Protein AF-0000000066522223 (afdb_homodimer)

Nearest PDB structures (foldseek):
  5i6i-assembly1_A  TM=8.957E-01  e=1.429E-72  Thermochaetoides thermophila DSM 1495
  5i6g-assembly1_A  TM=9.052E-01  e=1.624E-71  Thermochaetoides thermophila DSM 1495
  5i6i-assembly1_B  TM=8.972E-01  e=7.494E-72  Thermochaetoides thermophila DSM 1495
  5i6h-assembly1_A  TM=8.917E-01  e=3.655E-72  Thermochaetoides thermophila DSM 1495
  5i6f-assembly1_A  TM=8.373E-01  e=1.166E-71  Thermochaetoides thermophila DSM 1495

Solvent-accessible surface area (backbone atoms only — not comparable to full-atom values): 92772 Å² total; per-residue (Å²): 142,75,97,77,83,90,76,92,72,89,82,91,82,76,89,74,86,92,84,90,82,81,78,82,88,85,80,77,85,88,84,90,85,90,83,92,91,82,89,79,78,79,84,70,61,75,66,55,54,60,56,46,51,54,48,50,54,53,49,52,72,65,47,71,79,78,69,84,75,79,83,74,80,86,77,81,80,73,77,62,81,67,71,71,66,78,61,75,72,77,74,75,48,73,65,53,50,42,35,52,52,20,46,75,49,60,31,72,35,60,88,47,50,63,56,52,46,38,55,52,49,51,52,49,35,52,50,32,24,60,56,63,68,49,61,74,81,72,56,62,92,72,46,53,48,72,43,56,47,29,58,31,66,88,74,56,51,49,72,32,75,58,79,47,87,72,54,74,87,59,30,52,47,39,28,51,31,40,37,46,50,61,37,43,42,34,78,89,76,70,44,67,43,74,35,49,35,29,39,37,34,33,25,42,73,40,77,46,14,32,34,31,49,67,27,27,39,44,52,40,29,48,46,52,49,17,56,74,66,21,17,32,37,37,37,39,39,22,26,58,14,63,34,75,53,73,53,64,73,55,68,75,55,57,41,80,40,60,44,96,84,68,40,86,70,50,44,27,27,44,62,71,54,48,52,50,37,53,72,69,52,39,43,61,43,65,44,81,39,75,43,80,64,84,77,63,52,61,32,33,34,58,69,16,38,60,33,35,89,88,56,65,37,26,46,50,17,35,42,24,42,3,31,36,44,22,41,34,39,50,38,31,72,71,19,40,38,35,26,39,34,34,21,30,19,21,33,58,48,30,42,42,40,57,46,28,27,61,20,33,28,25,58,81,18,24,43,31,70,52,54,30,70,62,50,20,59,75,68,73,42,88,57,54,91,45,50,50,73,37,15,10,57,86,30,29,25,53,51,53,60,28,32,40,79,25,85,39,69,69,52,41,46,48,52,51,56,54,54,54,61,54,34,36,53,56,63,52,97,67,53,54,64,56,52,66,40,46,63,40,57,86,58,73,51,84,47,68,26,59,50,73,81,57,75,95,55,66,51,71,49,64,31,58,41,55,19,56,90,91,26,34,20,50,35,36,64,86,43,71,44,76,37,29,72,65,17,42,62,34,35,43,41,30,35,34,19,48,76,31,33,32,27,30,39,41,39,38,21,44,44,75,38,70,47,81,41,76,50,35,74,88,38,87,84,50,62,65,47,72,45,80,39,59,33,21,35,36,43,33,58,26,26,36,49,53,20,51,48,48,47,50,28,50,43,41,45,27,33,33,39,34,46,43,36,25,66,21,63,55,48,47,39,60,36,40,40,61,37,25,61,61,25,43,36,41,27,34,52,40,50,20,67,35,63,34,48,30,39,37,32,25,42,70,58,20,34,35,13,32,64,41,36,30,43,69,30,49,55,19,31,72,33,71,34,49,45,36,34,29,12,71,62,16,39,41,26,58,59,56,30,70,62,47,28,70,73,76,47,38,70,70,53,45,52,52,49,51,50,69,71,35,63,74,50,73,76,45,55,72,67,59,34,52,52,50,48,60,67,46,42,66,62,45,49,52,50,46,27,53,58,45,42,28,51,18,25,44,60,21,35,42,73,64,59,58,22,79,41,76,46,50,61,45,49,34,30,40,52,50,45,43,46,49,53,30,48,44,51,50,49,47,52,12,41,51,22,33,78,64,64,70,29,94,37,48,29,53,24,45,52,48,50,50,51,54,46,38,70,76,36,73,87,52,62,85,87,76,46,41,68,60,51,40,51,51,52,53,48,49,58,67,67,54,45,77,74,34,74,84,56,75,76,73,62,78,80,67,78,88,70,78,84,74,79,74,51,65,66,62,43,45,55,53,42,55,72,65,32,85,48,77,73,37,42,19,50,42,37,36,60,51,42,67,38,62,65,50,36,51,27,43,51,50,13,52,51,49,51,50,51,43,47,52,44,46,58,49,52,66,55,55,67,70,64,69,68,68,78,72,131,144,83,95,86,93,98,87,98,81,93,84,93,89,86,92,88,88,93,87,90,90,85,88,87,88,86,89,84,85,86,79,88,82,80,88,77,82,80,89,76,78,78,83,70,64,71,66,54,56,58,55,48,54,55,50,50,54,55,50,53,72,66,50,70,82,78,68,87,74,81,80,78,82,83,75,85,79,76,79,62,81,67,70,70,66,77,61,75,72,77,75,74,47,73,65,53,48,42,36,51,52,20,44,75,50,60,32,71,37,58,88,46,49,65,57,53,46,39,54,51,49,52,53,49,34,51,51,34,25,59,56,64,68,49,62,74,82,73,55,63,92,72,46,53,49,74,44,56,46,29,57,32,64,89,74,55,51,49,73,32,75,57,78,47,88,73,54,75,88,59,30,49,49,38,27,49,32,40,36,44,51,61,37,44,42,35,79,90,76,70,44,66,44,74,35,47,35,31,39,38,32,33,25,43,73,40,78,46,14,32,33,32,50,66,27,26,39,43,53,39,29,48,46,52,48,16,57,74,67,20,16,32,36,37,38,40,40,21,28,59,13,62,33,74,53,74,51,63,73,55,68,76,54,56,42,80,41,59,45,98,85,69,40,85,70,50,43,27,26,45,65,72,54,49,52,52,36,53,72,69,52,40,42,62,44,67,44,84,41,73,43,80,69,84,77,63,52,62,32,33,33,60,69,16,38,59,33,36,90,89,56,66,38,25,46,50,18,35,41,26,43,2,30,37,44,22,41,32,40,50,38,30,72,70,20,38,37,34,27,40,34,35,22,30,20,21,33,58,47,30,42,43,39,57,46,26,27,61,20,34,28,26,57,79,19,23,44,32,69,51,53,30,70,62,50,21,59,76,68,72,43,87,58,53,92,44,51,49,72,38,15,9,57,85,32,29,25,53,51,54,60,28,31,40,79,25,84,39,70,69,52,41,44,49,52,50,56,55,54,54,61,54,35,36,53,56,61,50,97,68,52,54,64,55,51,66,41,45,61,41,56,87,60,75,51,84,47,68,26,60,50,73,81,56,75,95,55,65,51,70,49,63,30,57,41,53,19,56,90,90,27,35,20,50,34,35,65,85,42,72,45,76,39,28,73,65,16,42,62,36,34,46,39,30,35,32,20,48,76,30,34,32,29,30,38,40,39,37,21,44,43,75,37,70,48,79,41,76,49,37,73,86,38,87,85,50,63,63,48,72,45,79,39,59,34,22,36,36,44,33,58,26,25,36,49,51,21,51,48,50,46,51,29,50,44,38,43,27,34,34,40,34,46,43,36,26,68,22,63,54,47,48,44,60,37,41,40,60,35,25,62,59,23,43,36,41,26,33,50,39,50,20,67,35,64,36,49,30,39,38,32,26,42,71,58,20,35,35,13,33,65,41,36,30,44,69,32,52,55,19,31,72,34,69,36,49,47,37,34,29,13,72,63,16,38,42,26,57,60,54,28,68,62,47,28,70,72,76,49,37,68,71,54,45,51,50,49,52,49,70,72,35,63,74,50,74,76,45,55,73,67,59,34,52,52,49,48,61,68,45,41,66,61,45,48,52,50,46,28,51,58,45,42,29,52,20,25,44,60,20,36,42,73,62,58,57,20,81,41,76,46,50,63,46,50,35,30,41,52,49,45,43,46,49,52,30,47,44,51,50,48,47,54,13,41,52,21,33,76,63,65,70,29,93,36,48,28,53,22,46,51,48,51,50,50,53,45,37,71,76,37,72,88,53,63,84,86,77,45,41,69,58,51,39,52,52,50,52,48,49,59,68,70,57,42,75,75,35,75,86,52,73,74,71,62,78,79,66,79,90,73,79,85,74,80,78,53,68,67,61,45,46,56,54,47,53,75,68,30,82,49,77,74,32,42,20,50,44,36,36,60,51,42,67,38,62,66,49,37,50,25,44,51,51,15,51,50,48,52,50,53,46,52,53,47,48,58,56,50,60,61,53,59,70,64,60,68,70,66,81,124

Organism: Trypanosoma cruzi (strain CL Brener) (NCBI:txid353153)

Sequence (1742 aa):
PESSEDVVLTTPSKLTENTNDFSSGPKDKGNGSNGTNNNHNSNLAPRTLLRTLSKLEALRNLLPSRDKMETPGPETSDEIEESLPLGPYPMVSSKQLKRLQARSLKTVYVHDWPLLLETVLRNQWEKHASGRGFSWKCIPKEVLRAKELFLDASDGKTLCEKRPLGHIPCGMIVWLVTIVPPTYYDSDTDTAGIRRIVMVANDIAFQSGSFAVPEDDVFSAASELARRLRVPFVYISANSGARLGLSVEVKKRFRVALSETNELEYLYLLPEDYEELMRLGVRLSVEPRQEKDGNGETRYVIRGIVGAPDEYLGVENLRGSGLVAGQMSKNYSEVPTISVVTGRSVGIGAYLNRIGRRVIQTDDAPLILTGAGALNRLLGKEVYSDNGQLGGKRIMVPNGVTHWCTKNNYSSAEALLCWLNYVPPTVDPLRCCPRVLALPNYDPVDRDVTFMPKGGEAYDPRHLVCGVGDRLGLFDRGSWTESLEGWAKSVVTGRATLGGIPCGIILVETRMTRKHDPADPADPTSASSFIPQAGQVWFPDSARKTADALDDFHHERLPCFILANWRGFSGGMRDMFDEVLKFGASIVDNVRVYNCPLFIYIPPCGELRGGAWVVVDPSINHNGVVEMYCDPTSRGGVMEASGVVEIKFRENDVRELIRRSNPHLAALDHQRLRDEENRLLPLYRDVAIRFADLHDTHFRMQATGAVRGVVPWKDSRRLFHAKLQRKLKELSVAVSMVEAKEVGSISEGVRKIEAAFAQDHPDIPWGTNDALHMQWLTEKVELNGVFLSGVSLLPPSPAISLPSPLTAVEEVTRLTAQCQGTDALENCFESLFEDENMLKAAMGAMQRIRDRAEKVGKLTFTEAEMASKPEPESSEDVVLTTPSKLTENTNDFSSGPKDKGNGSNGTNNNHNSNLAPRTLLRTLSKLEALRNLLPSRDKMETPGPETSDEIEESLPLGPYPMVSSKQLKRLQARSLKTVYVHDWPLLLETVLRNQWEKHASGRGFSWKCIPKEVLRAKELFLDASDGKTLCEKRPLGHIPCGMIVWLVTIVPPTYYDSDTDTAGIRRIVMVANDIAFQSGSFAVPEDDVFSAASELARRLRVPFVYISANSGARLGLSVEVKKRFRVALSETNELEYLYLLPEDYEELMRLGVRLSVEPRQEKDGNGETRYVIRGIVGAPDEYLGVENLRGSGLVAGQMSKNYSEVPTISVVTGRSVGIGAYLNRIGRRVIQTDDAPLILTGAGALNRLLGKEVYSDNGQLGGKRIMVPNGVTHWCTKNNYSSAEALLCWLNYVPPTVDPLRCCPRVLALPNYDPVDRDVTFMPKGGEAYDPRHLVCGVGDRLGLFDRGSWTESLEGWAKSVVTGRATLGGIPCGIILVETRMTRKHDPADPADPTSASSFIPQAGQVWFPDSARKTADALDDFHHERLPCFILANWRGFSGGMRDMFDEVLKFGASIVDNVRVYNCPLFIYIPPCGELRGGAWVVVDPSINHNGVVEMYCDPTSRGGVMEASGVVEIKFRENDVRELIRRSNPHLAALDHQRLRDEENRLLPLYRDVAIRFADLHDTHFRMQATGAVRGVVPWKDSRRLFHAKLQRKLKELSVAVSMVEAKEVGSISEGVRKIEAAFAQDHPDIPWGTNDALHMQWLTEKVELNGVFLSGVSLLPPSPAISLPSPLTAVEEVTRLTAQCQGTDALENCFESLFEDENMLKAAMGAMQRIRDRAEKVGKLTFTEAEMASKPE

Radius of gyration: 41.24 Å; Cα contacts (8 Å, |Δi|>4): 3186; chains: 2; bounding box: 144×120×149 Å

Structure (mmCIF, N/CA/C/O backbone):
data_AF-0000000066522223-model_v1
#
loop_
_entity.id
_entity.type
_entity.pdbx_description
1 polymer 'Acetyl-CoA carboxylase, putative'
#
loop_
_atom_site.group_PDB
_atom_site.id
_atom_site.type_symbol
_atom_site.label_atom_id
_atom_site.label_alt_id
_atom_site.label_comp_id
_atom_site.label_asym_id
_atom_site.label_entity_id
_atom_site.label_seq_id
_atom_site.pdbx_PDB_ins_code
_atom_site.Cartn_x
_atom_site.Cartn_y
_atom_site.Cartn_z
_atom_site.occupancy
_atom_site.B_iso_or_equiv
_atom_site.auth_seq_id
_atom_site.auth_comp_id
_atom_site.auth_asym_id
_atom_site.auth_atom_id
_atom_site.pdbx_PDB_model_num
ATOM 1 N N . PRO A 1 1 ? 59.938 28.812 11.406 1 16.27 1 PRO A N 1
ATOM 2 C CA . PRO A 1 1 ? 59.094 29.938 11.766 1 16.27 1 PRO A CA 1
ATOM 3 C C . PRO A 1 1 ? 58.031 30.266 10.688 1 16.27 1 PRO A C 1
ATOM 5 O O . PRO A 1 1 ? 56.875 30.422 11 1 16.27 1 PRO A O 1
ATOM 8 N N . GLU A 1 2 ? 58.375 30.969 9.516 1 15.09 2 GLU A N 1
ATOM 9 C CA . GLU A 1 2 ? 57.812 32.219 9.031 1 15.09 2 GLU A CA 1
ATOM 10 C C . GLU A 1 2 ? 56.625 31.984 8.102 1 15.09 2 GLU A C 1
ATOM 12 O O . GLU A 1 2 ? 55.562 32.594 8.258 1 15.09 2 GLU A O 1
ATOM 17 N N . SER A 1 3 ? 56.812 31.828 6.699 1 17.23 3 SER A N 1
ATOM 18 C CA . SER A 1 3 ? 56.281 32.844 5.805 1 17.23 3 SER A CA 1
ATOM 19 C C . SER A 1 3 ? 54.812 32.562 5.484 1 17.23 3 SER A C 1
ATOM 21 O O . SER A 1 3 ? 54.469 31.484 5.016 1 17.23 3 SER A O 1
ATOM 23 N N . SER A 1 4 ? 53.781 33.312 5.926 1 17.52 4 SER A N 1
ATOM 24 C CA . SER A 1 4 ? 52.375 33.531 6.266 1 17.52 4 SER A CA 1
ATOM 25 C C . SER A 1 4 ? 51.531 33.781 5.016 1 17.52 4 SER A C 1
ATOM 27 O O . SER A 1 4 ? 50.375 33.375 4.965 1 17.52 4 SER A O 1
ATOM 29 N N . GLU A 1 5 ? 51.938 34.656 4.012 1 16.45 5 GLU A N 1
ATOM 30 C CA . GLU A 1 5 ? 51.125 35.812 3.744 1 16.45 5 GLU A CA 1
ATOM 31 C C . GLU A 1 5 ? 49.938 35.469 2.852 1 16.45 5 GLU A C 1
ATOM 33 O O . GLU A 1 5 ? 48.781 35.625 3.258 1 16.45 5 GLU A O 1
ATOM 38 N N . ASP A 1 6 ? 49.719 36.219 1.603 1 17.31 6 ASP A N 1
ATOM 39 C CA . ASP A 1 6 ? 48.75 37.188 1.149 1 17.31 6 ASP A CA 1
ATOM 40 C C . ASP A 1 6 ? 47.594 36.531 0.39 1 17.31 6 ASP A C 1
ATOM 42 O O . ASP A 1 6 ? 47.781 35.469 -0.19 1 17.31 6 ASP A O 1
ATOM 46 N N . VAL A 1 7 ? 46.188 37.156 0.317 1 19.3 7 VAL A N 1
ATOM 47 C CA . VAL A 1 7 ? 44.719 37.219 0.294 1 19.3 7 VAL A CA 1
ATOM 48 C C . VAL A 1 7 ? 44.25 37.406 -1.139 1 19.3 7 VAL A C 1
ATOM 50 O O . VAL A 1 7 ? 43.094 37.781 -1.361 1 19.3 7 VAL A O 1
ATOM 53 N N . VAL A 1 8 ? 44.875 36.969 -2.266 1 18.52 8 VAL A N 1
ATOM 54 C CA . VAL A 1 8 ? 44.688 37.719 -3.506 1 18.52 8 VAL A CA 1
ATOM 55 C C . VAL A 1 8 ? 43.281 37.531 -4.012 1 18.52 8 VAL A C 1
ATOM 57 O O . VAL A 1 8 ? 42.875 36.406 -4.387 1 18.52 8 VAL A O 1
ATOM 60 N N . LEU A 1 9 ? 42.156 38.312 -3.58 1 17.22 9 LEU A N 1
ATOM 61 C CA . LEU A 1 9 ? 40.688 38.219 -3.654 1 17.22 9 LEU A CA 1
ATOM 62 C C . LEU A 1 9 ? 40.219 38.531 -5.062 1 17.22 9 LEU A C 1
ATOM 64 O O . LEU A 1 9 ? 39.281 37.906 -5.551 1 17.22 9 LEU A O 1
ATOM 68 N N . THR A 1 10 ? 40.719 39.531 -5.777 1 16.66 10 THR A N 1
ATOM 69 C CA . THR A 1 10 ? 39.812 40.531 -6.312 1 16.66 10 THR A CA 1
ATOM 70 C C . THR A 1 10 ? 39.031 40 -7.512 1 16.66 10 THR A C 1
ATOM 72 O O . THR A 1 10 ? 39.406 38.969 -8.078 1 16.66 10 THR A O 1
ATOM 75 N N . THR A 1 11 ? 38.531 40.906 -8.625 1 17.25 11 THR A N 1
ATOM 76 C CA . THR A 1 11 ? 37.438 41.688 -9.188 1 17.25 11 THR A CA 1
ATOM 77 C C . THR A 1 11 ? 37.125 41.219 -10.602 1 17.25 11 THR A C 1
ATOM 79 O O . THR A 1 11 ? 38 41.094 -11.445 1 17.25 11 THR A O 1
ATOM 82 N N . PRO A 1 12 ? 35.969 40.531 -10.812 1 17.75 12 PRO A N 1
ATOM 83 C CA . PRO A 1 12 ? 35.438 39.875 -12.016 1 17.75 12 PRO A CA 1
ATOM 84 C C . PRO A 1 12 ? 35.156 40.875 -13.148 1 17.75 12 PRO A C 1
ATOM 86 O O . PRO A 1 12 ? 34.625 41.938 -12.914 1 17.75 12 PRO A O 1
ATOM 89 N N . SER A 1 13 ? 35.844 40.75 -14.328 1 16.36 13 SER A N 1
ATOM 90 C CA . SER A 1 13 ? 36.062 41.531 -15.516 1 16.36 13 SER A CA 1
ATOM 91 C C . SER A 1 13 ? 34.812 41.688 -16.359 1 16.36 13 SER A C 1
ATOM 93 O O . SER A 1 13 ? 34 40.75 -16.453 1 16.36 13 SER A O 1
ATOM 95 N N . LYS A 1 14 ? 34.5 42.906 -16.922 1 16.83 14 LYS A N 1
ATOM 96 C CA . LYS A 1 14 ? 33.531 43.812 -17.531 1 16.83 14 LYS A CA 1
ATOM 97 C C . LYS A 1 14 ? 33.281 43.438 -18.984 1 16.83 14 LYS A C 1
ATOM 99 O O . LYS A 1 14 ? 32.688 44.219 -19.734 1 16.83 14 LYS A O 1
ATOM 104 N N . LEU A 1 15 ? 33.125 42.219 -19.469 1 15.61 15 LEU A N 1
ATOM 105 C CA . LEU A 1 15 ? 33.281 42.094 -20.922 1 15.61 15 LEU A CA 1
ATOM 106 C C . LEU A 1 15 ? 32.156 42.844 -21.656 1 15.61 15 LEU A C 1
ATOM 108 O O . LEU A 1 15 ? 30.984 42.5 -21.5 1 15.61 15 LEU A O 1
ATOM 112 N N . THR A 1 16 ? 32.406 43.906 -22.25 1 15.72 16 THR A N 1
ATOM 113 C CA . THR A 1 16 ? 31.609 44.969 -22.828 1 15.72 16 THR A CA 1
ATOM 114 C C . THR A 1 16 ? 30.938 44.5 -24.109 1 15.72 16 THR A C 1
ATOM 116 O O . THR A 1 16 ? 29.734 44.688 -24.281 1 15.72 16 THR A O 1
ATOM 119 N N . GLU A 1 17 ? 31.484 44.625 -25.406 1 15.31 17 GLU A N 1
ATOM 120 C CA . GLU A 1 17 ? 31 45.656 -26.297 1 15.31 17 GLU A CA 1
ATOM 121 C C . GLU A 1 17 ? 29.938 45.125 -27.25 1 15.31 17 GLU A C 1
ATOM 123 O O . GLU A 1 17 ? 28.828 45.656 -27.328 1 15.31 17 GLU A O 1
ATOM 128 N N . ASN A 1 18 ? 30.234 45.031 -28.734 1 15.58 18 ASN A N 1
ATOM 129 C CA . ASN A 1 18 ? 29.75 45.969 -29.75 1 15.58 18 ASN A CA 1
ATOM 130 C C . ASN A 1 18 ? 28.578 45.375 -30.547 1 15.58 18 ASN A C 1
ATOM 132 O O . ASN A 1 18 ? 28.359 44.156 -30.516 1 15.58 18 ASN A O 1
ATOM 136 N N . THR A 1 19 ? 28.344 45.875 -31.922 1 16.11 19 THR A N 1
ATOM 137 C CA . THR A 1 19 ? 27.312 46.594 -32.656 1 16.11 19 THR A CA 1
ATOM 138 C C . THR A 1 19 ? 26.531 45.656 -33.562 1 16.11 19 THR A C 1
ATOM 140 O O . THR A 1 19 ? 25.297 45.625 -33.531 1 16.11 19 THR A O 1
ATOM 143 N N . ASN A 1 20 ? 26.969 45.344 -34.938 1 15.48 20 ASN A N 1
ATOM 144 C CA . ASN A 1 20 ? 26.203 45.969 -36.031 1 15.48 20 ASN A CA 1
ATOM 145 C C . ASN A 1 20 ? 25.125 45.062 -36.562 1 15.48 20 ASN A C 1
ATOM 147 O O . ASN A 1 20 ? 25.125 43.844 -36.281 1 15.48 20 ASN A O 1
ATOM 151 N N . ASP A 1 21 ? 25 44.969 -38.094 1 16.34 21 ASP A N 1
ATOM 152 C CA . ASP A 1 21 ? 24.031 45.375 -39.094 1 16.34 21 ASP A CA 1
ATOM 153 C C . ASP A 1 21 ? 23.328 44.156 -39.688 1 16.34 21 ASP A C 1
ATOM 155 O O . ASP A 1 21 ? 23.984 43.219 -40.125 1 16.34 21 ASP A O 1
ATOM 159 N N . PHE A 1 22 ? 22.031 43.875 -39.562 1 16.22 22 PHE A N 1
ATOM 160 C CA . PHE A 1 22 ? 21.094 42.781 -39.781 1 16.22 22 PHE A CA 1
ATOM 161 C C . PHE A 1 22 ? 20.797 42.594 -41.25 1 16.22 22 PHE A C 1
ATOM 163 O O . PHE A 1 22 ? 19.906 41.844 -41.625 1 16.22 22 PHE A O 1
ATOM 170 N N . SER A 1 23 ? 21.672 43.031 -42.25 1 15.27 23 SER A N 1
ATOM 171 C CA . SER A 1 23 ? 20.656 43.375 -43.25 1 15.27 23 SER A CA 1
ATOM 172 C C . SER A 1 23 ? 19.953 42.125 -43.781 1 15.27 23 SER A C 1
ATOM 174 O O . SER A 1 23 ? 18.734 42.062 -43.781 1 15.27 23 SER A O 1
ATOM 176 N N . SER A 1 24 ? 20.391 41.656 -45.062 1 15.76 24 SER A N 1
ATOM 177 C CA . SER A 1 24 ? 19.625 41.688 -46.281 1 15.76 24 SER A CA 1
ATOM 178 C C . SER A 1 24 ? 18.891 40.406 -46.531 1 15.76 24 SER A C 1
ATOM 180 O O . SER A 1 24 ? 19.188 39.375 -45.906 1 15.76 24 SER A O 1
ATOM 182 N N . GLY A 1 25 ? 18.562 40.125 -47.906 1 15.53 25 GLY A N 1
ATOM 183 C CA . GLY A 1 25 ? 17.359 39.875 -48.688 1 15.53 25 GLY A CA 1
ATOM 184 C C . GLY A 1 25 ? 17.062 38.406 -48.875 1 15.53 25 GLY A C 1
ATOM 185 O O . GLY A 1 25 ? 17.422 37.594 -48.031 1 15.53 25 GLY A O 1
ATOM 186 N N . PRO A 1 26 ? 17.031 37.938 -50.188 1 16.86 26 PRO A N 1
ATOM 187 C CA . PRO A 1 26 ? 15.93 37.406 -51 1 16.86 26 PRO A CA 1
ATOM 188 C C . PRO A 1 26 ? 15.922 35.875 -51.094 1 16.86 26 PRO A C 1
ATOM 190 O O . PRO A 1 26 ? 16.953 35.25 -50.875 1 16.86 26 PRO A O 1
ATOM 193 N N . LYS A 1 27 ? 14.758 35.25 -51.25 1 15.77 27 LYS A N 1
ATOM 194 C CA . LYS A 1 27 ? 14.102 33.969 -51.094 1 15.77 27 LYS A CA 1
ATOM 195 C C . LYS A 1 27 ? 14.398 33.031 -52.25 1 15.77 27 LYS A C 1
ATOM 197 O O . LYS A 1 27 ? 13.93 31.891 -52.281 1 15.77 27 LYS A O 1
ATOM 202 N N . ASP A 1 28 ? 14.953 33.375 -53.375 1 15.37 28 ASP A N 1
ATOM 203 C CA . ASP A 1 28 ? 14.117 32.781 -54.406 1 15.37 28 ASP A CA 1
ATOM 204 C C . ASP A 1 28 ? 14.328 31.266 -54.5 1 15.37 28 ASP A C 1
ATOM 206 O O . ASP A 1 28 ? 13.367 30.5 -54.594 1 15.37 28 ASP A O 1
ATOM 210 N N . LYS A 1 29 ? 15.531 30.734 -54.906 1 14.74 29 LYS A N 1
ATOM 211 C CA . LYS A 1 29 ? 15.609 30.062 -56.219 1 14.74 29 LYS A CA 1
ATOM 212 C C . LYS A 1 29 ? 15.117 28.625 -56.125 1 14.74 29 LYS A C 1
ATOM 214 O O . LYS A 1 29 ? 15.07 28.047 -55.031 1 14.74 29 LYS A O 1
ATOM 219 N N . GLY A 1 30 ? 15.477 27.844 -57.125 1 15.52 30 GLY A N 1
ATOM 220 C CA . GLY A 1 30 ? 14.914 27 -58.156 1 15.52 30 GLY A CA 1
ATOM 221 C C . GLY A 1 30 ? 14.906 25.531 -57.781 1 15.52 30 GLY A C 1
ATOM 222 O O . GLY A 1 30 ? 14.992 25.188 -56.594 1 15.52 30 GLY A O 1
ATOM 223 N N . ASN A 1 31 ? 15.539 24.672 -58.594 1 15.98 31 ASN A N 1
ATOM 224 C CA . ASN A 1 31 ? 15.07 23.672 -59.531 1 15.98 31 ASN A CA 1
ATOM 225 C C . ASN A 1 31 ? 15.305 22.266 -59.031 1 15.98 31 ASN A C 1
ATOM 227 O O . ASN A 1 31 ? 14.375 21.453 -59 1 15.98 31 ASN A O 1
ATOM 231 N N . GLY A 1 32 ? 16.547 21.625 -59.219 1 15.2 32 GLY A N 1
ATOM 232 C CA . GLY A 1 32 ? 16.688 20.531 -60.156 1 15.2 32 GLY A CA 1
ATOM 233 C C . GLY A 1 32 ? 16.484 19.172 -59.531 1 15.2 32 GLY A C 1
ATOM 234 O O . GLY A 1 32 ? 16.328 19.062 -58.312 1 15.2 32 GLY A O 1
ATOM 235 N N . SER A 1 33 ? 17.359 18.094 -59.875 1 16.11 33 SER A N 1
ATOM 236 C CA . SER A 1 33 ? 17.266 16.859 -60.656 1 16.11 33 SER A CA 1
ATOM 237 C C . SER A 1 33 ? 17.328 15.633 -59.781 1 16.11 33 SER A C 1
ATOM 239 O O . SER A 1 33 ? 16.469 14.766 -59.844 1 16.11 33 SER A O 1
ATOM 241 N N . ASN A 1 34 ? 18.578 14.984 -59.469 1 15.47 34 ASN A N 1
ATOM 242 C CA . ASN A 1 34 ? 18.938 13.711 -60.062 1 15.47 34 ASN A CA 1
ATOM 243 C C . ASN A 1 34 ? 18.703 12.547 -59.094 1 15.47 34 ASN A C 1
ATOM 245 O O . ASN A 1 34 ? 18.469 12.758 -57.906 1 15.47 34 ASN A O 1
ATOM 249 N N . GLY A 1 35 ? 19.688 11.477 -58.844 1 15.91 35 GLY A N 1
ATOM 250 C CA . GLY A 1 35 ? 19.859 10.086 -59.25 1 15.91 35 GLY A CA 1
ATOM 251 C C . GLY A 1 35 ? 19.812 9.133 -58.062 1 15.91 35 GLY A C 1
ATOM 252 O O . GLY A 1 35 ? 19.172 8.086 -58.125 1 15.91 35 GLY A O 1
ATOM 253 N N . THR A 1 36 ? 20.594 9.211 -56.781 1 15.55 36 THR A N 1
ATOM 254 C CA . THR A 1 36 ? 21.5 8.086 -56.625 1 15.55 36 THR A CA 1
ATOM 255 C C . THR A 1 36 ? 20.812 6.93 -55.906 1 15.55 36 THR A C 1
ATOM 257 O O . THR A 1 36 ? 19.781 7.121 -55.25 1 15.55 36 THR A O 1
ATOM 260 N N . ASN A 1 37 ? 21.734 5.852 -55.219 1 16.97 37 ASN A N 1
ATOM 261 C CA . ASN A 1 37 ? 22.078 4.434 -55.188 1 16.97 37 ASN A CA 1
ATOM 262 C C . ASN A 1 37 ? 21.516 3.734 -53.969 1 16.97 37 ASN A C 1
ATOM 264 O O . ASN A 1 37 ? 21.156 4.387 -53 1 16.97 37 ASN A O 1
ATOM 268 N N . ASN A 1 38 ? 21.781 2.301 -53.688 1 17.91 38 ASN A N 1
ATOM 269 C CA . ASN A 1 38 ? 21.281 0.953 -53.469 1 17.91 38 ASN A CA 1
ATOM 270 C C . ASN A 1 38 ? 21.531 0.492 -52.031 1 17.91 38 ASN A C 1
ATOM 272 O O . ASN A 1 38 ? 21.281 -0.668 -51.688 1 17.91 38 ASN A O 1
ATOM 276 N N . ASN A 1 39 ? 22.078 1.184 -50.875 1 17.25 39 ASN A N 1
ATOM 277 C CA . ASN A 1 39 ? 22.906 0.386 -49.969 1 17.25 39 ASN A CA 1
ATOM 278 C C . ASN A 1 39 ? 22.062 -0.336 -48.938 1 17.25 39 ASN A C 1
ATOM 280 O O . ASN A 1 39 ? 21.578 0.283 -48 1 17.25 39 ASN A O 1
ATOM 284 N N . HIS A 1 40 ? 21.344 -1.464 -49.156 1 19.45 40 HIS A N 1
ATOM 285 C CA . HIS A 1 40 ? 20.406 -2.111 -48.25 1 19.45 40 HIS A CA 1
ATOM 286 C C . HIS A 1 40 ? 21.156 -2.941 -47.188 1 19.45 40 HIS A C 1
ATOM 288 O O . HIS A 1 40 ? 20.531 -3.721 -46.469 1 19.45 40 HIS A O 1
ATOM 294 N N . ASN A 1 41 ? 22.5 -3.055 -46.844 1 20.89 41 ASN A N 1
ATOM 295 C CA . ASN A 1 41 ? 23.125 -4.277 -46.344 1 20.89 41 ASN A CA 1
ATOM 296 C C . ASN A 1 41 ? 22.938 -4.449 -44.844 1 20.89 41 ASN A C 1
ATOM 298 O O . ASN A 1 41 ? 23.531 -5.344 -44.25 1 20.89 41 ASN A O 1
ATOM 302 N N . SER A 1 42 ? 22.484 -3.658 -43.906 1 22.11 42 SER A N 1
ATOM 303 C CA . SER A 1 42 ? 23.156 -3.631 -42.594 1 22.11 42 SER A CA 1
ATOM 304 C C . SER A 1 42 ? 22.578 -4.672 -41.656 1 22.11 42 SER A C 1
ATOM 306 O O . SER A 1 42 ? 23 -4.777 -40.5 1 22.11 42 SER A O 1
ATOM 308 N N . ASN A 1 43 ? 21.453 -5.395 -41.812 1 23.48 43 ASN A N 1
ATOM 309 C CA . ASN A 1 43 ? 20.781 -5.84 -40.625 1 23.48 43 ASN A CA 1
ATOM 310 C C . ASN A 1 43 ? 21.344 -7.172 -40.125 1 23.48 43 ASN A C 1
ATOM 312 O O . ASN A 1 43 ? 20.688 -7.879 -39.344 1 23.48 43 ASN A O 1
ATOM 316 N N . LEU A 1 44 ? 22.359 -7.977 -40.75 1 28.09 44 LEU A N 1
ATOM 317 C CA . LEU A 1 44 ? 22.609 -9.398 -40.562 1 28.09 44 LEU A CA 1
ATOM 318 C C . LEU A 1 44 ? 23.375 -9.664 -39.281 1 28.09 44 LEU A C 1
ATOM 320 O O . LEU A 1 44 ? 23.703 -10.805 -38.969 1 28.09 44 LEU A O 1
ATOM 324 N N . ALA A 1 45 ? 23.812 -8.906 -38.406 1 28 45 ALA A N 1
ATOM 325 C CA . ALA A 1 45 ? 25.047 -9.141 -37.625 1 28 45 ALA A CA 1
ATOM 326 C C . ALA A 1 45 ? 24.781 -10.031 -36.406 1 28 45 ALA A C 1
ATOM 328 O O . ALA A 1 45 ? 25.578 -10.914 -36.094 1 28 45 ALA A O 1
ATOM 329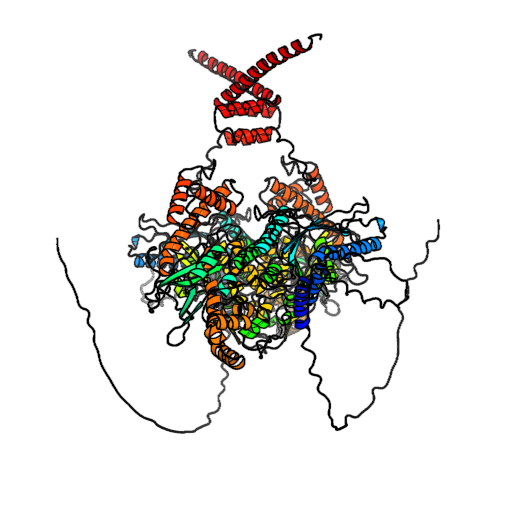 N N . PRO A 1 46 ? 23.656 -9.852 -35.75 1 34.59 46 PRO A N 1
ATOM 330 C CA . PRO A 1 46 ? 23.797 -10.391 -34.375 1 34.59 46 PRO A CA 1
ATOM 331 C C . PRO A 1 46 ? 23.656 -11.906 -34.344 1 34.59 46 PRO A C 1
ATOM 333 O O . PRO A 1 46 ? 24.109 -12.539 -33.375 1 34.59 46 PRO A O 1
ATOM 336 N N . ARG A 1 47 ? 22.922 -12.562 -35.344 1 36.19 47 ARG A N 1
ATOM 337 C CA . ARG A 1 47 ? 22.656 -14 -35.344 1 36.19 47 ARG A CA 1
ATOM 338 C C . ARG A 1 47 ? 23.906 -14.797 -35.688 1 36.19 47 ARG A C 1
ATOM 340 O O . ARG A 1 47 ? 24.016 -15.977 -35.344 1 36.19 47 ARG A O 1
ATOM 347 N N . THR A 1 48 ? 24.719 -14.141 -36.406 1 34.91 48 THR A N 1
ATOM 348 C CA . THR A 1 48 ? 25.906 -14.812 -36.938 1 34.91 48 THR A CA 1
ATOM 349 C C . THR A 1 48 ? 26.906 -15.109 -35.844 1 34.91 48 THR A C 1
ATOM 351 O O . THR A 1 48 ? 27.547 -16.172 -35.844 1 34.91 48 THR A O 1
ATOM 354 N N . LEU A 1 49 ? 26.891 -14.18 -34.844 1 36.72 49 LEU A N 1
ATOM 355 C CA . LEU A 1 49 ? 27.922 -14.359 -33.812 1 36.72 49 LEU A CA 1
ATOM 356 C C . LEU A 1 49 ? 27.531 -15.477 -32.844 1 36.72 49 LEU A C 1
ATOM 358 O O . LEU A 1 49 ? 28.375 -16.297 -32.469 1 36.72 49 LEU A O 1
ATOM 362 N N . LEU A 1 50 ? 26.266 -15.656 -32.5 1 39.56 50 LEU A N 1
ATOM 363 C CA . LEU A 1 50 ? 25.859 -16.688 -31.547 1 39.56 50 LEU A CA 1
ATOM 364 C C . LEU A 1 50 ? 26 -18.078 -32.156 1 39.56 50 LEU A C 1
ATOM 366 O O . LEU A 1 50 ? 26.438 -19.016 -31.5 1 39.56 50 LEU A O 1
ATOM 370 N N . ARG A 1 51 ? 25.688 -18.297 -33.469 1 44.06 51 ARG A N 1
ATOM 371 C CA . ARG A 1 51 ? 25.922 -19.531 -34.219 1 44.06 51 ARG A CA 1
ATOM 372 C C . ARG A 1 51 ? 27.406 -19.844 -34.344 1 44.06 51 ARG A C 1
ATOM 374 O O . ARG A 1 51 ? 27.812 -21.016 -34.25 1 44.06 51 ARG A O 1
ATOM 381 N N . THR A 1 52 ? 28.172 -18.766 -34.438 1 43.97 52 THR A N 1
ATOM 382 C CA . THR A 1 52 ? 29.625 -18.953 -34.562 1 43.97 52 THR A CA 1
ATOM 383 C C . THR A 1 52 ? 30.188 -19.438 -33.219 1 43.97 52 THR A C 1
ATOM 385 O O . THR A 1 52 ? 31.047 -20.328 -33.188 1 43.97 52 THR A O 1
ATOM 388 N N . LEU A 1 53 ? 29.609 -18.953 -32.125 1 46.06 53 LEU A N 1
ATOM 389 C CA . LEU A 1 53 ? 30.094 -19.359 -30.812 1 46.06 53 LEU A CA 1
ATOM 390 C C . LEU A 1 53 ? 29.688 -20.781 -30.484 1 46.06 53 LEU A C 1
ATOM 392 O O . LEU A 1 53 ? 30.484 -21.562 -29.953 1 46.06 53 LEU A O 1
ATOM 396 N N . SER A 1 54 ? 28.5 -21.234 -30.859 1 46.28 54 SER A N 1
ATOM 397 C CA . SER A 1 54 ? 28.109 -22.625 -30.688 1 46.28 54 SER A CA 1
ATOM 398 C C . SER A 1 54 ? 28.906 -23.547 -31.609 1 46.28 54 SER A C 1
ATOM 400 O O . SER A 1 54 ? 29.312 -24.641 -31.203 1 46.28 54 SER A O 1
ATOM 402 N N . LYS A 1 55 ? 29.203 -23.203 -32.844 1 46.66 55 LYS A N 1
ATOM 403 C CA . LYS A 1 55 ? 30.031 -23.953 -33.781 1 46.66 55 LYS A CA 1
ATOM 404 C C . LYS A 1 55 ? 31.484 -24.047 -33.312 1 46.66 55 LYS A C 1
ATOM 406 O O . LYS A 1 55 ? 32.125 -25.078 -33.438 1 46.66 55 LYS A O 1
ATOM 411 N N . LEU A 1 56 ? 31.891 -22.984 -32.688 1 46.31 56 LEU A N 1
ATOM 412 C CA . LEU A 1 56 ? 33.25 -23 -32.188 1 46.31 56 LEU A CA 1
ATOM 413 C C . LEU A 1 56 ? 33.375 -23.938 -30.984 1 46.31 56 LEU A C 1
ATOM 415 O O . LEU A 1 56 ? 34.375 -24.672 -30.875 1 46.31 56 LEU A O 1
ATOM 419 N N . GLU A 1 57 ? 32.375 -24.031 -30.156 1 45.94 57 GLU A N 1
ATOM 420 C CA . GLU A 1 57 ? 32.375 -24.984 -29.047 1 45.94 57 GLU A CA 1
ATOM 421 C C . GLU A 1 57 ? 32.25 -26.422 -29.562 1 45.94 57 GLU A C 1
ATOM 423 O O . GLU A 1 57 ? 32.938 -27.312 -29.062 1 45.94 57 GLU A O 1
ATOM 428 N N . ALA A 1 58 ? 31.422 -26.703 -30.562 1 43.91 58 ALA A N 1
ATOM 429 C CA . ALA A 1 58 ? 31.328 -28.016 -31.203 1 43.91 58 ALA A CA 1
ATOM 430 C C . ALA A 1 58 ? 32.625 -28.359 -31.922 1 43.91 58 ALA A C 1
ATOM 432 O O . ALA A 1 58 ? 33.062 -29.5 -31.891 1 43.91 58 ALA A O 1
ATOM 433 N N . LEU A 1 59 ? 33.188 -27.391 -32.594 1 41 59 LEU A N 1
ATOM 434 C CA . LEU A 1 59 ? 34.469 -27.641 -33.281 1 41 59 LEU A CA 1
ATOM 435 C C . LEU A 1 59 ? 35.562 -27.969 -32.281 1 41 59 LEU A C 1
ATOM 437 O O . LEU A 1 59 ? 36.406 -28.828 -32.531 1 41 59 LEU A O 1
ATOM 441 N N . ARG A 1 60 ? 35.438 -27.359 -31.109 1 40.03 60 ARG A N 1
ATOM 442 C CA . ARG A 1 60 ? 36.406 -27.656 -30.078 1 40.03 60 ARG A CA 1
ATOM 443 C C . ARG A 1 60 ? 36.312 -29.109 -29.625 1 40.03 60 ARG A C 1
ATOM 445 O O . ARG A 1 60 ? 37.344 -29.75 -29.375 1 40.03 60 ARG A O 1
ATOM 452 N N . ASN A 1 61 ? 35.062 -29.5 -29.484 1 39 61 ASN A N 1
ATOM 453 C CA . ASN A 1 61 ? 34.906 -30.891 -29.047 1 39 61 ASN A CA 1
ATOM 454 C C . ASN A 1 61 ? 35.406 -31.875 -30.109 1 39 61 ASN A C 1
ATOM 456 O O . ASN A 1 61 ? 35.469 -33.062 -29.859 1 39 61 ASN A O 1
ATOM 460 N N . LEU A 1 62 ? 35.312 -31.484 -31.391 1 34.72 62 LEU A N 1
ATOM 461 C CA . LEU A 1 62 ? 35.812 -32.375 -32.438 1 34.72 62 LEU A CA 1
ATOM 462 C C . LEU A 1 62 ? 37.312 -32.375 -32.5 1 34.72 62 LEU A C 1
ATOM 464 O O . LEU A 1 62 ? 37.906 -33.062 -33.344 1 34.72 62 LEU A O 1
ATOM 468 N N . LEU A 1 63 ? 37.875 -31.266 -31.922 1 33.41 63 LEU A N 1
ATOM 469 C CA . LEU A 1 63 ? 39.312 -31.281 -32.062 1 33.41 63 LEU A CA 1
ATOM 470 C C . LEU A 1 63 ? 39.938 -32.375 -31.219 1 33.41 63 LEU A C 1
ATOM 472 O O . LEU A 1 63 ? 39.594 -32.531 -30.047 1 33.41 63 LEU A O 1
ATOM 476 N N . PRO A 1 64 ? 40.438 -33.438 -31.844 1 30.81 64 PRO A N 1
ATOM 477 C CA . PRO A 1 64 ? 41.062 -34.562 -31.156 1 30.81 64 PRO A CA 1
ATOM 478 C C . PRO A 1 64 ? 42.031 -34.125 -30.047 1 30.81 64 PRO A C 1
ATOM 480 O O . PRO A 1 64 ? 42.562 -33.031 -30.094 1 30.81 64 PRO A O 1
ATOM 483 N N . SER A 1 65 ? 41.781 -34.688 -28.906 1 31.61 65 SER A N 1
ATOM 484 C CA . SER A 1 65 ? 42.719 -34.625 -27.781 1 31.61 65 SER A CA 1
ATOM 485 C C . SER A 1 65 ? 44.156 -34.875 -28.234 1 31.61 65 SER A C 1
ATOM 487 O O . SER A 1 65 ? 44.438 -35.938 -28.812 1 31.61 65 SER A O 1
ATOM 489 N N . ARG A 1 66 ? 44.844 -33.906 -28.734 1 30.2 66 ARG A N 1
ATOM 490 C CA . ARG A 1 66 ? 46.219 -34.156 -29.172 1 30.2 66 ARG A CA 1
ATOM 491 C C . ARG A 1 66 ? 47 -34.969 -28.141 1 30.2 66 ARG A C 1
ATOM 493 O O . ARG A 1 66 ? 47.188 -34.5 -27.016 1 30.2 66 ARG A O 1
ATOM 500 N N . ASP A 1 67 ? 47 -36.25 -28.297 1 24.25 67 ASP A N 1
ATOM 501 C CA . ASP A 1 67 ? 48.062 -37.031 -27.641 1 24.25 67 ASP A CA 1
ATOM 502 C C . ASP A 1 67 ? 49.438 -36.438 -27.891 1 24.25 67 ASP A C 1
ATOM 504 O O . ASP A 1 67 ? 49.656 -35.75 -28.891 1 24.25 67 ASP A O 1
ATOM 508 N N . LYS A 1 68 ? 50.219 -36.594 -26.891 1 29.58 68 LYS A N 1
ATOM 509 C CA . LYS A 1 68 ? 51.625 -36.25 -26.719 1 29.58 68 LYS A CA 1
ATOM 510 C C . LYS A 1 68 ? 52.469 -36.719 -27.891 1 29.58 68 LYS A C 1
ATOM 512 O O . LYS A 1 68 ? 52.844 -37.875 -27.969 1 29.58 68 LYS A O 1
ATOM 517 N N . MET A 1 69 ? 52.188 -36.312 -29.219 1 23.45 69 MET A N 1
ATOM 518 C CA . MET A 1 69 ? 53.156 -36.875 -30.188 1 23.45 69 MET A CA 1
ATOM 519 C C . MET A 1 69 ? 54.594 -36.531 -29.812 1 23.45 69 MET A C 1
ATOM 521 O O . MET A 1 69 ? 54.844 -35.438 -29.297 1 23.45 69 MET A O 1
ATOM 525 N N . GLU A 1 70 ? 55.5 -37.562 -29.859 1 24.53 70 GLU A N 1
ATOM 526 C CA . GLU A 1 70 ? 56.938 -37.781 -29.641 1 24.53 70 GLU A CA 1
ATOM 527 C C . GLU A 1 70 ? 57.781 -36.844 -30.469 1 24.53 70 GLU A C 1
ATOM 529 O O . GLU A 1 70 ? 57.531 -36.656 -31.672 1 24.53 70 GLU A O 1
ATOM 534 N N . THR A 1 71 ? 58.438 -35.906 -29.766 1 26.05 71 THR A N 1
ATOM 535 C CA . THR A 1 71 ? 59.406 -34.906 -30.156 1 26.05 71 THR A CA 1
ATOM 536 C C . THR A 1 71 ? 60.531 -35.531 -30.984 1 26.05 71 THR A C 1
ATOM 538 O O . THR A 1 71 ? 61.312 -36.344 -30.469 1 26.05 71 THR A O 1
ATOM 541 N N . PRO A 1 72 ? 60.219 -35.781 -32.281 1 24.95 72 PRO A N 1
ATOM 542 C CA . PRO A 1 72 ? 61.344 -36.406 -33 1 24.95 72 PRO A CA 1
ATOM 543 C C . PRO A 1 72 ? 62.625 -35.594 -32.875 1 24.95 72 PRO A C 1
ATOM 545 O O . PRO A 1 72 ? 62.594 -34.406 -32.5 1 24.95 72 PRO A O 1
ATOM 548 N N . GLY A 1 73 ? 63.812 -36.219 -33.469 1 23.88 73 GLY A N 1
ATOM 549 C CA . GLY A 1 73 ? 65.25 -36.094 -33.406 1 23.88 73 GLY A CA 1
ATOM 550 C C . GLY A 1 73 ? 65.75 -34.781 -34.031 1 23.88 73 GLY A C 1
ATOM 551 O O . GLY A 1 73 ? 65.062 -34.094 -34.719 1 23.88 73 GLY A O 1
ATOM 552 N N . PRO A 1 74 ? 67.125 -34.469 -33.844 1 25.81 74 PRO A N 1
ATOM 553 C CA . PRO A 1 74 ? 67.938 -33.25 -33.781 1 25.81 74 PRO A CA 1
ATOM 554 C C . PRO A 1 74 ? 68.125 -32.594 -35.156 1 25.81 74 PRO A C 1
ATOM 556 O O . PRO A 1 74 ? 68.938 -31.656 -35.25 1 25.81 74 PRO A O 1
ATOM 559 N N . GLU A 1 75 ? 67.5 -33.219 -36.25 1 22.81 75 GLU A N 1
ATOM 560 C CA . GLU A 1 75 ? 68.438 -32.969 -37.375 1 22.81 75 GLU A CA 1
ATOM 561 C C . GLU A 1 75 ? 68.625 -31.453 -37.594 1 22.81 75 GLU A C 1
ATOM 563 O O . GLU A 1 75 ? 67.875 -30.641 -37 1 22.81 75 GLU A O 1
ATOM 568 N N . THR A 1 76 ? 69 -31.125 -38.938 1 25.44 76 THR A N 1
ATOM 569 C CA . THR A 1 76 ? 69.875 -30.219 -39.688 1 25.44 76 THR A CA 1
ATOM 570 C C . THR A 1 76 ? 69.25 -28.812 -39.75 1 25.44 76 THR A C 1
ATOM 572 O O . THR A 1 76 ? 68.062 -28.656 -39.75 1 25.44 76 THR A O 1
ATOM 575 N N . SER A 1 77 ? 70.188 -27.766 -39.625 1 24.7 77 SER A N 1
ATOM 576 C CA . SER A 1 77 ? 70.188 -26.344 -39.312 1 24.7 77 SER A CA 1
ATOM 577 C C . SER A 1 77 ? 69.5 -25.547 -40.406 1 24.7 77 SER A C 1
ATOM 579 O O . SER A 1 77 ? 69.562 -24.312 -40.438 1 24.7 77 SER A O 1
ATOM 581 N N . ASP A 1 78 ? 69 -26.156 -41.469 1 26 78 ASP A N 1
ATOM 582 C CA . ASP A 1 78 ? 68.75 -25.188 -42.531 1 26 78 ASP A CA 1
ATOM 583 C C . ASP A 1 78 ? 67.812 -24.109 -42.094 1 26 78 ASP A C 1
ATOM 585 O O . ASP A 1 78 ? 66.875 -24.375 -41.344 1 26 78 ASP A O 1
ATOM 589 N N . GLU A 1 79 ? 68.312 -22.828 -42.25 1 27.3 79 GLU A N 1
ATOM 590 C CA . GLU A 1 79 ? 67.812 -21.516 -41.875 1 27.3 79 GLU A CA 1
ATOM 591 C C . GLU A 1 79 ? 66.438 -21.297 -42.438 1 27.3 79 GLU A C 1
ATOM 593 O O . GLU A 1 79 ? 66.25 -20.578 -43.406 1 27.3 79 GLU A O 1
ATOM 598 N N . ILE A 1 80 ? 65.688 -22.359 -42.844 1 26.75 80 ILE A N 1
ATOM 599 C CA . ILE A 1 80 ? 64.5 -21.891 -43.531 1 26.75 80 ILE A CA 1
ATOM 600 C C . ILE A 1 80 ? 63.75 -20.938 -42.625 1 26.75 80 ILE A C 1
ATOM 602 O O . ILE A 1 80 ? 63.594 -21.188 -41.406 1 26.75 80 ILE A O 1
ATOM 606 N N . GLU A 1 81 ? 63.688 -19.672 -43.156 1 28.78 81 GLU A N 1
ATOM 607 C CA . GLU A 1 81 ? 62.844 -18.609 -42.625 1 28.78 81 GLU A CA 1
ATOM 608 C C . GLU A 1 81 ? 61.531 -19.156 -42.062 1 28.78 81 GLU A C 1
ATOM 610 O O . GLU A 1 81 ? 60.719 -19.719 -42.812 1 28.78 81 GLU A O 1
ATOM 615 N N . GLU A 1 82 ? 61.625 -19.844 -40.969 1 27.55 82 GLU A N 1
ATOM 616 C CA . GLU A 1 82 ? 60.5 -20.531 -40.344 1 27.55 82 GLU A CA 1
ATOM 617 C C . GLU A 1 82 ? 59.281 -19.609 -40.25 1 27.55 82 GLU A C 1
ATOM 619 O O . GLU A 1 82 ? 59.375 -18.516 -39.656 1 27.55 82 GLU A O 1
ATOM 624 N N . SER A 1 83 ? 58.562 -19.547 -41.406 1 30.25 83 SER A N 1
ATOM 625 C CA . SER A 1 83 ? 57.25 -18.906 -41.312 1 30.25 83 SER A CA 1
ATOM 626 C C . SER A 1 83 ? 56.594 -19.141 -39.969 1 30.25 83 SER A C 1
ATOM 628 O O . SER A 1 83 ? 56.531 -20.281 -39.5 1 30.25 83 SER A O 1
ATOM 630 N N . LEU A 1 84 ? 56.844 -18.219 -39.031 1 29.69 84 LEU A N 1
ATOM 631 C CA . LEU A 1 84 ? 56.156 -18.266 -37.75 1 29.69 84 LEU A CA 1
ATOM 632 C C . LEU A 1 84 ? 54.719 -18.734 -37.938 1 29.69 84 LEU A C 1
ATOM 634 O O . LEU A 1 84 ? 53.938 -18.109 -38.656 1 29.69 84 LEU A O 1
ATOM 638 N N . PRO A 1 85 ? 54.562 -20.047 -38.062 1 33.56 85 PRO A N 1
ATOM 639 C CA . PRO A 1 85 ? 53.125 -20.422 -38.094 1 33.56 85 PRO A CA 1
ATOM 640 C C . PRO A 1 85 ? 52.281 -19.562 -37.156 1 33.56 85 PRO A C 1
ATOM 642 O O . PRO A 1 85 ? 52.75 -19.156 -36.094 1 33.56 85 PRO A O 1
ATOM 645 N N . LEU A 1 86 ? 51.562 -18.578 -37.719 1 33.59 86 LEU A N 1
ATOM 646 C CA . LEU A 1 86 ? 50.531 -17.938 -36.938 1 33.59 86 LEU A CA 1
ATOM 647 C C . LEU A 1 86 ? 49.938 -18.906 -35.906 1 33.59 86 LEU A C 1
ATOM 649 O O . LEU A 1 86 ? 49.5 -20 -36.281 1 33.59 86 LEU A O 1
ATOM 653 N N . GLY A 1 87 ? 50.688 -19.203 -34.875 1 34.81 87 GLY A N 1
ATOM 654 C CA . GLY A 1 87 ? 50.125 -20.031 -33.812 1 34.81 87 GLY A CA 1
ATOM 655 C C . GLY A 1 87 ? 48.625 -19.875 -33.688 1 34.81 87 GLY A C 1
ATOM 656 O O . GLY A 1 87 ? 48.031 -18.922 -34.219 1 34.81 87 GLY A O 1
ATOM 657 N N . PRO A 1 88 ? 47.938 -20.969 -33.625 1 37.09 88 PRO A N 1
ATOM 658 C CA . PRO A 1 88 ? 46.5 -20.891 -33.438 1 37.09 88 PRO A CA 1
ATOM 659 C C . PRO A 1 88 ? 46.062 -19.75 -32.531 1 37.09 88 PRO A C 1
ATOM 661 O O . PRO A 1 88 ? 46.844 -19.359 -31.641 1 37.09 88 PRO A O 1
ATOM 664 N N . TYR A 1 89 ? 45.438 -18.688 -33.031 1 40.09 89 TYR A N 1
ATOM 665 C CA . TYR A 1 89 ? 44.812 -17.688 -32.156 1 40.09 89 TYR A CA 1
ATOM 666 C C . TYR A 1 89 ? 44.438 -18.297 -30.812 1 40.09 89 TYR A C 1
ATOM 668 O O . TYR A 1 89 ? 43.938 -19.422 -30.75 1 40.09 89 TYR A O 1
ATOM 676 N N . PRO A 1 90 ? 45.094 -17.984 -29.797 1 46.44 90 PRO A N 1
ATOM 677 C CA . PRO A 1 90 ? 44.75 -18.484 -28.453 1 46.44 90 PRO A CA 1
ATOM 678 C C . PRO A 1 90 ? 43.25 -18.703 -28.281 1 46.44 90 PRO A C 1
ATOM 680 O O . PRO A 1 90 ? 42.438 -17.922 -28.797 1 46.44 90 PRO A O 1
ATOM 683 N N . MET A 1 91 ? 42.844 -19.922 -28.156 1 50.72 91 MET A N 1
ATOM 684 C CA . MET A 1 91 ? 41.469 -20.328 -27.906 1 50.72 91 MET A CA 1
ATOM 685 C C . MET A 1 91 ? 40.875 -19.531 -26.75 1 50.72 91 MET A C 1
ATOM 687 O O . MET A 1 91 ? 41.5 -19.344 -25.719 1 50.72 91 MET A O 1
ATOM 691 N N . VAL A 1 92 ? 39.969 -18.656 -27.016 1 66 92 VAL A N 1
ATOM 692 C CA . VAL A 1 92 ? 39.219 -17.891 -26.016 1 66 92 VAL A CA 1
ATOM 693 C C . VAL A 1 92 ? 38.781 -18.812 -24.875 1 66 92 VAL A C 1
ATOM 695 O O . VAL A 1 92 ? 38.25 -19.906 -25.109 1 66 92 VAL A O 1
ATOM 698 N N . SER A 1 93 ? 39.312 -18.641 -23.703 1 78.81 93 SER A N 1
ATOM 699 C CA . SER A 1 93 ? 38.969 -19.406 -22.516 1 78.81 93 SER A CA 1
ATOM 700 C C . SER A 1 93 ? 37.438 -19.422 -22.297 1 78.81 93 SER A C 1
ATOM 702 O O . SER A 1 93 ? 36.719 -18.609 -22.875 1 78.81 93 SER A O 1
ATOM 704 N N . SER A 1 94 ? 37 -20.516 -21.688 1 83.75 94 SER A N 1
ATOM 705 C CA . SER A 1 94 ? 35.562 -20.609 -21.359 1 83.75 94 SER A CA 1
ATOM 706 C C . SER A 1 94 ? 35.062 -19.359 -20.656 1 83.75 94 SER A C 1
ATOM 708 O O . SER A 1 94 ? 33.969 -18.891 -20.906 1 83.75 94 SER A O 1
ATOM 710 N N . LYS A 1 95 ? 35.844 -18.875 -19.812 1 86.69 95 LYS A N 1
ATOM 711 C CA . LYS A 1 95 ? 35.5 -17.656 -19.094 1 86.69 95 LYS A CA 1
ATOM 712 C C . LYS A 1 95 ? 35.375 -16.469 -20.047 1 86.69 95 LYS A C 1
ATOM 714 O O . LYS A 1 95 ? 34.469 -15.648 -19.922 1 86.69 95 LYS A O 1
ATOM 719 N N . GLN A 1 96 ? 36.219 -16.344 -20.891 1 87.19 96 GLN A N 1
ATOM 720 C CA . GLN A 1 96 ? 36.219 -15.234 -21.859 1 87.19 96 GLN A CA 1
ATOM 721 C C . GLN A 1 96 ? 35 -15.32 -22.766 1 87.19 96 GLN A C 1
ATOM 723 O O . GLN A 1 96 ? 34.438 -14.297 -23.172 1 87.19 96 GLN A O 1
ATOM 728 N N . LEU A 1 97 ? 34.688 -16.531 -23.078 1 87.06 97 LEU A N 1
ATOM 729 C CA . LEU A 1 97 ? 33.5 -16.719 -23.891 1 87.06 97 LEU A CA 1
ATOM 730 C C . LEU A 1 97 ? 32.25 -16.25 -23.141 1 87.06 97 LEU A C 1
ATOM 732 O O . LEU A 1 97 ? 31.375 -15.617 -23.734 1 87.06 97 LEU A O 1
ATOM 736 N N . LYS A 1 98 ? 32.188 -16.641 -21.938 1 91.06 98 LYS A N 1
ATOM 737 C CA . LYS A 1 98 ? 31.047 -16.219 -21.125 1 91.06 98 LYS A CA 1
ATOM 738 C C . LYS A 1 98 ? 31.016 -14.703 -20.953 1 91.06 98 LYS A C 1
ATOM 740 O O . LYS A 1 98 ? 29.953 -14.094 -20.938 1 91.06 98 LYS A O 1
ATOM 745 N N . ARG A 1 99 ? 32.125 -14.086 -20.859 1 91.94 99 ARG A N 1
ATOM 746 C CA . ARG A 1 99 ? 32.219 -12.633 -20.797 1 91.94 99 ARG A CA 1
ATOM 747 C C . ARG A 1 99 ? 31.688 -11.984 -22.062 1 91.94 99 ARG A C 1
ATOM 749 O O . ARG A 1 99 ? 31 -10.961 -22.016 1 91.94 99 ARG A O 1
ATOM 756 N N . LEU A 1 100 ? 32.031 -12.539 -23.172 1 90.62 100 LEU A N 1
ATOM 757 C CA . LEU A 1 100 ? 31.578 -12.016 -24.453 1 90.62 100 LEU A CA 1
ATOM 758 C C . LEU A 1 100 ? 30.062 -12.148 -24.578 1 90.62 100 LEU A C 1
ATOM 760 O O . LEU A 1 100 ? 29.406 -11.266 -25.125 1 90.62 100 LEU A O 1
ATOM 764 N N . GLN A 1 101 ? 29.578 -13.234 -24.094 1 90.69 101 GLN A N 1
ATOM 765 C CA . GLN A 1 101 ? 28.141 -13.43 -24.094 1 90.69 101 GLN A CA 1
ATOM 766 C C . GLN A 1 101 ? 27.438 -12.367 -23.266 1 90.69 101 GLN A C 1
ATOM 768 O O . GLN A 1 101 ? 26.438 -11.797 -23.688 1 90.69 101 GLN A O 1
ATOM 773 N N . ALA A 1 102 ? 27.938 -12.18 -22.094 1 92.5 102 ALA A N 1
ATOM 774 C CA . ALA A 1 102 ? 27.375 -11.164 -21.219 1 92.5 102 ALA A CA 1
ATOM 775 C C . ALA A 1 102 ? 27.453 -9.781 -21.859 1 92.5 102 ALA A C 1
ATOM 777 O O . ALA A 1 102 ? 26.484 -9.016 -21.828 1 92.5 102 ALA A O 1
ATOM 778 N N . ARG A 1 103 ? 28.516 -9.445 -22.453 1 90.06 103 ARG A N 1
ATOM 779 C CA . ARG A 1 103 ? 28.719 -8.148 -23.094 1 90.06 103 ARG A CA 1
ATOM 780 C C . ARG A 1 103 ? 27.734 -7.953 -24.25 1 90.06 103 ARG A C 1
ATOM 782 O O . ARG A 1 103 ? 27.234 -6.848 -24.453 1 90.06 103 ARG A O 1
ATOM 789 N N . SER A 1 104 ? 27.531 -9.016 -24.953 1 91.44 104 SER A N 1
ATOM 790 C CA . SER A 1 104 ? 26.594 -8.945 -26.062 1 91.44 104 SER A CA 1
ATOM 791 C C . SER A 1 104 ? 25.188 -8.633 -25.594 1 91.44 104 SER A C 1
ATOM 793 O O . SER A 1 104 ? 24.359 -8.117 -26.359 1 91.44 104 SER A O 1
ATOM 795 N N . LEU A 1 105 ? 24.953 -8.961 -24.391 1 91.81 105 LEU A N 1
ATOM 796 C CA . LEU A 1 105 ? 23.656 -8.703 -23.797 1 91.81 105 LEU A CA 1
ATOM 797 C C . LEU A 1 105 ? 23.688 -7.453 -22.938 1 91.81 105 LEU A C 1
ATOM 799 O O . LEU A 1 105 ? 22.781 -7.234 -22.109 1 91.81 105 LEU A O 1
ATOM 803 N N . LYS A 1 106 ? 24.75 -6.691 -23.016 1 91 106 LYS A N 1
ATOM 804 C CA . LYS A 1 106 ? 24.922 -5.371 -22.406 1 91 106 LYS A CA 1
ATOM 805 C C . LYS A 1 106 ? 24.969 -5.461 -20.891 1 91 106 LYS A C 1
ATOM 807 O O . LYS A 1 106 ? 24.359 -4.645 -20.188 1 91 106 LYS A O 1
ATOM 812 N N . THR A 1 107 ? 25.531 -6.492 -20.406 1 94 107 THR A N 1
ATOM 813 C CA . THR A 1 107 ? 25.75 -6.648 -18.984 1 94 107 THR A CA 1
ATOM 814 C C . THR A 1 107 ? 27.172 -7.164 -18.703 1 94 107 THR A C 1
ATOM 816 O O . THR A 1 107 ? 27.938 -7.41 -19.641 1 94 107 THR A O 1
ATOM 819 N N . VAL A 1 108 ? 27.547 -7.148 -17.453 1 93.62 108 VAL A N 1
ATOM 820 C CA . VAL A 1 108 ? 28.828 -7.66 -16.969 1 93.62 108 VAL A CA 1
ATOM 821 C C . VAL A 1 108 ? 28.703 -9.141 -16.609 1 93.62 108 VAL A C 1
ATOM 823 O O . VAL A 1 108 ? 27.656 -9.57 -16.109 1 93.62 108 VAL A O 1
ATOM 826 N N . TYR A 1 109 ? 29.797 -9.875 -17.062 1 95.75 109 TYR A N 1
ATOM 827 C CA . TYR A 1 109 ? 29.797 -11.266 -16.625 1 95.75 109 TYR A CA 1
ATOM 828 C C . TYR A 1 109 ? 29.609 -11.359 -15.109 1 95.75 109 TYR A C 1
ATOM 830 O O . TYR A 1 109 ? 30.25 -10.641 -14.352 1 95.75 109 TYR A O 1
ATOM 838 N N . VAL A 1 110 ? 28.766 -12.227 -14.664 1 97 110 VAL A N 1
ATOM 839 C CA . VAL A 1 110 ? 28.25 -12.266 -13.305 1 97 110 VAL A CA 1
ATOM 840 C C . VAL A 1 110 ? 29.406 -12.367 -12.32 1 97 110 VAL A C 1
ATOM 842 O O . VAL A 1 110 ? 29.406 -11.727 -11.266 1 97 110 VAL A O 1
ATOM 845 N N . HIS A 1 111 ? 30.422 -13.141 -12.555 1 95.88 111 HIS A N 1
ATOM 846 C CA . HIS A 1 111 ? 31.516 -13.391 -11.625 1 95.88 111 HIS A CA 1
ATOM 847 C C . HIS A 1 111 ? 32.5 -12.234 -11.594 1 95.88 111 HIS A C 1
ATOM 849 O O . HIS A 1 111 ? 33.438 -12.203 -10.773 1 95.88 111 HIS A O 1
ATOM 855 N N . ASP A 1 112 ? 32.281 -11.211 -12.422 1 96.75 112 ASP A N 1
ATOM 856 C CA . ASP A 1 112 ? 33.156 -10.039 -12.453 1 96.75 112 ASP A CA 1
ATOM 857 C C . ASP A 1 112 ? 32.562 -8.914 -11.594 1 96.75 112 ASP A C 1
ATOM 859 O O . ASP A 1 112 ? 33.25 -7.902 -11.367 1 96.75 112 ASP A O 1
ATOM 863 N N . TRP A 1 113 ? 31.391 -8.992 -11.109 1 97.56 113 TRP A N 1
ATOM 864 C CA . TRP A 1 113 ? 30.734 -7.938 -10.336 1 97.56 113 TRP A CA 1
ATOM 865 C C . TRP A 1 113 ? 31.531 -7.613 -9.078 1 97.56 113 TRP A C 1
ATOM 867 O O . TRP A 1 113 ? 31.719 -6.445 -8.734 1 97.56 113 TRP A O 1
ATOM 877 N N . PRO A 1 114 ? 32 -8.648 -8.273 1 98.06 114 PRO A N 1
ATOM 878 C CA . PRO A 1 114 ? 32.844 -8.305 -7.109 1 98.06 114 PRO A CA 1
ATOM 879 C C . PRO A 1 114 ? 34.062 -7.48 -7.473 1 98.06 114 PRO A C 1
ATOM 881 O O . PRO A 1 114 ? 34.438 -6.551 -6.746 1 98.06 114 PRO A O 1
ATOM 884 N N . LEU A 1 115 ? 34.656 -7.867 -8.594 1 97.19 115 LEU A N 1
ATOM 885 C CA . LEU A 1 115 ? 35.812 -7.121 -9.055 1 97.19 115 LEU A CA 1
ATOM 886 C C . LEU A 1 115 ? 35.438 -5.688 -9.414 1 97.19 115 LEU A C 1
ATOM 888 O O . LEU A 1 115 ? 36.188 -4.754 -9.133 1 97.19 115 LEU A O 1
ATOM 892 N N . LEU A 1 116 ? 34.344 -5.539 -10.109 1 97.81 116 LEU A N 1
ATOM 893 C CA . LEU A 1 116 ? 33.844 -4.211 -10.461 1 97.81 116 LEU A CA 1
ATOM 894 C C . LEU A 1 116 ? 33.625 -3.371 -9.211 1 97.81 116 LEU A C 1
ATOM 896 O O . LEU A 1 116 ? 34 -2.203 -9.156 1 97.81 116 LEU A O 1
ATOM 900 N N . LEU A 1 117 ? 33 -3.895 -8.188 1 98.5 117 LEU A N 1
ATOM 901 C CA . LEU A 1 117 ? 32.719 -3.197 -6.93 1 98.5 117 LEU A CA 1
ATOM 902 C C . LEU A 1 117 ? 34.031 -2.812 -6.234 1 98.5 117 LEU A C 1
ATOM 904 O O . LEU A 1 117 ? 34.125 -1.718 -5.676 1 98.5 117 LEU A O 1
ATOM 908 N N . GLU A 1 118 ? 34.938 -3.752 -6.262 1 98.25 118 GLU A N 1
ATOM 909 C CA . GLU A 1 118 ? 36.25 -3.488 -5.66 1 98.25 118 GLU A CA 1
ATOM 910 C C . GLU A 1 118 ? 36.938 -2.299 -6.324 1 98.25 118 GLU A C 1
ATOM 912 O O . GLU A 1 118 ? 37.5 -1.443 -5.645 1 98.25 118 GLU A O 1
ATOM 917 N N . THR A 1 119 ? 36.875 -2.273 -7.609 1 97.94 119 THR A N 1
ATOM 918 C CA . THR A 1 119 ? 37.5 -1.195 -8.375 1 97.94 119 THR A CA 1
ATOM 919 C C . THR A 1 119 ? 36.875 0.149 -8.016 1 97.94 119 THR A C 1
ATOM 921 O O . THR A 1 119 ? 37.562 1.128 -7.781 1 97.94 119 THR A O 1
ATOM 924 N N . VAL A 1 120 ? 35.562 0.203 -7.992 1 98.12 120 VAL A N 1
ATOM 925 C CA . VAL A 1 120 ? 34.844 1.435 -7.668 1 98.12 120 VAL A CA 1
ATOM 926 C C . VAL A 1 120 ? 35.156 1.85 -6.234 1 98.12 120 VAL A C 1
ATOM 928 O O . VAL A 1 120 ? 35.375 3.035 -5.953 1 98.12 120 VAL A O 1
ATOM 931 N N . LEU A 1 121 ? 35.219 0.896 -5.34 1 97.81 121 LEU A N 1
ATOM 932 C CA . LEU A 1 121 ? 35.469 1.169 -3.93 1 97.81 121 LEU A CA 1
ATOM 933 C C . LEU A 1 121 ? 36.875 1.735 -3.729 1 97.81 121 LEU A C 1
ATOM 935 O O . LEU A 1 121 ? 37.062 2.629 -2.904 1 97.81 121 LEU A O 1
ATOM 939 N N . ARG A 1 122 ? 37.812 1.207 -4.418 1 97.12 122 ARG A N 1
ATOM 940 C CA . ARG A 1 122 ? 39.188 1.72 -4.348 1 97.12 122 ARG A CA 1
ATOM 941 C C . ARG A 1 122 ? 39.25 3.17 -4.816 1 97.12 122 ARG A C 1
ATOM 943 O O . ARG A 1 122 ? 39.969 3.982 -4.234 1 97.12 122 ARG A O 1
ATOM 950 N N . ASN A 1 123 ? 38.562 3.422 -5.852 1 96.62 123 ASN A N 1
ATOM 951 C CA . ASN A 1 123 ? 38.5 4.797 -6.332 1 96.62 123 ASN A CA 1
ATOM 952 C C . ASN A 1 123 ? 37.875 5.719 -5.289 1 96.62 123 ASN A C 1
ATOM 954 O O . ASN A 1 123 ? 38.281 6.867 -5.133 1 96.62 123 ASN A O 1
ATOM 958 N N . GLN A 1 124 ? 36.875 5.277 -4.602 1 96.06 124 GLN A N 1
ATOM 959 C CA . GLN A 1 124 ? 36.25 6.051 -3.543 1 96.06 124 GLN A CA 1
ATOM 960 C C . GLN A 1 124 ? 37.219 6.32 -2.395 1 96.06 124 GLN A C 1
ATOM 962 O O . GLN A 1 124 ? 37.219 7.406 -1.813 1 96.06 124 GLN A O 1
ATOM 967 N N . TRP A 1 125 ? 38 5.32 -2.082 1 96.56 125 TRP A N 1
ATOM 968 C CA . TRP A 1 125 ? 39.031 5.477 -1.053 1 96.56 125 TRP A CA 1
ATOM 969 C C . TRP A 1 125 ? 40.031 6.559 -1.439 1 96.56 125 TRP A C 1
ATOM 971 O O . TRP A 1 125 ? 40.406 7.395 -0.612 1 96.56 125 TRP A O 1
ATOM 981 N N . GLU A 1 126 ? 40.438 6.547 -2.637 1 95.81 126 GLU A N 1
ATOM 982 C CA . GLU A 1 126 ? 41.406 7.531 -3.119 1 95.81 126 GLU A CA 1
ATOM 983 C C . GLU A 1 126 ? 40.812 8.945 -3.066 1 95.81 126 GLU A C 1
ATOM 985 O O . GLU A 1 126 ? 41.5 9.883 -2.637 1 95.81 126 GLU A O 1
ATOM 990 N N . LYS A 1 127 ? 39.656 9.008 -3.477 1 93.56 127 LYS A N 1
ATOM 991 C CA . LYS A 1 127 ? 38.969 10.305 -3.432 1 93.56 127 LYS A CA 1
ATOM 992 C C . LYS A 1 127 ? 38.812 10.797 -1.993 1 93.56 127 LYS A C 1
ATOM 994 O O . LYS A 1 127 ? 39 11.984 -1.715 1 93.56 127 LYS A O 1
ATOM 999 N N . HIS A 1 128 ? 38.469 9.906 -1.124 1 94.12 128 HIS A N 1
ATOM 1000 C CA . HIS A 1 128 ? 38.281 10.234 0.287 1 94.12 128 HIS A CA 1
ATOM 1001 C C . HIS A 1 128 ? 39.594 10.68 0.918 1 94.12 128 HIS A C 1
ATOM 1003 O O . HIS A 1 128 ? 39.656 11.68 1.637 1 94.12 128 HIS A O 1
ATOM 1009 N N . ALA A 1 129 ? 40.625 9.938 0.634 1 93.5 129 ALA A N 1
ATOM 1010 C CA . ALA A 1 129 ? 41.969 10.266 1.161 1 93.5 129 ALA A CA 1
ATOM 1011 C C . ALA A 1 129 ? 42.438 11.625 0.652 1 93.5 129 ALA A C 1
ATOM 1013 O O . ALA A 1 129 ? 42.969 12.43 1.417 1 93.5 129 ALA A O 1
ATOM 1014 N N . SER A 1 130 ? 42.25 11.836 -0.561 1 92.31 130 SER A N 1
ATOM 1015 C CA . SER A 1 130 ? 42.625 13.109 -1.159 1 92.31 130 SER A CA 1
ATOM 1016 C C . SER A 1 130 ? 41.812 14.266 -0.583 1 92.31 130 SER A C 1
ATOM 1018 O O . SER A 1 130 ? 42.375 15.344 -0.328 1 92.31 130 SER A O 1
ATOM 1020 N N . GLY A 1 131 ? 40.562 14.016 -0.534 1 89.69 131 GLY A N 1
ATOM 1021 C CA . GLY A 1 131 ? 39.688 15.055 -0.008 1 89.69 131 GLY A CA 1
ATOM 1022 C C . GLY A 1 131 ? 40.031 15.438 1.424 1 89.69 131 GLY A C 1
ATOM 1023 O O . GLY A 1 131 ? 39.938 16.609 1.794 1 89.69 131 GLY A O 1
ATOM 1024 N N . ARG A 1 132 ? 40.438 14.508 2.279 1 91.12 132 ARG A N 1
ATOM 1025 C CA . ARG A 1 132 ? 40.719 14.727 3.695 1 91.12 132 ARG A CA 1
ATOM 1026 C C . ARG A 1 132 ? 42.188 15 3.934 1 91.12 132 ARG A C 1
ATOM 1028 O O . ARG A 1 132 ? 42.594 15.352 5.043 1 91.12 132 ARG A O 1
ATOM 1035 N N . GLY A 1 133 ? 42.938 14.836 2.916 1 89.69 133 GLY A N 1
ATOM 1036 C CA . GLY A 1 133 ? 44.375 15.039 3.029 1 89.69 133 GLY A CA 1
ATOM 1037 C C . GLY A 1 133 ? 45.094 13.914 3.762 1 89.69 133 GLY A C 1
ATOM 1038 O O . GLY A 1 133 ? 46.094 14.141 4.449 1 89.69 133 GLY A O 1
ATOM 1039 N N . PHE A 1 134 ? 44.5 12.719 3.639 1 90 134 PHE A N 1
ATOM 1040 C CA . PHE A 1 134 ? 45.125 11.562 4.266 1 90 134 PHE A CA 1
ATOM 1041 C C . PHE A 1 134 ? 46.156 10.945 3.344 1 90 134 PHE A C 1
ATOM 1043 O O . PHE A 1 134 ? 46.156 11.164 2.133 1 90 134 PHE A O 1
ATOM 1050 N N . SER A 1 135 ? 47.062 10.172 3.963 1 89.94 135 SER A N 1
ATOM 1051 C CA . SER A 1 135 ? 48 9.367 3.188 1 89.94 135 SER A CA 1
ATOM 1052 C C . SER A 1 135 ? 47.281 8.164 2.551 1 89.94 135 SER A C 1
ATOM 1054 O O . SER A 1 135 ? 46.312 7.633 3.109 1 89.94 135 SER A O 1
ATOM 1056 N N . TRP A 1 136 ? 47.781 7.77 1.461 1 90.69 136 TRP A N 1
ATOM 1057 C CA . TRP A 1 136 ? 47.219 6.605 0.778 1 90.69 136 TRP A CA 1
ATOM 1058 C C . TRP A 1 136 ? 47.469 5.332 1.579 1 90.69 136 TRP A C 1
ATOM 1060 O O . TRP A 1 136 ? 46.844 4.301 1.321 1 90.69 136 TRP A O 1
ATOM 1070 N N . LYS A 1 137 ? 48.281 5.406 2.531 1 89.44 137 LYS A N 1
ATOM 1071 C CA . LYS A 1 137 ? 48.594 4.266 3.391 1 89.44 137 LYS A CA 1
ATOM 1072 C C . LYS A 1 137 ? 47.375 3.865 4.215 1 89.44 137 LYS A C 1
ATOM 1074 O O . LYS A 1 137 ? 47.281 2.742 4.719 1 89.44 137 LYS A O 1
ATOM 1079 N N . CYS A 1 138 ? 46.438 4.77 4.25 1 91.19 138 CYS A N 1
ATOM 1080 C CA . CYS A 1 138 ? 45.219 4.48 5.043 1 91.19 138 CYS A CA 1
ATOM 1081 C C . CYS A 1 138 ? 44.281 3.541 4.293 1 91.19 138 CYS A C 1
ATOM 1083 O O . CYS A 1 138 ? 43.375 2.959 4.891 1 91.19 138 CYS A O 1
ATOM 1085 N N . ILE A 1 139 ? 44.531 3.367 3.053 1 95.31 139 ILE A N 1
ATOM 1086 C CA . ILE A 1 139 ? 43.656 2.51 2.244 1 95.31 139 ILE A CA 1
ATOM 1087 C C . ILE A 1 139 ? 43.969 1.043 2.547 1 95.31 139 ILE A C 1
ATOM 1089 O O . ILE A 1 139 ? 45.094 0.583 2.352 1 95.31 139 ILE A O 1
ATOM 1093 N N . PRO A 1 140 ? 43.031 0.333 2.977 1 94.75 140 PRO A N 1
ATOM 1094 C CA . PRO A 1 140 ? 43.25 -1.08 3.285 1 94.75 140 PRO A CA 1
ATOM 1095 C C . PRO A 1 140 ? 43.688 -1.888 2.062 1 94.75 140 PRO A C 1
ATOM 1097 O O . PRO A 1 140 ? 43.25 -1.588 0.94 1 94.75 140 PRO A O 1
ATOM 1100 N N . LYS A 1 141 ? 44.406 -2.982 2.342 1 92.88 141 LYS A N 1
ATOM 1101 C CA . LYS A 1 141 ? 44.844 -3.857 1.26 1 92.88 141 LYS A CA 1
ATOM 1102 C C . LYS A 1 141 ? 43.656 -4.562 0.606 1 92.88 141 LYS A C 1
ATOM 1104 O O . LYS A 1 141 ? 43.594 -4.652 -0.621 1 92.88 141 LYS A O 1
ATOM 1109 N N . GLU A 1 142 ? 42.812 -5 1.44 1 95.31 142 GLU A N 1
ATOM 1110 C CA . GLU A 1 142 ? 41.594 -5.617 0.966 1 95.31 142 GLU A CA 1
ATOM 1111 C C . GLU A 1 142 ? 40.375 -4.766 1.319 1 95.31 142 GLU A C 1
ATOM 1113 O O . GLU A 1 142 ? 39.938 -4.738 2.473 1 95.31 142 GLU A O 1
ATOM 1118 N N . VAL A 1 143 ? 39.844 -4.145 0.247 1 97.44 143 VAL A N 1
ATOM 1119 C CA . VAL A 1 143 ? 38.719 -3.238 0.508 1 97.44 143 VAL A CA 1
ATOM 1120 C C . VAL A 1 143 ? 37.406 -3.979 0.321 1 97.44 143 VAL A C 1
ATOM 1122 O O . VAL A 1 143 ? 36.344 -3.514 0.773 1 97.44 143 VAL A O 1
ATOM 1125 N N . LEU A 1 144 ? 37.469 -5.16 -0.353 1 98.06 144 LEU A N 1
ATOM 1126 C CA . LEU A 1 144 ? 36.281 -5.965 -0.596 1 98.06 144 LEU A CA 1
ATOM 1127 C C . LEU A 1 144 ? 36.625 -7.449 -0.656 1 98.06 144 LEU A C 1
ATOM 1129 O O . LEU A 1 144 ? 37.656 -7.828 -1.245 1 98.06 144 LEU A O 1
ATOM 1133 N N . ARG A 1 145 ? 35.906 -8.25 0.048 1 97.69 145 ARG A N 1
ATOM 1134 C CA . ARG A 1 145 ? 36 -9.703 -0.005 1 97.69 145 ARG A CA 1
ATOM 1135 C C . ARG A 1 145 ? 34.656 -10.344 -0.303 1 97.69 145 ARG A C 1
ATOM 1137 O O . ARG A 1 145 ? 33.688 -10.18 0.456 1 97.69 145 ARG A O 1
ATOM 1144 N N . ALA A 1 146 ? 34.594 -11.031 -1.448 1 98 146 ALA A N 1
ATOM 1145 C CA . ALA A 1 146 ? 33.344 -11.727 -1.829 1 98 146 ALA A CA 1
ATOM 1146 C C . ALA A 1 146 ? 33.531 -13.234 -1.711 1 98 146 ALA A C 1
ATOM 1148 O O . ALA A 1 146 ? 34.344 -13.836 -2.422 1 98 146 ALA A O 1
ATOM 1149 N N . LYS A 1 147 ? 32.812 -13.805 -0.818 1 97.56 147 LYS A N 1
ATOM 1150 C CA . LYS A 1 147 ? 32.781 -15.258 -0.662 1 97.56 147 LYS A CA 1
ATOM 1151 C C . LYS A 1 147 ? 31.547 -15.867 -1.305 1 97.56 147 LYS A C 1
ATOM 1153 O O . LYS A 1 147 ? 30.438 -15.648 -0.838 1 97.56 147 LYS A O 1
ATOM 1158 N N . GLU A 1 148 ? 31.75 -16.609 -2.334 1 96.94 148 GLU A N 1
ATOM 1159 C CA . GLU A 1 148 ? 30.625 -17.281 -2.988 1 96.94 148 GLU A CA 1
ATOM 1160 C C . GLU A 1 148 ? 30.078 -18.422 -2.123 1 96.94 148 GLU A C 1
ATOM 1162 O O . GLU A 1 148 ? 30.844 -19.141 -1.49 1 96.94 148 GLU A O 1
ATOM 1167 N N . LEU A 1 149 ? 28.781 -18.531 -2.084 1 97.31 149 LEU A N 1
ATOM 1168 C CA . LEU A 1 149 ? 28.125 -19.578 -1.301 1 97.31 149 LEU A CA 1
ATOM 1169 C C . LEU A 1 149 ? 27.359 -20.531 -2.207 1 97.31 149 LEU A C 1
ATOM 1171 O O . LEU A 1 149 ? 26.953 -20.156 -3.311 1 97.31 149 LEU A O 1
ATOM 1175 N N . PHE A 1 150 ? 27.219 -21.797 -1.726 1 96.12 150 PHE A N 1
ATOM 1176 C CA . PHE A 1 150 ? 26.547 -22.828 -2.51 1 96.12 150 PHE A CA 1
ATOM 1177 C C . PHE A 1 150 ? 25.469 -23.516 -1.694 1 96.12 150 PHE A C 1
ATOM 1179 O O . PHE A 1 150 ? 25.625 -23.766 -0.498 1 96.12 150 PHE A O 1
ATOM 1186 N N . LEU A 1 151 ? 24.406 -23.766 -2.391 1 94.62 151 LEU A N 1
ATOM 1187 C CA . LEU A 1 151 ? 23.281 -24.406 -1.724 1 94.62 151 LEU A CA 1
ATOM 1188 C C . LEU A 1 151 ? 23.609 -25.859 -1.376 1 94.62 151 LEU A C 1
ATOM 1190 O O . LEU A 1 151 ? 24.125 -26.594 -2.213 1 94.62 151 LEU A O 1
ATOM 1194 N N . ASP A 1 152 ? 23.297 -26.172 -0.105 1 89 152 ASP A N 1
ATOM 1195 C CA . ASP A 1 152 ? 23.453 -27.547 0.321 1 89 152 ASP A CA 1
ATOM 1196 C C . ASP A 1 152 ? 22.344 -28.438 -0.246 1 89 152 ASP A C 1
ATOM 1198 O O . ASP A 1 152 ? 21.172 -28.25 0.08 1 89 152 ASP A O 1
ATOM 1202 N N . ALA A 1 153 ? 22.688 -29.406 -0.966 1 81.5 153 ALA A N 1
ATOM 1203 C CA . ALA A 1 153 ? 21.734 -30.266 -1.649 1 81.5 153 ALA A CA 1
ATOM 1204 C C . ALA A 1 153 ? 20.984 -31.156 -0.656 1 81.5 153 ALA A C 1
ATOM 1206 O O . ALA A 1 153 ? 19.891 -31.641 -0.942 1 81.5 153 ALA A O 1
ATOM 1207 N N . SER A 1 154 ? 21.578 -31.328 0.497 1 81.56 154 SER A N 1
ATOM 1208 C CA . SER A 1 154 ? 21 -32.25 1.477 1 81.56 154 SER A CA 1
ATOM 1209 C C . SER A 1 154 ? 19.719 -31.656 2.082 1 81.56 154 SER A C 1
ATOM 1211 O O . SER A 1 154 ? 18.734 -32.375 2.273 1 81.56 154 SER A O 1
ATOM 1213 N N . ASP A 1 155 ? 19.719 -30.328 2.307 1 81.94 155 ASP A N 1
ATOM 1214 C CA . ASP A 1 155 ? 18.531 -29.75 2.93 1 81.94 155 ASP A CA 1
ATOM 1215 C C . ASP A 1 155 ? 17.859 -28.734 1.999 1 81.94 155 ASP A C 1
ATOM 1217 O O . ASP A 1 155 ? 16.703 -28.375 2.207 1 81.94 155 ASP A O 1
ATOM 1221 N N . GLY A 1 156 ? 18.547 -28.359 1.054 1 82.38 156 GLY A N 1
ATOM 1222 C CA . GLY A 1 156 ? 17.969 -27.453 0.082 1 82.38 156 GLY A CA 1
ATOM 1223 C C . GLY A 1 156 ? 17.688 -26.078 0.655 1 82.38 156 GLY A C 1
ATOM 1224 O O . GLY A 1 156 ? 16.906 -25.312 0.083 1 82.38 156 GLY A O 1
ATOM 1225 N N . LYS A 1 157 ? 18.266 -25.719 1.766 1 85.69 157 LYS A N 1
ATOM 1226 C CA . LYS A 1 157 ? 17.922 -24.469 2.436 1 85.69 157 LYS A CA 1
ATOM 1227 C C . LYS A 1 157 ? 19.188 -23.75 2.914 1 85.69 157 LYS A C 1
ATOM 1229 O O . LYS A 1 157 ? 19.266 -22.516 2.879 1 85.69 157 LYS A O 1
ATOM 1234 N N . THR A 1 158 ? 20.188 -24.484 3.211 1 90 158 THR A N 1
ATOM 1235 C CA . THR A 1 158 ? 21.359 -23.906 3.834 1 90 158 THR A CA 1
ATOM 1236 C C . THR A 1 158 ? 22.438 -23.609 2.791 1 90 158 THR A C 1
ATOM 1238 O O . THR A 1 158 ? 22.641 -24.391 1.857 1 90 158 THR A O 1
ATOM 1241 N N . LEU A 1 159 ? 23.062 -22.453 2.951 1 94.12 159 LEU A N 1
ATOM 1242 C CA . LEU A 1 159 ? 24.172 -22.062 2.082 1 94.12 159 LEU A CA 1
ATOM 1243 C C . LEU A 1 159 ? 25.516 -22.391 2.738 1 94.12 159 LEU A C 1
ATOM 1245 O O . LEU A 1 159 ? 25.688 -22.156 3.936 1 94.12 159 LEU A O 1
ATOM 1249 N N . CYS A 1 160 ? 26.422 -22.969 1.912 1 92.06 160 CYS A N 1
ATOM 1250 C CA . CYS A 1 160 ? 27.734 -23.359 2.408 1 92.06 160 CYS A CA 1
ATOM 1251 C C . CYS A 1 160 ? 28.844 -22.703 1.602 1 92.06 160 CYS A C 1
ATOM 1253 O O . CYS A 1 160 ? 28.625 -22.297 0.459 1 92.06 160 CYS A O 1
ATOM 1255 N N . GLU A 1 161 ? 30.016 -22.641 2.193 1 91.06 161 GLU A N 1
ATOM 1256 C CA . GLU A 1 161 ? 31.156 -22 1.556 1 91.06 161 GLU A CA 1
ATOM 1257 C C . GLU A 1 161 ? 31.828 -22.922 0.546 1 91.06 161 GLU A C 1
ATOM 1259 O O . GLU A 1 161 ? 32.438 -22.469 -0.421 1 91.06 161 GLU A O 1
ATOM 1264 N N . LYS A 1 162 ? 31.672 -24.172 0.859 1 89.19 162 LYS A N 1
ATOM 1265 C CA . LYS A 1 162 ? 32.281 -25.141 -0.062 1 89.19 162 LYS A CA 1
ATOM 1266 C C . LYS A 1 162 ? 31.188 -25.828 -0.904 1 89.19 162 LYS A C 1
ATOM 1268 O O . LYS A 1 162 ? 30.094 -26.109 -0.409 1 89.19 162 LYS A O 1
ATOM 1273 N N . ARG A 1 163 ? 31.594 -26 -2.09 1 88.94 163 ARG A N 1
ATOM 1274 C CA . ARG A 1 163 ? 30.672 -26.688 -2.988 1 88.94 163 ARG A CA 1
ATOM 1275 C C . ARG A 1 163 ? 30.438 -28.125 -2.539 1 88.94 163 ARG A C 1
ATOM 1277 O O . ARG A 1 163 ? 31.359 -28.953 -2.547 1 88.94 163 ARG A O 1
ATOM 1284 N N . PRO A 1 164 ? 29.266 -28.375 -2.105 1 84.31 164 PRO A N 1
ATOM 1285 C CA . PRO A 1 164 ? 29 -29.734 -1.618 1 84.31 164 PRO A CA 1
ATOM 1286 C C . PRO A 1 164 ? 29.016 -30.781 -2.736 1 84.31 164 PRO A C 1
ATOM 1288 O O . PRO A 1 164 ? 28.922 -30.422 -3.914 1 84.31 164 PRO A O 1
ATOM 1291 N N . LEU A 1 165 ? 29.109 -32.031 -2.166 1 81.75 165 LEU A N 1
ATOM 1292 C CA . LEU A 1 165 ? 28.938 -33.125 -3.1 1 81.75 165 LEU A CA 1
ATOM 1293 C C . LEU A 1 165 ? 27.516 -33.156 -3.643 1 81.75 165 LEU A C 1
ATOM 1295 O O . LEU A 1 165 ? 26.562 -32.969 -2.898 1 81.75 165 LEU A O 1
ATOM 1299 N N . GLY A 1 166 ? 27.312 -33.094 -4.918 1 82.25 166 GLY A N 1
ATOM 1300 C CA . GLY A 1 166 ? 25.984 -33.156 -5.5 1 82.25 166 GLY A CA 1
ATOM 1301 C C . GLY A 1 166 ? 25.438 -31.812 -5.883 1 82.25 166 GLY A C 1
ATOM 1302 O O . GLY A 1 166 ? 24.25 -31.672 -6.152 1 82.25 166 GLY A O 1
ATOM 1303 N N . HIS A 1 167 ? 26.25 -30.891 -5.727 1 86.81 167 HIS A N 1
ATOM 1304 C CA . HIS A 1 167 ? 25.875 -29.531 -6.113 1 86.81 167 HIS A CA 1
ATOM 1305 C C . HIS A 1 167 ? 25.141 -29.531 -7.453 1 86.81 167 HIS A C 1
ATOM 1307 O O . HIS A 1 167 ? 25.578 -30.188 -8.406 1 86.81 167 HIS A O 1
ATOM 1313 N N . ILE A 1 168 ? 23.984 -28.922 -7.449 1 86.19 168 ILE A N 1
ATOM 1314 C CA . ILE A 1 168 ? 23.203 -28.781 -8.68 1 86.19 168 ILE A CA 1
ATOM 1315 C C . ILE A 1 168 ? 23.578 -27.469 -9.367 1 86.19 168 ILE A C 1
ATOM 1317 O O . ILE A 1 168 ? 23.344 -26.391 -8.836 1 86.19 168 ILE A O 1
ATOM 1321 N N . PRO A 1 169 ? 24.156 -27.562 -10.477 1 89.56 169 PRO A N 1
ATOM 1322 C CA . PRO A 1 169 ? 24.5 -26.328 -11.195 1 89.56 169 PRO A CA 1
ATOM 1323 C C . PRO A 1 169 ? 23.266 -25.484 -11.547 1 89.56 169 PRO A C 1
ATOM 1325 O O . PRO A 1 169 ? 22.219 -26.031 -11.914 1 89.56 169 PRO A O 1
ATOM 1328 N N . CYS A 1 170 ? 23.391 -24.172 -11.32 1 92.69 170 CYS A N 1
ATOM 1329 C CA . CYS A 1 170 ? 22.297 -23.281 -11.672 1 92.69 170 CYS A CA 1
ATOM 1330 C C . CYS A 1 170 ? 22.812 -21.891 -12.016 1 92.69 170 CYS A C 1
ATOM 1332 O O . CYS A 1 170 ? 24 -21.625 -11.883 1 92.69 170 CYS A O 1
ATOM 1334 N N . GLY A 1 171 ? 21.922 -21.062 -12.555 1 96.44 171 GLY A N 1
ATOM 1335 C CA . GLY A 1 171 ? 22.281 -19.75 -13.039 1 96.44 171 GLY A CA 1
ATOM 1336 C C . GLY A 1 171 ? 22.094 -18.656 -12 1 96.44 171 GLY A C 1
ATOM 1337 O O . GLY A 1 171 ? 21.906 -17.484 -12.344 1 96.44 171 GLY A O 1
ATOM 1338 N N . MET A 1 172 ? 22 -18.969 -10.75 1 97.81 172 MET A N 1
ATOM 1339 C CA . MET A 1 172 ? 21.891 -18.016 -9.648 1 97.81 172 MET A CA 1
ATOM 1340 C C . MET A 1 172 ? 23.109 -18.094 -8.734 1 97.81 172 MET A C 1
ATOM 1342 O O . MET A 1 172 ? 23.438 -19.156 -8.211 1 97.81 172 MET A O 1
ATOM 1346 N N . ILE A 1 173 ? 23.797 -16.969 -8.617 1 97.81 173 ILE A N 1
ATOM 1347 C CA . ILE A 1 173 ? 25.031 -16.922 -7.832 1 97.81 173 ILE A CA 1
ATOM 1348 C C . ILE A 1 173 ? 24.812 -16.094 -6.566 1 97.81 173 ILE A C 1
ATOM 1350 O O . ILE A 1 173 ? 24.109 -15.086 -6.594 1 97.81 173 ILE A O 1
ATOM 1354 N N . VAL A 1 174 ? 25.359 -16.531 -5.41 1 98.19 174 VAL A N 1
ATOM 1355 C CA . VAL A 1 174 ? 25.203 -15.82 -4.145 1 98.19 174 VAL A CA 1
ATOM 1356 C C . VAL A 1 174 ? 26.578 -15.586 -3.506 1 98.19 174 VAL A C 1
ATOM 1358 O O . VAL A 1 174 ? 27.438 -16.469 -3.535 1 98.19 174 VAL A O 1
ATOM 1361 N N . TRP A 1 175 ? 26.766 -14.406 -2.992 1 98.5 175 TRP A N 1
ATOM 1362 C CA . TRP A 1 175 ? 27.984 -14.062 -2.252 1 98.5 175 TRP A CA 1
ATOM 1363 C C . TRP A 1 175 ? 27.641 -13.453 -0.896 1 98.5 175 TRP A C 1
ATOM 1365 O O . TRP A 1 175 ? 26.641 -12.758 -0.758 1 98.5 175 TRP A O 1
ATOM 1375 N N . LEU A 1 176 ? 28.359 -13.766 0.09 1 98.44 176 LEU A N 1
ATOM 1376 C CA . LEU A 1 176 ? 28.516 -12.898 1.251 1 98.44 176 LEU A CA 1
ATOM 1377 C C . LEU A 1 176 ? 29.672 -11.922 1.05 1 98.44 176 LEU A C 1
ATOM 1379 O O . LEU A 1 176 ? 30.828 -12.336 0.951 1 98.44 176 LEU A O 1
ATOM 1383 N N . VAL A 1 177 ? 29.344 -10.656 0.941 1 98.69 177 VAL A N 1
ATOM 1384 C CA . VAL A 1 177 ? 30.359 -9.664 0.583 1 98.69 177 VAL A CA 1
ATOM 1385 C C . VAL A 1 177 ? 30.688 -8.797 1.801 1 98.69 177 VAL A C 1
ATOM 1387 O O . VAL A 1 177 ? 29.781 -8.266 2.451 1 98.69 177 VAL A O 1
ATOM 1390 N N . THR A 1 178 ? 31.906 -8.719 2.123 1 98.38 178 THR A N 1
ATOM 1391 C CA . THR A 1 178 ? 32.406 -7.82 3.16 1 98.38 178 THR A CA 1
ATOM 1392 C C . THR A 1 178 ? 33.062 -6.59 2.539 1 98.38 178 THR A C 1
ATOM 1394 O O . THR A 1 178 ? 33.969 -6.711 1.72 1 98.38 178 THR A O 1
ATOM 1397 N N . ILE A 1 179 ? 32.625 -5.449 2.906 1 98.31 179 ILE A N 1
ATOM 1398 C CA . ILE A 1 179 ? 33.062 -4.188 2.33 1 98.31 179 ILE A CA 1
ATOM 1399 C C . ILE A 1 179 ? 33.688 -3.318 3.414 1 98.31 179 ILE A C 1
ATOM 1401 O O . ILE A 1 179 ? 33.219 -3.275 4.547 1 98.31 179 ILE A O 1
ATOM 1405 N N . VAL A 1 180 ? 34.781 -2.662 3.082 1 97.69 180 VAL A N 1
ATOM 1406 C CA . VAL A 1 180 ? 35.406 -1.668 3.949 1 97.69 180 VAL A CA 1
ATOM 1407 C C . VAL A 1 180 ? 35.312 -0.285 3.312 1 97.69 180 VAL A C 1
ATOM 1409 O O . VAL A 1 180 ? 36.25 0.193 2.689 1 97.69 180 VAL A O 1
ATOM 1412 N N . PRO A 1 181 ? 34.25 0.428 3.566 1 97.12 181 PRO A N 1
ATOM 1413 C CA . PRO A 1 181 ? 34.062 1.719 2.902 1 97.12 181 PRO A CA 1
ATOM 1414 C C . PRO A 1 181 ? 34.875 2.834 3.521 1 97.12 181 PRO A C 1
ATOM 1416 O O . PRO A 1 181 ? 35.094 2.844 4.734 1 97.12 181 PRO A O 1
ATOM 1419 N N . PRO A 1 182 ? 35.312 3.771 2.738 1 96.38 182 PRO A N 1
ATOM 1420 C CA . PRO A 1 182 ? 36.094 4.887 3.279 1 96.38 182 PRO A CA 1
ATOM 1421 C C . PRO A 1 182 ? 35.281 5.73 4.277 1 96.38 182 PRO A C 1
ATOM 1423 O O . PRO A 1 182 ? 35.875 6.348 5.172 1 96.38 182 PRO A O 1
ATOM 1426 N N . THR A 1 183 ? 33.969 5.723 4.176 1 95.88 183 THR A N 1
ATOM 1427 C CA . THR A 1 183 ? 33.125 6.531 5.043 1 95.88 183 THR A CA 1
ATOM 1428 C C . THR A 1 183 ? 33.125 5.977 6.465 1 95.88 183 THR A C 1
ATOM 1430 O O . THR A 1 183 ? 32.688 6.648 7.398 1 95.88 183 THR A O 1
ATOM 1433 N N . TYR A 1 184 ? 33.625 4.719 6.617 1 95.94 184 TYR A N 1
ATOM 1434 C CA . TYR A 1 184 ? 33.688 4.098 7.938 1 95.94 184 TYR A CA 1
ATOM 1435 C C . TYR A 1 184 ? 35.094 4.27 8.547 1 95.94 184 TYR A C 1
ATOM 1437 O O . TYR A 1 184 ? 35.344 3.748 9.633 1 95.94 184 TYR A O 1
ATOM 1445 N N . TYR A 1 185 ? 35.969 4.988 7.918 1 94.62 185 TYR A N 1
ATOM 1446 C CA . TYR A 1 185 ? 37.312 5.188 8.383 1 94.62 185 TYR A CA 1
ATOM 1447 C C . TYR A 1 185 ? 37.375 6.203 9.516 1 94.62 185 TYR A C 1
ATOM 1449 O O . TYR A 1 185 ? 36.781 7.281 9.422 1 94.62 185 TYR A O 1
ATOM 1457 N N . ASP A 1 186 ? 38.031 5.797 10.539 1 91.94 186 ASP A N 1
ATOM 1458 C CA . ASP A 1 186 ? 38.281 6.676 11.68 1 91.94 186 ASP A CA 1
ATOM 1459 C C . ASP A 1 186 ? 39.75 7.129 11.703 1 91.94 186 ASP A C 1
ATOM 1461 O O . ASP A 1 186 ? 40.656 6.348 12.055 1 91.94 186 ASP A O 1
ATOM 1465 N N . SER A 1 187 ? 39.938 8.32 11.453 1 88.75 187 SER A N 1
ATOM 1466 C CA . SER A 1 187 ? 41.312 8.852 11.352 1 88.75 187 SER A CA 1
ATOM 1467 C C . SER A 1 187 ? 41.969 8.938 12.719 1 88.75 187 SER A C 1
ATOM 1469 O O . SER A 1 187 ? 43.188 8.883 12.82 1 88.75 187 SER A O 1
ATOM 1471 N N . ASP A 1 188 ? 41.188 9.094 13.711 1 88.69 188 ASP A N 1
ATOM 1472 C CA . ASP A 1 188 ? 41.75 9.203 15.055 1 88.69 188 ASP A CA 1
ATOM 1473 C C . ASP A 1 188 ? 42.375 7.883 15.5 1 88.69 188 ASP A C 1
ATOM 1475 O O . ASP A 1 188 ? 43.438 7.871 16.109 1 88.69 188 ASP A O 1
ATOM 1479 N N . THR A 1 189 ? 41.719 6.789 15.125 1 91.56 189 THR A N 1
ATOM 1480 C CA . THR A 1 189 ? 42.188 5.473 15.547 1 91.56 189 THR A CA 1
ATOM 1481 C C . THR A 1 189 ? 42.875 4.754 14.391 1 91.56 189 THR A C 1
ATOM 1483 O O . THR A 1 189 ? 43.469 3.695 14.578 1 91.56 189 THR A O 1
ATOM 1486 N N . ASP A 1 190 ? 42.781 5.348 13.25 1 90.94 190 ASP A N 1
ATOM 1487 C CA . ASP A 1 190 ? 43.344 4.75 12.031 1 90.94 190 ASP A CA 1
ATOM 1488 C C . ASP A 1 190 ? 42.781 3.348 11.812 1 90.94 190 ASP A C 1
ATOM 1490 O O . ASP A 1 190 ? 43.531 2.393 11.617 1 90.94 190 ASP A O 1
ATOM 1494 N N . THR A 1 191 ? 41.469 3.236 12.008 1 91.75 191 THR A N 1
ATOM 1495 C CA . THR A 1 191 ? 40.75 1.984 11.789 1 91.75 191 THR A CA 1
ATOM 1496 C C . THR A 1 191 ? 39.594 2.193 10.836 1 91.75 191 THR A C 1
ATOM 1498 O O . THR A 1 191 ? 39 3.281 10.789 1 91.75 191 THR A O 1
ATOM 1501 N N . ALA A 1 192 ? 39.344 1.167 10.039 1 91.94 192 ALA A N 1
ATOM 1502 C CA . ALA A 1 192 ? 38.219 1.218 9.125 1 91.94 192 ALA A CA 1
ATOM 1503 C C . ALA A 1 192 ? 37.188 0.148 9.469 1 91.94 192 ALA A C 1
ATOM 1505 O O . ALA A 1 192 ? 37.5 -1.037 9.555 1 91.94 192 ALA A O 1
ATOM 1506 N N . GLY A 1 193 ? 35.938 0.588 9.695 1 93.94 193 GLY A N 1
ATOM 1507 C CA . GLY A 1 193 ? 34.875 -0.352 9.938 1 93.94 193 GLY A CA 1
ATOM 1508 C C . GLY A 1 193 ? 34.469 -1.147 8.711 1 93.94 193 GLY A C 1
ATOM 1509 O O . GLY A 1 193 ? 34.906 -0.831 7.598 1 93.94 193 GLY A O 1
ATOM 1510 N N . ILE A 1 194 ? 33.719 -2.244 8.977 1 96 194 ILE A N 1
ATOM 1511 C CA . ILE A 1 194 ? 33.312 -3.104 7.867 1 96 194 ILE A CA 1
ATOM 1512 C C . ILE A 1 194 ? 31.781 -3.176 7.812 1 96 194 ILE A C 1
ATOM 1514 O O . ILE A 1 194 ? 31.094 -2.869 8.797 1 96 194 ILE A O 1
ATOM 1518 N N . ARG A 1 195 ? 31.25 -3.453 6.699 1 97.06 195 ARG A N 1
ATOM 1519 C CA . ARG A 1 195 ? 29.859 -3.854 6.539 1 97.06 195 ARG A CA 1
ATOM 1520 C C . ARG A 1 195 ? 29.75 -5.082 5.645 1 97.06 195 ARG A C 1
ATOM 1522 O O . ARG A 1 195 ? 30.641 -5.363 4.848 1 97.06 195 ARG A O 1
ATOM 1529 N N . ARG A 1 196 ? 28.688 -5.75 5.844 1 98.25 196 ARG A N 1
ATOM 1530 C CA . ARG A 1 196 ? 28.422 -6.945 5.047 1 98.25 196 ARG A CA 1
ATOM 1531 C C . ARG A 1 196 ? 27.109 -6.828 4.293 1 98.25 196 ARG A C 1
ATOM 1533 O O . ARG A 1 196 ? 26.188 -6.137 4.738 1 98.25 196 ARG A O 1
ATOM 1540 N N . ILE A 1 197 ? 27.016 -7.457 3.15 1 98.75 197 ILE A N 1
ATOM 1541 C CA . ILE A 1 197 ? 25.797 -7.578 2.379 1 98.75 197 ILE A CA 1
ATOM 1542 C C . ILE A 1 197 ? 25.672 -8.992 1.808 1 98.75 197 ILE A C 1
ATOM 1544 O O . ILE A 1 197 ? 26.688 -9.695 1.67 1 98.75 197 ILE A O 1
ATOM 1548 N N . VAL A 1 198 ? 24.469 -9.461 1.585 1 98.81 198 VAL A N 1
ATOM 1549 C CA . VAL A 1 198 ? 24.219 -10.641 0.761 1 98.81 198 VAL A CA 1
ATOM 1550 C C . VAL A 1 198 ? 23.875 -10.211 -0.665 1 98.81 198 VAL A C 1
ATOM 1552 O O . VAL A 1 198 ? 22.922 -9.461 -0.882 1 98.81 198 VAL A O 1
ATOM 1555 N N . MET A 1 199 ? 24.703 -10.602 -1.572 1 98.81 199 MET A N 1
ATOM 1556 C CA . MET A 1 199 ? 24.516 -10.242 -2.975 1 98.81 199 MET A CA 1
ATOM 1557 C C . MET A 1 199 ? 24.125 -11.469 -3.801 1 98.81 199 MET A C 1
ATOM 1559 O O . MET A 1 199 ? 24.781 -12.5 -3.734 1 98.81 199 MET A O 1
ATOM 1563 N N . VAL A 1 200 ? 23.016 -11.359 -4.465 1 98.69 200 VAL A N 1
ATOM 1564 C CA . VAL A 1 200 ? 22.516 -12.414 -5.336 1 98.69 200 VAL A CA 1
ATOM 1565 C C . VAL A 1 200 ? 22.438 -11.906 -6.773 1 98.69 200 VAL A C 1
ATOM 1567 O O . VAL A 1 200 ? 22.062 -10.75 -7.012 1 98.69 200 VAL A O 1
ATOM 1570 N N . ALA A 1 201 ? 22.828 -12.789 -7.785 1 98.56 201 ALA A N 1
ATOM 1571 C CA . ALA A 1 201 ? 22.875 -12.32 -9.164 1 98.56 201 ALA A CA 1
ATOM 1572 C C . ALA A 1 201 ? 22.484 -13.43 -10.141 1 98.56 201 ALA A C 1
ATOM 1574 O O . ALA A 1 201 ? 22.828 -14.594 -9.93 1 98.56 201 ALA A O 1
ATOM 1575 N N . ASN A 1 202 ? 21.797 -13.055 -11.203 1 98.25 202 ASN A N 1
ATOM 1576 C CA . ASN A 1 202 ? 21.531 -13.969 -12.305 1 98.25 202 ASN A CA 1
ATOM 1577 C C . ASN A 1 202 ? 22.734 -14.094 -13.234 1 98.25 202 ASN A C 1
ATOM 1579 O O . ASN A 1 202 ? 23.375 -13.094 -13.562 1 98.25 202 ASN A O 1
ATOM 1583 N N . ASP A 1 203 ? 23.062 -15.328 -13.617 1 97.25 203 ASP A N 1
ATOM 1584 C CA . ASP A 1 203 ? 24.031 -15.562 -14.688 1 97.25 203 ASP A CA 1
ATOM 1585 C C . ASP A 1 203 ? 23.344 -15.688 -16.047 1 97.25 203 ASP A C 1
ATOM 1587 O O . ASP A 1 203 ? 22.875 -16.766 -16.422 1 97.25 203 ASP A O 1
ATOM 1591 N N . ILE A 1 204 ? 23.375 -14.664 -16.781 1 95.62 204 ILE A N 1
ATOM 1592 C CA . ILE A 1 204 ? 22.641 -14.602 -18.031 1 95.62 204 ILE A CA 1
ATOM 1593 C C . ILE A 1 204 ? 23.234 -15.578 -19.047 1 95.62 204 ILE A C 1
ATOM 1595 O O . ILE A 1 204 ? 22.578 -15.969 -20.016 1 95.62 204 ILE A O 1
ATOM 1599 N N . ALA A 1 205 ? 24.531 -15.977 -18.828 1 94.44 205 ALA A N 1
ATOM 1600 C CA . ALA A 1 205 ? 25.219 -16.906 -19.719 1 94.44 205 ALA A CA 1
ATOM 1601 C C . ALA A 1 205 ? 24.75 -18.344 -19.469 1 94.44 205 ALA A C 1
ATOM 1603 O O . ALA A 1 205 ? 25.031 -19.234 -20.281 1 94.44 205 ALA A O 1
ATOM 1604 N N . PHE A 1 206 ? 24.141 -18.562 -18.359 1 95.56 206 PHE A N 1
ATOM 1605 C CA . PHE A 1 206 ? 23.562 -19.859 -18.047 1 95.56 206 PHE A CA 1
ATOM 1606 C C . PHE A 1 206 ? 22.078 -19.891 -18.391 1 95.56 206 PHE A C 1
ATOM 1608 O O . PHE A 1 206 ? 21.25 -19.391 -17.641 1 95.56 206 PHE A O 1
ATOM 1615 N N . GLN A 1 207 ? 21.688 -20.516 -19.484 1 94.44 207 GLN A N 1
ATOM 1616 C CA . GLN A 1 207 ? 20.312 -20.656 -19.938 1 94.44 207 GLN A CA 1
ATOM 1617 C C . GLN A 1 207 ? 19.594 -19.297 -19.938 1 94.44 207 GLN A C 1
ATOM 1619 O O . GLN A 1 207 ? 18.484 -19.172 -19.406 1 94.44 207 GLN A O 1
ATOM 1624 N N . SER A 1 208 ? 20.266 -18.266 -20.312 1 93.88 208 SER A N 1
ATOM 1625 C CA . SER A 1 208 ? 19.781 -16.891 -20.469 1 93.88 208 SER A CA 1
ATOM 1626 C C . SER A 1 208 ? 19.328 -16.312 -19.141 1 93.88 208 SER A C 1
ATOM 1628 O O . SER A 1 208 ? 18.438 -15.469 -19.094 1 93.88 208 SER A O 1
ATOM 1630 N N . GLY A 1 209 ? 19.812 -16.844 -18.047 1 96.56 209 GLY A N 1
ATOM 1631 C CA . GLY A 1 209 ? 19.5 -16.328 -16.719 1 96.56 209 GLY A CA 1
ATOM 1632 C C . GLY A 1 209 ? 18.109 -16.672 -16.25 1 96.56 209 GLY A C 1
ATOM 1633 O O . GLY A 1 209 ? 17.562 -16.031 -15.359 1 96.56 209 GLY A O 1
ATOM 1634 N N . SER A 1 210 ? 17.438 -17.672 -16.859 1 96.81 210 SER A N 1
ATOM 1635 C CA . SER A 1 210 ? 16.047 -18 -16.562 1 96.81 210 SER A CA 1
ATOM 1636 C C . SER A 1 210 ? 15.93 -18.625 -15.172 1 96.81 210 SER A C 1
ATOM 1638 O O . SER A 1 210 ? 16.906 -19.172 -14.648 1 96.81 210 SER A O 1
ATOM 1640 N N . PHE A 1 211 ? 14.758 -18.531 -14.594 1 98 211 PHE A N 1
ATOM 1641 C CA . PHE A 1 211 ? 14.461 -19.047 -13.258 1 98 211 PHE A CA 1
ATOM 1642 C C . PHE A 1 211 ? 13.867 -20.438 -13.336 1 98 211 PHE A C 1
ATOM 1644 O O . PHE A 1 211 ? 12.852 -20.656 -14 1 98 211 PHE A O 1
ATOM 1651 N N . ALA A 1 212 ? 14.484 -21.375 -12.75 1 97.56 212 ALA A N 1
ATOM 1652 C CA . ALA A 1 212 ? 13.969 -22.703 -12.477 1 97.56 212 ALA A CA 1
ATOM 1653 C C . ALA A 1 212 ? 14.117 -23.062 -11 1 97.56 212 ALA A C 1
ATOM 1655 O O . ALA A 1 212 ? 14.68 -22.281 -10.219 1 97.56 212 ALA A O 1
ATOM 1656 N N . VAL A 1 213 ? 13.688 -24.156 -10.594 1 96.19 213 VAL A N 1
ATOM 1657 C CA . VAL A 1 213 ? 13.594 -24.562 -9.195 1 96.19 213 VAL A CA 1
ATOM 1658 C C . VAL A 1 213 ? 14.961 -24.422 -8.523 1 96.19 213 VAL A C 1
ATOM 1660 O O . VAL A 1 213 ? 15.062 -23.859 -7.43 1 96.19 213 VAL A O 1
ATOM 1663 N N . PRO A 1 214 ? 16.094 -24.828 -9.148 1 95.69 214 PRO A N 1
ATOM 1664 C CA . PRO A 1 214 ? 17.391 -24.656 -8.477 1 95.69 214 PRO A CA 1
ATOM 1665 C C . PRO A 1 214 ? 17.734 -23.188 -8.227 1 95.69 214 PRO A C 1
ATOM 1667 O O . PRO A 1 214 ? 18.25 -22.844 -7.156 1 95.69 214 PRO A O 1
ATOM 1670 N N . GLU A 1 215 ? 17.547 -22.328 -9.281 1 97.69 215 GLU A N 1
ATOM 1671 C CA . GLU A 1 215 ? 17.781 -20.906 -9.109 1 97.69 215 GLU A CA 1
ATOM 1672 C C . GLU A 1 215 ? 16.922 -20.312 -7.996 1 97.69 215 GLU A C 1
ATOM 1674 O O . GLU A 1 215 ? 17.391 -19.516 -7.191 1 97.69 215 GLU A O 1
ATOM 1679 N N . ASP A 1 216 ? 15.625 -20.75 -7.992 1 97.75 216 ASP A N 1
ATOM 1680 C CA . ASP A 1 216 ? 14.68 -20.266 -6.992 1 97.75 216 ASP A CA 1
ATOM 1681 C C . ASP A 1 216 ? 15.117 -20.656 -5.582 1 97.75 216 ASP A C 1
ATOM 1683 O O . ASP A 1 216 ? 14.992 -19.859 -4.645 1 97.75 216 ASP A O 1
ATOM 1687 N N . ASP A 1 217 ? 15.594 -21.844 -5.438 1 96.94 217 ASP A N 1
ATOM 1688 C CA . ASP A 1 217 ? 16.031 -22.344 -4.137 1 96.94 217 ASP A CA 1
ATOM 1689 C C . ASP A 1 217 ? 17.234 -21.547 -3.623 1 96.94 217 ASP A C 1
ATOM 1691 O O . ASP A 1 217 ? 17.312 -21.219 -2.436 1 96.94 217 ASP A O 1
ATOM 1695 N N . VAL A 1 218 ? 18.141 -21.25 -4.516 1 97.69 218 VAL A N 1
ATOM 1696 C CA . VAL A 1 218 ? 19.328 -20.484 -4.129 1 97.69 218 VAL A CA 1
ATOM 1697 C C . VAL A 1 218 ? 18.906 -19.078 -3.707 1 97.69 218 VAL A C 1
ATOM 1699 O O . VAL A 1 218 ? 19.375 -18.562 -2.688 1 97.69 218 VAL A O 1
ATOM 1702 N N . PHE A 1 219 ? 18.078 -18.438 -4.5 1 98.44 219 PHE A N 1
ATOM 1703 C CA . PHE A 1 219 ? 17.578 -17.109 -4.168 1 98.44 219 PHE A CA 1
ATOM 1704 C C . PHE A 1 219 ? 16.891 -17.094 -2.811 1 98.44 219 PHE A C 1
ATOM 1706 O O . PHE A 1 219 ? 17.094 -16.188 -2.006 1 98.44 219 PHE A O 1
ATOM 1713 N N . SER A 1 220 ? 16.031 -18.109 -2.588 1 98.12 220 SER A N 1
ATOM 1714 C CA . SER A 1 220 ? 15.32 -18.234 -1.321 1 98.12 220 SER A CA 1
ATOM 1715 C C . SER A 1 220 ? 16.297 -18.359 -0.151 1 98.12 220 SER A C 1
ATOM 1717 O O . SER A 1 220 ? 16.125 -17.688 0.869 1 98.12 220 SER A O 1
ATOM 1719 N N . ALA A 1 221 ? 17.297 -19.203 -0.291 1 97.88 221 ALA A N 1
ATOM 1720 C CA . ALA A 1 221 ? 18.281 -19.406 0.759 1 97.88 221 ALA A CA 1
ATOM 1721 C C . ALA A 1 221 ? 19.062 -18.125 1.034 1 97.88 221 ALA A C 1
ATOM 1723 O O . ALA A 1 221 ? 19.359 -17.812 2.188 1 97.88 221 ALA A O 1
ATOM 1724 N N . ALA A 1 222 ? 19.375 -17.422 -0.004 1 98.56 222 ALA A N 1
ATOM 1725 C CA . ALA A 1 222 ? 20.078 -16.156 0.138 1 98.56 222 ALA A CA 1
ATOM 1726 C C . ALA A 1 222 ? 19.234 -15.133 0.903 1 98.56 222 ALA A C 1
ATOM 1728 O O . ALA A 1 222 ? 19.766 -14.375 1.727 1 98.56 222 ALA A O 1
ATOM 1729 N N . SER A 1 223 ? 17.984 -15.07 0.553 1 98.62 223 SER A N 1
ATOM 1730 C CA . SER A 1 223 ? 17.062 -14.172 1.241 1 98.62 223 SER A CA 1
ATOM 1731 C C . SER A 1 223 ? 17.016 -14.469 2.738 1 98.62 223 SER A C 1
ATOM 1733 O O . SER A 1 223 ? 17.094 -13.547 3.557 1 98.62 223 SER A O 1
ATOM 1735 N N . GLU A 1 224 ? 16.922 -15.719 3.061 1 97.56 224 GLU A N 1
ATOM 1736 C CA . GLU A 1 224 ? 16.875 -16.125 4.461 1 97.56 224 GLU A CA 1
ATOM 1737 C C . GLU A 1 224 ? 18.172 -15.781 5.176 1 97.56 224 GLU A C 1
ATOM 1739 O O . GLU A 1 224 ? 18.172 -15.391 6.344 1 97.56 224 GLU A O 1
ATOM 1744 N N . LEU A 1 225 ? 19.266 -15.953 4.449 1 97.75 225 LEU A N 1
ATOM 1745 C CA . LEU A 1 225 ? 20.578 -15.617 5.02 1 97.75 225 LEU A CA 1
ATOM 1746 C C . LEU A 1 225 ? 20.641 -14.125 5.359 1 97.75 225 LEU A C 1
ATOM 1748 O O . LEU A 1 225 ? 21.094 -13.758 6.449 1 97.75 225 LEU A O 1
ATOM 1752 N N . ALA A 1 226 ? 20.219 -13.273 4.469 1 98.56 226 ALA A N 1
ATOM 1753 C CA . ALA A 1 226 ? 20.25 -11.828 4.691 1 98.56 226 ALA A CA 1
ATOM 1754 C C . ALA A 1 226 ? 19.438 -11.438 5.914 1 98.56 226 ALA A C 1
ATOM 1756 O O . ALA A 1 226 ? 19.859 -10.609 6.723 1 98.56 226 ALA A O 1
ATOM 1757 N N . ARG A 1 227 ? 18.266 -12.016 6.023 1 97.75 227 ARG A N 1
ATOM 1758 C CA . ARG A 1 227 ? 17.406 -11.703 7.156 1 97.75 227 ARG A CA 1
ATOM 1759 C C . ARG A 1 227 ? 18 -12.227 8.461 1 97.75 227 ARG A C 1
ATOM 1761 O O . ARG A 1 227 ? 17.938 -11.547 9.492 1 97.75 227 ARG A O 1
ATOM 1768 N N . ARG A 1 228 ? 18.578 -13.438 8.406 1 96.31 228 ARG A N 1
ATOM 1769 C CA . ARG A 1 228 ? 19.203 -14.008 9.594 1 96.31 228 ARG A CA 1
ATOM 1770 C C . ARG A 1 228 ? 20.359 -13.133 10.07 1 96.31 228 ARG A C 1
ATOM 1772 O O . ARG A 1 228 ? 20.531 -12.922 11.273 1 96.31 228 ARG A O 1
ATOM 1779 N N . LEU A 1 229 ? 21.125 -12.617 9.086 1 97.06 229 LEU A N 1
ATOM 1780 C CA . LEU A 1 229 ? 22.297 -11.797 9.414 1 97.06 229 LEU A CA 1
ATOM 1781 C C . LEU A 1 229 ? 21.875 -10.344 9.617 1 97.06 229 LEU A C 1
ATOM 1783 O O . LEU A 1 229 ? 22.672 -9.531 10.102 1 97.06 229 LEU A O 1
ATOM 1787 N N . ARG A 1 230 ? 20.625 -9.977 9.25 1 97.56 230 ARG A N 1
ATOM 1788 C CA . ARG A 1 230 ? 20.094 -8.617 9.344 1 97.56 230 ARG A CA 1
ATOM 1789 C C . ARG A 1 230 ? 20.938 -7.637 8.539 1 97.56 230 ARG A C 1
ATOM 1791 O O . ARG A 1 230 ? 21.266 -6.551 9.023 1 97.56 230 ARG A O 1
ATOM 1798 N N . VAL A 1 231 ? 21.375 -8.086 7.34 1 98.44 231 VAL A N 1
ATOM 1799 C CA . VAL A 1 231 ? 22.188 -7.254 6.469 1 98.44 231 VAL A CA 1
ATOM 1800 C C . VAL A 1 231 ? 21.438 -6.969 5.172 1 98.44 231 VAL A C 1
ATOM 1802 O O . VAL A 1 231 ? 20.484 -7.66 4.836 1 98.44 231 VAL A O 1
ATOM 1805 N N . PRO A 1 232 ? 21.859 -5.902 4.422 1 98.62 232 PRO A N 1
ATOM 1806 C CA . PRO A 1 232 ? 21.188 -5.562 3.166 1 98.62 232 PRO A CA 1
ATOM 1807 C C . PRO A 1 232 ? 21.219 -6.703 2.148 1 98.62 232 PRO A C 1
ATOM 1809 O O . PRO A 1 232 ? 22.219 -7.434 2.07 1 98.62 232 PRO A O 1
ATOM 1812 N N . PHE A 1 233 ? 20.156 -6.875 1.441 1 98.88 233 PHE A N 1
ATOM 1813 C CA . PHE A 1 233 ? 20.016 -7.816 0.334 1 98.88 233 PHE A CA 1
ATOM 1814 C C . PHE A 1 233 ? 20.172 -7.098 -1.003 1 98.88 233 PHE A C 1
ATOM 1816 O O . PHE A 1 233 ? 19.344 -6.266 -1.364 1 98.88 233 PHE A O 1
ATOM 1823 N N . VAL A 1 234 ? 21.203 -7.402 -1.772 1 98.94 234 VAL A N 1
ATOM 1824 C CA . VAL A 1 234 ? 21.5 -6.773 -3.057 1 98.94 234 VAL A CA 1
ATOM 1825 C C . VAL A 1 234 ? 21.219 -7.758 -4.188 1 98.94 234 VAL A C 1
ATOM 1827 O O . VAL A 1 234 ? 21.812 -8.844 -4.238 1 98.94 234 VAL A O 1
ATOM 1830 N N . TYR A 1 235 ? 20.375 -7.383 -5.07 1 98.88 235 TYR A N 1
ATOM 1831 C CA . TYR A 1 235 ? 20.016 -8.242 -6.191 1 98.88 235 TYR A CA 1
ATOM 1832 C C . TYR A 1 235 ? 20.5 -7.66 -7.512 1 98.88 235 TYR A C 1
ATOM 1834 O O . TYR A 1 235 ? 20.109 -6.559 -7.902 1 98.88 235 TYR A O 1
ATOM 1842 N N . ILE A 1 236 ? 21.391 -8.359 -8.219 1 98.75 236 ILE A N 1
ATOM 1843 C CA . ILE A 1 236 ? 21.797 -8.016 -9.578 1 98.75 236 ILE A CA 1
ATOM 1844 C C . ILE A 1 236 ? 20.953 -8.789 -10.586 1 98.75 236 ILE A C 1
ATOM 1846 O O . ILE A 1 236 ? 21.188 -9.977 -10.812 1 98.75 236 ILE A O 1
ATOM 1850 N N . SER A 1 237 ? 20.141 -8.078 -11.273 1 98.62 237 SER A N 1
ATOM 1851 C CA . SER A 1 237 ? 19.109 -8.703 -12.094 1 98.62 237 SER A CA 1
ATOM 1852 C C . SER A 1 237 ? 19.484 -8.68 -13.57 1 98.62 237 SER A C 1
ATOM 1854 O O . SER A 1 237 ? 19.641 -7.605 -14.156 1 98.62 237 SER A O 1
ATOM 1856 N N . ALA A 1 238 ? 19.688 -9.766 -14.211 1 98.12 238 ALA A N 1
ATOM 1857 C CA . ALA A 1 238 ? 19.891 -10.023 -15.641 1 98.12 238 ALA A CA 1
ATOM 1858 C C . ALA A 1 238 ? 19.344 -11.391 -16.031 1 98.12 238 ALA A C 1
ATOM 1860 O O . ALA A 1 238 ? 20.016 -12.406 -15.859 1 98.12 238 ALA A O 1
ATOM 1861 N N . ASN A 1 239 ? 18.156 -11.383 -16.594 1 97.75 239 ASN A N 1
ATOM 1862 C CA . ASN A 1 239 ? 17.5 -12.672 -16.766 1 97.75 239 ASN A CA 1
ATOM 1863 C C . ASN A 1 239 ? 16.406 -12.602 -17.828 1 97.75 239 ASN A C 1
ATOM 1865 O O . ASN A 1 239 ? 16.094 -11.523 -18.344 1 97.75 239 ASN A O 1
ATOM 1869 N N . SER A 1 240 ? 15.883 -13.797 -18.125 1 95 240 SER A N 1
ATOM 1870 C CA . SER A 1 240 ? 14.852 -13.906 -19.156 1 95 240 SER A CA 1
ATOM 1871 C C . SER A 1 240 ? 13.547 -14.445 -18.578 1 95 240 SER A C 1
ATOM 1873 O O . SER A 1 240 ? 12.703 -14.969 -19.297 1 95 240 SER A O 1
ATOM 1875 N N . GLY A 1 241 ? 13.414 -14.414 -17.266 1 95.62 241 GLY A N 1
ATOM 1876 C CA . GLY A 1 241 ? 12.164 -14.828 -16.641 1 95.62 241 GLY A CA 1
ATOM 1877 C C . GLY A 1 241 ? 12.133 -16.312 -16.297 1 95.62 241 GLY A C 1
ATOM 1878 O O . GLY A 1 241 ? 13.18 -16.922 -16.078 1 95.62 241 GLY A O 1
ATOM 1879 N N . ALA A 1 242 ? 10.891 -16.844 -16.156 1 96.44 242 ALA A N 1
ATOM 1880 C CA . ALA A 1 242 ? 10.734 -18.234 -15.781 1 96.44 242 ALA A CA 1
ATOM 1881 C C . ALA A 1 242 ? 11.125 -19.172 -16.922 1 96.44 242 ALA A C 1
ATOM 1883 O O . ALA A 1 242 ? 10.805 -18.891 -18.078 1 96.44 242 ALA A O 1
ATOM 1884 N N . ARG A 1 243 ? 11.766 -20.266 -16.562 1 96.06 243 ARG A N 1
ATOM 1885 C CA . ARG A 1 243 ? 12.219 -21.219 -17.578 1 96.06 243 ARG A CA 1
ATOM 1886 C C . ARG A 1 243 ? 11.039 -21.984 -18.172 1 96.06 243 ARG A C 1
ATOM 1888 O O . ARG A 1 243 ? 10.109 -22.359 -17.469 1 96.06 243 ARG A O 1
ATOM 1895 N N . LEU A 1 244 ? 11.047 -22.078 -19.484 1 93.44 244 LEU A N 1
ATOM 1896 C CA . LEU A 1 244 ? 10.055 -22.844 -20.25 1 93.44 244 LEU A CA 1
ATOM 1897 C C . LEU A 1 244 ? 10.703 -24.016 -20.969 1 93.44 244 LEU A C 1
ATOM 1899 O O . LEU A 1 244 ? 11.836 -23.906 -21.438 1 93.44 244 LEU A O 1
ATOM 1903 N N . GLY A 1 245 ? 9.93 -25.156 -20.922 1 93.88 245 GLY A N 1
ATOM 1904 C CA . GLY A 1 245 ? 10.484 -26.297 -21.641 1 93.88 245 GLY A CA 1
ATOM 1905 C C . GLY A 1 245 ? 9.453 -27.359 -21.969 1 93.88 245 GLY A C 1
ATOM 1906 O O . GLY A 1 245 ? 8.289 -27.25 -21.578 1 93.88 245 GLY A O 1
ATOM 1907 N N . LEU A 1 246 ? 9.859 -28.266 -22.812 1 96.75 246 LEU A N 1
ATOM 1908 C CA . LEU A 1 246 ? 9.141 -29.484 -23.172 1 96.75 246 LEU A CA 1
ATOM 1909 C C . LEU A 1 246 ? 9.992 -30.719 -22.875 1 96.75 246 LEU A C 1
ATOM 1911 O O . LEU A 1 246 ? 11.219 -30.641 -22.891 1 96.75 246 LEU A O 1
ATOM 1915 N N . SER A 1 247 ? 9.305 -31.812 -22.562 1 97.12 247 SER A N 1
ATOM 1916 C CA . SER A 1 247 ? 10.047 -33.062 -22.344 1 97.12 247 SER A CA 1
ATOM 1917 C C . SER A 1 247 ? 10.727 -33.531 -23.609 1 97.12 247 SER A C 1
ATOM 1919 O O . SER A 1 247 ? 10.062 -33.906 -24.578 1 97.12 247 SER A O 1
ATOM 1921 N N . VAL A 1 248 ? 12.039 -33.594 -23.609 1 94.38 248 VAL A N 1
ATOM 1922 C CA . VAL A 1 248 ? 12.82 -33.906 -24.797 1 94.38 248 VAL A CA 1
ATOM 1923 C C . VAL A 1 248 ? 12.664 -35.406 -25.141 1 94.38 248 VAL A C 1
ATOM 1925 O O . VAL A 1 248 ? 12.508 -35.75 -26.312 1 94.38 248 VAL A O 1
ATOM 1928 N N . GLU A 1 249 ? 12.641 -36.25 -24.156 1 95.38 249 GLU A N 1
ATOM 1929 C CA . GLU A 1 249 ? 12.586 -37.688 -24.391 1 95.38 249 GLU A CA 1
ATOM 1930 C C . GLU A 1 249 ? 11.234 -38.094 -24.953 1 95.38 249 GLU A C 1
ATOM 1932 O O . GLU A 1 249 ? 11.164 -39 -25.797 1 95.38 249 GLU A O 1
ATOM 1937 N N . VAL A 1 250 ? 10.172 -37.469 -24.469 1 97.19 250 VAL A N 1
ATOM 1938 C CA . VAL A 1 250 ? 8.859 -37.781 -25 1 97.19 250 VAL A CA 1
ATOM 1939 C C . VAL A 1 250 ? 8.734 -37.25 -26.422 1 97.19 250 VAL A C 1
ATOM 1941 O O . VAL A 1 250 ? 8.156 -37.875 -27.297 1 97.19 250 VAL A O 1
ATOM 1944 N N . LYS A 1 251 ? 9.266 -36.062 -26.609 1 96.06 251 LYS A N 1
ATOM 1945 C CA . LYS A 1 251 ? 9.219 -35.375 -27.906 1 96.06 251 LYS A CA 1
ATOM 1946 C C . LYS A 1 251 ? 9.82 -36.25 -29 1 96.06 251 LYS A C 1
ATOM 1948 O O . LYS A 1 251 ? 9.328 -36.281 -30.125 1 96.06 251 LYS A O 1
ATOM 1953 N N . LYS A 1 252 ? 10.758 -37.094 -28.688 1 94.12 252 LYS A N 1
ATOM 1954 C CA . LYS A 1 252 ? 11.5 -37.906 -29.656 1 94.12 252 LYS A CA 1
ATOM 1955 C C . LYS A 1 252 ? 10.742 -39.188 -29.984 1 94.12 252 LYS A C 1
ATOM 1957 O O . LYS A 1 252 ? 11.047 -39.875 -30.969 1 94.12 252 LYS A O 1
ATOM 1962 N N . ARG A 1 253 ? 9.672 -39.5 -29.188 1 95.62 253 ARG A N 1
ATOM 1963 C CA . ARG A 1 253 ? 9.195 -40.875 -29.281 1 95.62 253 ARG A CA 1
ATOM 1964 C C . ARG A 1 253 ? 7.703 -40.906 -29.578 1 95.62 253 ARG A C 1
ATOM 1966 O O . ARG A 1 253 ? 7.191 -41.938 -30.062 1 95.62 253 ARG A O 1
ATOM 1973 N N . PHE A 1 254 ? 6.969 -39.875 -29.25 1 96.81 254 PHE A N 1
ATOM 1974 C CA . PHE A 1 254 ? 5.516 -39.969 -29.359 1 96.81 254 PHE A CA 1
ATOM 1975 C C . PHE A 1 254 ? 5.094 -40.125 -30.812 1 96.81 254 PHE A C 1
ATOM 1977 O O . PHE A 1 254 ? 5.84 -39.75 -31.719 1 96.81 254 PHE A O 1
ATOM 1984 N N . ARG A 1 255 ? 3.941 -40.656 -31 1 93.75 255 ARG A N 1
ATOM 1985 C CA . ARG A 1 255 ? 3.355 -40.844 -32.312 1 93.75 255 ARG A CA 1
ATOM 1986 C C . ARG A 1 255 ? 1.984 -40.188 -32.438 1 93.75 255 ARG A C 1
ATOM 1988 O O . ARG A 1 255 ? 1.424 -39.75 -31.422 1 93.75 255 ARG A O 1
ATOM 1995 N N . VAL A 1 256 ? 1.516 -40.125 -33.719 1 95.06 256 VAL A N 1
ATOM 1996 C CA . VAL A 1 256 ? 0.299 -39.344 -34 1 95.06 256 VAL A CA 1
ATOM 1997 C C . VAL A 1 256 ? -0.783 -40.281 -34.531 1 95.06 256 VAL A C 1
ATOM 1999 O O . VAL A 1 256 ? -0.53 -41.094 -35.438 1 95.06 256 VAL A O 1
ATOM 2002 N N . ALA A 1 257 ? -1.912 -40.219 -33.875 1 92.5 257 ALA A N 1
ATOM 2003 C CA . ALA A 1 257 ? -3.076 -40.938 -34.375 1 92.5 257 ALA A CA 1
ATOM 2004 C C . ALA A 1 257 ? -4.012 -40 -35.125 1 92.5 257 ALA A C 1
ATOM 2006 O O . ALA A 1 257 ? -4.508 -39.031 -34.531 1 92.5 257 ALA A O 1
ATOM 2007 N N . LEU A 1 258 ? -4.254 -40.312 -36.375 1 90.62 258 LEU A N 1
ATOM 2008 C CA . LEU A 1 258 ? -5.129 -39.5 -37.188 1 90.62 258 LEU A CA 1
ATOM 2009 C C . LEU A 1 258 ? -6.406 -40.25 -37.531 1 90.62 258 LEU A C 1
ATOM 2011 O O . LEU A 1 258 ? -6.387 -41.469 -37.688 1 90.62 258 LEU A O 1
ATOM 2015 N N . SER A 1 259 ? -7.441 -39.531 -37.594 1 89.25 259 SER A N 1
ATOM 2016 C CA . SER A 1 259 ? -8.695 -40.156 -38.031 1 89.25 259 SER A CA 1
ATOM 2017 C C . SER A 1 259 ? -8.688 -40.438 -39.531 1 89.25 259 SER A C 1
ATOM 2019 O O . SER A 1 259 ? -7.73 -40.062 -40.25 1 89.25 259 SER A O 1
ATOM 2021 N N . GLU A 1 260 ? -9.859 -40.969 -39.969 1 85.88 260 GLU A N 1
ATOM 2022 C CA . GLU A 1 260 ? -10.016 -41.281 -41.375 1 85.88 260 GLU A CA 1
ATOM 2023 C C . GLU A 1 260 ? -10.055 -40 -42.219 1 85.88 260 GLU A C 1
ATOM 2025 O O . GLU A 1 260 ? -9.648 -40 -43.375 1 85.88 260 GLU A O 1
ATOM 2030 N N . THR A 1 261 ? -10.484 -38.969 -41.625 1 89.5 261 THR A N 1
ATOM 2031 C CA . THR A 1 261 ? -10.57 -37.656 -42.312 1 89.5 261 THR A CA 1
ATOM 2032 C C . THR A 1 261 ? -9.305 -36.844 -42.062 1 89.5 261 THR A C 1
ATOM 2034 O O . THR A 1 261 ? -9.297 -35.625 -42.281 1 89.5 261 THR A O 1
ATOM 2037 N N . ASN A 1 262 ? -8.281 -37.469 -41.531 1 85.5 262 ASN A N 1
ATOM 2038 C CA . ASN A 1 262 ? -6.977 -36.875 -41.312 1 85.5 262 ASN A CA 1
ATOM 2039 C C . ASN A 1 262 ? -7.043 -35.781 -40.25 1 85.5 262 ASN A C 1
ATOM 2041 O O . ASN A 1 262 ? -6.469 -34.719 -40.406 1 85.5 262 ASN A O 1
ATOM 2045 N N . GLU A 1 263 ? -7.848 -36.062 -39.281 1 90.75 263 GLU A N 1
ATOM 2046 C CA . GLU A 1 263 ? -7.902 -35.188 -38.125 1 90.75 263 GLU A CA 1
ATOM 2047 C C . GLU A 1 263 ? -7.145 -35.781 -36.938 1 90.75 263 GLU A C 1
ATOM 2049 O O . GLU A 1 263 ? -7.168 -37 -36.719 1 90.75 263 GLU A O 1
ATOM 2054 N N . LEU A 1 264 ? -6.449 -34.906 -36.25 1 93.06 264 LEU A N 1
ATOM 2055 C CA . LEU A 1 264 ? -5.684 -35.375 -35.094 1 93.06 264 LEU A CA 1
ATOM 2056 C C . LEU A 1 264 ? -6.609 -35.938 -34.031 1 93.06 264 LEU A C 1
ATOM 2058 O O . LEU A 1 264 ? -7.535 -35.25 -33.562 1 93.06 264 LEU A O 1
ATOM 2062 N N . GLU A 1 265 ? -6.434 -37.156 -33.562 1 93.25 265 GLU A N 1
ATOM 2063 C CA . GLU A 1 265 ? -7.254 -37.781 -32.562 1 93.25 265 GLU A CA 1
ATOM 2064 C C . GLU A 1 265 ? -6.543 -37.781 -31.203 1 93.25 265 GLU A C 1
ATOM 2066 O O . GLU A 1 265 ? -7.039 -37.219 -30.234 1 93.25 265 GLU A O 1
ATOM 2071 N N . TYR A 1 266 ? -5.469 -38.406 -31.109 1 95 266 TYR A N 1
ATOM 2072 C CA . TYR A 1 266 ? -4.691 -38.469 -29.875 1 95 266 TYR A CA 1
ATOM 2073 C C . TYR A 1 266 ? -3.223 -38.75 -30.156 1 95 266 TYR A C 1
ATOM 2075 O O . TYR A 1 266 ? -2.869 -39.156 -31.281 1 95 266 TYR A O 1
ATOM 2083 N N . LEU A 1 267 ? -2.398 -38.438 -29.25 1 96.94 267 LEU A N 1
ATOM 2084 C CA . LEU A 1 267 ? -0.985 -38.781 -29.266 1 96.94 267 LEU A CA 1
ATOM 2085 C C . LEU A 1 267 ? -0.729 -40.031 -28.406 1 96.94 267 LEU A C 1
ATOM 2087 O O . LEU A 1 267 ? -1.371 -40.219 -27.375 1 96.94 267 LEU A O 1
ATOM 2091 N N . TYR A 1 268 ? 0.198 -40.875 -28.906 1 96.06 268 TYR A N 1
ATOM 2092 C CA . TYR A 1 268 ? 0.374 -42.125 -28.172 1 96.06 268 TYR A CA 1
ATOM 2093 C C . TYR A 1 268 ? 1.819 -42.594 -28.25 1 96.06 268 TYR A C 1
ATOM 2095 O O . TYR A 1 268 ? 2.633 -42 -28.969 1 96.06 268 TYR A O 1
ATOM 2103 N N . LEU A 1 269 ? 2.131 -43.594 -27.438 1 96.38 269 LEU A N 1
ATOM 2104 C CA . LEU A 1 269 ? 3.406 -44.281 -27.406 1 96.38 269 LEU A CA 1
ATOM 2105 C C . LEU A 1 269 ? 3.203 -45.781 -27.672 1 96.38 269 LEU A C 1
ATOM 2107 O O . LEU A 1 269 ? 2.17 -46.344 -27.312 1 96.38 269 LEU A O 1
ATOM 2111 N N . LEU A 1 270 ? 4.18 -46.312 -28.344 1 94.31 270 LEU A N 1
ATOM 2112 C CA . LEU A 1 270 ? 4.223 -47.75 -28.422 1 94.31 270 LEU A CA 1
ATOM 2113 C C . LEU A 1 270 ? 4.781 -48.375 -27.141 1 94.31 270 LEU A C 1
ATOM 2115 O O . LEU A 1 270 ? 5.465 -47.688 -26.375 1 94.31 270 LEU A O 1
ATOM 2119 N N . PRO A 1 271 ? 4.461 -49.594 -26.906 1 95 271 PRO A N 1
ATOM 2120 C CA . PRO A 1 271 ? 4.914 -50.219 -25.656 1 95 271 PRO A CA 1
ATOM 2121 C C . PRO A 1 271 ? 6.422 -50.125 -25.453 1 95 271 PRO A C 1
ATOM 2123 O O . PRO A 1 271 ? 6.879 -49.844 -24.344 1 95 271 PRO A O 1
ATOM 2126 N N . GLU A 1 272 ? 7.219 -50.281 -26.531 1 94.94 272 GLU A N 1
ATOM 2127 C CA . GLU A 1 272 ? 8.672 -50.188 -26.422 1 94.94 272 GLU A CA 1
ATOM 2128 C C . GLU A 1 272 ? 9.117 -48.781 -26.016 1 94.94 272 GLU A C 1
ATOM 2130 O O . GLU A 1 272 ? 10.031 -48.625 -25.203 1 94.94 272 GLU A O 1
ATOM 2135 N N . ASP A 1 273 ? 8.484 -47.844 -26.562 1 95.44 273 ASP A N 1
ATOM 2136 C CA . ASP A 1 273 ? 8.812 -46.438 -26.25 1 95.44 273 ASP A CA 1
ATOM 2137 C C . ASP A 1 273 ? 8.391 -46.094 -24.828 1 95.44 273 ASP A C 1
ATOM 2139 O O . ASP A 1 273 ? 9.102 -45.344 -24.125 1 95.44 273 ASP A O 1
ATOM 2143 N N . TYR A 1 274 ? 7.227 -46.562 -24.406 1 96.38 274 TYR A N 1
ATOM 2144 C CA . TYR A 1 274 ? 6.746 -46.312 -23.062 1 96.38 274 TYR A CA 1
ATOM 2145 C C . TYR A 1 274 ? 7.699 -46.906 -22.031 1 96.38 274 TYR A C 1
ATOM 2147 O O . TYR A 1 274 ? 8.039 -46.25 -21.031 1 96.38 274 TYR A O 1
ATOM 2155 N N . GLU A 1 275 ? 8.156 -48.094 -22.25 1 96 275 GLU A N 1
ATOM 2156 C CA . GLU A 1 275 ? 9.078 -48.781 -21.344 1 96 275 GLU A CA 1
ATOM 2157 C C . GLU A 1 275 ? 10.414 -48.031 -21.266 1 96 275 GLU A C 1
ATOM 2159 O O . GLU A 1 275 ? 11.008 -47.938 -20.188 1 96 275 GLU A O 1
ATOM 2164 N N . GLU A 1 276 ? 10.875 -47.625 -22.438 1 96.06 276 GLU A N 1
ATOM 2165 C CA . GLU A 1 276 ? 12.125 -46.844 -22.453 1 96.06 276 GLU A CA 1
ATOM 2166 C C . GLU A 1 276 ? 12.008 -45.562 -21.641 1 96.06 276 GLU A C 1
ATOM 2168 O O . GLU A 1 276 ? 12.938 -45.219 -20.922 1 96.06 276 GLU A O 1
ATOM 2173 N N . LEU A 1 277 ? 10.891 -44.875 -21.766 1 96.88 277 LEU A N 1
ATOM 2174 C CA . LEU A 1 277 ? 10.672 -43.656 -21 1 96.88 277 LEU A CA 1
ATOM 2175 C C . LEU A 1 277 ? 10.633 -43.969 -19.5 1 96.88 277 LEU A C 1
ATOM 2177 O O . LEU A 1 277 ? 11.172 -43.188 -18.703 1 96.88 277 LEU A O 1
ATOM 2181 N N . MET A 1 278 ? 10.031 -45.062 -19.094 1 95.25 278 MET A N 1
ATOM 2182 C CA . MET A 1 278 ? 9.992 -45.469 -17.688 1 95.25 278 MET A CA 1
ATOM 2183 C C . MET A 1 278 ? 11.391 -45.75 -17.172 1 95.25 278 MET A C 1
ATOM 2185 O O . MET A 1 278 ? 11.719 -45.406 -16.031 1 95.25 278 MET A O 1
ATOM 2189 N N . ARG A 1 279 ? 12.18 -46.312 -18.016 1 95.31 279 ARG A N 1
ATOM 2190 C CA . ARG A 1 279 ? 13.555 -46.625 -17.641 1 95.31 279 ARG A CA 1
ATOM 2191 C C . ARG A 1 279 ? 14.359 -45.344 -17.422 1 95.31 279 ARG A C 1
ATOM 2193 O O . ARG A 1 279 ? 15.234 -45.281 -16.547 1 95.31 279 ARG A O 1
ATOM 2200 N N . LEU A 1 280 ? 14.016 -44.375 -18.172 1 94.62 280 LEU A N 1
ATOM 2201 C CA . LEU A 1 280 ? 14.727 -43.094 -18.078 1 94.62 280 LEU A CA 1
ATOM 2202 C C . LEU A 1 280 ? 14.18 -42.25 -16.938 1 94.62 280 LEU A C 1
ATOM 2204 O O . LEU A 1 280 ? 14.688 -41.156 -16.688 1 94.62 280 LEU A O 1
ATOM 2208 N N . GLY A 1 281 ? 13.18 -42.688 -16.266 1 94.12 281 GLY A N 1
ATOM 2209 C CA . GLY A 1 281 ? 12.609 -41.969 -15.141 1 94.12 281 GLY A CA 1
ATOM 2210 C C . GLY A 1 281 ? 11.656 -40.875 -15.547 1 94.12 281 GLY A C 1
ATOM 2211 O O . GLY A 1 281 ? 11.352 -39.969 -14.758 1 94.12 281 GLY A O 1
ATOM 2212 N N . VAL A 1 282 ? 11.164 -40.875 -16.844 1 96.56 282 VAL A N 1
ATOM 2213 C CA . VAL A 1 282 ? 10.219 -39.875 -17.328 1 96.56 282 VAL A CA 1
ATOM 2214 C C . VAL A 1 282 ? 8.805 -40.219 -16.875 1 96.56 282 VAL A C 1
ATOM 2216 O O . VAL A 1 282 ? 8.336 -41.344 -17.094 1 96.56 282 VAL A O 1
ATOM 2219 N N . ARG A 1 283 ? 8.195 -39.344 -16.172 1 96.06 283 ARG A N 1
ATOM 2220 C CA . ARG A 1 283 ? 6.84 -39.562 -15.688 1 96.06 283 ARG A CA 1
ATOM 2221 C C . ARG A 1 283 ? 5.805 -38.969 -16.641 1 96.06 283 ARG A C 1
ATOM 2223 O O . ARG A 1 283 ? 5.988 -37.875 -17.172 1 96.06 283 ARG A O 1
ATOM 2230 N N . LEU A 1 284 ? 4.797 -39.656 -16.969 1 95.5 284 LEU A N 1
ATOM 2231 C CA . LEU A 1 284 ? 3.672 -39.219 -17.781 1 95.5 284 LEU A CA 1
ATOM 2232 C C . LEU A 1 284 ? 2.412 -40 -17.453 1 95.5 284 LEU A C 1
ATOM 2234 O O . LEU A 1 284 ? 2.484 -41.062 -16.828 1 95.5 284 LEU A O 1
ATOM 2238 N N . SER A 1 285 ? 1.312 -39.469 -17.672 1 95.94 285 SER A N 1
ATOM 2239 C CA . SER A 1 285 ? 0.022 -40.156 -17.547 1 95.94 285 SER A CA 1
ATOM 2240 C C . SER A 1 285 ? -0.448 -40.688 -18.891 1 95.94 285 SER A C 1
ATOM 2242 O O . SER A 1 285 ? -0.568 -39.969 -19.859 1 95.94 285 SER A O 1
ATOM 2244 N N . VAL A 1 286 ? -0.685 -42.031 -18.938 1 96.56 286 VAL A N 1
ATOM 2245 C CA . VAL A 1 286 ? -1.088 -42.656 -20.188 1 96.56 286 VAL A CA 1
ATOM 2246 C C . VAL A 1 286 ? -2.311 -43.562 -19.953 1 96.56 286 VAL A C 1
ATOM 2248 O O . VAL A 1 286 ? -2.596 -43.938 -18.828 1 96.56 286 VAL A O 1
ATOM 2251 N N . GLU A 1 287 ? -3.039 -43.75 -21 1 95.75 287 GLU A N 1
ATOM 2252 C CA . GLU A 1 287 ? -4.176 -44.688 -21.016 1 95.75 287 GLU A CA 1
ATOM 2253 C C . GLU A 1 287 ? -3.992 -45.75 -22.078 1 95.75 287 GLU A C 1
ATOM 2255 O O . GLU A 1 287 ? -3.945 -45.469 -23.281 1 95.75 287 GLU A O 1
ATOM 2260 N N . PRO A 1 288 ? -3.918 -47 -21.641 1 94.44 288 PRO A N 1
ATOM 2261 C CA . PRO A 1 288 ? -3.781 -48.062 -22.641 1 94.44 288 PRO A CA 1
ATOM 2262 C C . PRO A 1 288 ? -5.031 -48.25 -23.5 1 94.44 288 PRO A C 1
ATOM 2264 O O . PRO A 1 288 ? -6.152 -48.156 -22.984 1 94.44 288 PRO A O 1
ATOM 2267 N N . ARG A 1 289 ? -4.762 -48.312 -24.719 1 92.56 289 ARG A N 1
ATOM 2268 C CA . ARG A 1 289 ? -5.836 -48.5 -25.688 1 92.56 289 ARG A CA 1
ATOM 2269 C C . ARG A 1 289 ? -5.48 -49.562 -26.719 1 92.56 289 ARG A C 1
ATOM 2271 O O . ARG A 1 289 ? -4.348 -49.625 -27.203 1 92.56 289 ARG A O 1
ATOM 2278 N N . GLN A 1 290 ? -6.445 -50.5 -26.906 1 89.12 290 GLN A N 1
ATOM 2279 C CA . GLN A 1 290 ? -6.262 -51.531 -27.938 1 89.12 290 GLN A CA 1
ATOM 2280 C C . GLN A 1 290 ? -6.941 -51.094 -29.234 1 89.12 290 GLN A C 1
ATOM 2282 O O . GLN A 1 290 ? -8.133 -50.781 -29.25 1 89.12 290 GLN A O 1
ATOM 2287 N N . GLU A 1 291 ? -6.16 -50.906 -30.203 1 80.75 291 GLU A N 1
ATOM 2288 C CA . GLU A 1 291 ? -6.758 -50.5 -31.484 1 80.75 291 GLU A CA 1
ATOM 2289 C C . GLU A 1 291 ? -7.379 -51.719 -32.188 1 80.75 291 GLU A C 1
ATOM 2291 O O . GLU A 1 291 ? -6.824 -52.812 -32.156 1 80.75 291 GLU A O 1
ATOM 2296 N N . LYS A 1 292 ? -8.664 -51.531 -32.312 1 67.19 292 LYS A N 1
ATOM 2297 C CA . LYS A 1 292 ? -9.453 -52.594 -32.938 1 67.19 292 LYS A CA 1
ATOM 2298 C C . LYS A 1 292 ? -8.945 -52.906 -34.344 1 67.19 292 LYS A C 1
ATOM 2300 O O . LYS A 1 292 ? -9.312 -53.906 -34.938 1 67.19 292 LYS A O 1
ATOM 2305 N N . ASP A 1 293 ? -8.266 -51.812 -34.812 1 54.25 293 ASP A N 1
ATOM 2306 C CA . ASP A 1 293 ? -7.957 -52.188 -36.188 1 54.25 293 ASP A CA 1
ATOM 2307 C C . ASP A 1 293 ? -6.871 -53.25 -36.25 1 54.25 293 ASP A C 1
ATOM 2309 O O . ASP A 1 293 ? -5.918 -53.219 -35.469 1 54.25 293 ASP A O 1
ATOM 2313 N N . GLY A 1 294 ? -7.18 -54.406 -36.875 1 57.06 294 GLY A N 1
ATOM 2314 C CA . GLY A 1 294 ? -6.688 -55.688 -37.344 1 57.06 294 GLY A CA 1
ATOM 2315 C C . GLY A 1 294 ? -5.348 -56.062 -36.75 1 57.06 294 GLY A C 1
ATOM 2316 O O . GLY A 1 294 ? -5.047 -57.25 -36.594 1 57.06 294 GLY A O 1
ATOM 2317 N N . ASN A 1 295 ? -4.477 -55.094 -36.594 1 59.16 295 ASN A N 1
ATOM 2318 C CA . ASN A 1 295 ? -3.156 -55.625 -36.25 1 59.16 295 ASN A CA 1
ATOM 2319 C C . ASN A 1 295 ? -2.969 -55.781 -34.75 1 59.16 295 ASN A C 1
ATOM 2321 O O . ASN A 1 295 ? -1.936 -56.25 -34.281 1 59.16 295 ASN A O 1
ATOM 2325 N N . GLY A 1 296 ? -3.996 -55.438 -33.969 1 71.88 296 GLY A N 1
ATOM 2326 C CA . GLY A 1 296 ? -3.973 -55.719 -32.531 1 71.88 296 GLY A CA 1
ATOM 2327 C C . GLY A 1 296 ? -2.914 -54.938 -31.797 1 71.88 296 GLY A C 1
ATOM 2328 O O . GLY A 1 296 ? -2.383 -55.406 -30.781 1 71.88 296 GLY A O 1
ATOM 2329 N N . GLU A 1 297 ? -2.48 -53.719 -32.312 1 85.69 297 GLU A N 1
ATOM 2330 C CA . GLU A 1 297 ? -1.39 -52.969 -31.688 1 85.69 297 GLU A CA 1
ATOM 2331 C C . GLU A 1 297 ? -1.854 -52.281 -30.406 1 85.69 297 GLU A C 1
ATOM 2333 O O . GLU A 1 297 ? -2.92 -51.656 -30.391 1 85.69 297 GLU A O 1
ATOM 2338 N N . THR A 1 298 ? -1.062 -52.5 -29.328 1 92.12 298 THR A N 1
ATOM 2339 C CA . THR A 1 298 ? -1.317 -51.812 -28.078 1 92.12 298 THR A CA 1
ATOM 2340 C C . THR A 1 298 ? -0.707 -50.406 -28.094 1 92.12 298 THR A C 1
ATOM 2342 O O . THR A 1 298 ? 0.477 -50.25 -28.406 1 92.12 298 THR A O 1
ATOM 2345 N N . ARG A 1 299 ? -1.581 -49.375 -27.844 1 94.62 299 ARG A N 1
ATOM 2346 C CA . ARG A 1 299 ? -1.132 -47.969 -27.812 1 94.62 299 ARG A CA 1
ATOM 2347 C C . ARG A 1 299 ? -1.344 -47.375 -26.422 1 94.62 299 ARG A C 1
ATOM 2349 O O . ARG A 1 299 ? -2.344 -47.656 -25.766 1 94.62 299 ARG A O 1
ATOM 2356 N N . TYR A 1 300 ? -0.383 -46.656 -25.938 1 96.81 300 TYR A N 1
ATOM 2357 C CA . TYR A 1 300 ? -0.498 -45.875 -24.719 1 96.81 300 TYR A CA 1
ATOM 2358 C C . TYR A 1 300 ? -0.809 -44.406 -25.016 1 96.81 300 TYR A C 1
ATOM 2360 O O . TYR A 1 300 ? 0.099 -43.625 -25.281 1 96.81 300 TYR A O 1
ATOM 2368 N N . VAL A 1 301 ? -2.105 -44.031 -24.891 1 97.25 301 VAL A N 1
ATOM 2369 C CA . VAL A 1 301 ? -2.541 -42.688 -25.203 1 97.25 301 VAL A CA 1
ATOM 2370 C C . VAL A 1 301 ? -2.053 -41.719 -24.125 1 97.25 301 VAL A C 1
ATOM 2372 O O . VAL A 1 301 ? -2.299 -41.938 -22.938 1 97.25 301 VAL A O 1
ATOM 2375 N N . ILE A 1 302 ? -1.382 -40.656 -24.516 1 97.88 302 ILE A N 1
ATOM 2376 C CA . ILE A 1 302 ? -0.798 -39.719 -23.578 1 97.88 302 ILE A CA 1
ATOM 2377 C C . ILE A 1 302 ? -1.868 -38.719 -23.094 1 97.88 302 ILE A C 1
ATOM 2379 O O . ILE A 1 302 ? -2.508 -38.062 -23.891 1 97.88 302 ILE A O 1
ATOM 2383 N N . ARG A 1 303 ? -2.043 -38.656 -21.734 1 97 303 ARG A N 1
ATOM 2384 C CA . ARG A 1 303 ? -3.039 -37.75 -21.141 1 97 303 ARG A CA 1
ATOM 2385 C C . ARG A 1 303 ? -2.371 -36.594 -20.438 1 97 303 ARG A C 1
ATOM 2387 O O . ARG A 1 303 ? -3.01 -35.562 -20.203 1 97 303 ARG A O 1
ATOM 2394 N N . GLY A 1 304 ? -1.139 -36.688 -20.125 1 97.5 304 GLY A N 1
ATOM 2395 C CA . GLY A 1 304 ? -0.35 -35.656 -19.484 1 97.5 304 GLY A CA 1
ATOM 2396 C C . GLY A 1 304 ? 1.128 -36 -19.406 1 97.5 304 GLY A C 1
ATOM 2397 O O . GLY A 1 304 ? 1.503 -37.156 -19.297 1 97.5 304 GLY A O 1
ATOM 2398 N 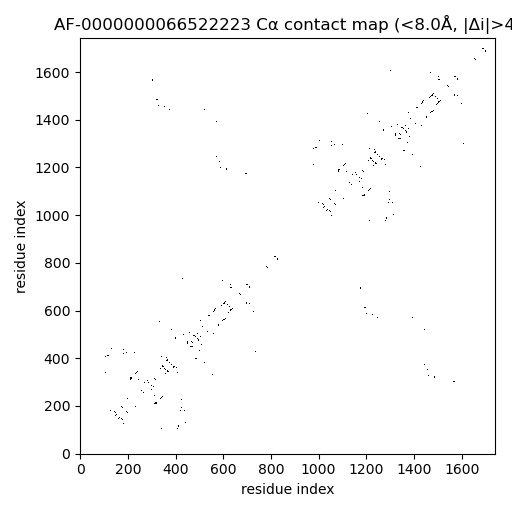N . ILE A 1 305 ? 1.941 -34.969 -19.5 1 98.06 305 ILE A N 1
ATOM 2399 C CA . ILE A 1 305 ? 3.387 -35.156 -19.469 1 98.06 305 ILE A CA 1
ATOM 2400 C C . ILE A 1 305 ? 3.979 -34.438 -18.266 1 98.06 305 ILE A C 1
ATOM 2402 O O . ILE A 1 305 ? 3.836 -33.188 -18.156 1 98.06 305 ILE A O 1
ATOM 2406 N N . VAL A 1 306 ? 4.621 -35.094 -17.344 1 97.31 306 VAL A N 1
ATOM 2407 C CA . VAL A 1 306 ? 5.273 -34.5 -16.172 1 97.31 306 VAL A CA 1
ATOM 2408 C C . VAL A 1 306 ? 6.738 -34.219 -16.5 1 97.31 306 VAL A C 1
ATOM 2410 O O . VAL A 1 306 ? 7.238 -33.125 -16.234 1 97.31 306 VAL A O 1
ATOM 2413 N N . GLY A 1 307 ? 7.477 -35.156 -17.109 1 96.06 307 GLY A N 1
ATOM 2414 C CA . GLY A 1 307 ? 8.875 -35 -17.469 1 96.06 307 GLY A CA 1
ATOM 2415 C C . GLY A 1 307 ? 9.812 -35.719 -16.516 1 96.06 307 GLY A C 1
ATOM 2416 O O . GLY A 1 307 ? 9.359 -36.438 -15.609 1 96.06 307 GLY A O 1
ATOM 2417 N N . ALA A 1 308 ? 11.086 -35.594 -16.797 1 94.75 308 ALA A N 1
ATOM 2418 C CA . ALA A 1 308 ? 12.133 -36.219 -15.961 1 94.75 308 ALA A CA 1
ATOM 2419 C C . ALA A 1 308 ? 12.398 -35.344 -14.719 1 94.75 308 ALA A C 1
ATOM 2421 O O . ALA A 1 308 ? 12.062 -34.156 -14.688 1 94.75 308 ALA A O 1
ATOM 2422 N N . PRO A 1 309 ? 12.984 -35.906 -13.648 1 88.75 309 PRO A N 1
ATOM 2423 C CA . PRO A 1 309 ? 13.219 -35.188 -12.406 1 88.75 309 PRO A CA 1
ATOM 2424 C C . PRO A 1 309 ? 14.141 -33.969 -12.578 1 88.75 309 PRO A C 1
ATOM 2426 O O . PRO A 1 309 ? 14.047 -33 -11.828 1 88.75 309 PRO A O 1
ATOM 2429 N N . ASP A 1 310 ? 15.016 -34.062 -13.531 1 88.69 310 ASP A N 1
ATOM 2430 C CA . ASP A 1 310 ? 15.977 -32.969 -13.719 1 88.69 310 ASP A CA 1
ATOM 2431 C C . ASP A 1 310 ? 15.523 -32 -14.82 1 88.69 310 ASP A C 1
ATOM 2433 O O . ASP A 1 310 ? 16.281 -31.141 -15.234 1 88.69 310 ASP A O 1
ATOM 2437 N N . GLU A 1 311 ? 14.266 -32.219 -15.281 1 92.88 311 GLU A N 1
ATOM 2438 C CA . GLU A 1 311 ? 13.688 -31.297 -16.25 1 92.88 311 GLU A CA 1
ATOM 2439 C C . GLU A 1 311 ? 12.781 -30.266 -15.578 1 92.88 311 GLU A C 1
ATOM 2441 O O . GLU A 1 311 ? 11.922 -30.625 -14.773 1 92.88 311 GLU A O 1
ATOM 2446 N N . TYR A 1 312 ? 13.109 -29.047 -15.805 1 95 312 TYR A N 1
ATOM 2447 C CA . TYR A 1 312 ? 12.289 -27.938 -15.312 1 95 312 TYR A CA 1
ATOM 2448 C C . TYR A 1 312 ? 11.531 -27.281 -16.453 1 95 312 TYR A C 1
ATOM 2450 O O . TYR A 1 312 ? 12.062 -26.406 -17.156 1 95 312 TYR A O 1
ATOM 2458 N N . LEU A 1 313 ? 10.203 -27.562 -16.516 1 94.81 313 LEU A N 1
ATOM 2459 C CA . LEU A 1 313 ? 9.539 -27.359 -17.797 1 94.81 313 LEU A CA 1
ATOM 2460 C C . LEU A 1 313 ? 8.492 -26.25 -17.703 1 94.81 313 LEU A C 1
ATOM 2462 O O . LEU A 1 313 ? 8.133 -25.641 -18.703 1 94.81 313 LEU A O 1
ATOM 2466 N N . GLY A 1 314 ? 7.91 -26.078 -16.422 1 95.06 314 GLY A N 1
ATOM 2467 C CA . GLY A 1 314 ? 6.789 -25.156 -16.484 1 95.06 314 GLY A CA 1
ATOM 2468 C C . GLY A 1 314 ? 6.312 -24.719 -15.102 1 95.06 314 GLY A C 1
ATOM 2469 O O . GLY A 1 314 ? 6.922 -23.844 -14.477 1 95.06 314 GLY A O 1
ATOM 2470 N N . VAL A 1 315 ? 5.195 -25.344 -14.57 1 97 315 VAL A N 1
ATOM 2471 C CA . VAL A 1 315 ? 4.453 -24.859 -13.406 1 97 315 VAL A CA 1
ATOM 2472 C C . VAL A 1 315 ? 5.34 -24.922 -12.164 1 97 315 VAL A C 1
ATOM 2474 O O . VAL A 1 315 ? 5.188 -24.109 -11.25 1 97 315 VAL A O 1
ATOM 2477 N N . GLU A 1 316 ? 6.273 -25.906 -12.078 1 97.31 316 GLU A N 1
ATOM 2478 C CA . GLU A 1 316 ? 7.176 -25.953 -10.93 1 97.31 316 GLU A CA 1
ATOM 2479 C C . GLU A 1 316 ? 8.07 -24.719 -10.875 1 97.31 316 GLU A C 1
ATOM 2481 O O . GLU A 1 316 ? 8.438 -24.266 -9.789 1 97.31 316 GLU A O 1
ATOM 2486 N N . ASN A 1 317 ? 8.422 -24.219 -12.07 1 97.94 317 ASN A N 1
ATOM 2487 C CA . ASN A 1 317 ? 9.203 -22.984 -12.133 1 97.94 317 ASN A CA 1
ATOM 2488 C C . ASN A 1 317 ? 8.375 -21.766 -11.727 1 97.94 317 ASN A C 1
ATOM 2490 O O . ASN A 1 317 ? 8.891 -20.844 -11.109 1 97.94 317 ASN A O 1
ATOM 2494 N N . LEU A 1 318 ? 7.094 -21.781 -12.086 1 98 318 LEU A N 1
ATOM 2495 C CA . LEU A 1 318 ? 6.195 -20.719 -11.672 1 98 318 LEU A CA 1
ATOM 2496 C C . LEU A 1 318 ? 5.988 -20.734 -10.156 1 98 318 LEU A C 1
ATOM 2498 O O . LEU A 1 318 ? 5.93 -19.688 -9.523 1 98 318 LEU A O 1
ATOM 2502 N N . ARG A 1 319 ? 5.824 -21.922 -9.594 1 97.94 319 ARG A N 1
ATOM 2503 C CA . ARG A 1 319 ? 5.758 -22.047 -8.141 1 97.94 319 ARG A CA 1
ATOM 2504 C C . ARG A 1 319 ? 7.008 -21.484 -7.48 1 97.94 319 ARG A C 1
ATOM 2506 O O . ARG A 1 319 ? 6.922 -20.781 -6.477 1 97.94 319 ARG A O 1
ATOM 2513 N N . GLY A 1 320 ? 8.203 -21.859 -8.023 1 98 320 GLY A N 1
ATOM 2514 C CA . GLY A 1 320 ? 9.445 -21.281 -7.551 1 98 320 GLY A CA 1
ATOM 2515 C C . GLY A 1 320 ? 9.469 -19.766 -7.633 1 98 320 GLY A C 1
ATOM 2516 O O . GLY A 1 320 ? 9.969 -19.094 -6.727 1 98 320 GLY A O 1
ATOM 2517 N N . SER A 1 321 ? 8.938 -19.25 -8.742 1 98.19 321 SER A N 1
ATOM 2518 C CA . SER A 1 321 ? 8.844 -17.812 -8.914 1 98.19 321 SER A CA 1
ATOM 2519 C C . SER A 1 321 ? 7.965 -17.172 -7.84 1 98.19 321 SER A C 1
ATOM 2521 O O . SER A 1 321 ? 8.266 -16.094 -7.34 1 98.19 321 SER A O 1
ATOM 2523 N N . GLY A 1 322 ? 6.844 -17.844 -7.527 1 98.19 322 GLY A N 1
ATOM 2524 C CA . GLY A 1 322 ? 6.051 -17.375 -6.398 1 98.19 322 GLY A CA 1
ATOM 2525 C C . GLY A 1 322 ? 6.824 -17.359 -5.094 1 98.19 322 GLY A C 1
ATOM 2526 O O . GLY A 1 322 ? 6.715 -16.406 -4.32 1 98.19 322 GLY A O 1
ATOM 2527 N N . LEU A 1 323 ? 7.641 -18.391 -4.852 1 98.19 323 LEU A N 1
ATOM 2528 C CA . LEU A 1 323 ? 8.461 -18.516 -3.652 1 98.19 323 LEU A CA 1
ATOM 2529 C C . LEU A 1 323 ? 9.406 -17.328 -3.523 1 98.19 323 LEU A C 1
ATOM 2531 O O . LEU A 1 323 ? 9.484 -16.703 -2.465 1 98.19 323 LEU A O 1
ATOM 2535 N N . VAL A 1 324 ? 10.117 -17.031 -4.602 1 98.56 324 VAL A N 1
ATOM 2536 C CA . VAL A 1 324 ? 11.125 -15.977 -4.512 1 98.56 324 VAL A CA 1
ATOM 2537 C C . VAL A 1 324 ? 10.438 -14.609 -4.43 1 98.56 324 VAL A C 1
ATOM 2539 O O . VAL A 1 324 ? 10.961 -13.688 -3.797 1 98.56 324 VAL A O 1
ATOM 2542 N N . ALA A 1 325 ? 9.234 -14.453 -5.062 1 98.69 325 ALA A N 1
ATOM 2543 C CA . ALA A 1 325 ? 8.469 -13.227 -4.895 1 98.69 325 ALA A CA 1
ATOM 2544 C C . ALA A 1 325 ? 8.102 -13 -3.432 1 98.69 325 ALA A C 1
ATOM 2546 O O . ALA A 1 325 ? 8.258 -11.891 -2.912 1 98.69 325 ALA A O 1
ATOM 2547 N N . GLY A 1 326 ? 7.594 -14.062 -2.783 1 98.69 326 GLY A N 1
ATOM 2548 C CA . GLY A 1 326 ? 7.301 -13.969 -1.361 1 98.69 326 GLY A CA 1
ATOM 2549 C C . GLY A 1 326 ? 8.516 -13.641 -0.521 1 98.69 326 GLY A C 1
ATOM 2550 O O . GLY A 1 326 ? 8.438 -12.844 0.414 1 98.69 326 GLY A O 1
ATOM 2551 N N . GLN A 1 327 ? 9.656 -14.273 -0.846 1 98.69 327 GLN A N 1
ATOM 2552 C CA . GLN A 1 327 ? 10.906 -14.023 -0.128 1 98.69 327 GLN A CA 1
ATOM 2553 C C . GLN A 1 327 ? 11.344 -12.57 -0.271 1 98.69 327 GLN A C 1
ATOM 2555 O O . GLN A 1 327 ? 11.734 -11.938 0.71 1 98.69 327 GLN A O 1
ATOM 2560 N N . MET A 1 328 ? 11.25 -12.047 -1.508 1 98.88 328 MET A N 1
ATOM 2561 C CA . MET A 1 328 ? 11.664 -10.664 -1.728 1 98.88 328 MET A CA 1
ATOM 2562 C C . MET A 1 328 ? 10.75 -9.695 -0.989 1 98.88 328 MET A C 1
ATOM 2564 O O . MET A 1 328 ? 11.211 -8.695 -0.441 1 98.88 328 MET A O 1
ATOM 2568 N N . SER A 1 329 ? 9.453 -9.969 -1.035 1 98.75 329 SER A N 1
ATOM 2569 C CA . SER A 1 329 ? 8.508 -9.156 -0.274 1 98.75 329 SER A CA 1
ATOM 2570 C C . SER A 1 329 ? 8.867 -9.125 1.207 1 98.75 329 SER A C 1
ATOM 2572 O O . SER A 1 329 ? 8.828 -8.07 1.843 1 98.75 329 SER A O 1
ATOM 2574 N N . LYS A 1 330 ? 9.211 -10.266 1.769 1 98.5 330 LYS A N 1
ATOM 2575 C CA . LYS A 1 330 ? 9.625 -10.344 3.164 1 98.5 330 LYS A CA 1
ATOM 2576 C C . LYS A 1 330 ? 10.953 -9.617 3.381 1 98.5 330 LYS A C 1
ATOM 2578 O O . LYS A 1 330 ? 11.156 -8.969 4.41 1 98.5 330 LYS A O 1
ATOM 2583 N N . ASN A 1 331 ? 11.906 -9.805 2.414 1 98.75 331 ASN A N 1
ATOM 2584 C CA . ASN A 1 331 ? 13.156 -9.055 2.49 1 98.75 331 ASN A CA 1
ATOM 2585 C C . ASN A 1 331 ? 12.898 -7.559 2.633 1 98.75 331 ASN A C 1
ATOM 2587 O O . ASN A 1 331 ? 13.438 -6.918 3.541 1 98.75 331 ASN A O 1
ATOM 2591 N N . TYR A 1 332 ? 12.094 -7.02 1.802 1 98.25 332 TYR A N 1
ATOM 2592 C CA . TYR A 1 332 ? 11.812 -5.59 1.844 1 98.25 332 TYR A CA 1
ATOM 2593 C C . TYR A 1 332 ? 11.297 -5.176 3.219 1 98.25 332 TYR A C 1
ATOM 2595 O O . TYR A 1 332 ? 11.609 -4.086 3.705 1 98.25 332 TYR A O 1
ATOM 2603 N N . SER A 1 333 ? 10.523 -6.016 3.789 1 97.06 333 SER A N 1
ATOM 2604 C CA . SER A 1 333 ? 9.906 -5.699 5.07 1 97.06 333 SER A CA 1
ATOM 2605 C C . SER A 1 333 ? 10.914 -5.77 6.207 1 97.06 333 SER A C 1
ATOM 2607 O O . SER A 1 333 ? 10.75 -5.105 7.234 1 97.06 333 SER A O 1
ATOM 2609 N N . GLU A 1 334 ? 12.016 -6.559 6.059 1 97.06 334 GLU A N 1
ATOM 2610 C CA . GLU A 1 334 ? 12.805 -6.875 7.246 1 97.06 334 GLU A CA 1
ATOM 2611 C C . GLU A 1 334 ? 14.234 -6.352 7.117 1 97.06 334 GLU A C 1
ATOM 2613 O O . GLU A 1 334 ? 14.883 -6.062 8.117 1 97.06 334 GLU A O 1
ATOM 2618 N N . VAL A 1 335 ? 14.727 -6.297 5.887 1 97.94 335 VAL A N 1
ATOM 2619 C CA . VAL A 1 335 ? 16.094 -5.816 5.672 1 97.94 335 VAL A CA 1
ATOM 2620 C C . VAL A 1 335 ? 16.109 -4.848 4.492 1 97.94 335 VAL A C 1
ATOM 2622 O O . VAL A 1 335 ? 15.211 -4.863 3.648 1 97.94 335 VAL A O 1
ATOM 2625 N N . PRO A 1 336 ? 17.094 -3.969 4.422 1 98 336 PRO A N 1
ATOM 2626 C CA . PRO A 1 336 ? 17.172 -3.094 3.248 1 98 336 PRO A CA 1
ATOM 2627 C C . PRO A 1 336 ? 17.438 -3.863 1.954 1 98 336 PRO A C 1
ATOM 2629 O O . PRO A 1 336 ? 18.297 -4.754 1.921 1 98 336 PRO A O 1
ATOM 2632 N N . THR A 1 337 ? 16.703 -3.617 0.944 1 98.75 337 THR A N 1
ATOM 2633 C CA . THR A 1 337 ? 16.844 -4.258 -0.358 1 98.75 337 THR A CA 1
ATOM 2634 C C . THR A 1 337 ? 17.172 -3.227 -1.433 1 98.75 337 THR A C 1
ATOM 2636 O O . THR A 1 337 ? 16.688 -2.098 -1.392 1 98.75 337 THR A O 1
ATOM 2639 N N . ILE A 1 338 ? 17.984 -3.588 -2.371 1 98.81 338 ILE A N 1
ATOM 2640 C CA . ILE A 1 338 ? 18.281 -2.783 -3.549 1 98.81 338 ILE A CA 1
ATOM 2641 C C . ILE A 1 338 ? 18.594 -3.699 -4.73 1 98.81 338 ILE A C 1
ATOM 2643 O O . ILE A 1 338 ? 19.062 -4.828 -4.543 1 98.81 338 ILE A O 1
ATOM 2647 N N . SER A 1 339 ? 18.297 -3.256 -5.949 1 98.62 339 SER A N 1
ATOM 2648 C CA . SER A 1 339 ? 18.531 -4.059 -7.145 1 98.62 339 SER A CA 1
ATOM 2649 C C . SER A 1 339 ? 19.25 -3.254 -8.219 1 98.62 339 SER A C 1
ATOM 2651 O O . SER A 1 339 ? 19.031 -2.049 -8.359 1 98.62 339 SER A O 1
ATOM 2653 N N . VAL A 1 340 ? 20.109 -3.896 -8.938 1 98.62 340 VAL A N 1
ATOM 2654 C CA . VAL A 1 340 ? 20.719 -3.373 -10.148 1 98.62 340 VAL A CA 1
ATOM 2655 C C . VAL A 1 340 ? 20.188 -4.133 -11.367 1 98.62 340 VAL A C 1
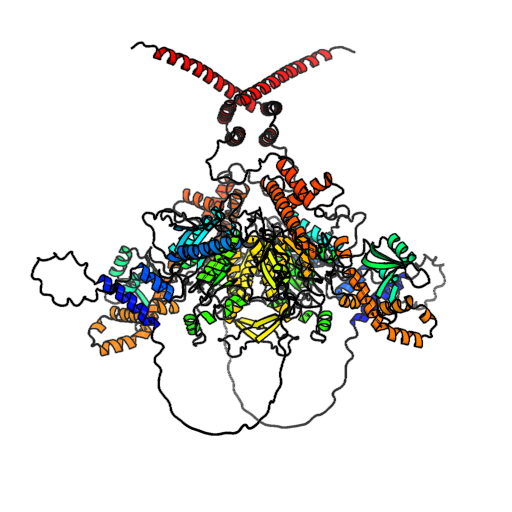ATOM 2657 O O . VAL A 1 340 ? 20.344 -5.355 -11.453 1 98.62 340 VAL A O 1
ATOM 2660 N N . VAL A 1 341 ? 19.531 -3.439 -12.219 1 98.62 341 VAL A N 1
ATOM 2661 C CA . VAL A 1 341 ? 19.031 -4.035 -13.453 1 98.62 341 VAL A CA 1
ATOM 2662 C C . VAL A 1 341 ? 20 -3.764 -14.594 1 98.62 341 VAL A C 1
ATOM 2664 O O . VAL A 1 341 ? 20.219 -2.609 -14.977 1 98.62 341 VAL A O 1
ATOM 2667 N N . THR A 1 342 ? 20.594 -4.781 -15.102 1 97.69 342 THR A N 1
ATOM 2668 C CA . THR A 1 342 ? 21.531 -4.715 -16.203 1 97.69 342 THR A CA 1
ATOM 2669 C C . THR A 1 342 ? 21.203 -5.762 -17.266 1 97.69 342 THR A C 1
ATOM 2671 O O . THR A 1 342 ? 20.656 -6.824 -16.953 1 97.69 342 THR A O 1
ATOM 2674 N N . GLY A 1 343 ? 21.453 -5.461 -18.5 1 95.81 343 GLY A N 1
ATOM 2675 C CA . GLY A 1 343 ? 21 -6.328 -19.578 1 95.81 343 GLY A CA 1
ATOM 2676 C C . GLY A 1 343 ? 19.5 -6.27 -19.781 1 95.81 343 GLY A C 1
ATOM 2677 O O . GLY A 1 343 ? 18.984 -5.367 -20.453 1 95.81 343 GLY A O 1
ATOM 2678 N N . ARG A 1 344 ? 18.797 -7.246 -19.234 1 95.62 344 ARG A N 1
ATOM 2679 C CA . ARG A 1 344 ? 17.328 -7.27 -19.25 1 95.62 344 ARG A CA 1
ATOM 2680 C C . ARG A 1 344 ? 16.781 -8.031 -18.047 1 95.62 344 ARG A C 1
ATOM 2682 O O . ARG A 1 344 ? 17.469 -8.883 -17.484 1 95.62 344 ARG A O 1
ATOM 2689 N N . SER A 1 345 ? 15.688 -7.672 -17.656 1 97.44 345 SER A N 1
ATOM 2690 C CA . SER A 1 345 ? 14.969 -8.375 -16.594 1 97.44 345 SER A CA 1
ATOM 2691 C C . SER A 1 345 ? 13.508 -8.602 -16.984 1 97.44 345 SER A C 1
ATOM 2693 O O . SER A 1 345 ? 12.758 -7.648 -17.188 1 97.44 345 SER A O 1
ATOM 2695 N N . VAL A 1 346 ? 13.102 -9.844 -17.062 1 95.44 346 VAL A N 1
ATOM 2696 C CA . VAL A 1 346 ? 11.82 -10.195 -17.656 1 95.44 346 VAL A CA 1
ATOM 2697 C C . VAL A 1 346 ? 10.969 -10.961 -16.656 1 95.44 346 VAL A C 1
ATOM 2699 O O . VAL A 1 346 ? 11.484 -11.781 -15.891 1 95.44 346 VAL A O 1
ATOM 2702 N N . GLY A 1 347 ? 9.672 -10.703 -16.656 1 95.25 347 GLY A N 1
ATOM 2703 C CA . GLY A 1 347 ? 8.727 -11.469 -15.859 1 95.25 347 GLY A CA 1
ATOM 2704 C C . GLY A 1 347 ? 8.984 -11.375 -14.367 1 95.25 347 GLY A C 1
ATOM 2705 O O . GLY A 1 347 ? 8.977 -10.281 -13.797 1 95.25 347 GLY A O 1
ATOM 2706 N N . ILE A 1 348 ? 9.273 -12.547 -13.719 1 97.25 348 ILE A N 1
ATOM 2707 C CA . ILE A 1 348 ? 9.523 -12.625 -12.281 1 97.25 348 ILE A CA 1
ATOM 2708 C C . ILE A 1 348 ? 10.711 -11.742 -11.922 1 97.25 348 ILE A C 1
ATOM 2710 O O . ILE A 1 348 ? 10.75 -11.141 -10.844 1 97.25 348 ILE A O 1
ATOM 2714 N N . GLY A 1 349 ? 11.68 -11.648 -12.859 1 97.75 349 GLY A N 1
ATOM 2715 C CA . GLY A 1 349 ? 12.781 -10.734 -12.609 1 97.75 349 GLY A CA 1
ATOM 2716 C C . GLY A 1 349 ? 12.336 -9.297 -12.414 1 97.75 349 GLY A C 1
ATOM 2717 O O . GLY A 1 349 ? 12.789 -8.617 -11.492 1 97.75 349 GLY A O 1
ATOM 2718 N N . ALA A 1 350 ? 11.461 -8.859 -13.305 1 97.5 350 ALA A N 1
ATOM 2719 C CA . ALA A 1 350 ? 10.914 -7.508 -13.188 1 97.5 350 ALA A CA 1
ATOM 2720 C C . ALA A 1 350 ? 10.148 -7.336 -11.883 1 97.5 350 ALA A C 1
ATOM 2722 O O . ALA A 1 350 ? 10.289 -6.312 -11.203 1 97.5 350 ALA A O 1
ATOM 2723 N N . TYR A 1 351 ? 9.391 -8.289 -11.492 1 97.38 351 TYR A N 1
ATOM 2724 C CA . TYR A 1 351 ? 8.617 -8.234 -10.258 1 97.38 351 TYR A CA 1
ATOM 2725 C C . TYR A 1 351 ? 9.531 -8.188 -9.047 1 97.38 351 TYR A C 1
ATOM 2727 O O . TYR A 1 351 ? 9.266 -7.457 -8.086 1 97.38 351 TYR A O 1
ATOM 2735 N N . LEU A 1 352 ? 10.562 -9 -9.055 1 98.62 352 LEU A N 1
ATOM 2736 C CA . LEU A 1 352 ? 11.484 -9.008 -7.922 1 98.62 352 LEU A CA 1
ATOM 2737 C C . LEU A 1 352 ? 12.094 -7.625 -7.711 1 98.62 352 LEU A C 1
ATOM 2739 O O . LEU A 1 352 ? 12.242 -7.176 -6.57 1 98.62 352 LEU A O 1
ATOM 2743 N N . ASN A 1 353 ? 12.43 -7.012 -8.828 1 98.56 353 ASN A N 1
ATOM 2744 C CA . ASN A 1 353 ? 12.984 -5.664 -8.742 1 98.56 353 ASN A CA 1
ATOM 2745 C C . ASN A 1 353 ? 11.977 -4.684 -8.141 1 98.56 353 ASN A C 1
ATOM 2747 O O . ASN A 1 353 ? 12.328 -3.877 -7.277 1 98.56 353 ASN A O 1
ATOM 2751 N N . ARG A 1 354 ? 10.773 -4.734 -8.586 1 98.06 354 ARG A N 1
ATOM 2752 C CA . ARG A 1 354 ? 9.766 -3.803 -8.086 1 98.06 354 ARG A CA 1
ATOM 2753 C C . ARG A 1 354 ? 9.414 -4.094 -6.633 1 98.06 354 ARG A C 1
ATOM 2755 O O . ARG A 1 354 ? 9.211 -3.174 -5.84 1 98.06 354 ARG A O 1
ATOM 2762 N N . ILE A 1 355 ? 9.312 -5.387 -6.23 1 98.44 355 ILE A N 1
ATOM 2763 C CA . ILE A 1 355 ? 8.969 -5.781 -4.867 1 98.44 355 ILE A CA 1
ATOM 2764 C C . ILE A 1 355 ? 10.055 -5.316 -3.904 1 98.44 355 ILE A C 1
ATOM 2766 O O . ILE A 1 355 ? 9.766 -4.785 -2.832 1 98.44 355 ILE A O 1
ATOM 2770 N N . GLY A 1 356 ? 11.297 -5.492 -4.293 1 98.44 356 GLY A N 1
ATOM 2771 C CA . GLY A 1 356 ? 12.414 -5.094 -3.449 1 98.44 356 GLY A CA 1
ATOM 2772 C C . GLY A 1 356 ? 12.648 -3.596 -3.434 1 98.44 356 GLY A C 1
ATOM 2773 O O . GLY A 1 356 ? 13.312 -3.076 -2.533 1 98.44 356 GLY A O 1
ATOM 2774 N N . ARG A 1 357 ? 12.195 -2.928 -4.461 1 97.5 357 ARG A N 1
ATOM 2775 C CA . ARG A 1 357 ? 12.312 -1.483 -4.633 1 97.5 357 ARG A CA 1
ATOM 2776 C C . ARG A 1 357 ? 13.781 -1.051 -4.609 1 97.5 357 ARG A C 1
ATOM 2778 O O . ARG A 1 357 ? 14.68 -1.876 -4.777 1 97.5 357 ARG A O 1
ATOM 2785 N N . ARG A 1 358 ? 14.047 0.335 -4.582 1 98.31 358 ARG A N 1
ATOM 2786 C CA . ARG A 1 358 ? 15.375 0.907 -4.785 1 98.31 358 ARG A CA 1
ATOM 2787 C C . ARG A 1 358 ? 16.062 0.284 -6 1 98.31 358 ARG A C 1
ATOM 2789 O O . ARG A 1 358 ? 17 -0.505 -5.855 1 98.31 358 ARG A O 1
ATOM 2796 N N . VAL A 1 359 ? 15.664 0.645 -7.137 1 98.75 359 VAL A N 1
ATOM 2797 C CA . VAL A 1 359 ? 16.094 0.025 -8.383 1 98.75 359 VAL A CA 1
ATOM 2798 C C . VAL A 1 359 ? 17.062 0.944 -9.109 1 98.75 359 VAL A C 1
ATOM 2800 O O . VAL A 1 359 ? 16.75 2.098 -9.406 1 98.75 359 VAL A O 1
ATOM 2803 N N . ILE A 1 360 ? 18.219 0.482 -9.328 1 98.75 360 ILE A N 1
ATOM 2804 C CA . ILE A 1 360 ? 19.188 1.1 -10.234 1 98.75 360 ILE A CA 1
ATOM 2805 C C . ILE A 1 360 ? 19.094 0.443 -11.609 1 98.75 360 ILE A C 1
ATOM 2807 O O . ILE A 1 360 ? 19.328 -0.759 -11.742 1 98.75 360 ILE A O 1
ATOM 2811 N N . GLN A 1 361 ? 18.688 1.168 -12.609 1 98.44 361 GLN A N 1
ATOM 2812 C CA . GLN A 1 361 ? 18.516 0.625 -13.953 1 98.44 361 GLN A CA 1
ATOM 2813 C C . GLN A 1 361 ? 19.516 1.246 -14.938 1 98.44 361 GLN A C 1
ATOM 2815 O O . GLN A 1 361 ? 19.578 2.469 -15.07 1 98.44 361 GLN A O 1
ATOM 2820 N N . THR A 1 362 ? 20.312 0.393 -15.602 1 96.69 362 THR A N 1
ATOM 2821 C CA . THR A 1 362 ? 21.188 0.929 -16.641 1 96.69 362 THR A CA 1
ATOM 2822 C C . THR A 1 362 ? 20.359 1.398 -17.844 1 96.69 362 THR A C 1
ATOM 2824 O O . THR A 1 362 ? 19.312 0.826 -18.156 1 96.69 362 THR A O 1
ATOM 2827 N N . ASP A 1 363 ? 20.812 2.307 -18.562 1 93.31 363 ASP A N 1
ATOM 2828 C CA . ASP A 1 363 ? 20.094 3.008 -19.625 1 93.31 363 ASP A CA 1
ATOM 2829 C C . ASP A 1 363 ? 19.594 2.029 -20.672 1 93.31 363 ASP A C 1
ATOM 2831 O O . ASP A 1 363 ? 18.562 2.266 -21.297 1 93.31 363 ASP A O 1
ATOM 2835 N N . ASP A 1 364 ? 20.219 0.982 -20.859 1 92.44 364 ASP A N 1
ATOM 2836 C CA . ASP A 1 364 ? 19.891 0.06 -21.938 1 92.44 364 ASP A CA 1
ATOM 2837 C C . ASP A 1 364 ? 19.281 -1.228 -21.391 1 92.44 364 ASP A C 1
ATOM 2839 O O . ASP A 1 364 ? 19.172 -2.229 -22.094 1 92.44 364 ASP A O 1
ATOM 2843 N N . ALA A 1 365 ? 18.906 -1.247 -20.188 1 96 365 ALA A N 1
ATOM 2844 C CA . ALA A 1 365 ? 18.391 -2.471 -19.562 1 96 365 ALA A CA 1
ATOM 2845 C C . ALA A 1 365 ? 16.891 -2.381 -19.312 1 96 365 ALA A C 1
ATOM 2847 O O . ALA A 1 365 ? 16.453 -1.848 -18.297 1 96 365 ALA A O 1
ATOM 2848 N N . PRO A 1 366 ? 16.078 -2.996 -20.188 1 96.25 366 PRO A N 1
ATOM 2849 C CA . PRO A 1 366 ? 14.633 -2.9 -20 1 96.25 366 PRO A CA 1
ATOM 2850 C C . PRO A 1 366 ? 14.117 -3.811 -18.891 1 96.25 366 PRO A C 1
ATOM 2852 O O . PRO A 1 366 ? 14.648 -4.902 -18.672 1 96.25 366 PRO A O 1
ATOM 2855 N N . LEU A 1 367 ? 13.133 -3.369 -18.125 1 96.31 367 LEU A N 1
ATOM 2856 C CA . LEU A 1 367 ? 12.281 -4.137 -17.219 1 96.31 367 LEU A CA 1
ATOM 2857 C C . LEU A 1 367 ? 10.922 -4.418 -17.859 1 96.31 367 LEU A C 1
ATOM 2859 O O . LEU A 1 367 ? 10.125 -3.502 -18.062 1 96.31 367 LEU A O 1
ATOM 2863 N N . ILE A 1 368 ? 10.664 -5.723 -18.172 1 95.69 368 ILE A N 1
ATOM 2864 C CA . ILE A 1 368 ? 9.461 -5.961 -18.953 1 95.69 368 ILE A CA 1
ATOM 2865 C C . ILE A 1 368 ? 8.742 -7.199 -18.438 1 95.69 368 ILE A C 1
ATOM 2867 O O . ILE A 1 368 ? 9.352 -8.047 -17.766 1 95.69 368 ILE A O 1
ATOM 2871 N N . LEU A 1 369 ? 7.449 -7.305 -18.672 1 93.19 369 LEU A N 1
ATOM 2872 C CA . LEU A 1 369 ? 6.66 -8.492 -18.375 1 93.19 369 LEU A CA 1
ATOM 2873 C C . LEU A 1 369 ? 6.574 -9.414 -19.578 1 93.19 369 LEU A C 1
ATOM 2875 O O . LEU A 1 369 ? 6.535 -10.633 -19.438 1 93.19 369 LEU A O 1
ATOM 2879 N N . THR A 1 370 ? 6.367 -8.773 -20.703 1 88.44 370 THR A N 1
ATOM 2880 C CA . THR A 1 370 ? 6.324 -9.469 -21.984 1 88.44 370 THR A CA 1
ATOM 2881 C C . THR A 1 370 ? 7.234 -8.789 -23 1 88.44 370 THR A C 1
ATOM 2883 O O . THR A 1 370 ? 7.25 -7.559 -23.094 1 88.44 370 THR A O 1
ATOM 2886 N N . GLY A 1 371 ? 7.938 -9.594 -23.734 1 88.06 371 GLY A N 1
ATOM 2887 C CA . GLY A 1 371 ? 8.836 -9.047 -24.734 1 88.06 371 GLY A CA 1
ATOM 2888 C C . GLY A 1 371 ? 8.102 -8.453 -25.938 1 88.06 371 GLY A C 1
ATOM 2889 O O . GLY A 1 371 ? 6.973 -8.844 -26.234 1 88.06 371 GLY A O 1
ATOM 2890 N N . ALA A 1 372 ? 8.766 -7.566 -26.641 1 90.94 372 ALA A N 1
ATOM 2891 C CA . ALA A 1 372 ? 8.203 -6.867 -27.797 1 90.94 372 ALA A CA 1
ATOM 2892 C C . ALA A 1 372 ? 7.766 -7.855 -28.875 1 90.94 372 ALA A C 1
ATOM 2894 O O . ALA A 1 372 ? 6.684 -7.715 -29.453 1 90.94 372 ALA A O 1
ATOM 2895 N N . GLY A 1 373 ? 8.633 -8.828 -29.141 1 85.69 373 GLY A N 1
ATOM 2896 C CA . GLY A 1 373 ? 8.297 -9.812 -30.156 1 85.69 373 GLY A CA 1
ATOM 2897 C C . GLY A 1 373 ? 7.016 -10.57 -29.844 1 85.69 373 GLY A C 1
ATOM 2898 O O . GLY A 1 373 ? 6.152 -10.727 -30.719 1 85.69 373 GLY A O 1
ATOM 2899 N N . ALA A 1 374 ? 6.949 -11.047 -28.672 1 81.06 374 ALA A N 1
ATOM 2900 C CA . ALA A 1 374 ? 5.77 -11.789 -28.234 1 81.06 374 ALA A CA 1
ATOM 2901 C C . ALA A 1 374 ? 4.523 -10.914 -28.281 1 81.06 374 ALA A C 1
ATOM 2903 O O . ALA A 1 374 ? 3.445 -11.375 -28.656 1 81.06 374 ALA A O 1
ATOM 2904 N N . LEU A 1 375 ? 4.566 -9.703 -27.891 1 88 375 LEU A N 1
ATOM 2905 C CA . LEU A 1 375 ? 3.438 -8.781 -27.891 1 88 375 LEU A CA 1
ATOM 2906 C C . LEU A 1 375 ? 2.984 -8.477 -29.312 1 88 375 LEU A C 1
ATOM 2908 O O . LEU A 1 375 ? 1.784 -8.375 -29.578 1 88 375 LEU A O 1
ATOM 2912 N N . ASN A 1 376 ? 3.945 -8.219 -30.188 1 89.88 376 ASN A N 1
ATOM 2913 C CA . ASN A 1 376 ? 3.621 -7.961 -31.578 1 89.88 376 ASN A CA 1
ATOM 2914 C C . ASN A 1 376 ? 2.854 -9.125 -32.188 1 89.88 376 ASN A C 1
ATOM 2916 O O . ASN A 1 376 ? 1.923 -8.914 -32.969 1 89.88 376 ASN A O 1
ATOM 2920 N N . ARG A 1 377 ? 3.23 -10.273 -31.844 1 81.56 377 ARG A N 1
ATOM 2921 C CA . ARG A 1 377 ? 2.533 -11.461 -32.344 1 81.56 377 ARG A CA 1
ATOM 2922 C C . ARG A 1 377 ? 1.097 -11.492 -31.828 1 81.56 377 ARG A C 1
ATOM 2924 O O . ARG A 1 377 ? 0.171 -11.805 -32.562 1 81.56 377 ARG A O 1
ATOM 2931 N N . LEU A 1 378 ? 0.95 -11.242 -30.578 1 79.12 378 LEU A N 1
ATOM 2932 C CA . LEU A 1 378 ? -0.371 -11.234 -29.953 1 79.12 378 LEU A CA 1
ATOM 2933 C C . LEU A 1 378 ? 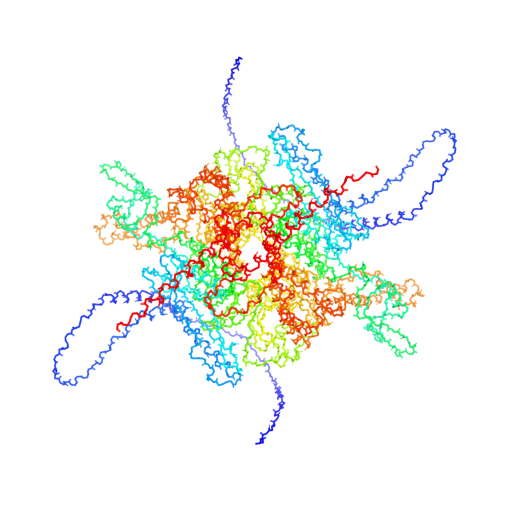-1.266 -10.18 -30.609 1 79.12 378 LEU A C 1
ATOM 2935 O O . LEU A 1 378 ? -2.467 -10.406 -30.781 1 79.12 378 LEU A O 1
ATOM 2939 N N . LEU A 1 379 ? -0.657 -9.055 -30.938 1 83.19 379 LEU A N 1
ATOM 2940 C CA . LEU A 1 379 ? -1.408 -7.949 -31.531 1 83.19 379 LEU A CA 1
ATOM 2941 C C . LEU A 1 379 ? -1.611 -8.164 -33.031 1 83.19 379 LEU A C 1
ATOM 2943 O O . LEU A 1 379 ? -2.451 -7.508 -33.625 1 83.19 379 LEU A O 1
ATOM 2947 N N . GLY A 1 380 ? -0.85 -9.039 -33.656 1 83.56 380 GLY A N 1
ATOM 2948 C CA . GLY A 1 380 ? -0.929 -9.328 -35.094 1 83.56 380 GLY A CA 1
ATOM 2949 C C . GLY A 1 380 ? -0.327 -8.234 -35.969 1 83.56 380 GLY A C 1
ATOM 2950 O O . GLY A 1 380 ? -0.617 -8.156 -37.156 1 83.56 380 GLY A O 1
ATOM 2951 N N . LYS A 1 381 ? 0.315 -7.352 -35.312 1 88.81 381 LYS A N 1
ATOM 2952 C CA . LYS A 1 381 ? 0.967 -6.25 -36 1 88.81 381 LYS A CA 1
ATOM 2953 C C . LYS A 1 381 ? 2.262 -5.844 -35.312 1 88.81 381 LYS A C 1
ATOM 2955 O O . LYS A 1 381 ? 2.422 -6.062 -34.125 1 88.81 381 LYS A O 1
ATOM 2960 N N . GLU A 1 382 ? 3.203 -5.375 -36.094 1 90.62 382 GLU A N 1
ATOM 2961 C CA . GLU A 1 382 ? 4.457 -4.887 -35.5 1 90.62 382 GLU A CA 1
ATOM 2962 C C . GLU A 1 382 ? 4.293 -3.49 -34.938 1 90.62 382 GLU A C 1
ATOM 2964 O O . GLU A 1 382 ? 4.496 -2.49 -35.625 1 90.62 382 GLU A O 1
ATOM 2969 N N . VAL A 1 383 ? 4.047 -3.404 -33.75 1 91.5 383 VAL A N 1
ATOM 2970 C CA . VAL A 1 383 ? 3.779 -2.15 -33.062 1 91.5 383 VAL A CA 1
ATOM 2971 C C . VAL A 1 383 ? 5.043 -1.68 -32.344 1 91.5 383 VAL A C 1
ATOM 2973 O O . VAL A 1 383 ? 5.395 -0.499 -32.406 1 91.5 383 VAL A O 1
ATOM 2976 N N . TYR A 1 384 ? 5.746 -2.633 -31.703 1 93.44 384 TYR A N 1
ATOM 2977 C CA . TYR A 1 384 ? 6.922 -2.291 -30.922 1 93.44 384 TYR A CA 1
ATOM 2978 C C . TYR A 1 384 ? 8.203 -2.705 -31.625 1 93.44 384 TYR A C 1
ATOM 2980 O O . TYR A 1 384 ? 8.297 -3.816 -32.156 1 93.44 384 TYR A O 1
ATOM 2988 N N . SER A 1 385 ? 9.18 -1.813 -31.609 1 91.75 385 SER A N 1
ATOM 2989 C CA . SER A 1 385 ? 10.445 -2.084 -32.281 1 91.75 385 SER A CA 1
ATOM 2990 C C . SER A 1 385 ? 11.43 -2.791 -31.359 1 91.75 385 SER A C 1
ATOM 2992 O O . SER A 1 385 ? 12.266 -3.578 -31.812 1 91.75 385 SER A O 1
ATOM 2994 N N . ASP A 1 386 ? 11.398 -2.439 -30.078 1 91.88 386 ASP A N 1
ATOM 2995 C CA . ASP A 1 386 ? 12.32 -3.061 -29.125 1 91.88 386 ASP A CA 1
ATOM 2996 C C . ASP A 1 386 ? 11.742 -3.055 -27.719 1 91.88 386 ASP A C 1
ATOM 2998 O O . ASP A 1 386 ? 10.719 -2.408 -27.453 1 91.88 386 ASP A O 1
ATOM 3002 N N . ASN A 1 387 ? 12.461 -3.771 -26.844 1 94.31 387 ASN A N 1
ATOM 3003 C CA . ASN A 1 387 ? 12.016 -3.92 -25.469 1 94.31 387 ASN A CA 1
ATOM 3004 C C . ASN A 1 387 ? 12.117 -2.607 -24.703 1 94.31 387 ASN A C 1
ATOM 3006 O O . ASN A 1 387 ? 11.461 -2.428 -23.672 1 94.31 387 ASN A O 1
ATOM 3010 N N . GLY A 1 388 ? 12.93 -1.683 -25.109 1 94.25 388 GLY A N 1
ATOM 3011 C CA . GLY A 1 388 ? 13.086 -0.385 -24.469 1 94.25 388 GLY A CA 1
ATOM 3012 C C . GLY A 1 388 ? 11.812 0.438 -24.469 1 94.25 388 GLY A C 1
ATOM 3013 O O . GLY A 1 388 ? 11.57 1.214 -23.547 1 94.25 388 GLY A O 1
ATOM 3014 N N . GLN A 1 389 ? 10.992 0.246 -25.453 1 94.12 389 GLN A N 1
ATOM 3015 C CA . GLN A 1 389 ? 9.734 0.97 -25.562 1 94.12 389 GLN A CA 1
ATOM 3016 C C . GLN A 1 389 ? 8.734 0.497 -24.516 1 94.12 389 GLN A C 1
ATOM 3018 O O . GLN A 1 389 ? 7.777 1.206 -24.188 1 94.12 389 GLN A O 1
ATOM 3023 N N . LEU A 1 390 ? 9.031 -0.671 -24 1 95.38 390 LEU A N 1
ATOM 3024 C CA . LEU A 1 390 ? 8.094 -1.291 -23.062 1 95.38 390 LEU A CA 1
ATOM 3025 C C . LEU A 1 390 ? 8.539 -1.071 -21.625 1 95.38 390 LEU A C 1
ATOM 3027 O O . LEU A 1 390 ? 7.703 -0.969 -20.719 1 95.38 390 LEU A O 1
ATOM 3031 N N . GLY A 1 391 ? 9.812 -1.044 -21.438 1 97 391 GLY A N 1
ATOM 3032 C CA . GLY A 1 391 ? 10.273 -1.032 -20.047 1 97 391 GLY A CA 1
ATOM 3033 C C . GLY A 1 391 ? 11.625 -0.357 -19.875 1 97 391 GLY A C 1
ATOM 3034 O O . GLY A 1 391 ? 12.32 -0.587 -18.891 1 97 391 GLY A O 1
ATOM 3035 N N . GLY A 1 392 ? 12.016 0.433 -20.781 1 96.5 392 GLY A N 1
ATOM 3036 C CA . GLY A 1 392 ? 13.266 1.181 -20.688 1 96.5 392 GLY A CA 1
ATOM 3037 C C . GLY A 1 392 ? 13.164 2.404 -19.812 1 96.5 392 GLY A C 1
ATOM 3038 O O . GLY A 1 392 ? 12.195 2.551 -19.047 1 96.5 392 GLY A O 1
ATOM 3039 N N . LYS A 1 393 ? 14.148 3.232 -19.844 1 95.12 393 LYS A N 1
ATOM 3040 C CA . LYS A 1 393 ? 14.266 4.395 -18.969 1 95.12 393 LYS A CA 1
ATOM 3041 C C . LYS A 1 393 ? 13.133 5.387 -19.219 1 95.12 393 LYS A C 1
ATOM 3043 O O . LYS A 1 393 ? 12.711 6.094 -18.312 1 95.12 393 LYS A O 1
ATOM 3048 N N . ARG A 1 394 ? 12.594 5.422 -20.422 1 94.94 394 ARG A N 1
ATOM 3049 C CA . ARG A 1 394 ? 11.547 6.383 -20.766 1 94.94 394 ARG A CA 1
ATOM 3050 C C . ARG A 1 394 ? 10.203 5.969 -20.172 1 94.94 394 ARG A C 1
ATOM 3052 O O . ARG A 1 394 ? 9.266 6.766 -20.125 1 94.94 394 ARG A O 1
ATOM 3059 N N . ILE A 1 395 ? 10.125 4.746 -19.703 1 96.5 395 ILE A N 1
ATOM 3060 C CA . ILE A 1 395 ? 8.906 4.234 -19.094 1 96.5 395 ILE A CA 1
ATOM 3061 C C . ILE A 1 395 ? 9.086 4.121 -17.578 1 96.5 395 ILE A C 1
ATOM 3063 O O . ILE A 1 395 ? 8.305 4.688 -16.812 1 96.5 395 ILE A O 1
ATOM 3067 N N . MET A 1 396 ? 10.148 3.516 -17.141 1 97.75 396 MET A N 1
ATOM 3068 C CA . MET A 1 396 ? 10.312 3.109 -15.742 1 97.75 396 MET A CA 1
ATOM 3069 C C . MET A 1 396 ? 10.719 4.297 -14.875 1 97.75 396 MET A C 1
ATOM 3071 O O . MET A 1 396 ? 10.359 4.363 -13.703 1 97.75 396 MET A O 1
ATOM 3075 N N . VAL A 1 397 ? 11.469 5.277 -15.398 1 97.31 397 VAL A N 1
ATOM 3076 C CA . VAL A 1 397 ? 11.906 6.441 -14.633 1 97.31 397 VAL A CA 1
ATOM 3077 C C . VAL A 1 397 ? 10.719 7.359 -14.359 1 97.31 397 VAL A C 1
ATOM 3079 O O . VAL A 1 397 ? 10.438 7.699 -13.211 1 97.31 397 VAL A O 1
ATOM 3082 N N . PRO A 1 398 ? 9.938 7.66 -15.367 1 96.75 398 PRO A N 1
ATOM 3083 C CA . PRO A 1 398 ? 8.852 8.617 -15.125 1 96.75 398 PRO A CA 1
ATOM 3084 C C . PRO A 1 398 ? 7.664 7.984 -14.391 1 96.75 398 PRO A C 1
ATOM 3086 O O . PRO A 1 398 ? 6.711 8.688 -14.039 1 96.75 398 PRO A O 1
ATOM 3089 N N . ASN A 1 399 ? 7.617 6.707 -14.242 1 96.5 399 ASN A N 1
ATOM 3090 C CA . ASN A 1 399 ? 6.504 6.125 -13.5 1 96.5 399 ASN A CA 1
ATOM 3091 C C . ASN A 1 399 ? 6.926 5.711 -12.094 1 96.5 399 ASN A C 1
ATOM 3093 O O . ASN A 1 399 ? 6.129 5.145 -11.344 1 96.5 399 ASN A O 1
ATOM 3097 N N . GLY A 1 400 ? 8.164 5.922 -11.742 1 97.38 400 GLY A N 1
ATOM 3098 C CA . GLY A 1 400 ? 8.609 5.793 -10.367 1 97.38 400 GLY A CA 1
ATOM 3099 C C . GLY A 1 400 ? 9.039 4.383 -10.008 1 97.38 400 GLY A C 1
ATOM 3100 O O . GLY A 1 400 ? 9.203 4.062 -8.828 1 97.38 400 GLY A O 1
ATOM 3101 N N . VAL A 1 401 ? 9.219 3.432 -10.992 1 98.06 401 VAL A N 1
ATOM 3102 C CA . VAL A 1 401 ? 9.742 2.1 -10.711 1 98.06 401 VAL A CA 1
ATOM 3103 C C . VAL A 1 401 ? 11.258 2.172 -10.523 1 98.06 401 VAL A C 1
ATOM 3105 O O . VAL A 1 401 ? 11.797 1.59 -9.578 1 98.06 401 VAL A O 1
ATOM 3108 N N . THR A 1 402 ? 11.898 2.906 -11.422 1 98.38 402 THR A N 1
ATOM 3109 C CA . THR A 1 402 ? 13.352 3.07 -11.344 1 98.38 402 THR A CA 1
ATOM 3110 C C . THR A 1 402 ? 13.711 4.25 -10.453 1 98.38 402 THR A C 1
ATOM 3112 O O . THR A 1 402 ? 13.258 5.371 -10.672 1 98.38 402 THR A O 1
ATOM 3115 N N . HIS A 1 403 ? 14.531 4.039 -9.5 1 98.5 403 HIS A N 1
ATOM 3116 C CA . HIS A 1 403 ? 14.977 5.078 -8.578 1 98.5 403 HIS A CA 1
ATOM 3117 C C . HIS A 1 403 ? 16.141 5.875 -9.164 1 98.5 403 HIS A C 1
ATOM 3119 O O . HIS A 1 403 ? 16.203 7.098 -9 1 98.5 403 HIS A O 1
ATOM 3125 N N . TRP A 1 404 ? 17.109 5.156 -9.758 1 98.56 404 TRP A N 1
ATOM 3126 C CA . TRP A 1 404 ? 18.281 5.766 -10.383 1 98.56 404 TRP A CA 1
ATOM 3127 C C . TRP A 1 404 ? 18.531 5.16 -11.758 1 98.56 404 TRP A C 1
ATOM 3129 O O . TRP A 1 404 ? 18.562 3.936 -11.906 1 98.56 404 TRP A O 1
ATOM 3139 N N . CYS A 1 405 ? 18.672 6.004 -12.727 1 97.88 405 CYS A N 1
ATOM 3140 C CA . CYS A 1 405 ? 19.078 5.578 -14.062 1 97.88 405 CYS A CA 1
ATOM 3141 C C . CYS A 1 405 ? 20.547 5.898 -14.312 1 97.88 405 CYS A C 1
ATOM 3143 O O . CYS A 1 405 ? 20.969 7.047 -14.18 1 97.88 405 CYS A O 1
ATOM 3145 N N . THR A 1 406 ? 21.328 4.863 -14.625 1 97.88 406 THR A N 1
ATOM 3146 C CA . THR A 1 406 ? 22.75 5.047 -14.805 1 97.88 406 THR A CA 1
ATOM 3147 C C . THR A 1 406 ? 23.172 4.746 -16.234 1 97.88 406 THR A C 1
ATOM 3149 O O . THR A 1 406 ? 22.484 4 -16.938 1 97.88 406 THR A O 1
ATOM 3152 N N . LYS A 1 407 ? 24.312 5.281 -16.609 1 96.12 407 LYS A N 1
ATOM 3153 C CA . LYS A 1 407 ? 24.766 5.18 -18 1 96.12 407 LYS A CA 1
ATOM 3154 C C . LYS A 1 407 ? 25.344 3.793 -18.281 1 96.12 407 LYS A C 1
ATOM 3156 O O . LYS A 1 407 ? 25.25 3.303 -19.406 1 96.12 407 LYS A O 1
ATOM 3161 N N . ASN A 1 408 ? 26.047 3.225 -17.391 1 95.75 408 ASN A N 1
ATOM 3162 C CA . ASN A 1 408 ? 26.703 1.935 -17.547 1 95.75 408 ASN A CA 1
ATOM 3163 C C . ASN A 1 408 ? 26.828 1.204 -16.203 1 95.75 408 ASN A C 1
ATOM 3165 O O . ASN A 1 408 ? 26.359 1.703 -15.18 1 95.75 408 ASN A O 1
ATOM 3169 N N . ASN A 1 409 ? 27.375 0.028 -16.25 1 96.62 409 ASN A N 1
ATOM 3170 C CA . ASN A 1 409 ? 27.453 -0.814 -15.07 1 96.62 409 ASN A CA 1
ATOM 3171 C C . ASN A 1 409 ? 28.422 -0.239 -14.031 1 96.62 409 ASN A C 1
ATOM 3173 O O . ASN A 1 409 ? 28.234 -0.428 -12.828 1 96.62 409 ASN A O 1
ATOM 3177 N N . TYR A 1 410 ? 29.438 0.47 -14.422 1 97.12 410 TYR A N 1
ATOM 3178 C CA . TYR A 1 410 ? 30.344 1.134 -13.492 1 97.12 410 TYR A CA 1
ATOM 3179 C C . TYR A 1 410 ? 29.609 2.158 -12.648 1 97.12 410 TYR A C 1
ATOM 3181 O O . TYR A 1 410 ? 29.734 2.172 -11.422 1 97.12 410 TYR A O 1
ATOM 3189 N N . SER A 1 411 ? 28.812 2.98 -13.328 1 97.94 411 SER A N 1
ATOM 3190 C CA . SER A 1 411 ? 28.016 3.986 -12.625 1 97.94 411 SER A CA 1
ATOM 3191 C C . SER A 1 411 ? 26.969 3.336 -11.727 1 97.94 411 SER A C 1
ATOM 3193 O O . SER A 1 411 ? 26.625 3.887 -10.68 1 97.94 411 SER A O 1
ATOM 3195 N N . SER A 1 412 ? 26.453 2.205 -12.18 1 98.25 412 SER A N 1
ATOM 3196 C CA . SER A 1 412 ? 25.516 1.473 -11.336 1 98.25 412 SER A CA 1
ATOM 3197 C C . SER A 1 412 ? 26.188 1 -10.047 1 98.25 412 SER A C 1
ATOM 3199 O O . SER A 1 412 ? 25.578 1.053 -8.969 1 98.25 412 SER A O 1
ATOM 3201 N N . ALA A 1 413 ? 27.406 0.524 -10.156 1 98.5 413 ALA A N 1
ATOM 3202 C CA . ALA A 1 413 ? 28.172 0.113 -8.977 1 98.5 413 ALA A CA 1
ATOM 3203 C C . ALA A 1 413 ? 28.422 1.294 -8.047 1 98.5 413 ALA A C 1
ATOM 3205 O O . ALA A 1 413 ? 28.359 1.148 -6.82 1 98.5 413 ALA A O 1
ATOM 3206 N N . GLU A 1 414 ? 28.688 2.428 -8.625 1 98.12 414 GLU A N 1
ATOM 3207 C CA . GLU A 1 414 ? 28.891 3.637 -7.832 1 98.12 414 GLU A CA 1
ATOM 3208 C C . GLU A 1 414 ? 27.625 3.988 -7.051 1 98.12 414 GLU A C 1
ATOM 3210 O O . GLU A 1 414 ? 27.688 4.293 -5.855 1 98.12 414 GLU A O 1
ATOM 3215 N N . ALA A 1 415 ? 26.5 3.947 -7.758 1 98.38 415 ALA A N 1
ATOM 3216 C CA . ALA A 1 415 ? 25.219 4.273 -7.125 1 98.38 415 ALA A CA 1
ATOM 3217 C C . ALA A 1 415 ? 24.891 3.287 -6.008 1 98.38 415 ALA A C 1
ATOM 3219 O O . ALA A 1 415 ? 24.391 3.68 -4.957 1 98.38 415 ALA A O 1
ATOM 3220 N N . LEU A 1 416 ? 25.156 2.029 -6.27 1 98.62 416 LEU A N 1
ATOM 3221 C CA . LEU A 1 416 ? 24.906 0.987 -5.281 1 98.62 416 LEU A CA 1
ATOM 3222 C C . LEU A 1 416 ? 25.719 1.239 -4.012 1 98.62 416 LEU A C 1
ATOM 3224 O O . LEU A 1 416 ? 25.172 1.224 -2.908 1 98.62 416 LEU A O 1
ATOM 3228 N N . LEU A 1 417 ? 27.016 1.484 -4.152 1 98.44 417 LEU A N 1
ATOM 3229 C CA . LEU A 1 417 ? 27.906 1.69 -3.01 1 98.44 417 LEU A CA 1
ATOM 3230 C C . LEU A 1 417 ? 27.531 2.969 -2.264 1 98.44 417 LEU A C 1
ATOM 3232 O O . LEU A 1 417 ? 27.641 3.027 -1.036 1 98.44 417 LEU A O 1
ATOM 3236 N N . CYS A 1 418 ? 27.094 3.945 -3.006 1 97.5 418 CYS A N 1
ATOM 3237 C CA . CYS A 1 418 ? 26.641 5.188 -2.385 1 97.5 418 CYS A CA 1
ATOM 3238 C C . CYS A 1 418 ? 25.422 4.945 -1.511 1 97.5 418 CYS A C 1
ATOM 3240 O O . CYS A 1 418 ? 25.359 5.414 -0.373 1 97.5 418 CYS A O 1
ATOM 3242 N N . TRP A 1 419 ? 24.438 4.234 -2.035 1 98.31 419 TRP A N 1
ATOM 3243 C CA . TRP A 1 419 ? 23.234 3.941 -1.283 1 98.31 419 TRP A CA 1
ATOM 3244 C C . TRP A 1 419 ? 23.547 3.131 -0.031 1 98.31 419 TRP A C 1
ATOM 3246 O O . TRP A 1 419 ? 22.953 3.359 1.03 1 98.31 419 TRP A O 1
ATOM 3256 N N . LEU A 1 420 ? 24.453 2.197 -0.127 1 98.25 420 LEU A N 1
ATOM 3257 C CA . LEU A 1 420 ? 24.828 1.336 0.993 1 98.25 420 LEU A CA 1
ATOM 3258 C C . LEU A 1 420 ? 25.391 2.156 2.145 1 98.25 420 LEU A C 1
ATOM 3260 O O . LEU A 1 420 ? 25.297 1.753 3.307 1 98.25 420 LEU A O 1
ATOM 3264 N N . ASN A 1 421 ? 25.969 3.32 1.821 1 96.56 421 ASN A N 1
ATOM 3265 C CA . ASN A 1 421 ? 26.469 4.191 2.877 1 96.56 421 ASN A CA 1
ATOM 3266 C C . ASN A 1 421 ? 25.344 4.691 3.777 1 96.56 421 ASN A C 1
ATOM 3268 O O . ASN A 1 421 ? 25.531 4.848 4.984 1 96.56 421 ASN A O 1
ATOM 3272 N N . TYR A 1 422 ? 24.219 4.922 3.219 1 97.69 422 TYR A N 1
ATOM 3273 C CA . TYR A 1 422 ? 23.141 5.562 3.965 1 97.69 422 TYR A CA 1
ATOM 3274 C C . TYR A 1 422 ? 22.438 4.566 4.887 1 97.69 422 TYR A C 1
ATOM 3276 O O . TYR A 1 422 ? 21.938 4.941 5.945 1 97.69 422 TYR A O 1
ATOM 3284 N N . VAL A 1 423 ? 22.422 3.287 4.508 1 97.44 423 VAL A N 1
ATOM 3285 C CA . VAL A 1 423 ? 21.672 2.314 5.297 1 97.44 423 VAL A CA 1
ATOM 3286 C C . VAL A 1 423 ? 22.578 1.716 6.375 1 97.44 423 VAL A C 1
ATOM 3288 O O . VAL A 1 423 ? 23.797 1.597 6.184 1 97.44 423 VAL A O 1
ATOM 3291 N N . PRO A 1 424 ? 22.016 1.337 7.488 1 96.88 424 PRO A N 1
ATOM 3292 C CA . PRO A 1 424 ? 22.828 0.731 8.547 1 96.88 424 PRO A CA 1
ATOM 3293 C C . PRO A 1 424 ? 23.484 -0.579 8.109 1 96.88 424 PRO A C 1
ATOM 3295 O O . PRO A 1 424 ? 22.906 -1.322 7.309 1 96.88 424 PRO A O 1
ATOM 3298 N N . PRO A 1 425 ? 24.688 -0.842 8.648 1 96.75 425 PRO A N 1
ATOM 3299 C CA . PRO A 1 425 ? 25.344 -2.105 8.297 1 96.75 425 PRO A CA 1
ATOM 3300 C C . PRO A 1 425 ? 24.531 -3.326 8.727 1 96.75 425 PRO A C 1
ATOM 3302 O O . PRO A 1 425 ? 24.5 -4.332 8.008 1 96.75 425 PRO A O 1
ATOM 3305 N N . THR A 1 426 ? 23.938 -3.232 9.859 1 96.5 426 THR A N 1
ATOM 3306 C CA . THR A 1 426 ? 23 -4.23 10.359 1 96.5 426 THR A CA 1
ATOM 3307 C C . THR A 1 426 ? 21.734 -3.566 10.859 1 96.5 426 THR A C 1
ATOM 3309 O O . THR A 1 426 ? 21.781 -2.514 11.5 1 96.5 426 THR A O 1
ATOM 3312 N N . VAL A 1 427 ? 20.625 -4.18 10.508 1 95.19 427 VAL A N 1
ATOM 3313 C CA . VAL A 1 427 ? 19.359 -3.533 10.836 1 95.19 427 VAL A CA 1
ATOM 3314 C C . VAL A 1 427 ? 18.781 -4.152 12.102 1 95.19 427 VAL A C 1
ATOM 3316 O O . VAL A 1 427 ? 19.016 -5.328 12.398 1 95.19 427 VAL A O 1
ATOM 3319 N N . ASP A 1 428 ? 18.141 -3.283 12.875 1 91.19 428 ASP A N 1
ATOM 3320 C CA . ASP A 1 428 ? 17.328 -3.678 14.023 1 91.19 428 ASP A CA 1
ATOM 3321 C C . ASP A 1 428 ? 15.859 -3.338 13.797 1 91.19 428 ASP A C 1
ATOM 3323 O O . ASP A 1 428 ? 15.531 -2.27 13.273 1 91.19 428 ASP A O 1
ATOM 3327 N N . PRO A 1 429 ? 15.031 -4.293 14.148 1 85.62 429 PRO A N 1
ATOM 3328 C CA . PRO A 1 429 ? 13.617 -4.047 13.852 1 85.62 429 PRO A CA 1
ATOM 3329 C C . PRO A 1 429 ? 13.039 -2.883 14.656 1 85.62 429 PRO A C 1
ATOM 3331 O O . PRO A 1 429 ? 12.078 -2.244 14.219 1 85.62 429 PRO A O 1
ATOM 3334 N N . LEU A 1 430 ? 13.602 -2.572 15.812 1 90.62 430 LEU A N 1
ATOM 3335 C CA . LEU A 1 430 ? 13.016 -1.532 16.656 1 90.62 430 LEU A CA 1
ATOM 3336 C C . LEU A 1 430 ? 13.961 -0.34 16.766 1 90.62 430 LEU A C 1
ATOM 3338 O O . LEU A 1 430 ? 13.531 0.81 16.656 1 90.62 430 LEU A O 1
ATOM 3342 N N . ARG A 1 431 ? 15.203 -0.63 16.859 1 92.88 431 ARG A N 1
ATOM 3343 C CA . ARG A 1 431 ? 16.156 0.431 17.141 1 92.88 431 ARG A CA 1
ATOM 3344 C C . ARG A 1 431 ? 16.625 1.114 15.859 1 92.88 431 ARG A C 1
ATOM 3346 O O . ARG A 1 431 ? 16.953 0.445 14.875 1 92.88 431 ARG A O 1
ATOM 3353 N N . CYS A 1 432 ? 16.531 2.41 15.82 1 95.06 432 CYS A N 1
ATOM 3354 C CA . CYS A 1 432 ? 17.109 3.213 14.75 1 95.06 432 CYS A CA 1
ATOM 3355 C C . CYS A 1 432 ? 18.547 3.607 15.07 1 95.06 432 CYS A C 1
ATOM 3357 O O . CYS A 1 432 ? 18.781 4.434 15.945 1 95.06 432 CYS A O 1
ATOM 3359 N N . CYS A 1 433 ? 19.469 3.008 14.352 1 93.5 433 CYS A N 1
ATOM 3360 C CA . CYS A 1 433 ? 20.875 3.223 14.648 1 93.5 433 CYS A CA 1
ATOM 3361 C C . CYS A 1 433 ? 21.672 3.512 13.375 1 93.5 433 CYS A C 1
ATOM 3363 O O . CYS A 1 433 ? 22.547 2.74 13 1 93.5 433 CYS A O 1
ATOM 3365 N N . PRO A 1 434 ? 21.438 4.668 12.82 1 96.06 434 PRO A N 1
ATOM 3366 C CA . PRO A 1 434 ? 22.234 5.008 11.641 1 96.06 434 PRO A CA 1
ATOM 3367 C C . PRO A 1 434 ? 23.719 5.105 11.945 1 96.06 434 PRO A C 1
ATOM 3369 O O . PRO A 1 434 ? 24.109 5.566 13.016 1 96.06 434 PRO A O 1
ATOM 3372 N N . ARG A 1 435 ? 24.547 4.699 11.023 1 94.75 435 ARG A N 1
ATOM 3373 C CA . ARG A 1 435 ? 26 4.828 11.148 1 94.75 435 ARG A CA 1
ATOM 3374 C C . ARG A 1 435 ? 26.453 6.23 10.773 1 94.75 435 ARG A C 1
ATOM 3376 O O . ARG A 1 435 ? 26.141 6.723 9.688 1 94.75 435 ARG A O 1
ATOM 3383 N N . VAL A 1 436 ? 27.172 6.863 11.688 1 96.06 436 VAL A N 1
ATOM 3384 C CA . VAL A 1 436 ? 27.734 8.172 11.367 1 96.06 436 VAL A CA 1
ATOM 3385 C C . VAL A 1 436 ? 28.812 8.031 10.305 1 96.06 436 VAL A C 1
ATOM 3387 O O . VAL A 1 436 ? 29.734 7.227 10.461 1 96.06 436 VAL A O 1
ATOM 3390 N N . LEU A 1 437 ? 28.781 8.758 9.242 1 96.44 437 LEU A N 1
ATOM 3391 C CA . LEU A 1 437 ? 29.672 8.625 8.102 1 96.44 437 LEU A CA 1
ATOM 3392 C C . LEU A 1 437 ? 30.766 9.695 8.141 1 96.44 437 LEU A C 1
ATOM 3394 O O . LEU A 1 437 ? 30.5 10.844 8.492 1 96.44 437 LEU A O 1
ATOM 3398 N N . ALA A 1 438 ? 31.984 9.266 7.863 1 94.19 438 ALA A N 1
ATOM 3399 C CA . ALA A 1 438 ? 33.062 10.203 7.598 1 94.19 438 ALA A CA 1
ATOM 3400 C C . ALA A 1 438 ? 33.031 10.695 6.152 1 94.19 438 ALA A C 1
ATOM 3402 O O . ALA A 1 438 ? 33.25 9.922 5.219 1 94.19 438 ALA A O 1
ATOM 3403 N N . LEU A 1 439 ? 32.781 11.969 5.992 1 92.19 439 LEU A N 1
ATOM 3404 C CA . LEU A 1 439 ? 32.656 12.523 4.648 1 92.19 439 LEU A CA 1
ATOM 3405 C C . LEU A 1 439 ? 34 13.039 4.129 1 92.19 439 LEU A C 1
ATOM 3407 O O . LEU A 1 439 ? 34.875 13.406 4.914 1 92.19 439 LEU A O 1
ATOM 3411 N N . PRO A 1 440 ? 34.125 13.039 2.846 1 87.75 440 PRO A N 1
ATOM 3412 C CA . PRO A 1 440 ? 35.375 13.523 2.264 1 87.75 440 PRO A CA 1
ATOM 3413 C C . PRO A 1 440 ? 35.656 14.992 2.572 1 87.75 440 PRO A C 1
ATOM 3415 O O . PRO A 1 440 ? 36.812 15.398 2.67 1 87.75 440 PRO A O 1
ATOM 3418 N N . ASN A 1 441 ? 34.594 15.742 2.621 1 84.38 441 ASN A N 1
ATOM 3419 C CA . ASN A 1 441 ? 34.719 17.156 2.961 1 84.38 441 ASN A CA 1
ATOM 3420 C C . ASN A 1 441 ? 34.125 17.469 4.328 1 84.38 441 ASN A C 1
ATOM 3422 O O . ASN A 1 441 ? 32.969 17.172 4.578 1 84.38 441 ASN A O 1
ATOM 3426 N N . TYR A 1 442 ? 34.969 17.938 5.109 1 83.94 442 TYR A N 1
ATOM 3427 C CA . TYR A 1 442 ? 34.531 18.266 6.457 1 83.94 442 TYR A CA 1
ATOM 3428 C C . TYR A 1 442 ? 33.5 19.406 6.426 1 83.94 442 TYR A C 1
ATOM 3430 O O . TYR A 1 442 ? 33.688 20.359 5.668 1 83.94 442 TYR A O 1
ATOM 3438 N N . ASP A 1 443 ? 32.469 19.344 7.117 1 92.81 443 ASP A N 1
ATOM 3439 C CA . ASP A 1 443 ? 31.438 20.359 7.293 1 92.81 443 ASP A CA 1
ATOM 3440 C C . ASP A 1 443 ? 31.016 20.469 8.758 1 92.81 443 ASP A C 1
ATOM 3442 O O . ASP A 1 443 ? 30.359 19.578 9.289 1 92.81 443 ASP A O 1
ATOM 3446 N N . PRO A 1 444 ? 31.328 21.547 9.391 1 95.31 444 PRO A N 1
ATOM 3447 C CA . PRO A 1 444 ? 31.031 21.672 10.82 1 95.31 444 PRO A CA 1
ATOM 3448 C C . PRO A 1 444 ? 29.531 21.703 11.109 1 95.31 444 PRO A C 1
ATOM 3450 O O . PRO A 1 444 ? 28.766 22.312 10.359 1 95.31 444 PRO A O 1
ATOM 3453 N N . VAL A 1 445 ? 29.156 21.078 12.203 1 96.75 445 VAL A N 1
ATOM 3454 C CA . VAL A 1 445 ? 27.766 21.062 12.617 1 96.75 445 VAL A CA 1
ATOM 3455 C C . VAL A 1 445 ? 27.328 22.469 13.031 1 96.75 445 VAL A C 1
ATOM 3457 O O . VAL A 1 445 ? 26.234 22.906 12.711 1 96.75 445 VAL A O 1
ATOM 3460 N N . ASP A 1 446 ? 28.266 23.125 13.758 1 97.25 446 ASP A N 1
ATOM 3461 C CA . ASP A 1 446 ? 27.969 24.453 14.266 1 97.25 446 ASP A CA 1
ATOM 3462 C C . ASP A 1 446 ? 28.312 25.531 13.234 1 97.25 446 ASP A C 1
ATOM 3464 O O . ASP A 1 446 ? 29.375 26.156 13.312 1 97.25 446 ASP A O 1
ATOM 3468 N N . ARG A 1 447 ? 27.531 25.766 12.297 1 97 447 ARG A N 1
ATOM 3469 C CA . ARG A 1 447 ? 27.625 26.844 11.32 1 97 447 ARG A CA 1
ATOM 3470 C C . ARG A 1 447 ? 26.234 27.359 10.938 1 97 447 ARG A C 1
ATOM 3472 O O . ARG A 1 447 ? 25.234 26.656 11.141 1 97 447 ARG A O 1
ATOM 3479 N N . ASP A 1 448 ? 26.219 28.516 10.305 1 97.88 448 ASP A N 1
ATOM 3480 C CA . ASP A 1 448 ? 24.969 29.094 9.828 1 97.88 448 ASP A CA 1
ATOM 3481 C C . ASP A 1 448 ? 24.516 28.438 8.523 1 97.88 448 ASP A C 1
ATOM 3483 O O . ASP A 1 448 ? 25.344 27.984 7.734 1 97.88 448 ASP A O 1
ATOM 3487 N N . VAL A 1 449 ? 23.281 28.266 8.383 1 98.5 449 VAL A N 1
ATOM 3488 C CA . VAL A 1 449 ? 22.703 28.047 7.059 1 98.5 449 VAL A CA 1
ATOM 3489 C C . VAL A 1 449 ? 22.531 29.375 6.332 1 98.5 449 VAL A C 1
ATOM 3491 O O . VAL A 1 449 ? 21.828 30.266 6.816 1 98.5 449 VAL A O 1
ATOM 3494 N N . THR A 1 450 ? 23.141 29.5 5.195 1 97.69 450 THR A N 1
ATOM 3495 C CA . THR A 1 450 ? 23.203 30.844 4.629 1 97.69 450 THR A CA 1
ATOM 3496 C C . THR A 1 450 ? 22.359 30.938 3.369 1 97.69 450 THR A C 1
ATOM 3498 O O . THR A 1 450 ? 22.047 32.031 2.902 1 97.69 450 THR A O 1
ATOM 3501 N N . PHE A 1 451 ? 21.969 29.812 2.77 1 97.19 451 PHE A N 1
ATOM 3502 C CA . PHE A 1 451 ? 20.984 29.906 1.707 1 97.19 451 PHE A CA 1
ATOM 3503 C C . PHE A 1 451 ? 19.641 30.359 2.262 1 97.19 451 PHE A C 1
ATOM 3505 O O . PHE A 1 451 ? 19.141 29.797 3.238 1 97.19 451 PHE A O 1
ATOM 3512 N N . MET A 1 452 ? 19 31.359 1.645 1 95.25 452 MET A N 1
ATOM 3513 C CA . MET A 1 452 ? 17.734 31.891 2.113 1 95.25 452 MET A CA 1
ATOM 3514 C C . MET A 1 452 ? 16.781 32.156 0.943 1 95.25 452 MET A C 1
ATOM 3516 O O . MET A 1 452 ? 17.078 32.969 0.072 1 95.25 452 MET A O 1
ATOM 3520 N N . PRO A 1 453 ? 15.648 31.359 0.957 1 93.81 453 PRO A N 1
ATOM 3521 C CA . PRO A 1 453 ? 14.664 31.672 -0.079 1 93.81 453 PRO A CA 1
ATOM 3522 C C . PRO A 1 453 ? 14.031 33.062 0.112 1 93.81 453 PRO A C 1
ATOM 3524 O O . PRO A 1 453 ? 13.898 33.531 1.245 1 93.81 453 PRO A O 1
ATOM 3527 N N . LYS A 1 454 ? 13.656 33.625 -0.995 1 87.81 454 LYS A N 1
ATOM 3528 C CA . LYS A 1 454 ? 12.961 34.906 -0.938 1 87.81 454 LYS A CA 1
ATOM 3529 C C . LYS A 1 454 ? 11.445 34.719 -0.895 1 87.81 454 LYS A C 1
ATOM 3531 O O . LYS A 1 454 ? 10.914 33.812 -1.554 1 87.81 454 LYS A O 1
ATOM 3536 N N . GLY A 1 455 ? 10.852 35.5 -0.083 1 84.19 455 GLY A N 1
ATOM 3537 C CA . GLY A 1 455 ? 9.406 35.406 0.064 1 84.19 455 GLY A CA 1
ATOM 3538 C C . GLY A 1 455 ? 8.664 35.625 -1.237 1 84.19 455 GLY A C 1
ATOM 3539 O O . GLY A 1 455 ? 9 36.5 -2.016 1 84.19 455 GLY A O 1
ATOM 3540 N N . GLY A 1 456 ? 7.727 34.688 -1.512 1 83.19 456 GLY A N 1
ATOM 3541 C CA . GLY A 1 456 ? 6.832 34.875 -2.645 1 83.19 456 GLY A CA 1
ATOM 3542 C C . GLY A 1 456 ? 7.438 34.406 -3.959 1 83.19 456 GLY A C 1
ATOM 3543 O O . GLY A 1 456 ? 6.773 34.438 -4.996 1 83.19 456 GLY A O 1
ATOM 3544 N N . GLU A 1 457 ? 8.719 34.031 -3.918 1 90.44 457 GLU A N 1
ATOM 3545 C CA . GLU A 1 457 ? 9.367 33.594 -5.156 1 90.44 457 GLU A CA 1
ATOM 3546 C C . GLU A 1 457 ? 9.594 32.094 -5.156 1 90.44 457 GLU A C 1
ATOM 3548 O O . GLU A 1 457 ? 9.938 31.5 -4.125 1 90.44 457 GLU A O 1
ATOM 3553 N N . ALA A 1 458 ? 9.383 31.578 -6.336 1 94.62 458 ALA A N 1
ATOM 3554 C CA . ALA A 1 458 ? 9.688 30.156 -6.508 1 94.62 458 ALA A CA 1
ATOM 3555 C C . ALA A 1 458 ? 11.188 29.906 -6.5 1 94.62 458 ALA A C 1
ATOM 3557 O O . ALA A 1 458 ? 11.969 30.766 -6.93 1 94.62 458 ALA A O 1
ATOM 3558 N N . TYR A 1 459 ? 11.68 28.828 -6.004 1 96.12 459 TYR A N 1
ATOM 3559 C CA . TYR A 1 459 ? 13.086 28.453 -5.953 1 96.12 459 TYR A CA 1
ATOM 3560 C C . TYR A 1 459 ? 13.25 26.938 -6.047 1 96.12 459 TYR A C 1
ATOM 3562 O O . TYR A 1 459 ? 12.273 26.188 -5.941 1 96.12 459 TYR A O 1
ATOM 3570 N N . ASP A 1 460 ? 14.438 26.484 -6.367 1 97.44 460 ASP A N 1
ATOM 3571 C CA . ASP A 1 460 ? 14.789 25.062 -6.348 1 97.44 460 ASP A CA 1
ATOM 3572 C C . ASP A 1 460 ? 14.945 24.562 -4.918 1 97.44 460 ASP A C 1
ATOM 3574 O O . ASP A 1 460 ? 15.883 24.938 -4.215 1 97.44 460 ASP A O 1
ATOM 3578 N N . PRO A 1 461 ? 14.039 23.703 -4.473 1 97.88 461 PRO A N 1
ATOM 3579 C CA . PRO A 1 461 ? 14.062 23.281 -3.07 1 97.88 461 PRO A CA 1
ATOM 3580 C C . PRO A 1 461 ? 15.32 22.484 -2.715 1 97.88 461 PRO A C 1
ATOM 3582 O O . PRO A 1 461 ? 15.648 22.344 -1.535 1 97.88 461 PRO A O 1
ATOM 3585 N N . ARG A 1 462 ? 16.062 21.938 -3.635 1 98.19 462 ARG A N 1
ATOM 3586 C CA . ARG A 1 462 ? 17.312 21.219 -3.391 1 98.19 462 ARG A CA 1
ATOM 3587 C C . ARG A 1 462 ? 18.328 22.125 -2.699 1 98.19 462 ARG A C 1
ATOM 3589 O O . ARG A 1 462 ? 19.188 21.656 -1.954 1 98.19 462 ARG A O 1
ATOM 3596 N N . HIS A 1 463 ? 18.203 23.406 -2.922 1 97.75 463 HIS A N 1
ATOM 3597 C CA . HIS A 1 463 ? 19.141 24.375 -2.342 1 97.75 463 HIS A CA 1
ATOM 3598 C C . HIS A 1 463 ? 18.984 24.438 -0.827 1 97.75 463 HIS A C 1
ATOM 3600 O O . HIS A 1 463 ? 19.906 24.844 -0.12 1 97.75 463 HIS A O 1
ATOM 3606 N N . LEU A 1 464 ? 17.781 24.094 -0.308 1 98.38 464 LEU A N 1
ATOM 3607 C CA . LEU A 1 464 ? 17.594 24.031 1.137 1 98.38 464 LEU A CA 1
ATOM 3608 C C . LEU A 1 464 ? 18.516 22.969 1.759 1 98.38 464 LEU A C 1
ATOM 3610 O O . LEU A 1 464 ? 18.938 23.125 2.904 1 98.38 464 LEU A O 1
ATOM 3614 N N . VAL A 1 465 ? 18.812 21.969 0.958 1 98.06 465 VAL A N 1
ATOM 3615 C CA . VAL A 1 465 ? 19.578 20.828 1.441 1 98.06 465 VAL A CA 1
ATOM 3616 C C . VAL A 1 465 ? 21.062 21.062 1.158 1 98.06 465 VAL A C 1
ATOM 3618 O O . VAL A 1 465 ? 21.891 21.031 2.074 1 98.06 465 VAL A O 1
ATOM 3621 N N . CYS A 1 466 ? 21.438 21.453 -0.093 1 94.5 466 CYS A N 1
ATOM 3622 C CA . CYS A 1 466 ? 22.812 21.438 -0.581 1 94.5 466 CYS A CA 1
ATOM 3623 C C . CYS A 1 466 ? 23.391 22.859 -0.599 1 94.5 466 CYS A C 1
ATOM 3625 O O . CYS A 1 466 ? 24.609 23.031 -0.682 1 94.5 466 CYS A O 1
ATOM 3627 N N . GLY A 1 467 ? 22.578 23.797 -0.499 1 95.5 467 GLY A N 1
ATOM 3628 C CA . GLY A 1 467 ? 23.047 25.141 -0.772 1 95.5 467 GLY A CA 1
ATOM 3629 C C . GLY A 1 467 ? 23.266 25.422 -2.25 1 95.5 467 GLY A C 1
ATOM 3630 O O . GLY A 1 467 ? 22.891 24.594 -3.094 1 95.5 467 GLY A O 1
ATOM 3631 N N . VAL A 1 468 ? 23.688 26.609 -2.527 1 94.62 468 VAL A N 1
ATOM 3632 C CA . VAL A 1 468 ? 23.984 27.016 -3.898 1 94.62 468 VAL A CA 1
ATOM 3633 C C . VAL A 1 468 ? 25.203 27.922 -3.924 1 94.62 468 VAL A C 1
ATOM 3635 O O . VAL A 1 468 ? 25.234 28.969 -3.266 1 94.62 468 VAL A O 1
ATOM 3638 N N . GLY A 1 469 ? 26.203 27.531 -4.66 1 92.94 469 GLY A N 1
ATOM 3639 C CA . GLY A 1 469 ? 27.438 28.281 -4.68 1 92.94 469 GLY A CA 1
ATOM 3640 C C . GLY A 1 469 ? 28.078 28.406 -3.312 1 92.94 469 GLY A C 1
ATOM 3641 O O . GLY A 1 469 ? 28.344 27.406 -2.654 1 92.94 469 GLY A O 1
ATOM 3642 N N . ASP A 1 470 ? 28.203 29.688 -2.877 1 92.88 470 ASP A N 1
ATOM 3643 C CA . ASP A 1 470 ? 28.844 29.938 -1.592 1 92.88 470 ASP A CA 1
ATOM 3644 C C . ASP A 1 470 ? 27.828 29.953 -0.459 1 92.88 470 ASP A C 1
ATOM 3646 O O . ASP A 1 470 ? 28.188 30.016 0.716 1 92.88 470 ASP A O 1
ATOM 3650 N N . ARG A 1 471 ? 26.625 29.875 -0.8 1 96.38 471 ARG A N 1
ATOM 3651 C CA . ARG A 1 471 ? 25.562 29.812 0.202 1 96.38 471 ARG A CA 1
ATOM 3652 C C . ARG A 1 471 ? 25.312 28.375 0.645 1 96.38 471 ARG A C 1
ATOM 3654 O O . ARG A 1 471 ? 25.156 27.484 -0.19 1 96.38 471 ARG A O 1
ATOM 3661 N N . LEU A 1 472 ? 25.281 28.109 1.905 1 97.12 472 LEU A N 1
ATOM 3662 C CA . LEU A 1 472 ? 25.281 26.766 2.469 1 97.12 472 LEU A CA 1
ATOM 3663 C C . LEU A 1 472 ? 23.875 26.328 2.85 1 97.12 472 LEU A C 1
ATOM 3665 O O . LEU A 1 472 ? 23.078 27.141 3.33 1 97.12 472 LEU A O 1
ATOM 3669 N N . GLY A 1 473 ? 23.578 25.031 2.609 1 97.94 473 GLY A N 1
ATOM 3670 C CA . GLY A 1 473 ? 22.297 24.453 2.969 1 97.94 473 GLY A CA 1
ATOM 3671 C C . GLY A 1 473 ? 22.297 23.812 4.348 1 97.94 473 GLY A C 1
ATOM 3672 O O . GLY A 1 473 ? 23.25 23.969 5.105 1 97.94 473 GLY A O 1
ATOM 3673 N N . LEU A 1 474 ? 21.219 23.188 4.711 1 98.56 474 LEU A N 1
ATOM 3674 C CA . LEU A 1 474 ? 20.969 22.641 6.043 1 98.56 474 LEU A CA 1
ATOM 3675 C C . LEU A 1 474 ? 21.812 21.391 6.277 1 98.56 474 LEU A C 1
ATOM 3677 O O . LEU A 1 474 ? 22.297 21.156 7.387 1 98.56 474 LEU A O 1
ATOM 3681 N N . PHE A 1 475 ? 22.047 20.547 5.289 1 98.56 475 PHE A N 1
ATOM 3682 C CA . PHE A 1 475 ? 22.703 19.25 5.449 1 98.56 475 PHE A CA 1
ATOM 3683 C C . PHE A 1 475 ? 24.172 19.328 5.035 1 98.56 475 PHE A C 1
ATOM 3685 O O . PHE A 1 475 ? 24.641 20.391 4.594 1 98.56 475 PHE A O 1
ATOM 3692 N N . ASP A 1 476 ? 24.891 18.203 5.227 1 97.5 476 ASP A N 1
ATOM 3693 C CA . ASP A 1 476 ? 26.328 18.188 4.957 1 97.5 476 ASP A CA 1
ATOM 3694 C C . ASP A 1 476 ? 26.609 18.453 3.477 1 97.5 476 ASP A C 1
ATOM 3696 O O . ASP A 1 476 ? 25.938 17.891 2.607 1 97.5 476 ASP A O 1
ATOM 3700 N N . ARG A 1 477 ? 27.594 19.25 3.254 1 94.44 477 ARG A N 1
ATOM 3701 C CA . ARG A 1 477 ? 27.984 19.578 1.883 1 94.44 477 ARG A CA 1
ATOM 3702 C C . ARG A 1 477 ? 28.375 18.312 1.121 1 94.44 477 ARG A C 1
ATOM 3704 O O . ARG A 1 477 ? 29.172 17.5 1.615 1 94.44 477 ARG A O 1
ATOM 3711 N N . GLY A 1 478 ? 27.734 18.172 -0.027 1 93.12 478 GLY A N 1
ATOM 3712 C CA . GLY A 1 478 ? 28.109 17.078 -0.917 1 93.12 478 GLY A CA 1
ATOM 3713 C C . GLY A 1 478 ? 27.469 15.758 -0.547 1 93.12 478 GLY A C 1
ATOM 3714 O O . GLY A 1 478 ? 27.75 14.727 -1.161 1 93.12 478 GLY A O 1
ATOM 3715 N N . SER A 1 479 ? 26.594 15.688 0.368 1 96.06 479 SER A N 1
ATOM 3716 C CA . SER A 1 479 ? 26.047 14.43 0.858 1 96.06 479 SER A CA 1
ATOM 3717 C C . SER A 1 479 ? 24.719 14.094 0.18 1 96.06 479 SER A C 1
ATOM 3719 O O . SER A 1 479 ? 24.219 12.977 0.311 1 96.06 479 SER A O 1
ATOM 3721 N N . TRP A 1 480 ? 24.172 14.969 -0.64 1 97.19 480 TRP A N 1
ATOM 3722 C CA . TRP A 1 480 ? 22.828 14.828 -1.215 1 97.19 480 TRP A CA 1
ATOM 3723 C C . TRP A 1 480 ? 22.828 13.805 -2.346 1 97.19 480 TRP A C 1
ATOM 3725 O O . TRP A 1 480 ? 23.656 13.883 -3.262 1 97.19 480 TRP A O 1
ATOM 3735 N N . THR A 1 481 ? 21.969 12.82 -2.238 1 98 481 THR A N 1
ATOM 3736 C CA . THR A 1 481 ? 21.672 11.875 -3.307 1 98 481 THR A CA 1
ATOM 3737 C C . THR A 1 481 ? 20.156 11.82 -3.578 1 98 481 THR A C 1
ATOM 3739 O O . THR A 1 481 ? 19.406 11.273 -2.773 1 98 481 THR A O 1
ATOM 3742 N N . GLU A 1 482 ? 19.75 12.375 -4.73 1 98.31 482 GLU A N 1
ATOM 3743 C CA . GLU A 1 482 ? 18.328 12.422 -5.078 1 98.31 482 GLU A CA 1
ATOM 3744 C C . GLU A 1 482 ? 17.859 11.07 -5.609 1 98.31 482 GLU A C 1
ATOM 3746 O O . GLU A 1 482 ? 18.625 10.352 -6.262 1 98.31 482 GLU A O 1
ATOM 3751 N N . SER A 1 483 ? 16.734 10.633 -5.25 1 98.12 483 SER A N 1
ATOM 3752 C CA . SER A 1 483 ? 16.094 9.438 -5.785 1 98.12 483 SER A CA 1
ATOM 3753 C C . SER A 1 483 ? 14.773 9.781 -6.469 1 98.12 483 SER A C 1
ATOM 3755 O O . SER A 1 483 ? 14.078 10.711 -6.059 1 98.12 483 SER A O 1
ATOM 3757 N N . LEU A 1 484 ? 14.406 9.055 -7.543 1 98.19 484 LEU A N 1
ATOM 3758 C CA . LEU A 1 484 ? 13.156 9.195 -8.281 1 98.19 484 LEU A CA 1
ATOM 3759 C C . LEU A 1 484 ? 13.039 10.578 -8.906 1 98.19 484 LEU A C 1
ATOM 3761 O O . LEU A 1 484 ? 11.961 11.172 -8.93 1 98.19 484 LEU A O 1
ATOM 3765 N N . GLU A 1 485 ? 14.133 11.102 -9.375 1 96.88 485 GLU A N 1
ATOM 3766 C CA . GLU A 1 485 ? 14.203 12.469 -9.883 1 96.88 485 GLU A CA 1
ATOM 3767 C C . GLU A 1 485 ? 13.297 12.656 -11.094 1 96.88 485 GLU A C 1
ATOM 3769 O O . GLU A 1 485 ? 12.727 13.734 -11.281 1 96.88 485 GLU A O 1
ATOM 3774 N N . GLY A 1 486 ? 13.055 11.672 -11.844 1 96.69 486 GLY A N 1
ATOM 3775 C CA . GLY A 1 486 ? 12.297 11.797 -13.078 1 96.69 486 GLY A CA 1
ATOM 3776 C C . GLY A 1 486 ? 10.812 11.531 -12.898 1 96.69 486 GLY A C 1
ATOM 3777 O O . GLY A 1 486 ? 10.047 11.57 -13.867 1 96.69 486 GLY A O 1
ATOM 3778 N N . TRP A 1 487 ? 10.375 11.312 -11.719 1 97.62 487 TRP A N 1
ATOM 3779 C CA . TRP A 1 487 ? 8.984 10.961 -11.445 1 97.62 487 TRP A CA 1
ATOM 3780 C C . TRP A 1 487 ? 8.367 11.93 -10.445 1 97.62 487 TRP A C 1
ATOM 3782 O O . TRP A 1 487 ? 9 12.289 -9.445 1 97.62 487 TRP A O 1
ATOM 3792 N N . ALA A 1 488 ? 7.07 12.352 -10.734 1 98 488 ALA A N 1
ATOM 3793 C CA . ALA A 1 488 ? 6.312 13.172 -9.789 1 98 488 ALA A CA 1
ATOM 3794 C C . ALA A 1 488 ? 7.152 14.336 -9.281 1 98 488 ALA A C 1
ATOM 3796 O O . ALA A 1 488 ? 7.355 14.484 -8.07 1 98 488 ALA A O 1
ATOM 3797 N N . LYS A 1 489 ? 7.453 15.25 -10.125 1 97.88 489 LYS A N 1
ATOM 3798 C CA . LYS A 1 489 ? 8.531 16.219 -9.938 1 97.88 489 LYS A CA 1
ATOM 3799 C C . LYS A 1 489 ? 8.094 17.344 -9 1 97.88 489 LYS A C 1
ATOM 3801 O O . LYS A 1 489 ? 8.922 18.141 -8.57 1 97.88 489 LYS A O 1
ATOM 3806 N N . SER A 1 490 ? 6.848 17.375 -8.633 1 98 490 SER A N 1
ATOM 3807 C CA . SER A 1 490 ? 6.402 18.406 -7.688 1 98 490 SER A CA 1
ATOM 3808 C C . SER A 1 490 ? 6.867 18.094 -6.27 1 98 490 SER A C 1
ATOM 3810 O O . SER A 1 490 ? 6.746 18.922 -5.371 1 98 490 SER A O 1
ATOM 3812 N N . VAL A 1 491 ? 7.355 16.922 -6.07 1 98.62 491 VAL A N 1
ATOM 3813 C CA . VAL A 1 491 ? 7.992 16.516 -4.82 1 98.62 491 VAL A CA 1
ATOM 3814 C C . VAL A 1 491 ? 9.398 15.992 -5.098 1 98.62 491 VAL A C 1
ATOM 3816 O O . VAL A 1 491 ? 9.617 15.266 -6.07 1 98.62 491 VAL A O 1
ATOM 3819 N N . VAL A 1 492 ? 10.336 16.422 -4.332 1 98.75 492 VAL A N 1
ATOM 3820 C CA . VAL A 1 492 ? 11.727 15.992 -4.453 1 98.75 492 VAL A CA 1
ATOM 3821 C C . VAL A 1 492 ? 12.094 15.102 -3.266 1 98.75 492 VAL A C 1
ATOM 3823 O O . VAL A 1 492 ? 11.852 15.469 -2.113 1 98.75 492 VAL A O 1
ATOM 3826 N N . THR A 1 493 ? 12.648 13.898 -3.502 1 98.81 493 THR A N 1
ATOM 3827 C CA . THR A 1 493 ? 13.039 12.984 -2.434 1 98.81 493 THR A CA 1
ATOM 3828 C C . THR A 1 493 ? 14.492 12.555 -2.592 1 98.81 493 THR A C 1
ATOM 3830 O O . THR A 1 493 ? 15.031 12.562 -3.701 1 98.81 493 THR A O 1
ATOM 3833 N N . GLY A 1 494 ? 15.141 12.273 -1.526 1 98.75 494 GLY A N 1
ATOM 3834 C CA . GLY A 1 494 ? 16.516 11.812 -1.537 1 98.75 494 GLY A CA 1
ATOM 3835 C C . GLY A 1 494 ? 17.062 11.547 -0.149 1 98.75 494 GLY A C 1
ATOM 3836 O O . GLY A 1 494 ? 16.312 11.414 0.812 1 98.75 494 GLY A O 1
ATOM 3837 N N . ARG A 1 495 ? 18.375 11.352 -0.042 1 98.62 495 ARG A N 1
ATOM 3838 C CA . ARG A 1 495 ? 19.094 11.125 1.208 1 98.62 495 ARG A CA 1
ATOM 3839 C C . ARG A 1 495 ? 20.266 12.086 1.351 1 98.62 495 ARG A C 1
ATOM 3841 O O . ARG A 1 495 ? 20.875 12.492 0.353 1 98.62 495 ARG A O 1
ATOM 3848 N N . ALA A 1 496 ? 20.547 12.453 2.506 1 98.44 496 ALA A N 1
ATOM 3849 C CA . ALA A 1 496 ? 21.703 13.273 2.877 1 98.44 496 ALA A CA 1
ATOM 3850 C C . ALA A 1 496 ? 22.109 13.016 4.324 1 98.44 496 ALA A C 1
ATOM 3852 O O . ALA A 1 496 ? 21.453 12.242 5.035 1 98.44 496 ALA A O 1
ATOM 3853 N N . THR A 1 497 ? 23.25 13.57 4.734 1 98.31 497 THR A N 1
ATOM 3854 C CA . THR A 1 497 ? 23.672 13.422 6.117 1 98.31 497 THR A CA 1
ATOM 3855 C C . THR A 1 497 ? 23.641 14.758 6.844 1 98.31 497 THR A C 1
ATOM 3857 O O . THR A 1 497 ? 23.812 15.812 6.227 1 98.31 497 THR A O 1
ATOM 3860 N N . LEU A 1 498 ? 23.312 14.742 8.031 1 98.56 498 LEU A N 1
ATOM 3861 C CA . LEU A 1 498 ? 23.406 15.867 8.961 1 98.56 498 LEU A CA 1
ATOM 3862 C C . LEU A 1 498 ? 24.391 15.555 10.078 1 98.56 498 LEU A C 1
ATOM 3864 O O . LEU A 1 498 ? 24.094 14.758 10.977 1 98.56 498 LEU A O 1
ATOM 3868 N N . GLY A 1 499 ? 25.578 16.203 10.07 1 97.19 499 GLY A N 1
ATOM 3869 C CA . GLY A 1 499 ? 26.641 15.82 10.992 1 97.19 499 GLY A CA 1
ATOM 3870 C C . GLY A 1 499 ? 27.109 14.398 10.797 1 97.19 499 GLY A C 1
ATOM 3871 O O . GLY A 1 499 ? 27.406 13.695 11.766 1 97.19 499 GLY A O 1
ATOM 3872 N N . GLY A 1 500 ? 27 13.938 9.586 1 97.12 500 GLY A N 1
ATOM 3873 C CA . GLY A 1 500 ? 27.422 12.586 9.258 1 97.12 500 GLY A CA 1
ATOM 3874 C C . GLY A 1 500 ? 26.312 11.562 9.406 1 97.12 500 GLY A C 1
ATOM 3875 O O . GLY A 1 500 ? 26.438 10.43 8.93 1 97.12 500 GLY A O 1
ATOM 3876 N N . ILE A 1 501 ? 25.188 11.867 10.047 1 98.19 501 ILE A N 1
ATOM 3877 C CA . ILE A 1 501 ? 24.094 10.93 10.297 1 98.19 501 ILE A CA 1
ATOM 3878 C C . ILE A 1 501 ? 23.188 10.859 9.062 1 98.19 501 ILE A C 1
ATOM 3880 O O . ILE A 1 501 ? 22.594 11.852 8.664 1 98.19 501 ILE A O 1
ATOM 3884 N N . PRO A 1 502 ? 23.062 9.711 8.43 1 98.56 502 PRO A N 1
ATOM 3885 C CA . PRO A 1 502 ? 22.203 9.586 7.246 1 98.56 502 PRO A CA 1
ATOM 3886 C C . PRO A 1 502 ? 20.734 9.836 7.547 1 98.56 502 PRO A C 1
ATOM 3888 O O . PRO A 1 502 ? 20.219 9.359 8.562 1 98.56 502 PRO A O 1
ATOM 3891 N N . CYS A 1 503 ? 20.078 10.586 6.676 1 98.81 503 CYS A N 1
ATOM 3892 C CA . CYS A 1 503 ? 18.656 10.914 6.805 1 98.81 503 CYS A CA 1
ATOM 3893 C C . CYS A 1 503 ? 17.953 10.844 5.449 1 98.81 503 CYS A C 1
ATOM 3895 O O . CYS A 1 503 ? 18.578 11.109 4.414 1 98.81 503 CYS A O 1
ATOM 3897 N N . GLY A 1 504 ? 16.672 10.336 5.484 1 98.81 504 GLY A N 1
ATOM 3898 C CA . GLY A 1 504 ? 15.805 10.578 4.34 1 98.81 504 GLY A CA 1
ATOM 3899 C C . GLY A 1 504 ? 15.203 11.969 4.324 1 98.81 504 GLY A C 1
ATOM 3900 O O . GLY A 1 504 ? 14.883 12.523 5.375 1 98.81 504 GLY A O 1
ATOM 3901 N N . ILE A 1 505 ? 15.039 12.555 3.1 1 98.94 505 ILE A N 1
ATOM 3902 C CA . ILE A 1 505 ? 14.586 13.938 3 1 98.94 505 ILE A CA 1
ATOM 3903 C C . ILE A 1 505 ? 13.469 14.039 1.963 1 98.94 505 ILE A C 1
ATOM 3905 O O . ILE A 1 505 ? 13.586 13.508 0.859 1 98.94 505 ILE A O 1
ATOM 3909 N N . ILE A 1 506 ? 12.406 14.68 2.264 1 98.94 506 ILE A N 1
ATOM 3910 C CA . ILE A 1 506 ? 11.32 15.008 1.354 1 98.94 506 ILE A CA 1
ATOM 3911 C C . ILE A 1 506 ? 11.18 16.516 1.23 1 98.94 506 ILE A C 1
ATOM 3913 O O . ILE A 1 506 ? 11.047 17.219 2.236 1 98.94 506 ILE A O 1
ATOM 3917 N N . LEU A 1 507 ? 11.281 17.016 0.027 1 98.81 507 LEU A N 1
ATOM 3918 C CA . LEU A 1 507 ? 11.195 18.438 -0.285 1 98.81 507 LEU A CA 1
ATOM 3919 C C . LEU A 1 507 ? 10 18.734 -1.185 1 98.81 507 LEU A C 1
ATOM 3921 O O . LEU A 1 507 ? 9.469 17.828 -1.835 1 98.81 507 LEU A O 1
ATOM 3925 N N . VAL A 1 508 ? 9.633 19.953 -1.173 1 98.56 508 VAL A N 1
ATOM 3926 C CA . VAL A 1 508 ? 8.492 20.406 -1.966 1 98.56 508 VAL A CA 1
ATOM 3927 C C . VAL A 1 508 ? 8.977 21.328 -3.082 1 98.56 508 VAL A C 1
ATOM 3929 O O . VAL A 1 508 ? 9.625 22.344 -2.82 1 98.56 508 VAL A O 1
ATOM 3932 N N . GLU A 1 509 ? 8.648 20.953 -4.312 1 98.25 509 GLU A N 1
ATOM 3933 C CA . GLU A 1 509 ? 8.969 21.797 -5.457 1 98.25 509 GLU A CA 1
ATOM 3934 C C . GLU A 1 509 ? 8.086 23.031 -5.488 1 98.25 509 GLU A C 1
ATOM 3936 O O . GLU A 1 509 ? 6.863 22.938 -5.352 1 98.25 509 GLU A O 1
ATOM 3941 N N . THR A 1 510 ? 8.727 24.219 -5.562 1 97.44 510 THR A N 1
ATOM 3942 C CA . THR A 1 510 ? 7.977 25.469 -5.531 1 97.44 510 THR A CA 1
ATOM 3943 C C . THR A 1 510 ? 7.699 25.969 -6.945 1 97.44 510 THR A C 1
ATOM 3945 O O . THR A 1 510 ? 6.801 26.781 -7.152 1 97.44 510 THR A O 1
ATOM 3948 N N . ARG A 1 511 ? 8.5 25.578 -7.965 1 95.94 511 ARG A N 1
ATOM 3949 C CA . ARG A 1 511 ? 8.352 25.969 -9.359 1 95.94 511 ARG A CA 1
ATOM 3950 C C . ARG A 1 511 ? 7.316 25.109 -10.07 1 95.94 511 ARG A C 1
ATOM 3952 O O . ARG A 1 511 ? 6.988 24.016 -9.602 1 95.94 511 ARG A O 1
ATOM 3959 N N . MET A 1 512 ? 6.781 25.531 -11.109 1 96.31 512 MET A N 1
ATOM 3960 C CA . MET A 1 512 ? 5.902 24.734 -11.969 1 96.31 512 MET A CA 1
ATOM 3961 C C . MET A 1 512 ? 6.664 23.594 -12.625 1 96.31 512 MET A C 1
ATOM 3963 O O . MET A 1 512 ? 7.805 23.766 -13.062 1 96.31 512 MET A O 1
ATOM 3967 N N . THR A 1 513 ? 6.051 22.438 -12.578 1 96.62 513 THR A N 1
ATOM 3968 C CA . THR A 1 513 ? 6.629 21.266 -13.25 1 96.62 513 THR A CA 1
ATOM 3969 C C . THR A 1 513 ? 5.664 20.719 -14.289 1 96.62 513 THR A C 1
ATOM 3971 O O . THR A 1 513 ? 4.543 21.203 -14.438 1 96.62 513 THR A O 1
ATOM 3974 N N . ARG A 1 514 ? 6.191 19.812 -15.078 1 94.19 514 ARG A N 1
ATOM 3975 C CA . ARG A 1 514 ? 5.363 19.188 -16.109 1 94.19 514 ARG A CA 1
ATOM 3976 C C . ARG A 1 514 ? 5.453 17.672 -16.047 1 94.19 514 ARG A C 1
ATOM 3978 O O . ARG A 1 514 ? 6.543 17.109 -15.906 1 94.19 514 ARG A O 1
ATOM 3985 N N . LYS A 1 515 ? 4.316 17.047 -16.031 1 94.31 515 LYS A N 1
ATOM 3986 C CA . LYS A 1 515 ? 4.234 15.586 -16.109 1 94.31 515 LYS A CA 1
ATOM 3987 C C . LYS A 1 515 ? 4.074 15.125 -17.547 1 94.31 515 LYS A C 1
ATOM 3989 O O . LYS A 1 515 ? 3.195 15.602 -18.266 1 94.31 515 LYS A O 1
ATOM 3994 N N . HIS A 1 516 ? 4.988 14.289 -17.953 1 91.25 516 HIS A N 1
ATOM 3995 C CA . HIS A 1 516 ? 4.965 13.773 -19.328 1 91.25 516 HIS A CA 1
ATOM 3996 C C . HIS A 1 516 ? 3.99 12.609 -19.453 1 91.25 516 HIS A C 1
ATOM 3998 O O . HIS A 1 516 ? 3.984 11.703 -18.625 1 91.25 516 HIS A O 1
ATOM 4004 N N . ASP A 1 517 ? 3.096 12.688 -20.438 1 91.06 517 ASP A N 1
ATOM 4005 C CA . ASP A 1 517 ? 2.211 11.602 -20.844 1 91.06 517 ASP A CA 1
ATOM 4006 C C . ASP A 1 517 ? 2.559 11.117 -22.25 1 91.06 517 ASP A C 1
ATOM 4008 O O . ASP A 1 517 ? 2.184 11.75 -23.234 1 91.06 517 ASP A O 1
ATOM 4012 N N . PRO A 1 518 ? 3.213 9.969 -22.344 1 92.88 518 PRO A N 1
ATOM 4013 C CA . PRO A 1 518 ? 3.709 9.523 -23.656 1 92.88 518 PRO A CA 1
ATOM 4014 C C . PRO A 1 518 ? 2.602 8.984 -24.547 1 92.88 518 PRO A C 1
ATOM 4016 O O . PRO A 1 518 ? 1.556 8.555 -24.062 1 92.88 518 PRO A O 1
ATOM 4019 N N . ALA A 1 519 ? 2.838 9.07 -25.844 1 92.25 519 ALA A N 1
ATOM 4020 C CA . ALA A 1 519 ? 1.961 8.398 -26.812 1 92.25 519 ALA A CA 1
ATOM 4021 C C . ALA A 1 519 ? 2.111 6.883 -26.734 1 92.25 519 ALA A C 1
ATOM 4023 O O . ALA A 1 519 ? 3.184 6.379 -26.391 1 92.25 519 ALA A O 1
ATOM 4024 N N . ASP A 1 520 ? 1.062 6.188 -26.969 1 88.56 520 ASP A N 1
ATOM 4025 C CA . ASP A 1 520 ? 1.072 4.727 -27.016 1 88.56 520 ASP A CA 1
ATOM 4026 C C . ASP A 1 520 ? 1.214 4.223 -28.453 1 88.56 520 ASP A C 1
ATOM 4028 O O . ASP A 1 520 ? 0.325 4.43 -29.281 1 88.56 520 ASP A O 1
ATOM 4032 N N . PRO A 1 521 ? 2.227 3.543 -28.719 1 88.81 521 PRO A N 1
ATOM 4033 C CA . PRO A 1 521 ? 2.402 3.025 -30.078 1 88.81 521 PRO A CA 1
ATOM 4034 C C . PRO A 1 521 ? 1.263 2.104 -30.516 1 88.81 521 PRO A C 1
ATOM 4036 O O . PRO A 1 521 ? 0.986 1.977 -31.719 1 88.81 521 PRO A O 1
ATOM 4039 N N . ALA A 1 522 ? 0.629 1.471 -29.594 1 88.25 522 ALA A N 1
ATOM 4040 C CA . ALA A 1 522 ? -0.438 0.525 -29.906 1 88.25 522 ALA A CA 1
ATOM 4041 C C . ALA A 1 522 ? -1.742 1.254 -30.219 1 88.25 522 ALA A C 1
ATOM 4043 O O . ALA A 1 522 ? -2.686 0.656 -30.734 1 88.25 522 ALA A O 1
ATOM 4044 N N . ASP A 1 523 ? -1.861 2.541 -29.891 1 86.81 523 ASP A N 1
ATOM 4045 C CA . ASP A 1 523 ? -3.027 3.375 -30.172 1 86.81 523 ASP A CA 1
ATOM 4046 C C . ASP A 1 523 ? -2.676 4.504 -31.141 1 86.81 523 ASP A C 1
ATOM 4048 O O . ASP A 1 523 ? -2.201 5.562 -30.719 1 86.81 523 ASP A O 1
ATOM 4052 N N . PRO A 1 524 ? -3.084 4.367 -32.312 1 85.25 524 PRO A N 1
ATOM 4053 C CA . PRO A 1 524 ? -2.709 5.363 -33.312 1 85.25 524 PRO A CA 1
ATOM 4054 C C . PRO A 1 524 ? -3.324 6.734 -33.031 1 85.25 524 PRO A C 1
ATOM 4056 O O . PRO A 1 524 ? -2.857 7.742 -33.562 1 85.25 524 PRO A O 1
ATOM 4059 N N . THR A 1 525 ? -4.297 6.766 -32.219 1 84.31 525 THR A N 1
ATOM 4060 C CA . THR A 1 525 ? -4.973 8.031 -31.938 1 84.31 525 THR A CA 1
ATOM 4061 C C . THR A 1 525 ? -4.336 8.742 -30.75 1 84.31 525 THR A C 1
ATOM 4063 O O . THR A 1 525 ? -4.668 9.891 -30.453 1 84.31 525 THR A O 1
ATOM 4066 N N . SER A 1 526 ? -3.416 8.023 -30.141 1 86.62 526 SER A N 1
ATOM 4067 C CA . SER A 1 526 ? -2.799 8.594 -28.953 1 86.62 526 SER A CA 1
ATOM 4068 C C . SER A 1 526 ? -1.725 9.617 -29.312 1 86.62 526 SER A C 1
ATOM 4070 O O . SER A 1 526 ? -1.131 9.539 -30.391 1 86.62 526 SER A O 1
ATOM 4072 N N . ALA A 1 527 ? -1.604 10.703 -28.5 1 87.81 527 ALA A N 1
ATOM 4073 C CA . ALA A 1 527 ? -0.573 11.727 -28.672 1 87.81 527 ALA A CA 1
ATOM 4074 C C . ALA A 1 527 ? 0.157 12 -27.375 1 87.81 527 ALA A C 1
ATOM 4076 O O . ALA A 1 527 ? -0.423 11.867 -26.281 1 87.81 527 ALA A O 1
ATOM 4077 N N . SER A 1 528 ? 1.457 12.273 -27.5 1 90.44 528 SER A N 1
ATOM 4078 C CA . SER A 1 528 ? 2.205 12.695 -26.312 1 90.44 528 SER A CA 1
ATOM 4079 C C . SER A 1 528 ? 1.752 14.07 -25.828 1 90.44 528 SER A C 1
ATOM 4081 O O . SER A 1 528 ? 1.357 14.914 -26.641 1 90.44 528 SER A O 1
ATOM 4083 N N . SER A 1 529 ? 1.676 14.211 -24.562 1 88.81 529 SER A N 1
ATOM 4084 C CA . SER A 1 529 ? 1.281 15.5 -24 1 88.81 529 SER A CA 1
ATOM 4085 C C . SER A 1 529 ? 1.98 15.758 -22.672 1 88.81 529 SER A C 1
ATOM 4087 O O . SER A 1 529 ? 2.623 14.867 -22.125 1 88.81 529 SER A O 1
ATOM 4089 N N . PHE A 1 530 ? 2.031 17.047 -22.297 1 91.06 530 PHE A N 1
ATOM 4090 C CA . PHE A 1 530 ? 2.562 17.453 -21.016 1 91.06 530 PHE A CA 1
ATOM 4091 C C . PHE A 1 530 ? 1.475 18.109 -20.156 1 91.06 530 PHE A C 1
ATOM 4093 O O . PHE A 1 530 ? 0.691 18.922 -20.656 1 91.06 530 PHE A O 1
ATOM 4100 N N . ILE A 1 531 ? 1.367 17.688 -18.969 1 90.81 531 ILE A N 1
ATOM 4101 C CA . ILE A 1 531 ? 0.391 18.234 -18.031 1 90.81 531 ILE A CA 1
ATOM 4102 C C . ILE A 1 531 ? 1.095 19.109 -17 1 90.81 531 ILE A C 1
ATOM 4104 O O . ILE A 1 531 ? 1.946 18.641 -16.25 1 90.81 531 ILE A O 1
ATOM 4108 N N . PRO A 1 532 ? 0.774 20.359 -17.016 1 93.25 532 PRO A N 1
ATOM 4109 C CA . PRO A 1 532 ? 1.396 21.234 -16.016 1 93.25 532 PRO A CA 1
ATOM 4110 C C . PRO A 1 532 ? 0.988 20.891 -14.586 1 93.25 532 PRO A C 1
ATOM 4112 O O . PRO A 1 532 ? -0.166 20.531 -14.344 1 93.25 532 PRO A O 1
ATOM 4115 N N . GLN A 1 533 ? 1.85 20.969 -13.664 1 95.62 533 GLN A N 1
ATOM 4116 C CA . GLN A 1 533 ? 1.619 20.75 -12.242 1 95.62 533 GLN A CA 1
ATOM 4117 C C . GLN A 1 533 ? 2.186 21.891 -11.406 1 95.62 533 GLN A C 1
ATOM 4119 O O . GLN A 1 533 ? 3.389 22.141 -11.438 1 95.62 533 GLN A O 1
ATOM 4124 N N . ALA A 1 534 ? 1.306 22.516 -10.719 1 94.81 534 ALA A N 1
ATOM 4125 C CA . ALA A 1 534 ? 1.685 23.688 -9.906 1 94.81 534 ALA A CA 1
ATOM 4126 C C . ALA A 1 534 ? 2.611 23.281 -8.766 1 94.81 534 ALA A C 1
ATOM 4128 O O . ALA A 1 534 ? 2.492 22.172 -8.227 1 94.81 534 ALA A O 1
ATOM 4129 N N . GLY A 1 535 ? 3.518 24.172 -8.438 1 96.56 535 GLY A N 1
ATOM 4130 C CA . GLY A 1 535 ? 4.344 23.938 -7.258 1 96.56 535 GLY A CA 1
ATOM 4131 C C . GLY A 1 535 ? 3.561 23.984 -5.961 1 96.56 535 GLY A C 1
ATOM 4132 O O . GLY A 1 535 ? 2.467 24.562 -5.91 1 96.56 535 GLY A O 1
ATOM 4133 N N . GLN A 1 536 ? 4.07 23.266 -4.953 1 97.12 536 GLN A N 1
ATOM 4134 C CA . GLN A 1 536 ? 3.553 23.297 -3.588 1 97.12 536 GLN A CA 1
ATOM 4135 C C . GLN A 1 536 ? 2.17 22.656 -3.514 1 97.12 536 GLN A C 1
ATOM 4137 O O . GLN A 1 536 ? 1.387 22.953 -2.611 1 97.12 536 GLN A O 1
ATOM 4142 N N . VAL A 1 537 ? 1.869 21.859 -4.504 1 96.69 537 VAL A N 1
ATOM 4143 C CA . VAL A 1 537 ? 0.592 21.156 -4.539 1 96.69 537 VAL A CA 1
ATOM 4144 C C . VAL A 1 537 ? 0.834 19.656 -4.727 1 96.69 537 VAL A C 1
ATOM 4146 O O . VAL A 1 537 ? 1.693 19.266 -5.516 1 96.69 537 VAL A O 1
ATOM 4149 N N . TRP A 1 538 ? 0.09 18.859 -4.004 1 97.88 538 TRP A N 1
ATOM 4150 C CA . TRP A 1 538 ? 0.143 17.422 -4.215 1 97.88 538 TRP A CA 1
ATOM 4151 C C . TRP A 1 538 ? -0.798 17 -5.34 1 97.88 538 TRP A C 1
ATOM 4153 O O . TRP A 1 538 ? -1.96 17.406 -5.371 1 97.88 538 TRP A O 1
ATOM 4163 N N . PHE A 1 539 ? -0.294 16.312 -6.199 1 97.69 539 PHE A N 1
ATOM 4164 C CA . PHE A 1 539 ? -1.038 15.586 -7.223 1 97.69 539 PHE A CA 1
ATOM 4165 C C . PHE A 1 539 ? -1.057 14.094 -6.918 1 97.69 539 PHE A C 1
ATOM 4167 O O . PHE A 1 539 ? -0.398 13.633 -5.984 1 97.69 539 PHE A O 1
ATOM 4174 N N . PRO A 1 540 ? -1.865 13.266 -7.652 1 97.19 540 PRO A N 1
ATOM 4175 C CA . PRO A 1 540 ? -1.875 11.828 -7.371 1 97.19 540 PRO A CA 1
ATOM 4176 C C . PRO A 1 540 ? -0.478 11.211 -7.402 1 97.19 540 PRO A C 1
ATOM 4178 O O . PRO A 1 540 ? -0.111 10.461 -6.496 1 97.19 540 PRO A O 1
ATOM 4181 N N . ASP A 1 541 ? 0.321 11.539 -8.398 1 97.62 541 ASP A N 1
ATOM 4182 C CA . ASP A 1 541 ? 1.644 10.938 -8.531 1 97.62 541 ASP A CA 1
ATOM 4183 C C . ASP A 1 541 ? 2.58 11.422 -7.422 1 97.62 541 ASP A C 1
ATOM 4185 O O . ASP A 1 541 ? 3.305 10.617 -6.824 1 97.62 541 ASP A O 1
ATOM 4189 N N . SER A 1 542 ? 2.607 12.703 -7.113 1 98.31 542 SER A N 1
ATOM 4190 C CA . SER A 1 542 ? 3.525 13.219 -6.102 1 98.31 542 SER A CA 1
ATOM 4191 C C . SER A 1 542 ? 3.094 12.797 -4.703 1 98.31 542 SER A C 1
ATOM 4193 O O . SER A 1 542 ? 3.934 12.602 -3.822 1 98.31 542 SER A O 1
ATOM 4195 N N . ALA A 1 543 ? 1.745 12.695 -4.477 1 98.31 543 ALA A N 1
ATOM 4196 C CA . ALA A 1 543 ? 1.284 12.109 -3.219 1 98.31 543 ALA A CA 1
ATOM 4197 C C . ALA A 1 543 ? 1.777 10.68 -3.064 1 98.31 543 ALA A C 1
ATOM 4199 O O . ALA A 1 543 ? 2.252 10.289 -1.995 1 98.31 543 ALA A O 1
ATOM 4200 N N . ARG A 1 544 ? 1.716 9.93 -4.113 1 97.94 544 ARG A N 1
ATOM 4201 C CA . ARG A 1 544 ? 2.215 8.562 -4.094 1 97.94 544 ARG A CA 1
ATOM 4202 C C . ARG A 1 544 ? 3.717 8.531 -3.84 1 97.94 544 ARG A C 1
ATOM 4204 O O . ARG A 1 544 ? 4.203 7.703 -3.064 1 97.94 544 ARG A O 1
ATOM 4211 N N . LYS A 1 545 ? 4.418 9.383 -4.527 1 98.5 545 LYS A N 1
ATOM 4212 C CA . LYS A 1 545 ? 5.859 9.438 -4.324 1 98.5 545 LYS A CA 1
ATOM 4213 C C . LYS A 1 545 ? 6.199 9.711 -2.863 1 98.5 545 LYS A C 1
ATOM 4215 O O . LYS A 1 545 ? 7.137 9.125 -2.316 1 98.5 545 LYS A O 1
ATOM 4220 N N . THR A 1 546 ? 5.457 10.641 -2.258 1 98.81 546 THR A N 1
ATOM 4221 C CA . THR A 1 546 ? 5.676 10.969 -0.854 1 98.81 546 THR A CA 1
ATOM 4222 C C . THR A 1 546 ? 5.453 9.742 0.029 1 98.81 546 THR A C 1
ATOM 4224 O O . THR A 1 546 ? 6.277 9.438 0.894 1 98.81 546 THR A O 1
ATOM 4227 N N . ALA A 1 547 ? 4.391 9.047 -0.254 1 98.56 547 ALA A N 1
ATOM 4228 C CA . ALA A 1 547 ? 4.078 7.844 0.509 1 98.56 547 ALA A CA 1
ATOM 4229 C C . ALA A 1 547 ? 5.152 6.777 0.315 1 98.56 547 ALA A C 1
ATOM 4231 O O . ALA A 1 547 ? 5.609 6.168 1.282 1 98.56 547 ALA A O 1
ATOM 4232 N N . ASP A 1 548 ? 5.547 6.539 -0.913 1 97.94 548 ASP A N 1
ATOM 4233 C CA . ASP A 1 548 ? 6.559 5.531 -1.228 1 97.94 548 ASP A CA 1
ATOM 4234 C C . ASP A 1 548 ? 7.895 5.867 -0.571 1 97.94 548 ASP A C 1
ATOM 4236 O O . ASP A 1 548 ? 8.586 4.98 -0.068 1 97.94 548 ASP A O 1
ATOM 4240 N N . ALA A 1 549 ? 8.266 7.137 -0.587 1 98.69 549 ALA A N 1
ATOM 4241 C CA . ALA A 1 549 ? 9.531 7.559 0.009 1 98.69 549 ALA A CA 1
ATOM 4242 C C . ALA A 1 549 ? 9.531 7.324 1.517 1 98.69 549 ALA A C 1
ATOM 4244 O O . ALA A 1 549 ? 10.516 6.836 2.074 1 98.69 549 ALA A O 1
ATOM 4245 N N . LEU A 1 550 ? 8.43 7.695 2.176 1 98.75 550 LEU A N 1
ATOM 4246 C CA . LEU A 1 550 ? 8.312 7.449 3.609 1 98.75 550 LEU A CA 1
ATOM 4247 C C . LEU A 1 550 ? 8.461 5.965 3.92 1 98.75 550 LEU A C 1
ATOM 4249 O O . LEU A 1 550 ? 9.156 5.59 4.867 1 98.75 550 LEU A O 1
ATOM 4253 N N . ASP A 1 551 ? 7.852 5.148 3.129 1 98.31 551 ASP A N 1
ATOM 4254 C CA . ASP A 1 551 ? 7.926 3.699 3.299 1 98.31 551 ASP A CA 1
ATOM 4255 C C . ASP A 1 551 ? 9.359 3.199 3.121 1 98.31 551 ASP A C 1
ATOM 4257 O O . ASP A 1 551 ? 9.836 2.383 3.91 1 98.31 551 ASP A O 1
ATOM 4261 N N . ASP A 1 552 ? 10.008 3.674 2.051 1 98.44 552 ASP A N 1
ATOM 4262 C CA . ASP A 1 552 ? 11.391 3.289 1.786 1 98.44 552 ASP A CA 1
ATOM 4263 C C . ASP A 1 552 ? 12.305 3.691 2.943 1 98.44 552 ASP A C 1
ATOM 4265 O O . ASP A 1 552 ? 13.086 2.873 3.439 1 98.44 552 ASP A O 1
ATOM 4269 N N . PHE A 1 553 ? 12.234 4.957 3.396 1 98.56 553 PHE A N 1
ATOM 4270 C CA . PHE A 1 553 ? 13.086 5.453 4.469 1 98.56 553 PHE A CA 1
ATOM 4271 C C . PHE A 1 553 ? 12.836 4.68 5.758 1 98.56 553 PHE A C 1
ATOM 4273 O O . PHE A 1 553 ? 13.773 4.379 6.5 1 98.56 553 PHE A O 1
ATOM 4280 N N . HIS A 1 554 ? 11.578 4.371 6 1 97.62 554 HIS A N 1
ATOM 4281 C CA . HIS A 1 554 ? 11.211 3.592 7.176 1 97.62 554 HIS A CA 1
ATOM 4282 C C . HIS A 1 554 ? 11.906 2.234 7.176 1 97.62 554 HIS A C 1
ATOM 4284 O O . HIS A 1 554 ? 12.469 1.822 8.188 1 97.62 554 HIS A O 1
ATOM 4290 N N . HIS A 1 555 ? 11.883 1.585 6.031 1 96.5 555 HIS A N 1
ATOM 4291 C CA . HIS A 1 555 ? 12.438 0.24 5.93 1 96.5 555 HIS A CA 1
ATOM 4292 C C . HIS A 1 555 ? 13.953 0.278 5.801 1 96.5 555 HIS A C 1
ATOM 4294 O O . HIS A 1 555 ? 14.625 -0.73 6.027 1 96.5 555 HIS A O 1
ATOM 4300 N N . GLU A 1 556 ? 14.484 1.425 5.457 1 97.5 556 GLU A N 1
ATOM 4301 C CA . GLU A 1 556 ? 15.93 1.637 5.48 1 97.5 556 GLU A CA 1
ATOM 4302 C C . GLU A 1 556 ? 16.406 2.037 6.875 1 97.5 556 GLU A C 1
ATOM 4304 O O . GLU A 1 556 ? 17.609 2.174 7.113 1 97.5 556 GLU A O 1
ATOM 4309 N N . ARG A 1 557 ? 15.453 2.277 7.793 1 97.25 557 ARG A N 1
ATOM 4310 C CA . ARG A 1 557 ? 15.719 2.652 9.18 1 97.25 557 ARG A CA 1
ATOM 4311 C C . ARG A 1 557 ? 16.438 3.996 9.258 1 97.25 557 ARG A C 1
ATOM 4313 O O . ARG A 1 557 ? 17.422 4.141 9.984 1 97.25 557 ARG A O 1
ATOM 4320 N N . LEU A 1 558 ? 15.891 4.922 8.477 1 98.25 558 LEU A N 1
ATOM 4321 C CA . LEU A 1 558 ? 16.484 6.25 8.438 1 98.25 558 LEU A CA 1
ATOM 4322 C C . LEU A 1 558 ? 15.641 7.254 9.203 1 98.25 558 LEU A C 1
ATOM 4324 O O . LEU A 1 558 ? 14.406 7.199 9.148 1 98.25 558 LEU A O 1
ATOM 4328 N N . PRO A 1 559 ? 16.344 8.156 10.016 1 98.69 559 PRO A N 1
ATOM 4329 C CA . PRO A 1 559 ? 15.602 9.383 10.336 1 98.69 559 PRO A CA 1
ATOM 4330 C C . PRO A 1 559 ? 15.109 10.117 9.086 1 98.69 559 PRO A C 1
ATOM 4332 O O . PRO A 1 559 ? 15.68 9.945 8 1 98.69 559 PRO A O 1
ATOM 4335 N N . CYS A 1 560 ? 14.078 10.859 9.234 1 98.81 560 CYS A N 1
ATOM 4336 C CA . CYS A 1 560 ? 13.492 11.516 8.07 1 98.81 560 CYS A CA 1
ATOM 4337 C C . CYS A 1 560 ? 13.188 12.984 8.359 1 98.81 560 CYS A C 1
ATOM 4339 O O . CYS A 1 560 ? 12.789 13.328 9.477 1 98.81 560 CYS A O 1
ATOM 4341 N N . PHE A 1 561 ? 13.477 13.852 7.422 1 98.94 561 PHE A N 1
ATOM 4342 C CA . PHE A 1 561 ? 13.102 15.266 7.449 1 98.94 561 PHE A CA 1
ATOM 4343 C C . PHE A 1 561 ? 12.117 15.586 6.328 1 98.94 561 PHE A C 1
ATOM 4345 O O . PHE A 1 561 ? 12.398 15.32 5.16 1 98.94 561 PHE A O 1
ATOM 4352 N N . ILE A 1 562 ? 11.023 16.078 6.656 1 98.94 562 ILE A N 1
ATOM 4353 C CA . ILE A 1 562 ? 10.094 16.641 5.688 1 98.94 562 ILE A CA 1
ATOM 4354 C C . ILE A 1 562 ? 10.102 18.172 5.793 1 98.94 562 ILE A C 1
ATOM 4356 O O . ILE A 1 562 ? 9.672 18.719 6.805 1 98.94 562 ILE A O 1
ATOM 4360 N N . LEU A 1 563 ? 10.656 18.844 4.836 1 98.81 563 LEU A N 1
ATOM 4361 C CA . LEU A 1 563 ? 10.516 20.297 4.766 1 98.81 563 LEU A CA 1
ATOM 4362 C C . LEU A 1 563 ? 9.203 20.672 4.09 1 98.81 563 LEU A C 1
ATOM 4364 O O . LEU A 1 563 ? 9.148 20.844 2.869 1 98.81 563 LEU A O 1
ATOM 4368 N N . ALA A 1 564 ? 8.234 20.844 4.93 1 98.56 564 ALA A N 1
ATOM 4369 C CA . ALA A 1 564 ? 6.832 20.891 4.523 1 98.56 564 ALA A CA 1
ATOM 4370 C C . ALA A 1 564 ? 6.453 22.281 4.008 1 98.56 564 ALA A C 1
ATOM 4372 O O . ALA A 1 564 ? 6.453 23.25 4.77 1 98.56 564 ALA A O 1
ATOM 4373 N N . ASN A 1 565 ? 6.145 22.406 2.738 1 98.19 565 ASN A N 1
ATOM 4374 C CA . ASN A 1 565 ? 5.734 23.625 2.072 1 98.19 565 ASN A CA 1
ATOM 4375 C C . ASN A 1 565 ? 4.625 23.375 1.054 1 98.19 565 ASN A C 1
ATOM 4377 O O . ASN A 1 565 ? 4.816 23.594 -0.144 1 98.19 565 ASN A O 1
ATOM 4381 N N . TRP A 1 566 ? 3.455 22.922 1.565 1 97.81 566 TRP A N 1
ATOM 4382 C CA . TRP A 1 566 ? 2.342 22.562 0.689 1 97.81 566 TRP A CA 1
ATOM 4383 C C . TRP A 1 566 ? 1.137 23.469 0.956 1 97.81 566 TRP A C 1
ATOM 4385 O O . TRP A 1 566 ? 0.715 23.625 2.104 1 97.81 566 TRP A O 1
ATOM 4395 N N . ARG A 1 567 ? 0.583 23.891 -0.083 1 93.94 567 ARG A N 1
ATOM 4396 C CA . ARG A 1 567 ? -0.653 24.672 -0.019 1 93.94 567 ARG A CA 1
ATOM 4397 C C . ARG A 1 567 ? -1.872 23.75 -0.005 1 93.94 567 ARG A C 1
ATOM 4399 O O . ARG A 1 567 ? -2.975 24.188 0.342 1 93.94 567 ARG A O 1
ATOM 4406 N N . GLY A 1 568 ? -1.672 22.562 -0.443 1 93.88 568 GLY A N 1
ATOM 4407 C CA . GLY A 1 568 ? -2.779 21.609 -0.43 1 93.88 568 GLY A CA 1
ATOM 4408 C C . GLY A 1 568 ? -2.66 20.547 -1.495 1 93.88 568 GLY A C 1
ATOM 4409 O O . GLY A 1 568 ? -1.574 20.312 -2.033 1 93.88 568 GLY A O 1
ATOM 4410 N N . PHE A 1 569 ? -3.818 19.812 -1.717 1 95.5 569 PHE A N 1
ATOM 4411 C CA . PHE A 1 569 ? -3.969 18.812 -2.768 1 95.5 569 PHE A CA 1
ATOM 4412 C C . PHE A 1 569 ? -4.703 19.406 -3.969 1 95.5 569 PHE A C 1
ATOM 4414 O O . PHE A 1 569 ? -5.566 20.266 -3.814 1 95.5 569 PHE A O 1
ATOM 4421 N N . SER A 1 570 ? -4.309 18.844 -5.059 1 92.94 570 SER A N 1
ATOM 4422 C CA . SER A 1 570 ? -5.141 19.141 -6.215 1 92.94 570 SER A CA 1
ATOM 4423 C C . SER A 1 570 ? -6.523 18.516 -6.082 1 92.94 570 SER A C 1
ATOM 4425 O O . SER A 1 570 ? -6.641 17.297 -5.918 1 92.94 570 SER A O 1
ATOM 4427 N N . GLY A 1 571 ? -7.543 19.344 -6.117 1 89.06 571 GLY A N 1
ATOM 4428 C CA . GLY A 1 571 ? -8.891 18.844 -5.871 1 89.06 571 GLY A CA 1
ATOM 4429 C C . GLY A 1 571 ? -9.773 18.891 -7.102 1 89.06 571 GLY A C 1
ATOM 4430 O O . GLY A 1 571 ? -11 18.781 -6.996 1 89.06 571 GLY A O 1
ATOM 4431 N N . GLY A 1 572 ? -9.203 19.031 -8.25 1 91.25 572 GLY A N 1
ATOM 4432 C CA . GLY A 1 572 ? -9.977 19.016 -9.477 1 91.25 572 GLY A CA 1
ATOM 4433 C C . GLY A 1 572 ? -10.508 17.641 -9.828 1 91.25 572 GLY A C 1
ATOM 4434 O O . GLY A 1 572 ? -10.039 16.641 -9.297 1 91.25 572 GLY A O 1
ATOM 4435 N N . MET A 1 573 ? -11.438 17.672 -10.703 1 94.06 573 MET A N 1
ATOM 4436 C CA . MET A 1 573 ? -12.141 16.438 -11.047 1 94.06 573 MET A CA 1
ATOM 4437 C C . MET A 1 573 ? -11.156 15.359 -11.5 1 94.06 573 MET A C 1
ATOM 4439 O O . MET A 1 573 ? -11.25 14.211 -11.062 1 94.06 573 MET A O 1
ATOM 4443 N N . ARG A 1 574 ? -10.258 15.734 -12.375 1 94.19 574 ARG A N 1
ATOM 4444 C CA . ARG A 1 574 ? -9.32 14.773 -12.938 1 94.19 574 ARG A CA 1
ATOM 4445 C C . ARG A 1 574 ? -8.469 14.141 -11.844 1 94.19 574 ARG A C 1
ATOM 4447 O O . ARG A 1 574 ? -8.281 12.922 -11.812 1 94.19 574 ARG A O 1
ATOM 4454 N N . ASP A 1 575 ? -7.938 14.93 -10.992 1 95.69 575 ASP A N 1
ATOM 4455 C CA . ASP A 1 575 ? -7.07 14.43 -9.938 1 95.69 575 ASP A CA 1
ATOM 4456 C C . ASP A 1 575 ? -7.859 13.609 -8.922 1 95.69 575 ASP A C 1
ATOM 4458 O O . ASP A 1 575 ? -7.355 12.609 -8.391 1 95.69 575 ASP A O 1
ATOM 4462 N N . MET A 1 576 ? -9.094 14.055 -8.625 1 96.69 576 MET A N 1
ATOM 4463 C CA . MET A 1 576 ? -9.961 13.258 -7.766 1 96.69 576 MET A CA 1
ATOM 4464 C C . MET A 1 576 ? -10.242 11.898 -8.398 1 96.69 576 MET A C 1
ATOM 4466 O O . MET A 1 576 ? -10.188 10.867 -7.715 1 96.69 576 MET A O 1
ATOM 4470 N N . PHE A 1 577 ? -10.516 11.898 -9.688 1 96.94 577 PHE A N 1
ATOM 4471 C CA . PHE A 1 577 ? -10.781 10.672 -10.43 1 96.94 577 PHE A CA 1
ATOM 4472 C C . PHE A 1 577 ? -9.547 9.773 -10.445 1 96.94 577 PHE A C 1
ATOM 4474 O O . PHE A 1 577 ? -9.664 8.555 -10.367 1 96.94 577 PHE A O 1
ATOM 4481 N N . ASP A 1 578 ? -8.391 10.383 -10.516 1 95.94 578 ASP A N 1
ATOM 4482 C CA . ASP A 1 578 ? -7.129 9.648 -10.57 1 95.94 578 ASP A CA 1
ATOM 4483 C C . ASP A 1 578 ? -6.648 9.281 -9.164 1 95.94 578 ASP A C 1
ATOM 4485 O O . ASP A 1 578 ? -5.457 9.062 -8.953 1 95.94 578 ASP A O 1
ATOM 4489 N N . GLU A 1 579 ? -7.551 9.266 -8.25 1 96.81 579 GLU A N 1
ATOM 4490 C CA . GLU A 1 579 ? -7.422 8.602 -6.953 1 96.81 579 GLU A CA 1
ATOM 4491 C C . GLU A 1 579 ? -6.457 9.359 -6.043 1 96.81 579 GLU A C 1
ATOM 4493 O O . GLU A 1 579 ? -5.703 8.742 -5.285 1 96.81 579 GLU A O 1
ATOM 4498 N N . VAL A 1 580 ? -6.391 10.719 -6.059 1 97.19 580 VAL A N 1
ATOM 4499 C CA . VAL A 1 580 ? -5.543 11.523 -5.18 1 97.19 580 VAL A CA 1
ATOM 4500 C C . VAL A 1 580 ? -5.891 11.227 -3.721 1 97.19 580 VAL A C 1
ATOM 4502 O O . VAL A 1 580 ? -5.016 11.234 -2.855 1 97.19 580 VAL A O 1
ATOM 4505 N N . LEU A 1 581 ? -7.133 10.961 -3.451 1 96.62 581 LEU A N 1
ATOM 4506 C CA . LEU A 1 581 ? -7.59 10.648 -2.102 1 96.62 581 LEU A CA 1
ATOM 4507 C C . LEU A 1 581 ? -6.922 9.383 -1.578 1 96.62 581 LEU A C 1
ATOM 4509 O O . LEU A 1 581 ? -6.543 9.312 -0.407 1 96.62 581 LEU A O 1
ATOM 4513 N N . LYS A 1 582 ? -6.793 8.352 -2.438 1 96.94 582 LYS A N 1
ATOM 4514 C CA . LYS A 1 582 ? -6.137 7.102 -2.047 1 96.94 582 LYS A CA 1
ATOM 4515 C C . LYS A 1 582 ? -4.668 7.336 -1.722 1 96.94 582 LYS A C 1
ATOM 4517 O O . LYS A 1 582 ? -4.152 6.805 -0.735 1 96.94 582 LYS A O 1
ATOM 4522 N N . PHE A 1 583 ? -4.004 8.109 -2.52 1 97.38 583 PHE A N 1
ATOM 4523 C CA . PHE A 1 583 ? -2.568 8.297 -2.367 1 97.38 583 PHE A CA 1
ATOM 4524 C C . PHE A 1 583 ? -2.266 9.211 -1.182 1 97.38 583 PHE A C 1
ATOM 4526 O O . PHE A 1 583 ? -1.276 9.008 -0.475 1 97.38 583 PHE A O 1
ATOM 4533 N N . GLY A 1 584 ? -3.152 10.219 -0.993 1 97.25 584 GLY A N 1
ATOM 4534 C CA . GLY A 1 584 ? -3.014 11.008 0.224 1 97.25 584 GLY A CA 1
ATOM 4535 C C . GLY A 1 584 ? -3.193 10.188 1.486 1 97.25 584 GLY A C 1
ATOM 4536 O O . GLY A 1 584 ? -2.461 10.367 2.461 1 97.25 584 GLY A O 1
ATOM 4537 N N . ALA A 1 585 ? -4.152 9.312 1.474 1 97.56 585 ALA A N 1
ATOM 4538 C CA . ALA A 1 585 ? -4.398 8.422 2.605 1 97.56 585 ALA A CA 1
ATOM 4539 C C . ALA A 1 585 ? -3.178 7.555 2.898 1 97.56 585 ALA A C 1
ATOM 4541 O O . ALA A 1 585 ? -2.889 7.25 4.059 1 97.56 585 ALA A O 1
ATOM 4542 N N . SER A 1 586 ? -2.434 7.18 1.861 1 97.88 586 SER A N 1
ATOM 4543 C CA . SER A 1 586 ? -1.252 6.34 2.025 1 97.88 586 SER A CA 1
ATOM 4544 C C . SER A 1 586 ? -0.143 7.082 2.762 1 97.88 586 SER A C 1
ATOM 4546 O O . SER A 1 586 ? 0.673 6.465 3.451 1 97.88 586 SER A O 1
ATOM 4548 N N . ILE A 1 587 ? -0.077 8.406 2.611 1 98.62 587 ILE A N 1
ATOM 4549 C CA . ILE A 1 587 ? 0.891 9.188 3.371 1 98.62 587 ILE A CA 1
ATOM 4550 C C . ILE A 1 587 ? 0.595 9.07 4.863 1 98.62 587 ILE A C 1
ATOM 4552 O O . ILE A 1 587 ? 1.5 8.82 5.664 1 98.62 587 ILE A O 1
ATOM 4556 N N . VAL A 1 588 ? -0.714 9.18 5.23 1 98.62 588 VAL A N 1
ATOM 4557 C CA . VAL A 1 588 ? -1.148 9.062 6.617 1 98.62 588 VAL A CA 1
ATOM 4558 C C . VAL A 1 588 ? -0.737 7.707 7.18 1 98.62 588 VAL A C 1
ATOM 4560 O O . VAL A 1 588 ? -0.184 7.621 8.281 1 98.62 588 VAL A O 1
ATOM 4563 N N . ASP A 1 589 ? -0.943 6.629 6.414 1 98.38 589 ASP A N 1
ATOM 4564 C CA . ASP A 1 589 ? -0.616 5.27 6.844 1 98.38 589 ASP A CA 1
ATOM 4565 C C . ASP A 1 589 ? 0.873 5.141 7.156 1 98.38 589 ASP A C 1
ATOM 4567 O O . ASP A 1 589 ? 1.249 4.531 8.164 1 98.38 589 ASP A O 1
ATOM 4571 N N . ASN A 1 590 ? 1.667 5.699 6.258 1 98.62 590 ASN A N 1
ATOM 4572 C CA . ASN A 1 590 ? 3.107 5.512 6.402 1 98.62 590 ASN A CA 1
ATOM 4573 C C . ASN A 1 590 ? 3.68 6.398 7.504 1 98.62 590 ASN A C 1
ATOM 4575 O O . ASN A 1 590 ? 4.637 6.012 8.18 1 98.62 590 ASN A O 1
ATOM 4579 N N . VAL A 1 591 ? 3.068 7.621 7.742 1 98.75 591 VAL A N 1
ATOM 4580 C CA . VAL A 1 591 ? 3.48 8.453 8.867 1 98.75 591 VAL A CA 1
ATOM 4581 C C . VAL A 1 591 ? 3.088 7.781 10.18 1 98.75 591 VAL A C 1
ATOM 4583 O O . VAL A 1 591 ? 3.852 7.805 11.148 1 98.75 591 VAL A O 1
ATOM 4586 N N . ARG A 1 592 ? 1.962 7.18 10.273 1 98.44 592 ARG A N 1
ATOM 4587 C CA . ARG A 1 592 ? 1.424 6.57 11.484 1 98.44 592 ARG A CA 1
ATOM 4588 C C . ARG A 1 592 ? 2.367 5.504 12.023 1 98.44 592 ARG A C 1
ATOM 4590 O O . ARG A 1 592 ? 2.615 5.441 13.234 1 98.44 592 ARG A O 1
ATOM 4597 N N . VAL A 1 593 ? 2.967 4.711 11.109 1 97.62 593 VAL A N 1
ATOM 4598 C CA . VAL A 1 593 ? 3.689 3.521 11.555 1 97.62 593 VAL A CA 1
ATOM 4599 C C . VAL A 1 593 ? 5.184 3.824 11.633 1 97.62 593 VAL A C 1
ATOM 4601 O O . VAL A 1 593 ? 5.969 2.99 12.086 1 97.62 593 VAL A O 1
ATOM 4604 N N . TYR A 1 594 ? 5.613 5.02 11.148 1 98 594 TYR A N 1
ATOM 4605 C CA . TYR A 1 594 ? 7.039 5.34 11.172 1 98 594 TYR A CA 1
ATOM 4606 C C . TYR A 1 594 ? 7.605 5.219 12.578 1 98 594 TYR A C 1
ATOM 4608 O O . TYR A 1 594 ? 6.98 5.66 13.547 1 98 594 TYR A O 1
ATOM 4616 N N . ASN A 1 595 ? 8.758 4.602 12.844 1 97.25 595 ASN A N 1
ATOM 4617 C CA . ASN A 1 595 ? 9.258 4.402 14.203 1 97.25 595 ASN A CA 1
ATOM 4618 C C . ASN A 1 595 ? 10.719 4.824 14.328 1 97.25 595 ASN A C 1
ATOM 4620 O O . ASN A 1 595 ? 11.422 4.367 15.227 1 97.25 595 ASN A O 1
ATOM 4624 N N . CYS A 1 596 ? 11.258 5.59 13.352 1 98 596 CYS A N 1
ATOM 4625 C CA . CYS A 1 596 ? 12.492 6.355 13.414 1 98 596 CYS A CA 1
ATOM 4626 C C . CYS A 1 596 ? 12.203 7.848 13.547 1 98 596 CYS A C 1
ATOM 4628 O O . CYS A 1 596 ? 11.086 8.289 13.289 1 98 596 CYS A O 1
ATOM 4630 N N . PRO A 1 597 ? 13.219 8.625 14.023 1 98.5 597 PRO A N 1
ATOM 4631 C CA . PRO A 1 597 ? 12.938 10.062 14.156 1 98.5 597 PRO A CA 1
ATOM 4632 C C . PRO A 1 597 ? 12.406 10.68 12.867 1 98.5 597 PRO A C 1
ATOM 4634 O O . PRO A 1 597 ? 12.977 10.469 11.789 1 98.5 597 PRO A O 1
ATOM 4637 N N . LEU A 1 598 ? 11.312 11.352 12.953 1 98.81 598 LEU A N 1
ATOM 4638 C CA . LEU A 1 598 ? 10.727 12.07 11.828 1 98.81 598 LEU A CA 1
ATOM 4639 C C . LEU A 1 598 ? 10.477 13.531 12.195 1 98.81 598 LEU A C 1
ATOM 4641 O O . LEU A 1 598 ? 9.68 13.828 13.086 1 98.81 598 LEU A O 1
ATOM 4645 N N . PHE A 1 599 ? 11.188 14.438 11.547 1 98.81 599 PHE A N 1
ATOM 4646 C CA . PHE A 1 599 ? 11.047 15.867 11.781 1 98.81 599 PHE A CA 1
ATOM 4647 C C . PHE A 1 599 ? 10.305 16.531 10.633 1 98.81 599 PHE A C 1
ATOM 4649 O O . PHE A 1 599 ? 10.695 16.391 9.469 1 98.81 599 PHE A O 1
ATOM 4656 N N . ILE A 1 600 ? 9.273 17.156 10.953 1 98.81 600 ILE A N 1
ATOM 4657 C CA . ILE A 1 600 ? 8.555 18.016 10.008 1 98.81 600 ILE A CA 1
ATOM 4658 C C . ILE A 1 600 ? 8.898 19.484 10.273 1 98.81 600 ILE A C 1
ATOM 4660 O O . ILE A 1 600 ? 8.828 19.938 11.414 1 98.81 600 ILE A O 1
ATOM 4664 N N . TYR A 1 601 ? 9.344 20.203 9.281 1 98.75 601 TYR A N 1
ATOM 4665 C CA . TYR A 1 601 ? 9.758 21.594 9.43 1 98.75 601 TYR A CA 1
ATOM 4666 C C . TYR A 1 601 ? 9.164 22.469 8.328 1 98.75 601 TYR A C 1
ATOM 4668 O O . TYR A 1 601 ? 9.32 22.172 7.145 1 98.75 601 TYR A O 1
ATOM 4676 N N . ILE A 1 602 ? 8.375 23.5 8.68 1 98.75 602 ILE A N 1
ATOM 4677 C CA . ILE A 1 602 ? 7.945 24.484 7.695 1 98.75 602 ILE A CA 1
ATOM 4678 C C . ILE A 1 602 ? 9.062 25.5 7.457 1 98.75 602 ILE A C 1
ATOM 4680 O O . ILE A 1 602 ? 9.367 26.312 8.336 1 98.75 602 ILE A O 1
ATOM 4684 N N . PRO A 1 603 ? 9.656 25.516 6.27 1 98.25 603 PRO A N 1
ATOM 4685 C CA . PRO A 1 603 ? 10.836 26.344 5.996 1 98.25 603 PRO A CA 1
ATOM 4686 C C . PRO A 1 603 ? 10.492 27.828 5.863 1 98.25 603 PRO A C 1
ATOM 4688 O O . PRO A 1 603 ? 9.32 28.203 5.953 1 98.25 603 PRO A O 1
ATOM 4691 N N . PRO A 1 604 ? 11.562 28.719 5.715 1 97.44 604 PRO A N 1
ATOM 4692 C CA . PRO A 1 604 ? 11.305 30.156 5.617 1 97.44 604 PRO A CA 1
ATOM 4693 C C . PRO A 1 604 ? 10.344 30.5 4.48 1 97.44 604 PRO A C 1
ATOM 4695 O O . PRO A 1 604 ? 10.5 30 3.363 1 97.44 604 PRO A O 1
ATOM 4698 N N . CYS A 1 605 ? 9.383 31.328 4.852 1 96.12 605 CYS A N 1
ATOM 4699 C CA . CYS A 1 605 ? 8.375 31.797 3.908 1 96.12 605 CYS A CA 1
ATOM 4700 C C . CYS A 1 605 ? 7.516 30.641 3.402 1 96.12 605 CYS A C 1
ATOM 4702 O O . CYS A 1 605 ? 6.82 30.781 2.391 1 96.12 605 CYS A O 1
ATOM 4704 N N . GLY A 1 606 ? 7.668 29.484 4.031 1 96.88 606 GLY A N 1
ATOM 4705 C CA . GLY A 1 606 ? 6.848 28.328 3.662 1 96.88 606 GLY A CA 1
ATOM 4706 C C . GLY A 1 606 ? 5.465 28.359 4.285 1 96.88 606 GLY A C 1
ATOM 4707 O O . GLY A 1 606 ? 5.207 29.156 5.199 1 96.88 606 GLY A O 1
ATOM 4708 N N . GLU A 1 607 ? 4.57 27.562 3.734 1 97 607 GLU A N 1
ATOM 4709 C CA . GLU A 1 607 ? 3.221 27.453 4.285 1 97 607 GLU A CA 1
ATOM 4710 C C . GLU A 1 607 ? 2.725 26.016 4.258 1 97 607 GLU A C 1
ATOM 4712 O O . GLU A 1 607 ? 3.146 25.219 3.408 1 97 607 GLU A O 1
ATOM 4717 N N . LEU A 1 608 ? 1.989 25.641 5.164 1 97.94 608 LEU A N 1
ATOM 4718 C CA . LEU A 1 608 ? 1.301 24.359 5.25 1 97.94 608 LEU A CA 1
ATOM 4719 C C . LEU A 1 608 ? -0.184 24.547 5.535 1 97.94 608 LEU A C 1
ATOM 4721 O O . LEU A 1 608 ? -0.552 25.109 6.57 1 97.94 608 LEU A O 1
ATOM 4725 N N . ARG A 1 609 ? -1.064 24.062 4.625 1 95.56 609 ARG A N 1
ATOM 4726 C CA . ARG A 1 609 ? -2.467 24.453 4.691 1 95.56 609 ARG A CA 1
ATOM 4727 C C . ARG A 1 609 ? -3.387 23.25 4.566 1 95.56 609 ARG A C 1
ATOM 4729 O O . ARG A 1 609 ? -3.105 22.328 3.795 1 95.56 609 ARG A O 1
ATOM 4736 N N . GLY A 1 610 ? -4.445 23.219 5.328 1 94 610 GLY A N 1
ATOM 4737 C CA . GLY A 1 610 ? -5.582 22.328 5.133 1 94 610 GLY A CA 1
ATOM 4738 C C . GLY A 1 610 ? -5.203 20.859 5.164 1 94 610 GLY A C 1
ATOM 4739 O O . GLY A 1 610 ? -4.543 20.406 6.098 1 94 610 GLY A O 1
ATOM 4740 N N . GLY A 1 611 ? -5.605 20.234 4.055 1 92.94 611 GLY A N 1
ATOM 4741 C CA . GLY A 1 611 ? -5.387 18.797 3.953 1 92.94 611 GLY A CA 1
ATOM 4742 C C . GLY A 1 611 ? -3.92 18.422 3.965 1 92.94 611 GLY A C 1
ATOM 4743 O O . GLY A 1 611 ? -3.561 17.328 4.414 1 92.94 611 GLY A O 1
ATOM 4744 N N . ALA A 1 612 ? -3.131 19.266 3.527 1 95.88 612 ALA A N 1
ATOM 4745 C CA . ALA A 1 612 ? -1.7 18.984 3.537 1 95.88 612 ALA A CA 1
ATOM 4746 C C . ALA A 1 612 ? -1.175 18.859 4.965 1 95.88 612 ALA A C 1
ATOM 4748 O O . ALA A 1 612 ? -0.342 18 5.258 1 95.88 612 ALA A O 1
ATOM 4749 N N . TRP A 1 613 ? -1.656 19.781 5.832 1 97.25 613 TRP A N 1
ATOM 4750 C CA . TRP A 1 613 ? -1.28 19.672 7.238 1 97.25 613 TRP A CA 1
ATOM 4751 C C . TRP A 1 613 ? -1.739 18.328 7.82 1 97.25 613 TRP A C 1
ATOM 4753 O O . TRP A 1 613 ? -0.981 17.656 8.523 1 97.25 613 TRP A O 1
ATOM 4763 N N . VAL A 1 614 ? -2.877 17.922 7.477 1 95.88 614 VAL A N 1
ATOM 4764 C CA . VAL A 1 614 ? -3.557 16.781 8.078 1 95.88 614 VAL A CA 1
ATOM 4765 C C . VAL A 1 614 ? -2.787 15.5 7.773 1 95.88 614 VAL A C 1
ATOM 4767 O O . VAL A 1 614 ? -2.754 14.578 8.594 1 95.88 614 VAL A O 1
ATOM 4770 N N . VAL A 1 615 ? -2.121 15.453 6.645 1 96.38 615 VAL A N 1
ATOM 4771 C CA . VAL A 1 615 ? -1.501 14.188 6.266 1 96.38 615 VAL A CA 1
ATOM 4772 C C . VAL A 1 615 ? -0.049 14.156 6.738 1 96.38 615 VAL A C 1
ATOM 4774 O O . VAL A 1 615 ? 0.646 13.156 6.57 1 96.38 615 VAL A O 1
ATOM 4777 N N . VAL A 1 616 ? 0.499 15.266 7.281 1 97.31 616 VAL A N 1
ATOM 4778 C CA . VAL A 1 616 ? 1.852 15.258 7.832 1 97.31 616 VAL A CA 1
ATOM 4779 C C . VAL A 1 616 ? 1.851 15.898 9.219 1 97.31 616 VAL A C 1
ATOM 4781 O O . VAL A 1 616 ? 2.625 16.828 9.484 1 97.31 616 VAL A O 1
ATOM 4784 N N . ASP A 1 617 ? 1.066 15.516 10.094 1 98 617 ASP A N 1
ATOM 4785 C CA . ASP A 1 617 ? 0.99 15.992 11.469 1 98 617 ASP A CA 1
ATOM 4786 C C . ASP A 1 617 ? 1.53 14.945 12.445 1 98 617 ASP A C 1
ATOM 4788 O O . ASP A 1 617 ? 1.306 13.75 12.258 1 98 617 ASP A O 1
ATOM 4792 N N . PRO A 1 618 ? 2.223 15.414 13.492 1 97.81 618 PRO A N 1
ATOM 4793 C CA . PRO A 1 618 ? 2.805 14.469 14.453 1 97.81 618 PRO A CA 1
ATOM 4794 C C . PRO A 1 618 ? 1.754 13.578 15.109 1 97.81 618 PRO A C 1
ATOM 4796 O O . PRO A 1 618 ? 2.047 12.438 15.477 1 97.81 618 PRO A O 1
ATOM 4799 N N . SER A 1 619 ? 0.532 14.109 15.266 1 97.81 619 SER A N 1
ATOM 4800 C CA . SER A 1 619 ? -0.51 13.391 15.992 1 97.81 619 SER A CA 1
ATOM 4801 C C . SER A 1 619 ? -0.954 12.141 15.242 1 97.81 619 SER A C 1
ATOM 4803 O O . SER A 1 619 ? -1.61 11.273 15.812 1 97.81 619 SER A O 1
ATOM 4805 N N . ILE A 1 620 ? -0.589 12.008 14.008 1 98.44 620 ILE A N 1
ATOM 4806 C CA . ILE A 1 620 ? -0.907 10.844 13.188 1 98.44 620 ILE A CA 1
ATOM 4807 C C . ILE A 1 620 ? -0.175 9.617 13.719 1 98.44 620 ILE A C 1
ATOM 4809 O O . ILE A 1 620 ? -0.702 8.508 13.68 1 98.44 620 ILE A O 1
ATOM 4813 N N . ASN A 1 621 ? 1.021 9.859 14.219 1 98.44 621 ASN A N 1
ATOM 4814 C CA . ASN A 1 621 ? 1.964 8.789 14.523 1 98.44 621 ASN A CA 1
ATOM 4815 C C . ASN A 1 621 ? 1.637 8.125 15.859 1 98.44 621 ASN A C 1
ATOM 4817 O O . ASN A 1 621 ? 1.278 8.797 16.828 1 98.44 621 ASN A O 1
ATOM 4821 N N . HIS A 1 622 ? 1.756 6.844 15.953 1 97.12 622 HIS A N 1
ATOM 4822 C CA . HIS A 1 622 ? 1.388 6.105 17.156 1 97.12 622 HIS A CA 1
ATOM 4823 C C . HIS A 1 622 ? 2.623 5.586 17.875 1 97.12 622 HIS A C 1
ATOM 4825 O O . HIS A 1 622 ? 2.508 4.82 18.844 1 97.12 622 HIS A O 1
ATOM 4831 N N . ASN A 1 623 ? 3.85 6.07 17.422 1 96.94 623 ASN A N 1
ATOM 4832 C CA . ASN A 1 623 ? 5.082 5.605 18.062 1 96.94 623 ASN A CA 1
ATOM 4833 C C . ASN A 1 623 ? 5.777 6.734 18.828 1 96.94 623 ASN A C 1
ATOM 4835 O O . ASN A 1 623 ? 6.754 6.496 19.531 1 96.94 623 ASN A O 1
ATOM 4839 N N . GLY A 1 624 ? 5.289 7.914 18.703 1 96.06 624 GLY A N 1
ATOM 4840 C CA . GLY A 1 624 ? 5.859 9.047 19.422 1 96.06 624 GLY A CA 1
ATOM 4841 C C . GLY A 1 624 ? 7.195 9.5 18.859 1 96.06 624 GLY A C 1
ATOM 4842 O O . GLY A 1 624 ? 8.055 9.992 19.594 1 96.06 624 GLY A O 1
ATOM 4843 N N . VAL A 1 625 ? 7.355 9.406 17.516 1 97.81 625 VAL A N 1
ATOM 4844 C CA . VAL A 1 625 ? 8.688 9.633 16.953 1 97.81 625 VAL A CA 1
ATOM 4845 C C . VAL A 1 625 ? 8.688 10.914 16.141 1 97.81 625 VAL A C 1
ATOM 4847 O O . VAL A 1 625 ? 9.742 11.391 15.719 1 97.81 625 VAL A O 1
ATOM 4850 N N . VAL A 1 626 ? 7.543 11.555 15.859 1 98.25 626 VAL A N 1
ATOM 4851 C CA . VAL A 1 626 ? 7.414 12.68 14.938 1 98.25 626 VAL A CA 1
ATOM 4852 C C . VAL A 1 626 ? 7.41 13.992 15.719 1 98.25 626 VAL A C 1
ATOM 4854 O O . VAL A 1 626 ? 6.711 14.117 16.734 1 98.25 626 VAL A O 1
ATOM 4857 N N . GLU A 1 627 ? 8.188 14.914 15.359 1 97.81 627 GLU A N 1
ATOM 4858 C CA . GLU A 1 627 ? 8.203 16.281 15.883 1 97.81 627 GLU A CA 1
ATOM 4859 C C . GLU A 1 627 ? 8.062 17.297 14.766 1 97.81 627 GLU A C 1
ATOM 4861 O O . GLU A 1 627 ? 8.555 17.094 13.648 1 97.81 627 GLU A O 1
ATOM 4866 N N . MET A 1 628 ? 7.348 18.344 15.055 1 98.38 628 MET A N 1
ATOM 4867 C CA . MET A 1 628 ? 7.105 19.375 14.039 1 98.38 628 MET A CA 1
ATOM 4868 C C . MET A 1 628 ? 7.574 20.734 14.523 1 98.38 628 MET A C 1
ATOM 4870 O O . MET A 1 628 ? 7.371 21.094 15.688 1 98.38 628 MET A O 1
ATOM 4874 N N . TYR A 1 629 ? 8.273 21.469 13.68 1 98.56 629 TYR A N 1
ATOM 4875 C CA . TYR A 1 629 ? 8.805 22.812 13.922 1 98.56 629 TYR A CA 1
ATOM 4876 C C . TYR A 1 629 ? 8.5 23.75 12.758 1 98.56 629 TYR A C 1
ATOM 4878 O O . TYR A 1 629 ? 8.047 23.297 11.703 1 98.56 629 TYR A O 1
ATOM 4886 N N . CYS A 1 630 ? 8.695 25.047 12.945 1 98.5 630 CYS A N 1
ATOM 4887 C CA . CYS A 1 630 ? 8.469 25.969 11.844 1 98.5 630 CYS A CA 1
ATOM 4888 C C . CYS A 1 630 ? 9.414 27.172 11.93 1 98.5 630 CYS A C 1
ATOM 4890 O O . CYS A 1 630 ? 9.93 27.484 13.008 1 98.5 630 CYS A O 1
ATOM 4892 N N . ASP A 1 631 ? 9.695 27.75 10.812 1 98.5 631 ASP A N 1
ATOM 4893 C CA . ASP A 1 631 ? 10.398 29.016 10.742 1 98.5 631 ASP A CA 1
ATOM 4894 C C . ASP A 1 631 ? 9.492 30.172 11.172 1 98.5 631 ASP A C 1
ATOM 4896 O O . ASP A 1 631 ? 8.273 30.125 10.969 1 98.5 631 ASP A O 1
ATOM 4900 N N . PRO A 1 632 ? 10.094 31.25 11.727 1 97.5 632 PRO A N 1
ATOM 4901 C CA . PRO A 1 632 ? 9.266 32.375 12.18 1 97.5 632 PRO A CA 1
ATOM 4902 C C . PRO A 1 632 ? 8.484 33.031 11.047 1 97.5 632 PRO A C 1
ATOM 4904 O O . PRO A 1 632 ? 7.441 33.656 11.289 1 97.5 632 PRO A O 1
ATOM 4907 N N . THR A 1 633 ? 8.891 32.906 9.859 1 97.19 633 THR A N 1
ATOM 4908 C CA . THR A 1 633 ? 8.242 33.562 8.742 1 97.19 633 THR A CA 1
ATOM 4909 C C . THR A 1 633 ? 7.211 32.656 8.086 1 97.19 633 THR A C 1
ATOM 4911 O O . THR A 1 633 ? 6.562 33.031 7.109 1 97.19 633 THR A O 1
ATOM 4914 N N . SER A 1 634 ? 7.07 31.469 8.562 1 97.12 634 SER A N 1
ATOM 4915 C CA . SER A 1 634 ? 6.176 30.484 7.969 1 97.12 634 SER A CA 1
ATOM 4916 C C . SER A 1 634 ? 4.723 30.766 8.328 1 97.12 634 SER A C 1
ATOM 4918 O O . SER A 1 634 ? 4.441 31.578 9.203 1 97.12 634 SER A O 1
ATOM 4920 N N . ARG A 1 635 ? 3.777 30.188 7.57 1 97.5 635 ARG A N 1
ATOM 4921 C CA . ARG A 1 635 ? 2.346 30.297 7.832 1 97.5 635 ARG A CA 1
ATOM 4922 C C . ARG A 1 635 ? 1.702 28.922 7.926 1 97.5 635 ARG A C 1
ATOM 4924 O O . ARG A 1 635 ? 2.094 27.984 7.207 1 97.5 635 ARG A O 1
ATOM 4931 N N . GLY A 1 636 ? 0.788 28.688 8.797 1 97.56 636 GLY A N 1
ATOM 4932 C CA . GLY A 1 636 ? -0.043 27.5 8.914 1 97.56 636 GLY A CA 1
ATOM 4933 C C . GLY A 1 636 ? -1.508 27.812 9.148 1 97.56 636 GLY A C 1
ATOM 4934 O O . GLY A 1 636 ? -1.837 28.75 9.875 1 97.56 636 GLY A O 1
ATOM 4935 N N . GLY A 1 637 ? -2.383 27.109 8.484 1 96 637 GLY A N 1
ATOM 4936 C CA . GLY A 1 637 ? -3.811 27.328 8.656 1 96 637 GLY A CA 1
ATOM 4937 C C . GLY A 1 637 ? -4.656 26.484 7.727 1 96 637 GLY A C 1
ATOM 4938 O O . GLY A 1 637 ? -4.125 25.703 6.926 1 96 637 GLY A O 1
ATOM 4939 N N . VAL A 1 638 ? -5.969 26.594 7.848 1 93.62 638 VAL A N 1
ATOM 4940 C CA . VAL A 1 638 ? -6.898 25.766 7.086 1 93.62 638 VAL A CA 1
ATOM 4941 C C . VAL A 1 638 ? -6.902 26.203 5.625 1 93.62 638 VAL A C 1
ATOM 4943 O O . VAL A 1 638 ? -6.91 25.375 4.715 1 93.62 638 VAL A O 1
ATOM 4946 N N . MET A 1 639 ? -6.906 27.5 5.469 1 91.12 639 MET A N 1
ATOM 4947 C CA . MET A 1 639 ? -6.875 28.109 4.145 1 91.12 639 MET A CA 1
ATOM 4948 C C . MET A 1 639 ? -6.09 29.422 4.172 1 91.12 639 MET A C 1
ATOM 4950 O O . MET A 1 639 ? -5.793 29.953 5.246 1 91.12 639 MET A O 1
ATOM 4954 N N . GLU A 1 640 ? -5.824 29.875 3.01 1 91.06 640 GLU A N 1
ATOM 4955 C CA . GLU A 1 640 ? -5.133 31.156 2.936 1 91.06 640 GLU A CA 1
ATOM 4956 C C . GLU A 1 640 ? -6.02 32.312 3.439 1 91.06 640 GLU A C 1
ATOM 4958 O O . GLU A 1 640 ? -7.246 32.219 3.348 1 91.06 640 GLU A O 1
ATOM 4963 N N . ALA A 1 641 ? -5.418 33.312 3.838 1 94.25 641 ALA A N 1
ATOM 4964 C CA . ALA A 1 641 ? -6.109 34.438 4.465 1 94.25 641 ALA A CA 1
ATOM 4965 C C . ALA A 1 641 ? -7.168 35.031 3.531 1 94.25 641 ALA A C 1
ATOM 4967 O O . ALA A 1 641 ? -8.258 35.406 3.975 1 94.25 641 ALA A O 1
ATOM 4968 N N . SER A 1 642 ? -6.832 35.125 2.289 1 90.88 642 SER A N 1
ATOM 4969 C CA . SER A 1 642 ? -7.785 35.656 1.324 1 90.88 642 SER A CA 1
ATOM 4970 C C . SER A 1 642 ? -9.047 34.812 1.256 1 90.88 642 SER A C 1
ATOM 4972 O O . SER A 1 642 ? -10.156 35.344 1.12 1 90.88 642 SER A O 1
ATOM 4974 N N . GLY A 1 643 ? -8.82 33.5 1.342 1 88.19 643 GLY A N 1
ATOM 4975 C CA . GLY A 1 643 ? -9.961 32.594 1.341 1 88.19 643 GLY A CA 1
ATOM 4976 C C . GLY A 1 643 ? -10.781 32.688 2.611 1 88.19 643 GLY A C 1
ATOM 4977 O O . GLY A 1 643 ? -12.016 32.625 2.564 1 88.19 643 GLY A O 1
ATOM 4978 N N . VAL A 1 644 ? -10.188 32.875 3.707 1 92.38 644 VAL A N 1
ATOM 4979 C CA . VAL A 1 644 ? -10.859 32.938 5 1 92.38 644 VAL A CA 1
ATOM 4980 C C . VAL A 1 644 ? -11.766 34.156 5.051 1 92.38 644 VAL A C 1
ATOM 4982 O O . VAL A 1 644 ? -12.875 34.125 5.574 1 92.38 644 VAL A O 1
ATOM 4985 N N . VAL A 1 645 ? -11.312 35.25 4.527 1 93.88 645 VAL A N 1
ATOM 4986 C CA . VAL A 1 645 ? -12.016 36.531 4.586 1 93.88 645 VAL A CA 1
ATOM 4987 C C . VAL A 1 645 ? -13.336 36.438 3.82 1 93.88 645 VAL A C 1
ATOM 4989 O O . VAL A 1 645 ? -14.336 37.031 4.207 1 93.88 645 VAL A O 1
ATOM 4992 N N . GLU A 1 646 ? -13.344 35.625 2.855 1 88.19 646 GLU A N 1
ATOM 4993 C CA . GLU A 1 646 ? -14.547 35.469 2.053 1 88.19 646 GLU A CA 1
ATOM 4994 C C . GLU A 1 646 ? -15.633 34.719 2.832 1 88.19 646 GLU A C 1
ATOM 4996 O O . GLU A 1 646 ? -16.812 34.812 2.516 1 88.19 646 GLU A O 1
ATOM 5001 N N . ILE A 1 647 ? -15.219 34.062 3.795 1 87.75 647 ILE A N 1
ATOM 5002 C CA . ILE A 1 647 ? -16.172 33.219 4.531 1 87.75 647 ILE A CA 1
ATOM 5003 C C . ILE A 1 647 ? -16.453 33.875 5.891 1 87.75 647 ILE A C 1
ATOM 5005 O O . ILE A 1 647 ? -17.594 33.844 6.355 1 87.75 647 ILE A O 1
ATOM 5009 N N . LYS A 1 648 ? -15.43 34.5 6.555 1 93.44 648 LYS A N 1
ATOM 5010 C CA . LYS A 1 648 ? -15.562 34.844 7.965 1 93.44 648 LYS A CA 1
ATOM 5011 C C . LYS A 1 648 ? -15.477 36.344 8.156 1 93.44 648 LYS A C 1
ATOM 5013 O O . LYS A 1 648 ? -15.68 36.875 9.266 1 93.44 648 LYS A O 1
ATOM 5018 N N . PHE A 1 649 ? -15.133 37.094 7.242 1 95.44 649 PHE A N 1
ATOM 5019 C CA . PHE A 1 649 ? -15.031 38.531 7.277 1 95.44 649 PHE A CA 1
ATOM 5020 C C . PHE A 1 649 ? -15.625 39.156 6.016 1 95.44 649 PHE A C 1
ATOM 5022 O O . PHE A 1 649 ? -14.945 39.875 5.297 1 95.44 649 PHE A O 1
ATOM 5029 N N . ARG A 1 650 ? -16.922 39.031 5.934 1 92.75 650 ARG A N 1
ATOM 5030 C CA . ARG A 1 650 ? -17.609 39.406 4.699 1 92.75 650 ARG A CA 1
ATOM 5031 C C . ARG A 1 650 ? -17.828 40.906 4.613 1 92.75 650 ARG A C 1
ATOM 5033 O O . ARG A 1 650 ? -17.375 41.656 5.477 1 92.75 650 ARG A O 1
ATOM 5040 N N . GLU A 1 651 ? -18.453 41.344 3.564 1 93.88 651 GLU A N 1
ATOM 5041 C CA . GLU A 1 651 ? -18.562 42.781 3.23 1 93.88 651 GLU A CA 1
ATOM 5042 C C . GLU A 1 651 ? -19.188 43.562 4.379 1 93.88 651 GLU A C 1
ATOM 5044 O O . GLU A 1 651 ? -18.75 44.656 4.684 1 93.88 651 GLU A O 1
ATOM 5049 N N . ASN A 1 652 ? -20.203 43 4.969 1 94.31 652 ASN A N 1
ATOM 5050 C CA . ASN A 1 652 ? -20.844 43.688 6.082 1 94.31 652 ASN A CA 1
ATOM 5051 C C . ASN A 1 652 ? -19.859 43.938 7.23 1 94.31 652 ASN A C 1
ATOM 5053 O O . ASN A 1 652 ? -19.875 44.969 7.871 1 94.31 652 ASN A O 1
ATOM 5057 N N . ASP A 1 653 ? -19.031 42.938 7.492 1 95.19 653 ASP A N 1
ATOM 5058 C CA . ASP A 1 653 ? -18 43.094 8.531 1 95.19 653 ASP A CA 1
ATOM 5059 C C . ASP A 1 653 ? -16.984 44.156 8.164 1 95.19 653 ASP A C 1
ATOM 5061 O O . ASP A 1 653 ? -16.547 44.906 9.031 1 95.19 653 ASP A O 1
ATOM 5065 N N . VAL A 1 654 ? -16.641 44.219 6.934 1 95.75 654 VAL A N 1
ATOM 5066 C CA . VAL A 1 654 ? -15.648 45.188 6.465 1 95.75 654 VAL A CA 1
ATOM 5067 C C . VAL A 1 654 ? -16.219 46.594 6.59 1 95.75 654 VAL A C 1
ATOM 5069 O O . VAL A 1 654 ? -15.508 47.531 6.98 1 95.75 654 VAL A O 1
ATOM 5072 N N . ARG A 1 655 ? -17.453 46.75 6.254 1 94.69 655 ARG A N 1
ATOM 5073 C CA . ARG A 1 655 ? -18.109 48.062 6.367 1 94.69 655 ARG A CA 1
ATOM 5074 C C . ARG A 1 655 ? -18.188 48.5 7.824 1 94.69 655 ARG A C 1
ATOM 5076 O O . ARG A 1 655 ? -18.016 49.688 8.125 1 94.69 655 ARG A O 1
ATOM 5083 N N . GLU A 1 656 ? -18.484 47.531 8.625 1 94 656 GLU A N 1
ATOM 5084 C CA . GLU A 1 656 ? -18.484 47.844 10.047 1 94 656 GLU A CA 1
ATOM 5085 C C . GLU A 1 656 ? -17.094 48.312 10.5 1 94 656 GLU A C 1
ATOM 5087 O O . GLU A 1 656 ? -16.984 49.219 11.312 1 94 656 GLU A O 1
ATOM 5092 N N . LEU A 1 657 ? -16.094 47.688 10.047 1 94.75 657 LEU A N 1
ATOM 5093 C CA . LEU A 1 657 ? -14.711 48.062 10.344 1 94.75 657 LEU A CA 1
ATOM 5094 C C . LEU A 1 657 ? -14.406 49.469 9.852 1 94.75 657 LEU A C 1
ATOM 5096 O O . LEU A 1 657 ? -13.734 50.25 10.539 1 94.75 657 LEU A O 1
ATOM 5100 N N . ILE A 1 658 ? -14.859 49.812 8.664 1 94.19 658 ILE A N 1
ATOM 5101 C CA . ILE A 1 658 ? -14.672 51.156 8.102 1 94.19 658 ILE A CA 1
ATOM 5102 C C . ILE A 1 658 ? -15.297 52.188 9.016 1 94.19 658 ILE A C 1
ATOM 5104 O O . ILE A 1 658 ? -14.68 53.219 9.328 1 94.19 658 ILE A O 1
ATOM 5108 N N . ARG A 1 659 ? -16.469 51.906 9.508 1 92.44 659 ARG A N 1
ATOM 5109 C CA . ARG A 1 659 ? -17.188 52.844 10.359 1 92.44 659 ARG A CA 1
ATOM 5110 C C . ARG A 1 659 ? -16.484 53.031 11.703 1 92.44 659 ARG A C 1
ATOM 5112 O O . ARG A 1 659 ? -16.391 54.156 12.219 1 92.44 659 ARG A O 1
ATOM 5119 N N . ARG A 1 660 ? -15.992 52 12.195 1 90.62 660 ARG A N 1
ATOM 5120 C CA . ARG A 1 660 ? -15.312 52.031 13.484 1 90.62 660 ARG A CA 1
ATOM 5121 C C . ARG A 1 660 ? -13.977 52.781 13.367 1 90.62 660 ARG A C 1
ATOM 5123 O O . ARG A 1 660 ? -13.57 53.5 14.289 1 90.62 660 ARG A O 1
ATOM 5130 N N . SER A 1 661 ? -13.336 52.594 12.273 1 89.31 661 SER A N 1
ATOM 5131 C CA . SER A 1 661 ? -12 53.156 12.07 1 89.31 661 SER A CA 1
ATOM 5132 C C . SER A 1 661 ? -12.062 54.625 11.656 1 89.31 661 SER A C 1
ATOM 5134 O O . SER A 1 661 ? -11.07 55.344 11.742 1 89.31 661 SER A O 1
ATOM 5136 N N . ASN A 1 662 ? -13.219 55 11.172 1 89.31 662 ASN A N 1
ATOM 5137 C CA . ASN A 1 662 ? -13.43 56.375 10.711 1 89.31 662 ASN A CA 1
ATOM 5138 C C . ASN A 1 662 ? -14.672 57 11.344 1 89.31 662 ASN A C 1
ATOM 5140 O O . ASN A 1 662 ? -15.672 57.219 10.664 1 89.31 662 ASN A O 1
ATOM 5144 N N . PRO A 1 663 ? -14.508 57.438 12.508 1 88 663 PRO A N 1
ATOM 5145 C CA . PRO A 1 663 ? -15.688 57.938 13.219 1 88 663 PRO A CA 1
ATOM 5146 C C . PRO A 1 663 ? -16.297 59.188 12.555 1 88 663 PRO A C 1
ATOM 5148 O O . PRO A 1 663 ? -17.484 59.438 12.703 1 88 663 PRO A O 1
ATOM 5151 N N . HIS A 1 664 ? -15.562 59.938 11.805 1 88.75 664 HIS A N 1
ATOM 5152 C CA . HIS A 1 664 ? -16.031 61.156 11.164 1 88.75 664 HIS A CA 1
ATOM 5153 C C . HIS A 1 664 ? -17.094 60.844 10.102 1 88.75 664 HIS A C 1
ATOM 5155 O O . HIS A 1 664 ? -17.875 61.719 9.727 1 88.75 664 HIS A O 1
ATOM 5161 N N . LEU A 1 665 ? -17.109 59.594 9.68 1 91 665 LEU A N 1
ATOM 5162 C CA . LEU A 1 665 ? -18.047 59.219 8.648 1 91 665 LEU A CA 1
ATOM 5163 C C . LEU A 1 665 ? -19.469 59.188 9.195 1 91 665 LEU A C 1
ATOM 5165 O O . LEU A 1 665 ? -20.438 59.281 8.43 1 91 665 LEU A O 1
ATOM 5169 N N . ALA A 1 666 ? -19.609 59.094 10.508 1 87.62 666 ALA A N 1
ATOM 5170 C CA . ALA A 1 666 ? -20.938 59.062 11.125 1 87.62 666 ALA A CA 1
ATOM 5171 C C . ALA A 1 666 ? -21.688 60.375 10.906 1 87.62 666 ALA A C 1
ATOM 5173 O O . ALA A 1 666 ? -22.922 60.375 10.945 1 87.62 666 ALA A O 1
ATOM 5174 N N . ALA A 1 667 ? -20.969 61.406 10.594 1 90.06 667 ALA A N 1
ATOM 5175 C CA . ALA A 1 667 ? -21.562 62.719 10.43 1 90.06 667 ALA A CA 1
ATOM 5176 C C . ALA A 1 667 ? -22.078 62.906 9.008 1 90.06 667 ALA A C 1
ATOM 5178 O O . ALA A 1 667 ? -22.828 63.844 8.742 1 90.06 667 ALA A O 1
ATOM 5179 N N . LEU A 1 668 ? -21.766 62.031 8.242 1 90.5 668 LEU A N 1
ATOM 5180 C CA . LEU A 1 668 ? -22.141 62.156 6.844 1 90.5 668 LEU A CA 1
ATOM 5181 C C . LEU A 1 668 ? -23.562 61.656 6.613 1 90.5 668 LEU A C 1
ATOM 5183 O O . LEU A 1 668 ? -24.062 60.844 7.387 1 90.5 668 LEU A O 1
ATOM 5187 N N . ASP A 1 669 ? -24.25 62.25 5.586 1 89.56 669 ASP A N 1
ATOM 5188 C CA . ASP A 1 669 ? -25.562 61.719 5.215 1 89.56 669 ASP A CA 1
ATOM 5189 C C . ASP A 1 669 ? -25.438 60.312 4.609 1 89.56 669 ASP A C 1
ATOM 5191 O O . ASP A 1 669 ? -24.328 59.875 4.285 1 89.56 669 ASP A O 1
ATOM 5195 N N . HIS A 1 670 ? -26.484 59.656 4.523 1 90.06 670 HIS A N 1
ATOM 5196 C CA . HIS A 1 670 ? -26.516 58.25 4.168 1 90.06 670 HIS A CA 1
ATOM 5197 C C . HIS A 1 670 ? -25.891 58 2.801 1 90.06 670 HIS A C 1
ATOM 5199 O O . HIS A 1 670 ? -25.156 57.031 2.613 1 90.06 670 HIS A O 1
ATOM 5205 N N . GLN A 1 671 ? -26.141 58.875 1.896 1 90.5 671 GLN A N 1
ATOM 5206 C CA . GLN A 1 671 ? -25.609 58.688 0.55 1 90.5 671 GLN A CA 1
ATOM 5207 C C . GLN A 1 671 ? -24.094 58.938 0.524 1 90.5 671 GLN A C 1
ATOM 5209 O O . GLN A 1 671 ? -23.359 58.156 -0.085 1 90.5 671 GLN A O 1
ATOM 5214 N N . ARG A 1 672 ? -23.656 59.938 1.149 1 92 672 ARG A N 1
ATOM 5215 C CA . ARG A 1 672 ? -22.219 60.219 1.194 1 92 672 ARG A CA 1
ATOM 5216 C C . ARG A 1 672 ? -21.469 59.156 1.981 1 92 672 ARG A C 1
ATOM 5218 O O . ARG A 1 672 ? -20.328 58.844 1.66 1 92 672 ARG A O 1
ATOM 5225 N N . LEU A 1 673 ? -22.156 58.688 2.984 1 92.25 673 LEU A N 1
ATOM 5226 C CA . LEU A 1 673 ? -21.578 57.594 3.775 1 92.25 673 LEU A CA 1
ATOM 5227 C C . LEU A 1 673 ? -21.344 56.375 2.92 1 92.25 673 LEU A C 1
ATOM 5229 O O . LEU A 1 673 ? -20.266 55.75 2.963 1 92.25 673 LEU A O 1
ATOM 5233 N N . ARG A 1 674 ? -22.328 56 2.156 1 92.31 674 ARG A N 1
ATOM 5234 C CA . ARG A 1 674 ? -22.234 54.812 1.296 1 92.31 674 ARG A CA 1
ATOM 5235 C C . ARG A 1 674 ? -21.141 55 0.247 1 92.31 674 ARG A C 1
ATOM 5237 O O . ARG A 1 674 ? -20.406 54.062 -0.058 1 92.31 674 ARG A O 1
ATOM 5244 N N . ASP A 1 675 ? -21.047 56.188 -0.263 1 94.06 675 ASP A N 1
ATOM 5245 C CA . ASP A 1 675 ? -20.047 56.469 -1.278 1 94.06 675 ASP A CA 1
ATOM 5246 C C . ASP A 1 675 ? -18.641 56.375 -0.695 1 94.06 675 ASP A C 1
ATOM 5248 O O . ASP A 1 675 ? -17.719 55.844 -1.337 1 94.06 675 ASP A O 1
ATOM 5252 N N . GLU A 1 676 ? -18.547 56.875 0.44 1 93.56 676 GLU A N 1
ATOM 5253 C CA . GLU A 1 676 ? -17.234 56.844 1.1 1 93.56 676 GLU A CA 1
ATOM 5254 C C . GLU A 1 676 ? -16.859 55.406 1.482 1 93.56 676 GLU A C 1
ATOM 5256 O O . GLU A 1 676 ? -15.688 55.031 1.381 1 93.56 676 GLU A O 1
ATOM 5261 N N . GLU A 1 677 ? -17.797 54.719 1.968 1 94.06 677 GLU A N 1
ATOM 5262 C CA . GLU A 1 677 ? -17.562 53.312 2.295 1 94.06 677 GLU A CA 1
ATOM 5263 C C . GLU A 1 677 ? -17.109 52.531 1.062 1 94.06 677 GLU A C 1
ATOM 5265 O O . GLU A 1 677 ? -16.203 51.688 1.138 1 94.06 677 GLU A O 1
ATOM 5270 N N . ASN A 1 678 ? -17.75 52.781 -0.026 1 95.12 678 ASN A N 1
ATOM 5271 C CA . ASN A 1 678 ? -17.391 52.094 -1.271 1 95.12 678 ASN A CA 1
ATOM 5272 C C . ASN A 1 678 ? -15.984 52.438 -1.72 1 95.12 678 ASN A C 1
ATOM 5274 O O . ASN A 1 678 ? -15.266 51.594 -2.252 1 95.12 678 ASN A O 1
ATOM 5278 N N . ARG A 1 679 ? -15.68 53.625 -1.498 1 94.06 679 ARG A N 1
ATOM 5279 C CA . ARG A 1 679 ? -14.344 54.062 -1.869 1 94.06 679 ARG A CA 1
ATOM 5280 C C . ARG A 1 679 ? -13.273 53.375 -1.019 1 94.06 679 ARG A C 1
ATOM 5282 O O . ARG A 1 679 ? -12.203 53.031 -1.519 1 94.06 679 ARG A O 1
ATOM 5289 N N . LEU A 1 680 ? -13.555 53.156 0.203 1 94 680 LEU A N 1
ATOM 5290 C CA . LEU A 1 680 ? -12.586 52.625 1.157 1 94 680 LEU A CA 1
ATOM 5291 C C . LEU A 1 680 ? -12.602 51.094 1.165 1 94 680 LEU A C 1
ATOM 5293 O O . LEU A 1 680 ? -11.68 50.469 1.693 1 94 680 LEU A O 1
ATOM 5297 N N . LEU A 1 681 ? -13.547 50.531 0.549 1 95 681 LEU A N 1
ATOM 5298 C CA . LEU A 1 681 ? -13.812 49.094 0.629 1 95 681 LEU A CA 1
ATOM 5299 C C . LEU A 1 681 ? -12.594 48.312 0.187 1 95 681 LEU A C 1
ATOM 5301 O O . LEU A 1 681 ? -12.188 47.375 0.869 1 95 681 LEU A O 1
ATOM 5305 N N . PRO A 1 682 ? -11.922 48.625 -0.941 1 93.69 682 PRO A N 1
ATOM 5306 C CA . PRO A 1 682 ? -10.758 47.844 -1.363 1 93.69 682 PRO A CA 1
ATOM 5307 C C . PRO A 1 682 ? -9.617 47.875 -0.351 1 93.69 682 PRO A C 1
ATOM 5309 O O . PRO A 1 682 ? -9 46.844 -0.073 1 93.69 682 PRO A O 1
ATOM 5312 N N . LEU A 1 683 ? -9.383 48.969 0.163 1 94.75 683 LEU A N 1
ATOM 5313 C CA . LEU A 1 683 ? -8.328 49.125 1.158 1 94.75 683 LEU A CA 1
ATOM 5314 C C . LEU A 1 683 ? -8.625 48.312 2.4 1 94.75 683 LEU A C 1
ATOM 5316 O O . LEU A 1 683 ? -7.734 47.625 2.928 1 94.75 683 LEU A O 1
ATOM 5320 N N . TYR A 1 684 ? -9.797 48.344 2.777 1 95.69 684 TYR A N 1
ATOM 5321 C CA . TYR A 1 684 ? -10.141 47.656 4.023 1 95.69 684 TYR A CA 1
ATOM 5322 C C . TYR A 1 684 ? -10.32 46.156 3.803 1 95.69 684 TYR A C 1
ATOM 5324 O O . TYR A 1 684 ? -10.297 45.375 4.758 1 95.69 684 TYR A O 1
ATOM 5332 N N . ARG A 1 685 ? -10.531 45.781 2.627 1 95.56 685 ARG A N 1
ATOM 5333 C CA . ARG A 1 685 ? -10.422 44.375 2.32 1 95.56 685 ARG A CA 1
ATOM 5334 C C . ARG A 1 685 ? -9 43.844 2.559 1 95.56 685 ARG A C 1
ATOM 5336 O O . ARG A 1 685 ? -8.805 42.75 3.068 1 95.56 685 ARG A O 1
ATOM 5343 N N . ASP A 1 686 ? -8.109 44.594 2.174 1 95.56 686 ASP A N 1
ATOM 5344 C CA . ASP A 1 686 ? -6.715 44.25 2.428 1 95.56 686 ASP A CA 1
ATOM 5345 C C . ASP A 1 686 ? -6.426 44.188 3.926 1 95.56 686 ASP A C 1
ATOM 5347 O O . ASP A 1 686 ? -5.633 43.375 4.375 1 95.56 686 ASP A O 1
ATOM 5351 N N . VAL A 1 687 ? -7.043 45.094 4.637 1 96.69 687 VAL A N 1
ATOM 5352 C CA . VAL A 1 687 ? -6.914 45.094 6.09 1 96.69 687 VAL A CA 1
ATOM 5353 C C . VAL A 1 687 ? -7.461 43.781 6.66 1 96.69 687 VAL A C 1
ATOM 5355 O O . VAL A 1 687 ? -6.852 43.188 7.547 1 96.69 687 VAL A O 1
ATOM 5358 N N . ALA A 1 688 ? -8.594 43.375 6.098 1 97.25 688 ALA A N 1
ATOM 5359 C CA . ALA A 1 688 ? -9.211 42.125 6.547 1 97.25 688 ALA A CA 1
ATOM 5360 C C . ALA A 1 688 ? -8.297 40.938 6.273 1 97.25 688 ALA A C 1
ATOM 5362 O O . ALA A 1 688 ? -8.195 40.031 7.094 1 97.25 688 ALA A O 1
ATOM 5363 N N . ILE A 1 689 ? -7.668 40.969 5.164 1 97 689 ILE A N 1
ATOM 5364 C CA . ILE A 1 689 ? -6.754 39.875 4.793 1 97 689 ILE A CA 1
ATOM 5365 C C . ILE A 1 689 ? -5.559 39.875 5.746 1 97 689 ILE A C 1
ATOM 5367 O O . ILE A 1 689 ? -5.137 38.812 6.207 1 97 689 ILE A O 1
ATOM 5371 N N . ARG A 1 690 ? -5.059 41 6.039 1 97.38 690 ARG A N 1
ATOM 5372 C CA . ARG A 1 690 ? -3.957 41.094 6.996 1 97.38 690 ARG A CA 1
ATOM 5373 C C . ARG A 1 690 ? -4.379 40.594 8.367 1 97.38 690 ARG A C 1
ATOM 5375 O O . ARG A 1 690 ? -3.611 39.906 9.039 1 97.38 690 ARG A O 1
ATOM 5382 N N . PHE A 1 691 ? -5.555 41 8.789 1 97.56 691 PHE A N 1
ATOM 5383 C CA . PHE A 1 691 ? -6.094 40.531 10.062 1 97.56 691 PHE A CA 1
ATOM 5384 C C . PHE A 1 691 ? -6.172 39 10.094 1 97.56 691 PHE A C 1
ATOM 5386 O O . PHE A 1 691 ? -5.75 38.375 11.07 1 97.56 691 PHE A O 1
ATOM 5393 N N . ALA A 1 692 ? -6.691 38.406 8.992 1 97.75 692 ALA A N 1
ATOM 5394 C CA . ALA A 1 692 ? -6.797 36.969 8.898 1 97.75 692 ALA A CA 1
ATOM 5395 C C . ALA A 1 692 ? -5.418 36.312 8.93 1 97.75 692 ALA A C 1
ATOM 5397 O O . ALA A 1 692 ? -5.234 35.281 9.562 1 97.75 692 ALA A O 1
ATOM 5398 N N . ASP A 1 693 ? -4.48 36.844 8.305 1 97.44 693 ASP A N 1
ATOM 5399 C CA . ASP A 1 693 ? -3.117 36.344 8.211 1 97.44 693 ASP A CA 1
ATOM 5400 C C . ASP A 1 693 ? -2.475 36.25 9.594 1 97.44 693 ASP A C 1
ATOM 5402 O O . ASP A 1 693 ? -1.649 35.344 9.836 1 97.44 693 ASP A O 1
ATOM 5406 N N . LEU A 1 694 ? -2.824 37.156 10.484 1 98 694 LEU A N 1
ATOM 5407 C CA . LEU A 1 694 ? -2.25 37.219 11.828 1 98 694 LEU A CA 1
ATOM 5408 C C . LEU A 1 694 ? -2.654 36 12.641 1 98 694 LEU A C 1
ATOM 5410 O O . LEU A 1 694 ? -2.061 35.719 13.688 1 98 694 LEU A O 1
ATOM 5414 N N . HIS A 1 695 ? -3.67 35.25 12.156 1 98 695 HIS A N 1
ATOM 5415 C CA . HIS A 1 695 ? -4.09 34 12.797 1 98 695 HIS A CA 1
ATOM 5416 C C . HIS A 1 695 ? -3.268 32.812 12.297 1 98 695 HIS A C 1
ATOM 5418 O O . HIS A 1 695 ? -3.42 31.703 12.797 1 98 695 HIS A O 1
ATOM 5424 N N . ASP A 1 696 ? -2.393 32.969 11.297 1 97.56 696 ASP A N 1
ATOM 5425 C CA . ASP A 1 696 ? -1.657 31.891 10.656 1 97.56 696 ASP A CA 1
ATOM 5426 C C . ASP A 1 696 ? -0.18 31.922 11.047 1 97.56 696 ASP A C 1
ATOM 5428 O O . ASP A 1 696 ? 0.614 31.109 10.555 1 97.56 696 ASP A O 1
ATOM 5432 N N . THR A 1 697 ? 0.231 32.75 11.945 1 97.75 697 THR A N 1
ATOM 5433 C CA . THR A 1 697 ? 1.637 33 12.25 1 97.75 697 THR A CA 1
ATOM 5434 C C . THR A 1 697 ? 2.17 31.922 13.203 1 97.75 697 THR A C 1
ATOM 5436 O O . THR A 1 697 ? 1.398 31.141 13.75 1 97.75 697 THR A O 1
ATOM 5439 N N . HIS A 1 698 ? 3.553 31.906 13.391 1 97.62 698 HIS A N 1
ATOM 5440 C CA . HIS A 1 698 ? 4.215 30.938 14.258 1 97.62 698 HIS A CA 1
ATOM 5441 C C . HIS A 1 698 ? 3.781 31.125 15.711 1 97.62 698 HIS A C 1
ATOM 5443 O O . HIS A 1 698 ? 3.832 30.172 16.5 1 97.62 698 HIS A O 1
ATOM 5449 N N . PHE A 1 699 ? 3.271 32.375 16.047 1 96.62 699 PHE A N 1
ATOM 5450 C CA . PHE A 1 699 ? 2.82 32.625 17.406 1 96.62 699 PHE A CA 1
ATOM 5451 C C . PHE A 1 699 ? 1.65 31.719 17.766 1 96.62 699 PHE A C 1
ATOM 5453 O O . PHE A 1 699 ? 1.646 31.109 18.828 1 96.62 699 PHE A O 1
ATOM 5460 N N . ARG A 1 700 ? 0.728 31.688 16.875 1 96.94 700 ARG A N 1
ATOM 5461 C CA . ARG A 1 700 ? -0.443 30.859 17.141 1 96.94 700 ARG A CA 1
ATOM 5462 C C . ARG A 1 700 ? -0.092 29.375 17.047 1 96.94 700 ARG A C 1
ATOM 5464 O O . ARG A 1 700 ? -0.561 28.562 17.859 1 96.94 700 ARG A O 1
ATOM 5471 N N . MET A 1 701 ? 0.708 28.969 16.047 1 97.75 701 MET A N 1
ATOM 5472 C CA . MET A 1 701 ? 1.089 27.562 15.867 1 97.75 701 MET A CA 1
ATOM 5473 C C . MET A 1 701 ? 1.769 27.031 17.125 1 97.75 701 MET A C 1
ATOM 5475 O O . MET A 1 701 ? 1.48 25.906 17.547 1 97.75 701 MET A O 1
ATOM 5479 N N . GLN A 1 702 ? 2.652 27.812 17.688 1 96.25 702 GLN A N 1
ATOM 5480 C CA . GLN A 1 702 ? 3.361 27.391 18.891 1 96.25 702 GLN A CA 1
ATOM 5481 C C . GLN A 1 702 ? 2.436 27.391 20.094 1 96.25 702 GLN A C 1
ATOM 5483 O O . GLN A 1 702 ? 2.449 26.453 20.906 1 96.25 702 GLN A O 1
ATOM 5488 N N . ALA A 1 703 ? 1.592 28.422 20.219 1 95.81 703 ALA A N 1
ATOM 5489 C CA . ALA A 1 703 ? 0.731 28.594 21.391 1 95.81 703 ALA A CA 1
ATOM 5490 C C . ALA A 1 703 ? -0.318 27.484 21.469 1 95.81 703 ALA A C 1
ATOM 5492 O O . ALA A 1 703 ? -0.701 27.062 22.547 1 95.81 703 ALA A O 1
ATOM 5493 N N . THR A 1 704 ? -0.805 27.047 20.312 1 95.81 704 THR A N 1
ATOM 5494 C CA . THR A 1 704 ? -1.836 26.016 20.266 1 95.81 704 THR A CA 1
ATOM 5495 C C . THR A 1 704 ? -1.214 24.625 20.344 1 95.81 704 THR A C 1
ATOM 5497 O O . THR A 1 704 ? -1.928 23.625 20.422 1 95.81 704 THR A O 1
ATOM 5500 N N . GLY A 1 705 ? 0.09 24.5 20.281 1 94.12 705 GLY A N 1
ATOM 5501 C CA . GLY A 1 705 ? 0.776 23.219 20.375 1 94.12 705 GLY A CA 1
ATOM 5502 C C . GLY A 1 705 ? 0.844 22.484 19.047 1 94.12 705 GLY A C 1
ATOM 5503 O O . GLY A 1 705 ? 1.207 21.297 19 1 94.12 705 GLY A O 1
ATOM 5504 N N . ALA A 1 706 ? 0.505 23.156 17.953 1 96.81 706 ALA A N 1
ATOM 5505 C CA . ALA A 1 706 ? 0.562 22.531 16.641 1 96.81 706 ALA A CA 1
ATOM 5506 C C . ALA A 1 706 ? 2.006 22.266 16.219 1 96.81 706 ALA A C 1
ATOM 5508 O O . ALA A 1 706 ? 2.287 21.297 15.516 1 96.81 706 ALA A O 1
ATOM 5509 N N . VAL A 1 707 ? 2.877 23.141 16.641 1 97.31 707 VAL A N 1
ATOM 5510 C CA . VAL A 1 707 ? 4.309 22.906 16.484 1 97.31 707 VAL A CA 1
ATOM 5511 C C . VAL A 1 707 ? 4.988 22.875 17.844 1 97.31 707 VAL A C 1
ATOM 5513 O O . VAL A 1 707 ? 4.539 23.531 18.781 1 97.31 707 VAL A O 1
ATOM 5516 N N . ARG A 1 708 ? 6.004 22.141 17.938 1 95.38 708 ARG A N 1
ATOM 5517 C CA . ARG A 1 708 ? 6.723 22.016 19.203 1 95.38 708 ARG A CA 1
ATOM 5518 C C . ARG A 1 708 ? 7.551 23.25 19.5 1 95.38 708 ARG A C 1
ATOM 5520 O O . ARG A 1 708 ? 7.762 23.594 20.672 1 95.38 708 ARG A O 1
ATOM 5527 N N . GLY A 1 709 ? 8.023 23.844 18.469 1 95.81 709 GLY A N 1
ATOM 5528 C CA . GLY A 1 709 ? 8.836 25.047 18.656 1 95.81 709 GLY A CA 1
ATOM 5529 C C . GLY A 1 709 ? 9.156 25.75 17.344 1 95.81 709 GLY A C 1
ATOM 5530 O O . GLY A 1 709 ? 8.789 25.281 16.281 1 95.81 709 GLY A O 1
ATOM 5531 N N . VAL A 1 710 ? 9.742 26.938 17.547 1 97.12 710 VAL A N 1
ATOM 5532 C CA . VAL A 1 710 ? 10.156 27.75 16.406 1 97.12 710 VAL A CA 1
ATOM 5533 C C . VAL A 1 710 ? 11.664 27.609 16.203 1 97.12 710 VAL A C 1
ATOM 5535 O O . VAL A 1 710 ? 12.445 27.812 17.141 1 97.12 710 VAL A O 1
ATOM 5538 N N . VAL A 1 711 ? 12.086 27.234 14.992 1 97.94 711 VAL A N 1
ATOM 5539 C CA . VAL A 1 711 ? 13.492 27.078 14.648 1 97.94 711 VAL A CA 1
ATOM 5540 C C . VAL A 1 711 ? 13.867 28.031 13.516 1 97.94 711 VAL A C 1
ATOM 5542 O O . VAL A 1 711 ? 13.531 27.781 12.352 1 97.94 711 VAL A O 1
ATOM 5545 N N . PRO A 1 712 ? 14.609 29.094 13.867 1 98.12 712 PRO A N 1
ATOM 5546 C CA . PRO A 1 712 ? 15.047 30 12.797 1 98.12 712 PRO A CA 1
ATOM 5547 C C . PRO A 1 712 ? 15.961 29.297 11.781 1 98.12 712 PRO A C 1
ATOM 5549 O O . PRO A 1 712 ? 16.844 28.531 12.172 1 98.12 712 PRO A O 1
ATOM 5552 N N . TRP A 1 713 ? 15.805 29.578 10.555 1 98.31 713 TRP A N 1
ATOM 5553 C CA . TRP A 1 713 ? 16.469 28.906 9.445 1 98.31 713 TRP A CA 1
ATOM 5554 C C . TRP A 1 713 ? 17.984 29.031 9.57 1 98.31 713 TRP A C 1
ATOM 5556 O O . TRP A 1 713 ? 18.703 28.047 9.383 1 98.31 713 TRP A O 1
ATOM 5566 N N . LYS A 1 714 ? 18.5 30.141 9.984 1 97.94 714 LYS A N 1
ATOM 5567 C CA . LYS A 1 714 ? 19.922 30.391 10.109 1 97.94 714 LYS A CA 1
ATOM 5568 C C . LYS A 1 714 ? 20.578 29.406 11.078 1 97.94 714 LYS A C 1
ATOM 5570 O O . LYS A 1 714 ? 21.719 28.984 10.875 1 97.94 714 LYS A O 1
ATOM 5575 N N . ASP A 1 715 ? 19.797 28.953 12.094 1 97.69 715 ASP A N 1
ATOM 5576 C CA . ASP A 1 715 ? 20.328 28.094 13.148 1 97.69 715 ASP A CA 1
ATOM 5577 C C . ASP A 1 715 ? 19.812 26.656 12.992 1 97.69 715 ASP A C 1
ATOM 5579 O O . ASP A 1 715 ? 20.078 25.812 13.836 1 97.69 715 ASP A O 1
ATOM 5583 N N . SER A 1 716 ? 19.156 26.422 11.945 1 98.5 716 SER A N 1
ATOM 5584 C CA . SER A 1 716 ? 18.438 25.156 11.781 1 98.5 716 SER A CA 1
ATOM 5585 C C . SER A 1 716 ? 19.406 23.969 11.82 1 98.5 716 SER A C 1
ATOM 5587 O O . SER A 1 716 ? 19.109 22.953 12.438 1 98.5 716 SER A O 1
ATOM 5589 N N . ARG A 1 717 ? 20.547 24.047 11.195 1 98.38 717 ARG A N 1
ATOM 5590 C CA . ARG A 1 717 ? 21.5 22.953 11.125 1 98.38 717 ARG A CA 1
ATOM 5591 C C . ARG A 1 717 ? 21.906 22.5 12.523 1 98.38 717 ARG A C 1
ATOM 5593 O O . ARG A 1 717 ? 21.797 21.312 12.852 1 98.38 717 ARG A O 1
ATOM 5600 N N . ARG A 1 718 ? 22.453 23.422 13.375 1 97.5 718 ARG A N 1
ATOM 5601 C CA . ARG A 1 718 ? 22.938 23.078 14.703 1 97.5 718 ARG A CA 1
ATOM 5602 C C . ARG A 1 718 ? 21.797 22.578 15.602 1 97.5 718 ARG A C 1
ATOM 5604 O O . ARG A 1 718 ? 21.984 21.641 16.375 1 97.5 718 ARG A O 1
ATOM 5611 N N . LEU A 1 719 ? 20.641 23.219 15.477 1 97.75 719 LEU A N 1
ATOM 5612 C CA . LEU A 1 719 ? 19.516 22.844 16.328 1 97.75 719 LEU A CA 1
ATOM 5613 C C . LEU A 1 719 ? 18.953 21.484 15.938 1 97.75 719 LEU A C 1
ATOM 5615 O O . LEU A 1 719 ? 18.656 20.656 16.797 1 97.75 719 LEU A O 1
ATOM 5619 N N . PHE A 1 720 ? 18.797 21.188 14.641 1 98.5 720 PHE A N 1
ATOM 5620 C CA . PHE A 1 720 ? 18.234 19.906 14.211 1 98.5 720 PHE A CA 1
ATOM 5621 C C . PHE A 1 720 ? 19.219 18.766 14.438 1 98.5 720 PHE A C 1
ATOM 5623 O O . PHE A 1 720 ? 18.812 17.641 14.695 1 98.5 720 PHE A O 1
ATOM 5630 N N . HIS A 1 721 ? 20.531 19.109 14.305 1 98.25 721 HIS A N 1
ATOM 5631 C CA . HIS A 1 721 ? 21.484 18.078 14.672 1 98.25 721 HIS A CA 1
ATOM 5632 C C . HIS A 1 721 ? 21.328 17.672 16.141 1 98.25 721 HIS A C 1
ATOM 5634 O O . HIS A 1 721 ? 21.344 16.484 16.469 1 98.25 721 HIS A O 1
ATOM 5640 N N . ALA A 1 722 ? 21.188 18.688 17 1 97.44 722 ALA A N 1
ATOM 5641 C CA . ALA A 1 722 ? 21 18.422 18.422 1 97.44 722 ALA A CA 1
ATOM 5642 C C . ALA A 1 722 ? 19.703 17.656 18.672 1 97.44 722 ALA A C 1
ATOM 5644 O O . ALA A 1 722 ? 19.672 16.719 19.469 1 97.44 722 ALA A O 1
ATOM 5645 N N . LYS A 1 723 ? 18.641 18.094 18.016 1 98.06 723 LYS A N 1
ATOM 5646 C CA . LYS A 1 723 ? 17.344 17.438 18.156 1 98.06 723 LYS A CA 1
ATOM 5647 C C . LYS A 1 723 ? 17.422 15.984 17.672 1 98.06 723 LYS A C 1
ATOM 5649 O O . LYS A 1 723 ? 16.75 15.109 18.219 1 98.06 723 LYS A O 1
ATOM 5654 N N . LEU A 1 724 ? 18.109 15.789 16.531 1 98.25 724 LEU A N 1
ATOM 5655 C CA . LEU A 1 724 ? 18.266 14.453 15.961 1 98.25 724 LEU A CA 1
ATOM 5656 C C . LEU A 1 724 ? 19 13.531 16.922 1 98.25 724 LEU A C 1
ATOM 5658 O O . LEU A 1 724 ? 18.562 12.406 17.172 1 98.25 724 LEU A O 1
ATOM 5662 N N . GLN A 1 725 ? 20.078 14.016 17.516 1 96.75 725 GLN A N 1
ATOM 5663 C CA . GLN A 1 725 ? 20.844 13.234 18.484 1 96.75 725 GLN A CA 1
ATOM 5664 C C . GLN A 1 725 ? 20 12.891 19.703 1 96.75 725 GLN A C 1
ATOM 5666 O O . GLN A 1 725 ? 20.016 11.75 20.188 1 96.75 725 GLN A O 1
ATOM 5671 N N . ARG A 1 726 ? 19.344 13.859 20.188 1 97 726 ARG A N 1
ATOM 5672 C CA . ARG A 1 726 ? 18.5 13.664 21.359 1 97 726 ARG A CA 1
ATOM 5673 C C . ARG A 1 726 ? 17.406 12.648 21.078 1 97 726 ARG A C 1
ATOM 5675 O O . ARG A 1 726 ? 17.156 11.758 21.891 1 97 726 ARG A O 1
ATOM 5682 N N . LYS A 1 727 ? 16.719 12.797 19.922 1 97.56 727 LYS A N 1
ATOM 5683 C CA . LYS A 1 727 ? 15.602 11.914 19.594 1 97.56 727 LYS A CA 1
ATOM 5684 C C . LYS A 1 727 ? 16.078 10.477 19.375 1 97.56 727 LYS A C 1
ATOM 5686 O O . LYS A 1 727 ? 15.391 9.523 19.734 1 97.56 727 LYS A O 1
ATOM 5691 N N . LEU A 1 728 ? 17.266 10.336 18.734 1 97.25 728 LEU A N 1
ATOM 5692 C CA . LEU A 1 728 ? 17.859 9.016 18.578 1 97.25 728 LEU A CA 1
ATOM 5693 C C . LEU A 1 728 ? 18.109 8.367 19.938 1 97.25 728 LEU A C 1
ATOM 5695 O O . LEU A 1 728 ? 17.797 7.191 20.141 1 97.25 728 LEU A O 1
ATOM 5699 N N . LYS A 1 729 ? 18.672 9.141 20.875 1 95.88 729 LYS A N 1
ATOM 5700 C CA . LYS A 1 729 ? 18.938 8.625 22.219 1 95.88 729 LYS A CA 1
ATOM 5701 C C . LYS A 1 729 ? 17.641 8.305 22.953 1 95.88 729 LYS A C 1
ATOM 5703 O O . LYS A 1 729 ? 17.531 7.27 23.609 1 95.88 729 LYS A O 1
ATOM 5708 N N . GLU A 1 730 ? 16.703 9.203 22.859 1 96.69 730 GLU A N 1
ATOM 5709 C CA . GLU A 1 730 ? 15.391 9.016 23.453 1 96.69 730 GLU A CA 1
ATOM 5710 C C . GLU A 1 730 ? 14.766 7.695 23 1 96.69 730 GLU A C 1
ATOM 5712 O O . GLU A 1 730 ? 14.312 6.906 23.844 1 96.69 730 GLU A O 1
ATOM 5717 N N . LEU A 1 731 ? 14.758 7.457 21.719 1 97.06 731 LEU A N 1
ATOM 5718 C CA . LEU A 1 731 ? 14.133 6.266 21.172 1 97.06 731 LEU A CA 1
ATOM 5719 C C . LEU A 1 731 ? 14.922 5.012 21.531 1 97.06 731 LEU A C 1
ATOM 5721 O O . LEU A 1 731 ? 14.336 3.943 21.734 1 97.06 731 LEU A O 1
ATOM 5725 N N . SER A 1 732 ? 16.25 5.18 21.578 1 95.56 732 SER A N 1
ATOM 5726 C CA . SER A 1 732 ? 17.078 4.051 22.016 1 95.56 732 SER A CA 1
ATOM 5727 C C . SER A 1 732 ? 16.688 3.6 23.422 1 95.56 732 SER A C 1
ATOM 5729 O O . SER A 1 732 ? 16.578 2.4 23.688 1 95.56 732 SER A O 1
ATOM 5731 N N . VAL A 1 733 ? 16.484 4.547 24.297 1 95.12 733 VAL A N 1
ATOM 5732 C CA . VAL A 1 733 ? 16.094 4.254 25.688 1 95.12 733 VAL A CA 1
ATOM 5733 C C . VAL A 1 733 ? 14.695 3.652 25.703 1 95.12 733 VAL A C 1
ATOM 5735 O O . VAL A 1 733 ? 14.453 2.674 26.422 1 95.12 733 VAL A O 1
ATOM 5738 N N . ALA A 1 734 ? 13.812 4.199 24.938 1 96.62 734 ALA A N 1
ATOM 5739 C CA . ALA A 1 734 ? 12.445 3.691 24.875 1 96.62 734 ALA A CA 1
ATOM 5740 C C . ALA A 1 734 ? 12.422 2.244 24.391 1 96.62 734 ALA A C 1
ATOM 5742 O O . ALA A 1 734 ? 11.688 1.413 24.922 1 96.62 734 ALA A O 1
ATOM 5743 N N . VAL A 1 735 ? 13.195 1.98 23.391 1 95.5 735 VAL A N 1
ATOM 5744 C CA . VAL A 1 735 ? 13.25 0.638 22.812 1 95.5 735 VAL A CA 1
ATOM 5745 C C . VAL A 1 735 ? 13.812 -0.337 23.844 1 95.5 735 VAL A C 1
ATOM 5747 O O . VAL A 1 735 ? 13.352 -1.476 23.953 1 95.5 735 VAL A O 1
ATOM 5750 N N . SER A 1 736 ? 14.82 0.132 24.562 1 93.94 736 SER A N 1
ATOM 5751 C CA . SER A 1 736 ? 15.375 -0.701 25.625 1 93.94 736 SER A CA 1
ATOM 5752 C C . SER A 1 736 ? 14.312 -1.064 26.656 1 93.94 736 SER A C 1
ATOM 5754 O O . SER A 1 736 ? 14.305 -2.18 27.188 1 93.94 736 SER A O 1
ATOM 5756 N N . MET A 1 737 ? 13.438 -0.154 26.938 1 94.44 737 MET A N 1
ATOM 5757 C CA . MET A 1 737 ? 12.344 -0.411 27.875 1 94.44 737 MET A CA 1
ATOM 5758 C C . MET A 1 737 ? 11.383 -1.449 27.312 1 94.44 737 MET A C 1
ATOM 5760 O O . MET A 1 737 ? 10.852 -2.277 28.047 1 94.44 737 MET A O 1
ATOM 5764 N N . VAL A 1 738 ? 11.125 -1.383 26.047 1 94.62 738 VAL A N 1
ATOM 5765 C CA . VAL A 1 738 ? 10.242 -2.35 25.406 1 94.62 738 VAL A CA 1
ATOM 5766 C C . VAL A 1 738 ? 10.875 -3.74 25.453 1 94.62 738 VAL A C 1
ATOM 5768 O O . VAL A 1 738 ? 10.203 -4.723 25.781 1 94.62 738 VAL A O 1
ATOM 5771 N N . GLU A 1 739 ? 12.133 -3.723 25.031 1 90.56 739 GLU A N 1
ATOM 5772 C CA . GLU A 1 739 ? 12.859 -4.988 25.047 1 90.56 739 GLU A CA 1
ATOM 5773 C C . GLU A 1 739 ? 12.898 -5.598 26.438 1 90.56 739 GLU A C 1
ATOM 5775 O O . GLU A 1 739 ? 12.867 -6.82 26.594 1 90.56 739 GLU A O 1
ATOM 5780 N N . ALA A 1 740 ? 12.883 -4.77 27.469 1 90.62 740 ALA A N 1
ATOM 5781 C CA . ALA A 1 740 ? 12.898 -5.215 28.859 1 90.62 740 ALA A CA 1
ATOM 5782 C C . ALA A 1 740 ? 11.484 -5.512 29.359 1 90.62 740 ALA A C 1
ATOM 5784 O O . ALA A 1 740 ? 11.297 -5.914 30.5 1 90.62 740 ALA A O 1
ATOM 5785 N N . LYS A 1 741 ? 10.461 -5.25 28.531 1 90.62 741 LYS A N 1
ATOM 5786 C CA . LYS A 1 741 ? 9.047 -5.492 28.828 1 90.62 741 LYS A CA 1
ATOM 5787 C C . LYS A 1 741 ? 8.555 -4.594 29.953 1 90.62 741 LYS A C 1
ATOM 5789 O O . LYS A 1 741 ? 7.707 -4.996 30.75 1 90.62 741 LYS A O 1
ATOM 5794 N N . GLU A 1 742 ? 9.219 -3.48 30.078 1 91.12 742 GLU A N 1
ATOM 5795 C CA . GLU A 1 742 ? 8.766 -2.479 31.047 1 91.12 742 GLU A CA 1
ATOM 5796 C C . GLU A 1 742 ? 7.566 -1.704 30.5 1 91.12 742 GLU A C 1
ATOM 5798 O O . GLU A 1 742 ? 6.738 -1.219 31.281 1 91.12 742 GLU A O 1
ATOM 5803 N N . VAL A 1 743 ? 7.688 -1.491 29.266 1 93.94 743 VAL A N 1
ATOM 5804 C CA . VAL A 1 743 ? 6.582 -0.834 28.562 1 93.94 743 VAL A CA 1
ATOM 5805 C C . VAL A 1 743 ? 6.133 -1.692 27.391 1 93.94 743 VAL A C 1
ATOM 5807 O O . VAL A 1 743 ? 6.867 -2.574 26.938 1 93.94 743 VAL A O 1
ATOM 5810 N N . GLY A 1 744 ? 4.91 -1.441 26.953 1 91.44 744 GLY A N 1
ATOM 5811 C CA . GLY A 1 744 ? 4.34 -2.266 25.906 1 91.44 744 GLY A CA 1
ATOM 5812 C C . GLY A 1 744 ? 4.633 -1.743 24.516 1 91.44 744 GLY A C 1
ATOM 5813 O O . GLY A 1 744 ? 4.492 -2.471 23.531 1 91.44 744 GLY A O 1
ATOM 5814 N N . SER A 1 745 ? 5.027 -0.504 24.422 1 94.75 745 SER A N 1
ATOM 5815 C CA . SER A 1 745 ? 5.258 0.1 23.109 1 94.75 745 SER A CA 1
ATOM 5816 C C . SER A 1 745 ? 6.281 1.229 23.188 1 94.75 745 SER A C 1
ATOM 5818 O O . SER A 1 745 ? 6.578 1.723 24.281 1 94.75 745 SER A O 1
ATOM 5820 N N . ILE A 1 746 ? 6.824 1.613 22.031 1 96.19 746 ILE A N 1
ATOM 5821 C CA . ILE A 1 746 ? 7.785 2.713 21.969 1 96.19 746 ILE A CA 1
ATOM 5822 C C . ILE A 1 746 ? 7.129 3.998 22.469 1 96.19 746 ILE A C 1
ATOM 5824 O O . ILE A 1 746 ? 7.746 4.766 23.203 1 96.19 746 ILE A O 1
ATOM 5828 N N . SER A 1 747 ? 5.93 4.215 22.094 1 96.31 747 SER A N 1
ATOM 5829 C CA . SER A 1 747 ? 5.199 5.41 22.5 1 96.31 747 SER A CA 1
ATOM 5830 C C . SER A 1 747 ? 5.07 5.488 24.016 1 96.31 747 SER A C 1
ATOM 5832 O O . SER A 1 747 ? 5.18 6.566 24.594 1 96.31 747 SER A O 1
ATOM 5834 N N . GLU A 1 748 ? 4.82 4.398 24.641 1 95.62 748 GLU A N 1
ATOM 5835 C CA . GLU A 1 748 ? 4.742 4.367 26.094 1 95.62 748 GLU A CA 1
ATOM 5836 C C . GLU A 1 748 ? 6.098 4.676 26.719 1 95.62 748 GLU A C 1
ATOM 5838 O O . GLU A 1 748 ? 6.168 5.328 27.766 1 95.62 748 GLU A O 1
ATOM 5843 N N . GLY A 1 749 ? 7.094 4.137 26.047 1 96.38 749 GLY A N 1
ATOM 5844 C CA . GLY A 1 749 ? 8.43 4.461 26.5 1 96.38 749 GLY A CA 1
ATOM 5845 C C . GLY A 1 749 ? 8.75 5.941 26.438 1 96.38 749 GLY A C 1
ATOM 5846 O O . GLY A 1 749 ? 9.297 6.512 27.391 1 96.38 749 GLY A O 1
ATOM 5847 N N . VAL A 1 750 ? 8.367 6.555 25.391 1 96.62 750 VAL A N 1
ATOM 5848 C CA . VAL A 1 750 ? 8.602 7.98 25.203 1 96.62 750 VAL A CA 1
ATOM 5849 C C . VAL A 1 750 ? 7.832 8.781 26.25 1 96.62 750 VAL A C 1
ATOM 5851 O O . VAL A 1 750 ? 8.375 9.719 26.844 1 96.62 750 VAL A O 1
ATOM 5854 N N . ARG A 1 751 ? 6.617 8.391 26.531 1 94.94 751 ARG A N 1
ATOM 5855 C CA . ARG A 1 751 ? 5.809 9.078 27.547 1 94.94 751 ARG A CA 1
ATOM 5856 C C . ARG A 1 751 ? 6.43 8.938 28.922 1 94.94 751 ARG A C 1
ATOM 5858 O O . ARG A 1 751 ? 6.41 9.883 29.719 1 94.94 751 ARG A O 1
ATOM 5865 N N . LYS A 1 752 ? 6.938 7.797 29.156 1 95.12 752 LYS A N 1
ATOM 5866 C CA . LYS A 1 752 ? 7.578 7.559 30.438 1 95.12 752 LYS A CA 1
ATOM 5867 C C . LYS A 1 752 ? 8.828 8.414 30.609 1 95.12 752 LYS A C 1
ATOM 5869 O O . LYS A 1 752 ? 9.102 8.922 31.688 1 95.12 752 LYS A O 1
ATOM 5874 N N . ILE A 1 753 ? 9.531 8.516 29.578 1 96 753 ILE A N 1
ATOM 5875 C CA . ILE A 1 753 ? 10.734 9.336 29.594 1 96 753 ILE A CA 1
ATOM 5876 C C . ILE A 1 753 ? 10.359 10.797 29.859 1 96 753 ILE A C 1
ATOM 5878 O O . ILE A 1 753 ? 10.961 11.453 30.703 1 96 753 ILE A O 1
ATOM 5882 N N . GLU A 1 754 ? 9.367 11.297 29.141 1 94.88 754 GLU A N 1
ATOM 5883 C CA . GLU A 1 754 ? 8.93 12.68 29.297 1 94.88 754 GLU A CA 1
ATOM 5884 C C . GLU A 1 754 ? 8.406 12.938 30.703 1 94.88 754 GLU A C 1
ATOM 5886 O O . GLU A 1 754 ? 8.688 13.984 31.297 1 94.88 754 GLU A O 1
ATOM 5891 N N . ALA A 1 755 ? 7.723 11.961 31.25 1 94.25 755 ALA A N 1
ATOM 5892 C CA . ALA A 1 755 ? 7.184 12.094 32.594 1 94.25 755 ALA A CA 1
ATOM 5893 C C . ALA A 1 755 ? 8.297 12.117 33.656 1 94.25 755 ALA A C 1
ATOM 5895 O O . ALA A 1 755 ? 8.242 12.891 34.594 1 94.25 755 ALA A O 1
ATOM 5896 N N . ALA A 1 756 ? 9.219 11.227 33.438 1 93.38 756 ALA A N 1
ATOM 5897 C CA . ALA A 1 756 ? 10.352 11.172 34.375 1 93.38 756 ALA A CA 1
ATOM 5898 C C . ALA A 1 756 ? 11.141 12.477 34.344 1 93.38 756 ALA A C 1
ATOM 5900 O O . ALA A 1 756 ? 11.586 12.969 35.375 1 93.38 756 ALA A O 1
ATOM 5901 N N . PHE A 1 757 ? 11.367 12.977 33.219 1 95.69 757 PHE A N 1
ATOM 5902 C CA . PHE A 1 757 ? 12.086 14.242 33.094 1 95.69 757 PHE A CA 1
ATOM 5903 C C . PHE A 1 757 ? 11.312 15.367 33.781 1 95.69 757 PHE A C 1
ATOM 5905 O O . PHE A 1 757 ? 11.898 16.219 34.438 1 95.69 757 PHE A O 1
ATOM 5912 N N . ALA A 1 758 ? 10.023 15.453 33.5 1 94.5 758 ALA A N 1
ATOM 5913 C CA . ALA A 1 758 ? 9.172 16.5 34.062 1 94.5 758 ALA A CA 1
ATOM 5914 C C . ALA A 1 758 ? 9.219 16.453 35.594 1 94.5 758 ALA A C 1
ATOM 5916 O O . ALA A 1 758 ? 9.109 17.5 36.25 1 94.5 758 ALA A O 1
ATOM 5917 N N . GLN A 1 759 ? 9.422 15.359 36.188 1 94 759 GLN A N 1
ATOM 5918 C CA . GLN A 1 759 ? 9.547 15.227 37.625 1 94 759 GLN A CA 1
ATOM 5919 C C . GLN A 1 759 ? 10.867 15.828 38.125 1 94 759 GLN A C 1
ATOM 5921 O O . GLN A 1 759 ? 10.898 16.5 39.156 1 94 759 GLN A O 1
ATOM 5926 N N . ASP A 1 760 ? 11.844 15.539 37.344 1 93.75 760 ASP A N 1
ATOM 5927 C CA . ASP A 1 760 ? 13.172 16.016 37.719 1 93.75 760 ASP A CA 1
ATOM 5928 C C . ASP A 1 760 ? 13.328 17.5 37.375 1 93.75 760 ASP A C 1
ATOM 5930 O O . ASP A 1 760 ? 14.047 18.219 38.094 1 93.75 760 ASP A O 1
ATOM 5934 N N . HIS A 1 761 ? 12.766 17.875 36.312 1 94.44 761 HIS A N 1
ATOM 5935 C CA . HIS A 1 761 ? 12.859 19.25 35.844 1 94.44 761 HIS A CA 1
ATOM 5936 C C . HIS A 1 761 ? 11.477 19.812 35.5 1 94.44 761 HIS A C 1
ATOM 5938 O O . HIS A 1 761 ? 11.164 20.062 34.344 1 94.44 761 HIS A O 1
ATOM 5944 N N . PRO A 1 762 ? 10.68 20.172 36.469 1 92.25 762 PRO A N 1
ATOM 5945 C CA . PRO A 1 762 ? 9.289 20.578 36.25 1 92.25 762 PRO A CA 1
ATOM 5946 C C . PRO A 1 762 ? 9.156 21.875 35.469 1 92.25 762 PRO A C 1
ATOM 5948 O O . PRO A 1 762 ? 8.141 22.094 34.812 1 92.25 762 PRO A O 1
ATOM 5951 N N . ASP A 1 763 ? 10.164 22.656 35.375 1 91.62 763 ASP A N 1
ATOM 5952 C CA . ASP A 1 763 ? 10.047 23.969 34.781 1 91.62 763 ASP A CA 1
ATOM 5953 C C . ASP A 1 763 ? 10.555 23.938 33.312 1 91.62 763 ASP A C 1
ATOM 5955 O O . ASP A 1 763 ? 10.508 24.953 32.625 1 91.62 763 ASP A O 1
ATOM 5959 N N . ILE A 1 764 ? 11 22.828 32.875 1 92.81 764 ILE A N 1
ATOM 5960 C CA . ILE A 1 764 ? 11.555 22.734 31.516 1 92.81 764 ILE A CA 1
ATOM 5961 C C . ILE A 1 764 ? 10.781 21.703 30.719 1 92.81 764 ILE A C 1
ATOM 5963 O O . ILE A 1 764 ? 11.016 20.5 30.859 1 92.81 764 ILE A O 1
ATOM 5967 N N . PRO A 1 765 ? 9.969 22.203 29.828 1 89.25 765 PRO A N 1
ATOM 5968 C CA . PRO A 1 765 ? 9.234 21.234 29 1 89.25 765 PRO A CA 1
ATOM 5969 C C . PRO A 1 765 ? 10.148 20.406 28.109 1 89.25 765 PRO A C 1
ATOM 5971 O O . PRO A 1 765 ? 11.117 20.938 27.547 1 89.25 765 PRO A O 1
ATOM 5974 N N . TRP A 1 766 ? 9.859 19.141 28.016 1 90.06 766 TRP A N 1
ATOM 5975 C CA . TRP A 1 766 ? 10.625 18.234 27.156 1 90.06 766 TRP A CA 1
ATOM 5976 C C . TRP A 1 766 ? 10.641 18.734 25.719 1 90.06 766 TRP A C 1
ATOM 5978 O O . TRP A 1 766 ? 9.617 19.188 25.203 1 90.06 766 TRP A O 1
ATOM 5988 N N . GLY A 1 767 ? 11.734 18.75 25.109 1 84.88 767 GLY A N 1
ATOM 5989 C CA . GLY A 1 767 ? 11.891 19.141 23.719 1 84.88 767 GLY A CA 1
ATOM 5990 C C . GLY A 1 767 ? 12.336 20.594 23.562 1 84.88 767 GLY A C 1
ATOM 5991 O O . GLY A 1 767 ? 12.602 21.031 22.438 1 84.88 767 GLY A O 1
ATOM 5992 N N . THR A 1 768 ? 12.523 21.359 24.641 1 86.56 768 THR A N 1
ATOM 5993 C CA . THR A 1 768 ? 12.852 22.781 24.562 1 86.56 768 THR A CA 1
ATOM 5994 C C . THR A 1 768 ? 14.336 23 24.812 1 86.56 768 THR A C 1
ATOM 5996 O O . THR A 1 768 ? 14.875 24.078 24.516 1 86.56 768 THR A O 1
ATOM 5999 N N . ASN A 1 769 ? 14.961 22.016 25.375 1 91.69 769 ASN A N 1
ATOM 6000 C CA . ASN A 1 769 ? 16.391 22.078 25.672 1 91.69 769 ASN A CA 1
ATOM 6001 C C . ASN A 1 769 ? 17.094 20.766 25.359 1 91.69 769 ASN A C 1
ATOM 6003 O O . ASN A 1 769 ? 17.391 19.984 26.266 1 91.69 769 ASN A O 1
ATOM 6007 N N . ASP A 1 770 ? 17.484 20.641 24.203 1 94.06 770 ASP A N 1
ATOM 6008 C CA . ASP A 1 770 ? 17.953 19.359 23.688 1 94.06 770 ASP A CA 1
ATOM 6009 C C . ASP A 1 770 ? 19.266 18.953 24.359 1 94.06 770 ASP A C 1
ATOM 6011 O O . ASP A 1 770 ? 19.5 17.766 24.609 1 94.06 770 ASP A O 1
ATOM 6015 N N . ALA A 1 771 ? 20.141 19.875 24.625 1 92.19 771 ALA A N 1
ATOM 6016 C CA . ALA A 1 771 ? 21.422 19.578 25.281 1 92.19 771 ALA A CA 1
ATOM 6017 C C . ALA A 1 771 ? 21.188 19 26.672 1 92.19 771 ALA A C 1
ATOM 6019 O O . ALA A 1 771 ? 21.828 18.016 27.062 1 92.19 771 ALA A O 1
ATOM 6020 N N . LEU A 1 772 ? 20.312 19.672 27.375 1 93.75 772 LEU A N 1
ATOM 6021 C CA . LEU A 1 772 ? 20 19.188 28.719 1 93.75 772 LEU A CA 1
ATOM 6022 C C . LEU A 1 772 ? 19.328 17.812 28.672 1 93.75 772 LEU A C 1
ATOM 6024 O O . LEU A 1 772 ? 19.625 16.953 29.484 1 93.75 772 LEU A O 1
ATOM 6028 N N . HIS A 1 773 ? 18.422 17.672 27.766 1 95.12 773 HIS A N 1
ATOM 6029 C CA . HIS A 1 773 ? 17.734 16.391 27.609 1 95.12 773 HIS A CA 1
ATOM 6030 C C . HIS A 1 773 ? 18.719 15.266 27.328 1 95.12 773 HIS A C 1
ATOM 6032 O O . HIS A 1 773 ? 18.609 14.172 27.891 1 95.12 773 HIS A O 1
ATOM 6038 N N . MET A 1 774 ? 19.703 15.531 26.438 1 94.44 774 MET A N 1
ATOM 6039 C CA . MET A 1 774 ? 20.719 14.547 26.062 1 94.44 774 MET A CA 1
ATOM 6040 C C . MET A 1 774 ? 21.562 14.164 27.266 1 94.44 774 MET A C 1
ATOM 6042 O O . MET A 1 774 ? 21.844 12.984 27.5 1 94.44 774 MET A O 1
ATOM 6046 N N . GLN A 1 775 ? 21.953 15.164 27.969 1 93.44 775 GLN A N 1
ATOM 6047 C CA . GLN A 1 775 ? 22.734 14.93 29.172 1 93.44 775 GLN A CA 1
ATOM 6048 C C . GLN A 1 775 ? 21.969 14.102 30.188 1 93.44 775 GLN A C 1
ATOM 6050 O O . GLN A 1 775 ? 22.5 13.148 30.75 1 93.44 775 GLN A O 1
ATOM 6055 N N . TRP A 1 776 ? 20.719 14.492 30.375 1 94.75 776 TRP A N 1
ATOM 6056 C CA . TRP A 1 776 ? 19.859 13.812 31.328 1 94.75 776 TRP A CA 1
ATOM 6057 C C . TRP A 1 776 ? 19.641 12.352 30.922 1 94.75 776 TRP A C 1
ATOM 6059 O O . TRP A 1 776 ? 19.719 11.453 31.766 1 94.75 776 TRP A O 1
ATOM 6069 N N . LEU A 1 777 ? 19.422 12.086 29.703 1 95 777 LEU A N 1
ATOM 6070 C CA . LEU A 1 777 ? 19.219 10.734 29.188 1 95 777 LEU A CA 1
ATOM 6071 C C . LEU A 1 777 ? 20.469 9.891 29.391 1 95 777 LEU A C 1
ATOM 6073 O O . LEU A 1 777 ? 20.375 8.719 29.781 1 95 777 LEU A O 1
ATOM 6077 N N . THR A 1 778 ? 21.594 10.484 29.078 1 92.12 778 THR A N 1
ATOM 6078 C CA . THR A 1 778 ? 22.859 9.773 29.203 1 92.12 778 THR A CA 1
ATOM 6079 C C . THR A 1 778 ? 23.141 9.406 30.656 1 92.12 778 THR A C 1
ATOM 6081 O O . THR A 1 778 ? 23.609 8.305 30.938 1 92.12 778 THR A O 1
ATOM 6084 N N . GLU A 1 779 ? 22.781 10.281 31.531 1 89.88 779 GLU A N 1
ATOM 6085 C CA . GLU A 1 779 ? 22.969 10.055 32.969 1 89.88 779 GLU A CA 1
ATOM 6086 C C . GLU A 1 779 ? 22.047 8.961 33.469 1 89.88 779 GLU A C 1
ATOM 6088 O O . GLU A 1 779 ? 22.438 8.133 34.281 1 89.88 779 GLU A O 1
ATOM 6093 N N . LYS A 1 780 ? 20.875 9.008 33 1 88.06 780 LYS A N 1
ATOM 6094 C CA . LYS A 1 780 ? 19.875 8.023 33.438 1 88.06 780 LYS A CA 1
ATOM 6095 C C . LYS A 1 780 ? 20.234 6.629 32.938 1 88.06 780 LYS A C 1
ATOM 6097 O O . LYS A 1 780 ? 19.953 5.633 33.594 1 88.06 780 LYS A O 1
ATOM 6102 N N . VAL A 1 781 ? 20.766 6.531 31.75 1 85 781 VAL A N 1
ATOM 6103 C CA . VAL A 1 781 ? 21.156 5.242 31.188 1 85 781 VAL A CA 1
ATOM 6104 C C . VAL A 1 781 ? 22.359 4.684 31.938 1 85 781 VAL A C 1
ATOM 6106 O O . VAL A 1 781 ? 22.453 3.48 32.188 1 85 781 VAL A O 1
ATOM 6109 N N . GLU A 1 782 ? 23.328 5.566 32.156 1 68.88 782 GLU A N 1
ATOM 6110 C CA . GLU A 1 782 ? 24.531 5.148 32.875 1 68.88 782 GLU A CA 1
ATOM 6111 C C . GLU A 1 782 ? 24.219 4.754 34.312 1 68.88 782 GLU A C 1
ATOM 6113 O O . GLU A 1 782 ? 24.812 3.812 34.844 1 68.88 782 GLU A O 1
ATOM 6118 N N . LEU A 1 783 ? 23.375 5.621 34.875 1 54.16 783 LEU A N 1
ATOM 6119 C CA . LEU A 1 783 ? 23.062 5.348 36.281 1 54.16 783 LEU A CA 1
ATOM 6120 C C . LEU A 1 783 ? 22.125 4.145 36.375 1 54.16 783 LEU A C 1
ATOM 6122 O O . LEU A 1 783 ? 21.734 3.764 37.5 1 54.16 783 LEU A O 1
ATOM 6126 N N . ASN A 1 784 ? 22.281 3.154 35.438 1 54.38 784 ASN A N 1
ATOM 6127 C CA . ASN A 1 784 ? 21.781 1.784 35.344 1 54.38 784 ASN A CA 1
ATOM 6128 C C . ASN A 1 784 ? 20.266 1.744 35.188 1 54.38 784 ASN A C 1
ATOM 6130 O O . ASN A 1 784 ? 19.734 1.008 34.375 1 54.38 784 ASN A O 1
ATOM 6134 N N . GLY A 1 785 ? 19.344 1.72 36.375 1 47.38 785 GLY A N 1
ATOM 6135 C CA . GLY A 1 785 ? 18.172 1.001 36.875 1 47.38 785 GLY A CA 1
ATOM 6136 C C . GLY A 1 785 ? 16.875 1.776 36.719 1 47.38 785 GLY A C 1
ATOM 6137 O O . GLY A 1 785 ? 15.828 1.333 37.188 1 47.38 785 GLY A O 1
ATOM 6138 N N . VAL A 1 786 ? 17 2.924 36.438 1 48.34 786 VAL A N 1
ATOM 6139 C CA . VAL A 1 786 ? 15.742 3.594 36.719 1 48.34 786 VAL A CA 1
ATOM 6140 C C . VAL A 1 786 ? 14.695 3.199 35.688 1 48.34 786 VAL A C 1
ATOM 6142 O O . VAL A 1 786 ? 13.516 3.043 36 1 48.34 786 VAL A O 1
ATOM 6145 N N . PHE A 1 787 ? 15.133 3.338 34.406 1 55.06 787 PHE A N 1
ATOM 6146 C CA . PHE A 1 787 ? 14.086 2.93 33.469 1 55.06 787 PHE A CA 1
ATOM 6147 C C . PHE A 1 787 ? 14.078 1.416 33.312 1 55.06 787 PHE A C 1
ATOM 6149 O O . PHE A 1 787 ? 13.102 0.848 32.812 1 55.06 787 PHE A O 1
ATOM 6156 N N . LEU A 1 788 ? 15.211 0.797 33.438 1 47.88 788 LEU A N 1
ATOM 6157 C CA . LEU A 1 788 ? 15.352 -0.635 33.219 1 47.88 788 LEU A CA 1
ATOM 6158 C C . LEU A 1 788 ? 15.453 -1.396 34.531 1 47.88 788 LEU A C 1
ATOM 6160 O O . LEU A 1 788 ? 16.406 -1.201 35.312 1 47.88 788 LEU A O 1
ATOM 6164 N N . SER A 1 789 ? 14.414 -1.445 35.219 1 35.78 789 SER A N 1
ATOM 6165 C CA . SER A 1 789 ? 14.484 -2.416 36.312 1 35.78 789 SER A CA 1
ATOM 6166 C C . SER A 1 789 ? 15.016 -3.76 35.844 1 35.78 789 SER A C 1
ATOM 6168 O O . SER A 1 789 ? 14.422 -4.383 34.938 1 35.78 789 SER A O 1
ATOM 6170 N N . GLY A 1 790 ? 16.297 -4.297 36.219 1 33.97 790 GLY A N 1
ATOM 6171 C CA . GLY A 1 790 ? 16.984 -5.582 36.156 1 33.97 790 GLY A CA 1
ATOM 6172 C C . GLY A 1 790 ? 17.688 -5.816 34.844 1 33.97 790 GLY A C 1
ATOM 6173 O O . GLY A 1 790 ? 18.234 -6.895 34.625 1 33.97 790 GLY A O 1
ATOM 6174 N N . VAL A 1 791 ? 17.266 -5.211 33.719 1 32.91 791 VAL A N 1
ATOM 6175 C CA . VAL A 1 791 ? 17.844 -5.805 32.5 1 32.91 791 VAL A CA 1
ATOM 6176 C C . VAL A 1 791 ? 19.188 -5.152 32.188 1 32.91 791 VAL A C 1
ATOM 6178 O O . VAL A 1 791 ? 19.297 -3.924 32.156 1 32.91 791 VAL A O 1
ATOM 6181 N N . SER A 1 792 ? 20.312 -5.707 32.594 1 29.36 792 SER A N 1
ATOM 6182 C CA . SER A 1 792 ? 21.656 -5.391 32.125 1 29.36 792 SER A CA 1
ATOM 6183 C C . SER A 1 792 ? 21.656 -4.977 30.641 1 29.36 792 SER A C 1
ATOM 6185 O O . SER A 1 792 ? 21.078 -5.672 29.812 1 29.36 792 SER A O 1
ATOM 6187 N N . LEU A 1 793 ? 21.703 -3.785 30.375 1 32.22 793 LEU A N 1
ATOM 6188 C CA . LEU A 1 793 ? 21.891 -3.295 29.016 1 32.22 793 LEU A CA 1
ATOM 6189 C C . LEU A 1 793 ? 22.953 -4.105 28.281 1 32.22 793 LEU A C 1
ATOM 6191 O O . LEU A 1 793 ? 24.094 -4.199 28.75 1 32.22 793 LEU A O 1
ATOM 6195 N N . LEU A 1 794 ? 22.688 -5.219 27.688 1 28.75 794 LEU A N 1
ATOM 6196 C CA . LEU A 1 794 ? 23.656 -5.965 26.891 1 28.75 794 LEU A CA 1
ATOM 6197 C C . LEU A 1 794 ? 24.5 -5.02 26.047 1 28.75 794 LEU A C 1
ATOM 6199 O O . LEU A 1 794 ? 23.969 -4.117 25.391 1 28.75 794 LEU A O 1
ATOM 6203 N N . PRO A 1 795 ? 25.703 -4.707 26.484 1 28.39 795 PRO A N 1
ATOM 6204 C CA . PRO A 1 795 ? 26.578 -4.016 25.531 1 28.39 795 PRO A CA 1
ATOM 6205 C C . PRO A 1 795 ? 26.406 -4.5 24.094 1 28.39 795 PRO A C 1
ATOM 6207 O O . PRO A 1 795 ? 25.891 -5.598 23.875 1 28.39 795 PRO A O 1
ATOM 6210 N N . PRO A 1 796 ? 26.547 -3.576 23.172 1 27 796 PRO A N 1
ATOM 6211 C CA . PRO A 1 796 ? 26.453 -4.113 21.812 1 27 796 PRO A CA 1
ATOM 6212 C C . PRO A 1 796 ? 27.125 -5.48 21.688 1 27 796 PRO A C 1
ATOM 6214 O O . PRO A 1 796 ? 28.047 -5.805 22.438 1 27 796 PRO A O 1
ATOM 6217 N N . SER A 1 797 ? 26.422 -6.496 21.25 1 25.83 797 SER A N 1
ATOM 6218 C CA . SER A 1 797 ? 26.875 -7.867 21.031 1 25.83 797 SER A CA 1
ATOM 6219 C C . SER A 1 797 ? 28.312 -7.898 20.531 1 25.83 797 SER A C 1
ATOM 6221 O O . SER A 1 797 ? 28.609 -7.359 19.453 1 25.83 797 SER A O 1
ATOM 6223 N N . PRO A 1 798 ? 29.375 -7.906 21.453 1 25.44 798 PRO A N 1
ATOM 6224 C CA . PRO A 1 798 ? 30.625 -8.297 20.781 1 25.44 798 PRO A CA 1
ATOM 6225 C C . PRO A 1 798 ? 30.406 -9.406 19.75 1 25.44 798 PRO A C 1
ATOM 6227 O O . PRO A 1 798 ? 29.344 -10.023 19.719 1 25.44 798 PRO A O 1
ATOM 6230 N N . ALA A 1 799 ? 31.594 -9.938 19.016 1 23.23 799 ALA A N 1
ATOM 6231 C CA . ALA A 1 799 ? 31.625 -11.18 18.25 1 23.23 799 ALA A CA 1
ATOM 6232 C C . ALA A 1 799 ? 30.922 -12.305 19 1 23.23 799 ALA A C 1
ATOM 6234 O O . ALA A 1 799 ? 30.891 -12.312 20.234 1 23.23 799 ALA A O 1
ATOM 6235 N N . ILE A 1 800 ? 30.188 -13.203 18.547 1 25.14 800 ILE A N 1
ATOM 6236 C CA . ILE A 1 800 ? 29.594 -14.469 18.969 1 25.14 800 ILE A CA 1
ATOM 6237 C C . ILE A 1 800 ? 30.547 -15.203 19.906 1 25.14 800 ILE A C 1
ATOM 6239 O O . ILE A 1 800 ? 31.484 -15.859 19.469 1 25.14 800 ILE A O 1
ATOM 6243 N N . SER A 1 801 ? 31.234 -14.609 20.984 1 24.08 801 SER A N 1
ATOM 6244 C CA . SER A 1 801 ? 31.75 -15.656 21.875 1 24.08 801 SER A CA 1
ATOM 6245 C C . SER A 1 801 ? 30.625 -16.531 22.406 1 24.08 801 SER A C 1
ATOM 6247 O O . SER A 1 801 ? 29.484 -16.078 22.531 1 24.08 801 SER A O 1
ATOM 6249 N N . LEU A 1 802 ? 30.891 -17.922 22.641 1 24.72 802 LEU A N 1
ATOM 6250 C CA . LEU A 1 802 ? 30.109 -19.078 23.062 1 24.72 802 LEU A CA 1
ATOM 6251 C C . LEU A 1 802 ? 29.375 -18.766 24.359 1 24.72 802 LEU A C 1
ATOM 6253 O O . LEU A 1 802 ? 29.812 -17.922 25.141 1 24.72 802 LEU A O 1
ATOM 6257 N N . PRO A 1 803 ? 28.359 -19.453 24.656 1 26.47 803 PRO A N 1
ATOM 6258 C CA . PRO A 1 803 ? 27.328 -19.469 25.688 1 26.47 803 PRO A CA 1
ATOM 6259 C C . PRO A 1 803 ? 27.906 -19.469 27.109 1 26.47 803 PRO A C 1
ATOM 6261 O O . PRO A 1 803 ? 28.672 -20.359 27.453 1 26.47 803 PRO A O 1
ATOM 6264 N N . SER A 1 804 ? 28.328 -18.328 27.625 1 28.28 804 SER A N 1
ATOM 6265 C CA . SER A 1 804 ? 28.656 -18.406 29.047 1 28.28 804 SER A CA 1
ATOM 6266 C C . SER A 1 804 ? 27.531 -19.062 29.844 1 28.28 804 SER A C 1
ATOM 6268 O O . SER A 1 804 ? 26.359 -18.938 29.484 1 28.28 804 SER A O 1
ATOM 6270 N N . PRO A 1 805 ? 27.844 -19.938 30.859 1 27.52 805 PRO A N 1
ATOM 6271 C CA . PRO A 1 805 ? 27.016 -20.859 31.625 1 27.52 805 PRO A CA 1
ATOM 6272 C C . PRO A 1 805 ? 25.844 -20.172 32.312 1 27.52 805 PRO A C 1
ATOM 6274 O O . PRO A 1 805 ? 25.922 -18.984 32.656 1 27.52 805 PRO A O 1
ATOM 6277 N N . LEU A 1 806 ? 24.719 -20.656 32.219 1 32.84 806 LEU A N 1
ATOM 6278 C CA . LEU A 1 806 ? 23.406 -20.328 32.75 1 32.84 806 LEU A CA 1
ATOM 6279 C C . LEU A 1 806 ? 23.5 -20 34.219 1 32.84 806 LEU A C 1
ATOM 6281 O O . LEU A 1 806 ? 24.125 -20.734 35 1 32.84 806 LEU A O 1
ATOM 6285 N N . THR A 1 807 ? 23.406 -18.828 34.562 1 35.41 807 THR A N 1
ATOM 6286 C CA . THR A 1 807 ? 23.484 -18.484 35.969 1 35.41 807 THR A CA 1
ATOM 6287 C C . THR A 1 807 ? 22.469 -19.297 36.781 1 35.41 807 THR A C 1
ATOM 6289 O O . THR A 1 807 ? 21.5 -19.828 36.219 1 35.41 807 THR A O 1
ATOM 6292 N N . ALA A 1 808 ? 22.703 -19.656 37.969 1 34.84 808 ALA A N 1
ATOM 6293 C CA . ALA A 1 808 ? 22.031 -20.578 38.875 1 34.84 808 ALA A CA 1
ATOM 6294 C C . ALA A 1 808 ? 20.547 -20.281 38.969 1 34.84 808 ALA A C 1
ATOM 6296 O O . ALA A 1 808 ? 19.719 -21.188 38.969 1 34.84 808 ALA A O 1
ATOM 6297 N N . VAL A 1 809 ? 20.281 -19.047 38.938 1 39.47 809 VAL A N 1
ATOM 6298 C CA . VAL A 1 809 ? 18.906 -18.625 39.156 1 39.47 809 VAL A CA 1
ATOM 6299 C C . VAL A 1 809 ? 18.078 -18.953 37.906 1 39.47 809 VAL A C 1
ATOM 6301 O O . VAL A 1 809 ? 16.938 -19.438 38.031 1 39.47 809 VAL A O 1
ATOM 6304 N N . GLU A 1 810 ? 18.734 -18.719 36.844 1 41.84 810 GLU A N 1
ATOM 6305 C CA . GLU A 1 810 ? 18.109 -19.031 35.562 1 41.84 810 GLU A CA 1
ATOM 6306 C C . GLU A 1 810 ? 17.984 -20.547 35.375 1 41.84 810 GLU A C 1
ATOM 6308 O O . GLU A 1 810 ? 17 -21.016 34.812 1 41.84 810 GLU A O 1
ATOM 6313 N N . GLU A 1 811 ? 18.938 -21.203 35.969 1 41.94 811 GLU A N 1
ATOM 6314 C CA . GLU A 1 811 ? 18.922 -22.656 36.031 1 41.94 811 GLU A CA 1
ATOM 6315 C C . GLU A 1 811 ? 17.828 -23.188 36.938 1 41.94 811 GLU A C 1
ATOM 6317 O O . GLU A 1 811 ? 17.141 -24.141 36.594 1 41.94 811 GLU A O 1
ATOM 6322 N N . VAL A 1 812 ? 17.656 -22.406 37.969 1 47.34 812 VAL A N 1
ATOM 6323 C CA . VAL A 1 812 ? 16.672 -22.859 38.969 1 47.34 812 VAL A CA 1
ATOM 6324 C C . VAL A 1 812 ? 15.258 -22.703 38.406 1 47.34 812 VAL A C 1
ATOM 6326 O O . VAL A 1 812 ? 14.43 -23.609 38.531 1 47.34 812 VAL A O 1
ATOM 6329 N N . THR A 1 813 ? 15.109 -21.609 37.75 1 44.56 813 THR A N 1
ATOM 6330 C CA . THR A 1 813 ? 13.82 -21.312 37.125 1 44.56 813 THR A CA 1
ATOM 6331 C C . THR A 1 813 ? 13.523 -22.312 36.031 1 44.56 813 THR A C 1
ATOM 6333 O O . THR A 1 813 ? 12.398 -22.797 35.906 1 44.56 813 THR A O 1
ATOM 6336 N N . ARG A 1 814 ? 14.477 -22.578 35.25 1 43.28 814 ARG A N 1
ATOM 6337 C CA . ARG A 1 814 ? 14.406 -23.594 34.219 1 43.28 814 ARG A CA 1
ATOM 6338 C C . ARG A 1 814 ? 14.148 -24.969 34.781 1 43.28 814 ARG A C 1
ATOM 6340 O O . ARG A 1 814 ? 13.312 -25.719 34.281 1 43.28 814 ARG A O 1
ATOM 6347 N N . LEU A 1 815 ? 14.875 -25.219 35.875 1 42.62 815 LEU A N 1
ATOM 6348 C CA . LEU A 1 815 ? 14.797 -26.547 36.5 1 42.62 815 LEU A CA 1
ATOM 6349 C C . LEU A 1 815 ? 13.453 -26.734 37.188 1 42.62 815 LEU A C 1
ATOM 6351 O O . LEU A 1 815 ? 12.859 -27.812 37.094 1 42.62 815 LEU A O 1
ATOM 6355 N N . THR A 1 816 ? 13.055 -25.656 37.781 1 45.88 816 THR A N 1
ATOM 6356 C CA . THR A 1 816 ? 11.812 -25.812 38.531 1 45.88 816 THR A CA 1
ATOM 6357 C C . THR A 1 816 ? 10.633 -26.031 37.594 1 45.88 816 THR A C 1
ATOM 6359 O O . THR A 1 816 ? 9.711 -26.781 37.906 1 45.88 816 THR A O 1
ATOM 6362 N N . ALA A 1 817 ? 10.648 -25.375 36.469 1 43.88 817 ALA A N 1
ATOM 6363 C CA . ALA A 1 817 ? 9.617 -25.531 35.438 1 43.88 817 ALA A CA 1
ATOM 6364 C C . ALA A 1 817 ? 9.625 -26.938 34.875 1 43.88 817 ALA A C 1
ATOM 6366 O O . ALA A 1 817 ? 8.586 -27.469 34.469 1 43.88 817 ALA A O 1
ATOM 6367 N N . GLN A 1 818 ? 10.758 -27.562 34.938 1 40.91 818 GLN A N 1
ATOM 6368 C CA . GLN A 1 818 ? 10.938 -28.922 34.438 1 40.91 818 GLN A CA 1
ATOM 6369 C C . GLN A 1 818 ? 10.508 -29.953 35.469 1 40.91 818 GLN A C 1
ATOM 6371 O O . GLN A 1 818 ? 10.305 -31.125 35.156 1 40.91 818 GLN A O 1
ATOM 6376 N N . CYS A 1 819 ? 10.438 -29.562 36.719 1 40.06 819 CYS A N 1
ATOM 6377 C CA . CYS A 1 819 ? 10.336 -30.562 37.75 1 40.06 819 CYS A CA 1
ATOM 6378 C C . CYS A 1 819 ? 8.875 -30.844 38.094 1 40.06 819 CYS A C 1
ATOM 6380 O O . CYS A 1 819 ? 8.312 -30.219 39 1 40.06 819 CYS A O 1
ATOM 6382 N N . GLN A 1 820 ? 7.996 -31.016 37.344 1 41.59 820 GLN A N 1
ATOM 6383 C CA . GLN A 1 820 ? 6.609 -31.438 37.5 1 41.59 820 GLN A CA 1
ATOM 6384 C C . GLN A 1 820 ? 6.523 -32.938 37.75 1 41.59 820 GLN A C 1
ATOM 6386 O O . GLN A 1 820 ? 6.738 -33.75 36.844 1 41.59 820 GLN A O 1
ATOM 6391 N N . GLY A 1 821 ? 7.227 -33.531 39.094 1 44.44 821 GLY A N 1
ATOM 6392 C CA . GLY A 1 821 ? 7.086 -34.812 39.781 1 44.44 821 GLY A CA 1
ATOM 6393 C C . GLY A 1 821 ? 7.844 -34.875 41.062 1 44.44 821 GLY A C 1
ATOM 6394 O O . GLY A 1 821 ? 8.766 -34.094 41.312 1 44.44 821 GLY A O 1
ATOM 6395 N N . THR A 1 822 ? 7.453 -35.562 42.188 1 47.44 822 THR A N 1
ATOM 6396 C CA . THR A 1 822 ? 7.98 -35.625 43.562 1 47.44 822 THR A CA 1
ATOM 6397 C C . THR A 1 822 ? 9.492 -35.812 43.531 1 47.44 822 THR A C 1
ATOM 6399 O O . THR A 1 822 ? 10.227 -35.156 44.281 1 47.44 822 THR A O 1
ATOM 6402 N N . ASP A 1 823 ? 9.914 -36.781 42.844 1 56.38 823 ASP A N 1
ATOM 6403 C CA . ASP A 1 823 ? 11.312 -37.188 42.75 1 56.38 823 ASP A CA 1
ATOM 6404 C C . ASP A 1 823 ? 12.148 -36.125 42.031 1 56.38 823 ASP A C 1
ATOM 6406 O O . ASP A 1 823 ? 13.32 -35.938 42.375 1 56.38 823 ASP A O 1
ATOM 6410 N N . ALA A 1 824 ? 11.43 -35.375 41.312 1 57.97 824 ALA A N 1
ATOM 6411 C CA . ALA A 1 824 ? 12.055 -34.375 40.469 1 57.97 824 ALA A CA 1
ATOM 6412 C C . ALA A 1 824 ? 12.297 -33.094 41.25 1 57.97 824 ALA A C 1
ATOM 6414 O O . ALA A 1 824 ? 13.32 -32.406 41.062 1 57.97 824 ALA A O 1
ATOM 6415 N N . LEU A 1 825 ? 11.367 -32.875 42.156 1 61.5 825 LEU A N 1
ATOM 6416 C CA . LEU A 1 825 ? 11.555 -31.734 43.031 1 61.5 825 LEU A CA 1
ATOM 6417 C C . LEU A 1 825 ? 12.789 -31.906 43.906 1 61.5 825 LEU A C 1
ATOM 6419 O O . LEU A 1 825 ? 13.555 -30.969 44.094 1 61.5 825 LEU A O 1
ATOM 6423 N N . GLU A 1 826 ? 12.898 -33.125 44.344 1 69.5 826 GLU A N 1
ATOM 6424 C CA . GLU A 1 826 ? 14.055 -33.438 45.188 1 69.5 826 GLU A CA 1
ATOM 6425 C C . GLU A 1 826 ? 15.359 -33.281 44.406 1 69.5 826 GLU A C 1
ATOM 6427 O O . GLU A 1 826 ? 16.344 -32.781 44.906 1 69.5 826 GLU A O 1
ATOM 6432 N N . ASN A 1 827 ? 15.336 -33.656 43.25 1 67.31 827 ASN A N 1
ATOM 6433 C CA . ASN A 1 827 ? 16.5 -33.531 42.375 1 67.31 827 ASN A CA 1
ATOM 6434 C C . ASN A 1 827 ? 16.797 -32.094 42.062 1 67.31 827 ASN A C 1
ATOM 6436 O O . ASN A 1 827 ? 17.969 -31.688 41.969 1 67.31 827 ASN A O 1
ATOM 6440 N N . CYS A 1 828 ? 15.742 -31.438 41.969 1 64.31 828 CYS A N 1
ATOM 6441 C CA . CYS A 1 828 ? 15.875 -30.016 41.688 1 64.31 828 CYS A CA 1
ATOM 6442 C C . CYS A 1 828 ? 16.5 -29.281 42.875 1 64.31 828 CYS A C 1
ATOM 6444 O O . CYS A 1 828 ? 17.406 -28.469 42.719 1 64.31 828 CYS A O 1
ATOM 6446 N N . PHE A 1 829 ? 15.883 -29.641 43.938 1 68.94 829 PHE A N 1
ATOM 6447 C CA . PHE A 1 829 ? 16.453 -29.031 45.125 1 68.94 829 PHE A CA 1
ATOM 6448 C C . PHE A 1 829 ? 17.891 -29.5 45.344 1 68.94 829 PHE A C 1
ATOM 6450 O O . PHE A 1 829 ? 18.734 -28.734 45.781 1 68.94 829 PHE A O 1
ATOM 6457 N N . GLU A 1 830 ? 18.141 -30.672 44.969 1 71.62 830 GLU A N 1
ATOM 6458 C CA . GLU A 1 830 ? 19.5 -31.203 45.094 1 71.62 830 GLU A CA 1
ATOM 6459 C C . GLU A 1 830 ? 20.484 -30.422 44.25 1 71.62 830 GLU A C 1
ATOM 6461 O O . GLU A 1 830 ? 21.578 -30.094 44.688 1 71.62 830 GLU A O 1
ATOM 6466 N N . SER A 1 831 ? 20.062 -30.109 43.156 1 67.19 831 SER A N 1
ATOM 6467 C CA . SER A 1 831 ? 20.891 -29.328 42.219 1 67.19 831 SER A CA 1
ATOM 6468 C C . SER A 1 831 ? 21.031 -27.891 42.719 1 67.19 831 SER A C 1
ATOM 6470 O O . SER A 1 831 ? 22.125 -27.312 42.625 1 67.19 831 SER A O 1
ATOM 6472 N N . LEU A 1 832 ? 19.984 -27.469 43.25 1 66.94 832 LEU A N 1
ATOM 6473 C CA . LEU A 1 832 ? 19.969 -26.109 43.75 1 66.94 832 LEU A CA 1
ATOM 6474 C C . LEU A 1 832 ? 20.891 -25.969 44.969 1 66.94 832 LEU A C 1
ATOM 6476 O O . LEU A 1 832 ? 21.578 -24.953 45.125 1 66.94 832 LEU A O 1
ATOM 6480 N N . PHE A 1 833 ? 20.828 -26.969 45.688 1 70.69 833 PHE A N 1
ATOM 6481 C CA . PHE A 1 833 ? 21.562 -26.922 46.969 1 70.69 833 PHE A CA 1
ATOM 6482 C C . PHE A 1 833 ? 23.016 -27.328 46.75 1 70.69 833 PHE A C 1
ATOM 6484 O O . PHE A 1 833 ? 23.781 -27.391 47.719 1 70.69 833 PHE A O 1
ATOM 6491 N N . GLU A 1 834 ? 23.359 -27.516 45.625 1 68.5 834 GLU A N 1
ATOM 6492 C CA . GLU A 1 834 ? 24.781 -27.656 45.344 1 68.5 834 GLU A CA 1
ATOM 6493 C C . GLU A 1 834 ? 25.516 -26.328 45.531 1 68.5 834 GLU A C 1
ATOM 6495 O O . GLU A 1 834 ? 26.719 -26.328 45.844 1 68.5 834 GLU A O 1
ATOM 6500 N N . ASP A 1 835 ? 24.719 -25.359 45.406 1 63.59 835 ASP A N 1
ATOM 6501 C CA . ASP A 1 835 ? 25.234 -24.047 45.75 1 63.59 835 ASP A CA 1
ATOM 6502 C C . ASP A 1 835 ? 25.141 -23.797 47.25 1 63.59 835 ASP A C 1
ATOM 6504 O O . ASP A 1 835 ? 24.047 -23.859 47.812 1 63.59 835 ASP A O 1
ATOM 6508 N N . GLU A 1 836 ? 26.109 -23.5 47.781 1 71.06 836 GLU A N 1
ATOM 6509 C CA . GLU A 1 836 ? 26.25 -23.406 49.219 1 71.06 836 GLU A CA 1
ATOM 6510 C C . GLU A 1 836 ? 25.406 -22.266 49.781 1 71.06 836 GLU A C 1
ATOM 6512 O O . GLU A 1 836 ? 24.859 -22.375 50.875 1 71.06 836 GLU A O 1
ATOM 6517 N N . ASN A 1 837 ? 25.219 -21.344 49.062 1 67.25 837 ASN A N 1
ATOM 6518 C CA . ASN A 1 837 ? 24.453 -20.203 49.531 1 67.25 837 ASN A CA 1
ATOM 6519 C C . ASN A 1 837 ? 22.953 -20.5 49.562 1 67.25 837 ASN A C 1
ATOM 6521 O O . ASN A 1 837 ? 22.25 -20.047 50.438 1 67.25 837 ASN A O 1
ATOM 6525 N N . MET A 1 838 ? 22.547 -21.266 48.625 1 67.5 838 MET A N 1
ATOM 6526 C CA . MET A 1 838 ? 21.141 -21.688 48.562 1 67.5 838 MET A CA 1
ATOM 6527 C C . MET A 1 838 ? 20.812 -22.672 49.688 1 67.5 838 MET A C 1
ATOM 6529 O O . MET A 1 838 ? 19.75 -22.578 50.312 1 67.5 838 MET A O 1
ATOM 6533 N N . LEU A 1 839 ? 21.797 -23.375 49.812 1 72.06 839 LEU A N 1
ATOM 6534 C CA . LEU A 1 839 ? 21.641 -24.359 50.875 1 72.06 839 LEU A CA 1
ATOM 6535 C C . LEU A 1 839 ? 21.594 -23.672 52.219 1 72.06 839 LEU A C 1
ATOM 6537 O O . LEU A 1 839 ? 20.734 -24 53.062 1 72.06 839 LEU A O 1
ATOM 6541 N N . LYS A 1 840 ? 22.422 -22.734 52.438 1 76.56 840 LYS A N 1
ATOM 6542 C CA . LYS A 1 840 ? 22.453 -22 53.688 1 76.56 840 LYS A CA 1
ATOM 6543 C C . LYS A 1 840 ? 21.172 -21.203 53.906 1 76.56 840 LYS A C 1
ATOM 6545 O O . LYS A 1 840 ? 20.641 -21.141 55 1 76.56 840 LYS A O 1
ATOM 6550 N N . ALA A 1 841 ? 20.672 -20.625 52.875 1 72.75 841 ALA A N 1
ATOM 6551 C CA . ALA A 1 841 ? 19.453 -19.828 52.938 1 72.75 841 ALA A CA 1
ATOM 6552 C C . ALA A 1 841 ? 18.234 -20.719 53.188 1 72.75 841 ALA A C 1
ATOM 6554 O O . ALA A 1 841 ? 17.344 -20.359 53.969 1 72.75 841 ALA A O 1
ATOM 6555 N N . ALA A 1 842 ? 18.234 -21.812 52.531 1 73.12 842 ALA A N 1
ATOM 6556 C CA . ALA A 1 842 ? 17.141 -22.766 52.719 1 73.12 842 ALA A CA 1
ATOM 6557 C C . ALA A 1 842 ? 17.156 -23.328 54.156 1 73.12 842 ALA A C 1
ATOM 6559 O O . ALA A 1 842 ? 16.109 -23.453 54.781 1 73.12 842 ALA A O 1
ATOM 6560 N N . MET A 1 843 ? 18.438 -23.547 54.594 1 77.62 843 MET A N 1
ATOM 6561 C CA . MET A 1 843 ? 18.594 -24.031 55.938 1 77.62 843 MET A CA 1
ATOM 6562 C C . MET A 1 843 ? 18.172 -22.969 56.969 1 77.62 843 MET A C 1
ATOM 6564 O O . MET A 1 843 ? 17.531 -23.281 57.969 1 77.62 843 MET A O 1
ATOM 6568 N N . GLY A 1 844 ? 18.453 -21.797 56.656 1 75.25 844 GLY A N 1
ATOM 6569 C CA . GLY A 1 844 ? 18.016 -20.688 57.469 1 75.25 844 GLY A CA 1
ATOM 6570 C C . GLY A 1 844 ? 16.516 -20.516 57.5 1 75.25 844 GLY A C 1
ATOM 6571 O O . GLY A 1 844 ? 15.938 -20.25 58.562 1 75.25 844 GLY A O 1
ATOM 6572 N N . ALA A 1 845 ? 15.898 -20.719 56.469 1 72.88 845 ALA A N 1
ATOM 6573 C CA . ALA A 1 845 ? 14.445 -20.625 56.344 1 72.88 845 ALA A CA 1
ATOM 6574 C C . ALA A 1 845 ? 13.758 -21.75 57.125 1 72.88 845 ALA A C 1
ATOM 6576 O O . ALA A 1 845 ? 12.742 -21.531 57.781 1 72.88 845 ALA A O 1
ATOM 6577 N N . MET A 1 846 ? 14.32 -22.875 56.969 1 74.62 846 MET A N 1
ATOM 6578 C CA . MET A 1 846 ? 13.773 -24.031 57.688 1 74.62 846 MET A CA 1
ATOM 6579 C C . MET A 1 846 ? 13.898 -23.844 59.188 1 74.62 846 MET A C 1
ATOM 6581 O O . MET A 1 846 ? 13 -24.234 59.938 1 74.62 846 MET A O 1
ATOM 6585 N N . GLN A 1 847 ? 15.023 -23.281 59.594 1 76.06 847 GLN A N 1
ATOM 6586 C CA . GLN A 1 847 ? 15.219 -23 61 1 76.06 847 GLN A CA 1
ATOM 6587 C C . GLN A 1 847 ? 14.203 -21.969 61.531 1 76.06 847 GLN A C 1
ATOM 6589 O O . GLN A 1 847 ? 13.656 -22.109 62.625 1 76.06 847 GLN A O 1
ATOM 6594 N N . ARG A 1 848 ? 13.844 -21.125 60.719 1 73.62 848 ARG A N 1
ATOM 6595 C CA . ARG A 1 848 ? 12.883 -20.094 61.094 1 73.62 848 ARG A CA 1
ATOM 6596 C C . ARG A 1 848 ? 11.477 -20.656 61.188 1 73.62 848 ARG A C 1
ATOM 6598 O O . ARG A 1 848 ? 10.711 -20.297 62.094 1 73.62 848 ARG A O 1
ATOM 6605 N N . ILE A 1 849 ? 11.219 -21.531 60.312 1 68.62 849 ILE A N 1
ATOM 6606 C CA . ILE A 1 849 ? 9.914 -22.188 60.312 1 68.62 849 ILE A CA 1
ATOM 6607 C C . ILE A 1 849 ? 9.797 -23.094 61.562 1 68.62 849 ILE A C 1
ATOM 6609 O O . ILE A 1 849 ? 8.75 -23.109 62.219 1 68.62 849 ILE A O 1
ATOM 6613 N N . ARG A 1 850 ? 10.867 -23.688 61.906 1 69.44 850 ARG A N 1
ATOM 6614 C CA . ARG A 1 850 ? 10.891 -24.531 63.094 1 69.44 850 ARG A CA 1
ATOM 6615 C C . ARG A 1 850 ? 10.789 -23.672 64.375 1 69.44 850 ARG A C 1
ATOM 6617 O O . ARG A 1 850 ? 10.086 -24.047 65.312 1 69.44 850 ARG A O 1
ATOM 6624 N N . ASP A 1 851 ? 11.406 -22.625 64.25 1 69.44 851 ASP A N 1
ATOM 6625 C CA . ASP A 1 851 ? 11.367 -21.734 65.375 1 69.44 851 ASP A CA 1
ATOM 6626 C C . ASP A 1 851 ? 9.977 -21.141 65.562 1 69.44 851 ASP A C 1
ATOM 6628 O O . ASP A 1 851 ? 9.508 -20.969 66.688 1 69.44 851 ASP A O 1
ATOM 6632 N N . ARG A 1 852 ? 9.359 -20.969 64.5 1 61.81 852 ARG A N 1
ATOM 6633 C CA . ARG A 1 852 ? 7.996 -20.453 64.5 1 61.81 852 ARG A CA 1
ATOM 6634 C C . ARG A 1 852 ? 7.008 -21.516 64.938 1 61.81 852 ARG A C 1
ATOM 6636 O O . ARG A 1 852 ? 6.07 -21.25 65.688 1 61.81 852 ARG A O 1
ATOM 6643 N N . ALA A 1 853 ? 7.184 -22.641 64.375 1 54.62 853 ALA A N 1
ATOM 6644 C CA . ALA A 1 853 ? 6.336 -23.766 64.75 1 54.62 853 ALA A CA 1
ATOM 6645 C C . ALA A 1 853 ? 6.52 -24.078 66.25 1 54.62 853 ALA A C 1
ATOM 6647 O O . ALA A 1 853 ? 5.559 -24.422 66.938 1 54.62 853 ALA A O 1
ATOM 6648 N N . GLU A 1 854 ? 7.684 -23.969 66.562 1 54.53 854 GLU A N 1
ATOM 6649 C CA . GLU A 1 854 ? 7.934 -24.156 68 1 54.53 854 GLU A CA 1
ATOM 6650 C C . GLU A 1 854 ? 7.359 -23 68.812 1 54.53 854 GLU A C 1
ATOM 6652 O O . GLU A 1 854 ? 6.871 -23.203 69.938 1 54.53 854 GLU A O 1
ATOM 6657 N N . LYS A 1 855 ? 7.344 -21.938 68.125 1 49.38 855 LYS A N 1
ATOM 6658 C CA . LYS A 1 855 ? 6.746 -20.812 68.812 1 49.38 855 LYS A CA 1
ATOM 6659 C C . LYS A 1 855 ? 5.223 -20.906 68.812 1 49.38 855 LYS A C 1
ATOM 6661 O O . LYS A 1 855 ? 4.574 -20.531 69.812 1 49.38 855 LYS A O 1
ATOM 6666 N N . VAL A 1 856 ? 4.715 -21.344 67.625 1 43.22 856 VAL A N 1
ATOM 6667 C CA . VAL A 1 856 ? 3.27 -21.531 67.562 1 43.22 856 VAL A CA 1
ATOM 6668 C C . VAL A 1 856 ? 2.877 -22.719 68.438 1 43.22 856 VAL A C 1
ATOM 6670 O O . VAL A 1 856 ? 1.839 -22.688 69.125 1 43.22 856 VAL A O 1
ATOM 6673 N N . GLY A 1 857 ? 3.682 -23.672 68.312 1 36.69 857 GLY A N 1
ATOM 6674 C CA . GLY A 1 857 ? 3.422 -24.75 69.25 1 36.69 857 GLY A CA 1
ATOM 6675 C C . GLY A 1 857 ? 3.463 -24.312 70.688 1 36.69 857 GLY A C 1
ATOM 6676 O O . GLY A 1 857 ? 2.803 -24.906 71.562 1 36.69 857 GLY A O 1
ATOM 6677 N N . LYS A 1 858 ? 4.211 -23.359 70.875 1 41.56 858 LYS A N 1
ATOM 6678 C CA . LYS A 1 858 ? 4.273 -22.891 72.25 1 41.56 858 LYS A CA 1
ATOM 6679 C C . LYS A 1 858 ? 3.086 -21.984 72.562 1 41.56 858 LYS A C 1
ATOM 6681 O O . LYS A 1 858 ? 2.668 -21.875 73.688 1 41.56 858 LYS A O 1
ATOM 6686 N N . LEU A 1 859 ? 2.725 -21.25 71.438 1 33.44 859 LEU A N 1
ATOM 6687 C CA . LEU A 1 859 ? 1.666 -20.297 71.75 1 33.44 859 LEU A CA 1
ATOM 6688 C C . LEU A 1 859 ? 0.333 -21 71.938 1 33.44 859 LEU A C 1
ATOM 6690 O O . LEU A 1 859 ? -0.556 -20.484 72.625 1 33.44 859 LEU A O 1
ATOM 6694 N N . THR A 1 860 ? 0.073 -22.031 71.25 1 34.06 860 THR A N 1
ATOM 6695 C CA . THR A 1 860 ? -1.203 -22.719 71.375 1 34.06 860 THR A CA 1
ATOM 6696 C C . THR A 1 860 ? -1.307 -23.328 72.812 1 34.06 860 THR A C 1
ATOM 6698 O O . THR A 1 860 ? -2.402 -23.656 73.25 1 34.06 860 THR A O 1
ATOM 6701 N N . PHE A 1 861 ? -0.242 -23.531 73.375 1 30.17 861 PHE A N 1
ATOM 6702 C CA . PHE A 1 861 ? -0.382 -24.188 74.688 1 30.17 861 PHE A CA 1
ATOM 6703 C C . PHE A 1 861 ? -0.816 -23.203 75.75 1 30.17 861 PHE A C 1
ATOM 6705 O O . PHE A 1 861 ? -1.284 -23.594 76.812 1 30.17 861 PHE A O 1
ATOM 6712 N N . THR A 1 862 ? -0.457 -22.016 75.562 1 33.38 862 THR A N 1
ATOM 6713 C CA . THR A 1 862 ? -0.648 -21.203 76.75 1 33.38 862 THR A CA 1
ATOM 6714 C C . THR A 1 862 ? -2.119 -20.844 76.938 1 33.38 862 THR A C 1
ATOM 6716 O O . THR A 1 862 ? -2.57 -20.578 78.062 1 33.38 862 THR A O 1
ATOM 6719 N N . GLU A 1 863 ? -2.816 -20.688 75.812 1 33.84 863 GLU A N 1
ATOM 6720 C CA . GLU A 1 863 ? -4.121 -20.062 76 1 33.84 863 GLU A CA 1
ATOM 6721 C C . GLU A 1 863 ? -5.105 -21.031 76.625 1 33.84 863 GLU A C 1
ATOM 6723 O O . GLU A 1 863 ? -6.152 -20.609 77.125 1 33.84 863 GLU A O 1
ATOM 6728 N N . ALA A 1 864 ? -4.895 -22.297 76.562 1 29.47 864 ALA A N 1
ATOM 6729 C CA . ALA A 1 864 ? -5.863 -23.219 77.188 1 29.47 864 ALA A CA 1
ATOM 6730 C C . ALA A 1 864 ? -5.898 -23.094 78.688 1 29.47 864 ALA A C 1
ATOM 6732 O O . ALA A 1 864 ? -6.879 -23.484 79.312 1 29.47 864 ALA A O 1
ATOM 6733 N N . GLU A 1 865 ? -4.812 -22.719 79.25 1 29.98 865 GLU A N 1
ATOM 6734 C CA . GLU A 1 865 ? -4.816 -22.828 80.75 1 29.98 865 GLU A CA 1
ATOM 6735 C C . GLU A 1 865 ? -5.625 -21.703 81.375 1 29.98 865 GLU A C 1
ATOM 6737 O O . GLU A 1 865 ? -6.07 -21.812 82.5 1 29.98 865 GLU A O 1
ATOM 6742 N N . MET A 1 866 ? -5.574 -20.594 80.75 1 28.73 866 MET A N 1
ATOM 6743 C CA . MET A 1 866 ? -5.988 -19.5 81.562 1 28.73 866 MET A CA 1
ATOM 6744 C C . MET A 1 866 ? -7.504 -19.469 81.75 1 28.73 866 MET A C 1
ATOM 6746 O O . MET A 1 866 ? -8.047 -18.578 82.438 1 28.73 866 MET A O 1
ATOM 6750 N N . ALA A 1 867 ? -8.32 -20.297 81.062 1 29.84 867 ALA A N 1
ATOM 6751 C CA . ALA A 1 867 ? -9.766 -20.078 81.062 1 29.84 867 ALA A CA 1
ATOM 6752 C C . ALA A 1 867 ? -10.391 -20.578 82.312 1 29.84 867 ALA A C 1
ATOM 6754 O O . ALA A 1 867 ? -11.617 -20.562 82.5 1 29.84 867 ALA A O 1
ATOM 6755 N N . SER A 1 868 ? -9.719 -21.266 83.312 1 24.09 868 SER A N 1
ATOM 6756 C CA . SER A 1 868 ? -10.539 -21.875 84.375 1 24.09 868 SER A CA 1
ATOM 6757 C C . SER A 1 868 ? -10.906 -20.859 85.438 1 24.09 868 SER A C 1
ATOM 6759 O O . SER A 1 868 ? -11.609 -21.188 86.375 1 24.09 868 SER A O 1
ATOM 6761 N N . LYS A 1 869 ? -10.219 -19.891 85.875 1 23.27 869 LYS A N 1
ATOM 6762 C CA . LYS A 1 869 ? -10.953 -19.109 86.875 1 23.27 869 LYS A CA 1
ATOM 6763 C C . LYS A 1 869 ? -12.18 -18.453 86.25 1 23.27 869 LYS A C 1
ATOM 6765 O O . LYS A 1 869 ? -12.133 -17.984 85.125 1 23.27 869 LYS A O 1
ATOM 6770 N N . PRO A 1 870 ? -13.055 -18.359 86.938 1 24.45 870 PRO A N 1
ATOM 6771 C CA . PRO A 1 870 ? -14.094 -18.406 88 1 24.45 870 PRO A CA 1
ATOM 6772 C C . PRO A 1 870 ? -14.555 -17.016 88.375 1 24.45 870 PRO A C 1
ATOM 6774 O O . PRO A 1 870 ? -13.75 -16.219 88.938 1 24.45 870 PRO A O 1
ATOM 6777 N N . GLU A 1 871 ? -14.969 -16.062 87.438 1 21.19 871 GLU A N 1
ATOM 6778 C CA . GLU A 1 871 ? -15.734 -15.141 88.25 1 21.19 871 GLU A CA 1
ATOM 6779 C C . GLU A 1 871 ? -16.766 -15.891 89.125 1 21.19 871 GLU A C 1
ATOM 6781 O O . GLU A 1 871 ? -17.406 -16.812 88.625 1 21.19 871 GLU A O 1
ATOM 6786 N N . PRO B 1 1 ? -53.438 -45.219 9.359 1 15.12 1 PRO B N 1
ATOM 6787 C CA . PRO B 1 1 ? -53.812 -45.875 8.094 1 15.12 1 PRO B CA 1
ATOM 6788 C C . PRO B 1 1 ? -53.156 -45.219 6.891 1 15.12 1 PRO B C 1
ATOM 6790 O O . PRO B 1 1 ? -52.594 -44.125 7.008 1 15.12 1 PRO B O 1
ATOM 6793 N N . GLU B 1 2 ? -53.969 -44.844 5.703 1 14.13 2 GLU B N 1
ATOM 6794 C CA . GLU B 1 2 ? -54.062 -45.156 4.277 1 14.13 2 GLU B CA 1
ATOM 6795 C C . GLU B 1 2 ? -53.375 -44.062 3.453 1 14.13 2 GLU B C 1
ATOM 6797 O O . GLU B 1 2 ? -52.562 -44.344 2.58 1 14.13 2 GLU B O 1
ATOM 6802 N N . SER B 1 3 ? -54.125 -42.906 2.955 1 15.58 3 SER B N 1
ATOM 6803 C CA . SER B 1 3 ? -54.594 -42.781 1.579 1 15.58 3 SER B CA 1
ATOM 6804 C C . SER B 1 3 ? -53.531 -42.156 0.687 1 15.58 3 SER B C 1
ATOM 6806 O O . SER B 1 3 ? -52.75 -41.281 1.133 1 15.58 3 SER B O 1
ATOM 6808 N N . SER B 1 4 ? -53.375 -42.312 -0.788 1 15.88 4 SER B N 1
ATOM 6809 C CA . SER B 1 4 ? -52.656 -42.75 -1.976 1 15.88 4 SER B CA 1
ATOM 6810 C C . SER B 1 4 ? -52.219 -41.531 -2.811 1 15.88 4 SER B C 1
ATOM 6812 O O . SER B 1 4 ? -51.062 -41.406 -3.18 1 15.88 4 SER B O 1
ATOM 6814 N N . GLU B 1 5 ? -53.062 -40.781 -3.805 1 15.32 5 GLU B N 1
ATOM 6815 C CA . GLU B 1 5 ? -53.062 -40.906 -5.258 1 15.32 5 GLU B CA 1
ATOM 6816 C C . GLU B 1 5 ? -52.094 -39.938 -5.914 1 15.32 5 GLU B C 1
ATOM 6818 O O . GLU B 1 5 ? -51.719 -38.938 -5.309 1 15.32 5 GLU B O 1
ATOM 6823 N N . ASP B 1 6 ? -52.188 -39.5 -7.594 1 15.96 6 ASP B N 1
ATOM 6824 C CA . ASP B 1 6 ? -51.594 -39.781 -8.898 1 15.96 6 ASP B CA 1
ATOM 6825 C C . ASP B 1 6 ? -50.938 -38.531 -9.477 1 15.96 6 ASP B C 1
ATOM 6827 O O . ASP B 1 6 ? -51.125 -37.438 -8.945 1 15.96 6 ASP B O 1
ATOM 6831 N N . VAL B 1 7 ? -51.281 -37.906 -11.125 1 16 7 VAL B N 1
ATOM 6832 C CA . VAL B 1 7 ? -50.906 -38.188 -12.508 1 16 7 VAL B CA 1
ATOM 6833 C C . VAL B 1 7 ? -50.5 -36.906 -13.211 1 16 7 VAL B C 1
ATOM 6835 O O . VAL B 1 7 ? -49.438 -36.844 -13.844 1 16 7 VAL B O 1
ATOM 6838 N N . VAL B 1 8 ? -51.312 -35.75 -13.82 1 16.2 8 VAL B N 1
ATOM 6839 C CA . VAL B 1 8 ? -51.5 -35.531 -15.25 1 16.2 8 VAL B CA 1
ATOM 6840 C C . VAL B 1 8 ? -50.469 -34.562 -15.789 1 16.2 8 VAL B C 1
ATOM 6842 O O . VAL B 1 8 ? -50.25 -33.5 -15.211 1 16.2 8 VAL B O 1
ATOM 6845 N N . LEU B 1 9 ? -49.562 -34.719 -17.156 1 16.34 9 LEU B N 1
ATOM 6846 C CA . LEU B 1 9 ? -48.406 -34.469 -18.031 1 16.34 9 LEU B CA 1
ATOM 6847 C C . LEU B 1 9 ? -48.75 -33.406 -19.078 1 16.34 9 LEU B C 1
ATOM 6849 O O . LEU B 1 9 ? -47.875 -33 -19.844 1 16.34 9 LEU B O 1
ATOM 6853 N N . THR B 1 10 ? -49.875 -32.719 -19.344 1 15.45 10 THR B N 1
ATOM 6854 C CA . THR B 1 10 ? -50.312 -32.469 -20.719 1 15.45 10 THR B CA 1
ATOM 6855 C C . THR B 1 10 ? -49.344 -31.516 -21.422 1 15.45 10 THR B C 1
ATOM 6857 O O . THR B 1 10 ? -48.812 -30.594 -20.781 1 15.45 10 THR B O 1
ATOM 6860 N N . THR B 1 11 ? -49.094 -31.5 -23.047 1 16 11 THR B N 1
ATOM 6861 C CA . THR B 1 11 ? -48.281 -31.562 -24.281 1 16 11 THR B CA 1
ATOM 6862 C C . THR B 1 11 ? -48.375 -30.25 -25.047 1 16 11 THR B C 1
ATOM 6864 O O . THR B 1 11 ? -47.375 -29.766 -25.578 1 16 11 THR B O 1
ATOM 6867 N N . PRO B 1 12 ? -49.562 -29.562 -25.578 1 15.16 12 PRO B N 1
ATOM 6868 C CA . PRO B 1 12 ? -49.844 -29.484 -27.016 1 15.16 12 PRO B CA 1
ATOM 6869 C C . PRO B 1 12 ? -49 -28.406 -27.719 1 15.16 12 PRO B C 1
ATOM 6871 O O . PRO B 1 12 ? -48.438 -27.531 -27.062 1 15.16 12 PRO B O 1
ATOM 6874 N N . SER B 1 13 ? -49.469 -27.922 -29.141 1 15.46 13 SER B N 1
ATOM 6875 C CA . SER B 1 13 ? -49.281 -27.953 -30.594 1 15.46 13 SER B CA 1
ATOM 6876 C C . SER B 1 13 ? -48.875 -26.578 -31.125 1 15.46 13 SER B C 1
ATOM 6878 O O . SER B 1 13 ? -47.875 -26.438 -31.812 1 15.46 13 SER B O 1
ATOM 6880 N N . LYS B 1 14 ? -49.844 -25.734 -32.031 1 15.53 14 LYS B N 1
ATOM 6881 C CA . LYS B 1 14 ? -49.969 -25.656 -33.5 1 15.53 14 LYS B CA 1
ATOM 6882 C C . LYS B 1 14 ? -49.344 -24.375 -34.031 1 15.53 14 LYS B C 1
ATOM 6884 O O . LYS B 1 14 ? -48.562 -24.438 -34.969 1 15.53 14 LYS B O 1
ATOM 6889 N N . LEU B 1 15 ? -50.125 -23.062 -34.281 1 15.05 15 LEU B N 1
ATOM 6890 C CA . LEU B 1 15 ? -50.562 -22.594 -35.562 1 15.05 15 LEU B CA 1
ATOM 6891 C C . LEU B 1 15 ? -49.531 -21.672 -36.188 1 15.05 15 LEU B C 1
ATOM 6893 O O . LEU B 1 15 ? -48.75 -21.016 -35.5 1 15.05 15 LEU B O 1
ATOM 6897 N N . THR B 1 16 ? -49.75 -21.141 -37.594 1 15.32 16 THR B N 1
ATOM 6898 C CA . THR B 1 16 ? -49.219 -21.016 -38.938 1 15.32 16 THR B CA 1
ATOM 6899 C C . THR B 1 16 ? -48.688 -19.609 -39.188 1 15.32 16 THR B C 1
ATOM 6901 O O . THR B 1 16 ? -47.562 -19.422 -39.625 1 15.32 16 THR B O 1
ATOM 6904 N N . GLU B 1 17 ? -49.375 -18.641 -40.125 1 14.94 17 GLU B N 1
ATOM 6905 C CA . GLU B 1 17 ? -49 -18.312 -41.531 1 14.94 17 GLU B CA 1
ATOM 6906 C C . GLU B 1 17 ? -48.312 -16.969 -41.625 1 14.94 17 GLU B C 1
ATOM 6908 O O . GLU B 1 17 ? -47.219 -16.875 -42.188 1 14.94 17 GLU B O 1
ATOM 6913 N N . ASN B 1 18 ? -49.031 -15.727 -42.125 1 14.8 18 ASN B N 1
ATOM 6914 C CA . ASN B 1 18 ? -48.969 -15.172 -43.5 1 14.8 18 ASN B CA 1
ATOM 6915 C C . ASN B 1 18 ? -48 -14.008 -43.594 1 14.8 18 ASN B C 1
ATOM 6917 O O . ASN B 1 18 ? -47.594 -13.438 -42.562 1 14.8 18 ASN B O 1
ATOM 6921 N N . THR B 1 19 ? -48.219 -12.945 -44.719 1 15.35 19 THR B N 1
ATOM 6922 C CA . THR B 1 19 ? -47.562 -12.484 -45.938 1 15.35 19 THR B CA 1
ATOM 6923 C C . THR B 1 19 ? -46.938 -11.102 -45.75 1 15.35 19 THR B C 1
ATOM 6925 O O . THR B 1 19 ? -45.781 -10.898 -46.062 1 15.35 19 THR B O 1
ATOM 6928 N N . ASN B 1 20 ? -47.594 -9.828 -46.25 1 14.8 20 ASN B N 1
ATOM 6929 C CA . ASN B 1 20 ? -47.219 -9.164 -47.5 1 14.8 20 ASN B CA 1
ATOM 6930 C C . ASN B 1 20 ? -46.281 -7.98 -47.219 1 14.8 20 ASN B C 1
ATOM 6932 O O . ASN B 1 20 ? -46.062 -7.594 -46.062 1 14.8 20 ASN B O 1
ATOM 6936 N N . ASP B 1 21 ? -46.656 -6.582 -47.812 1 15.34 21 ASP B N 1
ATOM 6937 C CA . ASP B 1 21 ? -46.25 -5.77 -48.938 1 15.34 21 ASP B CA 1
ATOM 6938 C C . ASP B 1 21 ? -45.406 -4.582 -48.469 1 15.34 21 ASP B C 1
ATOM 6940 O O . ASP B 1 21 ? -45.469 -4.199 -47.312 1 15.34 21 ASP B O 1
ATOM 6944 N N . PHE B 1 22 ? -45.062 -3.543 -49.531 1 15.89 22 PHE B N 1
ATOM 6945 C CA . PHE B 1 22 ? -43.969 -2.822 -50.125 1 15.89 22 PHE B CA 1
ATOM 6946 C C . PHE B 1 22 ? -43.781 -1.441 -49.5 1 15.89 22 PHE B C 1
ATOM 6948 O O . PHE B 1 22 ? -42.688 -1.043 -49.156 1 15.89 22 PHE B O 1
ATOM 6955 N N . SER B 1 23 ? -44.781 -0.372 -49.531 1 14.46 23 SER B N 1
ATOM 6956 C CA . SER B 1 23 ? -44.562 0.705 -50.469 1 14.46 23 SER B CA 1
ATOM 6957 C C . SER B 1 23 ? -43.75 1.835 -49.875 1 14.46 23 SER B C 1
ATOM 6959 O O . SER B 1 23 ? -43.531 1.887 -48.656 1 14.46 23 SER B O 1
ATOM 6961 N N . SER B 1 24 ? -44.219 3.236 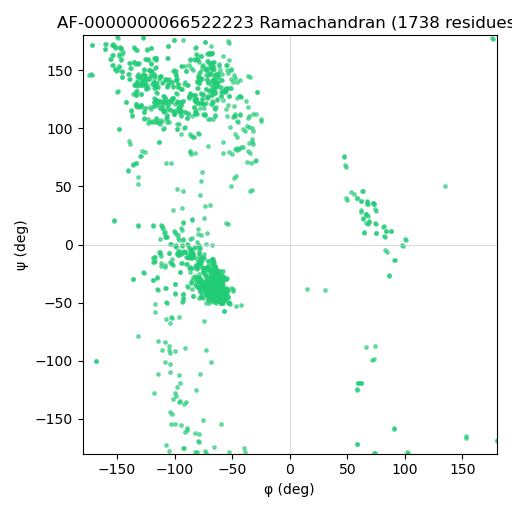-50.125 1 15.16 24 SER B N 1
ATOM 6962 C CA . SER B 1 24 ? -43.812 4.352 -50.969 1 15.16 24 SER B CA 1
ATOM 6963 C C . SER B 1 24 ? -43.094 5.422 -50.156 1 15.16 24 SER B C 1
ATOM 6965 O O . SER B 1 24 ? -43.125 5.395 -48.938 1 15.16 24 SER B O 1
ATOM 6967 N N . GLY B 1 25 ? -43.344 6.77 -50.562 1 15.16 25 GLY B N 1
ATOM 6968 C CA . GLY B 1 25 ? -42.562 7.844 -51.156 1 15.16 25 GLY B CA 1
ATOM 6969 C C . GLY B 1 25 ? -42.062 8.859 -50.156 1 15.16 25 GLY B C 1
ATOM 6970 O O . GLY B 1 25 ? -42.344 8.742 -48.969 1 15.16 25 GLY B O 1
ATOM 6971 N N . PRO B 1 26 ? -42.281 10.242 -50.438 1 15.8 26 PRO B N 1
ATOM 6972 C CA . PRO B 1 26 ? -41.344 11.328 -50.781 1 15.8 26 PRO B CA 1
ATOM 6973 C C . PRO B 1 26 ? -41.094 12.273 -49.625 1 15.8 26 PRO B C 1
ATOM 6975 O O . PRO B 1 26 ? -39.969 12.594 -49.281 1 15.8 26 PRO B O 1
ATOM 6978 N N . LYS B 1 27 ? -42.188 13.141 -49.125 1 14.66 27 LYS B N 1
ATOM 6979 C CA . LYS B 1 27 ? -42.188 14.555 -49.469 1 14.66 27 LYS B CA 1
ATOM 6980 C C . LYS B 1 27 ? -41.406 15.375 -48.438 1 14.66 27 LYS B C 1
ATOM 6982 O O . LYS B 1 27 ? -41.188 14.938 -47.312 1 14.66 27 LYS B O 1
ATOM 6987 N N . ASP B 1 28 ? -41.688 16.703 -48.344 1 15.07 28 ASP B N 1
ATOM 6988 C CA . ASP B 1 28 ? -41 17.969 -48.562 1 15.07 28 ASP B CA 1
ATOM 6989 C C . ASP B 1 28 ? -40.625 18.609 -47.219 1 15.07 28 ASP B C 1
ATOM 6991 O O . ASP B 1 28 ? -39.469 18.984 -47 1 15.07 28 ASP B O 1
ATOM 6995 N N . LYS B 1 29 ? -41.562 19.531 -46.562 1 14.84 29 LYS B N 1
ATOM 6996 C CA . LYS B 1 29 ? -41.438 20.984 -46.625 1 14.84 29 LYS B CA 1
ATOM 6997 C C . LYS B 1 29 ? -40.719 21.531 -45.406 1 14.84 29 LYS B C 1
ATOM 6999 O O . LYS B 1 29 ? -40.531 20.828 -44.406 1 14.84 29 LYS B O 1
ATOM 7004 N N . GLY B 1 30 ? -41.25 22.656 -44.812 1 15.23 30 GLY B N 1
ATOM 7005 C CA . GLY B 1 30 ? -40.75 24.016 -44.719 1 15.23 30 GLY B CA 1
ATOM 7006 C C . GLY B 1 30 ? -40.156 24.344 -43.375 1 15.23 30 GLY B C 1
ATOM 7007 O O . GLY B 1 30 ? -40.219 23.531 -42.438 1 15.23 30 GLY B O 1
ATOM 7008 N N . ASN B 1 31 ? -40.281 25.625 -42.844 1 15.96 31 ASN B N 1
ATOM 7009 C CA . ASN B 1 31 ? -39.5 26.812 -42.562 1 15.96 31 ASN B CA 1
ATOM 7010 C C . ASN B 1 31 ? -39.438 27.125 -41.062 1 15.96 31 ASN B C 1
ATOM 7012 O O . ASN B 1 31 ? -38.656 27.969 -40.625 1 15.96 31 ASN B O 1
ATOM 7016 N N . GLY B 1 32 ? -40.25 26.562 -40.094 1 15.04 32 GLY B N 1
ATOM 7017 C CA . GLY B 1 32 ? -40.719 27.625 -39.219 1 15.04 32 GLY B CA 1
ATOM 7018 C C . GLY B 1 32 ? -39.656 28.078 -38.25 1 15.04 32 GLY B C 1
ATOM 7019 O O . GLY B 1 32 ? -38.75 27.312 -37.875 1 15.04 32 GLY B O 1
ATOM 7020 N N . SER B 1 33 ? -39.719 29.375 -37.844 1 16.34 33 SER B N 1
ATOM 7021 C CA . SER B 1 33 ? -38.906 30.516 -37.375 1 16.34 33 SER B CA 1
ATOM 7022 C C . SER B 1 33 ? -38.531 30.359 -35.906 1 16.34 33 SER B C 1
ATOM 7024 O O . SER B 1 33 ? -37.344 30.391 -35.562 1 16.34 33 SER B O 1
ATOM 7026 N N . ASN B 1 34 ? -39.062 31.203 -34.969 1 15.98 34 ASN B N 1
ATOM 7027 C CA . ASN B 1 34 ? -38.406 32.344 -34.312 1 15.98 34 ASN B CA 1
ATOM 7028 C C . ASN B 1 34 ? -38.062 32.031 -32.844 1 15.98 34 ASN B C 1
ATOM 7030 O O . ASN B 1 34 ? -36.938 32.312 -32.406 1 15.98 34 ASN B O 1
ATOM 7034 N N . GLY B 1 35 ? -39.031 31.766 -31.797 1 16.17 35 GLY B N 1
ATOM 7035 C CA . GLY B 1 35 ? -39.156 32.688 -30.672 1 16.17 35 GLY B CA 1
ATOM 7036 C C . GLY B 1 35 ? -38.312 32.25 -29.469 1 16.17 35 GLY B C 1
ATOM 7037 O O . GLY B 1 35 ? -38.469 31.141 -28.984 1 16.17 35 GLY B O 1
ATOM 7038 N N . THR B 1 36 ? -37.094 32.688 -29.219 1 17.12 36 THR B N 1
ATOM 7039 C CA . THR B 1 36 ? -36.062 32.281 -28.281 1 17.12 36 THR B CA 1
ATOM 7040 C C . THR B 1 36 ? -36.375 32.781 -26.875 1 17.12 36 THR B C 1
ATOM 7042 O O . THR B 1 36 ? -35.531 32.75 -25.984 1 17.12 36 THR B O 1
ATOM 7045 N N . ASN B 1 37 ? -37.594 32.5 -26.219 1 17.12 37 ASN B N 1
ATOM 7046 C CA . ASN B 1 37 ? -37.875 33.219 -24.984 1 17.12 37 ASN B CA 1
ATOM 7047 C C . ASN B 1 37 ? -36.938 32.812 -23.859 1 17.12 37 ASN B C 1
ATOM 7049 O O . ASN B 1 37 ? -36.438 31.703 -23.844 1 17.12 37 ASN B O 1
ATOM 7053 N N . ASN B 1 38 ? -36.594 33.781 -22.797 1 17.69 38 ASN B N 1
ATOM 7054 C CA . ASN B 1 38 ? -35.656 34.344 -21.812 1 17.69 38 ASN B CA 1
ATOM 7055 C C . ASN B 1 38 ? -35.875 33.688 -20.438 1 17.69 38 ASN B C 1
ATOM 7057 O O . ASN B 1 38 ? -35.375 34.188 -19.438 1 17.69 38 ASN B O 1
ATOM 7061 N N . ASN B 1 39 ? -36.312 32.375 -20.125 1 17.69 39 ASN B N 1
ATOM 7062 C CA . ASN B 1 39 ? -36.844 32.156 -18.781 1 17.69 39 ASN B CA 1
ATOM 7063 C C . ASN B 1 39 ? -35.75 31.938 -17.766 1 17.69 39 ASN B C 1
ATOM 7065 O O . ASN B 1 39 ? -35.125 30.875 -17.75 1 17.69 39 ASN B O 1
ATOM 7069 N N . HIS B 1 40 ? -35 32.969 -17.219 1 20.38 40 HIS B N 1
ATOM 7070 C CA . HIS B 1 40 ? -33.812 32.906 -16.344 1 20.38 40 HIS B CA 1
ATOM 7071 C C . HIS B 1 40 ? -34.219 32.562 -14.906 1 20.38 40 HIS B C 1
ATOM 7073 O O . HIS B 1 40 ? -33.406 32.625 -13.992 1 20.38 40 HIS B O 1
ATOM 7079 N N . ASN B 1 41 ? -35.375 32.188 -14.336 1 21.03 41 ASN B N 1
ATOM 7080 C CA . ASN B 1 41 ? -35.781 32.5 -12.969 1 21.03 41 ASN B CA 1
ATOM 7081 C C . ASN B 1 41 ? -35.188 31.516 -11.961 1 21.03 41 ASN B C 1
ATOM 7083 O O . ASN B 1 41 ? -35.562 31.531 -10.789 1 21.03 41 ASN B O 1
ATOM 7087 N N . SER B 1 42 ? -34.562 30.375 -12.148 1 22.7 42 SER B N 1
ATOM 7088 C CA . SER B 1 42 ? -34.844 29.281 -11.219 1 22.7 42 SER B CA 1
ATOM 7089 C C . SER B 1 42 ? -33.906 29.344 -10.008 1 22.7 42 SER B C 1
ATOM 7091 O O . SER B 1 42 ? -33.969 28.5 -9.117 1 22.7 42 SER B O 1
ATOM 7093 N N . ASN B 1 43 ? -32.812 30.156 -9.859 1 24.42 43 ASN B N 1
ATOM 7094 C CA . ASN B 1 43 ? -31.781 29.672 -8.977 1 24.42 43 ASN B CA 1
ATOM 7095 C C . ASN B 1 43 ? -32.031 30.078 -7.531 1 24.42 43 ASN B C 1
ATOM 7097 O O . ASN B 1 43 ? -31.094 30.078 -6.715 1 24.42 43 ASN B O 1
ATOM 7101 N N . LEU B 1 44 ? -33.094 30.891 -7.016 1 26.45 44 LEU B N 1
ATOM 7102 C CA . LEU B 1 44 ? -33.125 31.641 -5.762 1 26.45 44 LEU B CA 1
ATOM 7103 C C . LEU B 1 44 ? -33.469 30.719 -4.594 1 26.45 44 LEU B C 1
ATOM 7105 O O . LEU B 1 44 ? -33.594 31.172 -3.453 1 26.45 44 LEU B O 1
ATOM 7109 N N . ALA B 1 45 ? -33.688 29.438 -4.574 1 28.44 45 ALA B N 1
ATOM 7110 C CA . ALA B 1 45 ? -34.531 28.766 -3.584 1 28.44 45 ALA B CA 1
ATOM 7111 C C . ALA B 1 45 ? -33.781 28.562 -2.27 1 28.44 45 ALA B C 1
ATOM 7113 O O . ALA B 1 45 ? -34.344 28.75 -1.19 1 28.44 45 ALA B O 1
ATOM 7114 N N . PRO B 1 46 ? -32.469 28.266 -2.299 1 35.66 46 PRO B N 1
ATOM 7115 C CA . PRO B 1 46 ? -32.031 27.609 -1.063 1 35.66 46 PRO B CA 1
ATOM 7116 C C . PRO B 1 46 ? -31.688 28.594 0.048 1 35.66 46 PRO B C 1
ATOM 7118 O O . PRO B 1 46 ? -31.625 28.219 1.22 1 35.66 46 PRO B O 1
ATOM 7121 N N . ARG B 1 47 ? -31.25 29.859 -0.251 1 36.41 47 ARG B N 1
ATOM 7122 C CA . ARG B 1 47 ? -30.797 30.828 0.736 1 36.41 47 ARG B CA 1
ATOM 7123 C C . ARG B 1 47 ? -31.953 31.359 1.575 1 36.41 47 ARG B C 1
ATOM 7125 O O . ARG B 1 47 ? -31.75 31.844 2.691 1 36.41 47 ARG B O 1
ATOM 7132 N N . THR B 1 48 ? -33.031 31.312 0.958 1 35.78 48 THR B N 1
ATOM 7133 C CA . THR B 1 48 ? -34.219 31.922 1.595 1 35.78 48 THR B CA 1
ATOM 7134 C C . THR B 1 48 ? -34.656 31.109 2.795 1 35.78 48 THR B C 1
ATOM 7136 O O . THR B 1 48 ? -35.062 31.656 3.818 1 35.78 48 THR B O 1
ATOM 7139 N N . LEU B 1 49 ? -34.438 29.75 2.664 1 37.97 49 LEU B N 1
ATOM 7140 C CA . LEU B 1 49 ? -35 28.922 3.732 1 37.97 49 LEU B CA 1
ATOM 7141 C C . LEU B 1 49 ? -34.094 28.984 4.973 1 37.97 49 LEU B C 1
ATOM 7143 O O . LEU B 1 49 ? -34.594 29.078 6.094 1 37.97 49 LEU B O 1
ATOM 7147 N N . LEU B 1 50 ? -32.781 29.125 4.84 1 40.09 50 LEU B N 1
ATOM 7148 C CA . LEU B 1 50 ? -31.906 29.156 6.004 1 40.09 50 LEU B CA 1
ATOM 7149 C C . LEU B 1 50 ? -32.062 30.469 6.77 1 40.09 50 LEU B C 1
ATOM 7151 O O . LEU B 1 50 ? -32.062 30.469 8 1 40.09 50 LEU B O 1
ATOM 7155 N N . ARG B 1 51 ? -32.281 31.641 6.117 1 45.5 51 ARG B N 1
ATOM 7156 C CA . ARG B 1 51 ? -32.562 32.938 6.727 1 45.5 51 ARG B CA 1
ATOM 7157 C C . ARG B 1 51 ? -33.875 32.906 7.465 1 45.5 51 ARG B C 1
ATOM 7159 O O . ARG B 1 51 ? -34 33.5 8.547 1 45.5 51 ARG B O 1
ATOM 7166 N N . THR B 1 52 ? -34.812 32.156 6.871 1 45.31 52 THR B N 1
ATOM 7167 C CA . THR B 1 52 ? -36.125 32.094 7.496 1 45.31 52 THR B CA 1
ATOM 7168 C C . THR B 1 52 ? -36.062 31.312 8.797 1 45.31 52 THR B C 1
ATOM 7170 O O . THR B 1 52 ? -36.688 31.703 9.797 1 45.31 52 THR B O 1
ATOM 7173 N N . LEU B 1 53 ? -35.188 30.312 8.844 1 47.19 53 LEU B N 1
ATOM 7174 C CA . LEU B 1 53 ? -35.062 29.469 10.039 1 47.19 53 LEU B CA 1
ATOM 7175 C C . LEU B 1 53 ? -34.344 30.219 11.148 1 47.19 53 LEU B C 1
ATOM 7177 O O . LEU B 1 53 ? -34.75 30.156 12.312 1 47.19 53 LEU B O 1
ATOM 7181 N N . SER B 1 54 ? -33.344 31.031 10.867 1 47.03 54 SER B N 1
ATOM 7182 C CA . SER B 1 54 ? -32.688 31.859 11.859 1 47.03 54 SER B CA 1
ATOM 7183 C C . SER B 1 54 ? -33.625 32.969 12.375 1 47.03 54 SER B C 1
ATOM 7185 O O . SER B 1 54 ? -33.656 33.25 13.57 1 47.03 54 SER B O 1
ATOM 7187 N N . LYS B 1 55 ? -34.438 33.594 11.555 1 48.16 55 LYS B N 1
ATOM 7188 C CA . LYS B 1 55 ? -35.406 34.625 11.938 1 48.16 55 LYS B CA 1
ATOM 7189 C C . LYS B 1 55 ? -36.531 34.031 12.805 1 48.16 55 LYS B C 1
ATOM 7191 O O . LYS B 1 55 ? -36.969 34.656 13.758 1 48.16 55 LYS B O 1
ATOM 7196 N N . LEU B 1 56 ? -36.844 32.812 12.531 1 46.88 56 LEU B N 1
ATOM 7197 C CA . LEU B 1 56 ? -37.875 32.188 13.336 1 46.88 56 LEU B CA 1
ATOM 7198 C C . LEU B 1 56 ? -37.375 31.875 14.742 1 46.88 56 LEU B C 1
ATOM 7200 O O . LEU B 1 56 ? -38.094 32.062 15.719 1 46.88 56 LEU B O 1
ATOM 7204 N N . GLU B 1 57 ? -36.125 31.531 14.883 1 46.84 57 GLU B N 1
ATOM 7205 C CA . GLU B 1 57 ? -35.531 31.312 16.203 1 46.84 57 GLU B CA 1
ATOM 7206 C C . GLU B 1 57 ? -35.406 32.625 16.969 1 46.84 57 GLU B C 1
ATOM 7208 O O . GLU B 1 57 ? -35.688 32.688 18.172 1 46.84 57 GLU B O 1
ATOM 7213 N N . ALA B 1 58 ? -35 33.719 16.328 1 44.62 58 ALA B N 1
ATOM 7214 C CA . ALA B 1 58 ? -34.938 35.031 16.938 1 44.62 58 ALA B CA 1
ATOM 7215 C C . ALA B 1 58 ? -36.344 35.531 17.312 1 44.62 58 ALA B C 1
ATOM 7217 O O . ALA B 1 58 ? -36.531 36.156 18.375 1 44.62 58 ALA B O 1
ATOM 7218 N N . LEU B 1 59 ? -37.281 35.312 16.469 1 41.81 59 LEU B N 1
ATOM 7219 C CA . LEU B 1 59 ? -38.656 35.75 16.766 1 41.81 59 LEU B CA 1
ATOM 7220 C C . LEU B 1 59 ? -39.188 35 17.984 1 41.81 59 LEU B C 1
ATOM 7222 O O . LEU B 1 59 ? -39.906 35.594 18.797 1 41.81 59 LEU B O 1
ATOM 7226 N N . ARG B 1 60 ? -38.781 33.781 18.125 1 41.09 60 ARG B N 1
ATOM 7227 C CA . ARG B 1 60 ? -39.219 33 19.281 1 41.09 60 ARG B CA 1
ATOM 7228 C C . ARG B 1 60 ? -38.719 33.594 20.594 1 41.09 60 ARG B C 1
ATOM 7230 O O . ARG B 1 60 ? -39.438 33.625 21.578 1 41.09 60 ARG B O 1
ATOM 7237 N N . ASN B 1 61 ? -37.469 34.031 20.516 1 39.53 61 ASN B N 1
ATOM 7238 C CA . ASN B 1 61 ? -36.938 34.594 21.75 1 39.53 61 ASN B CA 1
ATOM 7239 C C . ASN B 1 61 ? -37.625 35.906 22.109 1 39.53 61 ASN B C 1
ATOM 7241 O O . ASN B 1 61 ? -37.406 36.438 23.188 1 39.53 61 ASN B O 1
ATOM 7245 N N . LEU B 1 62 ? -38.125 36.656 21.125 1 35.25 62 LEU B N 1
ATOM 7246 C CA . LEU B 1 62 ? -38.812 37.906 21.406 1 35.25 62 LEU B CA 1
ATOM 7247 C C . LEU B 1 62 ? -40.25 37.656 21.922 1 35.25 62 LEU B C 1
ATOM 7249 O O . LEU B 1 62 ? -40.969 38.594 22.234 1 35.25 62 LEU B O 1
ATOM 7253 N N . LEU B 1 63 ? -40.719 36.406 21.625 1 34.31 63 LEU B N 1
ATOM 7254 C CA . LEU B 1 63 ? -42.094 36.25 22.062 1 34.31 63 LEU B CA 1
ATOM 7255 C C . LEU B 1 63 ? -42.188 36.188 23.578 1 34.31 63 LEU B C 1
ATOM 7257 O O . LEU B 1 63 ? -41.406 35.469 24.219 1 34.31 63 LEU B O 1
ATOM 7261 N N . PRO B 1 64 ? -42.688 37.188 24.219 1 32.06 64 PRO B N 1
ATOM 7262 C CA . PRO B 1 64 ? -42.812 37.312 25.672 1 32.06 64 PRO B CA 1
ATOM 7263 C C . PRO B 1 64 ? -43.375 36.031 26.312 1 32.06 64 PRO B C 1
ATOM 7265 O O . PRO B 1 64 ? -44.062 35.25 25.656 1 32.06 64 PRO B O 1
ATOM 7268 N N . SER B 1 65 ? -42.625 35.531 27.281 1 32.22 65 SER B N 1
ATOM 7269 C CA . SER B 1 65 ? -43.094 34.438 28.156 1 32.22 65 SER B CA 1
ATOM 7270 C C . SER B 1 65 ? -44.5 34.688 28.656 1 32.22 65 SER B C 1
ATOM 7272 O O . SER B 1 65 ? -44.781 35.688 29.312 1 32.22 65 SER B O 1
ATOM 7274 N N . ARG B 1 66 ? -45.531 34.375 27.922 1 30.81 66 ARG B N 1
ATOM 7275 C CA . ARG B 1 66 ? -46.906 34.562 28.359 1 30.81 66 ARG B CA 1
ATOM 7276 C C . ARG B 1 66 ? -47.094 34.031 29.766 1 30.81 66 ARG B C 1
ATOM 7278 O O . ARG B 1 66 ? -46.938 32.812 30 1 30.81 66 ARG B O 1
ATOM 7285 N N . ASP B 1 67 ? -47 34.844 30.734 1 25.22 67 ASP B N 1
ATOM 7286 C CA . ASP B 1 67 ? -47.5 34.594 32.062 1 25.22 67 ASP B CA 1
ATOM 7287 C C . ASP B 1 67 ? -48.938 34.062 32.031 1 25.22 67 ASP B C 1
ATOM 7289 O O . ASP B 1 67 ? -49.688 34.375 31.109 1 25.22 67 ASP B O 1
ATOM 7293 N N . LYS B 1 68 ? -49.219 33.188 32.906 1 29.58 68 LYS B N 1
ATOM 7294 C CA . LYS B 1 68 ? -50.438 32.469 33.25 1 29.58 68 LYS B CA 1
ATOM 7295 C C . LYS B 1 68 ? -51.594 33.438 33.438 1 29.58 68 LYS B C 1
ATOM 7297 O O . LYS B 1 68 ? -51.812 33.969 34.531 1 29.58 68 LYS B O 1
ATOM 7302 N N . MET B 1 69 ? -51.938 34.438 32.5 1 23.66 69 MET B N 1
ATOM 7303 C CA . MET B 1 69 ? -53.094 35.25 32.844 1 23.66 69 MET B CA 1
ATOM 7304 C C . MET B 1 69 ? -54.344 34.375 33.094 1 23.66 69 MET B C 1
ATOM 7306 O O . MET B 1 69 ? -54.562 33.406 32.375 1 23.66 69 MET B O 1
ATOM 7310 N N . GLU B 1 70 ? -55.062 34.594 34.219 1 25.94 70 GLU B N 1
ATOM 7311 C CA . GLU B 1 70 ? -56.25 34.094 34.906 1 25.94 70 GLU B CA 1
ATOM 7312 C C . GLU B 1 70 ? -57.469 34.219 34 1 25.94 70 GLU B C 1
ATOM 7314 O O . GLU B 1 70 ? -57.812 35.312 33.531 1 25.94 70 GLU B O 1
ATOM 7319 N N . THR B 1 71 ? -57.719 33.188 33.188 1 26.58 71 THR B N 1
ATOM 7320 C CA . THR B 1 71 ? -58.875 33.094 32.312 1 26.58 71 THR B CA 1
ATOM 7321 C C . THR B 1 71 ? -60.156 33.344 33.094 1 26.58 71 THR B C 1
ATOM 7323 O O . THR B 1 71 ? -60.438 32.688 34.094 1 26.58 71 THR B O 1
ATOM 7326 N N . PRO B 1 72 ? -60.719 34.594 32.969 1 26.5 72 PRO B N 1
ATOM 7327 C CA . PRO B 1 72 ? -61.969 35.031 33.625 1 26.5 72 PRO B CA 1
ATOM 7328 C C . PRO B 1 72 ? -63.125 34.062 33.344 1 26.5 72 PRO B C 1
ATOM 7330 O O . PRO B 1 72 ? -63.062 33.25 32.406 1 26.5 72 PRO B O 1
ATOM 7333 N N . GLY B 1 73 ? -64.375 34.344 34.094 1 24.83 73 GLY B N 1
ATOM 7334 C CA . GLY B 1 73 ? -65.625 33.656 34.406 1 24.83 73 GLY B CA 1
ATOM 7335 C C . GLY B 1 73 ? -66.5 33.375 33.188 1 24.83 73 GLY B C 1
ATOM 7336 O O . GLY B 1 73 ? -66.25 33.875 32.094 1 24.83 73 GLY B O 1
ATOM 7337 N N . PRO B 1 74 ? -67.812 32.812 33.375 1 26.95 74 PRO B N 1
ATOM 7338 C CA . PRO B 1 74 ? -68.688 31.922 32.656 1 26.95 74 PRO B CA 1
ATOM 7339 C C . PRO B 1 74 ? -69.438 32.625 31.516 1 26.95 74 PRO B C 1
ATOM 7341 O O . PRO B 1 74 ? -70.375 32.094 30.938 1 26.95 74 PRO B O 1
ATOM 7344 N N . GLU B 1 75 ? -69.062 33.875 31.078 1 23.38 75 GLU B N 1
ATOM 7345 C CA . GLU B 1 75 ? -70.188 34.5 30.469 1 23.38 75 GLU B CA 1
ATOM 7346 C C . GLU B 1 75 ? -70.812 33.625 29.391 1 23.38 75 GLU B C 1
ATOM 7348 O O . GLU B 1 75 ? -70.188 32.688 28.922 1 23.38 75 GLU B O 1
ATOM 7353 N N . THR B 1 76 ? -71.938 34.219 28.703 1 26.5 76 THR B N 1
ATOM 7354 C CA . THR B 1 76 ? -73.188 33.938 27.969 1 26.5 76 THR B CA 1
ATOM 7355 C C . THR B 1 76 ? -72.875 33.312 26.609 1 26.5 76 THR B C 1
ATOM 7357 O O . THR B 1 76 ? -71.75 33.531 26.062 1 26.5 76 THR B O 1
ATOM 7360 N N . SER B 1 77 ? -73.812 32.375 26.094 1 25.47 77 SER B N 1
ATOM 7361 C CA . SER B 1 77 ? -73.938 31.266 25.172 1 25.47 77 SER B CA 1
ATOM 7362 C C . SER B 1 77 ? -73.75 31.734 23.719 1 25.47 77 SER B C 1
ATOM 7364 O O . SER B 1 77 ? -74 30.953 22.781 1 25.47 77 SER B O 1
ATOM 7366 N N . ASP B 1 78 ? -73.75 33 23.422 1 26.61 78 ASP B N 1
ATOM 7367 C CA . ASP B 1 78 ? -74 33.25 22.016 1 26.61 78 ASP B CA 1
ATOM 7368 C C . ASP B 1 78 ? -73.062 32.5 21.109 1 26.61 78 ASP B C 1
ATOM 7370 O O . ASP B 1 78 ? -71.875 32.406 21.406 1 26.61 78 ASP B O 1
ATOM 7374 N N . GLU B 1 79 ? -73.688 31.609 20.219 1 27.62 79 GLU B N 1
ATOM 7375 C CA . GLU B 1 79 ? -73.125 30.641 19.266 1 27.62 79 GLU B CA 1
ATOM 7376 C C . GLU B 1 79 ? -72.125 31.312 18.312 1 27.62 79 GLU B C 1
ATOM 7378 O O . GLU B 1 79 ? -72.5 31.672 17.188 1 27.62 79 GLU B O 1
ATOM 7383 N N . ILE B 1 80 ? -71.625 32.469 18.641 1 27.05 80 ILE B N 1
ATOM 7384 C CA . ILE B 1 80 ? -70.812 32.969 17.516 1 27.05 80 ILE B CA 1
ATOM 7385 C C . ILE B 1 80 ? -69.875 31.906 17.031 1 27.05 80 ILE B C 1
ATOM 7387 O O . ILE B 1 80 ? -69.25 31.219 17.844 1 27.05 80 ILE B O 1
ATOM 7391 N N . GLU B 1 81 ? -70.062 31.531 15.711 1 28.94 81 GLU B N 1
ATOM 7392 C CA . GLU B 1 81 ? -69.188 30.688 14.922 1 28.94 81 GLU B CA 1
ATOM 7393 C C . GLU B 1 81 ? -67.75 30.953 15.258 1 28.94 81 GLU B C 1
ATOM 7395 O O . GLU B 1 81 ? -67.25 32.062 15.062 1 28.94 81 GLU B O 1
ATOM 7400 N N . GLU B 1 82 ? -67.375 30.531 16.422 1 27.94 82 GLU B N 1
ATOM 7401 C CA . GLU B 1 82 ? -66 30.75 16.953 1 27.94 82 GLU B CA 1
ATOM 7402 C C . GLU B 1 82 ? -64.938 30.422 15.898 1 27.94 82 GLU B C 1
ATOM 7404 O O . GLU B 1 82 ? -64.938 29.328 15.359 1 27.94 82 GLU B O 1
ATOM 7409 N N . SER B 1 83 ? -64.75 31.469 15.008 1 30.3 83 SER B N 1
ATOM 7410 C CA . SER B 1 83 ? -63.594 31.344 14.141 1 30.3 83 SER B CA 1
ATOM 7411 C C . SER B 1 83 ? -62.469 30.625 14.844 1 30.3 83 SER B C 1
ATOM 7413 O O . SER B 1 83 ? -62.094 30.984 15.961 1 30.3 83 SER B O 1
ATOM 7415 N N . LEU B 1 84 ? -62.469 29.297 14.734 1 29.89 84 LEU B N 1
ATOM 7416 C CA . LEU B 1 84 ? -61.312 28.531 15.227 1 29.89 84 LEU B CA 1
ATOM 7417 C C . LEU B 1 84 ? -60.031 29.312 15.008 1 29.89 84 LEU B C 1
ATOM 7419 O O . LEU B 1 84 ? -59.688 29.641 13.875 1 29.89 84 LEU B O 1
ATOM 7423 N N . PRO B 1 85 ? -59.781 30.266 15.875 1 33.97 85 PRO B N 1
ATOM 7424 C CA . PRO B 1 85 ? -58.438 30.828 15.656 1 33.97 85 PRO B CA 1
ATOM 7425 C C . PRO B 1 85 ? -57.438 29.781 15.219 1 33.97 85 PRO B C 1
ATOM 7427 O O . PRO B 1 85 ? -57.5 28.625 15.648 1 33.97 85 PRO B O 1
ATOM 7430 N N . LEU B 1 86 ? -57.156 29.75 13.883 1 33.62 86 LEU B N 1
ATOM 7431 C CA . LEU B 1 86 ? -56 28.984 13.477 1 33.62 86 LEU B CA 1
ATOM 7432 C C . LEU B 1 86 ? -54.938 28.969 14.57 1 33.62 86 LEU B C 1
ATOM 7434 O O . LEU B 1 86 ? -54.5 30.031 15.039 1 33.62 86 LEU B O 1
ATOM 7438 N N . GLY B 1 87 ? -55.188 28.25 15.656 1 35.56 87 GLY B N 1
ATOM 7439 C CA . GLY B 1 87 ? -54.125 28.125 16.641 1 35.56 87 GLY B CA 1
ATOM 7440 C C . GLY B 1 87 ? -52.719 28.219 16.031 1 35.56 87 GLY B C 1
ATOM 7441 O O . GLY B 1 87 ? -52.562 28.125 14.812 1 35.56 87 GLY B O 1
ATOM 7442 N N . PRO B 1 88 ? -51.906 29.031 16.641 1 37.41 88 PRO B N 1
ATOM 7443 C CA . PRO B 1 88 ? -50.531 29.109 16.125 1 37.41 88 PRO B CA 1
ATOM 7444 C C . PRO B 1 88 ? -50.031 27.766 15.625 1 37.41 88 PRO B C 1
ATOM 7446 O O . PRO B 1 88 ? -50.438 26.719 16.094 1 37.41 88 PRO B O 1
ATOM 7449 N N . TYR B 1 89 ? -49.844 27.578 14.32 1 40.62 89 TYR B N 1
ATOM 7450 C CA . TYR B 1 89 ? -49.125 26.422 13.805 1 40.62 89 TYR B CA 1
ATOM 7451 C C . TYR B 1 89 ? -48.156 25.875 14.852 1 40.62 89 TYR B C 1
ATOM 7453 O O . TYR B 1 89 ? -47.5 26.641 15.555 1 40.62 89 TYR B O 1
ATOM 7461 N N . PRO B 1 90 ? -48.438 24.797 15.445 1 46.62 90 PRO B N 1
ATOM 7462 C CA . PRO B 1 90 ? -47.531 24.188 16.406 1 46.62 90 PRO B CA 1
ATOM 7463 C C . PRO B 1 90 ? -46.062 24.5 16.094 1 46.62 90 PRO B C 1
ATOM 7465 O O . PRO B 1 90 ? -45.656 24.531 14.93 1 46.62 90 PRO B O 1
ATOM 7468 N N . MET B 1 91 ? -45.438 25.266 16.938 1 50.91 91 MET B N 1
ATOM 7469 C CA . MET B 1 91 ? -44.031 25.609 16.844 1 50.91 91 MET B CA 1
ATOM 7470 C C . MET B 1 91 ? -43.188 24.359 16.625 1 50.91 91 MET B C 1
ATOM 7472 O O . MET B 1 91 ? -43.375 23.344 17.281 1 50.91 91 MET B O 1
ATOM 7476 N N . VAL B 1 92 ? -42.625 24.188 15.492 1 66.12 92 VAL B N 1
ATOM 7477 C CA . VAL B 1 92 ? -41.688 23.125 15.141 1 66.12 92 VAL B CA 1
ATOM 7478 C C . VAL B 1 92 ? -40.688 22.938 16.266 1 66.12 92 VAL B C 1
ATOM 7480 O O . VAL B 1 92 ? -40.094 23.906 16.766 1 66.12 92 VAL B O 1
ATOM 7483 N N . SER B 1 93 ? -40.75 21.828 16.969 1 79.06 93 SER B N 1
ATOM 7484 C CA . SER B 1 93 ? -39.781 21.5 18.047 1 79.06 93 SER B CA 1
ATOM 7485 C C . SER B 1 93 ? -38.344 21.641 17.562 1 79.06 93 SER B C 1
ATOM 7487 O O . SER B 1 93 ? -38.094 21.719 16.359 1 79.06 93 SER B O 1
ATOM 7489 N N . SER B 1 94 ? -37.5 21.969 18.531 1 84.12 94 SER B N 1
ATOM 7490 C CA . SER B 1 94 ? -36.062 22.078 18.219 1 84.12 94 SER B CA 1
ATOM 7491 C C . SER B 1 94 ? -35.562 20.844 17.453 1 84.12 94 SER B C 1
ATOM 7493 O O . SER B 1 94 ? -34.781 20.969 16.531 1 84.12 94 SER B O 1
ATOM 7495 N N . LYS B 1 95 ? -36.062 19.75 17.844 1 86.75 95 LYS B N 1
ATOM 7496 C CA . LYS B 1 95 ? -35.688 18.516 17.172 1 86.75 95 LYS B CA 1
ATOM 7497 C C . LYS B 1 95 ? -36.188 18.5 15.742 1 86.75 95 LYS B C 1
ATOM 7499 O O . LYS B 1 95 ? -35.469 18.062 14.828 1 86.75 95 LYS B O 1
ATOM 7504 N N . GLN B 1 96 ? -37.312 18.891 15.531 1 87.31 96 GLN B N 1
ATOM 7505 C CA . GLN B 1 96 ? -37.906 18.922 14.188 1 87.31 96 GLN B CA 1
ATOM 7506 C C . GLN B 1 96 ? -37.156 19.906 13.289 1 87.31 96 GLN B C 1
ATOM 7508 O O . GLN B 1 96 ? -37 19.656 12.086 1 87.31 96 GLN B O 1
ATOM 7513 N N . LEU B 1 97 ? -36.75 20.938 13.906 1 87.38 97 LEU B N 1
ATOM 7514 C CA . LEU B 1 97 ? -35.969 21.906 13.148 1 87.38 97 LEU B CA 1
ATOM 7515 C C . LEU B 1 97 ? -34.656 21.297 12.695 1 87.38 97 LEU B C 1
ATOM 7517 O O . LEU B 1 97 ? -34.219 21.516 11.555 1 87.38 97 LEU B O 1
ATOM 7521 N N . LYS B 1 98 ? -34.031 20.656 13.586 1 91.19 98 LYS B N 1
ATOM 7522 C CA . LYS B 1 98 ? -32.781 20 13.258 1 91.19 98 LYS B CA 1
ATOM 7523 C C . LYS B 1 98 ? -32.969 18.922 12.188 1 91.19 98 LYS B C 1
ATOM 7525 O O . LYS B 1 98 ? -32.125 18.75 11.32 1 91.19 98 LYS B O 1
ATOM 7530 N N . ARG B 1 99 ? -34.031 18.25 12.219 1 91.88 99 ARG B N 1
ATOM 7531 C CA . ARG B 1 99 ? -34.375 17.266 11.203 1 91.88 99 ARG B CA 1
ATOM 7532 C C . ARG B 1 99 ? -34.562 17.906 9.836 1 91.88 99 ARG B C 1
ATOM 7534 O O . ARG B 1 99 ? -34.125 17.359 8.828 1 91.88 99 ARG B O 1
ATOM 7541 N N . LEU B 1 100 ? -35.188 19.016 9.82 1 90.75 100 LEU B N 1
ATOM 7542 C CA . LEU B 1 100 ? -35.406 19.734 8.562 1 90.75 100 LEU B CA 1
ATOM 7543 C C . LEU B 1 100 ? -34.062 20.219 7.996 1 90.75 100 LEU B C 1
ATOM 7545 O O . LEU B 1 100 ? -33.844 20.203 6.777 1 90.75 100 LEU B O 1
ATOM 7549 N N . GLN B 1 101 ? -33.219 20.625 8.875 1 90.75 101 GLN B N 1
ATOM 7550 C CA . GLN B 1 101 ? -31.891 21.047 8.445 1 90.75 101 GLN B CA 1
ATOM 7551 C C . GLN B 1 101 ? -31.141 19.875 7.805 1 90.75 101 GLN B C 1
ATOM 7553 O O . GLN B 1 101 ? -30.516 20.047 6.754 1 90.75 101 GLN B O 1
ATOM 7558 N N . ALA B 1 102 ? -31.156 18.781 8.484 1 92.62 102 ALA B N 1
ATOM 7559 C CA . ALA B 1 102 ? -30.5 17.594 7.957 1 92.62 102 ALA B CA 1
ATOM 7560 C C . ALA B 1 102 ? -31.094 17.188 6.609 1 92.62 102 ALA B C 1
ATOM 7562 O O . ALA B 1 102 ? -30.359 16.875 5.672 1 92.62 102 ALA B O 1
ATOM 7563 N N . ARG B 1 103 ? -32.344 17.219 6.473 1 90.19 103 ARG B N 1
ATOM 7564 C CA . ARG B 1 103 ? -33.031 16.828 5.238 1 90.19 103 ARG B CA 1
ATOM 7565 C C . ARG B 1 103 ? -32.656 17.766 4.094 1 90.19 103 ARG B C 1
ATOM 7567 O O . ARG B 1 103 ? -32.5 17.328 2.951 1 90.19 103 ARG B O 1
ATOM 7574 N N . SER B 1 104 ? -32.531 19 4.422 1 91.44 104 SER B N 1
ATOM 7575 C CA . SER B 1 104 ? -32.156 19.984 3.41 1 91.44 104 SER B CA 1
ATOM 7576 C C . SER B 1 104 ? -30.766 19.703 2.865 1 91.44 104 SER B C 1
ATOM 7578 O O . SER B 1 104 ? -30.438 20.109 1.752 1 91.44 104 SER B O 1
ATOM 7580 N N . LEU B 1 105 ? -30.031 19.062 3.66 1 91.75 105 LEU B N 1
ATOM 7581 C CA . LEU B 1 105 ? -28.672 18.703 3.254 1 91.75 105 LEU B CA 1
ATOM 7582 C C . LEU B 1 105 ? -28.609 17.25 2.797 1 91.75 105 LEU B C 1
ATOM 7584 O O . LEU B 1 105 ? -27.516 16.672 2.719 1 91.75 105 LEU B O 1
ATOM 7588 N N . LYS B 1 106 ? -29.734 16.625 2.611 1 91 106 LYS B N 1
ATOM 7589 C CA . LYS B 1 106 ? -29.906 15.312 2 1 91 106 LYS B CA 1
ATOM 7590 C C . LYS B 1 106 ? -29.328 14.211 2.898 1 91 106 LYS B C 1
ATOM 7592 O O . LYS B 1 106 ? -28.672 13.289 2.418 1 91 106 LYS B O 1
ATOM 7597 N N . THR B 1 107 ? -29.438 14.398 4.133 1 94.06 107 THR B N 1
ATOM 7598 C CA . THR B 1 107 ? -29.047 13.375 5.102 1 94.06 107 THR B CA 1
ATOM 7599 C C . THR B 1 107 ? -30.094 13.234 6.191 1 94.06 107 THR B C 1
ATOM 7601 O O . THR B 1 107 ? -31.094 13.953 6.191 1 94.06 107 THR B O 1
ATOM 7604 N N . VAL B 1 108 ? -29.953 12.195 6.992 1 93.69 108 VAL B N 1
ATOM 7605 C CA . VAL B 1 108 ? -30.812 11.914 8.141 1 93.69 108 VAL B CA 1
ATOM 7606 C C . VAL B 1 108 ? -30.266 12.602 9.383 1 93.69 108 VAL B C 1
ATOM 7608 O O . VAL B 1 108 ? -29.047 12.695 9.555 1 93.69 108 VAL B O 1
ATOM 7611 N N . TYR B 1 109 ? -31.281 13.195 10.148 1 95.81 109 TYR B N 1
ATOM 7612 C CA . TYR B 1 109 ? -30.828 13.734 11.43 1 95.81 109 TYR B CA 1
ATOM 7613 C C . TYR B 1 109 ? -30.031 12.695 12.211 1 95.81 109 TYR B C 1
ATOM 7615 O O . TYR B 1 109 ? -30.453 11.547 12.328 1 95.81 109 TYR B O 1
ATOM 7623 N N . VAL B 1 110 ? -28.922 13.086 12.758 1 97.06 110 VAL B N 1
ATOM 7624 C CA . VAL B 1 110 ? -27.922 12.188 13.297 1 97.06 110 VAL B CA 1
ATOM 7625 C C . VAL B 1 110 ? -28.547 11.281 14.359 1 97.06 110 VAL B C 1
ATOM 7627 O O . VAL B 1 110 ? -28.25 10.094 14.43 1 97.06 110 VAL B O 1
ATOM 7630 N N . HIS B 1 111 ? -29.406 11.75 15.219 1 95.94 111 HIS B N 1
ATOM 7631 C CA . HIS B 1 111 ? -29.953 11 16.344 1 95.94 111 HIS B CA 1
ATOM 7632 C C . HIS B 1 111 ? -31.062 10.055 15.875 1 95.94 111 HIS B C 1
ATOM 7634 O O . HIS B 1 111 ? -31.562 9.242 16.656 1 95.94 111 HIS B O 1
ATOM 7640 N N . ASP B 1 112 ? -31.391 10.07 14.586 1 96.81 112 ASP B N 1
ATOM 7641 C CA . ASP B 1 112 ? -32.406 9.18 14.039 1 96.81 112 ASP B CA 1
ATOM 7642 C C . ASP B 1 112 ? -31.766 7.934 13.422 1 96.81 112 ASP B C 1
ATOM 7644 O O . ASP B 1 112 ? -32.469 6.988 13.062 1 96.81 112 ASP B O 1
ATOM 7648 N N . TRP B 1 113 ? -30.5 7.844 13.266 1 97.56 113 TRP B N 1
ATOM 7649 C CA . TRP B 1 113 ? -29.812 6.727 12.617 1 97.56 113 TRP B CA 1
ATOM 7650 C C . TRP B 1 113 ? -30.078 5.426 13.367 1 97.56 113 TRP B C 1
ATOM 7652 O O . TRP B 1 113 ? -30.344 4.391 12.742 1 97.56 113 TRP B O 1
ATOM 7662 N N . PRO B 1 114 ? -30 5.387 14.758 1 98 114 PRO B N 1
ATOM 7663 C CA . PRO B 1 114 ? -30.328 4.133 15.445 1 98 114 PRO B CA 1
ATOM 7664 C C . PRO B 1 114 ? -31.734 3.641 15.125 1 98 114 PRO B C 1
ATOM 7666 O O . PRO B 1 114 ? -31.953 2.438 14.961 1 98 114 PRO B O 1
ATOM 7669 N N . LEU B 1 115 ? -32.625 4.617 15.047 1 97.19 115 LEU B N 1
ATOM 7670 C CA . LEU B 1 115 ? -34 4.254 14.719 1 97.19 115 LEU B CA 1
ATOM 7671 C C . LEU B 1 115 ? -34.094 3.693 13.305 1 97.19 115 LEU B C 1
ATOM 7673 O O . LEU B 1 115 ? -34.812 2.742 13.047 1 97.19 115 LEU B O 1
ATOM 7677 N N . LEU B 1 116 ? -33.406 4.332 12.391 1 97.81 116 LEU B N 1
ATOM 7678 C CA . LEU B 1 116 ? -33.375 3.85 11.016 1 97.81 116 LEU B CA 1
ATOM 7679 C C . LEU B 1 116 ? -32.812 2.43 10.945 1 97.81 116 LEU B C 1
ATOM 7681 O O . LEU B 1 116 ? -33.375 1.573 10.258 1 97.81 116 LEU B O 1
ATOM 7685 N N . LEU B 1 117 ? -31.766 2.107 11.633 1 98.5 117 LEU B N 1
ATOM 7686 C CA . LEU B 1 117 ? -31.156 0.781 11.664 1 98.5 117 LEU B CA 1
ATOM 7687 C C . LEU B 1 117 ? -32.125 -0.239 12.266 1 98.5 117 LEU B C 1
ATOM 7689 O O . LEU B 1 117 ? -32.219 -1.371 11.789 1 98.5 117 LEU B O 1
ATOM 7693 N N . GLU B 1 118 ? -32.781 0.203 13.32 1 98.25 118 GLU B N 1
ATOM 7694 C CA . GLU B 1 118 ? -33.75 -0.672 13.969 1 98.25 118 GLU B CA 1
ATOM 7695 C C . GLU B 1 118 ? -34.875 -1.062 13 1 98.25 118 GLU B C 1
ATOM 7697 O O . GLU B 1 118 ? -35.281 -2.225 12.945 1 98.25 118 GLU B O 1
ATOM 7702 N N . THR B 1 119 ? -35.312 -0.104 12.273 1 97.94 119 THR B N 1
ATOM 7703 C CA . THR B 1 119 ? -36.375 -0.335 11.312 1 97.94 119 THR B CA 1
ATOM 7704 C C . THR B 1 119 ? -35.938 -1.335 10.25 1 97.94 119 THR B C 1
ATOM 7706 O O . THR B 1 119 ? -36.688 -2.27 9.922 1 97.94 119 THR B O 1
ATOM 7709 N N . VAL B 1 120 ? -34.781 -1.135 9.695 1 98.12 120 VAL B N 1
ATOM 7710 C CA . VAL B 1 120 ? -34.25 -2.018 8.656 1 98.12 120 VAL B CA 1
ATOM 7711 C C . VAL B 1 120 ? -34.062 -3.418 9.234 1 98.12 120 VAL B C 1
ATOM 7713 O O . VAL B 1 120 ? -34.344 -4.418 8.57 1 98.12 120 VAL B O 1
ATOM 7716 N N . LEU B 1 121 ? -33.562 -3.488 10.43 1 97.75 121 LEU B N 1
ATOM 7717 C CA . LEU B 1 121 ? -33.281 -4.766 11.078 1 97.75 121 LEU B CA 1
ATOM 7718 C C . LEU B 1 121 ? -34.562 -5.551 11.312 1 97.75 121 LEU B C 1
ATOM 7720 O O . LEU B 1 121 ? -34.594 -6.773 11.164 1 97.75 121 LEU B O 1
ATOM 7724 N N . ARG B 1 122 ? -35.594 -4.887 11.734 1 97.12 122 ARG B N 1
ATOM 7725 C CA . ARG B 1 122 ? -36.875 -5.531 11.93 1 97.12 122 ARG B CA 1
ATOM 7726 C C . ARG B 1 122 ? -37.406 -6.113 10.625 1 97.12 122 ARG B C 1
ATOM 7728 O O . ARG B 1 122 ? -37.969 -7.203 10.609 1 97.12 122 ARG B O 1
ATOM 7735 N N . ASN B 1 123 ? -37.25 -5.355 9.617 1 96.62 123 ASN B N 1
ATOM 7736 C CA . ASN B 1 123 ? -37.656 -5.852 8.305 1 96.62 123 ASN B CA 1
ATOM 7737 C C . ASN B 1 123 ? -36.844 -7.094 7.914 1 96.62 123 ASN B C 1
ATOM 7739 O O . ASN B 1 123 ? -37.406 -8.023 7.309 1 96.62 123 ASN B O 1
ATOM 7743 N N . GLN B 1 124 ? -35.625 -7.145 8.211 1 96 124 GLN B N 1
ATOM 7744 C CA . GLN B 1 124 ? -34.781 -8.305 7.934 1 96 124 GLN B CA 1
ATOM 7745 C C . GLN B 1 124 ? -35.219 -9.523 8.727 1 96 124 GLN B C 1
ATOM 7747 O O . GLN B 1 124 ? -35.219 -10.641 8.219 1 96 124 GLN B O 1
ATOM 7752 N N . TRP B 1 125 ? -35.625 -9.266 9.961 1 96.5 125 TRP B N 1
ATOM 7753 C CA . TRP B 1 125 ? -36.156 -10.336 10.797 1 96.5 125 TRP B CA 1
ATOM 7754 C C . TRP B 1 125 ? -37.406 -10.93 10.18 1 96.5 125 TRP B C 1
ATOM 7756 O O . TRP B 1 125 ? -37.594 -12.148 10.141 1 96.5 125 TRP B O 1
ATOM 7766 N N . GLU B 1 126 ? -38.25 -10.109 9.719 1 95.75 126 GLU B N 1
ATOM 7767 C CA . GLU B 1 126 ? -39.5 -10.562 9.117 1 95.75 126 GLU B CA 1
ATOM 7768 C C . GLU B 1 126 ? -39.25 -11.383 7.855 1 95.75 126 GLU B C 1
ATOM 7770 O O . GLU B 1 126 ? -39.875 -12.43 7.652 1 95.75 126 GLU B O 1
ATOM 7775 N N . LYS B 1 127 ? -38.375 -10.891 7.109 1 93.5 127 LYS B N 1
ATOM 7776 C CA . LYS B 1 127 ? -38 -11.609 5.895 1 93.5 127 LYS B CA 1
ATOM 7777 C C . LYS B 1 127 ? -37.406 -12.969 6.23 1 93.5 127 LYS B C 1
ATOM 7779 O O . LYS B 1 127 ? -37.656 -13.961 5.555 1 93.5 127 LYS B O 1
ATOM 7784 N N . HIS B 1 128 ? -36.562 -12.992 7.207 1 94 128 HIS B N 1
ATOM 7785 C CA . HIS B 1 128 ? -35.906 -14.227 7.637 1 94 128 HIS B CA 1
ATOM 7786 C C . HIS B 1 128 ? -36.906 -15.234 8.164 1 94 128 HIS B C 1
ATOM 7788 O O . HIS B 1 128 ? -36.844 -16.422 7.812 1 94 128 HIS B O 1
ATOM 7794 N N . ALA B 1 129 ? -37.781 -14.742 8.992 1 93.31 129 ALA B N 1
ATOM 7795 C CA . ALA B 1 129 ? -38.844 -15.602 9.547 1 93.31 129 ALA B CA 1
ATOM 7796 C C . ALA B 1 129 ? -39.719 -16.172 8.453 1 93.31 129 ALA B C 1
ATOM 7798 O O . ALA B 1 129 ? -40.062 -17.359 8.469 1 93.31 129 ALA B O 1
ATOM 7799 N N . SER B 1 130 ? -40.062 -15.359 7.57 1 92.25 130 SER B N 1
ATOM 7800 C CA . SER B 1 130 ? -40.906 -15.789 6.457 1 92.25 130 SER B CA 1
ATOM 7801 C C . SER B 1 130 ? -40.188 -16.797 5.574 1 92.25 130 SER B C 1
ATOM 7803 O O . SER B 1 130 ? -40.781 -17.781 5.125 1 92.25 130 SER B O 1
ATOM 7805 N N . GLY B 1 131 ? -39 -16.438 5.281 1 89.5 131 GLY B N 1
ATOM 7806 C CA . GLY B 1 131 ? -38.219 -17.312 4.434 1 89.5 131 GLY B CA 1
ATOM 7807 C C . GLY B 1 131 ? -38 -18.703 5.035 1 89.5 131 GLY B C 1
ATOM 7808 O O . GLY B 1 131 ? -38 -19.703 4.316 1 89.5 131 GLY B O 1
ATOM 7809 N N . ARG B 1 132 ? -37.875 -18.828 6.352 1 90.75 132 ARG B N 1
ATOM 7810 C CA . ARG B 1 132 ? -37.594 -20.094 7.047 1 90.75 132 ARG B CA 1
ATOM 7811 C C . ARG B 1 132 ? -38.875 -20.719 7.562 1 90.75 132 ARG B C 1
ATOM 7813 O O . ARG B 1 132 ? -38.875 -21.859 8.039 1 90.75 132 ARG B O 1
ATOM 7820 N N . GLY B 1 133 ? -39.906 -20 7.445 1 89.38 133 GLY B N 1
ATOM 7821 C CA . GLY B 1 133 ? -41.188 -20.484 7.926 1 89.38 133 GLY B CA 1
ATOM 7822 C C . GLY B 1 133 ? -41.312 -20.469 9.438 1 89.38 133 GLY B C 1
ATOM 7823 O O . GLY B 1 133 ? -41.969 -21.328 10.023 1 89.38 133 GLY B O 1
ATOM 7824 N N . PHE B 1 134 ? -40.625 -19.516 10.039 1 89.81 134 PHE B N 1
ATOM 7825 C CA . PHE B 1 134 ? -40.688 -19.359 11.492 1 89.81 134 PHE B CA 1
ATOM 7826 C C . PHE B 1 134 ? -41.875 -18.484 11.883 1 89.81 134 PHE B C 1
ATOM 7828 O O . PHE B 1 134 ? -42.375 -17.719 11.07 1 89.81 134 PHE B O 1
ATOM 7835 N N . SER B 1 135 ? -42.281 -18.641 13.141 1 89.69 135 SER B N 1
ATOM 7836 C CA . SER B 1 135 ? -43.25 -17.734 13.719 1 89.69 135 SER B CA 1
ATOM 7837 C C . SER B 1 135 ? -42.656 -16.359 13.992 1 89.69 135 SER B C 1
ATOM 7839 O O . SER B 1 135 ? -41.469 -16.25 14.297 1 89.69 135 SER B O 1
ATOM 7841 N N . TRP B 1 136 ? -43.438 -15.391 13.914 1 90.5 136 TRP B N 1
ATOM 7842 C CA . TRP B 1 136 ? -43 -14.031 14.195 1 90.5 136 TRP B CA 1
ATOM 7843 C C . TRP B 1 136 ? -42.656 -13.875 15.672 1 90.5 136 TRP B C 1
ATOM 7845 O O . TRP B 1 136 ? -42 -12.898 16.062 1 90.5 136 TRP B O 1
ATOM 7855 N N . LYS B 1 137 ? -43 -14.789 16.453 1 89.31 137 LYS B N 1
ATOM 7856 C CA . LYS B 1 137 ? -42.688 -14.773 17.891 1 89.31 137 LYS B CA 1
ATOM 7857 C C . LYS B 1 137 ? -41.188 -14.898 18.125 1 89.31 137 LYS B C 1
ATOM 7859 O O . LYS B 1 137 ? -40.688 -14.547 19.203 1 89.31 137 LYS B O 1
ATOM 7864 N N . CYS B 1 138 ? -40.531 -15.312 17.094 1 91.12 138 CYS B N 1
ATOM 7865 C CA . CYS B 1 138 ? -39.094 -15.492 17.234 1 91.12 138 CYS B CA 1
ATOM 7866 C C . CYS B 1 138 ? -38.344 -14.156 17.172 1 91.12 138 CYS B C 1
ATOM 7868 O O . CYS B 1 138 ? -37.188 -14.055 17.562 1 91.12 138 CYS B O 1
ATOM 7870 N N . ILE B 1 139 ? -39.031 -13.164 16.734 1 95.25 139 ILE B N 1
ATOM 7871 C CA . ILE B 1 139 ? -38.406 -11.844 16.609 1 95.25 139 ILE B CA 1
ATOM 7872 C C . ILE B 1 139 ? -38.281 -11.203 17.984 1 95.25 139 ILE B C 1
ATOM 7874 O O . ILE B 1 139 ? -39.281 -10.984 18.672 1 95.25 139 ILE B O 1
ATOM 7878 N N . PRO B 1 140 ? -37.125 -10.883 18.375 1 94.69 140 PRO B N 1
ATOM 7879 C CA . PRO B 1 140 ? -36.938 -10.258 19.688 1 94.69 140 PRO B CA 1
ATOM 7880 C C . PRO B 1 140 ? -37.656 -8.922 19.812 1 94.69 140 PRO B C 1
ATOM 7882 O O . PRO B 1 140 ? -37.781 -8.188 18.828 1 94.69 140 PRO B O 1
ATOM 7885 N N . LYS B 1 141 ? -37.969 -8.57 21.062 1 92.94 141 LYS B N 1
ATOM 7886 C CA . LYS B 1 141 ? -38.625 -7.293 21.328 1 92.94 141 LYS B CA 1
ATOM 7887 C C . LYS B 1 141 ? -37.688 -6.125 21.031 1 92.94 141 LYS B C 1
ATOM 7889 O O . LYS B 1 141 ? -38.094 -5.137 20.422 1 92.94 141 LYS B O 1
ATOM 7894 N N . GLU B 1 142 ? -36.531 -6.312 21.484 1 95.38 142 GLU B N 1
ATOM 7895 C CA . GLU B 1 142 ? -35.469 -5.324 21.203 1 95.38 142 GLU B CA 1
ATOM 7896 C C . GLU B 1 142 ? -34.406 -5.895 20.266 1 95.38 142 GLU B C 1
ATOM 7898 O O . GLU B 1 142 ? -33.562 -6.688 20.688 1 95.38 142 GLU B O 1
ATOM 7903 N N . VAL B 1 143 ? -34.5 -5.383 19.016 1 97.44 143 VAL B N 1
ATOM 7904 C CA . VAL B 1 143 ? -33.562 -5.938 18.031 1 97.44 143 VAL B CA 1
ATOM 7905 C C . VAL B 1 143 ? -32.312 -5.066 17.969 1 97.44 143 VAL B C 1
ATOM 7907 O O . VAL B 1 143 ? -31.281 -5.496 17.438 1 97.44 143 VAL B O 1
ATOM 7910 N N . LEU B 1 144 ? -32.406 -3.826 18.516 1 98.06 144 LEU B N 1
ATOM 7911 C CA . LEU B 1 144 ? -31.281 -2.9 18.516 1 98.06 144 LEU B CA 1
ATOM 7912 C C . LEU B 1 144 ? -31.328 -1.985 19.734 1 98.06 144 LEU B C 1
ATOM 7914 O O . LEU B 1 144 ? -32.406 -1.505 20.109 1 98.06 144 LEU B O 1
ATOM 7918 N N . ARG B 1 145 ? -30.234 -1.854 20.406 1 97.69 145 ARG B N 1
ATOM 7919 C CA . ARG B 1 145 ? -30.078 -0.916 21.516 1 97.69 145 ARG B CA 1
ATOM 7920 C C . ARG B 1 145 ? -28.859 -0.022 21.297 1 97.69 145 ARG B C 1
ATOM 7922 O O . ARG B 1 145 ? -27.734 -0.513 21.188 1 97.69 145 ARG B O 1
ATOM 7929 N N . ALA B 1 146 ? -29.109 1.279 21.188 1 98 146 ALA B N 1
ATOM 7930 C CA . ALA B 1 146 ? -28.031 2.244 21.016 1 98 146 ALA B CA 1
ATOM 7931 C C . ALA B 1 146 ? -27.828 3.082 22.266 1 98 146 ALA B C 1
ATOM 7933 O O . ALA B 1 146 ? -28.734 3.832 22.672 1 98 146 ALA B O 1
ATOM 7934 N N . LYS B 1 147 ? -26.719 2.92 22.891 1 97.62 147 LYS B N 1
ATOM 7935 C CA . LYS B 1 147 ? -26.359 3.727 24.047 1 97.62 147 LYS B CA 1
ATOM 7936 C C . LYS B 1 147 ? -25.391 4.84 23.672 1 97.62 147 LYS B C 1
ATOM 7938 O O . LYS B 1 147 ? -24.234 4.57 23.312 1 97.62 147 LYS B O 1
ATOM 7943 N N . GLU B 1 148 ? -25.828 6.039 23.766 1 97.06 148 GLU B N 1
ATOM 7944 C CA . GLU B 1 148 ? -24.953 7.176 23.469 1 97.06 148 GLU B CA 1
ATOM 7945 C C . GLU B 1 148 ? -23.906 7.352 24.547 1 97.06 148 GLU B C 1
ATOM 7947 O O . GLU B 1 148 ? -24.188 7.188 25.734 1 97.06 148 GLU B O 1
ATOM 7952 N N . LEU B 1 149 ? -22.703 7.66 24.156 1 97.38 149 LEU B N 1
ATOM 7953 C CA . LEU B 1 149 ? -21.594 7.859 25.078 1 97.38 149 LEU B CA 1
ATOM 7954 C C . LEU B 1 149 ? -21.078 9.297 25 1 97.38 149 LEU B C 1
ATOM 7956 O O . LEU B 1 149 ? -21.234 9.969 23.984 1 97.38 149 LEU B O 1
ATOM 7960 N N . PHE B 1 150 ? -20.516 9.766 26.156 1 96.25 150 PHE B N 1
ATOM 7961 C CA . PHE B 1 150 ? -20.031 11.141 26.25 1 96.25 150 PHE B CA 1
ATOM 7962 C C . PHE B 1 150 ? -18.609 11.172 26.766 1 96.25 150 PHE B C 1
ATOM 7964 O O . PHE B 1 150 ? -18.234 10.398 27.656 1 96.25 150 PHE B O 1
ATOM 7971 N N . LEU B 1 151 ? -17.875 12.055 26.156 1 94.75 151 LEU B N 1
ATOM 7972 C CA . LEU B 1 151 ? -16.484 12.18 26.547 1 94.75 151 LEU B CA 1
ATOM 7973 C C . LEU B 1 151 ? -16.359 12.773 27.953 1 94.75 151 LEU B C 1
ATOM 7975 O O . LEU B 1 151 ? -17.016 13.773 28.266 1 94.75 151 LEU B O 1
ATOM 7979 N N . ASP B 1 152 ? -15.523 12.102 28.719 1 89.12 152 ASP B N 1
ATOM 7980 C CA . ASP B 1 152 ? -15.227 12.633 30.047 1 89.12 152 ASP B CA 1
ATOM 7981 C C . ASP B 1 152 ? -14.281 13.828 29.969 1 89.12 152 ASP B C 1
ATOM 7983 O O . ASP B 1 152 ? -13.133 13.688 29.547 1 89.12 152 ASP B O 1
ATOM 7987 N N . ALA B 1 153 ? -14.688 14.914 30.438 1 81.81 153 ALA B N 1
ATOM 7988 C CA . ALA B 1 153 ? -13.922 16.156 30.344 1 81.81 153 ALA B CA 1
ATOM 7989 C C . ALA B 1 153 ? -12.695 16.109 31.25 1 81.81 153 ALA B C 1
ATOM 7991 O O . ALA B 1 153 ? -11.727 16.844 31.016 1 81.81 153 ALA B O 1
ATOM 7992 N N . SER B 1 154 ? -12.734 15.258 32.25 1 82.12 154 SER B N 1
ATOM 7993 C CA . SER B 1 154 ? -11.648 15.211 33.219 1 82.12 154 SER B CA 1
ATOM 7994 C C . SER B 1 154 ? -10.383 14.633 32.594 1 82.12 154 SER B C 1
ATOM 7996 O O . SER B 1 154 ? -9.281 15.125 32.844 1 82.12 154 SER B O 1
ATOM 7998 N N . ASP B 1 155 ? -10.539 13.633 31.703 1 82.31 155 ASP B N 1
ATOM 7999 C CA . ASP B 1 155 ? -9.336 13.023 31.141 1 82.31 155 ASP B CA 1
ATOM 8000 C C . ASP B 1 155 ? -9.297 13.211 29.625 1 82.31 155 ASP B C 1
ATOM 8002 O O . ASP B 1 155 ? -8.25 13.047 29 1 82.31 155 ASP B O 1
ATOM 8006 N N . GLY B 1 156 ? -10.367 13.555 29.109 1 82.81 156 GLY B N 1
ATOM 8007 C CA . GLY B 1 156 ? -10.414 13.812 27.688 1 82.81 156 GLY B CA 1
ATOM 8008 C C . GLY B 1 156 ? -10.188 12.57 26.844 1 82.81 156 GLY B C 1
ATOM 8009 O O . GLY B 1 156 ? -9.867 12.664 25.656 1 82.81 156 GLY B O 1
ATOM 8010 N N . LYS B 1 157 ? -10.336 11.398 27.375 1 85.81 157 LYS B N 1
ATOM 8011 C CA . LYS B 1 157 ? -10.023 10.164 26.672 1 85.81 157 LYS B CA 1
ATOM 8012 C C . LYS B 1 157 ? -11.102 9.109 26.891 1 85.81 157 LYS B C 1
ATOM 8014 O O . LYS B 1 157 ? -11.422 8.344 25.969 1 85.81 157 LYS B O 1
ATOM 8019 N N . THR B 1 158 ? -11.727 9.164 27.984 1 90.12 158 THR B N 1
ATOM 8020 C CA . THR B 1 158 ? -12.648 8.094 28.359 1 90.12 158 THR B CA 1
ATOM 8021 C C . THR B 1 158 ? -14.078 8.477 28 1 90.12 158 THR B C 1
ATOM 8023 O O . THR B 1 158 ? -14.484 9.625 28.172 1 90.12 158 THR B O 1
ATOM 8026 N N . LEU B 1 159 ? -14.812 7.496 27.469 1 94.25 159 LEU B N 1
ATOM 8027 C CA . LEU B 1 159 ? -16.234 7.684 27.156 1 94.25 159 LEU B CA 1
ATOM 8028 C C . LEU B 1 159 ? -17.109 7.137 28.281 1 94.25 159 LEU B C 1
ATOM 8030 O O . LEU B 1 159 ? -16.844 6.055 28.812 1 94.25 159 LEU B O 1
ATOM 8034 N N . CYS B 1 160 ? -18.141 7.961 28.641 1 92.06 160 CYS B N 1
ATOM 8035 C CA . CYS B 1 160 ? -19.031 7.586 29.734 1 92.06 160 CYS B CA 1
ATOM 8036 C C . CYS B 1 160 ? -20.484 7.551 29.25 1 92.06 160 CYS B C 1
ATOM 8038 O O . CYS B 1 160 ? -20.828 8.188 28.25 1 92.06 160 CYS B O 1
ATOM 8040 N N . GLU B 1 161 ? -21.312 6.836 29.984 1 91.12 161 GLU B N 1
ATOM 8041 C CA . GLU B 1 161 ? -22.719 6.676 29.609 1 91.12 161 GLU B CA 1
ATOM 8042 C C . GLU B 1 161 ? -23.531 7.887 30.031 1 91.12 161 GLU B C 1
ATOM 8044 O O . GLU B 1 161 ? -24.562 8.195 29.422 1 91.12 161 GLU B O 1
ATOM 8049 N N . LYS B 1 162 ? -23.031 8.461 31.078 1 89.44 162 LYS B N 1
ATOM 8050 C CA . LYS B 1 162 ? -23.75 9.648 31.547 1 89.44 162 LYS B CA 1
ATOM 8051 C C . LYS B 1 162 ? -22.984 10.922 31.188 1 89.44 162 LYS B C 1
ATOM 8053 O O . LYS B 1 162 ? -21.75 10.953 31.234 1 89.44 162 LYS B O 1
ATOM 8058 N N . ARG B 1 163 ? -23.781 11.844 30.859 1 89.25 163 ARG B N 1
ATOM 8059 C CA . ARG B 1 163 ? -23.188 13.133 30.531 1 89.25 163 ARG B CA 1
ATOM 8060 C C . ARG B 1 163 ? -22.516 13.758 31.75 1 89.25 163 ARG B C 1
ATOM 8062 O O . ARG B 1 163 ? -23.188 14.102 32.719 1 89.25 163 ARG B O 1
ATOM 8069 N N . PRO B 1 164 ? -21.234 13.812 31.703 1 84.56 164 PRO B N 1
ATOM 8070 C CA . PRO B 1 164 ? -20.531 14.367 32.875 1 84.56 164 PRO B CA 1
ATOM 8071 C C . PRO B 1 164 ? -20.781 15.859 33.062 1 84.56 164 PRO B C 1
ATOM 8073 O O . PRO B 1 164 ? -21.25 16.531 32.125 1 84.56 164 PRO B O 1
ATOM 8076 N N . LEU B 1 165 ? -20.406 16.203 34.344 1 82.12 165 LEU B N 1
ATOM 8077 C CA . LEU B 1 165 ? -20.422 17.641 34.594 1 82.12 165 LEU B CA 1
ATOM 8078 C C . LEU B 1 165 ? -19.344 18.344 33.781 1 82.12 165 LEU B C 1
ATOM 8080 O O . LEU B 1 165 ? -18.234 17.844 33.625 1 82.12 165 LEU B O 1
ATOM 8084 N N . GLY B 1 166 ? -19.688 19.297 32.969 1 82.62 166 GLY B N 1
ATOM 8085 C CA . GLY B 1 166 ? -18.703 20.031 32.188 1 82.62 166 GLY B CA 1
ATOM 8086 C C . GLY B 1 166 ? -18.625 19.562 30.734 1 82.62 166 GLY B C 1
ATOM 8087 O O . GLY B 1 166 ? -17.703 19.906 30.016 1 82.62 166 GLY B O 1
ATOM 8088 N N . HIS B 1 167 ? -19.484 18.688 30.469 1 87.06 167 HIS B N 1
ATOM 8089 C CA . HIS B 1 167 ? -19.547 18.188 29.094 1 87.06 167 HIS B CA 1
ATOM 8090 C C . HIS B 1 167 ? -19.422 19.328 28.094 1 87.06 167 HIS B C 1
ATOM 8092 O O . HIS B 1 167 ? -20.078 20.375 28.234 1 87.06 167 HIS B O 1
ATOM 8098 N N . ILE B 1 168 ? -18.5 19.172 27.172 1 86.75 168 ILE B N 1
ATOM 8099 C CA . ILE B 1 168 ? -18.312 20.156 26.109 1 86.75 168 ILE B CA 1
ATOM 8100 C C . ILE B 1 168 ? -19.188 19.766 24.906 1 86.75 168 ILE B C 1
ATOM 8102 O O . ILE B 1 168 ? -18.969 18.734 24.281 1 86.75 168 ILE B O 1
ATOM 8106 N N . PRO B 1 169 ? -20.125 20.547 24.625 1 89.56 169 PRO B N 1
ATOM 8107 C CA . PRO B 1 169 ? -20.953 20.25 23.453 1 89.56 169 PRO B CA 1
ATOM 8108 C C . PRO B 1 169 ? -20.172 20.203 22.156 1 89.56 169 PRO B C 1
ATOM 8110 O O . PRO B 1 169 ? -19.266 21.031 21.953 1 89.56 169 PRO B O 1
ATOM 8113 N N . CYS B 1 170 ? -20.453 19.188 21.328 1 92.81 170 CYS B N 1
ATOM 8114 C CA . CYS B 1 170 ? -19.781 19.094 20.047 1 92.81 170 CYS B CA 1
ATOM 8115 C C . CYS B 1 170 ? -20.656 18.375 19.016 1 92.81 170 CYS B C 1
ATOM 8117 O O . CYS B 1 170 ? -21.734 17.875 19.359 1 92.81 170 CYS B O 1
ATOM 8119 N N . GLY B 1 171 ? -20.234 18.438 17.766 1 96.5 171 GLY B N 1
ATOM 8120 C CA . GLY B 1 171 ? -21.016 17.891 16.672 1 96.5 171 GLY B CA 1
ATOM 8121 C C . GLY B 1 171 ? -20.641 16.453 16.328 1 96.5 171 GLY B C 1
ATOM 8122 O O . GLY B 1 171 ? -20.828 16.016 15.195 1 96.5 171 GLY B O 1
ATOM 8123 N N . MET B 1 172 ? -20 15.734 17.188 1 97.81 172 MET B N 1
ATOM 8124 C CA . MET B 1 172 ? -19.641 14.328 17.016 1 97.81 172 MET B CA 1
ATOM 8125 C C . MET B 1 172 ? -20.359 13.453 18.031 1 97.81 172 MET B C 1
ATOM 8127 O O . MET B 1 172 ? -20.234 13.68 19.234 1 97.81 172 MET B O 1
ATOM 8131 N N . ILE B 1 173 ? -21.156 12.516 17.531 1 97.88 173 ILE B N 1
ATOM 8132 C CA . ILE B 1 173 ? -21.953 11.656 18.391 1 97.88 173 ILE B CA 1
ATOM 8133 C C . ILE B 1 173 ? -21.406 10.234 18.359 1 97.88 173 ILE B C 1
ATOM 8135 O O . ILE B 1 173 ? -20.984 9.75 17.297 1 97.88 173 ILE B O 1
ATOM 8139 N N . VAL B 1 174 ? -21.359 9.531 19.516 1 98.19 174 VAL B N 1
ATOM 8140 C CA . VAL B 1 174 ? -20.844 8.164 19.594 1 98.19 174 VAL B CA 1
ATOM 8141 C C . VAL B 1 174 ? -21.859 7.273 20.312 1 98.19 174 VAL B C 1
ATOM 8143 O O . VAL B 1 174 ? -22.469 7.684 21.297 1 98.19 174 VAL B O 1
ATOM 8146 N N . TRP B 1 175 ? -22.062 6.098 19.781 1 98.56 175 TRP B N 1
ATOM 8147 C CA . TRP B 1 175 ? -22.922 5.094 20.391 1 98.56 175 TRP B CA 1
ATOM 8148 C C . TRP B 1 175 ? -22.188 3.76 20.531 1 98.56 175 TRP B C 1
ATOM 8150 O O . TRP B 1 175 ? -21.359 3.414 19.672 1 98.56 175 TRP B O 1
ATOM 8160 N N . LEU B 1 176 ? -22.391 3.07 21.562 1 98.44 176 LEU B N 1
ATOM 8161 C CA . LEU B 1 176 ? -22.234 1.62 21.594 1 98.44 176 LEU B CA 1
ATOM 8162 C C . LEU B 1 176 ? -23.531 0.927 21.203 1 98.44 176 LEU B C 1
ATOM 8164 O O . LEU B 1 176 ? -24.531 1.037 21.922 1 98.44 176 LEU B O 1
ATOM 8168 N N . VAL B 1 177 ? -23.531 0.273 20.078 1 98.69 177 VAL B N 1
ATOM 8169 C CA . VAL B 1 177 ? -24.766 -0.288 19.547 1 98.69 177 VAL B CA 1
ATOM 8170 C C . VAL B 1 177 ? -24.75 -1.809 19.672 1 98.69 177 VAL B C 1
ATOM 8172 O O . VAL B 1 177 ? -23.797 -2.461 19.266 1 98.69 177 VAL B O 1
ATOM 8175 N N . THR B 1 178 ? -25.75 -2.336 20.266 1 98.38 178 THR B N 1
ATOM 8176 C CA . THR B 1 178 ? -25.953 -3.779 20.344 1 98.38 178 THR B CA 1
ATOM 8177 C C . THR B 1 178 ? -27.031 -4.223 19.359 1 98.38 178 THR B C 1
ATOM 8179 O O . THR B 1 178 ? -28.156 -3.707 19.375 1 98.38 178 THR B O 1
ATOM 8182 N N . ILE B 1 179 ? -26.703 -5.125 18.516 1 98.31 179 ILE B N 1
ATOM 8183 C CA . ILE B 1 179 ? -27.578 -5.582 17.453 1 98.31 179 ILE B CA 1
ATOM 8184 C C . ILE B 1 179 ? -27.875 -7.07 17.625 1 98.31 179 ILE B C 1
ATOM 8186 O O . ILE B 1 179 ? -27 -7.848 18.016 1 98.31 179 ILE B O 1
ATOM 8190 N N . VAL B 1 180 ? -29.125 -7.453 17.391 1 97.69 180 VAL B N 1
ATOM 8191 C CA . VAL B 1 180 ? -29.531 -8.859 17.359 1 97.69 180 VAL B CA 1
ATOM 8192 C C . VAL B 1 180 ? -29.953 -9.234 15.945 1 97.69 180 VAL B C 1
ATOM 8194 O O . VAL B 1 180 ? -31.141 -9.266 15.633 1 97.69 180 VAL B O 1
ATOM 8197 N N . PRO B 1 181 ? -29.047 -9.664 15.109 1 97.12 181 PRO B N 1
ATOM 8198 C CA . PRO B 1 181 ? -29.391 -9.945 13.719 1 97.12 181 PRO B CA 1
ATOM 8199 C C . PRO B 1 181 ? -30.109 -11.289 13.547 1 97.12 181 PRO B C 1
ATOM 8201 O O . PRO B 1 181 ? -29.812 -12.242 14.266 1 97.12 181 PRO B O 1
ATOM 8204 N N . PRO B 1 182 ? -30.969 -11.375 12.594 1 96.31 182 PRO B N 1
ATOM 8205 C CA . PRO B 1 182 ? -31.672 -12.641 12.359 1 96.31 182 PRO B CA 1
ATOM 8206 C C . PRO B 1 182 ? -30.734 -13.766 11.945 1 96.31 182 PRO B C 1
ATOM 8208 O O . PRO B 1 182 ? -31.016 -14.945 12.188 1 96.31 182 PRO B O 1
ATOM 8211 N N . THR B 1 183 ? -29.594 -13.438 11.367 1 95.81 183 THR B N 1
ATOM 8212 C CA . THR B 1 183 ? -28.641 -14.43 10.883 1 95.81 183 THR B CA 1
ATOM 8213 C C . THR B 1 183 ? -27.969 -15.141 12.047 1 95.81 183 THR B C 1
ATOM 8215 O O . THR B 1 183 ? -27.328 -16.172 11.859 1 95.81 183 THR B O 1
ATOM 8218 N N . TYR B 1 184 ? -28.109 -14.562 13.273 1 95.94 184 TYR B N 1
ATOM 8219 C CA . TYR B 1 184 ? -27.531 -15.172 14.461 1 95.94 184 TYR B CA 1
ATOM 8220 C C . TYR B 1 184 ? -28.547 -16.016 15.211 1 95.94 184 TYR B C 1
ATOM 8222 O O . TYR B 1 184 ? -28.266 -16.547 16.281 1 95.94 184 TYR B O 1
ATOM 8230 N N . TYR B 1 185 ? -29.734 -16.156 14.688 1 94.56 185 TYR B N 1
ATOM 8231 C CA . TYR B 1 185 ? -30.812 -16.891 15.336 1 94.56 185 TYR B CA 1
ATOM 8232 C C . TYR B 1 185 ? -30.594 -18.391 15.195 1 94.56 185 TYR B C 1
ATOM 8234 O O . TYR B 1 185 ? -30.312 -18.891 14.102 1 94.56 185 TYR B O 1
ATOM 8242 N N . ASP B 1 186 ? -30.703 -19.031 16.312 1 91.88 186 ASP B N 1
ATOM 8243 C CA . ASP B 1 186 ? -30.656 -20.5 16.344 1 91.88 186 ASP B CA 1
ATOM 8244 C C . ASP B 1 186 ? -32.062 -21.078 16.609 1 91.88 186 ASP B C 1
ATOM 8246 O O . ASP B 1 186 ? -32.562 -21.031 17.734 1 91.88 186 ASP B O 1
ATOM 8250 N N . SER B 1 187 ? -32.562 -21.688 15.656 1 88.62 187 SER B N 1
ATOM 8251 C CA . SER B 1 187 ? -33.906 -22.203 15.758 1 88.62 187 SER B CA 1
ATOM 8252 C C . SER B 1 187 ? -33.969 -23.422 16.672 1 88.62 187 SER B C 1
ATOM 8254 O O . SER B 1 187 ? -35.031 -23.703 17.266 1 88.62 187 SER B O 1
ATOM 8256 N N . ASP B 1 188 ? -32.906 -24.109 16.781 1 88.56 188 ASP B N 1
ATOM 8257 C CA . ASP B 1 188 ? -32.906 -25.297 17.625 1 88.56 188 ASP B CA 1
ATOM 8258 C C . ASP B 1 188 ? -33 -24.906 19.109 1 88.56 188 ASP B C 1
ATOM 8260 O O . ASP B 1 188 ? -33.719 -25.562 19.859 1 88.56 188 ASP B O 1
ATOM 8264 N N . THR B 1 189 ? -32.375 -23.828 19.469 1 91.56 189 THR B N 1
ATOM 8265 C CA . THR B 1 189 ? -32.375 -23.391 20.859 1 91.56 189 THR B CA 1
ATOM 8266 C C . THR B 1 189 ? -33.312 -22.203 21.062 1 91.56 189 THR B C 1
ATOM 8268 O O . THR B 1 189 ? -33.562 -21.797 22.188 1 91.56 189 THR B O 1
ATOM 8271 N N . ASP B 1 190 ? -33.812 -21.719 19.984 1 90.88 190 ASP B N 1
ATOM 8272 C CA . ASP B 1 190 ? -34.656 -20.531 20 1 90.88 190 ASP B CA 1
ATOM 8273 C C . ASP B 1 190 ? -33.969 -19.359 20.719 1 90.88 190 ASP B C 1
ATOM 8275 O O . ASP B 1 190 ? -34.531 -18.766 21.625 1 90.88 190 ASP B O 1
ATOM 8279 N N . THR B 1 191 ? -32.688 -19.188 20.375 1 91.69 191 THR B N 1
ATOM 8280 C CA . THR B 1 191 ? -31.906 -18.094 20.906 1 91.69 191 THR B CA 1
ATOM 8281 C C . THR B 1 191 ? -31.266 -17.281 19.781 1 91.69 191 THR B C 1
ATOM 8283 O O . THR B 1 191 ? -30.984 -17.812 18.703 1 91.69 191 THR B O 1
ATOM 8286 N N . ALA B 1 192 ? -31.172 -15.984 20.047 1 91.88 192 ALA B N 1
ATOM 8287 C CA . ALA B 1 192 ? -30.531 -15.109 19.062 1 91.88 192 ALA B CA 1
ATOM 8288 C C . ALA B 1 192 ? -29.25 -14.492 19.641 1 91.88 192 ALA B C 1
ATOM 8290 O O . ALA B 1 192 ? -29.281 -13.867 20.703 1 91.88 192 ALA B O 1
ATOM 8291 N N . GLY B 1 193 ? -28.156 -14.703 18.938 1 93.88 193 GLY B N 1
ATOM 8292 C CA . GLY B 1 193 ? -26.906 -14.078 19.344 1 93.88 193 GLY B CA 1
ATOM 8293 C C . GLY B 1 193 ? -26.891 -12.57 19.125 1 93.88 193 GLY B C 1
ATOM 8294 O O . GLY B 1 193 ? -27.781 -12.031 18.469 1 93.88 193 GLY B O 1
ATOM 8295 N N . ILE B 1 194 ? -25.891 -11.922 19.781 1 95.94 194 ILE B N 1
ATOM 8296 C CA . ILE B 1 194 ? -25.797 -10.469 19.672 1 95.94 194 ILE B CA 1
ATOM 8297 C C . ILE B 1 194 ? -24.438 -10.086 19.078 1 95.94 194 ILE B C 1
ATOM 8299 O O . ILE B 1 194 ? -23.5 -10.891 19.094 1 95.94 194 ILE B O 1
ATOM 8303 N N . ARG B 1 195 ? -24.359 -8.969 18.5 1 97.06 195 ARG B N 1
ATOM 8304 C CA . ARG B 1 195 ? -23.094 -8.328 18.156 1 97.06 195 ARG B CA 1
ATOM 8305 C C . ARG B 1 195 ? -23.109 -6.852 18.547 1 97.06 195 ARG B C 1
ATOM 8307 O O . ARG B 1 195 ? -24.172 -6.254 18.703 1 97.06 195 ARG B O 1
ATOM 8314 N N . ARG B 1 196 ? -21.953 -6.375 18.734 1 98.25 196 ARG B N 1
ATOM 8315 C CA . ARG B 1 196 ? -21.797 -4.973 19.109 1 98.25 196 ARG B CA 1
ATOM 8316 C C . ARG B 1 196 ? -20.938 -4.223 18.094 1 98.25 196 ARG B C 1
ATOM 8318 O O . ARG B 1 196 ? -20.078 -4.812 17.453 1 98.25 196 ARG B O 1
ATOM 8325 N N . ILE B 1 197 ? -21.203 -2.943 17.922 1 98.75 197 ILE B N 1
ATOM 8326 C CA . ILE B 1 197 ? -20.391 -2.049 17.125 1 98.75 197 ILE B CA 1
ATOM 8327 C C . ILE B 1 197 ? -20.234 -0.703 17.828 1 98.75 197 ILE B C 1
ATOM 8329 O O . ILE B 1 197 ? -21.062 -0.348 18.672 1 98.75 197 ILE B O 1
ATOM 8333 N N . VAL B 1 198 ? -19.141 -0.011 17.578 1 98.81 198 VAL B N 1
ATOM 8334 C CA . VAL B 1 198 ? -19.016 1.4 17.938 1 98.81 198 VAL B CA 1
ATOM 8335 C C . VAL B 1 198 ? -19.359 2.264 16.719 1 98.81 198 VAL B C 1
ATOM 8337 O O . VAL B 1 198 ? -18.75 2.137 15.664 1 98.81 198 VAL B O 1
ATOM 8340 N N . MET B 1 199 ? -20.391 3.029 16.859 1 98.81 199 MET B N 1
ATOM 8341 C CA . MET B 1 199 ? -20.859 3.889 15.773 1 98.81 199 MET B CA 1
ATOM 8342 C C . MET B 1 199 ? -20.594 5.359 16.094 1 98.81 199 MET B C 1
ATOM 8344 O O . MET B 1 199 ? -20.953 5.836 17.172 1 98.81 199 MET B O 1
ATOM 8348 N N . VAL B 1 200 ? -19.891 6.008 15.227 1 98.69 200 VAL B N 1
ATOM 8349 C CA . VAL B 1 200 ? -19.578 7.43 15.352 1 98.69 200 VAL B CA 1
ATOM 8350 C C . VAL B 1 200 ? -20.188 8.195 14.172 1 98.69 200 VAL B C 1
ATOM 8352 O O . VAL B 1 200 ? -20.172 7.715 13.039 1 98.69 200 VAL B O 1
ATOM 8355 N N . ALA B 1 201 ? -20.766 9.438 14.445 1 98.56 201 ALA B N 1
ATOM 8356 C CA . ALA B 1 201 ? -21.453 10.164 13.391 1 98.56 201 ALA B CA 1
ATOM 8357 C C . ALA B 1 201 ? -21.266 11.672 13.547 1 98.56 201 ALA B C 1
ATOM 8359 O O . ALA B 1 201 ? -21.25 12.188 14.664 1 98.56 201 ALA B O 1
ATOM 8360 N N . ASN B 1 202 ? -21.156 12.359 12.43 1 98.31 202 ASN B N 1
ATOM 8361 C CA . ASN B 1 202 ? -21.172 13.82 12.43 1 98.31 202 ASN B CA 1
ATOM 8362 C C . ASN B 1 202 ? -22.594 14.359 12.508 1 98.31 202 ASN B C 1
ATOM 8364 O O . ASN B 1 202 ? -23.5 13.852 11.836 1 98.31 202 ASN B O 1
ATOM 8368 N N . ASP B 1 203 ? -22.812 15.359 13.367 1 97.38 203 ASP B N 1
ATOM 8369 C CA . ASP B 1 203 ? -24.062 16.125 13.367 1 97.38 203 ASP B CA 1
ATOM 8370 C C . ASP B 1 203 ? -23.953 17.344 12.461 1 97.38 203 ASP B C 1
ATOM 8372 O O . ASP B 1 203 ? -23.484 18.406 12.883 1 97.38 203 ASP B O 1
ATOM 8376 N N . ILE B 1 204 ? -24.484 17.25 11.32 1 95.75 204 ILE B N 1
ATOM 8377 C CA . ILE B 1 204 ? -24.328 18.297 10.312 1 95.75 204 ILE B CA 1
ATOM 8378 C C . ILE B 1 204 ? -25.078 19.547 10.75 1 95.75 204 ILE B C 1
ATOM 8380 O O . ILE B 1 204 ? -24.812 20.641 10.266 1 95.75 204 ILE B O 1
ATOM 8384 N N . ALA B 1 205 ? -26.078 19.391 11.688 1 94.62 205 ALA B N 1
ATOM 8385 C CA . ALA B 1 205 ? -26.859 20.516 12.195 1 94.62 205 ALA B CA 1
ATOM 8386 C C . ALA B 1 205 ? -26.078 21.328 13.211 1 94.62 205 ALA B C 1
ATOM 8388 O O . ALA B 1 205 ? -26.469 22.438 13.57 1 94.62 205 ALA B O 1
ATOM 8389 N N . PHE B 1 206 ? -25.016 20.766 13.703 1 95.62 206 PHE B N 1
ATOM 8390 C CA . PHE B 1 206 ? -24.125 21.453 14.617 1 95.62 206 PHE B CA 1
ATOM 8391 C C . PHE B 1 206 ? -22.922 22.031 13.867 1 95.62 206 PHE B C 1
ATOM 8393 O O . PHE B 1 206 ? -21.984 21.297 13.555 1 95.62 206 PHE B O 1
ATOM 8400 N N . GLN B 1 207 ? -22.875 23.328 13.609 1 94.56 207 GLN B N 1
ATOM 8401 C CA . GLN B 1 207 ? -21.812 24.016 12.914 1 94.56 207 GLN B CA 1
ATOM 8402 C C . GLN B 1 207 ? -21.438 23.297 11.617 1 94.56 207 GLN B C 1
ATOM 8404 O O . GLN B 1 207 ? -20.266 23.047 11.352 1 94.56 207 GLN B O 1
ATOM 8409 N N . SER B 1 208 ? -22.406 22.812 10.914 1 93.94 208 SER B N 1
ATOM 8410 C CA . SER B 1 208 ? -22.297 22.156 9.609 1 93.94 208 SER B CA 1
ATOM 8411 C C . SER B 1 208 ? -21.484 20.875 9.695 1 93.94 208 SER B C 1
ATOM 8413 O O . SER B 1 208 ? -20.812 20.484 8.734 1 93.94 208 SER B O 1
ATOM 8415 N N . GLY B 1 209 ? -21.375 20.281 10.859 1 96.62 209 GLY B N 1
ATOM 8416 C CA . GLY B 1 209 ? -20.672 19.031 11.055 1 96.62 209 GLY B CA 1
ATOM 8417 C C . GLY B 1 209 ? -19.156 19.172 11 1 96.62 209 GLY B C 1
ATOM 8418 O O . GLY B 1 209 ? -18.438 18.203 10.773 1 96.62 209 GLY B O 1
ATOM 8419 N N . SER B 1 210 ? -18.609 20.391 11.156 1 96.81 210 SER B N 1
ATOM 8420 C CA . SER B 1 210 ? -17.172 20.641 11.016 1 96.81 210 SER B CA 1
ATOM 8421 C C . SER B 1 210 ? -16.391 20.031 12.164 1 96.81 210 SER B C 1
ATOM 8423 O O . SER B 1 210 ? -16.938 19.797 13.242 1 96.81 210 SER B O 1
ATOM 8425 N N . PHE B 1 211 ? -15.133 19.766 11.93 1 98 211 PHE B N 1
ATOM 8426 C CA . PHE B 1 211 ? -14.234 19.141 12.898 1 98 211 PHE B CA 1
ATOM 8427 C C . PHE B 1 211 ? -13.461 20.203 13.672 1 98 211 PHE B C 1
ATOM 8429 O O . PHE B 1 211 ? -12.773 21.031 13.078 1 98 211 PHE B O 1
ATOM 8436 N N . ALA B 1 212 ? -13.602 20.234 14.922 1 97.62 212 ALA B N 1
ATOM 8437 C CA . ALA B 1 212 ? -12.766 20.969 15.859 1 97.62 212 ALA B CA 1
ATOM 8438 C C . ALA B 1 212 ? -12.242 20.062 16.969 1 97.62 212 ALA B C 1
ATOM 8440 O O . ALA B 1 212 ? -12.586 18.875 17.016 1 97.62 212 ALA B O 1
ATOM 8441 N N . VAL B 1 213 ? -11.477 20.547 17.844 1 96.25 213 VAL B N 1
ATOM 8442 C CA . VAL B 1 213 ? -10.75 19.766 18.844 1 96.25 213 VAL B CA 1
ATOM 8443 C C . VAL B 1 213 ? -11.734 18.906 19.641 1 96.25 213 VAL B C 1
ATOM 8445 O O . VAL B 1 213 ? -11.5 17.703 19.828 1 96.25 213 VAL B O 1
ATOM 8448 N N . PRO B 1 214 ? -12.922 19.406 20.062 1 95.81 214 PRO B N 1
ATOM 8449 C CA . PRO B 1 214 ? -13.844 18.547 20.812 1 95.81 214 PRO B CA 1
ATOM 8450 C C . PRO B 1 214 ? -14.344 17.359 19.984 1 95.81 214 PRO B C 1
ATOM 8452 O O . PRO B 1 214 ? -14.445 16.25 20.5 1 95.81 214 PRO B O 1
ATOM 8455 N N . GLU B 1 215 ? -14.766 17.641 18.703 1 97.69 215 GLU B N 1
ATOM 8456 C CA . GLU B 1 215 ? -15.195 16.562 17.812 1 97.69 215 GLU B CA 1
ATOM 8457 C C . GLU B 1 215 ? -14.086 15.531 17.625 1 97.69 215 GLU B C 1
ATOM 8459 O O . GLU B 1 215 ? -14.352 14.328 17.641 1 97.69 215 GLU B O 1
ATOM 8464 N N . ASP B 1 216 ? -12.836 16.047 17.438 1 97.81 216 ASP B N 1
ATOM 8465 C CA . ASP B 1 216 ? -11.688 15.172 17.219 1 97.81 216 ASP B CA 1
ATOM 8466 C C . ASP B 1 216 ? -11.438 14.289 18.438 1 97.81 216 ASP B C 1
ATOM 8468 O O . ASP B 1 216 ? -11.109 13.109 18.297 1 97.81 216 ASP B O 1
ATOM 8472 N N . ASP B 1 217 ? -11.578 14.844 19.594 1 97 217 ASP B N 1
ATOM 8473 C CA . ASP B 1 217 ? -11.352 14.094 20.828 1 97 217 ASP B CA 1
ATOM 8474 C C . ASP B 1 217 ? -12.375 12.969 20.984 1 97 217 ASP B C 1
ATOM 8476 O O . ASP B 1 217 ? -12.039 11.867 21.406 1 97 217 ASP B O 1
ATOM 8480 N N . VAL B 1 218 ? -13.609 13.273 20.656 1 97.75 218 VAL B N 1
ATOM 8481 C CA . VAL B 1 218 ? -14.664 12.266 20.75 1 97.75 218 VAL B CA 1
ATOM 8482 C C . VAL B 1 218 ? -14.398 11.133 19.75 1 97.75 218 VAL B C 1
ATOM 8484 O O . VAL B 1 218 ? -14.508 9.961 20.094 1 97.75 218 VAL B O 1
ATOM 8487 N N . PHE B 1 219 ? -14.094 11.484 18.516 1 98.5 219 PHE B N 1
ATOM 8488 C CA . PHE B 1 219 ? -13.781 10.484 17.5 1 98.5 219 PHE B CA 1
ATOM 8489 C C . PHE B 1 219 ? -12.625 9.602 17.953 1 98.5 219 PHE B C 1
ATOM 8491 O O . PHE B 1 219 ? -12.664 8.383 17.766 1 98.5 219 PHE B O 1
ATOM 8498 N N . SER B 1 220 ? -11.562 10.25 18.469 1 98.12 220 SER B N 1
ATOM 8499 C CA . SER B 1 220 ? -10.391 9.523 18.953 1 98.12 220 SER B CA 1
ATOM 8500 C C . SER B 1 220 ? -10.773 8.539 20.062 1 98.12 220 SER B C 1
ATOM 8502 O O . SER B 1 220 ? -10.352 7.383 20.031 1 98.12 220 SER B O 1
ATOM 8504 N N . ALA B 1 221 ? -11.562 8.984 21.016 1 97.94 221 ALA B N 1
ATOM 8505 C CA . ALA B 1 221 ? -12 8.133 22.125 1 97.94 221 ALA B CA 1
ATOM 8506 C C . ALA B 1 221 ? -12.836 6.961 21.609 1 97.94 221 ALA B C 1
ATOM 8508 O O . ALA B 1 221 ? -12.711 5.84 22.109 1 97.94 221 ALA B O 1
ATOM 8509 N N . ALA B 1 222 ? -13.664 7.23 20.656 1 98.56 222 ALA B N 1
ATOM 8510 C CA . ALA B 1 222 ? -14.492 6.184 20.078 1 98.56 222 ALA B CA 1
ATOM 8511 C C . ALA B 1 222 ? -13.633 5.129 19.375 1 98.56 222 ALA B C 1
ATOM 8513 O O . ALA B 1 222 ? -13.914 3.932 19.469 1 98.56 222 ALA B O 1
ATOM 8514 N N . SER B 1 223 ? -12.656 5.59 18.641 1 98.62 223 SER B N 1
ATOM 8515 C CA . SER B 1 223 ? -11.727 4.688 17.969 1 98.62 223 SER B CA 1
ATOM 8516 C C . SER B 1 223 ? -11.039 3.76 18.969 1 98.62 223 SER B C 1
ATOM 8518 O O . SER B 1 223 ? -10.969 2.549 18.75 1 98.62 223 SER B O 1
ATOM 8520 N N . GLU B 1 224 ? -10.57 4.34 20.031 1 97.62 224 GLU B N 1
ATOM 8521 C CA . GLU B 1 224 ? -9.898 3.553 21.062 1 97.62 224 GLU B CA 1
ATOM 8522 C C . GLU B 1 224 ? -10.844 2.547 21.703 1 97.62 224 GLU B C 1
ATOM 8524 O O . GLU B 1 224 ? -10.445 1.426 22.031 1 97.62 224 GLU B O 1
ATOM 8529 N N . LEU B 1 225 ? -12.086 2.984 21.891 1 97.81 225 LEU B N 1
ATOM 8530 C CA . LEU B 1 225 ? -13.086 2.09 22.453 1 97.81 225 LEU B CA 1
ATOM 8531 C C . LEU B 1 225 ? -13.305 0.879 21.562 1 97.81 225 LEU B C 1
ATOM 8533 O O . LEU B 1 225 ? -13.344 -0.256 22.031 1 97.81 225 LEU B O 1
ATOM 8537 N N . ALA B 1 226 ? -13.445 1.083 20.266 1 98.56 226 ALA B N 1
ATOM 8538 C CA . ALA B 1 226 ? -13.672 -0.007 19.328 1 98.56 226 ALA B CA 1
ATOM 8539 C C . ALA B 1 226 ? -12.523 -1.009 19.344 1 98.56 226 ALA B C 1
ATOM 8541 O O . ALA B 1 226 ? -12.742 -2.221 19.344 1 98.56 226 ALA B O 1
ATOM 8542 N N . ARG B 1 227 ? -11.328 -0.497 19.375 1 97.75 227 ARG B N 1
ATOM 8543 C CA . ARG B 1 227 ? -10.156 -1.368 19.391 1 97.75 227 ARG B CA 1
ATOM 8544 C C . ARG B 1 227 ? -10.07 -2.131 20.719 1 97.75 227 ARG B C 1
ATOM 8546 O O . ARG B 1 227 ? -9.734 -3.318 20.734 1 97.75 227 ARG B O 1
ATOM 8553 N N . ARG B 1 228 ? -10.367 -1.427 21.812 1 96.38 228 ARG B N 1
ATOM 8554 C CA . ARG B 1 228 ? -10.344 -2.078 23.125 1 96.38 228 ARG B CA 1
ATOM 8555 C C . ARG B 1 228 ? -11.359 -3.215 23.188 1 96.38 228 ARG B C 1
ATOM 8557 O O . ARG B 1 228 ? -11.078 -4.281 23.734 1 96.38 228 ARG B O 1
ATOM 8564 N N . LEU B 1 229 ? -12.547 -2.959 22.578 1 97.12 229 LEU B N 1
ATOM 8565 C CA . LEU B 1 229 ? -13.609 -3.955 22.609 1 97.12 229 LEU B CA 1
ATOM 8566 C C . LEU B 1 229 ? -13.445 -4.949 21.453 1 97.12 229 LEU B C 1
ATOM 8568 O O . LEU B 1 229 ? -14.125 -5.98 21.422 1 97.12 229 LEU B O 1
ATOM 8572 N N . ARG B 1 230 ? -12.539 -4.66 20.484 1 97.5 230 ARG B N 1
ATOM 8573 C CA . ARG B 1 230 ? -12.281 -5.484 19.312 1 97.5 230 ARG B CA 1
ATOM 8574 C C . ARG B 1 230 ? -13.555 -5.676 18.484 1 97.5 230 ARG B C 1
ATOM 8576 O O . ARG B 1 230 ? -13.859 -6.793 18.062 1 97.5 230 ARG B O 1
ATOM 8583 N N . VAL B 1 231 ? -14.336 -4.582 18.375 1 98.44 231 VAL B N 1
ATOM 8584 C CA . VAL B 1 231 ? -15.586 -4.621 17.625 1 98.44 231 VAL B CA 1
ATOM 8585 C C . VAL B 1 231 ? -15.492 -3.684 16.422 1 98.44 231 VAL B C 1
ATOM 8587 O O . VAL B 1 231 ? -14.625 -2.805 16.375 1 98.44 231 VAL B O 1
ATOM 8590 N N . PRO B 1 232 ? -16.375 -3.869 15.383 1 98.62 232 PRO B N 1
ATOM 8591 C CA . PRO B 1 232 ? -16.328 -3.016 14.195 1 98.62 232 PRO B CA 1
ATOM 8592 C C . PRO B 1 232 ? -16.547 -1.539 14.516 1 98.62 232 PRO B C 1
ATOM 8594 O O . PRO B 1 232 ? -17.328 -1.211 15.422 1 98.62 232 PRO B O 1
ATOM 8597 N N . PHE B 1 233 ? -15.844 -0.69 13.852 1 98.88 233 PHE B N 1
ATOM 8598 C CA . PHE B 1 233 ? -15.984 0.759 13.914 1 98.88 233 PHE B CA 1
ATOM 8599 C C . PHE B 1 233 ? -16.797 1.278 12.734 1 98.88 233 PHE B C 1
ATOM 8601 O O . PHE B 1 233 ? -16.359 1.185 11.586 1 98.88 233 PHE B O 1
ATOM 8608 N N . VAL B 1 234 ? -17.969 1.841 12.953 1 98.94 234 VAL B N 1
ATOM 8609 C CA . VAL B 1 234 ? -18.859 2.346 11.922 1 98.94 234 VAL B CA 1
ATOM 8610 C C . VAL B 1 234 ? -18.875 3.873 11.945 1 98.94 234 VAL B C 1
ATOM 8612 O O . VAL B 1 234 ? -19.203 4.48 12.969 1 98.94 234 VAL B O 1
ATOM 8615 N N . TYR B 1 235 ? -18.547 4.453 10.859 1 98.88 235 TYR B N 1
ATOM 8616 C CA . TYR B 1 235 ? -18.5 5.91 10.766 1 98.88 235 TYR B CA 1
ATOM 8617 C C . TYR B 1 235 ? -19.578 6.434 9.828 1 98.88 235 TYR B C 1
ATOM 8619 O O . TYR B 1 235 ? -19.578 6.113 8.641 1 98.88 235 TYR B O 1
ATOM 8627 N N . ILE B 1 236 ? -20.516 7.234 10.32 1 98.75 236 ILE B N 1
ATOM 8628 C CA . ILE B 1 236 ? -21.5 7.949 9.508 1 98.75 236 ILE B CA 1
ATOM 8629 C C . ILE B 1 236 ? -21 9.359 9.219 1 98.75 236 ILE B C 1
ATOM 8631 O O . ILE B 1 236 ? -21.062 10.242 10.086 1 98.75 236 ILE B O 1
ATOM 8635 N N . SER B 1 237 ? -20.672 9.578 8.008 1 98.62 237 SER B N 1
ATOM 8636 C CA . SER B 1 237 ? -19.953 10.789 7.633 1 98.62 237 SER B CA 1
ATOM 8637 C C . SER B 1 237 ? -20.875 11.805 6.984 1 98.62 237 SER B C 1
ATOM 8639 O O . SER B 1 237 ? -21.469 11.539 5.93 1 98.62 237 SER B O 1
ATOM 8641 N N . ALA B 1 238 ? -21.109 12.945 7.535 1 98.19 238 ALA B N 1
ATOM 8642 C CA . ALA B 1 238 ? -21.812 14.133 7.055 1 98.19 238 ALA B CA 1
ATOM 8643 C C . ALA B 1 238 ? -21.203 15.406 7.652 1 98.19 238 ALA B C 1
ATOM 8645 O O . ALA B 1 238 ? -21.547 15.789 8.773 1 98.19 238 ALA B O 1
ATOM 8646 N N . ASN B 1 239 ? -20.375 16.047 6.887 1 97.81 239 ASN B N 1
ATOM 8647 C CA . ASN B 1 239 ? -19.594 17.125 7.496 1 97.81 239 ASN B CA 1
ATOM 8648 C C . ASN B 1 239 ? -19.062 18.094 6.445 1 97.81 239 ASN B C 1
ATOM 8650 O O . ASN B 1 239 ? -19.188 17.859 5.242 1 97.81 239 ASN B O 1
ATOM 8654 N N . SER B 1 240 ? -18.469 19.188 6.965 1 95.12 240 SER B N 1
ATOM 8655 C CA . SER B 1 240 ? -17.938 20.219 6.094 1 95.12 240 SER B CA 1
ATOM 8656 C C . SER B 1 240 ? -16.422 20.375 6.285 1 95.12 240 SER B C 1
ATOM 8658 O O . SER B 1 240 ? -15.859 21.422 5.957 1 95.12 240 SER B O 1
ATOM 8660 N N . GLY B 1 241 ? -15.797 19.406 6.895 1 95.69 241 GLY B N 1
ATOM 8661 C CA . GLY B 1 241 ? -14.344 19.453 7.035 1 95.69 241 GLY B CA 1
ATOM 8662 C C . GLY B 1 241 ? -13.891 20.141 8.312 1 95.69 241 GLY B C 1
ATOM 8663 O O . GLY B 1 241 ? -14.617 20.156 9.305 1 95.69 241 GLY B O 1
ATOM 8664 N N . ALA B 1 242 ? -12.617 20.609 8.297 1 96.56 242 ALA B N 1
ATOM 8665 C CA . ALA B 1 242 ? -12.047 21.234 9.484 1 96.56 242 ALA B CA 1
ATOM 8666 C C . ALA B 1 242 ? -12.672 22.609 9.727 1 96.56 242 ALA B C 1
ATOM 8668 O O . ALA B 1 242 ? -12.898 23.375 8.781 1 96.56 242 ALA B O 1
ATOM 8669 N N . ARG B 1 243 ? -12.883 22.922 10.984 1 96.12 243 ARG B N 1
ATOM 8670 C CA . ARG B 1 243 ? -13.5 24.188 11.344 1 96.12 243 ARG B CA 1
ATOM 8671 C C . ARG B 1 243 ? -12.539 25.359 11.125 1 96.12 243 ARG B C 1
ATOM 8673 O O . ARG B 1 243 ? -11.344 25.234 11.414 1 96.12 243 ARG B O 1
ATOM 8680 N N . LEU B 1 244 ? -13.047 26.406 10.508 1 93.62 244 LEU B N 1
ATOM 8681 C CA . LEU B 1 244 ? -12.312 27.641 10.273 1 93.62 244 LEU B CA 1
ATOM 8682 C C . LEU B 1 244 ? -12.953 28.797 11.023 1 93.62 244 LEU B C 1
ATOM 8684 O O . LEU B 1 244 ? -14.18 28.875 11.141 1 93.62 244 LEU B O 1
ATOM 8688 N N . GLY B 1 245 ? -12.016 29.641 11.602 1 94.06 245 GLY B N 1
ATOM 8689 C CA . GLY B 1 245 ? -12.578 30.797 12.289 1 94.06 245 GLY B CA 1
ATOM 8690 C C . GLY B 1 245 ? -11.578 31.922 12.5 1 94.06 245 GLY B C 1
ATOM 8691 O O . GLY B 1 245 ? -10.398 31.781 12.164 1 94.06 245 GLY B O 1
ATOM 8692 N N . LEU B 1 246 ? -12.102 33.031 12.891 1 96.88 246 LEU B N 1
ATOM 8693 C CA . LEU B 1 246 ? -11.352 34.219 13.336 1 96.88 246 LEU B CA 1
ATOM 8694 C C . LEU B 1 246 ? -11.758 34.625 14.75 1 96.88 246 LEU B C 1
ATOM 8696 O O . LEU B 1 246 ? -12.883 34.344 15.18 1 96.88 246 LEU B O 1
ATOM 8700 N N . SER B 1 247 ? -10.797 35.219 15.461 1 97.19 247 SER B N 1
ATOM 8701 C CA . SER B 1 247 ? -11.133 35.688 16.797 1 97.19 247 SER B CA 1
ATOM 8702 C C . SER B 1 247 ? -12.156 36.812 16.766 1 97.19 247 SER B C 1
ATOM 8704 O O . SER B 1 247 ? -11.867 37.906 16.281 1 97.19 247 SER B O 1
ATOM 8706 N N . VAL B 1 248 ? -13.305 36.594 17.344 1 94.5 248 VAL B N 1
ATOM 8707 C CA . VAL B 1 248 ? -14.422 37.531 17.266 1 94.5 248 VAL B CA 1
ATOM 8708 C C . VAL B 1 248 ? -14.125 38.75 18.125 1 94.5 248 VAL B C 1
ATOM 8710 O O . VAL B 1 248 ? -14.383 39.906 17.703 1 94.5 248 VAL B O 1
ATOM 8713 N N . GLU B 1 249 ? -13.555 38.562 19.266 1 95.44 249 GLU B N 1
ATOM 8714 C CA . GLU B 1 249 ? -13.32 39.656 20.203 1 95.44 249 GLU B CA 1
ATOM 8715 C C . GLU B 1 249 ? -12.25 40.625 19.672 1 95.44 249 GLU B C 1
ATOM 8717 O O . GLU B 1 249 ? -12.344 41.844 19.875 1 95.44 249 GLU B O 1
ATOM 8722 N N . VAL B 1 250 ? -11.234 40.062 19.031 1 97.31 250 VAL B N 1
ATOM 8723 C CA . VAL B 1 250 ? -10.203 40.906 18.469 1 97.31 250 VAL B CA 1
ATOM 8724 C C . VAL B 1 250 ? -10.766 41.656 17.25 1 97.31 250 VAL B C 1
ATOM 8726 O O . VAL B 1 250 ? -10.469 42.812 17.031 1 97.31 250 VAL B O 1
ATOM 8729 N N . LYS B 1 251 ? -11.539 40.938 16.484 1 96.19 251 LYS B N 1
ATOM 8730 C CA . LYS B 1 251 ? -12.148 41.5 15.273 1 96.19 251 LYS B CA 1
ATOM 8731 C C . LYS B 1 251 ? -12.953 42.75 15.586 1 96.19 251 LYS B C 1
ATOM 8733 O O . LYS B 1 251 ? -12.961 43.688 14.797 1 96.19 251 LYS B O 1
ATOM 8738 N N . LYS B 1 252 ? -13.508 42.875 16.75 1 94.25 252 LYS B N 1
ATOM 8739 C CA . LYS B 1 252 ? -14.391 43.969 17.141 1 94.25 252 LYS B CA 1
ATOM 8740 C C . LYS B 1 252 ? -13.594 45.156 17.625 1 94.25 252 LYS B C 1
ATOM 8742 O O . LYS B 1 252 ? -14.117 46.281 17.734 1 94.25 252 LYS B O 1
ATOM 8747 N N . ARG B 1 253 ? -12.266 44.969 17.844 1 95.69 253 ARG B N 1
ATOM 8748 C CA . ARG B 1 253 ? -11.602 46 18.641 1 95.69 253 ARG B CA 1
ATOM 8749 C C . ARG B 1 253 ? -10.375 46.531 17.922 1 95.69 253 ARG B C 1
ATOM 8751 O O . ARG B 1 253 ? -9.906 47.656 18.219 1 95.69 253 ARG B O 1
ATOM 8758 N N . PHE B 1 254 ? -9.789 45.781 17.016 1 96.94 254 PHE B N 1
ATOM 8759 C CA . PHE B 1 254 ? -8.516 46.188 16.453 1 96.94 254 PHE B CA 1
ATOM 8760 C C . PHE B 1 254 ? -8.688 47.469 15.625 1 96.94 254 PHE B C 1
ATOM 8762 O O . PHE B 1 254 ? -9.781 47.781 15.164 1 96.94 254 PHE B O 1
ATOM 8769 N N . ARG B 1 255 ? -7.609 48.156 15.477 1 94 255 ARG B N 1
ATOM 8770 C CA . ARG B 1 255 ? -7.574 49.406 14.695 1 94 255 ARG B CA 1
ATOM 8771 C C . ARG B 1 255 ? -6.512 49.312 13.602 1 94 255 ARG B C 1
ATOM 8773 O O . ARG B 1 255 ? -5.691 48.406 13.586 1 94 255 ARG B O 1
ATOM 8780 N N . VAL B 1 256 ? -6.625 50.344 12.664 1 95.19 256 VAL B N 1
ATOM 8781 C CA . VAL B 1 256 ? -5.793 50.312 11.469 1 95.19 256 VAL B CA 1
ATOM 8782 C C . VAL B 1 256 ? -4.855 51.5 11.445 1 95.19 256 VAL B C 1
ATOM 8784 O O . VAL B 1 256 ? -5.289 52.625 11.656 1 95.19 256 VAL B O 1
ATOM 8787 N N . ALA B 1 257 ? -3.578 51.188 11.32 1 92.69 257 ALA B N 1
ATOM 8788 C CA . ALA B 1 257 ? -2.604 52.25 11.109 1 92.69 257 ALA B CA 1
ATOM 8789 C C . ALA B 1 257 ? -2.248 52.406 9.633 1 92.69 257 ALA B C 1
ATOM 8791 O O . ALA B 1 257 ? -1.757 51.438 9.016 1 92.69 257 ALA B O 1
ATOM 8792 N N . LEU B 1 258 ? -2.467 53.562 9.117 1 90.69 258 LEU B N 1
ATOM 8793 C CA . LEU B 1 258 ? -2.176 53.844 7.715 1 90.69 258 LEU B CA 1
ATOM 8794 C C . LEU B 1 258 ? -1.02 54.844 7.594 1 90.69 258 LEU B C 1
ATOM 8796 O O . LEU B 1 258 ? -0.854 55.719 8.445 1 90.69 258 LEU B O 1
ATOM 8800 N N . SER B 1 259 ? -0.26 54.656 6.609 1 89.5 259 SER B N 1
ATOM 8801 C CA . SER B 1 259 ? 0.809 55.594 6.324 1 89.5 259 SER B CA 1
ATOM 8802 C C . SER B 1 259 ? 0.255 56.906 5.754 1 89.5 259 SER B C 1
ATOM 8804 O O . SER B 1 259 ? -0.946 57 5.5 1 89.5 259 SER B O 1
ATOM 8806 N N . GLU B 1 260 ? 1.244 57.781 5.469 1 86.25 260 GLU B N 1
ATOM 8807 C CA . GLU B 1 260 ? 0.872 59.062 4.883 1 86.25 260 GLU B CA 1
ATOM 8808 C C . GLU B 1 260 ? 0.324 58.906 3.471 1 86.25 260 GLU B C 1
ATOM 8810 O O . GLU B 1 260 ? -0.507 59.688 3.02 1 86.25 260 GLU B O 1
ATOM 8815 N N . THR B 1 261 ? 0.748 57.875 2.828 1 89.81 261 THR B N 1
ATOM 8816 C CA . THR B 1 261 ? 0.298 57.594 1.472 1 89.81 261 THR B CA 1
ATOM 8817 C C . THR B 1 261 ? -0.897 56.625 1.492 1 89.81 261 THR B C 1
ATOM 8819 O O . THR B 1 261 ? -1.234 56.031 0.471 1 89.81 261 THR B O 1
ATOM 8822 N N . ASN B 1 262 ? -1.484 56.438 2.641 1 85.88 262 ASN B N 1
ATOM 8823 C CA . ASN B 1 262 ? -2.686 55.625 2.82 1 85.88 262 ASN B CA 1
ATOM 8824 C C . ASN B 1 262 ? -2.41 54.156 2.555 1 85.88 262 ASN B C 1
ATOM 8826 O O . ASN B 1 262 ? -3.201 53.469 1.894 1 85.88 262 ASN B O 1
ATOM 8830 N N . GLU B 1 263 ? -1.251 53.781 2.951 1 90.88 263 GLU B N 1
ATOM 8831 C CA . GLU B 1 263 ? -0.909 52.344 2.887 1 90.88 263 GLU B CA 1
ATOM 8832 C C . GLU B 1 263 ? -1.001 51.688 4.262 1 90.88 263 GLU B C 1
ATOM 8834 O O . GLU B 1 263 ? -0.657 52.312 5.273 1 90.88 263 GLU B O 1
ATOM 8839 N N . LEU B 1 264 ? -1.514 50.5 4.254 1 93.19 264 LEU B N 1
ATOM 8840 C CA . LEU B 1 264 ? -1.647 49.781 5.508 1 93.19 264 LEU B CA 1
ATOM 8841 C C . LEU B 1 264 ? -0.282 49.5 6.133 1 93.19 264 LEU B C 1
ATOM 8843 O O . LEU B 1 264 ? 0.595 48.938 5.496 1 93.19 264 LEU B O 1
ATOM 8847 N N . GLU B 1 265 ? -0.027 49.906 7.359 1 93.44 265 GLU B N 1
ATOM 8848 C CA . GLU B 1 265 ? 1.242 49.719 8.055 1 93.44 265 GLU B CA 1
ATOM 8849 C C . GLU B 1 265 ? 1.143 48.562 9.055 1 93.44 265 GLU B C 1
ATOM 8851 O O . GLU B 1 265 ? 1.862 47.562 8.945 1 93.44 265 GLU B O 1
ATOM 8856 N N . TYR B 1 266 ? 0.336 48.688 10.008 1 95.12 266 TYR B N 1
ATOM 8857 C CA . TYR B 1 266 ? 0.139 47.625 11 1 95.12 266 TYR B CA 1
ATOM 8858 C C . TYR B 1 266 ? -1.235 47.75 11.648 1 95.12 266 TYR B C 1
ATOM 8860 O O . TYR B 1 266 ? -1.919 48.75 11.492 1 95.12 266 TYR B O 1
ATOM 8868 N N . LEU B 1 267 ? -1.672 46.688 12.211 1 97.06 267 LEU B N 1
ATOM 8869 C CA . LEU B 1 267 ? -2.875 46.656 13.039 1 97.06 267 LEU B CA 1
ATOM 8870 C C . LEU B 1 267 ? -2.523 46.719 14.516 1 97.06 267 LEU B C 1
ATOM 8872 O O . LEU B 1 267 ? -1.499 46.188 14.945 1 97.06 267 LEU B O 1
ATOM 8876 N N . TYR B 1 268 ? -3.385 47.469 15.25 1 96.19 268 TYR B N 1
ATOM 8877 C CA . TYR B 1 268 ? -3.004 47.656 16.641 1 96.19 268 TYR B CA 1
ATOM 8878 C C . TYR B 1 268 ? -4.234 47.75 17.547 1 96.19 268 TYR B C 1
ATOM 8880 O O . TYR B 1 268 ? -5.367 47.781 17.047 1 96.19 268 TYR B O 1
ATOM 8888 N N . LEU B 1 269 ? -4.004 47.719 18.828 1 96.5 269 LEU B N 1
ATOM 8889 C CA . LEU B 1 269 ? -4.996 47.906 19.891 1 96.5 269 LEU B CA 1
ATOM 8890 C C . LEU B 1 269 ? -4.625 49.094 20.781 1 96.5 269 LEU B C 1
ATOM 8892 O O . LEU B 1 269 ? -3.443 49.375 20.984 1 96.5 269 LEU B O 1
ATOM 8896 N N . LEU B 1 270 ? -5.66 49.719 21.219 1 94.38 270 LEU B N 1
ATOM 8897 C CA . LEU B 1 270 ? -5.441 50.688 22.281 1 94.38 270 LEU B CA 1
ATOM 8898 C C . LEU B 1 270 ? -5.316 50 23.625 1 94.38 270 LEU B C 1
ATOM 8900 O O . LEU B 1 270 ? -5.762 48.875 23.797 1 94.38 270 LEU B O 1
ATOM 8904 N N . PRO B 1 271 ? -4.699 50.688 24.547 1 95.06 271 PRO B N 1
ATOM 8905 C CA . PRO B 1 271 ? -4.484 50.062 25.859 1 95.06 271 PRO B CA 1
ATOM 8906 C C . PRO B 1 271 ? -5.777 49.531 26.484 1 95.06 271 PRO B C 1
ATOM 8908 O O . PRO B 1 271 ? -5.793 48.438 27.062 1 95.06 271 PRO B O 1
ATOM 8911 N N . GLU B 1 272 ? -6.898 50.281 26.359 1 95 272 GLU B N 1
ATOM 8912 C CA . GLU B 1 272 ? -8.172 49.875 26.922 1 95 272 GLU B CA 1
ATOM 8913 C C . GLU B 1 272 ? -8.688 48.594 26.266 1 95 272 GLU B C 1
ATOM 8915 O O . GLU B 1 272 ? -9.203 47.688 26.953 1 95 272 GLU B O 1
ATOM 8920 N N . ASP B 1 273 ? -8.516 48.5 25.016 1 95.5 273 ASP B N 1
ATOM 8921 C CA . ASP B 1 273 ? -8.961 47.344 24.281 1 95.5 273 ASP B CA 1
ATOM 8922 C C . ASP B 1 273 ? -8.086 46.125 24.594 1 95.5 273 ASP B C 1
ATOM 8924 O O . ASP B 1 273 ? -8.578 45 24.703 1 95.5 273 ASP B O 1
ATOM 8928 N N . TYR B 1 274 ? -6.785 46.344 24.703 1 96.44 274 TYR B N 1
ATOM 8929 C CA . TYR B 1 274 ? -5.859 45.281 25.047 1 96.44 274 TYR B CA 1
ATOM 8930 C C . TYR B 1 274 ? -6.188 44.688 26.406 1 96.44 274 TYR B C 1
ATOM 8932 O O . TYR B 1 274 ? -6.223 43.469 26.578 1 96.44 274 TYR B O 1
ATOM 8940 N N . GLU B 1 275 ? -6.457 45.531 27.359 1 96.06 275 GLU B N 1
ATOM 8941 C CA . GLU B 1 275 ? -6.789 45.094 28.719 1 96.06 275 GLU B CA 1
ATOM 8942 C C . GLU B 1 275 ? -8.094 44.312 28.734 1 96.06 275 GLU B C 1
ATOM 8944 O O . GLU B 1 275 ? -8.219 43.312 29.469 1 96.06 275 GLU B O 1
ATOM 8949 N N . GLU B 1 276 ? -9.055 44.812 27.984 1 96.12 276 GLU B N 1
ATOM 8950 C CA . GLU B 1 276 ? -10.328 44.125 27.906 1 96.12 276 GLU B CA 1
ATOM 8951 C C . GLU B 1 276 ? -10.156 42.719 27.328 1 96.12 276 GLU B C 1
ATOM 8953 O O . GLU B 1 276 ? -10.773 41.75 27.812 1 96.12 276 GLU B O 1
ATOM 8958 N N . LEU B 1 277 ? -9.344 42.594 26.312 1 96.94 277 LEU B N 1
ATOM 8959 C CA . LEU B 1 277 ? -9.086 41.281 25.719 1 96.94 277 LEU B CA 1
ATOM 8960 C C . LEU B 1 277 ? -8.391 40.344 26.703 1 96.94 277 LEU B C 1
ATOM 8962 O O . LEU B 1 277 ? -8.711 39.156 26.781 1 96.94 277 LEU B O 1
ATOM 8966 N N . MET B 1 278 ? -7.48 40.875 27.5 1 95.31 278 MET B N 1
ATOM 8967 C CA . MET B 1 278 ? -6.801 40.062 28.531 1 95.31 278 MET B CA 1
ATOM 8968 C C . MET B 1 278 ? -7.789 39.594 29.578 1 95.31 278 MET B C 1
ATOM 8970 O O . MET B 1 278 ? -7.699 38.469 30.047 1 95.31 278 MET B O 1
ATOM 8974 N N . ARG B 1 279 ? -8.719 40.438 29.859 1 95.44 279 ARG B N 1
ATOM 8975 C CA . ARG B 1 279 ? -9.742 40.062 30.844 1 95.44 279 ARG B CA 1
ATOM 8976 C C . ARG B 1 279 ? -10.625 38.938 30.328 1 95.44 279 ARG B C 1
ATOM 8978 O O . ARG B 1 279 ? -11.078 38.094 31.094 1 95.44 279 ARG B O 1
ATOM 8985 N N . LEU B 1 280 ? -10.805 38.969 29.062 1 94.69 280 LEU B N 1
ATOM 8986 C CA . LEU B 1 280 ? -11.656 37.938 28.438 1 94.69 280 LEU B CA 1
ATOM 8987 C C . LEU B 1 280 ? -10.883 36.656 28.188 1 94.69 280 LEU B C 1
ATOM 8989 O O . LEU B 1 280 ? -11.445 35.688 27.703 1 94.69 280 LEU B O 1
ATOM 8993 N N . GLY B 1 281 ? -9.633 36.625 28.484 1 94.25 281 GLY B N 1
ATOM 8994 C CA . GLY B 1 281 ? -8.82 35.438 28.312 1 94.25 281 GLY B CA 1
ATOM 8995 C C . GLY B 1 281 ? -8.336 35.219 26.891 1 94.25 281 GLY B C 1
ATOM 8996 O O . GLY B 1 281 ? -7.918 34.125 26.531 1 94.25 281 GLY B O 1
ATOM 8997 N N . VAL B 1 282 ? -8.422 36.281 26.016 1 96.69 282 VAL B N 1
ATOM 8998 C CA . VAL B 1 282 ? -7.965 36.219 24.625 1 96.69 282 VAL B CA 1
ATOM 8999 C C . VAL B 1 282 ? -6.445 36.375 24.578 1 96.69 282 VAL B C 1
ATOM 9001 O O . VAL B 1 282 ? -5.895 37.344 25.109 1 96.69 282 VAL B O 1
ATOM 9004 N N . ARG B 1 283 ? -5.797 35.406 24.031 1 96.12 283 ARG B N 1
ATOM 9005 C CA . ARG B 1 283 ? -4.34 35.438 23.922 1 96.12 283 ARG B CA 1
ATOM 9006 C C . ARG B 1 283 ? -3.908 36 22.562 1 96.12 283 ARG B C 1
ATOM 9008 O O . ARG B 1 283 ? -4.496 35.656 21.547 1 96.12 283 ARG B O 1
ATOM 9015 N N . LEU B 1 284 ? -2.996 36.875 22.516 1 95.62 284 LEU B N 1
ATOM 9016 C CA . LEU B 1 284 ? -2.402 37.406 21.297 1 95.62 284 LEU B CA 1
ATOM 9017 C C . LEU B 1 284 ? -0.991 37.906 21.562 1 95.62 284 LEU B C 1
ATOM 9019 O O . LEU B 1 284 ? -0.602 38.094 22.719 1 95.62 284 LEU B O 1
ATOM 9023 N N . SER B 1 285 ? -0.189 37.938 20.609 1 96.12 285 SER B N 1
ATOM 9024 C CA . SER B 1 285 ? 1.148 38.531 20.672 1 96.12 285 SER B CA 1
ATOM 9025 C C . SER B 1 285 ? 1.142 39.969 20.188 1 96.12 285 SER B C 1
ATOM 9027 O O . SER B 1 285 ? 0.714 40.25 19.062 1 96.12 285 SER B O 1
ATOM 9029 N N . VAL B 1 286 ? 1.595 40.906 21.062 1 96.69 286 VAL B N 1
ATOM 9030 C CA . VAL B 1 286 ? 1.581 42.344 20.703 1 96.69 286 VAL B CA 1
ATOM 9031 C C . VAL B 1 286 ? 2.943 42.938 21.016 1 96.69 286 VAL B C 1
ATOM 9033 O O . VAL B 1 286 ? 3.725 42.406 21.781 1 96.69 286 VAL B O 1
ATOM 9036 N N . GLU B 1 287 ? 3.227 44 20.328 1 95.94 287 GLU B N 1
ATOM 9037 C CA . GLU B 1 287 ? 4.414 44.844 20.547 1 95.94 287 GLU B CA 1
ATOM 9038 C C . GLU B 1 287 ? 4.035 46.281 20.875 1 95.94 287 GLU B C 1
ATOM 9040 O O . GLU B 1 287 ? 3.463 46.969 20.047 1 95.94 287 GLU B O 1
ATOM 9045 N N . PRO B 1 288 ? 4.391 46.719 22.078 1 94.5 288 PRO B N 1
ATOM 9046 C CA . PRO B 1 288 ? 4.082 48.125 22.391 1 94.5 288 PRO B CA 1
ATOM 9047 C C . PRO B 1 288 ? 4.891 49.094 21.562 1 94.5 288 PRO B C 1
ATOM 9049 O O . PRO B 1 288 ? 6.082 48.875 21.328 1 94.5 288 PRO B O 1
ATOM 9052 N N . ARG B 1 289 ? 4.176 50.031 21.078 1 92.75 289 ARG B N 1
ATOM 9053 C CA . ARG B 1 289 ? 4.789 51.062 20.266 1 92.75 289 ARG B CA 1
ATOM 9054 C C . ARG B 1 289 ? 4.27 52.438 20.656 1 92.75 289 ARG B C 1
ATOM 9056 O O . ARG B 1 289 ? 3.072 52.625 20.906 1 92.75 289 ARG B O 1
ATOM 9063 N N . GLN B 1 290 ? 5.238 53.375 20.891 1 89.19 290 GLN B N 1
ATOM 9064 C CA . GLN B 1 290 ? 4.859 54.75 21.172 1 89.19 290 GLN B CA 1
ATOM 9065 C C . GLN B 1 290 ? 4.867 55.594 19.891 1 89.19 290 GLN B C 1
ATOM 9067 O O . GLN B 1 290 ? 5.863 55.625 19.172 1 89.19 290 GLN B O 1
ATOM 9072 N N . GLU B 1 291 ? 3.75 56.031 19.516 1 80.81 291 GLU B N 1
ATOM 9073 C CA . GLU B 1 291 ? 3.701 56.875 18.328 1 80.81 291 GLU B CA 1
ATOM 9074 C C . GLU B 1 291 ? 4.223 58.281 18.609 1 80.81 291 GLU B C 1
ATOM 9076 O O . GLU B 1 291 ? 3.967 58.844 19.672 1 80.81 291 GLU B O 1
ATOM 9081 N N . LYS B 1 292 ? 5.293 58.531 17.875 1 67.19 292 LYS B N 1
ATOM 9082 C CA . LYS B 1 292 ? 5.973 59.812 18.031 1 67.19 292 LYS B CA 1
ATOM 9083 C C . LYS B 1 292 ? 5.031 60.969 17.719 1 67.19 292 LYS B C 1
ATOM 9085 O O . LYS B 1 292 ? 5.34 62.125 18.016 1 67.19 292 LYS B O 1
ATOM 9090 N N . ASP B 1 293 ? 4.004 60.5 16.906 1 53.75 293 ASP B N 1
ATOM 9091 C CA . ASP B 1 293 ? 3.277 61.719 16.531 1 53.75 293 ASP B CA 1
ATOM 9092 C C . ASP B 1 293 ? 2.451 62.25 17.703 1 53.75 293 ASP B C 1
ATOM 9094 O O . ASP B 1 293 ? 1.708 61.5 18.328 1 53.75 293 ASP B O 1
ATOM 9098 N N . GLY B 1 294 ? 2.822 63.375 18.219 1 57.44 294 GLY B N 1
ATOM 9099 C CA . GLY B 1 294 ? 2.43 64.438 19.109 1 57.44 294 GLY B CA 1
ATOM 9100 C C . GLY B 1 294 ? 1.525 64 20.25 1 57.44 294 GLY B C 1
ATOM 9101 O O . GLY B 1 294 ? 1.544 64.625 21.328 1 57.44 294 GLY B O 1
ATOM 9102 N N . ASN B 1 295 ? 0.588 63.094 19.938 1 59.47 295 ASN B N 1
ATOM 9103 C CA . ASN B 1 295 ? -0.376 62.938 21.016 1 59.47 295 ASN B CA 1
ATOM 9104 C C . ASN B 1 295 ? 0.069 61.875 22.016 1 59.47 295 ASN B C 1
ATOM 9106 O O . ASN B 1 295 ? -0.59 61.656 23.047 1 59.47 295 ASN B O 1
ATOM 9110 N N . GLY B 1 296 ? 1.219 61.25 21.781 1 72.75 296 GLY B N 1
ATOM 9111 C CA . GLY B 1 296 ? 1.808 60.375 22.781 1 72.75 296 GLY B CA 1
ATOM 9112 C C . GLY B 1 296 ? 1.002 59.125 23.016 1 72.75 296 GLY B C 1
ATOM 9113 O O . GLY B 1 296 ? 1.02 58.562 24.109 1 72.75 296 GLY B O 1
ATOM 9114 N N . GLU B 1 297 ? 0.16 58.656 22.016 1 85.94 297 GLU B N 1
ATOM 9115 C CA . GLU B 1 297 ? -0.716 57.531 22.203 1 85.94 297 GLU B CA 1
ATOM 9116 C C . GLU B 1 297 ? 0.071 56.219 22.172 1 85.94 297 GLU B C 1
ATOM 9118 O O . GLU B 1 297 ? 0.909 56 21.297 1 85.94 297 GLU B O 1
ATOM 9123 N N . THR B 1 298 ? -0.169 55.406 23.234 1 92.19 298 THR B N 1
ATOM 9124 C CA . THR B 1 298 ? 0.427 54.062 23.281 1 92.19 298 THR B CA 1
ATOM 9125 C C . THR B 1 298 ? -0.399 53.094 22.453 1 92.19 298 THR B C 1
ATOM 9127 O O . THR B 1 298 ? -1.611 52.969 22.656 1 92.19 298 THR B O 1
ATOM 9130 N N . ARG B 1 299 ? 0.29 52.406 21.469 1 94.69 299 ARG B N 1
ATOM 9131 C CA . ARG B 1 299 ? -0.368 51.406 20.625 1 94.69 299 ARG B CA 1
ATOM 9132 C C . ARG B 1 299 ? 0.255 50.031 20.828 1 94.69 299 ARG B C 1
ATOM 9134 O O . ARG B 1 299 ? 1.47 49.906 21 1 94.69 299 ARG B O 1
ATOM 9141 N N . TYR B 1 300 ? -0.558 49.031 20.922 1 96.88 300 TYR B N 1
ATOM 9142 C CA . TYR B 1 300 ? -0.116 47.625 20.938 1 96.88 300 TYR B CA 1
ATOM 9143 C C . TYR B 1 300 ? -0.245 47 19.562 1 96.88 300 TYR B C 1
ATOM 9145 O O . TYR B 1 300 ? -1.314 46.5 19.188 1 96.88 300 TYR B O 1
ATOM 9153 N N . VAL B 1 301 ? 0.897 46.938 18.844 1 97.31 301 VAL B N 1
ATOM 9154 C CA . VAL B 1 301 ? 0.898 46.375 17.484 1 97.31 301 VAL B CA 1
ATOM 9155 C C . VAL B 1 301 ? 0.702 44.875 17.531 1 97.31 301 VAL B C 1
ATOM 9157 O O . VAL B 1 301 ? 1.438 44.156 18.234 1 97.31 301 VAL B O 1
ATOM 9160 N N . ILE B 1 302 ? -0.273 44.344 16.781 1 97.94 302 ILE B N 1
ATOM 9161 C CA . ILE B 1 302 ? -0.605 42.938 16.812 1 97.94 302 ILE B CA 1
ATOM 9162 C C . ILE B 1 302 ? 0.355 42.156 15.914 1 97.94 302 ILE B C 1
ATOM 9164 O O . ILE B 1 302 ? 0.472 42.438 14.719 1 97.94 302 ILE B O 1
ATOM 9168 N N . ARG B 1 303 ? 1.04 41.125 16.516 1 97.12 303 ARG B N 1
ATOM 9169 C CA . ARG B 1 303 ? 1.991 40.312 15.758 1 97.12 303 ARG B CA 1
ATOM 9170 C C . ARG B 1 303 ? 1.439 38.906 15.508 1 97.12 303 ARG B C 1
ATOM 9172 O O . ARG B 1 303 ? 1.901 38.219 14.609 1 97.12 303 ARG B O 1
ATOM 9179 N N . GLY B 1 304 ? 0.494 38.5 16.25 1 97.5 304 GLY B N 1
ATOM 9180 C CA . GLY B 1 304 ? -0.163 37.219 16.125 1 97.5 304 GLY B CA 1
ATOM 9181 C C . GLY B 1 304 ? -1.394 37.062 17 1 97.5 304 GLY B C 1
ATOM 9182 O O . GLY B 1 304 ? -1.454 37.656 18.094 1 97.5 304 GLY B O 1
ATOM 9183 N N . ILE B 1 305 ? -2.369 36.344 16.516 1 98.12 305 ILE B N 1
ATOM 9184 C CA . ILE B 1 305 ? -3.613 36.156 17.25 1 98.12 305 ILE B CA 1
ATOM 9185 C C . ILE B 1 305 ? -3.811 34.688 17.562 1 98.12 305 ILE B C 1
ATOM 9187 O O . ILE B 1 305 ? -3.879 33.844 16.656 1 98.12 305 ILE B O 1
ATOM 9191 N N . VAL B 1 306 ? -3.891 34.281 18.812 1 97.38 306 VAL B N 1
ATOM 9192 C CA . VAL B 1 306 ? -4.125 32.906 19.25 1 97.38 306 VAL B CA 1
ATOM 9193 C C . VAL B 1 306 ? -5.621 32.688 19.453 1 97.38 306 VAL B C 1
ATOM 9195 O O . VAL B 1 306 ? -6.176 31.703 18.969 1 97.38 306 VAL B O 1
ATOM 9198 N N . GLY B 1 307 ? -6.336 33.594 20.109 1 96.12 307 GLY B N 1
ATOM 9199 C CA . GLY B 1 307 ? -7.766 33.5 20.375 1 96.12 307 GLY B CA 1
ATOM 9200 C C . GLY B 1 307 ? -8.086 33.062 21.797 1 96.12 307 GLY B C 1
ATOM 9201 O O . GLY B 1 307 ? -7.18 32.906 22.609 1 96.12 307 GLY B O 1
ATOM 9202 N N . ALA B 1 308 ? -9.367 32.938 22.062 1 94.81 308 ALA B N 1
ATOM 9203 C CA . ALA B 1 308 ? -9.852 32.5 23.375 1 94.81 308 ALA B CA 1
ATOM 9204 C C . ALA B 1 308 ? -9.766 30.984 23.5 1 94.81 308 ALA B C 1
ATOM 9206 O O . ALA B 1 308 ? -9.664 30.266 22.5 1 94.81 308 ALA B O 1
ATOM 9207 N N . PRO B 1 309 ? -9.758 30.422 24.719 1 88.75 309 PRO B N 1
ATOM 9208 C CA . PRO B 1 309 ? -9.609 28.984 24.938 1 88.75 309 PRO B CA 1
ATOM 9209 C C . PRO B 1 309 ? -10.742 28.172 24.297 1 88.75 309 PRO B C 1
ATOM 9211 O O . PRO B 1 309 ? -10.547 27 23.938 1 88.75 309 PRO B O 1
ATOM 9214 N N . ASP B 1 310 ? -11.891 28.75 24.188 1 88.75 310 ASP B N 1
ATOM 9215 C CA . ASP B 1 310 ? -13.031 28.016 23.672 1 88.75 310 ASP B CA 1
ATOM 9216 C C . ASP B 1 310 ? -13.25 28.328 22.188 1 88.75 310 ASP B C 1
ATOM 9218 O O . ASP B 1 310 ? -14.266 27.938 21.609 1 88.75 310 ASP B O 1
ATOM 9222 N N . GLU B 1 311 ? -12.281 29.047 21.594 1 93 311 GLU B N 1
ATOM 9223 C CA . GLU B 1 311 ? -12.336 29.312 20.156 1 93 311 GLU B CA 1
ATOM 9224 C C . GLU B 1 311 ? -11.453 28.328 19.391 1 93 311 GLU B C 1
ATOM 9226 O O . GLU B 1 311 ? -10.289 28.125 19.734 1 93 311 GLU B O 1
ATOM 9231 N N . TYR B 1 312 ? -12.078 27.641 18.5 1 95.06 312 TYR B N 1
ATOM 9232 C CA . TYR B 1 312 ? -11.367 26.734 17.594 1 95.06 312 TYR B CA 1
ATOM 9233 C C . TYR B 1 312 ? -11.266 27.328 16.188 1 95.06 312 TYR B C 1
ATOM 9235 O O . TYR B 1 312 ? -12.195 27.188 15.391 1 95.06 312 TYR B O 1
ATOM 9243 N N . LEU B 1 313 ? -10.031 27.797 15.852 1 94.94 313 LEU B N 1
ATOM 9244 C CA . LEU B 1 313 ? -9.992 28.75 14.75 1 94.94 313 LEU B CA 1
ATOM 9245 C C . LEU B 1 313 ? -9.227 28.188 13.562 1 94.94 313 LEU B C 1
ATOM 9247 O O . LEU B 1 313 ? -9.43 28.625 12.422 1 94.94 313 LEU B O 1
ATOM 9251 N N . GLY B 1 314 ? -8.242 27.25 13.867 1 95.12 314 GLY B N 1
ATOM 9252 C CA . GLY B 1 314 ? -7.434 26.922 12.703 1 95.12 314 GLY B CA 1
ATOM 9253 C C . GLY B 1 314 ? -6.547 25.703 12.914 1 95.12 314 GLY B C 1
ATOM 9254 O O . GLY B 1 314 ? -7.012 24.562 12.836 1 95.12 314 GLY B O 1
ATOM 9255 N N . VAL B 1 315 ? -5.207 25.922 13.219 1 97.06 315 VAL B N 1
ATOM 9256 C CA . VAL B 1 315 ? -4.172 24.891 13.18 1 97.06 315 VAL B CA 1
ATOM 9257 C C . VAL B 1 315 ? -4.469 23.828 14.227 1 97.06 315 VAL B C 1
ATOM 9259 O O . VAL B 1 315 ? -4.129 22.656 14.047 1 97.06 315 VAL B O 1
ATOM 9262 N N . GLU B 1 316 ? -5.07 24.188 15.391 1 97.38 316 GLU B N 1
ATOM 9263 C CA . GLU B 1 316 ? -5.414 23.188 16.391 1 97.38 316 GLU B CA 1
ATOM 9264 C C . GLU B 1 316 ? -6.434 22.188 15.852 1 97.38 316 GLU B C 1
ATOM 9266 O O . GLU B 1 316 ? -6.422 21.016 16.234 1 97.38 316 GLU B O 1
ATOM 9271 N N . ASN B 1 317 ? -7.328 22.703 14.984 1 97.94 317 ASN B N 1
ATOM 9272 C CA . ASN B 1 317 ? -8.289 21.828 14.336 1 97.94 317 ASN B CA 1
ATOM 9273 C C . ASN B 1 317 ? -7.621 20.906 13.32 1 97.94 317 ASN B C 1
ATOM 9275 O O . ASN B 1 317 ? -8.023 19.75 13.156 1 97.94 317 ASN B O 1
ATOM 9279 N N . LEU B 1 318 ? -6.617 21.438 12.633 1 98 318 LEU B N 1
ATOM 9280 C CA . LEU B 1 318 ? -5.859 20.609 11.695 1 98 318 LEU B CA 1
ATOM 9281 C C . LEU B 1 318 ? -5.066 19.531 12.43 1 98 318 LEU B C 1
ATOM 9283 O O . LEU B 1 318 ? -4.973 18.406 11.953 1 98 318 LEU B O 1
ATOM 9287 N N . ARG B 1 319 ? -4.461 19.891 13.547 1 97.94 319 ARG B N 1
ATOM 9288 C CA . ARG B 1 319 ? -3.797 18.906 14.391 1 97.94 319 ARG B CA 1
ATOM 9289 C C . ARG B 1 319 ? -4.77 17.812 14.812 1 97.94 319 ARG B C 1
ATOM 9291 O O . ARG B 1 319 ? -4.434 16.625 14.781 1 97.94 319 ARG B O 1
ATOM 9298 N N . GLY B 1 320 ? -5.98 18.234 15.289 1 98.06 320 GLY B N 1
ATOM 9299 C CA . GLY B 1 320 ? -7.023 17.266 15.602 1 98.06 320 GLY B CA 1
ATOM 9300 C C . GLY B 1 320 ? -7.379 16.375 14.438 1 98.06 320 GLY B C 1
ATOM 9301 O O . GLY B 1 320 ? -7.594 15.164 14.617 1 98.06 320 GLY B O 1
ATOM 9302 N N . SER B 1 321 ? -7.445 16.969 13.25 1 98.25 321 SER B N 1
ATOM 9303 C CA . SER B 1 321 ? -7.711 16.203 12.039 1 98.25 321 SER B CA 1
ATOM 9304 C C . SER B 1 321 ? -6.621 15.164 11.789 1 98.25 321 SER B C 1
ATOM 9306 O O . SER B 1 321 ? -6.906 14.039 11.367 1 98.25 321 SER B O 1
ATOM 9308 N N . GLY B 1 322 ? -5.359 15.57 11.984 1 98.25 322 GLY B N 1
ATOM 9309 C CA . GLY B 1 322 ? -4.285 14.594 11.93 1 98.25 322 GLY B CA 1
ATOM 9310 C C . GLY B 1 322 ? -4.465 13.453 12.914 1 98.25 322 GLY B C 1
ATOM 9311 O O . GLY B 1 322 ? -4.25 12.289 12.562 1 98.25 322 GLY B O 1
ATOM 9312 N N . LEU B 1 323 ? -4.895 13.773 14.141 1 98.25 323 LEU B N 1
ATOM 9313 C CA . LEU B 1 323 ? -5.129 12.789 15.195 1 98.25 323 LEU B CA 1
ATOM 9314 C C . LEU B 1 323 ? -6.16 11.758 14.758 1 98.25 323 LEU B C 1
ATOM 9316 O O . LEU B 1 323 ? -5.93 10.555 14.875 1 98.25 323 LEU B O 1
ATOM 9320 N N . VAL B 1 324 ? -7.289 12.234 14.242 1 98.56 324 VAL B N 1
ATOM 9321 C CA . VAL B 1 324 ? -8.359 11.305 13.906 1 98.56 324 VAL B CA 1
ATOM 9322 C C . VAL B 1 324 ? -7.98 10.508 12.656 1 98.56 324 VAL B C 1
ATOM 9324 O O . VAL B 1 324 ? -8.375 9.352 12.5 1 98.56 324 VAL B O 1
ATOM 9327 N N . ALA B 1 325 ? -7.188 11.125 11.727 1 98.69 325 ALA B N 1
ATOM 9328 C CA . ALA B 1 325 ? -6.672 10.367 10.586 1 98.69 325 ALA B CA 1
ATOM 9329 C C . ALA B 1 325 ? -5.809 9.195 11.047 1 98.69 325 ALA B C 1
ATOM 9331 O O . ALA B 1 325 ? -5.953 8.078 10.555 1 98.69 325 ALA B O 1
ATOM 9332 N N . GLY B 1 326 ? -4.879 9.484 11.984 1 98.69 326 GLY B N 1
ATOM 9333 C CA . GLY B 1 326 ? -4.066 8.422 12.555 1 98.69 326 GLY B CA 1
ATOM 9334 C C . GLY B 1 326 ? -4.891 7.344 13.234 1 98.69 326 GLY B C 1
ATOM 9335 O O . GLY B 1 326 ? -4.598 6.152 13.102 1 98.69 326 GLY B O 1
ATOM 9336 N N . GLN B 1 327 ? -5.918 7.762 13.984 1 98.69 327 GLN B N 1
ATOM 9337 C CA . GLN B 1 327 ? -6.797 6.824 14.68 1 98.69 327 GLN B CA 1
ATOM 9338 C C . GLN B 1 327 ? -7.527 5.922 13.688 1 98.69 327 GLN B C 1
ATOM 9340 O O . GLN B 1 327 ? -7.609 4.711 13.891 1 98.69 327 GLN B O 1
ATOM 9345 N N . MET B 1 328 ? -8.039 6.535 12.602 1 98.88 328 MET B N 1
ATOM 9346 C CA . MET B 1 328 ? -8.773 5.742 11.617 1 98.88 328 MET B CA 1
ATOM 9347 C C . MET B 1 328 ? -7.84 4.754 10.922 1 98.88 328 MET B C 1
ATOM 9349 O O . MET B 1 328 ? -8.227 3.617 10.641 1 98.88 328 MET B O 1
ATOM 9353 N N . SER B 1 329 ? -6.645 5.215 10.57 1 98.75 329 SER B N 1
ATOM 9354 C CA . SER B 1 329 ? -5.652 4.312 9.992 1 98.75 329 SER B CA 1
ATOM 9355 C C . SER B 1 329 ? -5.395 3.117 10.906 1 98.75 329 SER B C 1
ATOM 9357 O O . SER B 1 329 ? -5.309 1.98 10.438 1 98.75 329 SER B O 1
ATOM 9359 N N . LYS B 1 330 ? -5.25 3.357 12.195 1 98.5 330 LYS B N 1
ATOM 9360 C CA . LYS B 1 330 ? -5.051 2.277 13.156 1 98.5 330 LYS B CA 1
ATOM 9361 C C . LYS B 1 330 ? -6.293 1.398 13.258 1 98.5 330 LYS B C 1
ATOM 9363 O O . LYS B 1 330 ? -6.188 0.177 13.391 1 98.5 330 LYS B O 1
ATOM 9368 N N . ASN B 1 331 ? -7.492 2.049 13.273 1 98.75 331 ASN B N 1
ATOM 9369 C CA . ASN B 1 331 ? -8.727 1.271 13.25 1 98.75 331 ASN B CA 1
ATOM 9370 C C . ASN B 1 331 ? -8.734 0.264 12.102 1 98.75 331 ASN B C 1
ATOM 9372 O O . ASN B 1 331 ? -8.969 -0.926 12.32 1 98.75 331 ASN B O 1
ATOM 9376 N N . TYR B 1 332 ? -8.461 0.701 10.93 1 98.25 332 TYR B N 1
ATOM 9377 C CA . TYR B 1 332 ? -8.469 -0.183 9.773 1 98.25 332 TYR B CA 1
ATOM 9378 C C . TYR B 1 332 ? -7.535 -1.372 9.984 1 98.25 332 TYR B C 1
ATOM 9380 O O . TYR B 1 332 ? -7.836 -2.488 9.562 1 98.25 332 TYR B O 1
ATOM 9388 N N . SER B 1 333 ? -6.449 -1.106 10.609 1 97.12 333 SER B N 1
ATOM 9389 C CA . SER B 1 333 ? -5.441 -2.145 10.797 1 97.12 333 SER B CA 1
ATOM 9390 C C . SER B 1 333 ? -5.875 -3.15 11.859 1 97.12 333 SER B C 1
ATOM 9392 O O . SER B 1 333 ? -5.445 -4.305 11.844 1 97.12 333 SER B O 1
ATOM 9394 N N . GLU B 1 334 ? -6.773 -2.754 12.812 1 97.06 334 GLU B N 1
ATOM 9395 C CA . GLU B 1 334 ? -6.941 -3.6 13.992 1 97.06 334 GLU B CA 1
ATOM 9396 C C . GLU B 1 334 ? -8.375 -4.117 14.102 1 97.06 334 GLU B C 1
ATOM 9398 O O . GLU B 1 334 ? -8.617 -5.18 14.672 1 97.06 334 GLU B O 1
ATOM 9403 N N . VAL B 1 335 ? -9.312 -3.33 13.609 1 97.94 335 VAL B N 1
ATOM 9404 C CA . VAL B 1 335 ? -10.711 -3.744 13.672 1 97.94 335 VAL B CA 1
ATOM 9405 C C . VAL B 1 335 ? -11.398 -3.48 12.336 1 97.94 335 VAL B C 1
ATOM 9407 O O . VAL B 1 335 ? -10.922 -2.668 11.539 1 97.94 335 VAL B O 1
ATOM 9410 N N . PRO B 1 336 ? -12.492 -4.172 12.031 1 98 336 PRO B N 1
ATOM 9411 C CA . PRO B 1 336 ? -13.203 -3.865 10.789 1 98 336 PRO B CA 1
ATOM 9412 C C . PRO B 1 336 ? -13.805 -2.459 10.781 1 98 336 PRO B C 1
ATOM 9414 O O . PRO B 1 336 ? -14.406 -2.037 11.773 1 98 336 PRO B O 1
ATOM 9417 N N . THR B 1 337 ? -13.578 -1.716 9.766 1 98.75 337 THR B N 1
ATOM 9418 C CA . THR B 1 337 ? -14.109 -0.365 9.617 1 98.75 337 THR B CA 1
ATOM 9419 C C . THR B 1 337 ? -15.039 -0.28 8.414 1 98.75 337 THR B C 1
ATOM 9421 O O . THR B 1 337 ? -14.812 -0.933 7.395 1 98.75 337 THR B O 1
ATOM 9424 N N . ILE B 1 338 ? -16.062 0.5 8.5 1 98.81 338 ILE B N 1
ATOM 9425 C CA . ILE B 1 338 ? -16.953 0.812 7.395 1 98.81 338 ILE B CA 1
ATOM 9426 C C . ILE B 1 338 ? -17.547 2.213 7.582 1 98.81 338 ILE B C 1
ATOM 9428 O O . ILE B 1 338 ? -17.656 2.699 8.711 1 98.81 338 ILE B O 1
ATOM 9432 N N . SER B 1 339 ? -17.844 2.9 6.484 1 98.62 339 SER B N 1
ATOM 9433 C CA . SER B 1 339 ? -18.375 4.258 6.551 1 98.62 339 SER B CA 1
ATOM 9434 C C . SER B 1 339 ? -19.609 4.414 5.664 1 98.62 339 SER B C 1
ATOM 9436 O O . SER B 1 339 ? -19.688 3.795 4.598 1 98.62 339 SER B O 1
ATOM 9438 N N . VAL B 1 340 ? -20.531 5.191 6.098 1 98.62 340 VAL B N 1
ATOM 9439 C CA . VAL B 1 340 ? -21.672 5.648 5.309 1 98.62 340 VAL B CA 1
ATOM 9440 C C . VAL B 1 340 ? -21.531 7.145 5.027 1 98.62 340 VAL B C 1
ATOM 9442 O O . VAL B 1 340 ? -21.469 7.953 5.953 1 98.62 340 VAL B O 1
ATOM 9445 N N . VAL B 1 341 ? -21.406 7.473 3.793 1 98.62 341 VAL B N 1
ATOM 9446 C CA . VAL B 1 341 ? -21.328 8.875 3.389 1 98.62 341 VAL B CA 1
ATOM 9447 C C . VAL B 1 341 ? -22.719 9.367 2.969 1 98.62 341 VAL B C 1
ATOM 9449 O O . VAL B 1 341 ? -23.281 8.875 1.99 1 98.62 341 VAL B O 1
ATOM 9452 N N . THR B 1 342 ? -23.25 10.281 3.686 1 97.69 342 THR B N 1
ATOM 9453 C CA . THR B 1 342 ? -24.562 10.883 3.434 1 97.69 342 THR B CA 1
ATOM 9454 C C . THR B 1 342 ? -24.484 12.406 3.527 1 97.69 342 THR B C 1
ATOM 9456 O O . THR B 1 342 ? -23.672 12.945 4.285 1 97.69 342 THR B O 1
ATOM 9459 N N . GLY B 1 343 ? -25.234 13.094 2.732 1 95.88 343 GLY B N 1
ATOM 9460 C CA . GLY B 1 343 ? -25.094 14.531 2.635 1 95.88 343 GLY B CA 1
ATOM 9461 C C . GLY B 1 343 ? -23.844 14.953 1.885 1 95.88 343 GLY B C 1
ATOM 9462 O O . GLY B 1 343 ? -23.828 14.992 0.653 1 95.88 343 GLY B O 1
ATOM 9463 N N . ARG B 1 344 ? -22.797 15.297 2.635 1 95.69 344 ARG B N 1
ATOM 9464 C CA . ARG B 1 344 ? -21.5 15.609 2.064 1 95.69 344 ARG B CA 1
ATOM 9465 C C . ARG B 1 344 ? -20.375 15.297 3.053 1 95.69 344 ARG B C 1
ATOM 9467 O O . ARG B 1 344 ? -20.594 15.266 4.266 1 95.69 344 ARG B O 1
ATOM 9474 N N . SER B 1 345 ? -19.297 14.984 2.551 1 97.5 345 SER B N 1
ATOM 9475 C CA . SER B 1 345 ? -18.094 14.773 3.35 1 97.5 345 SER B CA 1
ATOM 9476 C C . SER B 1 345 ? -16.906 15.492 2.742 1 97.5 345 SER B C 1
ATOM 9478 O O . SER B 1 345 ? -16.484 15.18 1.622 1 97.5 345 SER B O 1
ATOM 9480 N N . VAL B 1 346 ? -16.328 16.422 3.463 1 95.62 346 VAL B N 1
ATOM 9481 C CA . VAL B 1 346 ? -15.352 17.344 2.896 1 95.62 346 VAL B CA 1
ATOM 9482 C C . VAL B 1 346 ? -14.031 17.25 3.662 1 95.62 346 VAL B C 1
ATOM 9484 O O . VAL B 1 346 ? -14.031 17.094 4.887 1 95.62 346 VAL B O 1
ATOM 9487 N N . GLY B 1 347 ? -12.914 17.344 2.957 1 95.38 347 GLY B N 1
ATOM 9488 C CA . GLY B 1 347 ? -11.602 17.422 3.58 1 95.38 347 GLY B CA 1
ATOM 9489 C C . GLY B 1 347 ? -11.258 16.188 4.398 1 95.38 347 GLY B C 1
ATOM 9490 O O . GLY B 1 347 ? -11.242 15.07 3.879 1 95.38 347 GLY B O 1
ATOM 9491 N N . ILE B 1 348 ? -11.031 16.375 5.734 1 97.38 348 ILE B N 1
ATOM 9492 C CA . ILE B 1 348 ? -10.664 15.297 6.645 1 97.38 348 ILE B CA 1
ATOM 9493 C C . ILE B 1 348 ? -11.766 14.234 6.652 1 97.38 348 ILE B C 1
ATOM 9495 O O . ILE B 1 348 ? -11.477 13.039 6.785 1 97.38 348 ILE B O 1
ATOM 9499 N N . GLY B 1 349 ? -13.023 14.695 6.469 1 97.81 349 GLY B N 1
ATOM 9500 C CA . GLY B 1 349 ? -14.086 13.711 6.355 1 97.81 349 GLY B CA 1
ATOM 9501 C C . GLY B 1 349 ? -13.891 12.75 5.203 1 97.81 349 GLY B C 1
ATOM 9502 O O . GLY B 1 349 ? -14.055 11.539 5.367 1 97.81 349 GLY B O 1
ATOM 9503 N N . ALA B 1 350 ? -13.555 13.297 4.059 1 97.62 350 ALA B N 1
ATOM 9504 C CA . ALA B 1 350 ? -13.281 12.469 2.889 1 97.62 350 ALA B CA 1
ATOM 9505 C C . ALA B 1 350 ? -12.109 11.523 3.146 1 97.62 350 ALA B C 1
ATOM 9507 O O . ALA B 1 350 ? -12.156 10.344 2.791 1 97.62 350 ALA B O 1
ATOM 9508 N N . TYR B 1 351 ? -11.078 11.992 3.768 1 97.38 351 TYR B N 1
ATOM 9509 C CA . TYR B 1 351 ? -9.906 11.18 4.07 1 97.38 351 TYR B CA 1
ATOM 9510 C C . TYR B 1 351 ? -10.25 10.062 5.047 1 97.38 351 TYR B C 1
ATOM 9512 O O . TYR B 1 351 ? -9.773 8.93 4.898 1 97.38 351 TYR B O 1
ATOM 9520 N N . LEU B 1 352 ? -11.023 10.391 6.062 1 98.62 352 LEU B N 1
ATOM 9521 C CA . LEU B 1 352 ? -11.398 9.367 7.031 1 98.62 352 LEU B CA 1
ATOM 9522 C C . LEU B 1 352 ? -12.125 8.211 6.348 1 98.62 352 LEU B C 1
ATOM 9524 O O . LEU B 1 352 ? -11.891 7.043 6.672 1 98.62 352 LEU B O 1
ATOM 9528 N N . ASN B 1 353 ? -13 8.594 5.43 1 98.56 353 ASN B N 1
ATOM 9529 C CA . ASN B 1 353 ? -13.727 7.566 4.688 1 98.56 353 ASN B CA 1
ATOM 9530 C C . ASN B 1 353 ? -12.773 6.695 3.867 1 98.56 353 ASN B C 1
ATOM 9532 O O . ASN B 1 353 ? -12.898 5.473 3.859 1 98.56 353 ASN B O 1
ATOM 9536 N N . ARG B 1 354 ? -11.859 7.297 3.197 1 98.06 354 ARG B N 1
ATOM 9537 C CA . ARG B 1 354 ? -10.938 6.531 2.359 1 98.06 354 ARG B CA 1
ATOM 9538 C C . ARG B 1 354 ? -9.992 5.691 3.211 1 98.06 354 ARG B C 1
ATOM 9540 O O . ARG B 1 354 ? -9.672 4.555 2.857 1 98.06 354 ARG B O 1
ATOM 9547 N N . ILE B 1 355 ? -9.477 6.227 4.348 1 98.44 355 ILE B N 1
ATOM 9548 C CA . ILE B 1 355 ? -8.547 5.52 5.227 1 98.44 355 ILE B CA 1
ATOM 9549 C C . ILE B 1 355 ? -9.234 4.293 5.824 1 98.44 355 ILE B C 1
ATOM 9551 O O . ILE B 1 355 ? -8.648 3.209 5.871 1 98.44 355 ILE B O 1
ATOM 9555 N N . GLY B 1 356 ? -10.469 4.457 6.246 1 98.44 356 GLY B N 1
ATOM 9556 C CA . GLY B 1 356 ? -11.211 3.357 6.844 1 98.44 356 GLY B CA 1
ATOM 9557 C C . GLY B 1 356 ? -11.703 2.348 5.824 1 98.44 356 GLY B C 1
ATOM 9558 O O . GLY B 1 356 ? -12.047 1.217 6.176 1 98.44 356 GLY B O 1
ATOM 9559 N N . ARG B 1 357 ? -11.844 2.775 4.598 1 97.5 357 ARG B N 1
ATOM 9560 C CA . ARG B 1 357 ? -12.305 1.964 3.473 1 97.5 357 ARG B CA 1
ATOM 9561 C C . ARG B 1 357 ? -13.688 1.385 3.74 1 97.5 357 ARG B C 1
ATOM 9563 O O . ARG B 1 357 ? -14.398 1.854 4.633 1 97.5 357 ARG B O 1
ATOM 9570 N N . ARG B 1 358 ? -14.195 0.437 2.828 1 98.38 358 ARG B N 1
ATOM 9571 C CA . ARG B 1 358 ? -15.578 -0.031 2.814 1 98.38 358 ARG B CA 1
ATOM 9572 C C . ARG B 1 358 ? -16.547 1.139 2.91 1 98.38 358 ARG B C 1
ATOM 9574 O O . ARG B 1 358 ? -17.172 1.35 3.951 1 98.38 358 ARG B O 1
ATOM 9581 N N . VAL B 1 359 ? -16.719 1.831 1.881 1 98.75 359 VAL B N 1
ATOM 9582 C CA . VAL B 1 359 ? -17.469 3.078 1.853 1 98.75 359 VAL B CA 1
ATOM 9583 C C . VAL B 1 359 ? -18.812 2.85 1.167 1 98.75 359 VAL B C 1
ATOM 9585 O O . VAL B 1 359 ? -18.859 2.406 0.018 1 98.75 359 VAL B O 1
ATOM 9588 N N . ILE B 1 360 ? -19.844 3.086 1.854 1 98.81 360 ILE B N 1
ATOM 9589 C CA . ILE B 1 360 ? -21.188 3.186 1.294 1 98.81 360 ILE B CA 1
ATOM 9590 C C . ILE B 1 360 ? -21.531 4.648 1.023 1 98.81 360 ILE B C 1
ATOM 9592 O O . ILE B 1 360 ? -21.562 5.469 1.946 1 98.81 360 ILE B O 1
ATOM 9596 N N . GLN B 1 361 ? -21.719 5.012 -0.211 1 98.44 361 GLN B N 1
ATOM 9597 C CA . GLN B 1 361 ? -21.984 6.395 -0.582 1 98.44 361 GLN B CA 1
ATOM 9598 C C . GLN B 1 361 ? -23.391 6.543 -1.171 1 98.44 361 GLN B C 1
ATOM 9600 O O . GLN B 1 361 ? -23.734 5.855 -2.133 1 98.44 361 GLN B O 1
ATOM 9605 N N . THR B 1 362 ? -24.219 7.43 -0.565 1 96.69 362 THR B N 1
ATOM 9606 C CA . THR B 1 362 ? -25.516 7.703 -1.172 1 96.69 362 THR B CA 1
ATOM 9607 C C . THR B 1 362 ? -25.344 8.469 -2.482 1 96.69 362 THR B C 1
ATOM 9609 O O . THR B 1 362 ? -24.422 9.266 -2.631 1 96.69 362 THR B O 1
ATOM 9612 N N . ASP B 1 363 ? -26.203 8.336 -3.367 1 93.44 363 ASP B N 1
ATOM 9613 C CA . ASP B 1 363 ? -26.125 8.828 -4.738 1 93.44 363 ASP B CA 1
ATOM 9614 C C . ASP B 1 363 ? -25.906 10.344 -4.766 1 93.44 363 ASP B C 1
ATOM 9616 O O . ASP B 1 363 ? -25.281 10.867 -5.691 1 93.44 363 ASP B O 1
ATOM 9620 N N . ASP B 1 364 ? -26.328 11.016 -3.814 1 92.69 364 ASP B N 1
ATOM 9621 C CA . ASP B 1 364 ? -26.266 12.477 -3.826 1 92.69 364 ASP B CA 1
ATOM 9622 C C . ASP B 1 364 ? -25.266 13 -2.805 1 92.69 364 ASP B C 1
ATOM 9624 O O . ASP B 1 364 ? -25.281 14.18 -2.449 1 92.69 364 ASP B O 1
ATOM 9628 N N . ALA B 1 365 ? -24.438 12.18 -2.312 1 96.12 365 ALA B N 1
ATOM 9629 C CA . ALA B 1 365 ? -23.516 12.578 -1.267 1 96.12 365 ALA B CA 1
ATOM 9630 C C . ALA B 1 365 ? -22.078 12.633 -1.798 1 96.12 365 ALA B C 1
ATOM 9632 O O . ALA B 1 365 ? -21.375 11.617 -1.815 1 96.12 365 ALA B O 1
ATOM 9633 N N . PRO B 1 366 ? -21.578 13.836 -2.127 1 96.38 366 PRO B N 1
ATOM 9634 C CA . PRO B 1 366 ? -20.234 13.922 -2.68 1 96.38 366 PRO B CA 1
ATOM 9635 C C . PRO B 1 366 ? -19.141 13.766 -1.614 1 96.38 366 PRO B C 1
ATOM 9637 O O . PRO B 1 366 ? -19.328 14.203 -0.473 1 96.38 366 PRO B O 1
ATOM 9640 N N . LEU B 1 367 ? -18.047 13.102 -1.938 1 96.44 367 LEU B N 1
ATOM 9641 C CA . LEU B 1 367 ? -16.766 13.078 -1.227 1 96.44 367 LEU B CA 1
ATOM 9642 C C . LEU B 1 367 ? -15.758 14 -1.896 1 96.44 367 LEU B C 1
ATOM 9644 O O . LEU B 1 367 ? -15.297 13.727 -3.006 1 96.44 367 LEU B O 1
ATOM 9648 N N . ILE B 1 368 ? -15.383 15.117 -1.182 1 95.94 368 ILE B N 1
ATOM 9649 C CA . ILE B 1 368 ? -14.562 16.094 -1.896 1 95.94 368 ILE B CA 1
ATOM 9650 C C . ILE B 1 368 ? -13.469 16.625 -0.972 1 95.94 368 ILE B C 1
ATOM 9652 O O . ILE B 1 368 ? -13.586 16.531 0.253 1 95.94 368 ILE B O 1
ATOM 9656 N N . LEU B 1 369 ? -12.391 17.109 -1.536 1 93.44 369 LEU B N 1
ATOM 9657 C CA . LEU B 1 369 ? -11.336 17.797 -0.798 1 93.44 369 LEU B CA 1
ATOM 9658 C C . LEU B 1 369 ? -11.562 19.312 -0.791 1 93.44 369 LEU B C 1
ATOM 9660 O O . LEU B 1 369 ? -11.234 19.984 0.187 1 93.44 369 LEU B O 1
ATOM 9664 N N . THR B 1 370 ? -11.938 19.781 -1.944 1 88.81 370 THR B N 1
ATOM 9665 C CA . THR B 1 370 ? -12.273 21.188 -2.121 1 88.81 370 THR B CA 1
ATOM 9666 C C . THR B 1 370 ? -13.625 21.344 -2.811 1 88.81 370 THR B C 1
ATOM 9668 O O . THR B 1 370 ? -13.914 20.641 -3.781 1 88.81 370 THR B O 1
ATOM 9671 N N . GLY B 1 371 ? -14.398 22.266 -2.314 1 88.5 371 GLY B N 1
ATOM 9672 C CA . GLY B 1 371 ? -15.711 22.5 -2.9 1 88.5 371 GLY B CA 1
ATOM 9673 C C . GLY B 1 371 ? -15.648 23.156 -4.266 1 88.5 371 GLY B C 1
ATOM 9674 O O . GLY B 1 371 ? -14.68 23.844 -4.582 1 88.5 371 GLY B O 1
ATOM 9675 N N . ALA B 1 372 ? -16.688 23 -5.035 1 91.19 372 ALA B N 1
ATOM 9676 C CA . ALA B 1 372 ? -16.781 23.531 -6.391 1 91.19 372 ALA B CA 1
ATOM 9677 C C . ALA B 1 372 ? -16.625 25.062 -6.398 1 91.19 372 ALA B C 1
ATOM 9679 O O . ALA B 1 372 ? -15.914 25.609 -7.242 1 91.19 372 ALA B O 1
ATOM 9680 N N . GLY B 1 373 ? -17.328 25.703 -5.469 1 86.06 373 GLY B N 1
ATOM 9681 C CA . GLY B 1 373 ? -17.234 27.156 -5.395 1 86.06 373 GLY B CA 1
ATOM 9682 C C . GLY B 1 373 ? -15.812 27.641 -5.176 1 86.06 373 GLY B C 1
ATOM 9683 O O . GLY B 1 373 ? -15.352 28.562 -5.863 1 86.06 373 GLY B O 1
ATOM 9684 N N . ALA B 1 374 ? -15.188 27.078 -4.223 1 81.62 374 ALA B N 1
ATOM 9685 C CA . ALA B 1 374 ? -13.812 27.453 -3.906 1 81.62 374 ALA B CA 1
ATOM 9686 C C . ALA B 1 374 ? -12.883 27.172 -5.086 1 81.62 374 ALA B C 1
ATOM 9688 O O . ALA B 1 374 ? -11.977 27.969 -5.367 1 81.62 374 ALA B O 1
ATOM 9689 N N . LEU B 1 375 ? -13.008 26.109 -5.762 1 88.31 375 LEU B N 1
ATOM 9690 C CA . LEU B 1 375 ? -12.172 25.734 -6.902 1 88.31 375 LEU B CA 1
ATOM 9691 C C . LEU B 1 375 ? -12.391 26.703 -8.062 1 88.31 375 LEU B C 1
ATOM 9693 O O . LEU B 1 375 ? -11.445 27.078 -8.758 1 88.31 375 LEU B O 1
ATOM 9697 N N . ASN B 1 376 ? -13.648 27.016 -8.336 1 90.06 376 ASN B N 1
ATOM 9698 C CA . ASN B 1 376 ? -13.961 27.969 -9.398 1 90.06 376 ASN B CA 1
ATOM 9699 C C . ASN B 1 376 ? -13.297 29.312 -9.156 1 90.06 376 ASN B C 1
ATOM 9701 O O . ASN B 1 376 ? -12.812 29.953 -10.094 1 90.06 376 ASN B O 1
ATOM 9705 N N . ARG B 1 377 ? -13.273 29.703 -7.961 1 82.12 377 ARG B N 1
ATOM 9706 C CA . ARG B 1 377 ? -12.609 30.953 -7.605 1 82.12 377 ARG B CA 1
ATOM 9707 C C . ARG B 1 377 ? -11.109 30.875 -7.875 1 82.12 377 ARG B C 1
ATOM 9709 O O . ARG B 1 377 ? -10.523 31.812 -8.414 1 82.12 377 ARG B O 1
ATOM 9716 N N . LEU B 1 378 ? -10.531 29.797 -7.461 1 79.38 378 LEU B N 1
ATOM 9717 C CA . LEU B 1 378 ? -9.102 29.594 -7.668 1 79.38 378 LEU B CA 1
ATOM 9718 C C . LEU B 1 378 ? -8.766 29.594 -9.156 1 79.38 378 LEU B C 1
ATOM 9720 O O . LEU B 1 378 ? -7.711 30.094 -9.562 1 79.38 378 LEU B O 1
ATOM 9724 N N . LEU B 1 379 ? -9.664 29.016 -9.945 1 83.44 379 LEU B N 1
ATOM 9725 C CA . LEU B 1 379 ? -9.445 28.906 -11.383 1 83.44 379 LEU B CA 1
ATOM 9726 C C . LEU B 1 379 ? -9.812 30.203 -12.094 1 83.44 379 LEU B C 1
ATOM 9728 O O . LEU B 1 379 ? -9.438 30.406 -13.25 1 83.44 379 LEU B O 1
ATOM 9732 N N . GLY B 1 380 ? -10.57 31.078 -11.469 1 84 380 GLY B N 1
ATOM 9733 C CA . GLY B 1 380 ? -11.008 32.344 -12.031 1 84 380 GLY B CA 1
ATOM 9734 C C . GLY B 1 380 ? -12.102 32.188 -13.07 1 84 380 GLY B C 1
ATOM 9735 O O . GLY B 1 380 ? -12.336 33.094 -13.875 1 84 380 GLY B O 1
ATOM 9736 N N . LYS B 1 381 ? -12.594 31.031 -13.148 1 88.94 381 LYS B N 1
ATOM 9737 C CA . LYS B 1 381 ? -13.672 30.734 -14.086 1 88.94 381 LYS B CA 1
ATOM 9738 C C . LYS B 1 381 ? -14.641 29.703 -13.508 1 88.94 381 LYS B C 1
ATOM 9740 O O . LYS B 1 381 ? -14.258 28.906 -12.641 1 88.94 381 LYS B O 1
ATOM 9745 N N . GLU B 1 382 ? -15.883 29.781 -13.891 1 90.75 382 GLU B N 1
ATOM 9746 C CA . GLU B 1 382 ? -16.875 28.797 -13.461 1 90.75 382 GLU B CA 1
ATOM 9747 C C . GLU B 1 382 ? -16.766 27.516 -14.258 1 90.75 382 GLU B C 1
ATOM 9749 O O . GLU B 1 382 ? -17.406 27.359 -15.305 1 90.75 382 GLU B O 1
ATOM 9754 N N . VAL B 1 383 ? -16.094 26.609 -13.789 1 91.75 383 VAL B N 1
ATOM 9755 C CA . VAL B 1 383 ? -15.828 25.344 -14.469 1 91.75 383 VAL B CA 1
ATOM 9756 C C . VAL B 1 383 ? -16.766 24.266 -13.938 1 91.75 383 VAL B C 1
ATOM 9758 O O . VAL B 1 383 ? -17.344 23.5 -14.711 1 91.75 383 VAL B O 1
ATOM 9761 N N . TYR B 1 384 ? -16.953 24.266 -12.609 1 93.62 384 TYR B N 1
ATOM 9762 C CA . TYR B 1 384 ? -17.766 23.219 -11.977 1 93.62 384 TYR B CA 1
ATOM 9763 C C . TYR B 1 384 ? -19.109 23.766 -11.531 1 93.62 384 TYR B C 1
ATOM 9765 O O . TYR B 1 384 ? -19.188 24.859 -10.945 1 93.62 384 TYR B O 1
ATOM 9773 N N . SER B 1 385 ? -20.156 23 -11.805 1 91.94 385 SER B N 1
ATOM 9774 C CA . SER B 1 385 ? -21.516 23.438 -11.445 1 91.94 385 SER B CA 1
ATOM 9775 C C . SER B 1 385 ? -21.875 23 -10.031 1 91.94 385 SER B C 1
ATOM 9777 O O . SER B 1 385 ? -22.656 23.672 -9.352 1 91.94 385 SER B O 1
ATOM 9779 N N . ASP B 1 386 ? -21.422 21.812 -9.641 1 92.06 386 ASP B N 1
ATOM 9780 C CA . ASP B 1 386 ? -21.75 21.312 -8.312 1 92.06 386 ASP B CA 1
ATOM 9781 C C . ASP B 1 386 ? -20.672 20.359 -7.801 1 92.06 386 ASP B C 1
ATOM 9783 O O . ASP B 1 386 ? -19.781 19.969 -8.555 1 92.06 386 ASP B O 1
ATOM 9787 N N . ASN B 1 387 ? -20.828 20.031 -6.508 1 94.5 387 ASN B N 1
ATOM 9788 C CA . ASN B 1 387 ? -19.844 19.172 -5.848 1 94.5 387 ASN B CA 1
ATOM 9789 C C . ASN B 1 387 ? -19.891 17.75 -6.387 1 94.5 387 ASN B C 1
ATOM 9791 O O . ASN B 1 387 ? -18.938 17 -6.246 1 94.5 387 ASN B O 1
ATOM 9795 N N . GLY B 1 388 ? -20.969 17.312 -6.973 1 94.38 388 GLY B N 1
ATOM 9796 C CA . GLY B 1 388 ? -21.109 15.984 -7.547 1 94.38 388 GLY B CA 1
ATOM 9797 C C . GLY B 1 388 ? -20.125 15.711 -8.672 1 94.38 388 GLY B C 1
ATOM 9798 O O . GLY B 1 388 ? -19.703 14.578 -8.859 1 94.38 388 GLY B O 1
ATOM 9799 N N . GLN B 1 389 ? -19.75 16.734 -9.375 1 94.31 389 GLN B N 1
ATOM 9800 C CA . GLN B 1 389 ? -18.812 16.609 -10.477 1 94.31 389 GLN B CA 1
ATOM 9801 C C . GLN B 1 389 ? -17.406 16.312 -9.961 1 94.31 389 GLN B C 1
ATOM 9803 O O . GLN B 1 389 ? -16.562 15.812 -10.703 1 94.31 389 GLN B O 1
ATOM 9808 N N . LEU B 1 390 ? -17.234 16.609 -8.695 1 95.5 390 LEU B N 1
ATOM 9809 C CA . LEU B 1 390 ? -15.906 16.484 -8.109 1 95.5 390 LEU B CA 1
ATOM 9810 C C . LEU B 1 390 ? -15.766 15.18 -7.336 1 95.5 390 LEU B C 1
ATOM 9812 O O . LEU B 1 390 ? -14.68 14.602 -7.27 1 95.5 390 LEU B O 1
ATOM 9816 N N . GLY B 1 391 ? -16.828 14.773 -6.742 1 97.12 391 GLY B N 1
ATOM 9817 C CA . GLY B 1 391 ? -16.703 13.633 -5.844 1 97.12 391 GLY B CA 1
ATOM 9818 C C . GLY B 1 391 ? -17.984 12.82 -5.719 1 97.12 391 GLY B C 1
ATOM 9819 O O . GLY B 1 391 ? -18.172 12.102 -4.738 1 97.12 391 GLY B O 1
ATOM 9820 N N . GLY B 1 392 ? -18.844 12.922 -6.633 1 96.62 392 GLY B N 1
ATOM 9821 C CA . GLY B 1 392 ? -20.062 12.141 -6.648 1 96.62 392 GLY B CA 1
ATOM 9822 C C . GLY B 1 392 ? -19.859 10.719 -7.137 1 96.62 392 GLY B C 1
ATOM 9823 O O . GLY B 1 392 ? -18.734 10.242 -7.23 1 96.62 392 GLY B O 1
ATOM 9824 N N . LYS B 1 393 ? -20.938 10.023 -7.375 1 95.25 393 LYS B N 1
ATOM 9825 C CA . LYS B 1 393 ? -20.922 8.609 -7.738 1 95.25 393 LYS B CA 1
ATOM 9826 C C . LYS B 1 393 ? -20.203 8.391 -9.062 1 95.25 393 LYS B C 1
ATOM 9828 O O . LYS B 1 393 ? -19.594 7.34 -9.281 1 95.25 393 LYS B O 1
ATOM 9833 N N . ARG B 1 394 ? -20.188 9.375 -9.938 1 95 394 ARG B N 1
ATOM 9834 C CA . ARG B 1 394 ? -19.578 9.227 -11.258 1 95 394 ARG B CA 1
ATOM 9835 C C . ARG B 1 394 ? -18.062 9.312 -11.172 1 95 394 ARG B C 1
ATOM 9837 O O . ARG B 1 394 ? -17.359 8.961 -12.125 1 95 394 ARG B O 1
ATOM 9844 N N . ILE B 1 395 ? -17.562 9.75 -10.047 1 96.56 395 ILE B N 1
ATOM 9845 C CA . ILE B 1 395 ? -16.125 9.852 -9.828 1 96.56 395 ILE B CA 1
ATOM 9846 C C . ILE B 1 395 ? -15.672 8.75 -8.875 1 96.56 395 ILE B C 1
ATOM 9848 O O . ILE B 1 395 ? -14.781 7.965 -9.203 1 96.56 395 ILE B O 1
ATOM 9852 N N . MET B 1 396 ? -16.328 8.602 -7.762 1 97.75 396 MET B N 1
ATOM 9853 C CA . MET B 1 396 ? -15.844 7.777 -6.656 1 97.75 396 MET B CA 1
ATOM 9854 C C . MET B 1 396 ? -16.094 6.297 -6.926 1 97.75 396 MET B C 1
ATOM 9856 O O . MET B 1 396 ? -15.32 5.441 -6.496 1 97.75 396 MET B O 1
ATOM 9860 N N . VAL B 1 397 ? -17.172 5.91 -7.633 1 97.31 397 VAL B N 1
ATOM 9861 C CA . VAL B 1 397 ? -17.484 4.52 -7.926 1 97.31 397 VAL B CA 1
ATOM 9862 C C . VAL B 1 397 ? -16.5 3.965 -8.945 1 97.31 397 VAL B C 1
ATOM 9864 O O . VAL B 1 397 ? -15.859 2.938 -8.703 1 97.31 397 VAL B O 1
ATOM 9867 N N . PRO B 1 398 ? -16.234 4.684 -10.008 1 96.75 398 PRO B N 1
ATOM 9868 C CA . PRO B 1 398 ? -15.359 4.113 -11.023 1 96.75 398 PRO B CA 1
ATOM 9869 C C . PRO B 1 398 ? -13.883 4.199 -10.641 1 96.75 398 PRO B C 1
ATOM 9871 O O . PRO B 1 398 ? -13.023 3.689 -11.367 1 96.75 398 PRO B O 1
ATOM 9874 N N . ASN B 1 399 ? -13.531 4.898 -9.625 1 96.5 399 ASN B N 1
ATOM 9875 C CA . ASN B 1 399 ? -12.125 4.926 -9.242 1 96.5 399 ASN B CA 1
ATOM 9876 C C . ASN B 1 399 ? -11.859 4.055 -8.016 1 96.5 399 ASN B C 1
ATOM 9878 O O . ASN B 1 399 ? -10.734 4.012 -7.508 1 96.5 399 ASN B O 1
ATOM 9882 N N . GLY B 1 400 ? -12.867 3.41 -7.496 1 97.31 400 GLY B N 1
ATOM 9883 C CA . GLY B 1 400 ? -12.695 2.373 -6.492 1 97.31 400 GLY B CA 1
ATOM 9884 C C . GLY B 1 400 ? -12.664 2.914 -5.074 1 97.31 400 GLY B C 1
ATOM 9885 O O . GLY B 1 400 ? -12.273 2.207 -4.145 1 97.31 400 GLY B O 1
ATOM 9886 N N . VAL B 1 401 ? -13.023 4.219 -4.816 1 98.06 401 VAL B N 1
ATOM 9887 C CA . VAL B 1 401 ? -13.125 4.75 -3.461 1 98.06 401 VAL B CA 1
ATOM 9888 C C . VAL B 1 401 ? -14.414 4.27 -2.811 1 98.06 401 VAL B C 1
ATOM 9890 O O . VAL B 1 401 ? -14.414 3.824 -1.661 1 98.06 401 VAL B O 1
ATOM 9893 N N . THR B 1 402 ? -15.492 4.355 -3.58 1 98.31 402 THR B N 1
ATOM 9894 C CA . THR B 1 402 ? -16.797 3.914 -3.092 1 98.31 402 THR B CA 1
ATOM 9895 C C . THR B 1 402 ? -17 2.424 -3.357 1 98.31 402 THR B C 1
ATOM 9897 O O . THR B 1 402 ? -16.891 1.974 -4.5 1 98.31 402 THR B O 1
ATOM 9900 N N . HIS B 1 403 ? -17.312 1.679 -2.361 1 98.5 403 HIS B N 1
ATOM 9901 C CA . HIS B 1 403 ? -17.547 0.244 -2.48 1 98.5 403 HIS B CA 1
ATOM 9902 C C . HIS B 1 403 ? -18.969 -0.052 -2.922 1 98.5 403 HIS B C 1
ATOM 9904 O O . HIS B 1 403 ? -19.203 -0.955 -3.729 1 98.5 403 HIS B O 1
ATOM 9910 N N . TRP B 1 404 ? -19.938 0.661 -2.307 1 98.56 404 TRP B N 1
ATOM 9911 C CA . TRP B 1 404 ? -21.344 0.517 -2.631 1 98.56 404 TRP B CA 1
ATOM 9912 C C . TRP B 1 404 ? -22.016 1.881 -2.799 1 98.56 404 TRP B C 1
ATOM 9914 O O . TRP B 1 404 ? -21.859 2.762 -1.95 1 98.56 404 TRP B O 1
ATOM 9924 N N . CYS B 1 405 ? -22.688 2.035 -3.887 1 97.94 405 CYS B N 1
ATOM 9925 C CA . CYS B 1 405 ? -23.5 3.225 -4.109 1 97.94 405 CYS B CA 1
ATOM 9926 C C . CYS B 1 405 ? -24.984 2.924 -3.895 1 97.94 405 CYS B C 1
ATOM 9928 O O . CYS B 1 405 ? -25.531 2.004 -4.504 1 97.94 405 CYS B O 1
ATOM 9930 N N . THR B 1 406 ? -25.594 3.676 -2.996 1 97.88 406 THR B N 1
ATOM 9931 C CA . THR B 1 406 ? -27 3.412 -2.65 1 97.88 406 THR B CA 1
ATOM 9932 C C . THR B 1 406 ? -27.875 4.602 -3.021 1 97.88 406 THR B C 1
ATOM 9934 O O . THR B 1 406 ? -27.391 5.73 -3.121 1 97.88 406 THR B O 1
ATOM 9937 N N . LYS B 1 407 ? -29.141 4.324 -3.152 1 96.12 407 LYS B N 1
ATOM 9938 C CA . LYS B 1 407 ? -30.078 5.336 -3.623 1 96.12 407 LYS B CA 1
ATOM 9939 C C . LYS B 1 407 ? -30.438 6.316 -2.51 1 96.12 407 LYS B C 1
ATOM 9941 O O . LYS B 1 407 ? -30.719 7.492 -2.771 1 96.12 407 LYS B O 1
ATOM 9946 N N . ASN B 1 408 ? -30.609 5.863 -1.33 1 95.81 408 ASN B N 1
ATOM 9947 C CA . ASN B 1 408 ? -31.016 6.66 -0.177 1 95.81 408 ASN B CA 1
ATOM 9948 C C . ASN B 1 408 ? -30.438 6.098 1.121 1 95.81 408 ASN B C 1
ATOM 9950 O O . ASN B 1 408 ? -29.719 5.098 1.106 1 95.81 408 ASN B O 1
ATOM 9954 N N . ASN B 1 409 ? -30.719 6.77 2.195 1 96.69 409 ASN B N 1
ATOM 9955 C CA . ASN B 1 409 ? -30.156 6.395 3.484 1 96.69 409 ASN B CA 1
ATOM 9956 C C . ASN B 1 409 ? -30.719 5.066 3.984 1 96.69 409 ASN B C 1
ATOM 9958 O O . ASN B 1 409 ? -30.031 4.32 4.684 1 96.69 409 ASN B O 1
ATOM 9962 N N . TYR B 1 410 ? -31.922 4.715 3.652 1 97.12 410 TYR B N 1
ATOM 9963 C CA . TYR B 1 410 ? -32.5 3.422 4.008 1 97.12 410 TYR B CA 1
ATOM 9964 C C . TYR B 1 410 ? -31.688 2.283 3.391 1 97.12 410 TYR B C 1
ATOM 9966 O O . TYR B 1 410 ? -31.328 1.328 4.082 1 97.12 410 TYR B O 1
ATOM 9974 N N . SER B 1 411 ? -31.422 2.426 2.096 1 97.94 411 SER B N 1
ATOM 9975 C CA . SER B 1 411 ? -30.625 1.417 1.397 1 97.94 411 SER B CA 1
ATOM 9976 C C . SER B 1 411 ? -29.203 1.354 1.942 1 97.94 411 SER B C 1
ATOM 9978 O O . SER B 1 411 ? -28.578 0.293 1.937 1 97.94 411 SER B O 1
ATOM 9980 N N . SER B 1 412 ? -28.703 2.514 2.344 1 98.25 412 SER B N 1
ATOM 9981 C CA . SER B 1 412 ? -27.375 2.529 2.963 1 98.25 412 SER B CA 1
ATOM 9982 C C . SER B 1 412 ? -27.359 1.734 4.266 1 98.25 412 SER B C 1
ATOM 9984 O O . SER B 1 412 ? -26.406 1.014 4.551 1 98.25 412 SER B O 1
ATOM 9986 N N . ALA B 1 413 ? -28.422 1.88 5.051 1 98.5 413 ALA B N 1
ATOM 9987 C CA . ALA B 1 413 ? -28.547 1.11 6.285 1 98.5 413 ALA B CA 1
ATOM 9988 C C . ALA B 1 413 ? -28.625 -0.385 5.996 1 98.5 413 ALA B C 1
ATOM 9990 O O . ALA B 1 413 ? -28.062 -1.197 6.727 1 98.5 413 ALA B O 1
ATOM 9991 N N . GLU B 1 414 ? -29.328 -0.727 4.949 1 98.12 414 GLU B N 1
ATOM 9992 C CA . GLU B 1 414 ? -29.422 -2.125 4.539 1 98.12 414 GLU B CA 1
ATOM 9993 C C . GLU B 1 414 ? -28.047 -2.688 4.188 1 98.12 414 GLU B C 1
ATOM 9995 O O . GLU B 1 414 ? -27.688 -3.785 4.621 1 98.12 414 GLU B O 1
ATOM 10000 N N . ALA B 1 415 ? -27.312 -1.908 3.398 1 98.38 415 ALA B N 1
ATOM 10001 C CA . ALA B 1 415 ? -25.984 -2.336 2.979 1 98.38 415 ALA B CA 1
ATOM 10002 C C . ALA B 1 415 ? -25.047 -2.486 4.176 1 98.38 415 ALA B C 1
ATOM 10004 O O . ALA B 1 415 ? -24.25 -3.424 4.234 1 98.38 415 ALA B O 1
ATOM 10005 N N . LEU B 1 416 ? -25.141 -1.545 5.082 1 98.62 416 LEU B N 1
ATOM 10006 C CA . LEU B 1 416 ? -24.328 -1.575 6.285 1 98.62 416 LEU B CA 1
ATOM 10007 C C . LEU B 1 416 ? -24.594 -2.842 7.094 1 98.62 416 LEU B C 1
ATOM 10009 O O . LEU B 1 416 ? -23.656 -3.551 7.469 1 98.62 416 LEU B O 1
ATOM 10013 N N . LEU B 1 417 ? -25.859 -3.146 7.355 1 98.38 417 LEU B N 1
ATOM 10014 C CA . LEU B 1 417 ? -26.234 -4.305 8.156 1 98.38 417 LEU B CA 1
ATOM 10015 C C . LEU B 1 417 ? -25.859 -5.602 7.445 1 98.38 417 LEU B C 1
ATOM 10017 O O . LEU B 1 417 ? -25.469 -6.578 8.094 1 98.38 417 LEU B O 1
ATOM 10021 N N . CYS B 1 418 ? -25.953 -5.586 6.148 1 97.44 418 CYS B N 1
ATOM 10022 C CA . CYS B 1 418 ? -25.531 -6.75 5.371 1 97.44 418 CYS B CA 1
ATOM 10023 C C . CYS B 1 418 ? -24.047 -7.012 5.523 1 97.44 418 CYS B C 1
ATOM 10025 O O . CYS B 1 418 ? -23.625 -8.148 5.754 1 97.44 418 CYS B O 1
ATOM 10027 N N . TRP B 1 419 ? -23.25 -5.98 5.387 1 98.31 419 TRP B N 1
ATOM 10028 C CA . TRP B 1 419 ? -21.797 -6.121 5.52 1 98.31 419 TRP B CA 1
ATOM 10029 C C . TRP B 1 419 ? -21.422 -6.605 6.918 1 98.31 419 TRP B C 1
ATOM 10031 O O . TRP B 1 419 ? -20.516 -7.43 7.074 1 98.31 419 TRP B O 1
ATOM 10041 N N . LEU B 1 420 ? -22.094 -6.113 7.926 1 98.25 420 LEU B N 1
ATOM 10042 C CA . LEU B 1 420 ? -21.812 -6.477 9.312 1 98.25 420 LEU B CA 1
ATOM 10043 C C . LEU B 1 420 ? -22.016 -7.969 9.539 1 98.25 420 LEU B C 1
ATOM 10045 O O . LEU B 1 420 ? -21.391 -8.562 10.414 1 98.25 420 LEU B O 1
ATOM 10049 N N . ASN B 1 421 ? -22.891 -8.578 8.727 1 96.5 421 ASN B N 1
ATOM 10050 C CA . ASN B 1 421 ? -23.094 -10.016 8.836 1 96.5 421 ASN B CA 1
ATOM 10051 C C . ASN B 1 421 ? -21.812 -10.797 8.484 1 96.5 421 ASN B C 1
ATOM 10053 O O . ASN B 1 421 ? -21.531 -11.836 9.086 1 96.5 421 ASN B O 1
ATOM 10057 N N . TYR B 1 422 ? -21.078 -10.297 7.566 1 97.62 422 TYR B N 1
ATOM 10058 C CA . TYR B 1 422 ? -19.938 -11.055 7.051 1 97.62 422 TYR B CA 1
ATOM 10059 C C . TYR B 1 422 ? -18.75 -10.977 8.008 1 97.62 422 TYR B C 1
ATOM 10061 O O . TYR B 1 422 ? -17.953 -11.906 8.078 1 97.62 422 TYR B O 1
ATOM 10069 N N . VAL B 1 423 ? -18.641 -9.883 8.766 1 97.44 423 VAL B N 1
ATOM 10070 C CA . VAL B 1 423 ? -17.469 -9.711 9.617 1 97.44 423 VAL B CA 1
ATOM 10071 C C . VAL B 1 423 ? -17.719 -10.32 10.992 1 97.44 423 VAL B C 1
ATOM 10073 O O . VAL B 1 423 ? -18.859 -10.328 11.461 1 97.44 423 VAL B O 1
ATOM 10076 N N . PRO B 1 424 ? -16.703 -10.805 11.641 1 96.81 424 PRO B N 1
ATOM 10077 C CA . PRO B 1 424 ? -16.891 -11.367 12.984 1 96.81 424 PRO B CA 1
ATOM 10078 C C . PRO B 1 424 ? -17.391 -10.328 13.992 1 96.81 424 PRO B C 1
ATOM 10080 O O . PRO B 1 424 ? -17.047 -9.148 13.891 1 96.81 424 PRO B O 1
ATOM 10083 N N . PRO B 1 425 ? -18.219 -10.797 14.953 1 96.69 425 PRO B N 1
ATOM 10084 C CA . PRO B 1 425 ? -18.688 -9.859 15.969 1 96.69 425 PRO B CA 1
ATOM 10085 C C . PRO B 1 425 ? -17.547 -9.258 16.797 1 96.69 425 PRO B C 1
ATOM 10087 O O . PRO B 1 425 ? -17.594 -8.078 17.141 1 96.69 425 PRO B O 1
ATOM 10090 N N . THR B 1 426 ? -16.578 -10.039 17.078 1 96.5 426 THR B N 1
ATOM 10091 C CA . THR B 1 426 ? -15.344 -9.602 17.719 1 96.5 426 THR B CA 1
ATOM 10092 C C . THR B 1 426 ? -14.133 -10.156 16.984 1 96.5 426 THR B C 1
ATOM 10094 O O . THR B 1 426 ? -14.125 -11.312 16.547 1 96.5 426 THR B O 1
ATOM 10097 N N . VAL B 1 427 ? -13.172 -9.289 16.812 1 95.25 427 VAL B N 1
ATOM 10098 C CA . VAL B 1 427 ? -12.031 -9.703 16 1 95.25 427 VAL B CA 1
ATOM 10099 C C . VAL B 1 427 ? -10.883 -10.141 16.922 1 95.25 427 VAL B C 1
ATOM 10101 O O . VAL B 1 427 ? -10.758 -9.656 18.047 1 95.25 427 VAL B O 1
ATOM 10104 N N . ASP B 1 428 ? -10.164 -11.133 16.422 1 91.12 428 ASP B N 1
ATOM 10105 C CA . ASP B 1 428 ? -8.898 -11.578 17 1 91.12 428 ASP B CA 1
ATOM 10106 C C . ASP B 1 428 ? -7.738 -11.336 16.047 1 91.12 428 ASP B C 1
ATOM 10108 O O . ASP B 1 428 ? -7.863 -11.562 14.844 1 91.12 428 ASP B O 1
ATOM 10112 N N . PRO B 1 429 ? -6.68 -10.828 16.609 1 85.5 429 PRO B N 1
ATOM 10113 C CA . PRO B 1 429 ? -5.574 -10.492 15.711 1 85.5 429 PRO B CA 1
ATOM 10114 C C . PRO B 1 429 ? -4.965 -11.719 15.039 1 85.5 429 PRO B C 1
ATOM 10116 O O . PRO B 1 429 ? -4.402 -11.609 13.945 1 85.5 429 PRO B O 1
ATOM 10119 N N . LEU B 1 430 ? -5.074 -12.883 15.641 1 90.5 430 LEU B N 1
ATOM 10120 C CA . LEU B 1 430 ? -4.418 -14.055 15.078 1 90.5 430 LEU B CA 1
ATOM 10121 C C . LEU B 1 430 ? -5.449 -15.086 14.625 1 90.5 430 LEU B C 1
ATOM 10123 O O . LEU B 1 430 ? -5.336 -15.648 13.531 1 90.5 430 LEU B O 1
ATOM 10127 N N . ARG B 1 431 ? -6.469 -15.219 15.375 1 92.75 431 ARG B N 1
ATOM 10128 C CA . ARG B 1 431 ? -7.422 -16.297 15.117 1 92.75 431 ARG B CA 1
ATOM 10129 C C . ARG B 1 431 ? -8.477 -15.852 14.109 1 92.75 431 ARG B C 1
ATOM 10131 O O . ARG B 1 431 ? -9.039 -14.758 14.219 1 92.75 431 ARG B O 1
ATOM 10138 N N . CYS B 1 432 ? -8.672 -16.625 13.078 1 94.94 432 CYS B N 1
ATOM 10139 C CA . CYS B 1 432 ? -9.766 -16.453 12.141 1 94.94 432 CYS B CA 1
ATOM 10140 C C . CYS B 1 432 ? -11 -17.219 12.586 1 94.94 432 CYS B C 1
ATOM 10142 O O . CYS B 1 432 ? -11.023 -18.453 12.539 1 94.94 432 CYS B O 1
ATOM 10144 N N . CYS B 1 433 ? -12.008 -16.484 13.023 1 93.38 433 CYS B N 1
ATOM 10145 C CA . CYS B 1 433 ? -13.195 -17.125 13.578 1 93.38 433 CYS B CA 1
ATOM 10146 C C . CYS B 1 433 ? -14.469 -16.516 13.008 1 93.38 433 CYS B C 1
ATOM 10148 O O . CYS B 1 433 ? -15.266 -15.914 13.734 1 93.38 433 CYS B O 1
ATOM 10150 N N . PRO B 1 434 ? -14.703 -16.781 11.742 1 96 434 PRO B N 1
ATOM 10151 C CA . PRO B 1 434 ? -15.953 -16.266 11.18 1 96 434 PRO B CA 1
ATOM 10152 C C . PRO B 1 434 ? -17.188 -16.844 11.859 1 96 434 PRO B C 1
ATOM 10154 O O . PRO B 1 434 ? -17.188 -18.031 12.242 1 96 434 PRO B O 1
ATOM 10157 N N . ARG B 1 435 ? -18.203 -16.062 12 1 94.69 435 ARG B N 1
ATOM 10158 C CA . ARG B 1 435 ? -19.484 -16.516 12.555 1 94.69 435 ARG B CA 1
ATOM 10159 C C . ARG B 1 435 ? -20.328 -17.219 11.484 1 94.69 435 ARG B C 1
ATOM 10161 O O . ARG B 1 435 ? -20.562 -16.656 10.414 1 94.69 435 ARG B O 1
ATOM 10168 N N . VAL B 1 436 ? -20.734 -18.438 11.773 1 96 436 VAL B N 1
ATOM 10169 C CA . VAL B 1 436 ? -21.625 -19.141 10.844 1 96 436 VAL B CA 1
ATOM 10170 C C . VAL B 1 436 ? -22.984 -18.469 10.828 1 96 436 VAL B C 1
ATOM 10172 O O . VAL B 1 436 ? -23.594 -18.25 11.883 1 96 436 VAL B O 1
ATOM 10175 N N . LEU B 1 437 ? -23.516 -18.125 9.703 1 96.44 437 LEU B N 1
ATOM 10176 C CA . LEU B 1 437 ? -24.75 -17.359 9.562 1 96.44 437 LEU B CA 1
ATOM 10177 C C . LEU B 1 437 ? -25.922 -18.281 9.211 1 96.44 437 LEU B C 1
ATOM 10179 O O . LEU B 1 437 ? -25.766 -19.219 8.422 1 96.44 437 LEU B O 1
ATOM 10183 N N . ALA B 1 438 ? -27.031 -18.047 9.875 1 94.12 438 ALA B N 1
ATOM 10184 C CA . ALA B 1 438 ? -28.297 -18.656 9.461 1 94.12 438 ALA B CA 1
ATOM 10185 C C . ALA B 1 438 ? -28.922 -17.875 8.312 1 94.12 438 ALA B C 1
ATOM 10187 O O . ALA B 1 438 ? -29.344 -16.719 8.484 1 94.12 438 ALA B O 1
ATOM 10188 N N . LEU B 1 439 ? -29.031 -18.516 7.176 1 92.12 439 LEU B N 1
ATOM 10189 C CA . LEU B 1 439 ? -29.547 -17.828 5.996 1 92.12 439 LEU B CA 1
ATOM 10190 C C . LEU B 1 439 ? -31.047 -18.031 5.863 1 92.12 439 LEU B C 1
ATOM 10192 O O . LEU B 1 439 ? -31.594 -19.016 6.352 1 92.12 439 LEU B O 1
ATOM 10196 N N . PRO B 1 440 ? -31.672 -17.094 5.23 1 87.75 440 PRO B N 1
ATOM 10197 C CA . PRO B 1 440 ? -33.125 -17.203 5.062 1 87.75 440 PRO B CA 1
ATOM 10198 C C . PRO B 1 440 ? -33.531 -18.422 4.23 1 87.75 440 PRO B C 1
ATOM 10200 O O . PRO B 1 440 ? -34.625 -18.969 4.434 1 87.75 440 PRO B O 1
ATOM 10203 N N . ASN B 1 441 ? -32.719 -18.734 3.279 1 84.25 441 ASN B N 1
ATOM 10204 C CA . ASN B 1 441 ? -32.969 -19.906 2.459 1 84.25 441 ASN B CA 1
ATOM 10205 C C . ASN B 1 441 ? -31.953 -21.016 2.715 1 84.25 441 ASN B C 1
ATOM 10207 O O . ASN B 1 441 ? -30.75 -20.781 2.609 1 84.25 441 ASN B O 1
ATOM 10211 N N . TYR B 1 442 ? -32.5 -22.062 3.107 1 83.94 442 TYR B N 1
ATOM 10212 C CA . TYR B 1 442 ? -31.609 -23.188 3.393 1 83.94 442 TYR B CA 1
ATOM 10213 C C . TYR B 1 442 ? -30.953 -23.703 2.121 1 83.94 442 TYR B C 1
ATOM 10215 O O . TYR B 1 442 ? -31.578 -23.766 1.064 1 83.94 442 TYR B O 1
ATOM 10223 N N . ASP B 1 443 ? -29.719 -23.984 2.111 1 92.81 443 ASP B N 1
ATOM 10224 C CA . ASP B 1 443 ? -28.922 -24.547 1.032 1 92.81 443 ASP B CA 1
ATOM 10225 C C . ASP B 1 443 ? -27.984 -25.625 1.559 1 92.81 443 ASP B C 1
ATOM 10227 O O . ASP B 1 443 ? -27.016 -25.328 2.258 1 92.81 443 ASP B O 1
ATOM 10231 N N . PRO B 1 444 ? -28.234 -26.859 1.227 1 95.25 444 PRO B N 1
ATOM 10232 C CA . PRO B 1 444 ? -27.422 -27.938 1.775 1 95.25 444 PRO B CA 1
ATOM 10233 C C . PRO B 1 444 ? -25.969 -27.891 1.307 1 95.25 444 PRO B C 1
ATOM 10235 O O . PRO B 1 444 ? -25.703 -27.547 0.149 1 95.25 444 PRO B O 1
ATOM 10238 N N . VAL B 1 445 ? -25.078 -28.219 2.201 1 96.81 445 VAL B N 1
ATOM 10239 C CA . VAL B 1 445 ? -23.656 -28.25 1.874 1 96.81 445 VAL B CA 1
ATOM 10240 C C . VAL B 1 445 ? -23.375 -29.375 0.867 1 96.81 445 VAL B C 1
ATOM 10242 O O . VAL B 1 445 ? -22.594 -29.188 -0.073 1 96.81 445 VAL B O 1
ATOM 10245 N N . ASP B 1 446 ? -24.047 -30.5 1.14 1 97.25 446 ASP B N 1
ATOM 10246 C CA . ASP B 1 446 ? -23.844 -31.672 0.29 1 97.25 446 ASP B CA 1
ATOM 10247 C C . ASP B 1 446 ? -24.781 -31.641 -0.92 1 97.25 446 ASP B C 1
ATOM 10249 O O . ASP B 1 446 ? -25.828 -32.312 -0.919 1 97.25 446 ASP B O 1
ATOM 10253 N N . ARG B 1 447 ? -24.484 -30.938 -1.905 1 97 447 ARG B N 1
ATOM 10254 C CA . ARG B 1 447 ? -25.172 -30.906 -3.195 1 97 447 ARG B CA 1
ATOM 10255 C C . ARG B 1 447 ? -24.188 -30.672 -4.332 1 97 447 ARG B C 1
ATOM 10257 O O . ARG B 1 447 ? -23.078 -30.203 -4.105 1 97 447 ARG B O 1
ATOM 10264 N N . ASP B 1 448 ? -24.641 -30.953 -5.555 1 97.81 448 ASP B N 1
ATOM 10265 C CA . ASP B 1 448 ? -23.828 -30.719 -6.742 1 97.81 448 ASP B CA 1
ATOM 10266 C C . ASP B 1 448 ? -23.812 -29.234 -7.121 1 97.81 448 ASP B C 1
ATOM 10268 O O . ASP B 1 448 ? -24.781 -28.516 -6.863 1 97.81 448 ASP B O 1
ATOM 10272 N N . VAL B 1 449 ? -22.734 -28.766 -7.559 1 98.5 449 VAL B N 1
ATOM 10273 C CA . VAL B 1 449 ? -22.703 -27.516 -8.312 1 98.5 449 VAL B CA 1
ATOM 10274 C C . VAL B 1 449 ? -23.094 -27.781 -9.766 1 98.5 449 VAL B C 1
ATOM 10276 O O . VAL B 1 449 ? -22.453 -28.578 -10.453 1 98.5 449 VAL B O 1
ATOM 10279 N N . THR B 1 450 ? -24.109 -27.125 -10.227 1 97.62 450 THR B N 1
ATOM 10280 C CA . THR B 1 450 ? -24.672 -27.562 -11.5 1 97.62 450 THR B CA 1
ATOM 10281 C C . THR B 1 450 ? -24.422 -26.516 -12.586 1 97.62 450 THR B C 1
ATOM 10283 O O . THR B 1 450 ? -24.547 -26.797 -13.773 1 97.62 450 THR B O 1
ATOM 10286 N N . PHE B 1 451 ? -24.109 -25.281 -12.219 1 97.19 451 PHE B N 1
ATOM 10287 C CA . PHE B 1 451 ? -23.641 -24.344 -13.242 1 97.19 451 PHE B CA 1
ATOM 10288 C C . PHE B 1 451 ? -22.312 -24.781 -13.812 1 97.19 451 PHE B C 1
ATOM 10290 O O . PHE B 1 451 ? -21.359 -25.047 -13.07 1 97.19 451 PHE B O 1
ATOM 10297 N N . MET B 1 452 ? -22.188 -24.828 -15.141 1 95.12 452 MET B N 1
ATOM 10298 C CA . MET B 1 452 ? -20.953 -25.266 -15.797 1 95.12 452 MET B CA 1
ATOM 10299 C C . MET B 1 452 ? -20.625 -24.359 -16.984 1 95.12 452 MET B C 1
ATOM 10301 O O . MET B 1 452 ? -21.391 -24.281 -17.938 1 95.12 452 MET B O 1
ATOM 10305 N N . PRO B 1 453 ? -19.453 -23.656 -16.828 1 93.75 453 PRO B N 1
ATOM 10306 C CA . PRO B 1 453 ? -19.047 -22.891 -18.016 1 93.75 453 PRO B CA 1
ATOM 10307 C C . PRO B 1 453 ? -18.672 -23.781 -19.203 1 93.75 453 PRO B C 1
ATOM 10309 O O . PRO B 1 453 ? -18.203 -24.906 -19 1 93.75 453 PRO B O 1
ATOM 10312 N N . LYS B 1 454 ? -18.891 -23.25 -20.359 1 87.69 454 LYS B N 1
ATOM 10313 C CA . LYS B 1 454 ? -18.484 -23.969 -21.562 1 87.69 454 LYS B CA 1
ATOM 10314 C C . LYS B 1 454 ? -17.078 -23.594 -22 1 87.69 454 LYS B C 1
ATOM 10316 O O . LYS B 1 454 ? -16.688 -22.422 -21.891 1 87.69 454 LYS B O 1
ATOM 10321 N N . GLY B 1 455 ? -16.375 -24.578 -22.406 1 84 455 GLY B N 1
ATOM 10322 C CA . GLY B 1 455 ? -15.008 -24.344 -22.828 1 84 455 GLY B CA 1
ATOM 10323 C C . GLY B 1 455 ? -14.898 -23.359 -23.969 1 84 455 GLY B C 1
ATOM 10324 O O . GLY B 1 455 ? -15.688 -23.422 -24.922 1 84 455 GLY B O 1
ATOM 10325 N N . GLY B 1 456 ? -13.992 -22.391 -23.812 1 83.12 456 GLY B N 1
ATOM 10326 C CA . GLY B 1 456 ? -13.672 -21.484 -24.891 1 83.12 456 GLY B CA 1
ATOM 10327 C C . GLY B 1 456 ? -14.648 -20.328 -25.016 1 83.12 456 GLY B C 1
ATOM 10328 O O . GLY B 1 456 ? -14.477 -19.438 -25.844 1 83.12 456 GLY B O 1
ATOM 10329 N N . GLU B 1 457 ? -15.703 -20.359 -24.188 1 90.31 457 GLU B N 1
ATOM 10330 C CA . GLU B 1 457 ? -16.688 -19.281 -24.266 1 90.31 457 GLU B CA 1
ATOM 10331 C C . GLU B 1 457 ? -16.594 -18.359 -23.031 1 90.31 457 GLU B C 1
ATOM 10333 O O . GLU B 1 457 ? -16.375 -18.844 -21.922 1 90.31 457 GLU B O 1
ATOM 10338 N N . ALA B 1 458 ? -16.797 -17.109 -23.359 1 94.56 458 ALA B N 1
ATOM 10339 C CA . ALA B 1 458 ? -16.844 -16.141 -22.281 1 94.56 458 ALA B CA 1
ATOM 10340 C C . ALA B 1 458 ? -18.156 -16.297 -21.484 1 94.56 458 ALA B C 1
ATOM 10342 O O . ALA B 1 458 ? -19.188 -16.656 -22.047 1 94.56 458 ALA B O 1
ATOM 10343 N N . TYR B 1 459 ? -18.172 -16.078 -20.219 1 96.12 459 TYR B N 1
ATOM 10344 C CA . TYR B 1 459 ? -19.344 -16.141 -19.344 1 96.12 459 TYR B CA 1
ATOM 10345 C C . TYR B 1 459 ? -19.234 -15.148 -18.203 1 96.12 459 TYR B C 1
ATOM 10347 O O . TYR B 1 459 ? -18.172 -14.57 -17.984 1 96.12 459 TYR B O 1
ATOM 10355 N N . ASP B 1 460 ? -20.344 -14.867 -17.547 1 97.44 460 ASP B N 1
ATOM 10356 C CA . ASP B 1 460 ? -20.375 -14.047 -16.344 1 97.44 460 ASP B CA 1
ATOM 10357 C C . ASP B 1 460 ? -19.844 -14.828 -15.141 1 97.44 460 ASP B C 1
ATOM 10359 O O . ASP B 1 460 ? -20.469 -15.773 -14.68 1 97.44 460 ASP B O 1
ATOM 10363 N N . PRO B 1 461 ? -18.688 -14.438 -14.625 1 97.88 461 PRO B N 1
ATOM 10364 C CA . PRO B 1 461 ? -18.062 -15.227 -13.555 1 97.88 461 PRO B CA 1
ATOM 10365 C C . PRO B 1 461 ? -18.891 -15.234 -12.273 1 97.88 461 PRO B C 1
ATOM 10367 O O . PRO B 1 461 ? -18.688 -16.094 -11.406 1 97.88 461 PRO B O 1
ATOM 10370 N N . ARG B 1 462 ? -19.812 -14.344 -12.055 1 98.19 462 ARG B N 1
ATOM 10371 C CA . ARG B 1 462 ? -20.703 -14.328 -10.891 1 98.19 462 ARG B CA 1
ATOM 10372 C C . ARG B 1 462 ? -21.516 -15.609 -10.805 1 98.19 462 ARG B C 1
ATOM 10374 O O . ARG B 1 462 ? -21.891 -16.031 -9.711 1 98.19 462 ARG B O 1
ATOM 10381 N N . HIS B 1 463 ? -21.734 -16.234 -11.93 1 97.81 463 HIS B N 1
ATOM 10382 C CA . HIS B 1 463 ? -22.516 -17.453 -11.969 1 97.81 463 HIS B CA 1
ATOM 10383 C C . HIS B 1 463 ? -21.797 -18.609 -11.289 1 97.81 463 HIS B C 1
ATOM 10385 O O . HIS B 1 463 ? -22.422 -19.578 -10.852 1 97.81 463 HIS B O 1
ATOM 10391 N N . LEU B 1 464 ? -20.453 -18.547 -11.227 1 98.38 464 LEU B N 1
ATOM 10392 C CA . LEU B 1 464 ? -19.688 -19.547 -10.484 1 98.38 464 LEU B CA 1
ATOM 10393 C C . LEU B 1 464 ? -20.062 -19.516 -9.008 1 98.38 464 LEU B C 1
ATOM 10395 O O . LEU B 1 464 ? -20.016 -20.562 -8.336 1 98.38 464 LEU B O 1
ATOM 10399 N N . VAL B 1 465 ? -20.438 -18.344 -8.555 1 98.06 465 VAL B N 1
ATOM 10400 C CA . VAL B 1 465 ? -20.719 -18.141 -7.137 1 98.06 465 VAL B CA 1
ATOM 10401 C C . VAL B 1 465 ? -22.203 -18.359 -6.867 1 98.06 465 VAL B C 1
ATOM 10403 O O . VAL B 1 465 ? -22.578 -19.188 -6.027 1 98.06 465 VAL B O 1
ATOM 10406 N N . CYS B 1 466 ? -23.125 -17.734 -7.676 1 94.62 466 CYS B N 1
ATOM 10407 C CA . CYS B 1 466 ? -24.547 -17.625 -7.383 1 94.62 466 CYS B CA 1
ATOM 10408 C C . CYS B 1 466 ? -25.344 -18.625 -8.219 1 94.62 466 CYS B C 1
ATOM 10410 O O . CYS B 1 466 ? -26.5 -18.922 -7.902 1 94.62 466 CYS B O 1
ATOM 10412 N N . GLY B 1 467 ? -24.766 -19.141 -9.195 1 95.56 467 GLY B N 1
ATOM 10413 C CA . GLY B 1 467 ? -25.547 -19.875 -10.172 1 95.56 467 GLY B CA 1
ATOM 10414 C C . GLY B 1 467 ? -26.391 -18.984 -11.062 1 95.56 467 GLY B C 1
ATOM 10415 O O . GLY B 1 467 ? -26.234 -17.766 -11.039 1 95.56 467 GLY B O 1
ATOM 10416 N N . VAL B 1 468 ? -27.109 -19.609 -11.93 1 94.69 468 VAL B N 1
ATOM 10417 C CA . VAL B 1 468 ? -28 -18.891 -12.844 1 94.69 468 VAL B CA 1
ATOM 10418 C C . VAL B 1 468 ? -29.281 -19.688 -13.047 1 94.69 468 VAL B C 1
ATOM 10420 O O . VAL B 1 468 ? -29.25 -20.844 -13.469 1 94.69 468 VAL B O 1
ATOM 10423 N N . GLY B 1 469 ? -30.375 -19.078 -12.742 1 92.88 469 GLY B N 1
ATOM 10424 C CA . GLY B 1 469 ? -31.641 -19.781 -12.828 1 92.88 469 GLY B CA 1
ATOM 10425 C C . GLY B 1 469 ? -31.703 -21.016 -11.938 1 92.88 469 GLY B C 1
ATOM 10426 O O . GLY B 1 469 ? -31.484 -20.922 -10.727 1 92.88 469 GLY B O 1
ATOM 10427 N N . ASP B 1 470 ? -31.891 -22.172 -12.617 1 92.75 470 ASP B N 1
ATOM 10428 C CA . ASP B 1 470 ? -32 -23.422 -11.867 1 92.75 470 ASP B CA 1
ATOM 10429 C C . ASP B 1 470 ? -30.656 -24.078 -11.688 1 92.75 470 ASP B C 1
ATOM 10431 O O . ASP B 1 470 ? -30.531 -25.078 -10.977 1 92.75 470 ASP B O 1
ATOM 10435 N N . ARG B 1 471 ? -29.688 -23.547 -12.289 1 96.31 471 ARG B N 1
ATOM 10436 C CA . ARG B 1 471 ? -28.328 -24.062 -12.133 1 96.31 471 ARG B CA 1
ATOM 10437 C C . ARG B 1 471 ? -27.656 -23.438 -10.922 1 96.31 471 ARG B C 1
ATOM 10439 O O . ARG B 1 471 ? -27.656 -22.219 -10.758 1 96.31 471 ARG B O 1
ATOM 10446 N N . LEU B 1 472 ? -27.078 -24.203 -10.07 1 97.12 472 LEU B N 1
ATOM 10447 C CA . LEU B 1 472 ? -26.594 -23.781 -8.766 1 97.12 472 LEU B CA 1
ATOM 10448 C C . LEU B 1 472 ? -25.094 -23.516 -8.797 1 97.12 472 LEU B C 1
ATOM 10450 O O . LEU B 1 472 ? -24.344 -24.234 -9.469 1 97.12 472 LEU B O 1
ATOM 10454 N N . GLY B 1 473 ? -24.672 -22.453 -8.07 1 97.94 473 GLY B N 1
ATOM 10455 C CA . GLY B 1 473 ? -23.266 -22.109 -7.953 1 97.94 473 GLY B CA 1
ATOM 10456 C C . GLY B 1 473 ? -22.594 -22.734 -6.75 1 97.94 473 GLY B C 1
ATOM 10457 O O . GLY B 1 473 ? -23.172 -23.578 -6.074 1 97.94 473 GLY B O 1
ATOM 10458 N N . LEU B 1 474 ? -21.344 -22.391 -6.512 1 98.56 474 LEU B N 1
ATOM 10459 C CA . LEU B 1 474 ? -20.484 -23 -5.492 1 98.56 474 LEU B CA 1
ATOM 10460 C C . LEU B 1 474 ? -20.906 -22.547 -4.098 1 98.56 474 LEU B C 1
ATOM 10462 O O . LEU B 1 474 ? -20.859 -23.328 -3.148 1 98.56 474 LEU B O 1
ATOM 10466 N N . PHE B 1 475 ? -21.359 -21.312 -3.898 1 98.56 475 PHE B N 1
ATOM 10467 C CA . PHE B 1 475 ? -21.625 -20.75 -2.584 1 98.56 475 PHE B CA 1
ATOM 10468 C C . PHE B 1 475 ? -23.109 -20.781 -2.277 1 98.56 475 PHE B C 1
ATOM 10470 O O . PHE B 1 475 ? -23.922 -21.203 -3.111 1 98.56 475 PHE B O 1
ATOM 10477 N N . ASP B 1 476 ? -23.469 -20.359 -1.053 1 97.5 476 ASP B N 1
ATOM 10478 C CA . ASP B 1 476 ? -24.859 -20.422 -0.609 1 97.5 476 ASP B CA 1
ATOM 10479 C C . ASP B 1 476 ? -25.766 -19.531 -1.466 1 97.5 476 ASP B C 1
ATOM 10481 O O . ASP B 1 476 ? -25.406 -18.391 -1.771 1 97.5 476 ASP B O 1
ATOM 10485 N N . ARG B 1 477 ? -26.891 -20.062 -1.786 1 94.38 477 ARG B N 1
ATOM 10486 C CA . ARG B 1 477 ? -27.844 -19.312 -2.59 1 94.38 477 ARG B CA 1
ATOM 10487 C C . ARG B 1 477 ? -28.25 -18.016 -1.892 1 94.38 477 ARG B C 1
ATOM 10489 O O . ARG B 1 477 ? -28.594 -18.031 -0.708 1 94.38 477 ARG B O 1
ATOM 10496 N N . GLY B 1 478 ? -28.109 -16.938 -2.658 1 93.12 478 GLY B N 1
ATOM 10497 C CA . GLY B 1 478 ? -28.578 -15.656 -2.166 1 93.12 478 GLY B CA 1
ATOM 10498 C C . GLY B 1 478 ? -27.609 -14.969 -1.236 1 93.12 478 GLY B C 1
ATOM 10499 O O . GLY B 1 478 ? -27.906 -13.914 -0.679 1 93.12 478 GLY B O 1
ATOM 10500 N N . SER B 1 479 ? -26.438 -15.445 -1.047 1 96.06 479 SER B N 1
ATOM 10501 C CA . SER B 1 479 ? -25.5 -14.906 -0.061 1 96.06 479 SER B CA 1
ATOM 10502 C C . SER B 1 479 ? -24.516 -13.93 -0.702 1 96.06 479 SER B C 1
ATOM 10504 O O . SER B 1 479 ? -23.797 -13.219 -0.002 1 96.06 479 SER B O 1
ATOM 10506 N N . TRP B 1 480 ? -24.531 -13.766 -2.012 1 97.12 480 TRP B N 1
ATOM 10507 C CA . TRP B 1 480 ? -23.531 -12.984 -2.744 1 97.12 480 TRP B CA 1
ATOM 10508 C C . TRP B 1 480 ? -23.781 -11.492 -2.582 1 97.12 480 TRP B C 1
ATOM 10510 O O . TRP B 1 480 ? -24.906 -11.016 -2.799 1 97.12 480 TRP B O 1
ATOM 10520 N N . THR B 1 481 ? -22.781 -10.773 -2.137 1 98 481 THR B N 1
ATOM 10521 C CA . THR B 1 481 ? -22.75 -9.312 -2.115 1 98 481 THR B CA 1
ATOM 10522 C C . THR B 1 481 ? -21.5 -8.781 -2.816 1 98 481 THR B C 1
ATOM 10524 O O . THR B 1 481 ? -20.391 -8.898 -2.291 1 98 481 THR B O 1
ATOM 10527 N N . GLU B 1 482 ? -21.703 -8.195 -4.008 1 98.31 482 GLU B N 1
ATOM 10528 C CA . GLU B 1 482 ? -20.578 -7.688 -4.785 1 98.31 482 GLU B CA 1
ATOM 10529 C C . GLU B 1 482 ? -20.109 -6.34 -4.25 1 98.31 482 GLU B C 1
ATOM 10531 O O . GLU B 1 482 ? -20.906 -5.543 -3.758 1 98.31 482 GLU B O 1
ATOM 10536 N N . SER B 1 483 ? -18.875 -6.113 -4.18 1 98.12 483 SER B N 1
ATOM 10537 C CA . SER B 1 483 ? -18.281 -4.828 -3.824 1 98.12 483 SER B CA 1
ATOM 10538 C C . SER B 1 483 ? -17.438 -4.273 -4.969 1 98.12 483 SER B C 1
ATOM 10540 O O . SER B 1 483 ? -16.844 -5.035 -5.73 1 98.12 483 SER B O 1
ATOM 10542 N N . LEU B 1 484 ? -17.391 -2.939 -5.137 1 98.19 484 LEU B N 1
ATOM 10543 C CA . LEU B 1 484 ? -16.594 -2.229 -6.129 1 98.19 484 LEU B CA 1
ATOM 10544 C C . LEU B 1 484 ? -17.016 -2.617 -7.543 1 98.19 484 LEU B C 1
ATOM 10546 O O . LEU B 1 484 ? -16.156 -2.762 -8.43 1 98.19 484 LEU B O 1
ATOM 10550 N N . GLU B 1 485 ? -18.266 -2.811 -7.746 1 96.88 485 GLU B N 1
ATOM 10551 C CA . GLU B 1 485 ? -18.812 -3.311 -9.008 1 96.88 485 GLU B CA 1
ATOM 10552 C C . GLU B 1 485 ? -18.516 -2.346 -10.156 1 96.88 485 GLU B C 1
ATOM 10554 O O . GLU B 1 485 ? -18.281 -2.77 -11.289 1 96.88 485 GLU B O 1
ATOM 10559 N N . GLY B 1 486 ? -18.406 -1.108 -9.906 1 96.69 486 GLY B N 1
ATOM 10560 C CA . GLY B 1 486 ? -18.25 -0.115 -10.953 1 96.69 486 GLY B CA 1
ATOM 10561 C C . GLY B 1 486 ? -16.797 0.206 -11.25 1 96.69 486 GLY B C 1
ATOM 10562 O O . GLY B 1 486 ? -16.5 1.061 -12.094 1 96.69 486 GLY B O 1
ATOM 10563 N N . TRP B 1 487 ? -15.883 -0.458 -10.648 1 97.62 487 TRP B N 1
ATOM 10564 C CA . TRP B 1 487 ? -14.461 -0.165 -10.797 1 97.62 487 TRP B CA 1
ATOM 10565 C C . TRP B 1 487 ? -13.695 -1.409 -11.227 1 97.62 487 TRP B C 1
ATOM 10567 O O . TRP B 1 487 ? -13.93 -2.504 -10.719 1 97.62 487 TRP B O 1
ATOM 10577 N N . ALA B 1 488 ? -12.727 -1.202 -12.227 1 98 488 ALA B N 1
ATOM 10578 C CA . ALA B 1 488 ? -11.828 -2.279 -12.633 1 98 488 ALA B CA 1
ATOM 10579 C C . ALA B 1 488 ? -12.609 -3.566 -12.906 1 98 488 ALA B C 1
ATOM 10581 O O . ALA B 1 488 ? -12.336 -4.602 -12.289 1 98 488 ALA B O 1
ATOM 10582 N N . LYS B 1 489 ? -13.398 -3.566 -13.906 1 97.94 489 LYS B N 1
ATOM 10583 C CA . LYS B 1 489 ? -14.469 -4.535 -14.102 1 97.94 489 LYS B CA 1
ATOM 10584 C C . LYS B 1 489 ? -13.93 -5.863 -14.625 1 97.94 489 LYS B C 1
ATOM 10586 O O . LYS B 1 489 ? -14.648 -6.859 -14.664 1 97.94 489 LYS B O 1
ATOM 10591 N N . SER B 1 490 ? -12.664 -5.918 -14.953 1 98 490 SER B N 1
ATOM 10592 C CA . SER B 1 490 ? -12.094 -7.184 -15.398 1 98 490 SER B CA 1
ATOM 10593 C C . SER B 1 490 ? -11.883 -8.133 -14.227 1 98 490 SER B C 1
ATOM 10595 O O . SER B 1 490 ? -11.578 -9.312 -14.422 1 98 490 SER B O 1
ATOM 10597 N N . VAL B 1 491 ? -12.016 -7.641 -13.047 1 98.69 491 VAL B N 1
ATOM 10598 C CA . VAL B 1 491 ? -12.008 -8.453 -11.836 1 98.69 491 VAL B CA 1
ATOM 10599 C C . VAL B 1 491 ? -13.281 -8.188 -11.031 1 98.69 491 VAL B C 1
ATOM 10601 O O . VAL B 1 491 ? -13.719 -7.043 -10.906 1 98.69 491 VAL B O 1
ATOM 10604 N N . VAL B 1 492 ? -13.891 -9.211 -10.578 1 98.75 492 VAL B N 1
ATOM 10605 C CA . VAL B 1 492 ? -15.102 -9.117 -9.766 1 98.75 492 VAL B CA 1
ATOM 10606 C C . VAL B 1 492 ? -14.789 -9.523 -8.32 1 98.75 492 VAL B C 1
ATOM 10608 O O . VAL B 1 492 ? -14.18 -10.57 -8.086 1 98.75 492 VAL B O 1
ATOM 10611 N N . THR B 1 493 ? -15.141 -8.695 -7.328 1 98.81 493 THR B N 1
ATOM 10612 C CA . THR B 1 493 ? -14.891 -9 -5.922 1 98.81 493 THR B CA 1
ATOM 10613 C C . THR B 1 493 ? -16.172 -8.891 -5.105 1 98.81 493 THR B C 1
ATOM 10615 O O . THR B 1 493 ? -17.094 -8.164 -5.48 1 98.81 493 THR B O 1
ATOM 10618 N N . GLY B 1 494 ? -16.266 -9.633 -4.07 1 98.75 494 GLY B N 1
ATOM 10619 C CA . GLY B 1 494 ? -17.422 -9.602 -3.184 1 98.75 494 GLY B CA 1
ATOM 10620 C C . GLY B 1 494 ? -17.312 -10.578 -2.029 1 98.75 494 GLY B C 1
ATOM 10621 O O . GLY B 1 494 ? -16.219 -11.078 -1.731 1 98.75 494 GLY B O 1
ATOM 10622 N N . ARG B 1 495 ? -18.391 -10.789 -1.302 1 98.62 495 ARG B N 1
ATOM 10623 C CA . ARG B 1 495 ? -18.5 -11.719 -0.184 1 98.62 495 ARG B CA 1
ATOM 10624 C C . ARG B 1 495 ? -19.688 -12.664 -0.362 1 98.62 495 ARG B C 1
ATOM 10626 O O . ARG B 1 495 ? -20.703 -12.289 -0.954 1 98.62 495 ARG B O 1
ATOM 10633 N N . ALA B 1 496 ? -19.531 -13.82 0.085 1 98.44 496 ALA B N 1
ATOM 10634 C CA . ALA B 1 496 ? -20.578 -14.836 0.13 1 98.44 496 ALA B CA 1
ATOM 10635 C C . ALA B 1 496 ? -20.312 -15.836 1.255 1 98.44 496 ALA B C 1
ATOM 10637 O O . ALA B 1 496 ? -19.312 -15.75 1.952 1 98.44 496 ALA B O 1
ATOM 10638 N N . THR B 1 497 ? -21.281 -16.719 1.504 1 98.31 497 THR B N 1
ATOM 10639 C CA . THR B 1 497 ? -21.094 -17.75 2.525 1 98.31 497 THR B CA 1
ATOM 10640 C C . THR B 1 497 ? -21.031 -19.125 1.894 1 98.31 497 THR B C 1
ATOM 10642 O O . THR B 1 497 ? -21.641 -19.375 0.846 1 98.31 497 THR B O 1
ATOM 10645 N N . LEU B 1 498 ? -20.266 -19.938 2.402 1 98.56 498 LEU B N 1
ATOM 10646 C CA . LEU B 1 498 ? -20.203 -21.359 2.094 1 98.56 498 LEU B CA 1
ATOM 10647 C C . LEU B 1 498 ? -20.578 -22.203 3.314 1 98.56 498 LEU B C 1
ATOM 10649 O O . LEU B 1 498 ? -19.781 -22.312 4.262 1 98.56 498 LEU B O 1
ATOM 10653 N N . GLY B 1 499 ? -21.766 -22.844 3.289 1 97.25 499 GLY B N 1
ATOM 10654 C CA . GLY B 1 499 ? -22.266 -23.5 4.488 1 97.25 499 GLY B CA 1
ATOM 10655 C C . GLY B 1 499 ? -22.5 -22.547 5.641 1 97.25 499 GLY B C 1
ATOM 10656 O O . GLY B 1 499 ? -22.234 -22.875 6.797 1 97.25 499 GLY B O 1
ATOM 10657 N N . GLY B 1 500 ? -22.781 -21.312 5.297 1 97.12 500 GLY B N 1
ATOM 10658 C CA . GLY B 1 500 ? -23.031 -20.297 6.309 1 97.12 500 GLY B CA 1
ATOM 10659 C C . GLY B 1 500 ? -21.781 -19.547 6.711 1 97.12 500 GLY B C 1
ATOM 10660 O O . GLY B 1 500 ? -21.859 -18.5 7.359 1 97.12 500 GLY B O 1
ATOM 10661 N N . ILE B 1 501 ? -20.562 -20 6.367 1 98.19 501 ILE B N 1
ATOM 10662 C CA . ILE B 1 501 ? -19.312 -19.375 6.766 1 98.19 501 ILE B CA 1
ATOM 10663 C C . ILE B 1 501 ? -18.984 -18.234 5.816 1 98.19 501 ILE B C 1
ATOM 10665 O O . ILE B 1 501 ? -18.781 -18.438 4.617 1 98.19 501 ILE B O 1
ATOM 10669 N N . PRO B 1 502 ? -18.891 -17 6.285 1 98.56 502 PRO B N 1
ATOM 10670 C CA . PRO B 1 502 ? -18.578 -15.875 5.414 1 98.56 502 PRO B CA 1
ATOM 10671 C C . PRO B 1 502 ? -17.188 -15.969 4.797 1 98.56 502 PRO B C 1
ATOM 10673 O O . PRO B 1 502 ? -16.219 -16.328 5.484 1 98.56 502 PRO B O 1
ATOM 10676 N N . CYS B 1 503 ? -17.094 -15.664 3.51 1 98.81 503 CYS B N 1
ATOM 10677 C CA . CYS B 1 503 ? -15.828 -15.688 2.77 1 98.81 503 CYS B CA 1
ATOM 10678 C C . CYS B 1 503 ? -15.734 -14.5 1.823 1 98.81 503 CYS B C 1
ATOM 10680 O O . CYS B 1 503 ? -16.75 -14.016 1.322 1 98.81 503 CYS B O 1
ATOM 10682 N N . GLY B 1 504 ? -14.469 -13.953 1.708 1 98.81 504 GLY B N 1
ATOM 10683 C CA . GLY B 1 504 ? -14.203 -13.078 0.579 1 98.81 504 GLY B CA 1
ATOM 10684 C C . GLY B 1 504 ? -13.938 -13.836 -0.711 1 98.81 504 GLY B C 1
ATOM 10685 O O . GLY B 1 504 ? -13.328 -14.906 -0.696 1 98.81 504 GLY B O 1
ATOM 10686 N N . ILE B 1 505 ? -14.383 -13.258 -1.865 1 98.94 505 ILE B N 1
ATOM 10687 C CA . ILE B 1 505 ? -14.289 -13.969 -3.135 1 98.94 505 ILE B CA 1
ATOM 10688 C C . ILE B 1 505 ? -13.719 -13.039 -4.207 1 98.94 505 ILE B C 1
ATOM 10690 O O . ILE B 1 505 ? -14.156 -11.891 -4.336 1 98.94 505 ILE B O 1
ATOM 10694 N N . ILE B 1 506 ? -12.781 -13.469 -4.945 1 98.94 506 ILE B N 1
ATOM 10695 C CA . ILE B 1 506 ? -12.227 -12.781 -6.105 1 98.94 506 ILE B CA 1
ATOM 10696 C C . ILE B 1 506 ? -12.453 -13.617 -7.359 1 98.94 506 ILE B C 1
ATOM 10698 O O . ILE B 1 506 ? -12.07 -14.789 -7.406 1 98.94 506 ILE B O 1
ATOM 10702 N N . LEU B 1 507 ? -13.109 -13.047 -8.336 1 98.81 507 LEU B N 1
ATOM 10703 C CA . LEU B 1 507 ? -13.438 -13.695 -9.602 1 98.81 507 LEU B CA 1
ATOM 10704 C C . LEU B 1 507 ? -12.781 -12.969 -10.773 1 98.81 507 LEU B C 1
ATOM 10706 O O . LEU B 1 507 ? -12.391 -11.805 -10.648 1 98.81 507 LEU B O 1
ATOM 10710 N N . VAL B 1 508 ? -12.703 -13.688 -11.836 1 98.56 508 VAL B N 1
ATOM 10711 C CA . VAL B 1 508 ? -12.086 -13.148 -13.039 1 98.56 508 VAL B CA 1
ATOM 10712 C C . VAL B 1 508 ? -13.141 -12.992 -14.133 1 98.56 508 VAL B C 1
ATOM 10714 O O . VAL B 1 508 ? -13.812 -13.953 -14.5 1 98.56 508 VAL B O 1
ATOM 10717 N N . GLU B 1 509 ? -13.25 -11.75 -14.625 1 98.25 509 GLU B N 1
ATOM 10718 C CA . GLU B 1 509 ? -14.156 -11.492 -15.742 1 98.25 509 GLU B CA 1
ATOM 10719 C C . GLU B 1 509 ? -13.625 -12.086 -17.031 1 98.25 509 GLU B C 1
ATOM 10721 O O . GLU B 1 509 ? -12.453 -11.883 -17.391 1 98.25 509 GLU B O 1
ATOM 10726 N N . THR B 1 510 ? -14.461 -12.906 -17.719 1 97.38 510 THR B N 1
ATOM 10727 C CA . THR B 1 510 ? -14.016 -13.57 -18.938 1 97.38 510 THR B CA 1
ATOM 10728 C C . THR B 1 510 ? -14.422 -12.773 -20.172 1 97.38 510 THR B C 1
ATOM 10730 O O . THR B 1 510 ? -13.867 -12.969 -21.266 1 97.38 510 THR B O 1
ATOM 10733 N N . ARG B 1 511 ? -15.469 -11.914 -20.094 1 96.06 511 ARG B N 1
ATOM 10734 C CA . ARG B 1 511 ? -15.969 -11.086 -21.188 1 96.06 511 ARG B CA 1
ATOM 10735 C C . ARG B 1 511 ? -15.156 -9.805 -21.328 1 96.06 511 ARG B C 1
ATOM 10737 O O . ARG B 1 511 ? -14.461 -9.406 -20.391 1 96.06 511 ARG B O 1
ATOM 10744 N N . MET B 1 512 ? -15.18 -9.18 -22.406 1 96.25 512 MET B N 1
ATOM 10745 C CA . MET B 1 512 ? -14.586 -7.867 -22.625 1 96.25 512 MET B CA 1
ATOM 10746 C C . MET B 1 512 ? -15.305 -6.805 -21.797 1 96.25 512 MET B C 1
ATOM 10748 O O . MET B 1 512 ? -16.531 -6.809 -21.703 1 96.25 512 MET B O 1
ATOM 10752 N N . THR B 1 513 ? -14.516 -5.992 -21.141 1 96.62 513 THR B N 1
ATOM 10753 C CA . THR B 1 513 ? -15.07 -4.871 -20.391 1 96.62 513 THR B CA 1
ATOM 10754 C C . THR B 1 513 ? -14.516 -3.545 -20.906 1 96.62 513 THR B C 1
ATOM 10756 O O . THR B 1 513 ? -13.664 -3.529 -21.797 1 96.62 513 THR B O 1
ATOM 10759 N N . ARG B 1 514 ? -15.117 -2.49 -20.438 1 94.12 514 ARG B N 1
ATOM 10760 C CA . ARG B 1 514 ? -14.664 -1.164 -20.844 1 94.12 514 ARG B CA 1
ATOM 10761 C C . ARG B 1 514 ? -14.422 -0.27 -19.641 1 94.12 514 ARG B C 1
ATOM 10763 O O . ARG B 1 514 ? -15.234 -0.233 -18.703 1 94.12 514 ARG B O 1
ATOM 10770 N N . LYS B 1 515 ? -13.281 0.342 -19.609 1 94.38 515 LYS B N 1
ATOM 10771 C CA . LYS B 1 515 ? -12.945 1.337 -18.594 1 94.38 515 LYS B CA 1
ATOM 10772 C C . LYS B 1 515 ? -13.297 2.746 -19.078 1 94.38 515 LYS B C 1
ATOM 10774 O O . LYS B 1 515 ? -12.891 3.152 -20.172 1 94.38 515 LYS B O 1
ATOM 10779 N N . HIS B 1 516 ? -14.102 3.406 -18.297 1 91.31 516 HIS B N 1
ATOM 10780 C CA . HIS B 1 516 ? -14.531 4.758 -18.641 1 91.31 516 HIS B CA 1
ATOM 10781 C C . HIS B 1 516 ? -13.484 5.785 -18.234 1 91.31 516 HIS B C 1
ATOM 10783 O O . HIS B 1 516 ? -12.961 5.738 -17.109 1 91.31 516 HIS B O 1
ATOM 10789 N N . ASP B 1 517 ? -13.094 6.637 -19.156 1 91.19 517 ASP B N 1
ATOM 10790 C CA . ASP B 1 517 ? -12.258 7.809 -18.922 1 91.19 517 ASP B CA 1
ATOM 10791 C C . ASP B 1 517 ? -13.031 9.102 -19.156 1 91.19 517 ASP B C 1
ATOM 10793 O O . ASP B 1 517 ? -13.211 9.516 -20.312 1 91.19 517 ASP B O 1
ATOM 10797 N N . PRO B 1 518 ? -13.438 9.781 -18.109 1 93 518 PRO B N 1
ATOM 10798 C CA . PRO B 1 518 ? -14.312 10.945 -18.266 1 93 518 PRO B CA 1
ATOM 10799 C C . PRO B 1 518 ? -13.57 12.18 -18.766 1 93 518 PRO B C 1
ATOM 10801 O O . PRO B 1 518 ? -12.352 12.289 -18.594 1 93 518 PRO B O 1
ATOM 10804 N N . ALA B 1 519 ? -14.312 13.055 -19.422 1 92.38 519 ALA B N 1
ATOM 10805 C CA . ALA B 1 519 ? -13.781 14.367 -19.781 1 92.38 519 ALA B CA 1
ATOM 10806 C C . ALA B 1 519 ? -13.586 15.234 -18.547 1 92.38 519 ALA B C 1
ATOM 10808 O O . ALA B 1 519 ? -14.32 15.102 -17.562 1 92.38 519 ALA B O 1
ATOM 10809 N N . ASP B 1 520 ? -12.609 16.062 -18.562 1 88.69 520 ASP B N 1
ATOM 10810 C CA . ASP B 1 520 ? -12.352 17.016 -17.484 1 88.69 520 ASP B CA 1
ATOM 10811 C C . ASP B 1 520 ? -12.945 18.391 -17.812 1 88.69 520 ASP B C 1
ATOM 10813 O O . ASP B 1 520 ? -12.516 19.047 -18.75 1 88.69 520 ASP B O 1
ATOM 10817 N N . PRO B 1 521 ? -13.836 18.828 -17.047 1 89.12 521 PRO B N 1
ATOM 10818 C CA . PRO B 1 521 ? -14.43 20.141 -17.312 1 89.12 521 PRO B CA 1
ATOM 10819 C C . PRO B 1 521 ? -13.398 21.266 -17.297 1 89.12 521 PRO B C 1
ATOM 10821 O O . PRO B 1 521 ? -13.594 22.297 -17.938 1 89.12 521 PRO B O 1
ATOM 10824 N N . ALA B 1 522 ? -12.336 21.078 -16.578 1 88.5 522 ALA B N 1
ATOM 10825 C CA . ALA B 1 522 ? -11.328 22.125 -16.453 1 88.5 522 ALA B CA 1
ATOM 10826 C C . ALA B 1 522 ? -10.422 22.156 -17.688 1 88.5 522 ALA B C 1
ATOM 10828 O O . ALA B 1 522 ? -9.664 23.109 -17.891 1 88.5 522 ALA B O 1
ATOM 10829 N N . ASP B 1 523 ? -10.43 21.125 -18.531 1 86.94 523 ASP B N 1
ATOM 10830 C CA . ASP B 1 523 ? -9.656 21.047 -19.766 1 86.94 523 ASP B CA 1
ATOM 10831 C C . ASP B 1 523 ? -10.578 20.984 -20.984 1 86.94 523 ASP B C 1
ATOM 10833 O O . ASP B 1 523 ? -11.047 19.922 -21.375 1 86.94 523 ASP B O 1
ATOM 10837 N N . PRO B 1 524 ? -10.656 22.047 -21.672 1 85.44 524 PRO B N 1
ATOM 10838 C CA . PRO B 1 524 ? -11.594 22.094 -22.797 1 85.44 524 PRO B CA 1
ATOM 10839 C C . PRO B 1 524 ? -11.203 21.141 -23.922 1 85.44 524 PRO B C 1
ATOM 10841 O O . PRO B 1 524 ? -12.039 20.812 -24.781 1 85.44 524 PRO B O 1
ATOM 10844 N N . THR B 1 525 ? -10.008 20.688 -23.891 1 84.44 525 THR B N 1
ATOM 10845 C CA . THR B 1 525 ? -9.547 19.812 -24.969 1 84.44 525 THR B CA 1
ATOM 10846 C C . THR B 1 525 ? -9.781 18.344 -24.609 1 84.44 525 THR B C 1
ATOM 10848 O O . THR B 1 525 ? -9.594 17.469 -25.453 1 84.44 525 THR B O 1
ATOM 10851 N N . SER B 1 526 ? -10.219 18.141 -23.391 1 86.81 526 SER B N 1
ATOM 10852 C CA . SER B 1 526 ? -10.406 16.766 -22.938 1 86.81 526 SER B CA 1
ATOM 10853 C C . SER B 1 526 ? -11.711 16.188 -23.484 1 86.81 526 SER B C 1
ATOM 10855 O O . SER B 1 526 ? -12.656 16.922 -23.75 1 86.81 526 SER B O 1
ATOM 10857 N N . ALA B 1 527 ? -11.703 14.867 -23.812 1 87.94 527 ALA B N 1
ATOM 10858 C CA . ALA B 1 527 ? -12.898 14.156 -24.266 1 87.94 527 ALA B CA 1
ATOM 10859 C C . ALA B 1 527 ? -13.078 12.852 -23.484 1 87.94 527 ALA B C 1
ATOM 10861 O O . ALA B 1 527 ? -12.109 12.242 -23.047 1 87.94 527 ALA B O 1
ATOM 10862 N N . SER B 1 528 ? -14.352 12.531 -23.234 1 90.44 528 SER B N 1
ATOM 10863 C CA . SER B 1 528 ? -14.633 11.227 -22.625 1 90.44 528 SER B CA 1
ATOM 10864 C C . SER B 1 528 ? -14.305 10.086 -23.578 1 90.44 528 SER B C 1
ATOM 10866 O O . SER B 1 528 ? -14.438 10.234 -24.797 1 90.44 528 SER B O 1
ATOM 10868 N N . SER B 1 529 ? -13.766 9.047 -23.047 1 88.81 529 SER B N 1
ATOM 10869 C CA . SER B 1 529 ? -13.438 7.891 -23.875 1 88.81 529 SER B CA 1
ATOM 10870 C C . SER B 1 529 ? -13.594 6.59 -23.094 1 88.81 529 SER B C 1
ATOM 10872 O O . SER B 1 529 ? -13.766 6.613 -21.875 1 88.81 529 SER B O 1
ATOM 10874 N N . PHE B 1 530 ? -13.75 5.484 -23.844 1 91.12 530 PHE B N 1
ATOM 10875 C CA . PHE B 1 530 ? -13.789 4.148 -23.266 1 91.12 530 PHE B CA 1
ATOM 10876 C C . PHE B 1 530 ? -12.609 3.312 -23.734 1 91.12 530 PHE B C 1
ATOM 10878 O O . PHE B 1 530 ? -12.273 3.32 -24.922 1 91.12 530 PHE B O 1
ATOM 10885 N N . ILE B 1 531 ? -11.945 2.703 -22.828 1 91 531 ILE B N 1
ATOM 10886 C CA . ILE B 1 531 ? -10.797 1.851 -23.141 1 91 531 ILE B CA 1
ATOM 10887 C C . ILE B 1 531 ? -11.195 0.383 -22.984 1 91 531 ILE B C 1
ATOM 10889 O O . ILE B 1 531 ? -11.555 -0.057 -21.891 1 91 531 ILE B O 1
ATOM 10893 N N . PRO B 1 532 ? -11.148 -0.33 -24.031 1 93.25 532 PRO B N 1
ATOM 10894 C CA . PRO B 1 532 ? -11.477 -1.752 -23.922 1 93.25 532 PRO B CA 1
ATOM 10895 C C . PRO B 1 532 ? -10.469 -2.527 -23.078 1 93.25 532 PRO B C 1
ATOM 10897 O O . PRO B 1 532 ? -9.266 -2.258 -23.141 1 93.25 532 PRO B O 1
ATOM 10900 N N . GLN B 1 533 ? -10.891 -3.428 -22.297 1 95.62 533 GLN B N 1
ATOM 10901 C CA . GLN B 1 533 ? -10.07 -4.305 -21.469 1 95.62 533 GLN B CA 1
ATOM 10902 C C . GLN B 1 533 ? -10.469 -5.766 -21.656 1 95.62 533 GLN B C 1
ATOM 10904 O O . GLN B 1 533 ? -11.609 -6.148 -21.391 1 95.62 533 GLN B O 1
ATOM 10909 N N . ALA B 1 534 ? -9.523 -6.512 -22.125 1 94.75 534 ALA B N 1
ATOM 10910 C CA . ALA B 1 534 ? -9.766 -7.922 -22.406 1 94.75 534 ALA B CA 1
ATOM 10911 C C . ALA B 1 534 ? -10.062 -8.703 -21.141 1 94.75 534 ALA B C 1
ATOM 10913 O O . ALA B 1 534 ? -9.523 -8.391 -20.062 1 94.75 534 ALA B O 1
ATOM 10914 N N . GLY B 1 535 ? -10.922 -9.695 -21.266 1 96.5 535 GLY B N 1
ATOM 10915 C CA . GLY B 1 535 ? -11.156 -10.602 -20.141 1 96.5 535 GLY B CA 1
ATOM 10916 C C . GLY B 1 535 ? -9.945 -11.453 -19.812 1 96.5 535 GLY B C 1
ATOM 10917 O O . GLY B 1 535 ? -9.062 -11.641 -20.641 1 96.5 535 GLY B O 1
ATOM 10918 N N . GLN B 1 536 ? -9.852 -11.859 -18.531 1 97.06 536 GLN B N 1
ATOM 10919 C CA . GLN B 1 536 ? -8.852 -12.797 -18.031 1 97.06 536 GLN B CA 1
ATOM 10920 C C . GLN B 1 536 ? -7.457 -12.172 -18.062 1 97.06 536 GLN B C 1
ATOM 10922 O O . GLN B 1 536 ? -6.453 -12.891 -18.125 1 97.06 536 GLN B O 1
ATOM 10927 N N . VAL B 1 537 ? -7.426 -10.875 -18.125 1 96.62 537 VAL B N 1
ATOM 10928 C CA . VAL B 1 537 ? -6.16 -10.148 -18.125 1 96.62 537 VAL B CA 1
ATOM 10929 C C . VAL B 1 537 ? -6.16 -9.102 -17 1 96.62 537 VAL B C 1
ATOM 10931 O O . VAL B 1 537 ? -7.168 -8.43 -16.781 1 96.62 537 VAL B O 1
ATOM 10934 N N . TRP B 1 538 ? -5.047 -8.992 -16.312 1 97.88 538 TRP B N 1
ATOM 10935 C CA . TRP B 1 538 ? -4.902 -7.93 -15.328 1 97.88 538 TRP B CA 1
ATOM 10936 C C . TRP B 1 538 ? -4.426 -6.637 -15.977 1 97.88 538 TRP B C 1
ATOM 10938 O O . TRP B 1 538 ? -3.475 -6.645 -16.766 1 97.88 538 TRP B O 1
ATOM 10948 N N . PHE B 1 539 ? -5.086 -5.656 -15.719 1 97.75 539 PHE B N 1
ATOM 10949 C CA . PHE B 1 539 ? -4.688 -4.285 -16.016 1 97.75 539 PHE B CA 1
ATOM 10950 C C . PHE B 1 539 ? -4.258 -3.562 -14.734 1 97.75 539 PHE B C 1
ATOM 10952 O O . PHE B 1 539 ? -4.383 -4.105 -13.641 1 97.75 539 PHE B O 1
ATOM 10959 N N . PRO B 1 540 ? -3.672 -2.336 -14.828 1 97.25 540 PRO B N 1
ATOM 10960 C CA . PRO B 1 540 ? -3.27 -1.636 -13.609 1 97.25 540 PRO B CA 1
ATOM 10961 C C . PRO B 1 540 ? -4.414 -1.497 -12.602 1 97.25 540 PRO B C 1
ATOM 10963 O O . PRO B 1 540 ? -4.234 -1.775 -11.414 1 97.25 540 PRO B O 1
ATOM 10966 N N . ASP B 1 541 ? -5.59 -1.121 -13.055 1 97.62 541 ASP B N 1
ATOM 10967 C CA . ASP B 1 541 ? -6.711 -0.899 -12.148 1 97.62 541 ASP B CA 1
ATOM 10968 C C . ASP B 1 541 ? -7.203 -2.215 -11.547 1 97.62 541 ASP B C 1
ATOM 10970 O O . ASP B 1 541 ? -7.461 -2.299 -10.352 1 97.62 541 ASP B O 1
ATOM 10974 N N . SER B 1 542 ? -7.355 -3.264 -12.352 1 98.31 542 SER B N 1
ATOM 10975 C CA . SER B 1 542 ? -7.871 -4.527 -11.836 1 98.31 542 SER B CA 1
ATOM 10976 C C . SER B 1 542 ? -6.848 -5.223 -10.945 1 98.31 542 SER B C 1
ATOM 10978 O O . SER B 1 542 ? -7.211 -5.918 -10 1 98.31 542 SER B O 1
ATOM 10980 N N . ALA B 1 543 ? -5.531 -5.059 -11.281 1 98.31 543 ALA B N 1
ATOM 10981 C CA . ALA B 1 543 ? -4.504 -5.543 -10.359 1 98.31 543 ALA B CA 1
ATOM 10982 C C . ALA B 1 543 ? -4.605 -4.844 -9.008 1 98.31 543 ALA B C 1
ATOM 10984 O O . ALA B 1 543 ? -4.531 -5.492 -7.961 1 98.31 543 ALA B O 1
ATOM 10985 N N . ARG B 1 544 ? -4.82 -3.58 -9.031 1 97.94 544 ARG B N 1
ATOM 10986 C CA . ARG B 1 544 ? -4.988 -2.824 -7.797 1 97.94 544 ARG B CA 1
ATOM 10987 C C . ARG B 1 544 ? -6.23 -3.287 -7.035 1 97.94 544 ARG B C 1
ATOM 10989 O O . ARG B 1 544 ? -6.195 -3.439 -5.812 1 97.94 544 ARG B O 1
ATOM 10996 N N . LYS B 1 545 ? -7.293 -3.447 -7.762 1 98.5 545 LYS B N 1
ATOM 10997 C CA . LYS B 1 545 ? -8.516 -3.918 -7.121 1 98.5 545 LYS B CA 1
ATOM 10998 C C . LYS B 1 545 ? -8.289 -5.254 -6.418 1 98.5 545 LYS B C 1
ATOM 11000 O O . LYS B 1 545 ? -8.797 -5.473 -5.312 1 98.5 545 LYS B O 1
ATOM 11005 N N . THR B 1 546 ? -7.562 -6.148 -7.082 1 98.81 546 THR B N 1
ATOM 11006 C CA . THR B 1 546 ? -7.266 -7.449 -6.496 1 98.81 546 THR B CA 1
ATOM 11007 C C . THR B 1 546 ? -6.477 -7.293 -5.199 1 98.81 546 THR B C 1
ATOM 11009 O O . THR B 1 546 ? -6.812 -7.902 -4.184 1 98.81 546 THR B O 1
ATOM 11012 N N . ALA B 1 547 ? -5.5 -6.438 -5.258 1 98.56 547 ALA B N 1
ATOM 11013 C CA . ALA B 1 547 ? -4.684 -6.184 -4.074 1 98.56 547 ALA B CA 1
ATOM 11014 C C . ALA B 1 547 ? -5.516 -5.574 -2.951 1 98.56 547 ALA B C 1
ATOM 11016 O O . ALA B 1 547 ? -5.422 -6.004 -1.799 1 98.56 547 ALA B O 1
ATOM 11017 N N . ASP B 1 548 ? -6.312 -4.582 -3.264 1 97.94 548 ASP B N 1
ATOM 11018 C CA . ASP B 1 548 ? -7.145 -3.904 -2.273 1 97.94 548 ASP B CA 1
ATOM 11019 C C . ASP B 1 548 ? -8.148 -4.871 -1.647 1 97.94 548 ASP B C 1
ATOM 11021 O O . ASP B 1 548 ? -8.391 -4.824 -0.441 1 97.94 548 ASP B O 1
ATOM 11025 N N . ALA B 1 549 ? -8.727 -5.73 -2.455 1 98.69 549 ALA B N 1
ATOM 11026 C CA . ALA B 1 549 ? -9.711 -6.688 -1.951 1 98.69 549 ALA B CA 1
ATOM 11027 C C . ALA B 1 549 ? -9.062 -7.672 -0.978 1 98.69 549 ALA B C 1
ATOM 11029 O O . ALA B 1 549 ? -9.633 -7.973 0.076 1 98.69 549 ALA B O 1
ATOM 11030 N N . LEU B 1 550 ? -7.887 -8.18 -1.345 1 98.75 550 LEU B N 1
ATOM 11031 C CA . LEU B 1 550 ? -7.164 -9.078 -0.448 1 98.75 550 LEU B CA 1
ATOM 11032 C C . LEU B 1 550 ? -6.879 -8.398 0.887 1 98.75 550 LEU B C 1
ATOM 11034 O O . LEU B 1 550 ? -7.055 -9.008 1.947 1 98.75 550 LEU B O 1
ATOM 11038 N N . ASP B 1 551 ? -6.492 -7.172 0.839 1 98.31 551 ASP B N 1
ATOM 11039 C CA . ASP B 1 551 ? -6.207 -6.395 2.043 1 98.31 551 ASP B CA 1
ATOM 11040 C C . ASP B 1 551 ? -7.465 -6.227 2.895 1 98.31 551 ASP B C 1
ATOM 11042 O O . ASP B 1 551 ? -7.418 -6.391 4.117 1 98.31 551 ASP B O 1
ATOM 11046 N N . ASP B 1 552 ? -8.562 -5.852 2.227 1 98.44 552 ASP B N 1
ATOM 11047 C CA . ASP B 1 552 ? -9.836 -5.68 2.926 1 98.44 552 ASP B CA 1
ATOM 11048 C C . ASP B 1 552 ? -10.266 -6.98 3.602 1 98.44 552 ASP B C 1
ATOM 11050 O O . ASP B 1 552 ? -10.609 -6.984 4.785 1 98.44 552 ASP B O 1
ATOM 11054 N N . PHE B 1 553 ? -10.273 -8.102 2.865 1 98.56 553 PHE B N 1
ATOM 11055 C CA . PHE B 1 553 ? -10.703 -9.391 3.402 1 98.56 553 PHE B CA 1
ATOM 11056 C C . PHE B 1 553 ? -9.82 -9.812 4.566 1 98.56 553 PHE B C 1
ATOM 11058 O O . PHE B 1 553 ? -10.305 -10.359 5.559 1 98.56 553 PHE B O 1
ATOM 11065 N N . HIS B 1 554 ? -8.539 -9.555 4.426 1 97.62 554 HIS B N 1
ATOM 11066 C CA . HIS B 1 554 ? -7.586 -9.875 5.484 1 97.62 554 HIS B CA 1
ATOM 11067 C C . HIS B 1 554 ? -7.941 -9.148 6.777 1 97.62 554 HIS B C 1
ATOM 11069 O O . HIS B 1 554 ? -7.965 -9.758 7.848 1 97.62 554 HIS B O 1
ATOM 11075 N N . HIS B 1 555 ? -8.242 -7.867 6.648 1 96.5 555 HIS B N 1
ATOM 11076 C CA . HIS B 1 555 ? -8.523 -7.051 7.824 1 96.5 555 HIS B CA 1
ATOM 11077 C C . HIS B 1 555 ? -9.938 -7.277 8.336 1 96.5 555 HIS B C 1
ATOM 11079 O O . HIS B 1 555 ? -10.258 -6.945 9.477 1 96.5 555 HIS B O 1
ATOM 11085 N N . GLU B 1 556 ? -10.781 -7.855 7.504 1 97.5 556 GLU B N 1
ATOM 11086 C CA . GLU B 1 556 ? -12.102 -8.297 7.934 1 97.5 556 GLU B CA 1
ATOM 11087 C C . GLU B 1 556 ?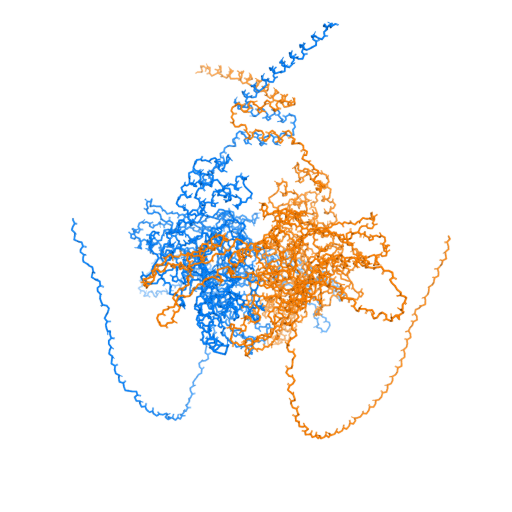 -12.047 -9.688 8.555 1 97.5 556 GLU B C 1
ATOM 11089 O O . GLU B 1 556 ? -13.062 -10.188 9.055 1 97.5 556 GLU B O 1
ATOM 11094 N N . ARG B 1 557 ? -10.883 -10.344 8.5 1 97.25 557 ARG B N 1
ATOM 11095 C CA . ARG B 1 557 ? -10.641 -11.672 9.055 1 97.25 557 ARG B CA 1
ATOM 11096 C C . ARG B 1 557 ? -11.516 -12.719 8.367 1 97.25 557 ARG B C 1
ATOM 11098 O O . ARG B 1 557 ? -12.133 -13.547 9.039 1 97.25 557 ARG B O 1
ATOM 11105 N N . LEU B 1 558 ? -11.516 -12.609 7.043 1 98.25 558 LEU B N 1
ATOM 11106 C CA . LEU B 1 558 ? -12.328 -13.539 6.27 1 98.25 558 LEU B CA 1
ATOM 11107 C C . LEU B 1 558 ? -11.453 -14.578 5.578 1 98.25 558 LEU B C 1
ATOM 11109 O O . LEU B 1 558 ? -10.359 -14.258 5.102 1 98.25 558 LEU B O 1
ATOM 11113 N N . PRO B 1 559 ? -11.938 -15.898 5.609 1 98.69 559 PRO B N 1
ATOM 11114 C CA . PRO B 1 559 ? -11.383 -16.766 4.562 1 98.69 559 PRO B CA 1
ATOM 11115 C C . PRO B 1 559 ? -11.586 -16.203 3.16 1 98.69 559 PRO B C 1
ATOM 11117 O O . PRO B 1 559 ? -12.484 -15.391 2.941 1 98.69 559 PRO B O 1
ATOM 11120 N N . CYS B 1 560 ? -10.75 -16.578 2.264 1 98.81 560 CYS B N 1
ATOM 11121 C CA . CYS B 1 560 ? -10.82 -16.016 0.922 1 98.81 560 CYS B CA 1
ATOM 11122 C C . CYS B 1 560 ? -10.711 -17.094 -0.14 1 98.81 560 CYS B C 1
ATOM 11124 O O . CYS B 1 560 ? -9.977 -18.078 0.034 1 98.81 560 CYS B O 1
ATOM 11126 N N . PHE B 1 561 ? -11.516 -17 -1.176 1 98.94 561 PHE B N 1
ATOM 11127 C CA . PHE B 1 561 ? -11.438 -17.844 -2.363 1 98.94 561 PHE B CA 1
ATOM 11128 C C . PHE B 1 561 ? -11.078 -17.016 -3.592 1 98.94 561 PHE B C 1
ATOM 11130 O O . PHE B 1 561 ? -11.742 -16.031 -3.9 1 98.94 561 PHE B O 1
ATOM 11137 N N . ILE B 1 562 ? -10.062 -17.375 -4.219 1 98.94 562 ILE B N 1
ATOM 11138 C CA . ILE B 1 562 ? -9.727 -16.812 -5.527 1 98.94 562 ILE B CA 1
ATOM 11139 C C . ILE B 1 562 ? -9.984 -17.859 -6.609 1 98.94 562 ILE B C 1
ATOM 11141 O O . ILE B 1 562 ? -9.312 -18.891 -6.66 1 98.94 562 ILE B O 1
ATOM 11145 N N . LEU B 1 563 ? -10.984 -17.672 -7.395 1 98.81 563 LEU B N 1
ATOM 11146 C CA . LEU B 1 563 ? -11.172 -18.516 -8.57 1 98.81 563 LEU B CA 1
ATOM 11147 C C . LEU B 1 563 ? -10.336 -18 -9.742 1 98.81 563 LEU B C 1
ATOM 11149 O O . LEU B 1 563 ? -10.805 -17.172 -10.523 1 98.81 563 LEU B O 1
ATOM 11153 N N . ALA B 1 564 ? -9.172 -18.547 -9.82 1 98.56 564 ALA B N 1
ATOM 11154 C CA . ALA B 1 564 ? -8.086 -18 -10.625 1 98.56 564 ALA B CA 1
ATOM 11155 C C . ALA B 1 564 ? -8.219 -18.406 -12.086 1 98.56 564 ALA B C 1
ATOM 11157 O O . ALA B 1 564 ? -8.078 -19.594 -12.414 1 98.56 564 ALA B O 1
ATOM 11158 N N . ASN B 1 565 ? -8.484 -17.469 -12.969 1 98.19 565 ASN B N 1
ATOM 11159 C CA . ASN B 1 565 ? -8.625 -17.672 -14.414 1 98.19 565 ASN B CA 1
ATOM 11160 C C . ASN B 1 565 ? -7.984 -16.531 -15.195 1 98.19 565 ASN B C 1
ATOM 11162 O O . ASN B 1 565 ? -8.68 -15.797 -15.906 1 98.19 565 ASN B O 1
ATOM 11166 N N . TRP B 1 566 ? -6.645 -16.406 -15.062 1 97.81 566 TRP B N 1
ATOM 11167 C CA . TRP B 1 566 ? -5.926 -15.305 -15.703 1 97.81 566 TRP B CA 1
ATOM 11168 C C . TRP B 1 566 ? -4.914 -15.828 -16.719 1 97.81 566 TRP B C 1
ATOM 11170 O O . TRP B 1 566 ? -4.109 -16.703 -16.391 1 97.81 566 TRP B O 1
ATOM 11180 N N . ARG B 1 567 ? -4.91 -15.219 -17.812 1 93.81 567 ARG B N 1
ATOM 11181 C CA . ARG B 1 567 ? -3.926 -15.508 -18.859 1 93.81 567 ARG B CA 1
ATOM 11182 C C . ARG B 1 567 ? -2.648 -14.703 -18.641 1 93.81 567 ARG B C 1
ATOM 11184 O O . ARG B 1 567 ? -1.607 -15.016 -19.219 1 93.81 567 ARG B O 1
ATOM 11191 N N . GLY B 1 568 ? -2.77 -13.656 -17.891 1 93.81 568 GLY B N 1
ATOM 11192 C CA . GLY B 1 568 ? -1.589 -12.852 -17.625 1 93.81 568 GLY B CA 1
ATOM 11193 C C . GLY B 1 568 ? -1.912 -11.398 -17.328 1 93.81 568 GLY B C 1
ATOM 11194 O O . GLY B 1 568 ? -3.053 -11.062 -17.016 1 93.81 568 GLY B O 1
ATOM 11195 N N . PHE B 1 569 ? -0.821 -10.547 -17.391 1 95.56 569 PHE B N 1
ATOM 11196 C CA . PHE B 1 569 ? -0.912 -9.094 -17.25 1 95.56 569 PHE B CA 1
ATOM 11197 C C . PHE B 1 569 ? -0.852 -8.422 -18.609 1 95.56 569 PHE B C 1
ATOM 11199 O O . PHE B 1 569 ? -0.188 -8.914 -19.531 1 95.56 569 PHE B O 1
ATOM 11206 N N . SER B 1 570 ? -1.533 -7.324 -18.609 1 93.06 570 SER B N 1
ATOM 11207 C CA . SER B 1 570 ? -1.307 -6.48 -19.781 1 93.06 570 SER B CA 1
ATOM 11208 C C . SER B 1 570 ? 0.106 -5.906 -19.781 1 93.06 570 SER B C 1
ATOM 11210 O O . SER B 1 570 ? 0.51 -5.23 -18.828 1 93.06 570 SER B O 1
ATOM 11212 N N . GLY B 1 571 ? 0.853 -6.215 -20.828 1 89.19 571 GLY B N 1
ATOM 11213 C CA . GLY B 1 571 ? 2.25 -5.812 -20.859 1 89.19 571 GLY B CA 1
ATOM 11214 C C . GLY B 1 571 ? 2.547 -4.75 -21.891 1 89.19 571 GLY B C 1
ATOM 11215 O O . GLY B 1 571 ? 3.707 -4.516 -22.234 1 89.19 571 GLY B O 1
ATOM 11216 N N . GLY B 1 572 ? 1.544 -4.102 -22.391 1 91.38 572 GLY B N 1
ATOM 11217 C CA . GLY B 1 572 ? 1.748 -3.016 -23.328 1 91.38 572 GLY B CA 1
ATOM 11218 C C . GLY B 1 572 ? 2.359 -1.781 -22.703 1 91.38 572 GLY B C 1
ATOM 11219 O O . GLY B 1 572 ? 2.344 -1.634 -21.469 1 91.38 572 GLY B O 1
ATOM 11220 N N . MET B 1 573 ? 2.834 -0.969 -23.562 1 94.06 573 MET B N 1
ATOM 11221 C CA . MET B 1 573 ? 3.566 0.207 -23.094 1 94.06 573 MET B CA 1
ATOM 11222 C C . MET B 1 573 ? 2.719 1.032 -22.141 1 94.06 573 MET B C 1
ATOM 11224 O O . MET B 1 573 ? 3.197 1.451 -21.078 1 94.06 573 MET B O 1
ATOM 11228 N N . ARG B 1 574 ? 1.489 1.284 -22.531 1 94.19 574 ARG B N 1
ATOM 11229 C CA . ARG B 1 574 ? 0.614 2.135 -21.719 1 94.19 574 ARG B CA 1
ATOM 11230 C C . ARG B 1 574 ? 0.405 1.547 -20.328 1 94.19 574 ARG B C 1
ATOM 11232 O O . ARG B 1 574 ? 0.491 2.262 -19.328 1 94.19 574 ARG B O 1
ATOM 11239 N N . ASP B 1 575 ? 0.115 0.304 -20.266 1 95.69 575 ASP B N 1
ATOM 11240 C CA . ASP B 1 575 ? -0.147 -0.341 -18.984 1 95.69 575 ASP B CA 1
ATOM 11241 C C . ASP B 1 575 ? 1.124 -0.428 -18.141 1 95.69 575 ASP B C 1
ATOM 11243 O O . ASP B 1 575 ? 1.075 -0.291 -16.922 1 95.69 575 ASP B O 1
ATOM 11247 N N . MET B 1 576 ? 2.264 -0.687 -18.812 1 96.69 576 MET B N 1
ATOM 11248 C CA . MET B 1 576 ? 3.537 -0.652 -18.109 1 96.69 576 MET B CA 1
ATOM 11249 C C . MET B 1 576 ? 3.803 0.736 -17.531 1 96.69 576 MET B C 1
ATOM 11251 O O . MET B 1 576 ? 4.223 0.868 -16.391 1 96.69 576 MET B O 1
ATOM 11255 N N . PHE B 1 577 ? 3.523 1.752 -18.328 1 96.88 577 PHE B N 1
ATOM 11256 C CA . PHE B 1 577 ? 3.699 3.137 -17.906 1 96.88 577 PHE B CA 1
ATOM 11257 C C . PHE B 1 577 ? 2.768 3.475 -16.75 1 96.88 577 PHE B C 1
ATOM 11259 O O . PHE B 1 577 ? 3.145 4.211 -15.836 1 96.88 577 PHE B O 1
ATOM 11266 N N . ASP B 1 578 ? 1.582 2.912 -16.781 1 96.06 578 ASP B N 1
ATOM 11267 C CA . ASP B 1 578 ? 0.578 3.172 -15.75 1 96.06 578 ASP B CA 1
ATOM 11268 C C . ASP B 1 578 ? 0.779 2.258 -14.547 1 96.06 578 ASP B C 1
ATOM 11270 O O . ASP B 1 578 ? -0.161 2.002 -13.789 1 96.06 578 ASP B O 1
ATOM 11274 N N . GLU B 1 579 ? 1.964 1.758 -14.406 1 96.88 579 GLU B N 1
ATOM 11275 C CA . GLU B 1 579 ? 2.49 1.183 -13.172 1 96.88 579 GLU B CA 1
ATOM 11276 C C . GLU B 1 579 ? 1.845 -0.167 -12.875 1 96.88 579 GLU B C 1
ATOM 11278 O O . GLU B 1 579 ? 1.584 -0.494 -11.719 1 96.88 579 GLU B O 1
ATOM 11283 N N . VAL B 1 580 ? 1.516 -1.033 -13.875 1 97.25 580 VAL B N 1
ATOM 11284 C CA . VAL B 1 580 ? 0.95 -2.363 -13.68 1 97.25 580 VAL B CA 1
ATOM 11285 C C . VAL B 1 580 ? 1.898 -3.205 -12.828 1 97.25 580 VAL B C 1
ATOM 11287 O O . VAL B 1 580 ? 1.456 -4.027 -12.023 1 97.25 580 VAL B O 1
ATOM 11290 N N . LEU B 1 581 ? 3.176 -2.99 -12.977 1 96.69 581 LEU B N 1
ATOM 11291 C CA . LEU B 1 581 ? 4.184 -3.717 -12.211 1 96.69 581 LEU B CA 1
ATOM 11292 C C . LEU B 1 581 ? 4.039 -3.438 -10.719 1 96.69 581 LEU B C 1
ATOM 11294 O O . LEU B 1 581 ? 4.172 -4.348 -9.898 1 96.69 581 LEU B O 1
ATOM 11298 N N . LYS B 1 582 ? 3.787 -2.166 -10.344 1 97.06 582 LYS B N 1
ATOM 11299 C CA . LYS B 1 582 ? 3.6 -1.8 -8.945 1 97.06 582 LYS B CA 1
ATOM 11300 C C . LYS B 1 582 ? 2.363 -2.479 -8.359 1 97.06 582 LYS B C 1
ATOM 11302 O O . LYS B 1 582 ? 2.398 -2.984 -7.238 1 97.06 582 LYS B O 1
ATOM 11307 N N . PHE B 1 583 ? 1.3 -2.488 -9.094 1 97.44 583 PHE B N 1
ATOM 11308 C CA . PHE B 1 583 ? 0.036 -3.008 -8.586 1 97.44 583 PHE B CA 1
ATOM 11309 C C . PHE B 1 583 ? 0.064 -4.531 -8.523 1 97.44 583 PHE B C 1
ATOM 11311 O O . PHE B 1 583 ? -0.499 -5.129 -7.602 1 97.44 583 PHE B O 1
ATOM 11318 N N . GLY B 1 584 ? 0.731 -5.141 -9.531 1 97.31 584 GLY B N 1
ATOM 11319 C CA . GLY B 1 584 ? 0.94 -6.578 -9.422 1 97.31 584 GLY B CA 1
ATOM 11320 C C . GLY B 1 584 ? 1.764 -6.969 -8.211 1 97.31 584 GLY B C 1
ATOM 11321 O O . GLY B 1 584 ? 1.461 -7.957 -7.543 1 97.31 584 GLY B O 1
ATOM 11322 N N . ALA B 1 585 ? 2.791 -6.219 -7.949 1 97.62 585 ALA B N 1
ATOM 11323 C CA . ALA B 1 585 ? 3.637 -6.461 -6.781 1 97.62 585 ALA B CA 1
ATOM 11324 C C . ALA B 1 585 ? 2.826 -6.367 -5.488 1 97.62 585 ALA B C 1
ATOM 11326 O O . ALA B 1 585 ? 3.088 -7.102 -4.531 1 97.62 585 ALA B O 1
ATOM 11327 N N . SER B 1 586 ? 1.819 -5.508 -5.461 1 97.94 586 SER B N 1
ATOM 11328 C CA . SER B 1 586 ? 0.991 -5.328 -4.273 1 97.94 586 SER B CA 1
ATOM 11329 C C . SER B 1 586 ? 0.146 -6.566 -3.996 1 97.94 586 SER B C 1
ATOM 11331 O O . SER B 1 586 ? -0.184 -6.855 -2.844 1 97.94 586 SER B O 1
ATOM 11333 N N . ILE B 1 587 ? -0.227 -7.301 -5.039 1 98.69 587 ILE B N 1
ATOM 11334 C CA . ILE B 1 587 ? -0.947 -8.555 -4.836 1 98.69 587 ILE B CA 1
ATOM 11335 C C . ILE B 1 587 ? -0.064 -9.539 -4.07 1 98.69 587 ILE B C 1
ATOM 11337 O O . ILE B 1 587 ? -0.51 -10.156 -3.105 1 98.69 587 ILE B O 1
ATOM 11341 N N . VAL B 1 588 ? 1.235 -9.625 -4.484 1 98.62 588 VAL B N 1
ATOM 11342 C CA . VAL B 1 588 ? 2.197 -10.516 -3.834 1 98.62 588 VAL B CA 1
ATOM 11343 C C . VAL B 1 588 ? 2.316 -10.148 -2.355 1 98.62 588 VAL B C 1
ATOM 11345 O O . VAL B 1 588 ? 2.277 -11.023 -1.489 1 98.62 588 VAL B O 1
ATOM 11348 N N . ASP B 1 589 ? 2.408 -8.859 -2.037 1 98.38 589 ASP B N 1
ATOM 11349 C CA . ASP B 1 589 ? 2.551 -8.383 -0.665 1 98.38 589 ASP B CA 1
ATOM 11350 C C . ASP B 1 589 ? 1.367 -8.82 0.194 1 98.38 589 ASP B C 1
ATOM 11352 O O . ASP B 1 589 ? 1.549 -9.266 1.329 1 98.38 589 ASP B O 1
ATOM 11356 N N . ASN B 1 590 ? 0.187 -8.664 -0.384 1 98.62 590 ASN B N 1
ATOM 11357 C CA . ASN B 1 590 ? -1.009 -8.93 0.409 1 98.62 590 ASN B CA 1
ATOM 11358 C C . ASN B 1 590 ? -1.259 -10.43 0.559 1 98.62 590 ASN B C 1
ATOM 11360 O O . ASN B 1 590 ? -1.771 -10.875 1.586 1 98.62 590 ASN B O 1
ATOM 11364 N N . VAL B 1 591 ? -0.849 -11.258 -0.477 1 98.75 591 VAL B N 1
ATOM 11365 C CA . VAL B 1 591 ? -0.935 -12.711 -0.34 1 98.75 591 VAL B CA 1
ATOM 11366 C C . VAL B 1 591 ? 0.07 -13.195 0.705 1 98.75 591 VAL B C 1
ATOM 11368 O O . VAL B 1 591 ? -0.234 -14.078 1.505 1 98.75 591 VAL B O 1
ATOM 11371 N N . ARG B 1 592 ? 1.231 -12.664 0.759 1 98.38 592 ARG B N 1
ATOM 11372 C CA . ARG B 1 592 ? 2.314 -13.078 1.643 1 98.38 592 ARG B CA 1
ATOM 11373 C C . ARG B 1 592 ? 1.894 -12.984 3.105 1 98.38 592 ARG B C 1
ATOM 11375 O O . ARG B 1 592 ? 2.16 -13.898 3.891 1 98.38 592 ARG B O 1
ATOM 11382 N N . VAL B 1 593 ? 1.155 -11.914 3.451 1 97.62 593 VAL B N 1
ATOM 11383 C CA . VAL B 1 593 ? 0.917 -11.633 4.863 1 97.62 593 VAL B CA 1
ATOM 11384 C C . VAL B 1 593 ? -0.449 -12.172 5.277 1 97.62 593 VAL B C 1
ATOM 11386 O O . VAL B 1 593 ? -0.807 -12.133 6.457 1 97.62 593 VAL B O 1
ATOM 11389 N N . TYR B 1 594 ? -1.264 -12.648 4.297 1 97.94 594 TYR B N 1
ATOM 11390 C CA . TYR B 1 594 ? -2.594 -13.148 4.633 1 97.94 594 TYR B CA 1
ATOM 11391 C C . TYR B 1 594 ? -2.514 -14.234 5.703 1 97.94 594 TYR B C 1
ATOM 11393 O O . TYR B 1 594 ? -1.652 -15.109 5.637 1 97.94 594 TYR B O 1
ATOM 11401 N N . ASN B 1 595 ? -3.326 -14.258 6.762 1 97.25 595 ASN B N 1
ATOM 11402 C CA . ASN B 1 595 ? -3.193 -15.25 7.828 1 97.25 595 ASN B CA 1
ATOM 11403 C C . ASN B 1 595 ? -4.531 -15.898 8.164 1 97.25 595 ASN B C 1
ATOM 11405 O O . ASN B 1 595 ? -4.719 -16.422 9.266 1 97.25 595 ASN B O 1
ATOM 11409 N N . CYS B 1 596 ? -5.551 -15.773 7.273 1 98 596 CYS B N 1
ATOM 11410 C CA . CYS B 1 596 ? -6.781 -16.547 7.23 1 98 596 CYS B CA 1
ATOM 11411 C C . CYS B 1 596 ? -6.762 -17.531 6.066 1 98 596 CYS B C 1
ATOM 11413 O O . CYS B 1 596 ? -5.953 -17.406 5.148 1 98 596 CYS B O 1
ATOM 11415 N N . PRO B 1 597 ? -7.625 -18.578 6.133 1 98.5 597 PRO B N 1
ATOM 11416 C CA . PRO B 1 597 ? -7.605 -19.531 5.023 1 98.5 597 PRO B CA 1
ATOM 11417 C C . PRO B 1 597 ? -7.762 -18.859 3.662 1 98.5 597 PRO B C 1
ATOM 11419 O O . PRO B 1 597 ? -8.664 -18.031 3.479 1 98.5 597 PRO B O 1
ATOM 11422 N N . LEU B 1 598 ? -6.887 -19.141 2.768 1 98.81 598 LEU B N 1
ATOM 11423 C CA . LEU B 1 598 ? -6.949 -18.641 1.397 1 98.81 598 LEU B CA 1
ATOM 11424 C C . LEU B 1 598 ? -6.867 -19.797 0.397 1 98.81 598 LEU B C 1
ATOM 11426 O O . LEU B 1 598 ? -5.852 -20.484 0.33 1 98.81 598 LEU B O 1
ATOM 11430 N N . PHE B 1 599 ? -7.934 -20.016 -0.333 1 98.81 599 PHE B N 1
ATOM 11431 C CA . PHE B 1 599 ? -7.988 -21.062 -1.337 1 98.81 599 PHE B CA 1
ATOM 11432 C C . PHE B 1 599 ? -7.914 -20.484 -2.742 1 98.81 599 PHE B C 1
ATOM 11434 O O . PHE B 1 599 ? -8.703 -19.609 -3.098 1 98.81 599 PHE B O 1
ATOM 11441 N N . ILE B 1 600 ? -6.984 -20.922 -3.449 1 98.81 600 ILE B N 1
ATOM 11442 C CA . ILE B 1 600 ? -6.883 -20.609 -4.871 1 98.81 600 ILE B CA 1
ATOM 11443 C C . ILE B 1 600 ? -7.367 -21.812 -5.695 1 98.81 600 ILE B C 1
ATOM 11445 O O . ILE B 1 600 ? -6.941 -22.938 -5.465 1 98.81 600 ILE B O 1
ATOM 11449 N N . TYR B 1 601 ? -8.305 -21.609 -6.594 1 98.75 601 TYR B N 1
ATOM 11450 C CA . TYR B 1 601 ? -8.883 -22.688 -7.391 1 98.75 601 TYR B CA 1
ATOM 11451 C C . TYR B 1 601 ? -8.961 -22.297 -8.859 1 98.75 601 TYR B C 1
ATOM 11453 O O . TYR B 1 601 ? -9.516 -21.25 -9.203 1 98.75 601 TYR B O 1
ATOM 11461 N N . ILE B 1 602 ? -8.32 -23.062 -9.758 1 98.75 602 ILE B N 1
ATOM 11462 C CA . ILE B 1 602 ? -8.523 -22.859 -11.188 1 98.75 602 ILE B CA 1
ATOM 11463 C C . ILE B 1 602 ? -9.812 -23.547 -11.633 1 98.75 602 ILE B C 1
ATOM 11465 O O . ILE B 1 602 ? -9.891 -24.781 -11.648 1 98.75 602 ILE B O 1
ATOM 11469 N N . PRO B 1 603 ? -10.828 -22.781 -12.039 1 98.25 603 PRO B N 1
ATOM 11470 C CA . PRO B 1 603 ? -12.148 -23.328 -12.336 1 98.25 603 PRO B CA 1
ATOM 11471 C C . PRO B 1 603 ? -12.188 -24.109 -13.656 1 98.25 603 PRO B C 1
ATOM 11473 O O . PRO B 1 603 ? -11.172 -24.188 -14.352 1 98.25 603 PRO B O 1
ATOM 11476 N N . PRO B 1 604 ? -13.375 -24.766 -13.961 1 97.44 604 PRO B N 1
ATOM 11477 C CA . PRO B 1 604 ? -13.469 -25.547 -15.195 1 97.44 604 PRO B CA 1
ATOM 11478 C C . PRO B 1 604 ? -13.133 -24.734 -16.438 1 97.44 604 PRO B C 1
ATOM 11480 O O . PRO B 1 604 ? -13.617 -23.625 -16.594 1 97.44 604 PRO B O 1
ATOM 11483 N N . CYS B 1 605 ? -12.273 -25.344 -17.25 1 96.06 605 CYS B N 1
ATOM 11484 C CA . CYS B 1 605 ? -11.836 -24.75 -18.5 1 96.06 605 CYS B CA 1
ATOM 11485 C C . CYS B 1 605 ? -11.047 -23.469 -18.25 1 96.06 605 CYS B C 1
ATOM 11487 O O . CYS B 1 605 ? -10.859 -22.672 -19.172 1 96.06 605 CYS B O 1
ATOM 11489 N N . GLY B 1 606 ? -10.703 -23.234 -16.984 1 96.88 606 GLY B N 1
ATOM 11490 C CA . GLY B 1 606 ? -9.891 -22.062 -16.656 1 96.88 606 GLY B CA 1
ATOM 11491 C C . GLY B 1 606 ? -8.414 -22.281 -16.891 1 96.88 606 GLY B C 1
ATOM 11492 O O . GLY B 1 606 ? -7.969 -23.422 -17.109 1 96.88 606 GLY B O 1
ATOM 11493 N N . GLU B 1 607 ? -7.668 -21.188 -16.938 1 97 607 GLU B N 1
ATOM 11494 C CA . GLU B 1 607 ? -6.219 -21.281 -17.109 1 97 607 GLU B CA 1
ATOM 11495 C C . GLU B 1 607 ? -5.508 -20.234 -16.234 1 97 607 GLU B C 1
ATOM 11497 O O . GLU B 1 607 ? -6.07 -19.188 -15.93 1 97 607 GLU B O 1
ATOM 11502 N N . LEU B 1 608 ? -4.414 -20.531 -15.773 1 97.94 608 LEU B N 1
ATOM 11503 C CA . LEU B 1 608 ? -3.512 -19.656 -15.039 1 97.94 608 LEU B CA 1
ATOM 11504 C C . LEU B 1 608 ? -2.105 -19.703 -15.633 1 97.94 608 LEU B C 1
ATOM 11506 O O . LEU B 1 608 ? -1.472 -20.75 -15.641 1 97.94 608 LEU B O 1
ATOM 11510 N N . ARG B 1 609 ? -1.593 -18.531 -16.094 1 95.44 609 ARG B N 1
ATOM 11511 C CA . ARG B 1 609 ? -0.386 -18.562 -16.922 1 95.44 609 ARG B CA 1
ATOM 11512 C C . ARG B 1 609 ? 0.623 -17.516 -16.438 1 95.44 609 ARG B C 1
ATOM 11514 O O . ARG B 1 609 ? 0.245 -16.422 -16.047 1 95.44 609 ARG B O 1
ATOM 11521 N N . GLY B 1 610 ? 1.879 -17.859 -16.438 1 93.88 610 GLY B N 1
ATOM 11522 C CA . GLY B 1 610 ? 2.992 -16.938 -16.328 1 93.88 610 GLY B CA 1
ATOM 11523 C C . GLY B 1 610 ? 2.949 -16.094 -15.062 1 93.88 610 GLY B C 1
ATOM 11524 O O . GLY B 1 610 ? 2.822 -16.641 -13.961 1 93.88 610 GLY B O 1
ATOM 11525 N N . GLY B 1 611 ? 2.99 -14.797 -15.336 1 92.81 611 GLY B N 1
ATOM 11526 C CA . GLY B 1 611 ? 3.037 -13.859 -14.227 1 92.81 611 GLY B CA 1
ATOM 11527 C C . GLY B 1 611 ? 1.801 -13.906 -13.352 1 92.81 611 GLY B C 1
ATOM 11528 O O . GLY B 1 611 ? 1.872 -13.625 -12.148 1 92.81 611 GLY B O 1
ATOM 11529 N N . ALA B 1 612 ? 0.759 -14.266 -13.906 1 95.81 612 ALA B N 1
ATOM 11530 C CA . ALA B 1 612 ? -0.463 -14.375 -13.109 1 95.81 612 ALA B CA 1
ATOM 11531 C C . ALA B 1 612 ? -0.339 -15.469 -12.055 1 95.81 612 ALA B C 1
ATOM 11533 O O . ALA B 1 612 ? -0.803 -15.297 -10.93 1 95.81 612 ALA B O 1
ATOM 11534 N N . TRP B 1 613 ? 0.264 -16.609 -12.477 1 97.19 613 TRP B N 1
ATOM 11535 C CA . TRP B 1 613 ? 0.51 -17.656 -11.5 1 97.19 613 TRP B CA 1
ATOM 11536 C C . TRP B 1 613 ? 1.413 -17.156 -10.383 1 97.19 613 TRP B C 1
ATOM 11538 O O . TRP B 1 613 ? 1.146 -17.406 -9.203 1 97.19 613 TRP B O 1
ATOM 11548 N N . VAL B 1 614 ? 2.369 -16.422 -10.703 1 95.75 614 VAL B N 1
ATOM 11549 C CA . VAL B 1 614 ? 3.439 -16.016 -9.797 1 95.75 614 VAL B CA 1
ATOM 11550 C C . VAL B 1 614 ? 2.873 -15.125 -8.695 1 95.75 614 VAL B C 1
ATOM 11552 O O . VAL B 1 614 ? 3.352 -15.156 -7.559 1 95.75 614 VAL B O 1
ATOM 11555 N N . VAL B 1 615 ? 1.837 -14.383 -9 1 96.31 615 VAL B N 1
ATOM 11556 C CA . VAL B 1 615 ? 1.367 -13.414 -8.008 1 96.31 615 VAL B CA 1
ATOM 11557 C C . VAL B 1 615 ? 0.259 -14.047 -7.164 1 96.31 615 VAL B C 1
ATOM 11559 O O . VAL B 1 615 ? -0.235 -13.43 -6.219 1 96.31 615 VAL B O 1
ATOM 11562 N N . VAL B 1 616 ? -0.22 -15.25 -7.504 1 97.31 616 VAL B N 1
ATOM 11563 C CA . VAL B 1 616 ? -1.205 -15.938 -6.672 1 97.31 616 VAL B CA 1
ATOM 11564 C C . VAL B 1 616 ? -0.769 -17.375 -6.438 1 97.31 616 VAL B C 1
ATOM 11566 O O . VAL B 1 616 ? -1.477 -18.312 -6.812 1 97.31 616 VAL B O 1
ATOM 11569 N N . ASP B 1 617 ? 0.322 -17.641 -5.91 1 98 617 ASP B N 1
ATOM 11570 C CA . ASP B 1 617 ? 0.854 -18.953 -5.57 1 98 617 ASP B CA 1
ATOM 11571 C C . ASP B 1 617 ? 0.972 -19.125 -4.059 1 98 617 ASP B C 1
ATOM 11573 O O . ASP B 1 617 ? 1.337 -18.188 -3.348 1 98 617 ASP B O 1
ATOM 11577 N N . PRO B 1 618 ? 0.675 -20.344 -3.578 1 97.81 618 PRO B N 1
ATOM 11578 C CA . PRO B 1 618 ? 0.726 -20.578 -2.133 1 97.81 618 PRO B CA 1
ATOM 11579 C C . PRO B 1 618 ? 2.105 -20.312 -1.538 1 97.81 618 PRO B C 1
ATOM 11581 O O . PRO B 1 618 ? 2.211 -19.906 -0.374 1 97.81 618 PRO B O 1
ATOM 11584 N N . SER B 1 619 ? 3.152 -20.516 -2.34 1 97.75 619 SER B N 1
ATOM 11585 C CA . SER B 1 619 ? 4.516 -20.391 -1.837 1 97.75 619 SER B CA 1
ATOM 11586 C C . SER B 1 619 ? 4.859 -18.953 -1.482 1 97.75 619 SER B C 1
ATOM 11588 O O . SER B 1 619 ? 5.848 -18.703 -0.793 1 97.75 619 SER B O 1
ATOM 11590 N N . ILE B 1 620 ? 4.062 -18.016 -1.897 1 98.44 620 ILE B N 1
ATOM 11591 C CA . ILE B 1 620 ? 4.246 -16.609 -1.591 1 98.44 620 ILE B CA 1
ATOM 11592 C C . ILE B 1 620 ? 4.047 -16.375 -0.095 1 98.44 620 ILE B C 1
ATOM 11594 O O . ILE B 1 620 ? 4.715 -15.523 0.503 1 98.44 620 ILE B O 1
ATOM 11598 N N . ASN B 1 621 ? 3.135 -17.125 0.474 1 98.44 621 ASN B N 1
ATOM 11599 C CA . ASN B 1 621 ? 2.625 -16.859 1.815 1 98.44 621 ASN B CA 1
ATOM 11600 C C . ASN B 1 621 ? 3.578 -17.375 2.889 1 98.44 621 ASN B C 1
ATOM 11602 O O . ASN B 1 621 ? 4.156 -18.453 2.748 1 98.44 621 ASN B O 1
ATOM 11606 N N . HIS B 1 622 ? 3.762 -16.656 3.943 1 97 622 HIS B N 1
ATOM 11607 C CA . HIS B 1 622 ? 4.715 -17.016 4.988 1 97 622 HIS B CA 1
ATOM 11608 C C . HIS B 1 622 ? 3.998 -17.469 6.254 1 97 622 HIS B C 1
ATOM 11610 O O . HIS B 1 622 ? 4.633 -17.688 7.285 1 97 622 HIS B O 1
ATOM 11616 N N . ASN B 1 623 ? 2.619 -17.688 6.145 1 96.94 623 ASN B N 1
ATOM 11617 C CA . ASN B 1 623 ? 1.858 -18.109 7.316 1 96.94 623 ASN B CA 1
ATOM 11618 C C . ASN B 1 623 ? 1.315 -19.516 7.156 1 96.94 623 ASN B C 1
ATOM 11620 O O . ASN B 1 623 ? 0.762 -20.094 8.102 1 96.94 623 ASN B O 1
ATOM 11624 N N . GLY B 1 624 ? 1.478 -20.094 6.004 1 96.06 624 GLY B N 1
ATOM 11625 C CA . GLY B 1 624 ? 1.026 -21.453 5.77 1 96.06 624 GLY B CA 1
ATOM 11626 C C . GLY B 1 624 ? -0.481 -21.578 5.656 1 96.06 624 GLY B C 1
ATOM 11627 O O . GLY B 1 624 ? -1.057 -22.609 6.012 1 96.06 624 GLY B O 1
ATOM 11628 N N . VAL B 1 625 ? -1.137 -20.547 5.078 1 97.81 625 VAL B N 1
ATOM 11629 C CA . VAL B 1 625 ? -2.594 -20.531 5.141 1 97.81 625 VAL B CA 1
ATOM 11630 C C . VAL B 1 625 ? -3.176 -20.719 3.744 1 97.81 625 VAL B C 1
ATOM 11632 O O . VAL B 1 625 ? -4.383 -20.906 3.588 1 97.81 625 VAL B O 1
ATOM 11635 N N . VAL B 1 626 ? -2.389 -20.703 2.672 1 98.25 626 VAL B N 1
ATOM 11636 C CA . VAL B 1 626 ? -2.857 -20.703 1.289 1 98.25 626 VAL B CA 1
ATOM 11637 C C . VAL B 1 626 ? -2.801 -22.125 0.722 1 98.25 626 VAL B C 1
ATOM 11639 O O . VAL B 1 626 ? -1.8 -22.812 0.884 1 98.25 626 VAL B O 1
ATOM 11642 N N . GLU B 1 627 ? -3.82 -22.578 0.147 1 97.81 627 GLU B N 1
ATOM 11643 C CA . GLU B 1 627 ? -3.893 -23.844 -0.589 1 97.81 627 GLU B CA 1
ATOM 11644 C C . GLU B 1 627 ? -4.406 -23.625 -2.01 1 97.81 627 GLU B C 1
ATOM 11646 O O . GLU B 1 627 ? -5.246 -22.75 -2.244 1 97.81 627 GLU B O 1
ATOM 11651 N N . MET B 1 628 ? -3.859 -24.375 -2.93 1 98.38 628 MET B N 1
ATOM 11652 C CA . MET B 1 628 ? -4.242 -24.219 -4.328 1 98.38 628 MET B CA 1
ATOM 11653 C C . MET B 1 628 ? -4.738 -25.531 -4.91 1 98.38 628 MET B C 1
ATOM 11655 O O . MET B 1 628 ? -4.16 -26.594 -4.645 1 98.38 628 MET B O 1
ATOM 11659 N N . TYR B 1 629 ? -5.844 -25.5 -5.637 1 98.56 629 TYR B N 1
ATOM 11660 C CA . TYR B 1 629 ? -6.48 -26.625 -6.297 1 98.56 629 TYR B CA 1
ATOM 11661 C C . TYR B 1 629 ? -6.852 -26.281 -7.734 1 98.56 629 TYR B C 1
ATOM 11663 O O . TYR B 1 629 ? -6.785 -25.125 -8.141 1 98.56 629 TYR B O 1
ATOM 11671 N N . CYS B 1 630 ? -7.211 -27.297 -8.531 1 98.5 630 CYS B N 1
ATOM 11672 C CA . CYS B 1 630 ? -7.625 -27.016 -9.898 1 98.5 630 CYS B CA 1
ATOM 11673 C C . CYS B 1 630 ? -8.672 -28.016 -10.375 1 98.5 630 CYS B C 1
ATOM 11675 O O . CYS B 1 630 ? -8.766 -29.125 -9.836 1 98.5 630 CYS B O 1
ATOM 11677 N N . ASP B 1 631 ? -9.484 -27.594 -11.289 1 98.5 631 ASP B N 1
ATOM 11678 C CA . ASP B 1 631 ? -10.391 -28.5 -12 1 98.5 631 ASP B CA 1
ATOM 11679 C C . ASP B 1 631 ? -9.633 -29.375 -12.992 1 98.5 631 ASP B C 1
ATOM 11681 O O . ASP B 1 631 ? -8.609 -28.953 -13.547 1 98.5 631 ASP B O 1
ATOM 11685 N N . PRO B 1 632 ? -10.156 -30.594 -13.273 1 97.5 632 PRO B N 1
ATOM 11686 C CA . PRO B 1 632 ? -9.453 -31.484 -14.203 1 97.5 632 PRO B CA 1
ATOM 11687 C C . PRO B 1 632 ? -9.328 -30.891 -15.609 1 97.5 632 PRO B C 1
ATOM 11689 O O . PRO B 1 632 ? -8.422 -31.266 -16.359 1 97.5 632 PRO B O 1
ATOM 11692 N N . THR B 1 633 ? -10.148 -30 -15.961 1 97.19 633 THR B N 1
ATOM 11693 C CA . THR B 1 633 ? -10.141 -29.453 -17.312 1 97.19 633 THR B CA 1
ATOM 11694 C C . THR B 1 633 ? -9.305 -28.188 -17.391 1 97.19 633 THR B C 1
ATOM 11696 O O . THR B 1 633 ? -9.188 -27.562 -18.453 1 97.19 633 THR B O 1
ATOM 11699 N N . SER B 1 634 ? -8.742 -27.766 -16.297 1 97.12 634 SER B N 1
ATOM 11700 C CA . SER B 1 634 ? -7.992 -26.516 -16.234 1 97.12 634 SER B CA 1
ATOM 11701 C C . SER B 1 634 ? -6.602 -26.672 -16.844 1 97.12 634 SER B C 1
ATOM 11703 O O . SER B 1 634 ? -6.16 -27.797 -17.109 1 97.12 634 SER B O 1
ATOM 11705 N N . ARG B 1 635 ? -5.949 -25.562 -17.188 1 97.5 635 ARG B N 1
ATOM 11706 C CA . ARG B 1 635 ? -4.582 -25.547 -17.703 1 97.5 635 ARG B CA 1
ATOM 11707 C C . ARG B 1 635 ? -3.701 -24.609 -16.875 1 97.5 635 ARG B C 1
ATOM 11709 O O . ARG B 1 635 ? -4.156 -23.562 -16.406 1 97.5 635 ARG B O 1
ATOM 11716 N N . GLY B 1 636 ? -2.48 -24.938 -16.594 1 97.56 636 GLY B N 1
ATOM 11717 C CA . GLY B 1 636 ? -1.457 -24.109 -15.977 1 97.56 636 GLY B CA 1
ATOM 11718 C C . GLY B 1 636 ? -0.114 -24.203 -16.672 1 97.56 636 GLY B C 1
ATOM 11719 O O . GLY B 1 636 ? 0.291 -25.281 -17.125 1 97.56 636 GLY B O 1
ATOM 11720 N N . GLY B 1 637 ? 0.542 -23.094 -16.859 1 96 637 GLY B N 1
ATOM 11721 C CA . GLY B 1 637 ? 1.845 -23.094 -17.516 1 96 637 GLY B CA 1
ATOM 11722 C C . GLY B 1 637 ? 2.4 -21.688 -17.703 1 96 637 GLY B C 1
ATOM 11723 O O . GLY B 1 637 ? 1.757 -20.703 -17.344 1 96 637 GLY B O 1
ATOM 11724 N N . VAL B 1 638 ? 3.604 -21.594 -18.234 1 93.75 638 VAL B N 1
ATOM 11725 C CA . VAL B 1 638 ? 4.297 -20.328 -18.391 1 93.75 638 VAL B CA 1
ATOM 11726 C C . VAL B 1 638 ? 3.639 -19.5 -19.5 1 93.75 638 VAL B C 1
ATOM 11728 O O . VAL B 1 638 ? 3.447 -18.297 -19.359 1 93.75 638 VAL B O 1
ATOM 11731 N N . MET B 1 639 ? 3.326 -20.203 -20.547 1 91.06 639 MET B N 1
ATOM 11732 C CA . MET B 1 639 ? 2.65 -19.594 -21.688 1 91.06 639 MET B CA 1
ATOM 11733 C C . MET B 1 639 ? 1.7 -20.594 -22.344 1 91.06 639 MET B C 1
ATOM 11735 O O . MET B 1 639 ? 1.751 -21.797 -22.047 1 91.06 639 MET B O 1
ATOM 11739 N N . GLU B 1 640 ? 0.909 -20.078 -23.203 1 90.94 640 GLU B N 1
ATOM 11740 C CA . GLU B 1 640 ? 0.011 -20.969 -23.922 1 90.94 640 GLU B CA 1
ATOM 11741 C C . GLU B 1 640 ? 0.788 -21.891 -24.859 1 90.94 640 GLU B C 1
ATOM 11743 O O . GLU B 1 640 ? 1.869 -21.531 -25.328 1 90.94 640 GLU B O 1
ATOM 11748 N N . ALA B 1 641 ? 0.212 -22.969 -25.172 1 94.12 641 ALA B N 1
ATOM 11749 C CA . ALA B 1 641 ? 0.864 -24.016 -25.953 1 94.12 641 ALA B CA 1
ATOM 11750 C C . ALA B 1 641 ? 1.334 -23.469 -27.297 1 94.12 641 ALA B C 1
ATOM 11752 O O . ALA B 1 641 ? 2.418 -23.828 -27.766 1 94.12 641 ALA B O 1
ATOM 11753 N N . SER B 1 642 ? 0.513 -22.672 -27.906 1 90.81 642 SER B N 1
ATOM 11754 C CA . SER B 1 642 ? 0.886 -22.109 -29.203 1 90.81 642 SER B CA 1
ATOM 11755 C C . SER B 1 642 ? 2.154 -21.266 -29.094 1 90.81 642 SER B C 1
ATOM 11757 O O . SER B 1 642 ? 2.996 -21.297 -30 1 90.81 642 SER B O 1
ATOM 11759 N N . GLY B 1 643 ? 2.24 -20.547 -27.984 1 88.12 643 GLY B N 1
ATOM 11760 C CA . GLY B 1 643 ? 3.436 -19.75 -27.766 1 88.12 643 GLY B CA 1
ATOM 11761 C C . GLY B 1 643 ? 4.664 -20.594 -27.469 1 88.12 643 GLY B C 1
ATOM 11762 O O . GLY B 1 643 ? 5.762 -20.281 -27.938 1 88.12 643 GLY B O 1
ATOM 11763 N N . VAL B 1 644 ? 4.535 -21.641 -26.781 1 92.38 644 VAL B N 1
ATOM 11764 C CA . VAL B 1 644 ? 5.637 -22.531 -26.422 1 92.38 644 VAL B CA 1
ATOM 11765 C C . VAL B 1 644 ? 6.223 -23.172 -27.672 1 92.38 644 VAL B C 1
ATOM 11767 O O . VAL B 1 644 ? 7.441 -23.312 -27.797 1 92.38 644 VAL B O 1
ATOM 11770 N N . VAL B 1 645 ? 5.402 -23.562 -28.594 1 93.69 645 VAL B N 1
ATOM 11771 C CA . VAL B 1 645 ? 5.805 -24.266 -29.812 1 93.69 645 VAL B CA 1
ATOM 11772 C C . VAL B 1 645 ? 6.699 -23.375 -30.656 1 93.69 645 VAL B C 1
ATOM 11774 O O . VAL B 1 645 ? 7.629 -23.859 -31.312 1 93.69 645 VAL B O 1
ATOM 11777 N N . GLU B 1 646 ? 6.477 -22.141 -30.562 1 88 646 GLU B N 1
ATOM 11778 C CA . GLU B 1 646 ? 7.27 -21.203 -31.344 1 88 646 GLU B CA 1
ATOM 11779 C C . GLU B 1 646 ? 8.695 -21.094 -30.812 1 88 646 GLU B C 1
ATOM 11781 O O . GLU B 1 646 ? 9.609 -20.703 -31.531 1 88 646 GLU B O 1
ATOM 11786 N N . ILE B 1 647 ? 8.844 -21.484 -29.656 1 87.62 647 ILE B N 1
ATOM 11787 C CA . ILE B 1 647 ? 10.141 -21.328 -29.016 1 87.62 647 ILE B CA 1
ATOM 11788 C C . ILE B 1 647 ? 10.828 -22.688 -28.875 1 87.62 647 ILE B C 1
ATOM 11790 O O . ILE B 1 647 ? 12.039 -22.797 -29.078 1 87.62 647 ILE B O 1
ATOM 11794 N N . LYS B 1 648 ? 10.055 -23.781 -28.578 1 93.38 648 LYS B N 1
ATOM 11795 C CA . LYS B 1 648 ? 10.664 -25.031 -28.156 1 93.38 648 LYS B CA 1
ATOM 11796 C C . LYS B 1 648 ? 10.375 -26.156 -29.156 1 93.38 648 LYS B C 1
ATOM 11798 O O . LYS B 1 648 ? 10.898 -27.25 -29.031 1 93.38 648 LYS B O 1
ATOM 11803 N N . PHE B 1 649 ? 9.555 -25.984 -30.047 1 95.38 649 PHE B N 1
ATOM 11804 C CA . PHE B 1 649 ? 9.188 -26.953 -31.078 1 95.38 649 PHE B CA 1
ATOM 11805 C C . PHE B 1 649 ? 9.102 -26.281 -32.438 1 95.38 649 PHE B C 1
ATOM 11807 O O . PHE B 1 649 ? 8.062 -26.344 -33.094 1 95.38 649 PHE B O 1
ATOM 11814 N N . ARG B 1 650 ? 10.258 -25.906 -32.906 1 92.62 650 ARG B N 1
ATOM 11815 C CA . ARG B 1 650 ? 10.305 -25.062 -34.125 1 92.62 650 ARG B CA 1
ATOM 11816 C C . ARG B 1 650 ? 10.188 -25.906 -35.375 1 92.62 650 ARG B C 1
ATOM 11818 O O . ARG B 1 650 ? 9.969 -27.125 -35.312 1 92.62 650 ARG B O 1
ATOM 11825 N N . GLU B 1 651 ? 10.25 -25.297 -36.5 1 93.81 651 GLU B N 1
ATOM 11826 C CA . GLU B 1 651 ? 9.945 -25.922 -37.812 1 93.81 651 GLU B CA 1
ATOM 11827 C C . GLU B 1 651 ? 10.805 -27.156 -38.031 1 93.81 651 GLU B C 1
ATOM 11829 O O . GLU B 1 651 ? 10.312 -28.172 -38.531 1 93.81 651 GLU B O 1
ATOM 11834 N N . ASN B 1 652 ? 12.062 -27.031 -37.688 1 94.31 652 ASN B N 1
ATOM 11835 C CA . ASN B 1 652 ? 12.938 -28.188 -37.875 1 94.31 652 ASN B CA 1
ATOM 11836 C C . ASN B 1 652 ? 12.469 -29.391 -37.062 1 94.31 652 ASN B C 1
ATOM 11838 O O . ASN B 1 652 ? 12.539 -30.531 -37.531 1 94.31 652 ASN B O 1
ATOM 11842 N N . ASP B 1 653 ? 12.016 -29.141 -35.844 1 95.19 653 ASP B N 1
ATOM 11843 C CA . ASP B 1 653 ? 11.484 -30.203 -35 1 95.19 653 ASP B CA 1
ATOM 11844 C C . ASP B 1 653 ? 10.219 -30.812 -35.594 1 95.19 653 ASP B C 1
ATOM 11846 O O . ASP B 1 653 ? 10.016 -32.031 -35.531 1 95.19 653 ASP B O 1
ATOM 11850 N N . VAL B 1 654 ? 9.398 -29.969 -36.125 1 95.69 654 VAL B N 1
ATOM 11851 C CA . VAL B 1 654 ? 8.141 -30.422 -36.719 1 95.69 654 VAL B CA 1
ATOM 11852 C C . VAL B 1 654 ? 8.422 -31.297 -37.938 1 95.69 654 VAL B C 1
ATOM 11854 O O . VAL B 1 654 ? 7.762 -32.312 -38.156 1 95.69 654 VAL B O 1
ATOM 11857 N N . ARG B 1 655 ? 9.375 -30.906 -38.75 1 94.69 655 ARG B N 1
ATOM 11858 C CA . ARG B 1 655 ? 9.742 -31.688 -39.906 1 94.69 655 ARG B CA 1
ATOM 11859 C C . ARG B 1 655 ? 10.305 -33.062 -39.5 1 94.69 655 ARG B C 1
ATOM 11861 O O . ARG B 1 655 ? 10.039 -34.062 -40.156 1 94.69 655 ARG B O 1
ATOM 11868 N N . GLU B 1 656 ? 11.086 -33 -38.469 1 94 656 GLU B N 1
ATOM 11869 C CA . GLU B 1 656 ? 11.578 -34.281 -37.969 1 94 656 GLU B CA 1
ATOM 11870 C C . GLU B 1 656 ? 10.43 -35.156 -37.531 1 94 656 GLU B C 1
ATOM 11872 O O . GLU B 1 656 ? 10.469 -36.375 -37.719 1 94 656 GLU B O 1
ATOM 11877 N N . LEU B 1 657 ? 9.461 -34.625 -36.875 1 94.75 657 LEU B N 1
ATOM 11878 C CA . LEU B 1 657 ? 8.273 -35.344 -36.469 1 94.75 657 LEU B CA 1
ATOM 11879 C C . LEU B 1 657 ? 7.531 -35.938 -37.656 1 94.75 657 LEU B C 1
ATOM 11881 O O . LEU B 1 657 ? 7.055 -37.062 -37.594 1 94.75 657 LEU B O 1
ATOM 11885 N N . ILE B 1 658 ? 7.406 -35.156 -38.719 1 94.12 658 ILE B N 1
ATOM 11886 C CA . ILE B 1 658 ? 6.754 -35.625 -39.938 1 94.12 658 ILE B CA 1
ATOM 11887 C C . ILE B 1 658 ? 7.48 -36.844 -40.469 1 94.12 658 ILE B C 1
ATOM 11889 O O . ILE B 1 658 ? 6.848 -37.844 -40.844 1 94.12 658 ILE B O 1
ATOM 11893 N N . ARG B 1 659 ? 8.773 -36.812 -40.5 1 92.31 659 ARG B N 1
ATOM 11894 C CA . ARG B 1 659 ? 9.578 -37.906 -41.031 1 92.31 659 ARG B CA 1
ATOM 11895 C C . ARG B 1 659 ? 9.445 -39.156 -40.156 1 92.31 659 ARG B C 1
ATOM 11897 O O . ARG B 1 659 ? 9.352 -40.281 -40.688 1 92.31 659 ARG B O 1
ATOM 11904 N N . ARG B 1 660 ? 9.391 -38.969 -38.938 1 90.5 660 ARG B N 1
ATOM 11905 C CA . ARG B 1 660 ? 9.289 -40.125 -38 1 90.5 660 ARG B CA 1
ATOM 11906 C C . ARG B 1 660 ? 7.906 -40.75 -38.094 1 90.5 660 ARG B C 1
ATOM 11908 O O . ARG B 1 660 ? 7.773 -41.969 -37.969 1 90.5 660 ARG B O 1
ATOM 11915 N N . SER B 1 661 ? 6.93 -39.938 -38.281 1 89.19 661 SER B N 1
ATOM 11916 C CA . SER B 1 661 ? 5.547 -40.406 -38.281 1 89.19 661 SER B CA 1
ATOM 11917 C C . SER B 1 661 ? 5.16 -41.031 -39.625 1 89.19 661 SER B C 1
ATOM 11919 O O . SER B 1 661 ? 4.156 -41.719 -39.719 1 89.19 661 SER B O 1
ATOM 11921 N N . ASN B 1 662 ? 5.926 -40.656 -40.625 1 89.19 662 ASN B N 1
ATOM 11922 C CA . ASN B 1 662 ? 5.668 -41.125 -41.969 1 89.19 662 ASN B CA 1
ATOM 11923 C C . ASN B 1 662 ? 6.914 -41.781 -42.594 1 89.19 662 ASN B C 1
ATOM 11925 O O . ASN B 1 662 ? 7.508 -41.219 -43.5 1 89.19 662 ASN B O 1
ATOM 11929 N N . PRO B 1 663 ? 7.148 -42.969 -42.25 1 87.75 663 PRO B N 1
ATOM 11930 C CA . PRO B 1 663 ? 8.383 -43.594 -42.719 1 87.75 663 PRO B CA 1
ATOM 11931 C C . PRO B 1 663 ? 8.422 -43.75 -44.25 1 87.75 663 PRO B C 1
ATOM 11933 O O . PRO B 1 663 ? 9.5 -43.812 -44.844 1 87.75 663 PRO B O 1
ATOM 11936 N N . HIS B 1 664 ? 7.332 -43.812 -44.906 1 88.69 664 HIS B N 1
ATOM 11937 C CA . HIS B 1 664 ? 7.262 -44 -46.344 1 88.69 664 HIS B CA 1
ATOM 11938 C C . HIS B 1 664 ? 7.844 -42.812 -47.094 1 88.69 664 HIS B C 1
ATOM 11940 O O . HIS B 1 664 ? 8.227 -42.938 -48.25 1 88.69 664 HIS B O 1
ATOM 11946 N N . LEU B 1 665 ? 7.926 -41.719 -46.406 1 90.81 665 LEU B N 1
ATOM 11947 C CA . LEU B 1 665 ? 8.445 -40.5 -47.031 1 90.81 665 LEU B CA 1
ATOM 11948 C C . LEU B 1 665 ? 9.938 -40.625 -47.312 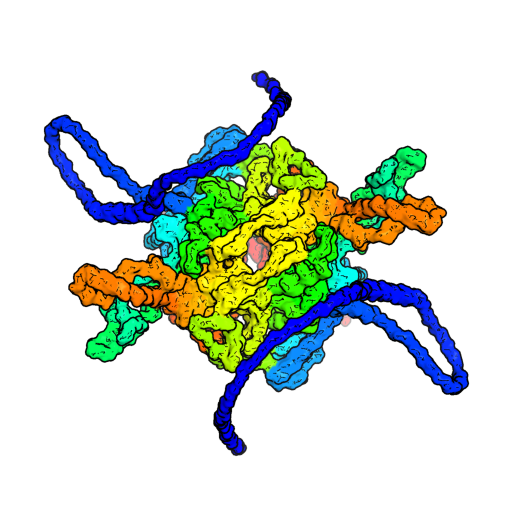1 90.81 665 LEU B C 1
ATOM 11950 O O . LEU B 1 665 ? 10.484 -39.938 -48.125 1 90.81 665 LEU B O 1
ATOM 11954 N N . ALA B 1 666 ? 10.602 -41.531 -46.594 1 87.5 666 ALA B N 1
ATOM 11955 C CA . ALA B 1 666 ? 12.047 -41.719 -46.75 1 87.5 666 ALA B CA 1
ATOM 11956 C C . ALA B 1 666 ? 12.375 -42.219 -48.156 1 87.5 666 ALA B C 1
ATOM 11958 O O . ALA B 1 666 ? 13.492 -42.031 -48.625 1 87.5 666 ALA B O 1
ATOM 11959 N N . ALA B 1 667 ? 11.406 -42.781 -48.812 1 90.06 667 ALA B N 1
ATOM 11960 C CA . ALA B 1 667 ? 11.609 -43.406 -50.125 1 90.06 667 ALA B CA 1
ATOM 11961 C C . ALA B 1 667 ? 11.469 -42.375 -51.219 1 90.06 667 ALA B C 1
ATOM 11963 O O . ALA B 1 667 ? 11.859 -42.594 -52.375 1 90.06 667 ALA B O 1
ATOM 11964 N N . LEU B 1 668 ? 11.062 -41.281 -50.844 1 90.5 668 LEU B N 1
ATOM 11965 C CA . LEU B 1 668 ? 10.828 -40.25 -51.844 1 90.5 668 LEU B CA 1
ATOM 11966 C C . LEU B 1 668 ? 12.109 -39.469 -52.156 1 90.5 668 LEU B C 1
ATOM 11968 O O . LEU B 1 668 ? 13.023 -39.438 -51.312 1 90.5 668 LEU B O 1
ATOM 11972 N N . ASP B 1 669 ? 12.195 -38.938 -53.406 1 89.56 669 ASP B N 1
ATOM 11973 C CA . ASP B 1 669 ? 13.328 -38.062 -53.719 1 89.56 669 ASP B CA 1
ATOM 11974 C C . ASP B 1 669 ? 13.242 -36.75 -52.938 1 89.56 669 ASP B C 1
ATOM 11976 O O . ASP B 1 669 ? 12.211 -36.438 -52.344 1 89.56 669 ASP B O 1
ATOM 11980 N N . HIS B 1 670 ? 14.281 -36.062 -52.906 1 90.12 670 HIS B N 1
ATOM 11981 C CA . HIS B 1 670 ? 14.438 -34.875 -52.062 1 90.12 670 HIS B CA 1
ATOM 11982 C C . HIS B 1 670 ? 13.375 -33.844 -52.344 1 90.12 670 HIS B C 1
ATOM 11984 O O . HIS B 1 670 ? 12.836 -33.219 -51.438 1 90.12 670 HIS B O 1
ATOM 11990 N N . GLN B 1 671 ? 13.078 -33.656 -53.562 1 90.5 671 GLN B N 1
ATOM 11991 C CA . GLN B 1 671 ? 12.094 -32.625 -53.938 1 90.5 671 GLN B CA 1
ATOM 11992 C C . GLN B 1 671 ? 10.688 -33.062 -53.531 1 90.5 671 GLN B C 1
ATOM 11994 O O . GLN B 1 671 ? 9.93 -32.25 -52.969 1 90.5 671 GLN B O 1
ATOM 11999 N N . ARG B 1 672 ? 10.336 -34.25 -53.75 1 91.81 672 ARG B N 1
ATOM 12000 C CA . ARG B 1 672 ? 9.016 -34.75 -53.406 1 91.81 672 ARG B CA 1
ATOM 12001 C C . ARG B 1 672 ? 8.859 -34.812 -51.875 1 91.81 672 ARG B C 1
ATOM 12003 O O . ARG B 1 672 ? 7.766 -34.594 -51.344 1 91.81 672 ARG B O 1
ATOM 12010 N N . LEU B 1 673 ? 9.977 -35.125 -51.281 1 92.19 673 LEU B N 1
ATOM 12011 C CA . LEU B 1 673 ? 9.977 -35.156 -49.812 1 92.19 673 LEU B CA 1
ATOM 12012 C C . LEU B 1 673 ? 9.672 -33.75 -49.25 1 92.19 673 LEU B C 1
ATOM 12014 O O . LEU B 1 673 ? 8.844 -33.625 -48.344 1 92.19 673 LEU B O 1
ATOM 12018 N N . ARG B 1 674 ? 10.312 -32.75 -49.75 1 92.38 674 ARG B N 1
ATOM 12019 C CA . ARG B 1 674 ? 10.117 -31.391 -49.312 1 92.38 674 ARG B CA 1
ATOM 12020 C C . ARG B 1 674 ? 8.688 -30.922 -49.562 1 92.38 674 ARG B C 1
ATOM 12022 O O . ARG B 1 674 ? 8.086 -30.25 -48.719 1 92.38 674 ARG B O 1
ATOM 12029 N N . ASP B 1 675 ? 8.172 -31.312 -50.688 1 94 675 ASP B N 1
ATOM 12030 C CA . ASP B 1 675 ? 6.809 -30.938 -51.031 1 94 675 ASP B CA 1
ATOM 12031 C C . ASP B 1 675 ? 5.797 -31.594 -50.094 1 94 675 ASP B C 1
ATOM 12033 O O . ASP B 1 675 ? 4.828 -30.953 -49.656 1 94 675 ASP B O 1
ATOM 12037 N N . GLU B 1 676 ? 6.07 -32.781 -49.844 1 93.5 676 GLU B N 1
ATOM 12038 C CA . GLU B 1 676 ? 5.172 -33.5 -48.938 1 93.5 676 GLU B CA 1
ATOM 12039 C C . GLU B 1 676 ? 5.258 -32.969 -47.5 1 93.5 676 GLU B C 1
ATOM 12041 O O . GLU B 1 676 ? 4.242 -32.875 -46.812 1 93.5 676 GLU B O 1
ATOM 12046 N N . GLU B 1 677 ? 6.434 -32.688 -47.094 1 93.94 677 GLU B N 1
ATOM 12047 C CA . GLU B 1 677 ? 6.621 -32.094 -45.781 1 93.94 677 GLU B CA 1
ATOM 12048 C C . GLU B 1 677 ? 5.887 -30.766 -45.656 1 93.94 677 GLU B C 1
ATOM 12050 O O . GLU B 1 677 ? 5.246 -30.469 -44.656 1 93.94 677 GLU B O 1
ATOM 12055 N N . ASN B 1 678 ? 5.973 -29.969 -46.688 1 95.12 678 ASN B N 1
ATOM 12056 C CA . ASN B 1 678 ? 5.293 -28.688 -46.719 1 95.12 678 ASN B CA 1
ATOM 12057 C C . ASN B 1 678 ? 3.779 -28.844 -46.656 1 95.12 678 ASN B C 1
ATOM 12059 O O . ASN B 1 678 ? 3.088 -28.047 -46 1 95.12 678 ASN B O 1
ATOM 12063 N N . ARG B 1 679 ? 3.367 -29.828 -47.281 1 94.12 679 ARG B N 1
ATOM 12064 C CA . ARG B 1 679 ? 1.933 -30.094 -47.281 1 94.12 679 ARG B CA 1
ATOM 12065 C C . ARG B 1 679 ? 1.446 -30.5 -45.906 1 94.12 679 ARG B C 1
ATOM 12067 O O . ARG B 1 679 ? 0.352 -30.125 -45.5 1 94.12 679 ARG B O 1
ATOM 12074 N N . LEU B 1 680 ? 2.225 -31.203 -45.188 1 93.94 680 LEU B N 1
ATOM 12075 C CA . LEU B 1 680 ? 1.834 -31.781 -43.906 1 93.94 680 LEU B CA 1
ATOM 12076 C C . LEU B 1 680 ? 2.146 -30.812 -42.75 1 93.94 680 LEU B C 1
ATOM 12078 O O . LEU B 1 680 ? 1.657 -30.984 -41.625 1 93.94 680 LEU B O 1
ATOM 12082 N N . LEU B 1 681 ? 2.859 -29.797 -43.031 1 94.94 681 LEU B N 1
ATOM 12083 C CA . LEU B 1 681 ? 3.4 -28.906 -42.031 1 94.94 681 LEU B CA 1
ATOM 12084 C C . LEU B 1 681 ? 2.283 -28.297 -41.188 1 94.94 681 LEU B C 1
ATOM 12086 O O . LEU B 1 681 ? 2.367 -28.297 -39.938 1 94.94 681 LEU B O 1
ATOM 12090 N N . PRO B 1 682 ? 1.175 -27.797 -41.75 1 93.56 682 PRO B N 1
ATOM 12091 C CA . PRO B 1 682 ? 0.119 -27.203 -40.938 1 93.56 682 PRO B CA 1
ATOM 12092 C C . PRO B 1 682 ? -0.512 -28.219 -39.969 1 93.56 682 PRO B C 1
ATOM 12094 O O . PRO B 1 682 ? -0.76 -27.891 -38.812 1 93.56 682 PRO B O 1
ATOM 12097 N N . LEU B 1 683 ? -0.732 -29.328 -40.438 1 94.69 683 LEU B N 1
ATOM 12098 C CA . LEU B 1 683 ? -1.313 -30.391 -39.594 1 94.69 683 LEU B CA 1
ATOM 12099 C C . LEU B 1 683 ? -0.392 -30.734 -38.438 1 94.69 683 LEU B C 1
ATOM 12101 O O . LEU B 1 683 ? -0.849 -30.875 -37.281 1 94.69 683 LEU B O 1
ATOM 12105 N N . TYR B 1 684 ? 0.804 -30.812 -38.719 1 95.62 684 TYR B N 1
ATOM 12106 C CA . TYR B 1 684 ? 1.74 -31.25 -37.688 1 95.62 684 TYR B CA 1
ATOM 12107 C C . TYR B 1 684 ? 2.1 -30.109 -36.75 1 95.62 684 TYR B C 1
ATOM 12109 O O . TYR B 1 684 ? 2.609 -30.328 -35.656 1 95.62 684 TYR B O 1
ATOM 12117 N N . ARG B 1 685 ? 1.89 -28.938 -37.188 1 95.5 685 ARG B N 1
ATOM 12118 C CA . ARG B 1 685 ? 1.944 -27.828 -36.219 1 95.5 685 ARG B CA 1
ATOM 12119 C C . ARG B 1 685 ? 0.865 -27.969 -35.156 1 95.5 685 ARG B C 1
ATOM 12121 O O . ARG B 1 685 ? 1.109 -27.688 -34 1 95.5 685 ARG B O 1
ATOM 12128 N N . ASP B 1 686 ? -0.219 -28.328 -35.562 1 95.5 686 ASP B N 1
ATOM 12129 C CA . ASP B 1 686 ? -1.303 -28.578 -34.625 1 95.5 686 ASP B CA 1
ATOM 12130 C C . ASP B 1 686 ? -0.949 -29.703 -33.656 1 95.5 686 ASP B C 1
ATOM 12132 O O . ASP B 1 686 ? -1.323 -29.672 -32.5 1 95.5 686 ASP B O 1
ATOM 12136 N N . VAL B 1 687 ? -0.291 -30.688 -34.219 1 96.69 687 VAL B N 1
ATOM 12137 C CA . VAL B 1 687 ? 0.17 -31.812 -33.406 1 96.69 687 VAL B CA 1
ATOM 12138 C C . VAL B 1 687 ? 1.141 -31.297 -32.344 1 96.69 687 VAL B C 1
ATOM 12140 O O . VAL B 1 687 ? 1.062 -31.703 -31.172 1 96.69 687 VAL B O 1
ATOM 12143 N N . ALA B 1 688 ? 2.012 -30.406 -32.781 1 97.25 688 ALA B N 1
ATOM 12144 C CA . ALA B 1 688 ? 2.98 -29.828 -31.844 1 97.25 688 ALA B CA 1
ATOM 12145 C C . ALA B 1 688 ? 2.281 -29.047 -30.734 1 97.25 688 ALA B C 1
ATOM 12147 O O . ALA B 1 688 ? 2.695 -29.109 -29.578 1 97.25 688 ALA B O 1
ATOM 12148 N N . ILE B 1 689 ? 1.277 -28.344 -31.078 1 97 689 ILE B N 1
ATOM 12149 C CA . ILE B 1 689 ? 0.518 -27.562 -30.109 1 97 689 ILE B CA 1
ATOM 12150 C C . ILE B 1 689 ? -0.17 -28.5 -29.109 1 97 689 ILE B C 1
ATOM 12152 O O . ILE B 1 689 ? -0.159 -28.25 -27.906 1 97 689 ILE B O 1
ATOM 12156 N N . ARG B 1 690 ? -0.722 -29.531 -29.609 1 97.31 690 ARG B N 1
ATOM 12157 C CA . ARG B 1 690 ? -1.349 -30.531 -28.734 1 97.31 690 ARG B CA 1
ATOM 12158 C C . ARG B 1 690 ? -0.327 -31.156 -27.797 1 97.31 690 ARG B C 1
ATOM 12160 O O . ARG B 1 690 ? -0.615 -31.375 -26.609 1 97.31 690 ARG B O 1
ATOM 12167 N N . PHE B 1 691 ? 0.81 -31.5 -28.344 1 97.44 691 PHE B N 1
ATOM 12168 C CA . PHE B 1 691 ? 1.89 -32.062 -27.531 1 97.44 691 PHE B CA 1
ATOM 12169 C C . PHE B 1 691 ? 2.268 -31.094 -26.406 1 97.44 691 PHE B C 1
ATOM 12171 O O . PHE B 1 691 ? 2.398 -31.516 -25.25 1 97.44 691 PHE B O 1
ATOM 12178 N N . ALA B 1 692 ? 2.412 -29.797 -26.75 1 97.69 692 ALA B N 1
ATOM 12179 C CA . ALA B 1 692 ? 2.75 -28.781 -25.75 1 97.69 692 ALA B CA 1
ATOM 12180 C C . ALA B 1 692 ? 1.652 -28.656 -24.703 1 97.69 692 ALA B C 1
ATOM 12182 O O . ALA B 1 692 ? 1.939 -28.5 -23.516 1 97.69 692 ALA B O 1
ATOM 12183 N N . ASP B 1 693 ? 0.454 -28.719 -25.078 1 97.44 693 ASP B N 1
ATOM 12184 C CA . ASP B 1 693 ? -0.705 -28.594 -24.203 1 97.44 693 ASP B CA 1
ATOM 12185 C C . ASP B 1 693 ? -0.712 -29.688 -23.141 1 97.44 693 ASP B C 1
ATOM 12187 O O . ASP B 1 693 ? -1.186 -29.469 -22.016 1 97.44 693 ASP B O 1
ATOM 12191 N N . LEU B 1 694 ? -0.219 -30.875 -23.484 1 97.94 694 LEU B N 1
ATOM 12192 C CA . LEU B 1 694 ? -0.211 -32.031 -22.594 1 97.94 694 LEU B CA 1
ATOM 12193 C C . LEU B 1 694 ? 0.71 -31.781 -21.391 1 97.94 694 LEU B C 1
ATOM 12195 O O . LEU B 1 694 ? 0.645 -32.5 -20.391 1 97.94 694 LEU B O 1
ATOM 12199 N N . HIS B 1 695 ? 1.57 -30.75 -21.5 1 97.94 695 HIS B N 1
ATOM 12200 C CA . HIS B 1 695 ? 2.443 -30.359 -20.406 1 97.94 695 HIS B CA 1
ATOM 12201 C C . HIS B 1 695 ? 1.736 -29.391 -19.453 1 97.94 695 HIS B C 1
ATOM 12203 O O . HIS B 1 695 ? 2.285 -29.031 -18.406 1 97.94 695 HIS B O 1
ATOM 12209 N N . ASP B 1 696 ? 0.53 -28.906 -19.75 1 97.56 696 ASP B N 1
ATOM 12210 C CA . ASP B 1 696 ? -0.175 -27.891 -18.984 1 97.56 696 ASP B CA 1
ATOM 12211 C C . ASP B 1 696 ? -1.351 -28.484 -18.219 1 97.56 696 ASP B C 1
ATOM 12213 O O . ASP B 1 696 ? -2.1 -27.766 -17.562 1 97.56 696 ASP B O 1
ATOM 12217 N N . THR B 1 697 ? -1.524 -29.781 -18.219 1 97.75 697 THR B N 1
ATOM 12218 C CA . THR B 1 697 ? -2.707 -30.438 -17.672 1 97.75 697 THR B CA 1
ATOM 12219 C C . THR B 1 697 ? -2.598 -30.578 -16.156 1 97.75 697 THR B C 1
ATOM 12221 O O . THR B 1 697 ? -1.533 -30.328 -15.578 1 97.75 697 THR B O 1
ATOM 12224 N N . HIS B 1 698 ? -3.758 -30.984 -15.484 1 97.62 698 HIS B N 1
ATOM 12225 C CA . HIS B 1 698 ? -3.816 -31.141 -14.039 1 97.62 698 HIS B CA 1
ATOM 12226 C C . HIS B 1 698 ? -2.881 -32.25 -13.578 1 97.62 698 HIS B C 1
ATOM 12228 O O . HIS B 1 698 ? -2.426 -32.25 -12.43 1 97.62 698 HIS B O 1
ATOM 12234 N N . PHE B 1 699 ? -2.537 -33.188 -14.531 1 96.56 699 PHE B N 1
ATOM 12235 C CA . PHE B 1 699 ? -1.641 -34.281 -14.188 1 96.56 699 PHE B CA 1
ATOM 12236 C C . PHE B 1 699 ? -0.27 -33.75 -13.781 1 96.56 699 PHE B C 1
ATOM 12238 O O . PHE B 1 699 ? 0.282 -34.188 -12.758 1 96.56 699 PHE B O 1
ATOM 12245 N N . ARG B 1 700 ? 0.211 -32.875 -14.586 1 96.94 700 ARG B N 1
ATOM 12246 C CA . ARG B 1 700 ? 1.524 -32.312 -14.289 1 96.94 700 ARG B CA 1
ATOM 12247 C C . ARG B 1 700 ? 1.462 -31.391 -13.086 1 96.94 700 ARG B C 1
ATOM 12249 O O . ARG B 1 700 ? 2.359 -31.406 -12.242 1 96.94 700 ARG B O 1
ATOM 12256 N N . MET B 1 701 ? 0.423 -30.531 -13 1 97.81 701 MET B N 1
ATOM 12257 C CA . MET B 1 701 ? 0.281 -29.594 -11.898 1 97.81 701 MET B CA 1
ATOM 12258 C C . MET B 1 701 ? 0.275 -30.312 -10.555 1 97.81 701 MET B C 1
ATOM 12260 O O . MET B 1 701 ? 0.929 -29.875 -9.609 1 97.81 701 MET B O 1
ATOM 12264 N N . GLN B 1 702 ? -0.44 -31.406 -10.492 1 96.25 702 GLN B N 1
ATOM 12265 C CA . GLN B 1 702 ? -0.515 -32.188 -9.258 1 96.25 702 GLN B CA 1
ATOM 12266 C C . GLN B 1 702 ? 0.796 -32.906 -8.984 1 96.25 702 GLN B C 1
ATOM 12268 O O . GLN B 1 702 ? 1.283 -32.938 -7.852 1 96.25 702 GLN B O 1
ATOM 12273 N N . ALA B 1 703 ? 1.396 -33.5 -10.023 1 95.81 703 ALA B N 1
ATOM 12274 C CA . ALA B 1 703 ? 2.598 -34.312 -9.883 1 95.81 703 ALA B CA 1
ATOM 12275 C C . ALA B 1 703 ? 3.785 -33.469 -9.43 1 95.81 703 ALA B C 1
ATOM 12277 O O . ALA B 1 703 ? 4.645 -33.938 -8.68 1 95.81 703 ALA B O 1
ATOM 12278 N N . THR B 1 704 ? 3.85 -32.219 -9.906 1 95.81 704 THR B N 1
ATOM 12279 C CA . THR B 1 704 ? 4.957 -31.328 -9.57 1 95.81 704 THR B CA 1
ATOM 12280 C C . THR B 1 704 ? 4.703 -30.641 -8.242 1 95.81 704 THR B C 1
ATOM 12282 O O . THR B 1 704 ? 5.566 -29.922 -7.734 1 95.81 704 THR B O 1
ATOM 12285 N N . GLY B 1 705 ? 3.527 -30.766 -7.648 1 94.19 705 GLY B N 1
ATOM 12286 C CA . GLY B 1 705 ? 3.197 -30.156 -6.371 1 94.19 705 GLY B CA 1
ATOM 12287 C C . GLY B 1 705 ? 2.754 -28.703 -6.5 1 94.19 705 GLY B C 1
ATOM 12288 O O . GLY B 1 705 ? 2.645 -28 -5.496 1 94.19 705 GLY B O 1
ATOM 12289 N N . ALA B 1 706 ? 2.492 -28.25 -7.723 1 96.88 706 ALA B N 1
ATOM 12290 C CA . ALA B 1 706 ? 2.037 -26.875 -7.934 1 96.88 706 ALA B CA 1
ATOM 12291 C C . ALA B 1 706 ? 0.627 -26.672 -7.387 1 96.88 706 ALA B C 1
ATOM 12293 O O . ALA B 1 706 ? 0.284 -25.594 -6.926 1 96.88 706 ALA B O 1
ATOM 12294 N N . VAL B 1 707 ? -0.153 -27.719 -7.453 1 97.38 707 VAL B N 1
ATOM 12295 C CA . VAL B 1 707 ? -1.457 -27.734 -6.797 1 97.38 707 VAL B CA 1
ATOM 12296 C C . VAL B 1 707 ? -1.517 -28.859 -5.777 1 97.38 707 VAL B C 1
ATOM 12298 O O . VAL B 1 707 ? -0.866 -29.891 -5.949 1 97.38 707 VAL B O 1
ATOM 12301 N N . ARG B 1 708 ? -2.24 -28.672 -4.773 1 95.44 708 ARG B N 1
ATOM 12302 C CA . ARG B 1 708 ? -2.352 -29.672 -3.717 1 95.44 708 ARG B CA 1
ATOM 12303 C C . ARG B 1 708 ? -3.217 -30.844 -4.164 1 95.44 708 ARG B C 1
ATOM 12305 O O . ARG B 1 708 ? -3.01 -31.984 -3.725 1 95.44 708 ARG B O 1
ATOM 12312 N N . GLY B 1 709 ? -4.176 -30.531 -4.977 1 95.81 709 GLY B N 1
ATOM 12313 C CA . GLY B 1 709 ? -5.059 -31.594 -5.453 1 95.81 709 GLY B CA 1
ATOM 12314 C C . GLY B 1 709 ? -6.004 -31.125 -6.547 1 95.81 709 GLY B C 1
ATOM 12315 O O . GLY B 1 709 ? -6.008 -29.938 -6.91 1 95.81 709 GLY B O 1
ATOM 12316 N N . VAL B 1 710 ? -6.684 -32.125 -7.094 1 97.12 710 VAL B N 1
ATOM 12317 C CA . VAL B 1 710 ? -7.668 -31.875 -8.141 1 97.12 710 VAL B CA 1
ATOM 12318 C C . VAL B 1 710 ? -9.078 -31.938 -7.551 1 97.12 710 VAL B C 1
ATOM 12320 O O . VAL B 1 710 ? -9.445 -32.938 -6.906 1 97.12 710 VAL B O 1
ATOM 12323 N N . VAL B 1 711 ? -9.867 -30.875 -7.734 1 97.94 711 VAL B N 1
ATOM 12324 C CA . VAL B 1 711 ? -11.234 -30.781 -7.234 1 97.94 711 VAL B CA 1
ATOM 12325 C C . VAL B 1 711 ? -12.203 -30.609 -8.406 1 97.94 711 VAL B C 1
ATOM 12327 O O . VAL B 1 711 ? -12.32 -29.516 -8.961 1 97.94 711 VAL B O 1
ATOM 12330 N N . PRO B 1 712 ? -12.938 -31.703 -8.719 1 98.12 712 PRO B N 1
ATOM 12331 C CA . PRO B 1 712 ? -13.93 -31.547 -9.789 1 98.12 712 PRO B CA 1
ATOM 12332 C C . PRO B 1 712 ? -15.016 -30.547 -9.445 1 98.12 712 PRO B C 1
ATOM 12334 O O . PRO B 1 712 ? -15.5 -30.516 -8.312 1 98.12 712 PRO B O 1
ATOM 12337 N N . TRP B 1 713 ? -15.422 -29.766 -10.359 1 98.25 713 TRP B N 1
ATOM 12338 C CA . TRP B 1 713 ? -16.328 -28.641 -10.18 1 98.25 713 TRP B CA 1
ATOM 12339 C C . TRP B 1 713 ? -17.656 -29.094 -9.602 1 98.25 713 TRP B C 1
ATOM 12341 O O . TRP B 1 713 ? -18.188 -28.484 -8.672 1 98.25 713 TRP B O 1
ATOM 12351 N N . LYS B 1 714 ? -18.172 -30.203 -10.008 1 97.88 714 LYS B N 1
ATOM 12352 C CA . LYS B 1 714 ? -19.453 -30.75 -9.562 1 97.88 714 LYS B CA 1
ATOM 12353 C C . LYS B 1 714 ? -19.453 -30.969 -8.047 1 97.88 714 LYS B C 1
ATOM 12355 O O . LYS B 1 714 ? -20.469 -30.766 -7.387 1 97.88 714 LYS B O 1
ATOM 12360 N N . ASP B 1 715 ? -18.266 -31.312 -7.488 1 97.69 715 ASP B N 1
ATOM 12361 C CA . ASP B 1 715 ? -18.156 -31.656 -6.074 1 97.69 715 ASP B CA 1
ATOM 12362 C C . ASP B 1 715 ? -17.484 -30.531 -5.289 1 97.69 715 ASP B C 1
ATOM 12364 O O . ASP B 1 715 ? -17.219 -30.672 -4.094 1 97.69 715 ASP B O 1
ATOM 12368 N N . SER B 1 716 ? -17.25 -29.469 -5.926 1 98.5 716 SER B N 1
ATOM 12369 C CA . SER B 1 716 ? -16.438 -28.406 -5.348 1 98.5 716 SER B CA 1
ATOM 12370 C C . SER B 1 716 ? -17.047 -27.875 -4.059 1 98.5 716 SER B C 1
ATOM 12372 O O . SER B 1 716 ? -16.344 -27.625 -3.082 1 98.5 716 SER B O 1
ATOM 12374 N N . ARG B 1 717 ? -18.328 -27.672 -3.988 1 98.38 717 ARG B N 1
ATOM 12375 C CA . ARG B 1 717 ? -19 -27.109 -2.822 1 98.38 717 ARG B CA 1
ATOM 12376 C C . ARG B 1 717 ? -18.719 -27.938 -1.573 1 98.38 717 ARG B C 1
ATOM 12378 O O . ARG B 1 717 ? -18.266 -27.406 -0.562 1 98.38 717 ARG B O 1
ATOM 12385 N N . ARG B 1 718 ? -19.047 -29.281 -1.598 1 97.5 718 ARG B N 1
ATOM 12386 C CA . ARG B 1 718 ? -18.875 -30.141 -0.431 1 97.5 718 ARG B CA 1
ATOM 12387 C C . ARG B 1 718 ? -17.406 -30.281 -0.046 1 97.5 718 ARG B C 1
ATOM 12389 O O . ARG B 1 718 ? -17.078 -30.281 1.139 1 97.5 718 ARG B O 1
ATOM 12396 N N . LEU B 1 719 ? -16.547 -30.359 -1.053 1 97.75 719 LEU B N 1
ATOM 12397 C CA . LEU B 1 719 ? -15.117 -30.547 -0.776 1 97.75 719 LEU B CA 1
ATOM 12398 C C . LEU B 1 719 ? -14.508 -29.281 -0.186 1 97.75 719 LEU B C 1
ATOM 12400 O O . LEU B 1 719 ? -13.742 -29.344 0.776 1 97.75 719 LEU B O 1
ATOM 12404 N N . PHE B 1 720 ? -14.82 -28.094 -0.706 1 98.5 720 PHE B N 1
ATOM 12405 C CA . PHE B 1 720 ? -14.242 -26.844 -0.208 1 98.5 720 PHE B CA 1
ATOM 12406 C C . PHE B 1 720 ? -14.812 -26.484 1.16 1 98.5 720 PHE B C 1
ATOM 12408 O O . PHE B 1 720 ? -14.125 -25.891 1.986 1 98.5 720 PHE B O 1
ATOM 12415 N N . HIS B 1 721 ? -16.109 -26.844 1.364 1 98.25 721 HIS B N 1
ATOM 12416 C CA . HIS B 1 721 ? -16.625 -26.656 2.717 1 98.25 721 HIS B CA 1
ATOM 12417 C C . HIS B 1 721 ? -15.82 -27.469 3.729 1 98.25 721 HIS B C 1
ATOM 12419 O O . HIS B 1 721 ? -15.477 -26.969 4.801 1 98.25 721 HIS B O 1
ATOM 12425 N N . ALA B 1 722 ? -15.547 -28.75 3.375 1 97.5 722 ALA B N 1
ATOM 12426 C CA . ALA B 1 722 ? -14.758 -29.609 4.25 1 97.5 722 ALA B CA 1
ATOM 12427 C C . ALA B 1 722 ? -13.344 -29.062 4.438 1 97.5 722 ALA B C 1
ATOM 12429 O O . ALA B 1 722 ? -12.82 -29.047 5.551 1 97.5 722 ALA B O 1
ATOM 12430 N N . LYS B 1 723 ? -12.742 -28.625 3.332 1 98.06 723 LYS B N 1
ATOM 12431 C CA . LYS B 1 723 ? -11.398 -28.062 3.387 1 98.06 723 LYS B CA 1
ATOM 12432 C C . LYS B 1 723 ? -11.367 -26.797 4.234 1 98.06 723 LYS B C 1
ATOM 12434 O O . LYS B 1 723 ? -10.383 -26.516 4.922 1 98.06 723 LYS B O 1
ATOM 12439 N N . LEU B 1 724 ? -12.406 -25.953 4.059 1 98.25 724 LEU B N 1
ATOM 12440 C CA . LEU B 1 724 ? -12.508 -24.703 4.812 1 98.25 724 LEU B CA 1
ATOM 12441 C C . LEU B 1 724 ? -12.602 -24.984 6.309 1 98.25 724 LEU B C 1
ATOM 12443 O O . LEU B 1 724 ? -11.891 -24.375 7.109 1 98.25 724 LEU B O 1
ATOM 12447 N N . GLN B 1 725 ? -13.422 -25.953 6.695 1 96.81 725 GLN B N 1
ATOM 12448 C CA . GLN B 1 725 ? -13.57 -26.312 8.094 1 96.81 725 GLN B CA 1
ATOM 12449 C C . GLN B 1 725 ? -12.258 -26.859 8.664 1 96.81 725 GLN B C 1
ATOM 12451 O O . GLN B 1 725 ? -11.859 -26.484 9.773 1 96.81 725 GLN B O 1
ATOM 12456 N N . ARG B 1 726 ? -11.68 -27.703 7.938 1 97 726 ARG B N 1
ATOM 12457 C CA . ARG B 1 726 ? -10.414 -28.297 8.367 1 97 726 ARG B CA 1
ATOM 12458 C C . ARG B 1 726 ? -9.336 -27.234 8.539 1 97 726 ARG B C 1
ATOM 12460 O O . ARG B 1 726 ? -8.617 -27.219 9.531 1 97 726 ARG B O 1
ATOM 12467 N N . LYS B 1 727 ? -9.219 -26.328 7.535 1 97.56 727 LYS B N 1
ATOM 12468 C CA . LYS B 1 727 ? -8.18 -25.297 7.578 1 97.56 727 LYS B CA 1
ATOM 12469 C C . LYS B 1 727 ? -8.414 -24.328 8.734 1 97.56 727 LYS B C 1
ATOM 12471 O O . LYS B 1 727 ? -7.461 -23.859 9.359 1 97.56 727 LYS B O 1
ATOM 12476 N N . LEU B 1 728 ? -9.695 -23.984 8.977 1 97.25 728 LEU B N 1
ATOM 12477 C CA . LEU B 1 728 ? -10.031 -23.141 10.125 1 97.25 728 LEU B CA 1
ATOM 12478 C C . LEU B 1 728 ? -9.594 -23.797 11.43 1 97.25 728 LEU B C 1
ATOM 12480 O O . LEU B 1 728 ? -9 -23.141 12.289 1 97.25 728 LEU B O 1
ATOM 12484 N N . LYS B 1 729 ? -9.875 -25.094 11.57 1 95.88 729 LYS B N 1
ATOM 12485 C CA . LYS B 1 729 ? -9.484 -25.828 12.773 1 95.88 729 LYS B CA 1
ATOM 12486 C C . LYS B 1 729 ? -7.965 -25.922 12.883 1 95.88 729 LYS B C 1
ATOM 12488 O O . LYS B 1 729 ? -7.402 -25.734 13.969 1 95.88 729 LYS B O 1
ATOM 12493 N N . GLU B 1 730 ? -7.332 -26.234 11.789 1 96.69 730 GLU B N 1
ATOM 12494 C CA . GLU B 1 730 ? -5.879 -26.297 11.719 1 96.69 730 GLU B CA 1
ATOM 12495 C C . GLU B 1 730 ? -5.238 -25.016 12.219 1 96.69 730 GLU B C 1
ATOM 12497 O O . GLU B 1 730 ? -4.348 -25.047 13.07 1 96.69 730 GLU B O 1
ATOM 12502 N N . LEU B 1 731 ? -5.703 -23.891 11.719 1 97 731 LEU B N 1
ATOM 12503 C CA . LEU B 1 731 ? -5.129 -22.594 12.07 1 97 731 LEU B CA 1
ATOM 12504 C C . LEU B 1 731 ? -5.445 -22.234 13.516 1 97 731 LEU B C 1
ATOM 12506 O O . LEU B 1 731 ? -4.637 -21.594 14.188 1 97 731 LEU B O 1
ATOM 12510 N N . SER B 1 732 ? -6.648 -22.641 13.945 1 95.62 732 SER B N 1
ATOM 12511 C CA . SER B 1 732 ? -6.988 -22.406 15.344 1 95.62 732 SER B CA 1
ATOM 12512 C C . SER B 1 732 ? -6.004 -23.094 16.281 1 95.62 732 SER B C 1
ATOM 12514 O O . SER B 1 732 ? -5.566 -22.516 17.266 1 95.62 732 SER B O 1
ATOM 12516 N N . VAL B 1 733 ? -5.645 -24.328 15.953 1 95.19 733 VAL B N 1
ATOM 12517 C CA . VAL B 1 733 ? -4.695 -25.094 16.75 1 95.19 733 VAL B CA 1
ATOM 12518 C C . VAL B 1 733 ? -3.309 -24.453 16.656 1 95.19 733 VAL B C 1
ATOM 12520 O O . VAL B 1 733 ? -2.613 -24.328 17.672 1 95.19 733 VAL B O 1
ATOM 12523 N N . ALA B 1 734 ? -2.928 -24.062 15.492 1 96.62 734 ALA B N 1
ATOM 12524 C CA . ALA B 1 734 ? -1.632 -23.422 15.289 1 96.62 734 ALA B CA 1
ATOM 12525 C C . ALA B 1 734 ? -1.526 -22.125 16.109 1 96.62 734 ALA B C 1
ATOM 12527 O O . ALA B 1 734 ? -0.491 -21.859 16.719 1 96.62 734 ALA B O 1
ATOM 12528 N N . VAL B 1 735 ? -2.572 -21.359 16.078 1 95.56 735 VAL B N 1
ATOM 12529 C CA . VAL B 1 735 ? -2.594 -20.094 16.812 1 95.56 735 VAL B CA 1
ATOM 12530 C C . VAL B 1 735 ? -2.496 -20.359 18.312 1 95.56 735 VAL B C 1
ATOM 12532 O O . VAL B 1 735 ? -1.817 -19.625 19.031 1 95.56 735 VAL B O 1
ATOM 12535 N N . SER B 1 736 ? -3.195 -21.375 18.75 1 93.94 736 SER B N 1
ATOM 12536 C CA . SER B 1 736 ? -3.107 -21.75 20.156 1 93.94 736 SER B CA 1
ATOM 12537 C C . SER B 1 736 ? -1.671 -22.078 20.547 1 93.94 736 SER B C 1
ATOM 12539 O O . SER B 1 736 ? -1.239 -21.766 21.656 1 93.94 736 SER B O 1
ATOM 12541 N N . MET B 1 737 ? -0.95 -22.703 19.672 1 94.44 737 MET B N 1
ATOM 12542 C CA . MET B 1 737 ? 0.454 -23.031 19.922 1 94.44 737 MET B CA 1
ATOM 12543 C C . MET B 1 737 ? 1.291 -21.75 20.016 1 94.44 737 MET B C 1
ATOM 12545 O O . MET B 1 737 ? 2.225 -21.672 20.812 1 94.44 737 MET B O 1
ATOM 12549 N N . VAL B 1 738 ? 1.013 -20.812 19.188 1 94.62 738 VAL B N 1
ATOM 12550 C CA . VAL B 1 738 ? 1.721 -19.547 19.203 1 94.62 738 VAL B CA 1
ATOM 12551 C C . VAL B 1 738 ? 1.448 -18.828 20.531 1 94.62 738 VAL B C 1
ATOM 12553 O O . VAL B 1 738 ? 2.371 -18.312 21.172 1 94.62 738 VAL B O 1
ATOM 12556 N N . GLU B 1 739 ? 0.16 -18.766 20.812 1 90.62 739 GLU B N 1
ATOM 12557 C CA . GLU B 1 739 ? -0.243 -18.109 22.047 1 90.62 739 GLU B CA 1
ATOM 12558 C C . GLU B 1 739 ? 0.401 -18.781 23.25 1 90.62 739 GLU B C 1
ATOM 12560 O O . GLU B 1 739 ? 0.724 -18.109 24.234 1 90.62 739 GLU B O 1
ATOM 12565 N N . ALA B 1 740 ? 0.657 -20.062 23.172 1 90.69 740 ALA B N 1
ATOM 12566 C CA . ALA B 1 740 ? 1.286 -20.812 24.25 1 90.69 740 ALA B CA 1
ATOM 12567 C C . ALA B 1 740 ? 2.807 -20.734 24.172 1 90.69 740 ALA B C 1
ATOM 12569 O O . ALA B 1 740 ? 3.516 -21.297 25 1 90.69 740 ALA B O 1
ATOM 12570 N N . LYS B 1 741 ? 3.352 -20.078 23.125 1 90.62 741 LYS B N 1
ATOM 12571 C CA . LYS B 1 741 ? 4.777 -19.875 22.906 1 90.62 741 LYS B CA 1
ATOM 12572 C C . LYS B 1 741 ? 5.496 -21.188 22.641 1 90.62 741 LYS B C 1
ATOM 12574 O O . LYS B 1 741 ? 6.652 -21.359 23.016 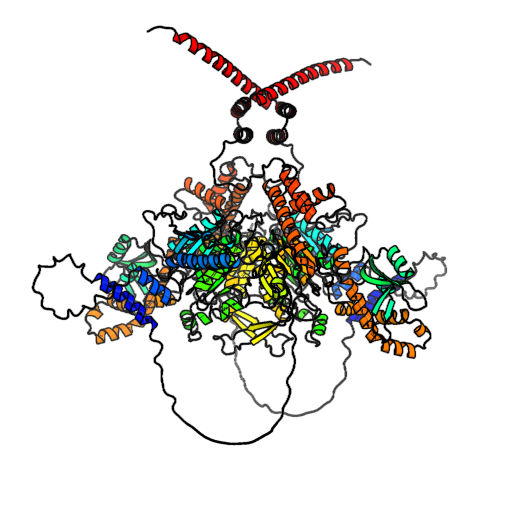1 90.62 741 LYS B O 1
ATOM 12579 N N . GLU B 1 742 ? 4.727 -22.125 22.141 1 91.12 742 GLU B N 1
ATOM 12580 C CA . GLU B 1 742 ? 5.32 -23.391 21.719 1 91.12 742 GLU B CA 1
ATOM 12581 C C . GLU B 1 742 ? 6.031 -23.25 20.375 1 91.12 742 GLU B C 1
ATOM 12583 O O . GLU B 1 742 ? 6.996 -23.969 20.094 1 91.12 742 GLU B O 1
ATOM 12588 N N . VAL B 1 743 ? 5.379 -22.453 19.609 1 94 743 VAL B N 1
ATOM 12589 C CA . VAL B 1 743 ? 5.965 -22.141 18.297 1 94 743 VAL B CA 1
ATOM 12590 C C . VAL B 1 743 ? 6.066 -20.625 18.141 1 94 743 VAL B C 1
ATOM 12592 O O . VAL B 1 743 ? 5.395 -19.875 18.844 1 94 743 VAL B O 1
ATOM 12595 N N . GLY B 1 744 ? 6.949 -20.25 17.219 1 91.44 744 GLY B N 1
ATOM 12596 C CA . GLY B 1 744 ? 7.207 -18.828 17.047 1 91.44 744 GLY B CA 1
ATOM 12597 C C . GLY B 1 744 ? 6.285 -18.172 16.031 1 91.44 744 GLY B C 1
ATOM 12598 O O . GLY B 1 744 ? 6.168 -16.938 16 1 91.44 744 GLY B O 1
ATOM 12599 N N . SER B 1 745 ? 5.645 -18.969 15.227 1 94.69 745 SER B N 1
ATOM 12600 C CA . SER B 1 745 ? 4.797 -18.422 14.172 1 94.69 745 SER B CA 1
ATOM 12601 C C . SER B 1 745 ? 3.697 -19.391 13.781 1 94.69 745 SER B C 1
ATOM 12603 O O . SER B 1 745 ? 3.764 -20.578 14.117 1 94.69 745 SER B O 1
ATOM 12605 N N . ILE B 1 746 ? 2.67 -18.875 13.086 1 96.19 746 ILE B N 1
ATOM 12606 C CA . ILE B 1 746 ? 1.57 -19.719 12.609 1 96.19 746 ILE B CA 1
ATOM 12607 C C . ILE B 1 746 ? 2.105 -20.781 11.656 1 96.19 746 ILE B C 1
ATOM 12609 O O . ILE B 1 746 ? 1.699 -21.938 11.719 1 96.19 746 ILE B O 1
ATOM 12613 N N . SER B 1 747 ? 2.988 -20.391 10.82 1 96.31 747 SER B N 1
ATOM 12614 C CA . SER B 1 747 ? 3.57 -21.312 9.852 1 96.31 747 SER B CA 1
ATOM 12615 C C . SER B 1 747 ? 4.277 -22.469 10.547 1 96.31 747 SER B C 1
ATOM 12617 O O . SER B 1 747 ? 4.199 -23.609 10.094 1 96.31 747 SER B O 1
ATOM 12619 N N . GLU B 1 748 ? 4.965 -22.188 11.594 1 95.69 748 GLU B N 1
ATOM 12620 C CA . GLU B 1 748 ? 5.621 -23.25 12.359 1 95.69 748 GLU B CA 1
ATOM 12621 C C . GLU B 1 748 ? 4.602 -24.188 13 1 95.69 748 GLU B C 1
ATOM 12623 O O . GLU B 1 748 ? 4.824 -25.391 13.086 1 95.69 748 GLU B O 1
ATOM 12628 N N . GLY B 1 749 ? 3.543 -23.531 13.43 1 96.44 749 GLY B N 1
ATOM 12629 C CA . GLY B 1 749 ? 2.467 -24.344 13.969 1 96.44 749 GLY B CA 1
ATOM 12630 C C . GLY B 1 749 ? 1.87 -25.297 12.953 1 96.44 749 GLY B C 1
ATOM 12631 O O . GLY B 1 749 ? 1.649 -26.469 13.242 1 96.44 749 GLY B O 1
ATOM 12632 N N . VAL B 1 750 ? 1.67 -24.828 11.789 1 96.62 750 VAL B N 1
ATOM 12633 C CA . VAL B 1 750 ? 1.108 -25.625 10.711 1 96.62 750 VAL B CA 1
ATOM 12634 C C . VAL B 1 750 ? 2.062 -26.781 10.367 1 96.62 750 VAL B C 1
ATOM 12636 O O . VAL B 1 750 ? 1.634 -27.922 10.188 1 96.62 750 VAL B O 1
ATOM 12639 N N . ARG B 1 751 ? 3.342 -26.5 10.32 1 94.94 751 ARG B N 1
ATOM 12640 C CA . ARG B 1 751 ? 4.336 -27.531 10.016 1 94.94 751 ARG B CA 1
ATOM 12641 C C . ARG B 1 751 ? 4.355 -28.609 11.102 1 94.94 751 ARG B C 1
ATOM 12643 O O . ARG B 1 751 ? 4.508 -29.797 10.805 1 94.94 751 ARG B O 1
ATOM 12650 N N . LYS B 1 752 ? 4.211 -28.141 12.281 1 95.12 752 LYS B N 1
ATOM 12651 C CA . LYS B 1 752 ? 4.199 -29.078 13.398 1 95.12 752 LYS B CA 1
ATOM 12652 C C . LYS B 1 752 ? 2.979 -30 13.336 1 95.12 752 LYS B C 1
ATOM 12654 O O . LYS B 1 752 ? 3.068 -31.188 13.641 1 95.12 752 LYS B O 1
ATOM 12659 N N . ILE B 1 753 ? 1.917 -29.422 13 1 96 753 ILE B N 1
ATOM 12660 C CA . ILE B 1 753 ? 0.684 -30.203 12.867 1 96 753 ILE B CA 1
ATOM 12661 C C . ILE B 1 753 ? 0.841 -31.25 11.766 1 96 753 ILE B C 1
ATOM 12663 O O . ILE B 1 753 ? 0.516 -32.406 11.969 1 96 753 ILE B O 1
ATOM 12667 N N . GLU B 1 754 ? 1.346 -30.828 10.625 1 94.88 754 GLU B N 1
ATOM 12668 C CA . GLU B 1 754 ? 1.532 -31.734 9.492 1 94.88 754 GLU B CA 1
ATOM 12669 C C . GLU B 1 754 ? 2.51 -32.844 9.844 1 94.88 754 GLU B C 1
ATOM 12671 O O . GLU B 1 754 ? 2.291 -34.031 9.477 1 94.88 754 GLU B O 1
ATOM 12676 N N . ALA B 1 755 ? 3.539 -32.5 10.586 1 94.25 755 ALA B N 1
ATOM 12677 C CA . ALA B 1 755 ? 4.535 -33.5 10.984 1 94.25 755 ALA B CA 1
ATOM 12678 C C . ALA B 1 755 ? 3.941 -34.531 11.961 1 94.25 755 ALA B C 1
ATOM 12680 O O . ALA B 1 755 ? 4.223 -35.719 11.867 1 94.25 755 ALA B O 1
ATOM 12681 N N . ALA B 1 756 ? 3.203 -33.969 12.891 1 93.5 756 ALA B N 1
ATOM 12682 C CA . ALA B 1 756 ? 2.566 -34.844 13.875 1 93.5 756 ALA B CA 1
ATOM 12683 C C . ALA B 1 756 ? 1.593 -35.812 13.195 1 93.5 756 ALA B C 1
ATOM 12685 O O . ALA B 1 756 ? 1.519 -37 13.555 1 93.5 756 ALA B O 1
ATOM 12686 N N . PHE B 1 757 ? 0.847 -35.344 12.312 1 95.56 757 PHE B N 1
ATOM 12687 C CA . PHE B 1 757 ? -0.086 -36.219 11.586 1 95.56 757 PHE B CA 1
ATOM 12688 C C . PHE B 1 757 ? 0.662 -37.25 10.789 1 95.56 757 PHE B C 1
ATOM 12690 O O . PHE B 1 757 ? 0.242 -38.438 10.742 1 95.56 757 PHE B O 1
ATOM 12697 N N . ALA B 1 758 ? 1.692 -36.844 10.062 1 94.44 758 ALA B N 1
ATOM 12698 C CA . ALA B 1 758 ? 2.48 -37.781 9.258 1 94.44 758 ALA B CA 1
ATOM 12699 C C . ALA B 1 758 ? 3.053 -38.906 10.109 1 94.44 758 ALA B C 1
ATOM 12701 O O . ALA B 1 758 ? 3.211 -40.031 9.633 1 94.44 758 ALA B O 1
ATOM 12702 N N . GLN B 1 759 ? 3.324 -38.688 11.328 1 94 759 GLN B N 1
ATOM 12703 C CA . GLN B 1 759 ? 3.811 -39.688 12.242 1 94 759 GLN B CA 1
ATOM 12704 C C . GLN B 1 759 ? 2.711 -40.688 12.586 1 94 759 GLN B C 1
ATOM 12706 O O . GLN B 1 759 ? 2.959 -41.906 12.633 1 94 759 GLN B O 1
ATOM 12711 N N . ASP B 1 760 ? 1.562 -40.125 12.773 1 93.88 760 ASP B N 1
ATOM 12712 C CA . ASP B 1 760 ? 0.427 -40.969 13.148 1 93.88 760 ASP B CA 1
ATOM 12713 C C . ASP B 1 760 ? -0.131 -41.719 11.93 1 93.88 760 ASP B C 1
ATOM 12715 O O . ASP B 1 760 ? -0.639 -42.812 12.055 1 93.88 760 ASP B O 1
ATOM 12719 N N . HIS B 1 761 ? -0.118 -41.031 10.844 1 94.56 761 HIS B N 1
ATOM 12720 C CA . HIS B 1 761 ? -0.655 -41.562 9.602 1 94.56 761 HIS B CA 1
ATOM 12721 C C . HIS B 1 761 ? 0.339 -41.406 8.453 1 94.56 761 HIS B C 1
ATOM 12723 O O . HIS B 1 761 ? 0.107 -40.625 7.531 1 94.56 761 HIS B O 1
ATOM 12729 N N . PRO B 1 762 ? 1.36 -42.188 8.367 1 92.19 762 PRO B N 1
ATOM 12730 C CA . PRO B 1 762 ? 2.447 -42.031 7.398 1 92.19 762 PRO B CA 1
ATOM 12731 C C . PRO B 1 762 ? 1.988 -42.219 5.953 1 92.19 762 PRO B C 1
ATOM 12733 O O . PRO B 1 762 ? 2.598 -41.656 5.031 1 92.19 762 PRO B O 1
ATOM 12736 N N . ASP B 1 763 ? 0.903 -42.844 5.719 1 91.62 763 ASP B N 1
ATOM 12737 C CA . ASP B 1 763 ? 0.495 -43.188 4.359 1 91.62 763 ASP B CA 1
ATOM 12738 C C . ASP B 1 763 ? -0.53 -42.188 3.824 1 91.62 763 ASP B C 1
ATOM 12740 O O . ASP B 1 763 ? -0.973 -42.312 2.68 1 91.62 763 ASP B O 1
ATOM 12744 N N . ILE B 1 764 ? -0.886 -41.219 4.598 1 92.75 764 ILE B N 1
ATOM 12745 C CA . ILE B 1 764 ? -1.903 -40.281 4.184 1 92.75 764 ILE B CA 1
ATOM 12746 C C . ILE B 1 764 ? -1.326 -38.844 4.227 1 92.75 764 ILE B C 1
ATOM 12748 O O . ILE B 1 764 ? -1.242 -38.25 5.293 1 92.75 764 ILE B O 1
ATOM 12752 N N . PRO B 1 765 ? -1.041 -38.344 3.045 1 89.25 765 PRO B N 1
ATOM 12753 C CA . PRO B 1 765 ? -0.524 -37 3.039 1 89.25 765 PRO B CA 1
ATOM 12754 C C . PRO B 1 765 ? -1.542 -35.969 3.549 1 89.25 765 PRO B C 1
ATOM 12756 O O . PRO B 1 765 ? -2.734 -36.094 3.25 1 89.25 765 PRO B O 1
ATOM 12759 N N . TRP B 1 766 ? -1.079 -35.031 4.332 1 90 766 TRP B N 1
ATOM 12760 C CA . TRP B 1 766 ? -1.935 -33.969 4.859 1 90 766 TRP B CA 1
ATOM 12761 C C . TRP B 1 766 ? -2.625 -33.219 3.73 1 90 766 TRP B C 1
ATOM 12763 O O . TRP B 1 766 ? -2.008 -32.938 2.705 1 90 766 TRP B O 1
ATOM 12773 N N . GLY B 1 767 ? -3.848 -33 3.832 1 85 767 GLY B N 1
ATOM 12774 C CA . GLY B 1 767 ? -4.621 -32.219 2.859 1 85 767 GLY B CA 1
ATOM 12775 C C . GLY B 1 767 ? -5.363 -33.094 1.874 1 85 767 GLY B C 1
ATOM 12776 O O . GLY B 1 767 ? -6.145 -32.625 1.059 1 85 767 GLY B O 1
ATOM 12777 N N . THR B 1 768 ? -5.246 -34.469 1.951 1 86.56 768 THR B N 1
ATOM 12778 C CA . THR B 1 768 ? -5.852 -35.375 0.98 1 86.56 768 THR B CA 1
ATOM 12779 C C . THR B 1 768 ? -7.125 -36 1.542 1 86.56 768 THR B C 1
ATOM 12781 O O . THR B 1 768 ? -7.93 -36.562 0.794 1 86.56 768 THR B O 1
ATOM 12784 N N . ASN B 1 769 ? -7.266 -35.906 2.832 1 91.69 769 ASN B N 1
ATOM 12785 C CA . ASN B 1 769 ? -8.438 -36.438 3.51 1 91.69 769 ASN B CA 1
ATOM 12786 C C . ASN B 1 769 ? -8.93 -35.5 4.613 1 91.69 769 ASN B C 1
ATOM 12788 O O . ASN B 1 769 ? -8.688 -35.75 5.797 1 91.69 769 ASN B O 1
ATOM 12792 N N . ASP B 1 770 ? -9.734 -34.656 4.246 1 94.12 770 ASP B N 1
ATOM 12793 C CA . ASP B 1 770 ? -10.102 -33.531 5.129 1 94.12 770 ASP B CA 1
ATOM 12794 C C . ASP B 1 770 ? -10.945 -34.031 6.305 1 94.12 770 ASP B C 1
ATOM 12796 O O . ASP B 1 770 ? -10.82 -33.531 7.418 1 94.12 770 ASP B O 1
ATOM 12800 N N . ALA B 1 771 ? -11.797 -35 6.113 1 92.12 771 ALA B N 1
ATOM 12801 C CA . ALA B 1 771 ? -12.609 -35.531 7.191 1 92.12 771 ALA B CA 1
ATOM 12802 C C . ALA B 1 771 ? -11.742 -36.188 8.273 1 92.12 771 ALA B C 1
ATOM 12804 O O . ALA B 1 771 ? -11.961 -35.969 9.469 1 92.12 771 ALA B O 1
ATOM 12805 N N . LEU B 1 772 ? -10.812 -36.938 7.797 1 93.69 772 LEU B N 1
ATOM 12806 C CA . LEU B 1 772 ? -9.891 -37.594 8.734 1 93.69 772 LEU B CA 1
ATOM 12807 C C . LEU B 1 772 ? -9.055 -36.562 9.469 1 93.69 772 LEU B C 1
ATOM 12809 O O . LEU B 1 772 ? -8.82 -36.688 10.672 1 93.69 772 LEU B O 1
ATOM 12813 N N . HIS B 1 773 ? -8.57 -35.594 8.734 1 95.19 773 HIS B N 1
ATOM 12814 C CA . HIS B 1 773 ? -7.762 -34.531 9.344 1 95.19 773 HIS B CA 1
ATOM 12815 C C . HIS B 1 773 ? -8.547 -33.812 10.422 1 95.19 773 HIS B C 1
ATOM 12817 O O . HIS B 1 773 ? -8.008 -33.531 11.5 1 95.19 773 HIS B O 1
ATOM 12823 N N . MET B 1 774 ? -9.82 -33.5 10.141 1 94.44 774 MET B N 1
ATOM 12824 C CA . MET B 1 774 ? -10.688 -32.812 11.086 1 94.44 774 MET B CA 1
ATOM 12825 C C . MET B 1 774 ? -10.891 -33.625 12.352 1 94.44 774 MET B C 1
ATOM 12827 O O . MET B 1 774 ? -10.828 -33.094 13.461 1 94.44 774 MET B O 1
ATOM 12831 N N . GLN B 1 775 ? -11.156 -34.875 12.125 1 93.44 775 GLN B N 1
ATOM 12832 C CA . GLN B 1 775 ? -11.344 -35.781 13.258 1 93.44 775 GLN B CA 1
ATOM 12833 C C . GLN B 1 775 ? -10.078 -35.844 14.109 1 93.44 775 GLN B C 1
ATOM 12835 O O . GLN B 1 775 ? -10.141 -35.781 15.336 1 93.44 775 GLN B O 1
ATOM 12840 N N . TRP B 1 776 ? -8.961 -36 13.414 1 94.81 776 TRP B N 1
ATOM 12841 C CA . TRP B 1 776 ? -7.668 -36.125 14.086 1 94.81 776 TRP B CA 1
ATOM 12842 C C . TRP B 1 776 ? -7.359 -34.844 14.883 1 94.81 776 TRP B C 1
ATOM 12844 O O . TRP B 1 776 ? -6.914 -34.938 16.031 1 94.81 776 TRP B O 1
ATOM 12854 N N . LEU B 1 777 ? -7.59 -33.719 14.344 1 95.06 777 LEU B N 1
ATOM 12855 C CA . LEU B 1 777 ? -7.348 -32.438 15.008 1 95.06 777 LEU B CA 1
ATOM 12856 C C . LEU B 1 777 ? -8.227 -32.281 16.25 1 95.06 777 LEU B C 1
ATOM 12858 O O . LEU B 1 777 ? -7.766 -31.812 17.281 1 95.06 777 LEU B O 1
ATOM 12862 N N . THR B 1 778 ? -9.484 -32.656 16.078 1 92.25 778 THR B N 1
ATOM 12863 C CA . THR B 1 778 ? -10.438 -32.562 17.172 1 92.25 778 THR B CA 1
ATOM 12864 C C . THR B 1 778 ? -10.023 -33.469 18.328 1 92.25 778 THR B C 1
ATOM 12866 O O . THR B 1 778 ? -10.109 -33.062 19.5 1 92.25 778 THR B O 1
ATOM 12869 N N . GLU B 1 779 ? -9.531 -34.594 18.016 1 89.88 779 GLU B N 1
ATOM 12870 C CA . GLU B 1 779 ? -9.086 -35.562 19.016 1 89.88 779 GLU B CA 1
ATOM 12871 C C . GLU B 1 779 ? -7.836 -35.062 19.734 1 89.88 779 GLU B C 1
ATOM 12873 O O . GLU B 1 779 ? -7.703 -35.219 20.938 1 89.88 779 GLU B O 1
ATOM 12878 N N . LYS B 1 780 ? -6.984 -34.5 18.969 1 88.06 780 LYS B N 1
ATOM 12879 C CA . LYS B 1 780 ? -5.734 -34.031 19.547 1 88.06 780 LYS B CA 1
ATOM 12880 C C . LYS B 1 780 ? -5.977 -32.844 20.469 1 88.06 780 LYS B C 1
ATOM 12882 O O . LYS B 1 780 ? -5.262 -32.656 21.453 1 88.06 780 LYS B O 1
ATOM 12887 N N . VAL B 1 781 ? -6.918 -31.984 20.141 1 85.12 781 VAL B N 1
ATOM 12888 C CA . VAL B 1 781 ? -7.234 -30.812 20.953 1 85.12 781 VAL B CA 1
ATOM 12889 C C . VAL B 1 781 ? -7.918 -31.266 22.25 1 85.12 781 VAL B C 1
ATOM 12891 O O . VAL B 1 781 ? -7.664 -30.688 23.312 1 85.12 781 VAL B O 1
ATOM 12894 N N . GLU B 1 782 ? -8.875 -32.188 22.078 1 69.19 782 GLU B N 1
ATOM 12895 C CA . GLU B 1 782 ? -9.594 -32.688 23.25 1 69.19 782 GLU B CA 1
ATOM 12896 C C . GLU B 1 782 ? -8.648 -33.438 24.188 1 69.19 782 GLU B C 1
ATOM 12898 O O . GLU B 1 782 ? -8.781 -33.375 25.406 1 69.19 782 GLU B O 1
ATOM 12903 N N . LEU B 1 783 ? -7.867 -34.312 23.516 1 53.94 783 LEU B N 1
ATOM 12904 C CA . LEU B 1 783 ? -6.977 -35.125 24.328 1 53.94 783 LEU B CA 1
ATOM 12905 C C . LEU B 1 783 ? -5.859 -34.281 24.938 1 53.94 783 LEU B C 1
ATOM 12907 O O . LEU B 1 783 ? -5.004 -34.781 25.656 1 53.94 783 LEU B O 1
ATOM 12911 N N . ASN B 1 784 ? -6.133 -32.969 25.297 1 54.16 784 ASN B N 1
ATOM 12912 C CA . ASN B 1 784 ? -5.492 -31.984 26.156 1 54.16 784 ASN B CA 1
ATOM 12913 C C . ASN B 1 784 ? -4.227 -31.422 25.516 1 54.16 784 ASN B C 1
ATOM 12915 O O . ASN B 1 784 ? -4 -30.219 25.531 1 54.16 784 ASN B O 1
ATOM 12919 N N . GLY B 1 785 ? -2.852 -31.984 25.609 1 47.75 785 GLY B N 1
ATOM 12920 C CA . GLY B 1 785 ? -1.486 -31.609 25.938 1 47.75 785 GLY B CA 1
ATOM 12921 C C . GLY B 1 785 ? -0.523 -31.781 24.781 1 47.75 785 GLY B C 1
ATOM 12922 O O . GLY B 1 785 ? 0.69 -31.641 24.953 1 47.75 785 GLY B O 1
ATOM 12923 N N . VAL B 1 786 ? -0.936 -32.375 23.859 1 48.16 786 VAL B N 1
ATOM 12924 C CA . VAL B 1 786 ? 0.182 -32.781 23.016 1 48.16 786 VAL B CA 1
ATOM 12925 C C . VAL B 1 786 ? 0.791 -31.547 22.328 1 48.16 786 VAL B C 1
ATOM 12927 O O . VAL B 1 786 ? 2.01 -31.469 22.156 1 48.16 786 VAL B O 1
ATOM 12930 N N . PHE B 1 787 ? -0.128 -30.781 21.719 1 54.81 787 PHE B N 1
ATOM 12931 C CA . PHE B 1 787 ? 0.523 -29.625 21.109 1 54.81 787 PHE B CA 1
ATOM 12932 C C . PHE B 1 787 ? 0.75 -28.531 22.141 1 54.81 787 PHE B C 1
ATOM 12934 O O . PHE B 1 787 ? 1.537 -27.609 21.922 1 54.81 787 PHE B O 1
ATOM 12941 N N . LEU B 1 788 ? -0.063 -28.484 23.156 1 48.62 788 LEU B N 1
ATOM 12942 C CA . LEU B 1 788 ? -0.008 -27.422 24.156 1 48.62 788 LEU B CA 1
ATOM 12943 C C . LEU B 1 788 ? 0.566 -27.938 25.469 1 48.62 788 LEU B C 1
ATOM 12945 O O . LEU B 1 788 ? -0.022 -28.828 26.109 1 48.62 788 LEU B O 1
ATOM 12949 N N . SER B 1 789 ? 1.804 -28.234 25.484 1 35.97 789 SER B N 1
ATOM 12950 C CA . SER B 1 789 ? 2.363 -28.453 26.812 1 35.97 789 SER B CA 1
ATOM 12951 C C . SER B 1 789 ? 1.968 -27.344 27.766 1 35.97 789 SER B C 1
ATOM 12953 O O . SER B 1 789 ? 2.293 -26.172 27.547 1 35.97 789 SER B O 1
ATOM 12955 N N . GLY B 1 790 ? 1.09 -27.562 28.875 1 34.38 790 GLY B N 1
ATOM 12956 C CA . GLY B 1 790 ? 0.718 -26.828 30.078 1 34.38 790 GLY B CA 1
ATOM 12957 C C . GLY B 1 790 ? -0.41 -25.844 29.828 1 34.38 790 GLY B C 1
ATOM 12958 O O . GLY B 1 790 ? -0.771 -25.062 30.734 1 34.38 790 GLY B O 1
ATOM 12959 N N . VAL B 1 791 ? -0.61 -25.312 28.609 1 33.22 791 VAL B N 1
ATOM 12960 C CA . VAL B 1 791 ? -1.501 -24.156 28.609 1 33.22 791 VAL B CA 1
ATOM 12961 C C . VAL B 1 791 ? -2.953 -24.609 28.531 1 33.22 791 VAL B C 1
ATOM 12963 O O . VAL B 1 791 ? -3.301 -25.422 27.672 1 33.22 791 VAL B O 1
ATOM 12966 N N . SER B 1 792 ? -3.656 -24.781 29.625 1 29.61 792 SER B N 1
ATOM 12967 C CA . SER B 1 792 ? -5.109 -24.906 29.688 1 29.61 792 SER B CA 1
ATOM 12968 C C . SER B 1 792 ? -5.785 -24.094 28.594 1 29.61 792 SER B C 1
ATOM 12970 O O . SER B 1 792 ? -5.484 -22.906 28.422 1 29.61 792 SER B O 1
ATOM 12972 N N . LEU B 1 793 ? -6.125 -24.703 27.578 1 31.98 793 LEU B N 1
ATOM 12973 C CA . LEU B 1 793 ? -6.938 -24.047 26.562 1 31.98 793 LEU B CA 1
ATOM 12974 C C . LEU B 1 793 ? -8.023 -23.188 27.219 1 31.98 793 LEU B C 1
ATOM 12976 O O . LEU B 1 793 ? -8.836 -23.688 28 1 31.98 793 LEU B O 1
ATOM 12980 N N . LEU B 1 794 ? -7.789 -21.984 27.625 1 28.75 794 LEU B N 1
ATOM 12981 C CA . LEU B 1 794 ? -8.82 -21.109 28.141 1 28.75 794 LEU B CA 1
ATOM 12982 C C . LEU B 1 794 ? -10.117 -21.25 27.359 1 28.75 794 LEU B C 1
ATOM 12984 O O . LEU B 1 794 ? -10.102 -21.25 26.125 1 28.75 794 LEU B O 1
ATOM 12988 N N . PRO B 1 795 ? -11.055 -22.031 27.859 1 28.59 795 PRO B N 1
ATOM 12989 C CA . PRO B 1 795 ? -12.367 -21.938 27.219 1 28.59 795 PRO B CA 1
ATOM 12990 C C . PRO B 1 795 ? -12.688 -20.531 26.734 1 28.59 795 PRO B C 1
ATOM 12992 O O . PRO B 1 795 ? -12.086 -19.562 27.203 1 28.59 795 PRO B O 1
ATOM 12995 N N . PRO B 1 796 ? -13.367 -20.469 25.609 1 27.06 796 PRO B N 1
ATOM 12996 C CA . PRO B 1 796 ? -13.727 -19.094 25.25 1 27.06 796 PRO B CA 1
ATOM 12997 C C . PRO B 1 796 ? -14.07 -18.234 26.484 1 27.06 796 PRO B C 1
ATOM 12999 O O . PRO B 1 796 ? -14.508 -18.781 27.5 1 27.06 796 PRO B O 1
ATOM 13002 N N . SER B 1 797 ? -13.344 -17.172 26.75 1 25.86 797 SER B N 1
ATOM 13003 C CA . SER B 1 797 ? -13.531 -16.234 27.844 1 25.86 797 SER B CA 1
ATOM 13004 C C . SER B 1 797 ? -15.008 -16.094 28.203 1 25.86 797 SER B C 1
ATOM 13006 O O . SER B 1 797 ? -15.82 -15.664 27.375 1 25.86 797 SER B O 1
ATOM 13008 N N . PRO B 1 798 ? -15.57 -17.016 29.125 1 25.17 798 PRO B N 1
ATOM 13009 C CA . PRO B 1 798 ? -16.859 -16.5 29.594 1 25.17 798 PRO B CA 1
ATOM 13010 C C . PRO B 1 798 ? -16.828 -14.992 29.844 1 25.17 798 PRO B C 1
ATOM 13012 O O . PRO B 1 798 ? -15.758 -14.383 29.844 1 25.17 798 PRO B O 1
ATOM 13015 N N . ALA B 1 799 ? -18.047 -14.359 30.438 1 22.91 799 ALA B N 1
ATOM 13016 C CA . ALA B 1 799 ? -18.109 -13.023 31.016 1 22.91 799 ALA B CA 1
ATOM 13017 C C . ALA B 1 799 ? -16.922 -12.773 31.938 1 22.91 799 ALA B C 1
ATOM 13019 O O . ALA B 1 799 ? -16.391 -13.703 32.562 1 22.91 799 ALA B O 1
ATOM 13020 N N . ILE B 1 800 ? -16.219 -11.734 32.094 1 24.8 800 ILE B N 1
ATOM 13021 C CA . ILE B 1 800 ? -15.227 -11.141 32.969 1 24.8 800 ILE B CA 1
ATOM 13022 C C . ILE B 1 800 ? -15.484 -11.594 34.406 1 24.8 800 ILE B C 1
ATOM 13024 O O . ILE B 1 800 ? -16.328 -11.039 35.094 1 24.8 800 ILE B O 1
ATOM 13028 N N . SER B 1 801 ? -15.742 -12.938 34.812 1 23.88 801 SER B N 1
ATOM 13029 C CA . SER B 1 801 ? -15.594 -13.055 36.281 1 23.88 801 SER B CA 1
ATOM 13030 C C . SER B 1 801 ? -14.18 -12.695 36.719 1 23.88 801 SER B C 1
ATOM 13032 O O . SER B 1 801 ? -13.227 -12.828 35.938 1 23.88 801 SER B O 1
ATOM 13034 N N . LEU B 1 802 ? -14.008 -12.117 38.031 1 24.56 802 LEU B N 1
ATOM 13035 C CA . LEU B 1 802 ? -12.898 -11.531 38.781 1 24.56 802 LEU B CA 1
ATOM 13036 C C . LEU B 1 802 ? -11.75 -12.531 38.906 1 24.56 802 LEU B C 1
ATOM 13038 O O . LEU B 1 802 ? -11.969 -13.742 38.844 1 24.56 802 LEU B O 1
ATOM 13042 N N . PRO B 1 803 ? -10.594 -12.078 39.219 1 26.05 803 PRO B N 1
ATOM 13043 C CA . PRO B 1 803 ? -9.219 -12.562 39.312 1 26.05 803 PRO B CA 1
ATOM 13044 C C . PRO B 1 803 ? -9.062 -13.734 40.25 1 26.05 803 PRO B C 1
ATOM 13046 O O . PRO B 1 803 ? -9.391 -13.609 41.438 1 26.05 803 PRO B O 1
ATOM 13049 N N . SER B 1 804 ? -9.406 -14.961 39.875 1 28 804 SER B N 1
ATOM 13050 C CA . SER B 1 804 ? -9.062 -16.047 40.781 1 28 804 SER B CA 1
ATOM 13051 C C . SER B 1 804 ? -7.59 -15.984 41.188 1 28 804 SER B C 1
ATOM 13053 O O . SER B 1 804 ? -6.746 -15.547 40.406 1 28 804 SER B O 1
ATOM 13055 N N . PRO B 1 805 ? -7.199 -16.312 42.469 1 27.36 805 PRO B N 1
ATOM 13056 C CA . PRO B 1 805 ? -5.941 -16.156 43.188 1 27.36 805 PRO B CA 1
ATOM 13057 C C . PRO B 1 805 ? -4.777 -16.875 42.531 1 27.36 805 PRO B C 1
ATOM 13059 O O . PRO B 1 805 ? -4.98 -17.875 41.844 1 27.36 805 PRO B O 1
ATOM 13062 N N . LEU B 1 806 ? -3.713 -16.266 42.344 1 32.28 806 LEU B N 1
ATOM 13063 C CA . LEU B 1 806 ? -2.406 -16.578 41.781 1 32.28 806 LEU B CA 1
ATOM 13064 C C . LEU B 1 806 ? -1.89 -17.922 42.312 1 32.28 806 LEU B C 1
ATOM 13066 O O . LEU B 1 806 ? -1.928 -18.172 43.531 1 32.28 806 LEU B O 1
ATOM 13070 N N . THR B 1 807 ? -1.901 -18.891 41.562 1 34.75 807 THR B N 1
ATOM 13071 C CA . THR B 1 807 ? -1.42 -20.188 42.031 1 34.75 807 THR B CA 1
ATOM 13072 C C . THR B 1 807 ? 0 -20.062 42.594 1 34.75 807 THR B C 1
ATOM 13074 O O . THR B 1 807 ? 0.715 -19.109 42.281 1 34.75 807 THR B O 1
ATOM 13077 N N . ALA B 1 808 ? 0.434 -20.828 43.531 1 34.53 808 ALA B N 1
ATOM 13078 C CA . ALA B 1 808 ? 1.638 -20.812 44.375 1 34.53 808 ALA B CA 1
ATOM 13079 C C . ALA B 1 808 ? 2.896 -20.766 43.5 1 34.53 808 ALA B C 1
ATOM 13081 O O . ALA B 1 808 ? 3.844 -20.031 43.812 1 34.53 808 ALA B O 1
ATOM 13082 N N . VAL B 1 809 ? 2.846 -21.438 42.469 1 38.88 809 VAL B N 1
ATOM 13083 C CA . VAL B 1 809 ? 4.023 -21.547 41.594 1 38.88 809 VAL B CA 1
ATOM 13084 C C . VAL B 1 809 ? 4.281 -20.219 40.906 1 38.88 809 VAL B C 1
ATOM 13086 O O . VAL B 1 809 ? 5.43 -19.766 40.812 1 38.88 809 VAL B O 1
ATOM 13089 N N . GLU B 1 810 ? 3.174 -19.656 40.562 1 41.47 810 GLU B N 1
ATOM 13090 C CA . GLU B 1 810 ? 3.219 -18.328 39.969 1 41.47 810 GLU B CA 1
ATOM 13091 C C . GLU B 1 810 ? 3.652 -17.266 40.969 1 41.47 810 GLU B C 1
ATOM 13093 O O . GLU B 1 810 ? 4.367 -16.328 40.625 1 41.47 810 GLU B O 1
ATOM 13098 N N . GLU B 1 811 ? 3.289 -17.578 42.188 1 41.25 811 GLU B N 1
ATOM 13099 C CA . GLU B 1 811 ? 3.689 -16.75 43.312 1 41.25 811 GLU B CA 1
ATOM 13100 C C . GLU B 1 811 ? 5.176 -16.906 43.625 1 41.25 811 GLU B C 1
ATOM 13102 O O . GLU B 1 811 ? 5.871 -15.914 43.875 1 41.25 811 GLU B O 1
ATOM 13107 N N . VAL B 1 812 ? 5.613 -18.109 43.438 1 46.62 812 VAL B N 1
ATOM 13108 C CA . VAL B 1 812 ? 7.004 -18.391 43.781 1 46.62 812 VAL B CA 1
ATOM 13109 C C . VAL B 1 812 ? 7.934 -17.734 42.75 1 46.62 812 VAL B C 1
ATOM 13111 O O . VAL B 1 812 ? 8.938 -17.109 43.125 1 46.62 812 VAL B O 1
ATOM 13114 N N . THR B 1 813 ? 7.527 -17.875 41.531 1 43.81 813 THR B N 1
ATOM 13115 C CA . THR B 1 813 ? 8.289 -17.266 40.438 1 43.81 813 THR B CA 1
ATOM 13116 C C . THR B 1 813 ? 8.305 -15.75 40.562 1 43.81 813 THR B C 1
ATOM 13118 O O . THR B 1 813 ? 9.344 -15.117 40.375 1 43.81 813 THR B O 1
ATOM 13121 N N . ARG B 1 814 ? 7.227 -15.195 40.938 1 43.06 814 ARG B N 1
ATOM 13122 C CA . ARG B 1 814 ? 7.09 -13.773 41.219 1 43.06 814 ARG B CA 1
ATOM 13123 C C . ARG B 1 814 ? 7.953 -13.367 42.406 1 43.06 814 ARG B C 1
ATOM 13125 O O . ARG B 1 814 ? 8.648 -12.352 42.375 1 43.06 814 ARG B O 1
ATOM 13132 N N . LEU B 1 815 ? 7.914 -14.234 43.406 1 42.56 815 LEU B N 1
ATOM 13133 C CA . LEU B 1 815 ? 8.609 -13.93 44.656 1 42.56 815 LEU B CA 1
ATOM 13134 C C . LEU B 1 815 ? 10.117 -14.047 44.469 1 42.56 815 LEU B C 1
ATOM 13136 O O . LEU B 1 815 ? 10.875 -13.219 45 1 42.56 815 LEU B O 1
ATOM 13140 N N . THR B 1 816 ? 10.469 -15.055 43.75 1 45.75 816 THR B N 1
ATOM 13141 C CA . THR B 1 816 ? 11.898 -15.273 43.625 1 45.75 816 THR B CA 1
ATOM 13142 C C . THR B 1 816 ? 12.555 -14.156 42.812 1 45.75 816 THR B C 1
ATOM 13144 O O . THR B 1 816 ? 13.68 -13.75 43.094 1 45.75 816 THR B O 1
ATOM 13147 N N . ALA B 1 817 ? 11.875 -13.648 41.812 1 43.38 817 ALA B N 1
ATOM 13148 C CA . ALA B 1 817 ? 12.328 -12.523 41 1 43.38 817 ALA B CA 1
ATOM 13149 C C . ALA B 1 817 ? 12.445 -11.258 41.844 1 43.38 817 ALA B C 1
ATOM 13151 O O . ALA B 1 817 ? 13.281 -10.398 41.594 1 43.38 817 ALA B O 1
ATOM 13152 N N . GLN B 1 818 ? 11.742 -11.242 42.906 1 40.16 818 GLN B N 1
ATOM 13153 C CA . GLN B 1 818 ? 11.734 -10.109 43.844 1 40.16 818 GLN B CA 1
ATOM 13154 C C . GLN B 1 818 ? 12.859 -10.234 44.875 1 40.16 818 GLN B C 1
ATOM 13156 O O . GLN B 1 818 ? 13.219 -9.25 45.531 1 40.16 818 GLN B O 1
ATOM 13161 N N . CYS B 1 819 ? 13.414 -11.445 45.062 1 39.88 819 CYS B N 1
ATOM 13162 C CA . CYS B 1 819 ? 14.234 -11.68 46.25 1 39.88 819 CYS B CA 1
ATOM 13163 C C . CYS B 1 819 ? 15.719 -11.539 45.938 1 39.88 819 CYS B C 1
ATOM 13165 O O . CYS B 1 819 ? 16.391 -12.523 45.625 1 39.88 819 CYS B O 1
ATOM 13167 N N . GLN B 1 820 ? 16.297 -10.727 45.375 1 41.78 820 GLN B N 1
ATOM 13168 C CA . GLN B 1 820 ? 17.703 -10.617 45.031 1 41.78 820 GLN B CA 1
ATOM 13169 C C . GLN B 1 820 ? 18.547 -10.414 46.281 1 41.78 820 GLN B C 1
ATOM 13171 O O . GLN B 1 820 ? 19.781 -10.484 46.219 1 41.78 820 GLN B O 1
ATOM 13176 N N . GLY B 1 821 ? 18.062 -10.047 47.469 1 43.62 821 GLY B N 1
ATOM 13177 C CA . GLY B 1 821 ? 18.938 -9.836 48.625 1 43.62 821 GLY B CA 1
ATOM 13178 C C . GLY B 1 821 ? 18.969 -11.016 49.562 1 43.62 821 GLY B C 1
ATOM 13179 O O . GLY B 1 821 ? 18.094 -11.875 49.531 1 43.62 821 GLY B O 1
ATOM 13180 N N . THR B 1 822 ? 20.109 -11.367 50.312 1 47.16 822 THR B N 1
ATOM 13181 C CA . THR B 1 822 ? 20.359 -12.5 51.188 1 47.16 822 THR B CA 1
ATOM 13182 C C . THR B 1 822 ? 19.141 -12.789 52.062 1 47.16 822 THR B C 1
ATOM 13184 O O . THR B 1 822 ? 18.766 -13.945 52.25 1 47.16 822 THR B O 1
ATOM 13187 N N . ASP B 1 823 ? 18.703 -11.789 52.688 1 55.69 823 ASP B N 1
ATOM 13188 C CA . ASP B 1 823 ? 17.594 -11.875 53.625 1 55.69 823 ASP B CA 1
ATOM 13189 C C . ASP B 1 823 ? 16.297 -12.227 52.938 1 55.69 823 ASP B C 1
ATOM 13191 O O . ASP B 1 823 ? 15.43 -12.898 53.5 1 55.69 823 ASP B O 1
ATOM 13195 N N . ALA B 1 824 ? 16.391 -11.977 51.656 1 57.03 824 ALA B N 1
ATOM 13196 C CA . ALA B 1 824 ? 15.211 -12.133 50.812 1 57.03 824 ALA B CA 1
ATOM 13197 C C . ALA B 1 824 ? 15.062 -13.57 50.344 1 57.03 824 ALA B C 1
ATOM 13199 O O . ALA B 1 824 ? 13.953 -14.094 50.25 1 57.03 824 ALA B O 1
ATOM 13200 N N . LEU B 1 825 ? 16.234 -14.141 50.188 1 61.03 825 LEU B N 1
ATOM 13201 C CA . LEU B 1 825 ? 16.219 -15.555 49.812 1 61.03 825 LEU B CA 1
ATOM 13202 C C . LEU B 1 825 ? 15.633 -16.406 50.906 1 61.03 825 LEU B C 1
ATOM 13204 O O . LEU B 1 825 ? 14.844 -17.328 50.656 1 61.03 825 LEU B O 1
ATOM 13208 N N . GLU B 1 826 ? 16.047 -16.047 52.094 1 68.94 826 GLU B N 1
ATOM 13209 C CA . GLU B 1 826 ? 15.547 -16.75 53.281 1 68.94 826 GLU B CA 1
ATOM 13210 C C . GLU B 1 826 ? 14.031 -16.594 53.406 1 68.94 826 GLU B C 1
ATOM 13212 O O . GLU B 1 826 ? 13.328 -17.547 53.719 1 68.94 826 GLU B O 1
ATOM 13217 N N . ASN B 1 827 ? 13.609 -15.523 53.125 1 67.06 827 ASN B N 1
ATOM 13218 C CA . ASN B 1 827 ? 12.188 -15.227 53.188 1 67.06 827 ASN B CA 1
ATOM 13219 C C . ASN B 1 827 ? 11.414 -15.961 52.094 1 67.06 827 ASN B C 1
ATOM 13221 O O . ASN B 1 827 ? 10.289 -16.422 52.312 1 67.06 827 ASN B O 1
ATOM 13225 N N . CYS B 1 828 ? 12.125 -16.047 51.062 1 63.81 828 CYS B N 1
ATOM 13226 C CA . CYS B 1 828 ? 11.539 -16.734 49.938 1 63.81 828 CYS B CA 1
ATOM 13227 C C . CYS B 1 828 ? 11.391 -18.234 50.219 1 63.81 828 CYS B C 1
ATOM 13229 O O . CYS B 1 828 ? 10.336 -18.812 49.969 1 63.81 828 CYS B O 1
ATOM 13231 N N . PHE B 1 829 ? 12.508 -18.641 50.688 1 69 829 PHE B N 1
ATOM 13232 C CA . PHE B 1 829 ? 12.43 -20.047 51.062 1 69 829 PHE B CA 1
ATOM 13233 C C . PHE B 1 829 ? 11.445 -20.266 52.188 1 69 829 PHE B C 1
ATOM 13235 O O . PHE B 1 829 ? 10.75 -21.297 52.219 1 69 829 PHE B O 1
ATOM 13242 N N . GLU B 1 830 ? 11.336 -19.344 53 1 71.5 830 GLU B N 1
ATOM 13243 C CA . GLU B 1 830 ? 10.383 -19.438 54.125 1 71.5 830 GLU B CA 1
ATOM 13244 C C . GLU B 1 830 ? 8.953 -19.531 53.594 1 71.5 830 GLU B C 1
ATOM 13246 O O . GLU B 1 830 ? 8.156 -20.328 54.094 1 71.5 830 GLU B O 1
ATOM 13251 N N . SER B 1 831 ? 8.719 -18.797 52.656 1 67.38 831 SER B N 1
ATOM 13252 C CA . SER B 1 831 ? 7.398 -18.797 52.031 1 67.38 831 SER B CA 1
ATOM 13253 C C . SER B 1 831 ? 7.148 -20.078 51.25 1 67.38 831 SER B C 1
ATOM 13255 O O . SER B 1 831 ? 6.047 -20.625 51.281 1 67.38 831 SER B O 1
ATOM 13257 N N . LEU B 1 832 ? 8.203 -20.484 50.656 1 67.25 832 LEU B N 1
ATOM 13258 C CA . LEU B 1 832 ? 8.125 -21.688 49.844 1 67.25 832 LEU B CA 1
ATOM 13259 C C . LEU B 1 832 ? 7.883 -22.906 50.75 1 67.25 832 LEU B C 1
ATOM 13261 O O . LEU B 1 832 ? 7.125 -23.812 50.375 1 67.25 832 LEU B O 1
ATOM 13265 N N . PHE B 1 833 ? 8.508 -22.828 51.844 1 71.12 833 PHE B N 1
ATOM 13266 C CA . PHE B 1 833 ? 8.484 -23.969 52.719 1 71.12 833 PHE B CA 1
ATOM 13267 C C . PHE B 1 833 ? 7.246 -23.938 53.625 1 71.12 833 PHE B C 1
ATOM 13269 O O . PHE B 1 833 ? 7.062 -24.812 54.469 1 71.12 833 PHE B O 1
ATOM 13276 N N . GLU B 1 834 ? 6.48 -23.062 53.406 1 68.88 834 GLU B N 1
ATOM 13277 C CA . GLU B 1 834 ? 5.172 -23.109 54.031 1 68.88 834 GLU B CA 1
ATOM 13278 C C . GLU B 1 834 ? 4.316 -24.25 53.5 1 68.88 834 GLU B C 1
ATOM 13280 O O . GLU B 1 834 ? 3.438 -24.766 54.188 1 68.88 834 GLU B O 1
ATOM 13285 N N . ASP B 1 835 ? 4.695 -24.547 52.312 1 64.06 835 ASP B N 1
ATOM 13286 C CA . ASP B 1 835 ? 4.102 -25.734 51.719 1 64.06 835 ASP B CA 1
ATOM 13287 C C . ASP B 1 835 ? 4.828 -27 52.188 1 64.06 835 ASP B C 1
ATOM 13289 O O . ASP B 1 835 ? 6.035 -27.141 51.969 1 64.06 835 ASP B O 1
ATOM 13293 N N . GLU B 1 836 ? 4.18 -27.797 52.688 1 71.44 836 GLU B N 1
ATOM 13294 C CA . GLU B 1 836 ? 4.719 -28.984 53.344 1 71.44 836 GLU B CA 1
ATOM 13295 C C . GLU B 1 836 ? 5.418 -29.906 52.344 1 71.44 836 GLU B C 1
ATOM 13297 O O . GLU B 1 836 ? 6.422 -30.547 52.688 1 71.44 836 GLU B O 1
ATOM 13302 N N . ASN B 1 837 ? 5.012 -29.891 51.219 1 68 837 ASN B N 1
ATOM 13303 C CA . ASN B 1 837 ? 5.602 -30.75 50.188 1 68 837 ASN B CA 1
ATOM 13304 C C . ASN B 1 837 ? 6.953 -30.219 49.719 1 68 837 ASN B C 1
ATOM 13306 O O . ASN B 1 837 ? 7.875 -31 49.469 1 68 837 ASN B O 1
ATOM 13310 N N . MET B 1 838 ? 7.059 -28.953 49.688 1 67.81 838 MET B N 1
ATOM 13311 C CA . MET B 1 838 ? 8.32 -28.312 49.312 1 67.81 838 MET B CA 1
ATOM 13312 C C . MET B 1 838 ? 9.359 -28.469 50.438 1 67.81 838 MET B C 1
ATOM 13314 O O . MET B 1 838 ? 10.531 -28.734 50.156 1 67.81 838 MET B O 1
ATOM 13318 N N . LEU B 1 839 ? 8.766 -28.359 51.5 1 72.56 839 LEU B N 1
ATOM 13319 C CA . LEU B 1 839 ? 9.641 -28.531 52.656 1 72.56 839 LEU B CA 1
ATOM 13320 C C . LEU B 1 839 ? 10.164 -29.953 52.719 1 72.56 839 LEU B C 1
ATOM 13322 O O . LEU B 1 839 ? 11.352 -30.172 52.969 1 72.56 839 LEU B O 1
ATOM 13326 N N . LYS B 1 840 ? 9.328 -30.891 52.5 1 76.75 840 LYS B N 1
ATOM 13327 C CA . LYS B 1 840 ? 9.703 -32.281 52.531 1 76.75 840 LYS B CA 1
ATOM 13328 C C . LYS B 1 840 ? 10.695 -32.625 51.406 1 76.75 840 LYS B C 1
ATOM 13330 O O . LYS B 1 840 ? 11.656 -33.375 51.656 1 76.75 840 LYS B O 1
ATOM 13335 N N . ALA B 1 841 ? 10.5 -32.094 50.281 1 72.94 841 ALA B N 1
ATOM 13336 C CA . ALA B 1 841 ? 11.383 -32.312 49.156 1 72.94 841 ALA B CA 1
ATOM 13337 C C . ALA B 1 841 ? 12.75 -31.672 49.375 1 72.94 841 ALA B C 1
ATOM 13339 O O . ALA B 1 841 ? 13.781 -32.25 49.031 1 72.94 841 ALA B O 1
ATOM 13340 N N . ALA B 1 842 ? 12.711 -30.516 49.875 1 73.31 842 ALA B N 1
ATOM 13341 C CA . ALA B 1 842 ? 13.953 -29.812 50.188 1 73.31 842 ALA B CA 1
ATOM 13342 C C . ALA B 1 842 ? 14.75 -30.547 51.25 1 73.31 842 ALA B C 1
ATOM 13344 O O . ALA B 1 842 ? 15.969 -30.688 51.156 1 73.31 842 ALA B O 1
ATOM 13345 N N . MET B 1 843 ? 13.938 -31.031 52.219 1 77.94 843 MET B N 1
ATOM 13346 C CA . MET B 1 843 ? 14.57 -31.797 53.312 1 77.94 843 MET B CA 1
ATOM 13347 C C . MET B 1 843 ? 15.148 -33.125 52.75 1 77.94 843 MET B C 1
ATOM 13349 O O . MET B 1 843 ? 16.25 -33.531 53.156 1 77.94 843 MET B O 1
ATOM 13353 N N . GLY B 1 844 ? 14.484 -33.688 51.875 1 75.5 844 GLY B N 1
ATOM 13354 C CA . GLY B 1 844 ? 14.977 -34.906 51.219 1 75.5 844 GLY B CA 1
ATOM 13355 C C . GLY B 1 844 ? 16.219 -34.656 50.375 1 75.5 844 GLY B C 1
ATOM 13356 O O . GLY B 1 844 ? 17.156 -35.469 50.406 1 75.5 844 GLY B O 1
ATOM 13357 N N . ALA B 1 845 ? 16.312 -33.562 49.75 1 72.94 845 ALA B N 1
ATOM 13358 C CA . ALA B 1 845 ? 17.453 -33.188 48.938 1 72.94 845 ALA B CA 1
ATOM 13359 C C . ALA B 1 845 ? 18.672 -32.906 49.812 1 72.94 845 ALA B C 1
ATOM 13361 O O . ALA B 1 845 ? 19.797 -33.281 49.5 1 72.94 845 ALA B O 1
ATOM 13362 N N . MET B 1 846 ? 18.406 -32.25 50.875 1 74.75 846 MET B N 1
ATOM 13363 C CA . MET B 1 846 ? 19.484 -31.969 51.844 1 74.75 846 MET B CA 1
ATOM 13364 C C . MET B 1 846 ? 20.062 -33.25 52.438 1 74.75 846 MET B C 1
ATOM 13366 O O . MET B 1 846 ? 21.266 -33.344 52.656 1 74.75 846 MET B O 1
ATOM 13370 N N . GLN B 1 847 ? 19.156 -34.156 52.688 1 76.12 847 GLN B N 1
ATOM 13371 C CA . GLN B 1 847 ? 19.594 -35.469 53.219 1 76.12 847 GLN B CA 1
ATOM 13372 C C . GLN B 1 847 ? 20.438 -36.219 52.188 1 76.12 847 GLN B C 1
ATOM 13374 O O . GLN B 1 847 ? 21.453 -36.812 52.531 1 76.12 847 GLN B O 1
ATOM 13379 N N . ARG B 1 848 ? 20.156 -36.062 51.031 1 73.75 848 ARG B N 1
ATOM 13380 C CA . ARG B 1 848 ? 20.906 -36.719 49.969 1 73.75 848 ARG B CA 1
ATOM 13381 C C . ARG B 1 848 ? 22.281 -36.094 49.781 1 73.75 848 ARG B C 1
ATOM 13383 O O . ARG B 1 848 ? 23.25 -36.812 49.531 1 73.75 848 ARG B O 1
ATOM 13390 N N . ILE B 1 849 ? 22.312 -34.875 49.906 1 69.12 849 ILE B N 1
ATOM 13391 C CA . ILE B 1 849 ? 23.578 -34.156 49.781 1 69.12 849 ILE B CA 1
ATOM 13392 C C . ILE B 1 849 ? 24.484 -34.5 50.969 1 69.12 849 ILE B C 1
ATOM 13394 O O . ILE B 1 849 ? 25.688 -34.75 50.781 1 69.12 849 ILE B O 1
ATOM 13398 N N . ARG B 1 850 ? 23.906 -34.656 52.094 1 70.19 850 ARG B N 1
ATOM 13399 C CA . ARG B 1 850 ? 24.672 -35.062 53.25 1 70.19 850 ARG B CA 1
ATOM 13400 C C . ARG B 1 850 ? 25.141 -36.5 53.156 1 70.19 850 ARG B C 1
ATOM 13402 O O . ARG B 1 850 ? 26.266 -36.812 53.5 1 70.19 850 ARG B O 1
ATOM 13409 N N . ASP B 1 851 ? 24.344 -37.25 52.625 1 68.88 851 ASP B N 1
ATOM 13410 C CA . ASP B 1 851 ? 24.703 -38.625 52.438 1 68.88 851 ASP B CA 1
ATOM 13411 C C . ASP B 1 851 ? 25.812 -38.812 51.406 1 68.88 851 ASP B C 1
ATOM 13413 O O . ASP B 1 851 ? 26.703 -39.656 51.562 1 68.88 851 ASP B O 1
ATOM 13417 N N . ARG B 1 852 ? 25.797 -37.906 50.469 1 62.44 852 ARG B N 1
ATOM 13418 C CA . ARG B 1 852 ? 26.844 -37.938 49.438 1 62.44 852 ARG B CA 1
ATOM 13419 C C . ARG B 1 852 ? 28.156 -37.375 50 1 62.44 852 ARG B C 1
ATOM 13421 O O . ARG B 1 852 ? 29.234 -37.875 49.656 1 62.44 852 ARG B O 1
ATOM 13428 N N . ALA B 1 853 ? 28.031 -36.344 50.656 1 56.53 853 ALA B N 1
ATOM 13429 C CA . ALA B 1 853 ? 29.219 -35.75 51.281 1 56.53 853 ALA B CA 1
ATOM 13430 C C . ALA B 1 853 ? 29.844 -36.719 52.281 1 56.53 853 ALA B C 1
ATOM 13432 O O . ALA B 1 853 ? 31.078 -36.812 52.406 1 56.53 853 ALA B O 1
ATOM 13433 N N . GLU B 1 854 ? 29.047 -37.344 52.875 1 55.28 854 GLU B N 1
ATOM 13434 C CA . GLU B 1 854 ? 29.547 -38.375 53.781 1 55.28 854 GLU B CA 1
ATOM 13435 C C . GLU B 1 854 ? 30.141 -39.531 53 1 55.28 854 GLU B C 1
ATOM 13437 O O . GLU B 1 854 ? 31.125 -40.125 53.406 1 55.28 854 GLU B O 1
ATOM 13442 N N . LYS B 1 855 ? 29.609 -39.688 51.938 1 49.41 855 LYS B N 1
ATOM 13443 C CA . LYS B 1 855 ? 30.172 -40.781 51.125 1 49.41 855 LYS B CA 1
ATOM 13444 C C . LYS B 1 855 ? 31.469 -40.344 50.469 1 49.41 855 LYS B C 1
ATOM 13446 O O . LYS B 1 855 ? 32.406 -41.156 50.312 1 49.41 855 LYS B O 1
ATOM 13451 N N . VAL B 1 856 ? 31.5 -39.062 49.969 1 44.28 856 VAL B N 1
ATOM 13452 C CA . VAL B 1 856 ? 32.75 -38.562 49.375 1 44.28 856 VAL B CA 1
ATOM 13453 C C . VAL B 1 856 ? 33.781 -38.438 50.469 1 44.28 856 VAL B C 1
ATOM 13455 O O . VAL B 1 856 ? 34.969 -38.688 50.25 1 44.28 856 VAL B O 1
ATOM 13458 N N . GLY B 1 857 ? 33.375 -38 51.5 1 36.34 857 GLY B N 1
ATOM 13459 C CA . GLY B 1 857 ? 34.312 -38.031 52.625 1 36.34 857 GLY B CA 1
ATOM 13460 C C . GLY B 1 857 ? 34.875 -39.406 52.906 1 36.34 857 GLY B C 1
ATOM 13461 O O . GLY B 1 857 ? 36 -39.562 53.344 1 36.34 857 GLY B O 1
ATOM 13462 N N . LYS B 1 858 ? 34.188 -40.344 52.625 1 42.44 858 LYS B N 1
ATOM 13463 C CA . LYS B 1 858 ? 34.688 -41.688 52.875 1 42.44 858 LYS B CA 1
ATOM 13464 C C . LYS B 1 858 ? 35.625 -42.156 51.75 1 42.44 858 LYS B C 1
ATOM 13466 O O . LYS B 1 858 ? 36.531 -42.938 52 1 42.44 858 LYS B O 1
ATOM 13471 N N . LEU B 1 859 ? 35.281 -41.562 50.531 1 35.03 859 LEU B N 1
ATOM 13472 C CA . LEU B 1 859 ? 36.094 -42.094 49.438 1 35.03 859 LEU B CA 1
ATOM 13473 C C . LEU B 1 859 ? 37.469 -41.438 49.375 1 35.03 859 LEU B C 1
ATOM 13475 O O . LEU B 1 859 ? 38.406 -42 48.844 1 35.03 859 LEU B O 1
ATOM 13479 N N . THR B 1 860 ? 37.562 -40.156 49.656 1 34.47 860 THR B N 1
ATOM 13480 C CA . THR B 1 860 ? 38.844 -39.5 49.562 1 34.47 860 THR B CA 1
ATOM 13481 C C . THR B 1 860 ? 39.812 -40.094 50.594 1 34.47 860 THR B C 1
ATOM 13483 O O . THR B 1 860 ? 41.031 -39.938 50.469 1 34.47 860 THR B O 1
ATOM 13486 N N . PHE B 1 861 ? 39.312 -40.656 51.531 1 30.89 861 PHE B N 1
ATOM 13487 C CA . PHE B 1 861 ? 40.281 -41.156 52.5 1 30.89 861 PHE B CA 1
ATOM 13488 C C . PHE B 1 861 ? 41 -42.406 51.969 1 30.89 861 PHE B C 1
ATOM 13490 O O . PHE B 1 861 ? 42 -42.812 52.5 1 30.89 861 PHE B O 1
ATOM 13497 N N . THR B 1 862 ? 40.344 -43.031 50.969 1 32.88 862 THR B N 1
ATOM 13498 C CA . THR B 1 862 ? 41 -44.312 50.75 1 32.88 862 THR B CA 1
ATOM 13499 C C . THR B 1 862 ? 42.188 -44.156 49.812 1 32.88 862 THR B C 1
ATOM 13501 O O . THR B 1 862 ? 43.156 -44.906 49.875 1 32.88 862 THR B O 1
ATOM 13504 N N . GLU B 1 863 ? 42.062 -43.125 48.844 1 31.55 863 GLU B N 1
ATOM 13505 C CA . GLU B 1 863 ? 43.062 -43.188 47.781 1 31.55 863 GLU B CA 1
ATOM 13506 C C . GLU B 1 863 ? 44.406 -42.625 48.312 1 31.55 863 GLU B C 1
ATOM 13508 O O . GLU B 1 863 ? 45.469 -42.906 47.719 1 31.55 863 GLU B O 1
ATOM 13513 N N . ALA B 1 864 ? 44.375 -41.688 49.219 1 32.66 864 ALA B N 1
ATOM 13514 C CA . ALA B 1 864 ? 45.656 -41.156 49.719 1 32.66 864 ALA B CA 1
ATOM 13515 C C . ALA B 1 864 ? 46.5 -42.281 50.312 1 32.66 864 ALA B C 1
ATOM 13517 O O . ALA B 1 864 ? 47.719 -42.125 50.469 1 32.66 864 ALA B O 1
ATOM 13518 N N . GLU B 1 865 ? 45.75 -43.219 50.75 1 29.72 865 GLU B N 1
ATOM 13519 C CA . GLU B 1 865 ? 46.562 -44.219 51.406 1 29.72 865 GLU B CA 1
ATOM 13520 C C . GLU B 1 865 ? 47.375 -45.062 50.406 1 29.72 865 GLU B C 1
ATOM 13522 O O . GLU B 1 865 ? 48.375 -45.656 50.781 1 29.72 865 GLU B O 1
ATOM 13527 N N . MET B 1 866 ? 46.812 -45 49.125 1 29.28 866 MET B N 1
ATOM 13528 C CA . MET B 1 866 ? 47.469 -46.062 48.344 1 29.28 866 MET B CA 1
ATOM 13529 C C . MET B 1 866 ? 48.781 -45.562 47.719 1 29.28 866 MET B C 1
ATOM 13531 O O . MET B 1 866 ? 49.469 -46.312 47.062 1 29.28 866 MET B O 1
ATOM 13535 N N . ALA B 1 867 ? 48.969 -44.188 47.5 1 33.16 867 ALA B N 1
ATOM 13536 C CA . ALA B 1 867 ? 50.125 -43.75 46.75 1 33.16 867 ALA B CA 1
ATOM 13537 C C . ALA B 1 867 ? 51.406 -44.062 47.5 1 33.16 867 ALA B C 1
ATOM 13539 O O . ALA B 1 867 ? 52.5 -43.812 47 1 33.16 867 ALA B O 1
ATOM 13540 N N . SER B 1 868 ? 51.344 -44.156 48.75 1 24.52 868 SER B N 1
ATOM 13541 C CA . SER B 1 868 ? 52.625 -44.188 49.469 1 24.52 868 SER B CA 1
ATOM 13542 C C . SER B 1 868 ? 53.344 -45.5 49.25 1 24.52 868 SER B C 1
ATOM 13544 O O . SER B 1 868 ? 54.156 -45.906 50.062 1 24.52 868 SER B O 1
ATOM 13546 N N . LYS B 1 869 ? 52.812 -46.406 48.219 1 27.17 869 LYS B N 1
ATOM 13547 C CA . LYS B 1 869 ? 53.688 -47.562 48.25 1 27.17 869 LYS B CA 1
ATOM 13548 C C . LYS B 1 869 ? 55.031 -47.219 47.562 1 27.17 869 LYS B C 1
ATOM 13550 O O . LYS B 1 869 ? 55.062 -46.625 46.5 1 27.17 869 LYS B O 1
ATOM 13555 N N . PRO B 1 870 ? 56.125 -47.156 48.312 1 28.47 870 PRO B N 1
ATOM 13556 C CA . PRO B 1 870 ? 57.562 -47.094 48.031 1 28.47 870 PRO B CA 1
ATOM 13557 C C . PRO B 1 870 ? 58 -48.125 46.969 1 28.47 870 PRO B C 1
ATOM 13559 O O . PRO B 1 870 ? 57.75 -49.312 47.094 1 28.47 870 PRO B O 1
ATOM 13562 N N . GLU B 1 871 ? 57.438 -48.125 45.625 1 22.25 871 GLU B N 1
ATOM 13563 C CA . GLU B 1 871 ? 58.375 -48.906 44.844 1 22.25 871 GLU B CA 1
ATOM 13564 C C . GLU B 1 871 ? 59.75 -48.219 44.719 1 22.25 871 GLU B C 1
ATOM 13566 O O . GLU B 1 871 ? 59.812 -47 44.562 1 22.25 871 GLU B O 1
#

Foldseek 3Di:
DDDDDDDPDDDDDDPDDDDDDPDDDDDDDDDDDDDDDDDPPPDPPDVVVVVVLVVVVVVVVPPPPDDPPDPDDDDDDPPPPPPPPPPDPPDQDPVNSLQVVQVSLAHGQPVCVQVLLQVLQLVQLVLLCVLQVHDPVLPDPDQKDKQKWFADPVVLQATHRDQDDPGDDDQKIKTWMKGFHNQQADPVVSDTDIFIEIEMEGRCSGLRSAFFQSNLSVLLNSLVVCLVQQAEYEYEAGGDYHDAADAPLCVVFKDFDADPVRHTDFIWGFPVSVVVCVVQQWDFDWDWDFDPPDVRGIITTTPGGDHHPPDGHDVNRVVSLVSSLVSLLVSLQRHQYAYEFGSEAEASRLSSLQSNANYEYEQPYFRAHDWQVVVCVVLVHNLDDGRCVHGGCVPCLAQQSYWHYHHGVSVVSVVVVLVSQQFDSGDDPFAQDFDQTRDSHDDDLPAWQFDDDDAPDFDAQCCLAANDDPGGHQFDHPFWDWTSCNYLPQKTWTWGHQNRGIATEIEGGQQKDWRWDPFRSSDPVGHIDIDIDHTQEDAQGNLQVLLVSLSSCQSSSHEYEYQHAHQYYDDDPVRVVVPSVVSLVSLLVSLQDRNAAYEYEHEANGEAEASRLVSQANVSHPQNRYAYEYAQRYFYYHHALLVVCVPPVHQVNLLVVVCVVDVVLVPDDPVVSVVVSVVCSVVSSVVSSVVSRVCGGVVNCCVVPRHVYYDHNRRSSNLVVLVNLLSSLQQVQLVVLCVLVVDVHNNVSSVVLQVVVCVVPVPDHPPPDSVVSSVVSVCVVVVPDDSRPPDPPPDPDDPPDDDDDQPLVSVLVVQVVVQPDPVSVVVSVVSSVVDVVSVVVVVVVVVVVVVVCVVVVVVVPPPVPPPPDDD/DDDDDDDDDDDDDDDDDDDDDDDYDDDDDDDDDDDPDDPPPPDPPDVVVVVVLVVVVVVVVPPPPPDPPDDDDDDDDPPPPPPPPPPPPPDQPPVNSLQVVQVSLAHGQPVCVQVLLQVLQLVQLVLLCVLQVHDPVLDDPDQKDKQKWFADPVVLQATHSDQDDPGDDDQKIKIWMKGFHNQQADPVVSDTDIFIEIEMEGRCSGVRSAFFQSNLSVLLNSLVVCLVQQAEYEYEAGGDYHDAADAPLCVVFKDFDADPVRHTDFIWGFPVSVVVCVVQQWDFDWDWDFDPPDVRGIITTTPGGDHHPPDGHDVNRVVSLVSSLVSLLVSLQRHQYAYEFGSEAEASRLSSLQSNANYEYEQPYFRYHDWQVVVCVVLVHNLDDGRCVHGGCVPCLAQQSYWHYHHGVSVVSVVVVLVSQQFDSGDDPFAQDFDQTRDSHDDDLPAFQFDDDDAPDFDDQCCLAANDDPGGHQFDHPFWDWTSCNYLPQKTWTWGHQNRHIATEIEGGQQKDWRWDPFRSSDPVGHIDIDIDHTQEDAQGNLQVLLVSLSSCQSSSHEYEYQHAHQYYDDDPVRVVVPSVVSLVSLLVSLQDRNAAYEYEHEANGEAEASRLVSQANVSHPQNRYAYEYAQRYFYYHHALLVVCVPPVNQVNLLVVVCVVDVVLVPDDPVVSVVVSVVCSVVSSVVSSVVSRVCGGVVNCCVVPRHVYYDHNRRNSNLVVLVNLLSSLQQVQLVVLCVLVVDVHNNVSSVVLQVVVCVVPVPDHPPRDSVVSNVVSVCVVVVPDDSRPPDPPPDPDDPPDDDDDQPVVSVLVVQVVVQPDPVSVVVSVVSVVVDVVSVVVVVVVVVVVVVVVVVVVVVVVPPVVPVPPDD

InterPro domains:
  IPR011762 Acetyl-coenzyme A carboxyltransferase, N-terminal [PS50980] (88-435)
  IPR011763 Acetyl-coenzyme A carboxyltransferase, C-terminal [PS50989] (444-730)
  IPR029045 ClpP/crotonase-like domain superfamily [SSF52096] (97-424)
  IPR029045 ClpP/crotonase-like domain superfamily [SSF52096] (438-792)
  IPR034733 Acetyl-coenzyme A carboxylase carboxyl transferase subunit beta [PF01039] (195-724)
  IPR049076 Acetyl-CoA carboxylase [PTHR45728] (80-781)

pLDDT: mean 82.7, std 25.31, range [14.13, 98.94]

Secondary structure (DSSP, 8-state):
-----------------------------------------GGGHHHHHHHHHHHHHHHHHTS------------------------------HHHHHHHHHHHTTS--GGGHHHHHHHHHHHHHHHHHHHHT--GGGS-S-SEEEEEEEE-TTTSS-EESS--TT----SEEEEEEEE--GGGEETTTTEE--EEEEEEEE-TTTGGG-B-HHHHHHHHHHHHHHHHHT--EEEEE----B-----HHHHTT-EEEE-TTS-EEEEEE-HHHHHHHHHTT-EEEEEEEE--STTT-EEEEEEEEEE-TT---SHHHHHHHHHHHHHHHHHHHHS-EEEEE-S-EETHHHHHHHHH--EEEETT--EESS-HHHHHHHHTS---SSTHHHHSHHHHTTTTS-SEEESSHHHHHHHHHHHHHHS-SS--SS---PPPP--SS---SSS-----PPTT----THHHHH-BTTB--SS-TT--EEESTTS-TTEEEEEEEETTEEEEEEEE--S-EEEEEPPPTT-TT---EEEEE-TTEE-HHHHHHHHHHHHHHHHTT--EEEE----EE--SHHHHHTTHHHHHHHHHHHHHH--S-EEEEE-TT-EEETHHHHHT-GGG-SSS-EEEEE-TT-EEESS-HHHHHHHHS-HHHHHHHHHHH-GGGGGS-HHHHHHHHHHHHHHHHHHHHHHHHTTSSHHHHHHTTSSSEE--GGGHHHHHHHHHHHHHHHHHHHHHHHHTTSSSSHHHHHHHHHHHHHHH-TTS-TTS-HHHHHHHHHHHHHT-SSSSSS-----S--S--------HHHHHHHHHHH--SHHHHHHHHHHHTTSHHHHHHHHHHHHHHHHHHHHHHHHHHHTTGGGG---/----------------------------------------GGGGHHHHHHHHHHHHHHHHHHS------------------------------HHHHHHHHHHHTTS--GGGHHHHHHHHHHHHHHHHHHHHT--GGGS-S-SEEEEEEEE-TTTSS-EESS--TT----SEEEEEEEE--GGGEETTTTEE--EEEEEEEE-TTTGGG-B-HHHHHHHHHHHHHHHHHT--EEEEE----B-----HHHHTT-EEEE-TTS-EEEEEE-HHHHHHHHHTT-EEEEEEEE--STTT-EEEEEEEEEE-TT---SHHHHHHHHHHHHHHHHHHHHS-EEEEE-S-EETHHHHHHHHH--EEEETT--EESS-HHHHHHHHTS---SSTHHHHSHHHHTTTTS-SEEESSHHHHHHHHHHHHHHS-SS--SS---PPPP--SS---SSS-----PPTT----THHHHH-BTTB--SS-TT--EEESTTS-TTEEEEEEEETTEEEEEEEE--S-EEEEEPPPTT-TT---EEEEE-TTEE-HHHHHHHHHHHHHHHHTT--EEEE----EE--SHHHHHTTHHHHHHHHHHHHHH--S-EEEEE-TT-EEETHHHHHT-GGG-SSS-EEEEE-TT-EEESS-HHHHHHHHS-HHHHHHHHHHH-GGGGGS-HHHHHHHHHHHHHHHHHHHHHHHHTTSSHHHHHHTTSSSEE--GGGHHHHHHHHHHHHHHHHHHHHHHHHTTSSSSHHHHHHHHHHHHHHH-TTS-TTS-HHHHHHHHHHHHHT-SSSSSS-----S--S--------HHHHHHHHHHH--SHHHHHHHHHHHTTSHHHHHHHHHHHHHHHHHHHHHHHHHHHHTTTTT---